Protein 3T6Q (pdb70)

GO terms:
  GO: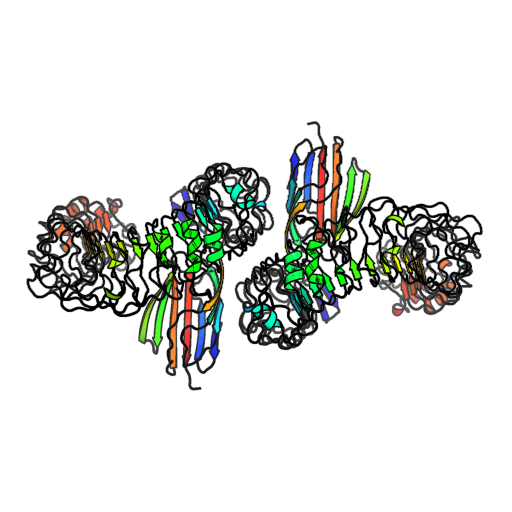0042100 B cell proliferation (P, IDA)
  GO:0031666 positive regulation of lipopolysaccharide-mediated signaling pathway (P, IGI)
  GO:0002322 B cell proliferation involved in immune response (P, IMP)
  GO:0071222 cellular response to lipopolysaccharide (P, IMP)
  GO:0005515 protein binding (F, IPI)

Organism: Mus musculus (NCBI:txid10090)

B-factor: mean 34.67, std 14.52, range [13.39, 120.34]

Foldseek 3Di:
DDWDCPDVLEETEQAPVQDQADDPPRDLSYAAYHHEHHAHQEAEQPRCQSNLRHQYEAHAHRQHAYQYANSVQRPCNHAEYEPAPHQYPAHDLRSCVRPLQHAEYHHENNQDADPVSDNQLSNQQYAEYAHEHYAHAAQQDDPRHHQQNHAYAHHAQYAHAEAELNRLVSNVNYPQHAYEQHNYAHPAYYVPSQAAAEYAEYEPEAHPQLLRVLQNNFNYAYAEYEHAYDPPHDADDQALNSNVSLLRYAYAEYEHEPHAQEPYDLANQQSQQRYQYYHHAHNQYQAHDANSHRQQQHAEYEQAQYAHQELLRPVLVRHLNYQYYHHENHPAQYELAFCSNLSNQNHAEYAHYNRQYEDQADDCRSLPNNQNYAEYHHAHYEEDEAFACRPVNHLNYAEYEHANYAYHYDALGARCANNANHAYYECAQNQDAFARQRPHHRHANHAEYAHHNYEYVVLEQDLRTNCLRHQNYAYYHHANHQHAYYPLNRCVSHANYAEYAHDHYAYEQCNLSVQQNYAAHAYEHHHYAYAAHDLVSLVSLVRYQAYEHFHYQYAQDPSRVNVLVSCLVPVRRYDPQVRQFHNPDPVGHNPRSNPDDDDDD/DADWDWQDDDQQKTKIKFWPPPVDGKDKHWPPDHLFAAFFTWMKIKDAFQFFQQWKKKWKWKDFPPDTDDIDMGTCHYPVDNPDPRHGHGHGDIDIDTGTDGHHTDGHPAHKMWMWMFMAGPVRDGGTIMTMMMGGDDD/DQWDCPDPLEETAQAQPQDQADDPPNDLSYAYYHYEHYAHQEAEQPRCQSNLRHQYEAHHHRQHAYQDANRVQSPQNHAEYHPHPHCYNAHDLRSCVRPLAHAEYAHENNQDADPVRDNCQSHQQYAYYHHEDYAYAAQADPPPRHALNHAEYAHAQYAHAEYELNRLVSNPNYAQHAYHQHNYAHNAYHAPSQAAAEYEHYANEQHAQLLRVLRRNFNYAYEEYEHAYDPPHDHDADELNSNPSLLRYHYAEYEHEPHEHDPADQESQQSQQRYQEYEHENRQDQAHDENRHNAQQHAYYEPALYAHQELLRPHLNRYQRYQYYEHEQHVAQYELAFCSNLSNQNHAYYAHENRQYDDAAADCRSLPNVANYAEYHHAHYEEYEAAACRPVRHLNYAEYHHANHAYHYDALGARQANNANHAYYECALNADAFQSANHHPRHANHAEYAHHNYEYVVLEQDLRTNCLNHQNHAAYHHANHQHAYYPLNNCVSNARHAHYEHEHYAYELNRLSVQQNYAAHAYEHHNYAYAANDPVSLVSLVRYQAYEHFNYQYAQDPSRVNVLVSCLVPVRRYDPQVRRAHNDDPVRHRPRSNPDDDDDD/DADWAWQDDDAQKTKIKFWPPPVDGWDKHWPPDHLWAAFFTKMKIKDAFQFFQQWKKKWKWKDAPPDTDDTDMDTCHYPVDNPDPRRGHGHGDIDIDTGTDGGHIDGHDAHKMWMWMFMAGPVRHGGTIMTMIMGGDDD

Nearest PDB structures (foldseek):
  3t6q-assembly1_B  TM=1.002E+00  e=1.230E-101  Mus musculus
  3b2d-assembly1_B  TM=9.928E-01  e=1.704E-72  Homo sapiens
  3rg1-assembly1_A  TM=9.883E-01  e=3.959E-69  Bos taurus
  3rg1-assembly3_I  TM=9.644E-01  e=1.692E-39  Bos taurus
  2z63-assembly1_A  TM=7.651E-01  e=7.109E-27  Homo sapiens

Solvent-accessible surface area: 61516 Å² total; per-residue (Å²): 134,146,18,99,90,120,84,109,83,83,14,17,22,0,48,61,67,45,25,108,122,19,12,70,96,4,34,89,46,0,46,30,0,34,0,0,27,2,43,4,71,57,0,56,64,98,23,0,42,93,0,97,47,0,31,66,0,7,0,2,45,0,79,0,49,26,1,21,66,45,1,0,64,20,0,125,117,0,50,16,0,18,0,3,5,1,46,0,6,13,0,16,66,53,0,2,23,7,0,122,58,0,70,46,0,25,0,8,40,1,40,4,58,34,9,53,2,3,10,6,80,32,0,128,54,1,41,8,0,31,0,4,8,2,54,2,60,41,0,78,8,31,183,68,14,29,8,111,113,0,81,41,0,19,0,26,55,17,26,1,32,94,0,21,110,121,11,16,54,29,9,130,106,11,86,87,5,25,2,25,0,12,37,3,61,1,45,16,16,54,115,30,10,1,88,93,20,96,14,60,34,0,32,1,0,5,6,68,59,0,77,35,0,0,139,9,0,105,78,1,61,3,84,35,1,46,2,1,4,7,46,38,62,116,99,46,133,28,48,29,64,12,1,93,11,6,81,96,26,58,8,79,22,2,18,0,0,25,7,91,4,89,130,18,48,51,71,2,0,65,10,1,75,54,5,50,62,1,27,2,3,12,0,77,0,30,95,6,37,80,53,5,78,17,3,64,69,2,71,74,2,38,0,6,23,1,64,0,104,39,1,70,49,1,21,5,71,10,0,58,26,0,35,49,1,31,0,63,28,10,101,96,95,1,73,4,19,69,10,10,1,78,62,0,108,57,1,94,77,4,31,0,5,92,1,76,1,82,22,87,50,1,0,38,81,12,2,101,75,1,52,83,0,55,29,0,38,0,8,99,10,80,20,0,30,2,103,51,38,2,2,120,43,0,58,69,0,57,65,0,29,0,6,88,0,100,7,92,36,158,140,60,51,8,0,1,60,71,0,98,84,0,80,44,0,38,0,7,64,0,95,8,60,0,24,30,101,63,4,0,46,21,2,64,26,0,71,58,0,24,0,51,11,5,82,7,63,199,8,46,0,99,122,76,4,0,0,47,64,0,35,136,0,62,50,0,18,0,2,102,2,91,0,47,47,10,52,94,77,0,0,48,46,0,136,80,4,66,58,0,22,0,6,77,12,87,0,72,18,78,4,0,54,0,0,44,62,5,166,43,0,50,0,22,0,8,22,6,90,0,45,53,1,105,60,90,14,19,77,10,0,46,67,1,173,28,0,6,1,62,114,9,48,0,20,1,41,65,76,2,32,124,0,10,91,15,1,90,129,16,70,134,43,20,59,56,26,111,56,2,60,3,65,64,42,96,164,39,123,43,47,96,2,44,101,6,115,56,109,54,159,125,86,64,147,15,58,5,9,103,58,15,15,5,62,16,35,5,52,4,47,10,123,93,18,8,7,5,26,11,36,76,114,11,23,36,123,33,80,68,70,26,77,26,29,29,0,4,17,4,30,54,57,4,135,60,5,46,33,27,41,32,40,61,15,199,77,69,69,97,74,107,116,71,70,37,26,0,48,114,70,21,25,15,8,41,26,7,26,29,76,38,0,3,31,6,39,14,40,9,29,50,88,33,99,42,95,84,11,92,104,32,96,28,66,33,62,48,32,27,28,12,97,118,112,30,60,2,7,17,6,77,5,54,14,48,4,48,131,195,149,114,18,109,94,122,88,107,82,80,19,16,29,0,52,62,30,48,29,107,123,19,20,74,104,4,35,84,47,0,51,31,0,33,1,0,26,1,52,4,68,56,0,57,65,98,23,2,40,91,0,102,42,0,32,66,0,9,0,2,35,0,64,0,51,26,0,18,56,47,1,0,66,21,0,127,114,1,46,16,0,18,0,2,5,0,46,1,4,10,0,14,72,52,0,2,29,8,0,118,58,0,84,49,0,29,0,8,40,1,38,4,62,37,15,61,4,3,12,5,88,31,0,123,58,1,52,8,0,30,0,3,6,3,53,3,62,44,0,62,3,43,138,81,17,30,6,84,112,0,79,44,0,21,2,23,55,19,27,1,20,93,0,21,96,99,11,15,60,25,10,131,96,13,86,90,4,24,2,26,0,13,34,2,54,0,49,14,18,56,117,29,8,1,84,90,15,90,11,56,39,0,35,0,0,4,4,71,68,10,72,32,0,0,128,11,0,106,71,1,65,2,73,36,0,43,1,1,0,6,46,37,64,142,36,154,75,9,46,52,64,16,3,94,13,10,72,100,22,63,11,81,23,1,18,0,0,32,3,109,21,118,98,45,54,58,83,12,2,68,12,2,70,56,4,60,65,2,30,3,4,13,2,95,11,55,100,5,51,72,52,11,68,13,4,60,65,2,69,76,2,37,0,7,23,1,80,0,106,37,2,69,52,0,18,4,66,4,1,53,34,0,29,48,2,31,0,62,27,9,100,78,110,1,88,9,21,67,8,10,1,77,65,1,114,53,1,75,77,4,31,3,5,89,0,62,1,91,30,94,56,4,0,48,85,14,5,99,79,1,53,85,0,61,28,0,37,3,6,100,11,66,18,0,26,4,120,47,36,1,1,129,51,0,56,75,0,63,60,0,29,0,8,91,0,126,10,123,39,167,134,62,57,4,0,1,62,68,0,96,75,0,89,42,0,40,0,6,62,0,104,5,62,1,34,23,77,74,1,2,43,21,4,65,26,1,60,56,0,22,0,45,9,8,99,11,38,192,7,41,0,82,116,87,16,3,0,45,88,1,32,134,0,62,49,0,16,0,3,107,2,92,0,39,49,10,47,107,93,0,0,58,52,0,152,86,5,62,58,0,21,0,7,76,11,94,0,66,18,80,3,0,57,1,0,49,66,6,162,45,0,48,0,23,0,6,22,6,96,0,49,43,2,105,63,91,16,20,79,10,0,47,62,2,173,37,0,5,1,66,110,9,43,0,16,0,40,63,83,2,31,132,0,10,82,18,2,92,128,17,73,138,44,18,63,55,24,112,55,2,65,4,65,49,46,120,166,41,156,42,50,96,3,45,103,8,117,52,116,39,165,117,89,65,141,17,63,5,8,106,57,14,18,3,57,19,33,4,44,5,49,10,119,98,17,8,8,5,27,11,36,75,118,9,24,46,126,28,95,64,73,24,73,28,29,30,0,4,16,4,30,53,56,3,139,55,5,43,32,28,41,39,42,55,10,176,77,67,76,94,80,110,115,68,72,36,26,0,53,116,73,20,25,16,9,42,25,7,28,29,76,38,0,2,31,6,38,15,40,10,30,40,96,34,105,37,101,106,18,96,102,29,94,31,63,33,60,53,32,28,28,9,91,120,109,33,58,3,6,15,6,78,4,50,16,42,3,47,122,201

InterPro domains:
  IPR000483 Cysteine-rich flanking region, C-terminal [SM00082] (577-626)
  IPR001611 Leucine-rich repeat [PF13855] (322-382)
  IPR001611 Leucine-rich repeat [PF13855] (438-481)
  IPR001611 Leucine-rich repeat [PF13855] (497-555)
  IPR003591 Leucine-rich repeat, typical subtype [SM00369] (76-99)
  IPR003591 Leucine-rich repeat, typical subtype [SM00369] (193-221)
  IPR003591 Leucine-rich repeat, typical subtype [SM00369] (297-320)
  IPR003591 Leucine-rich repeat, typical subtype [SM00369] (395-418)
  IPR003591 Leucine-rich repeat, typical subtype [SM00369] (444-467)
  IPR003591 Leucine-rich repeat, typical subtype [SM00369] (495-518)
  IPR003591 Leucine-rich repeat, typical subtype [SM00369] (519-542)
  IPR032675 Leucine-rich repeat domain superfamily [G3DSA:3.80.10.10] (22-617)
  IPR041281 CD180, leucine-rich repeat [PF18831] (221-249)

Radius of gyration: 41.91 Å; Cα contacts (8 Å, |Δi|>4): 4397; chains: 4; bounding box: 97×100×112 Å

Sequence (1480 aa):
QKCIEKEVNKTYNCENLGLNEIPGTLPNSTECCLEFSSFNVLPTIQNTTFSRLINLTFLDLTRCQIYWIHEDTFQSQHRLDTLVLTANPLIFMAETALSGPKALKHLFFIQTGISSIDFIPLHNQKTLESLYLGSNHISSIKLPKGFPTEKLKVLDFQNNAIHYLSKEDMSSLQQATNLSLNLNGNDIAGIEPGAFDSAVFQSLNFGGTQNLLVIFKGLKNSTIQSLWLGTFEDMDDEDISPAVFEGLCEMMSSVEESINLQKHYFFNISSNTFHCFSGLQELDLTATHLSSELPSGLVGLSTLKKLVLSANKFEENNLCQISASNFPSLTHLSIKGNTKRLELGTGCLENNLENNLRELDLSHDDIETSDCCNLQLRNLSHLQSLNLSYNEPLSLKTEAFKECCPQLELLDLAFTRRLKVKDAQQSPFQNLHLLKVLNLSHSLLDISSEQLFDGLPALQHLNLQGNHFPKGNIQKTNSLQQTLGRLEILVLSFCDLSSIDQHAFTSSLKMMMNHVDLSHNRLTSSSIEEALSHLKGIYLNLASNHISIILPSLLPILSQQRTINLRQNPLDCTCSNIYFLEWYKEENMQKLEDTEDDTLCENPPLLRGVRLSDVTLSCSGWPKHTACNSGGLEVVYQSCDPLQDFGLSIDQCSKQIQSNLNIRFGIILRQDIRKLFLDITLMAKGSSILNYSYPLCEEDQPKFSFCGRRKGEQIYYAGPVNNPGLDDVPQGEYQLLLELYNENRATVACANATVTSSEFQKCIEKEVNKTYNCENLGLNEIPGTLPNSTECCLEFSSFNVLPTIQNTTFSRLINLTFLDLTRCQIYWIHEDTFQSQHRLDTLVLTANPLIFMAETALSGPKALKHLFFIQTGISSIDFIPLHNQKTLESLYLGSNHISSIKLPKGFPTEKLKVLDFQNNAIHYLSKEDMSSLQQATNLSLNLNGNDIAGIEPGAFDSAVFQQSSLNFGGTQNLLVIFKGLKNSTTIQSLWLGTFEDMDDEDISPAVFEGLCEMSVESINLQKHYFFNISSNTFHCFSGLQELDLTATHLSELPSGLVGLSTLKKLVLSANKFENLCQISASNFPSLTHLSIKGNTKRLELGTGCLENLENLRELDLSHDDIETSDCCNLQLRNLSHLQSLNLSYNEPLSLKTEAFKECPQLELLDLAFTRLKVKDAQSPFQNLHLLKVLNLSHSLLDISSEQLFDGLPALQHLNLQGNHFPKGNIQKTNSLQTLGRLEILVLSFCDLSSIDQHAFTSLKMMMNHVDLSHNRLTSSSIEALSHLKGIYLNLASNHISIILPSLLPILSQQRTINLRQNPLDCTCSNIYFLEWYKENMQQKLEDTEDTLCENPPLLRGVRLSDVTLSCSGWPKHTACNSGGLEVVYQSCDPLQDFGLSIDQCSKQIQSNLNIRFGIILRQDIRKLFLDITLMAKGSSILNYSYPLCEEDQPKFSFCGRRKGEQIYYAGPVNNPGLDVPQGEYQLLLELYNENRATVACANATVTSSEF

Secondary structure (DSSP, 8-state):
---EEEETTTEEE-TTS--SS--TTS-TT--EEE-TT---SEE-TTTSTT-TT-SEEE-TT----EE-TTTTTT-TT--EEE-TT---SEE-TTTTSS-TT--EEE-TTS--S-GGGS--TT-TT--EEE--SS-----PPPTT---TT--EEE--SS---EE-HHHHHTTTT--SEEEE-TT----EE-TTTTTT-EEEEEE-TT-S-HHHHHHHTTT-EEEEEE----TTS------GGGGGGGGGSEEEEEE-TT---SS--TTTTTT-TT-SEEE-TTS--S---SS--S-TT--EEE-TT---SBGGGG-GGG-TT-SEEE--S-SSPPB--SSTTTT-TT--EEE--SS---EEEESTTTTTT-TT--EEE--S-S-EEE-TTTTTT-TT-SEEE-TT--EE--TT--TTTT-TT--EEE-TT---BTT-TTTTTT-TT--EEE-TT-B-GGGEE-SS-GGGG-TT--EEE-TTS---EE-TTTTTT-TT--EEE--SS---GGGGGGGTT--S-EEE--SS------GGGHHHHHTSSEEE-TT--EE-SGGGHHHHHHHHH-GGGEE-GGG-BEEESGGGTT-BGGG------/---EEEETTTEEE-TTS--SS--TTS-TT--EEE-TT---SEE-TTTSTT-TT-SEEE-TT----EE-TTTTTT-TT--EEE-TT---SEE-TTTTSS-TT--EEE-TTS--S-GGGS--TT-SS--EEE--SS-----PPPTT---SS--EEE--SS---EE-HHHHHTTTT-SS-EEE-TT----EE-TTTTTT-EEEEEE-TT-S-HHHHHHHTTT-EEEEEE----TT--PPPBPGGGGGGGGGSEEEEEE-TT--BSS--TTTTGGGTT-SEEE-TTS--S---SS--S-TT--EEE-TT---SBGGGG-GGG-TT-SEEE--S-SS--B--SSTTTT-TT--EEE-TTS---EEEESTTTTTT-TT--EEE--S-S-EEE-TTTTTT-TT--EEE-TT--EE--TT--TTTT-TT--EEE-TT---BTT-TTTTTT-TT--EEE-TT-B-GGGEE-SS-TTTT-TT--EEE-TTS--SEE-TTSSTT-TT--EEE--SS---GGGGGGGTT--S-EEE--SS------GGGHHHHHHSSEEE--SS-EE-SGGGHHHHHHHHH-GGGEE-GGG-BEEESGGGTT-BGGG------/-PPPEEEEEETTEEEEEEE--TT---EEEESS--SEE-SS-EEEEEEE-SS--SSEEEEEEEEETTEEEEEEEEEEEETTEE-STTTT--TT-EEEEEEE--PPPEE--SEEEEEEEEEE-TT--EEEEEEEEEEE---/-PPPEEEEEETTEEEEEEE--TT---EEEESS--SEE-SS-EEEEEEE-SS--SSEEEEEEEEETTEEEEEEEEEEEETTEE-STTTT--TT-EEEEEEE--PPPEE--SEEEEEEEEEE-TT--EEEEEEEEEEE---

CATH classification: 2.60.40.770

Structure (mmCIF, N/CA/C/O backbone):
data_3T6Q
#
_entry.id   3T6Q
#
_cell.length_a   143.753
_cell.length_b   192.790
_cell.length_c   75.799
_cell.angle_alpha   90.00
_cell.angle_beta   90.00
_cell.angle_gamma   90.00
#
_symmetry.space_group_name_H-M   'P 21 21 2'
#
loop_
_entity.id
_entity.type
_entity.pdbx_description
1 polymer 'CD180 antigen'
2 polymer 'Lymphocyte antigen 86'
3 branched alpha-D-mannopyranose-(1-2)-alpha-D-mannopyranose-(1-3)-[alpha-D-mannopyranose-(1-2)-alpha-D-mannopyranose-(1-6)]alpha-D-mannopyranose-(1-6)-[alpha-D-mannopyranose-(1-3)]beta-D-mannopyranose-(1-4)-2-acetamido-2-deoxy-beta-D-glucopyranose-(1-4)-2-acetamido-2-deoxy-beta-D-glucopyranose
4 branched 2-acetamido-2-deoxy-beta-D-glucopyranose-(1-4)-2-acetamido-2-deoxy-beta-D-glucopyranose
5 branched alpha-D-mannopyranose-(1-2)-alpha-D-mannopyranose-(1-6)-[alpha-D-mannopyranose-(1-3)]alpha-D-mannopyranose-(1-6)-[alpha-D-mannopyranose-(1-3)]beta-D-mannopyranose-(1-4)-2-acetamido-2-deoxy-beta-D-glucopyranose-(1-4)-2-acetamido-2-deoxy-beta-D-glucopyranose
6 non-polymer 'COPPER (II) ION'
7 non-polymer GLYCEROL
8 non-polymer 2-acetamido-2-deoxy-beta-D-glucopyranose
9 water water
#
loop_
_atom_site.group_PDB
_atom_site.id
_atom_site.type_symbol
_atom_site.label_atom_id
_atom_site.label_alt_id
_atom_site.label_comp_id
_atom_site.label_asym_id
_atom_site.label_entity_id
_atom_site.label_seq_id
_atom_site.pdbx_PDB_ins_code
_atom_site.Cartn_x
_atom_site.Cartn_y
_atom_site.Cartn_z
_atom_site.occupancy
_atom_site.B_iso_or_equiv
_atom_site.auth_seq_id
_atom_site.auth_comp_id
_atom_site.auth_asym_id
_atom_site.auth_atom_id
_atom_site.pdbx_PDB_model_num
ATOM 1 N N . GLN A 1 6 ? 54.766 -34.684 -12.675 1.00 70.00 26 GLN A N 1
ATOM 2 C CA . GLN A 1 6 ? 55.689 -33.708 -12.025 1.00 80.47 26 GLN A CA 1
ATOM 3 C C . GLN A 1 6 ? 55.890 -32.434 -12.869 1.00 76.72 26 GLN A C 1
ATOM 4 O O . GLN A 1 6 ? 55.797 -32.472 -14.101 1.00 68.34 26 GLN A O 1
ATOM 10 N N . LYS A 1 7 ? 56.152 -31.312 -12.192 1.00 74.61 27 LYS A N 1
ATOM 11 C CA . LYS A 1 7 ? 56.199 -31.298 -10.723 1.00 61.49 27 LYS A CA 1
ATOM 12 C C . LYS A 1 7 ? 55.019 -30.542 -10.102 1.00 52.16 27 LYS A C 1
ATOM 13 O O . LYS A 1 7 ? 54.953 -29.306 -10.156 1.00 47.43 27 LYS A O 1
ATOM 19 N N . CYS A 1 8 ? 54.092 -31.303 -9.515 1.00 46.55 28 CYS A N 1
ATOM 20 C CA . CYS A 1 8 ? 52.912 -30.742 -8.842 1.00 46.63 28 CYS A CA 1
ATOM 21 C C . CYS A 1 8 ? 53.289 -29.899 -7.631 1.00 44.29 28 CYS A C 1
ATOM 22 O O . CYS A 1 8 ? 54.203 -30.237 -6.894 1.00 48.30 28 CYS A O 1
ATOM 25 N N . ILE A 1 9 ? 52.560 -28.812 -7.435 1.00 41.32 29 ILE A N 1
ATOM 26 C CA . ILE A 1 9 ? 52.765 -27.931 -6.308 1.00 42.56 29 ILE A CA 1
ATOM 27 C C . ILE A 1 9 ? 52.010 -28.482 -5.106 1.00 48.52 29 ILE A C 1
ATOM 28 O O . ILE A 1 9 ? 50.788 -28.719 -5.152 1.00 34.92 29 ILE A O 1
ATOM 33 N N . GLU A 1 10 ? 52.762 -28.726 -4.034 1.00 51.91 30 GLU A N 1
ATOM 34 C CA . GLU A 1 10 ? 52.166 -29.154 -2.789 1.00 45.87 30 GLU A CA 1
ATOM 35 C C . GLU A 1 10 ? 51.662 -27.935 -2.027 1.00 48.29 30 GLU A C 1
ATOM 36 O O . GLU A 1 10 ? 52.439 -27.232 -1.388 1.00 51.44 30 GLU A O 1
ATOM 42 N N . LYS A 1 11 ? 50.364 -27.684 -2.103 1.00 41.91 31 LYS A N 1
ATOM 43 C CA . LYS A 1 11 ? 49.794 -26.552 -1.412 1.00 45.53 31 LYS A CA 1
ATOM 44 C C . LYS A 1 11 ? 49.589 -26.879 0.057 1.00 47.74 31 LYS A C 1
ATOM 45 O O . LYS A 1 11 ? 49.922 -26.071 0.901 1.00 52.81 31 LYS A O 1
ATOM 51 N N . GLU A 1 12 ? 49.036 -28.054 0.358 1.00 49.73 32 GLU A N 1
ATOM 52 C CA . GLU A 1 12 ? 48.931 -28.544 1.741 1.00 51.79 32 GLU A CA 1
ATOM 53 C C . GLU A 1 12 ? 49.470 -29.951 1.806 1.00 54.55 32 GLU A C 1
ATOM 54 O O . GLU A 1 12 ? 48.921 -30.843 1.163 1.00 48.16 32 GLU A O 1
ATOM 60 N N . VAL A 1 13 ? 50.532 -30.143 2.589 1.00 56.46 33 VAL A N 1
ATOM 61 C CA . VAL A 1 13 ? 51.172 -31.448 2.778 1.00 48.53 33 VAL A CA 1
ATOM 62 C C . VAL A 1 13 ? 50.127 -32.546 2.892 1.00 39.91 33 VAL A C 1
ATOM 63 O O . VAL A 1 13 ? 49.206 -32.458 3.723 1.00 37.38 33 VAL A O 1
ATOM 67 N N . ASN A 1 14 ? 50.256 -33.562 2.033 1.00 42.10 34 ASN A N 1
ATOM 68 C CA . ASN A 1 14 ? 49.372 -34.740 2.042 1.00 45.15 34 ASN A CA 1
ATOM 69 C C . ASN A 1 14 ? 47.901 -34.497 1.672 1.00 40.85 34 ASN A C 1
ATOM 70 O O . ASN A 1 14 ? 47.117 -35.447 1.625 1.00 40.59 34 ASN A O 1
ATOM 75 N N . LYS A 1 15 ? 47.532 -33.244 1.407 1.00 37.75 35 LYS A N 1
ATOM 76 C CA . LYS A 1 15 ? 46.124 -32.895 1.278 1.00 40.55 35 LYS A CA 1
ATOM 77 C C . LYS A 1 15 ? 45.731 -32.233 -0.051 1.00 35.15 35 LYS A C 1
ATOM 78 O O . LYS A 1 15 ? 44.717 -32.614 -0.652 1.00 35.31 35 LYS A O 1
ATOM 84 N N . THR A 1 16 ? 46.521 -31.254 -0.493 1.00 31.96 36 THR A N 1
ATOM 85 C CA . THR A 1 16 ? 46.121 -30.382 -1.627 1.00 31.88 36 THR A CA 1
ATOM 86 C C . THR A 1 16 ? 47.234 -30.185 -2.607 1.00 34.47 36 THR A C 1
ATOM 87 O O . THR A 1 16 ? 48.288 -29.685 -2.251 1.00 35.23 36 THR A O 1
ATOM 91 N N . TYR A 1 17 ? 46.988 -30.575 -3.857 1.00 34.87 37 TYR A N 1
ATOM 92 C CA . TYR A 1 17 ? 48.008 -30.525 -4.893 1.00 33.72 37 TYR A CA 1
ATOM 93 C C . TYR A 1 17 ? 47.477 -29.785 -6.114 1.00 31.54 37 TYR A C 1
ATOM 94 O O . TYR A 1 17 ? 46.327 -30.012 -6.541 1.00 26.01 37 TYR A O 1
ATOM 103 N N . ASN A 1 18 ? 48.300 -28.858 -6.603 1.00 31.18 38 ASN A N 1
ATOM 104 C CA . ASN A 1 18 ? 48.030 -28.167 -7.856 1.00 33.52 38 ASN A CA 1
ATOM 105 C C . ASN A 1 18 ? 48.946 -28.675 -8.966 1.00 32.15 38 ASN A C 1
ATOM 106 O O . ASN A 1 18 ? 50.141 -28.392 -8.976 1.00 35.92 38 ASN A O 1
ATOM 111 N N . CYS A 1 19 ? 48.374 -29.434 -9.894 1.00 30.23 39 CYS A N 1
ATOM 112 C CA . CYS A 1 19 ? 49.099 -29.965 -11.044 1.00 35.13 39 CYS A CA 1
ATOM 113 C C . CYS A 1 19 ? 48.682 -29.281 -12.350 1.00 32.05 39 CYS A C 1
ATOM 114 O O . CYS A 1 19 ? 48.834 -29.869 -13.430 1.00 35.31 39 CYS A O 1
ATOM 117 N N . GLU A 1 20 ? 48.156 -28.063 -12.260 1.00 31.46 40 GLU A N 1
ATOM 118 C CA . GLU A 1 20 ? 47.641 -27.367 -13.455 1.00 34.39 40 GLU A CA 1
ATOM 119 C C . GLU A 1 20 ? 48.744 -27.129 -14.469 1.00 31.79 40 GLU A C 1
ATOM 120 O O . GLU A 1 20 ? 49.869 -26.803 -14.087 1.00 32.73 40 GLU A O 1
ATOM 126 N N . ASN A 1 21 ? 48.415 -27.267 -15.750 1.00 32.09 41 ASN A N 1
ATOM 127 C CA . ASN A 1 21 ? 49.319 -26.870 -16.846 1.00 35.26 41 ASN A CA 1
ATOM 128 C C . ASN A 1 21 ? 50.593 -27.657 -17.010 1.00 33.21 41 ASN A C 1
ATOM 129 O O . ASN A 1 21 ? 51.547 -27.138 -17.583 1.00 37.02 41 ASN A O 1
ATOM 134 N N . LEU A 1 22 ? 50.627 -28.885 -16.506 1.00 32.87 42 LEU A N 1
ATOM 135 C CA . LEU A 1 22 ? 51.840 -29.711 -16.594 1.00 34.71 42 LEU A CA 1
ATOM 136 C C . LEU A 1 22 ? 51.866 -30.710 -17.756 1.00 35.72 42 LEU A C 1
ATOM 137 O O . LEU A 1 22 ? 52.780 -31.519 -17.845 1.00 38.61 42 LEU A O 1
ATOM 142 N N . GLY A 1 23 ? 50.875 -30.647 -18.644 1.00 35.73 43 GLY A N 1
ATOM 143 C CA . GLY A 1 23 ? 50.758 -31.584 -19.790 1.00 31.18 43 GLY A CA 1
ATOM 144 C C . GLY A 1 23 ? 50.597 -33.061 -19.421 1.00 35.16 43 GLY A C 1
ATOM 145 O O . GLY A 1 23 ? 51.025 -33.921 -20.180 1.00 37.66 43 GLY A O 1
ATOM 146 N N . LEU A 1 24 ? 49.950 -33.370 -18.293 1.00 28.31 44 LEU A N 1
ATOM 147 C CA . LEU A 1 24 ? 49.913 -34.744 -17.770 1.00 29.44 44 LEU A CA 1
ATOM 148 C C . LEU A 1 24 ? 48.841 -35.609 -18.415 1.00 32.60 44 LEU A C 1
ATOM 149 O O . LEU A 1 24 ? 47.746 -35.127 -18.683 1.00 31.10 44 LEU A O 1
ATOM 154 N N . ASN A 1 25 ? 49.190 -36.876 -18.670 1.00 30.85 45 ASN A N 1
ATOM 155 C CA . ASN A 1 25 ? 48.322 -37.883 -19.286 1.00 30.40 45 ASN A CA 1
ATOM 156 C C . ASN A 1 25 ? 47.803 -38.890 -18.280 1.00 29.37 45 ASN A C 1
ATOM 157 O O . ASN A 1 25 ? 47.004 -39.749 -18.623 1.00 29.28 45 ASN A O 1
ATOM 162 N N . GLU A 1 26 ? 48.199 -38.743 -17.024 1.00 28.64 46 GLU A N 1
ATOM 163 C CA . GLU A 1 26 ? 47.709 -39.630 -15.962 1.00 36.01 46 GLU A CA 1
ATOM 164 C C . GLU A 1 26 ? 47.988 -38.958 -14.636 1.00 30.68 46 GLU A C 1
ATOM 165 O O . GLU A 1 26 ? 48.785 -38.022 -14.563 1.00 30.82 46 GLU A O 1
ATOM 171 N N . ILE A 1 27 ? 47.377 -39.453 -13.571 1.00 33.11 47 ILE A N 1
ATOM 172 C CA . ILE A 1 27 ? 47.665 -38.908 -12.246 1.00 35.94 47 ILE A CA 1
ATOM 173 C C . ILE A 1 27 ? 49.077 -39.312 -11.824 1.00 35.64 47 ILE A C 1
ATOM 174 O O . ILE A 1 27 ? 49.414 -40.481 -11.904 1.00 38.38 47 ILE A O 1
ATOM 179 N N . PRO A 1 28 ? 49.912 -38.350 -11.396 1.00 38.48 48 PRO A N 1
ATOM 180 C CA . PRO A 1 28 ? 51.287 -38.721 -11.077 1.00 40.97 48 PRO A CA 1
ATOM 181 C C . PRO A 1 28 ? 51.379 -39.732 -9.934 1.00 47.28 48 PRO A C 1
ATOM 182 O O . PRO A 1 28 ? 50.613 -39.671 -8.959 1.00 44.72 48 PRO A O 1
ATOM 186 N N . GLY A 1 29 ? 52.301 -40.678 -10.072 1.00 42.49 49 GLY A N 1
ATOM 187 C CA . GLY A 1 29 ? 52.465 -41.718 -9.065 1.00 41.53 49 GLY A CA 1
ATOM 188 C C . GLY A 1 29 ? 52.925 -41.144 -7.741 1.00 42.17 49 GLY A C 1
ATOM 189 O O . GLY A 1 29 ? 52.681 -41.732 -6.703 1.00 43.78 49 GLY A O 1
ATOM 190 N N . THR A 1 30 ? 53.572 -39.983 -7.774 1.00 41.04 50 THR A N 1
ATOM 191 C CA . THR A 1 30 ? 54.031 -39.331 -6.548 1.00 46.62 50 THR A CA 1
ATOM 192 C C . THR A 1 30 ? 52.948 -38.642 -5.700 1.00 46.05 50 THR A C 1
ATOM 193 O O . THR A 1 30 ? 53.260 -38.152 -4.615 1.00 45.72 50 THR A O 1
ATOM 197 N N . LEU A 1 31 ? 51.699 -38.573 -6.171 1.00 46.10 51 LEU A N 1
ATOM 198 C CA . LEU A 1 31 ? 50.624 -37.937 -5.359 1.00 42.87 51 LEU A CA 1
ATOM 199 C C . LEU A 1 31 ? 50.138 -38.918 -4.328 1.00 36.95 51 LEU A C 1
ATOM 200 O O . LEU A 1 31 ? 49.766 -40.042 -4.690 1.00 40.89 51 LEU A O 1
ATOM 205 N N . PRO A 1 32 ? 50.105 -38.501 -3.050 1.00 38.74 52 PRO A N 1
ATOM 206 C CA . PRO A 1 32 ? 49.728 -39.418 -1.966 1.00 42.41 52 PRO A CA 1
ATOM 207 C C . PRO A 1 32 ? 48.280 -39.890 -2.043 1.00 43.81 52 PRO A C 1
ATOM 208 O O . PRO A 1 32 ? 47.408 -39.184 -2.568 1.00 45.08 52 PRO A O 1
ATOM 212 N N . ASN A 1 33 ? 48.038 -41.085 -1.518 1.00 42.24 53 ASN A N 1
ATOM 213 C CA . ASN A 1 33 ? 46.710 -41.695 -1.483 1.00 41.27 53 ASN A CA 1
ATOM 214 C C . ASN A 1 33 ? 45.724 -40.903 -0.637 1.00 36.82 53 ASN A C 1
ATOM 215 O O . ASN A 1 33 ? 44.503 -41.061 -0.757 1.00 38.72 53 ASN A O 1
ATOM 220 N N . SER A 1 34 ? 46.280 -40.060 0.221 1.00 34.26 54 SER A N 1
ATOM 221 C CA . SER A 1 34 ? 45.513 -39.223 1.118 1.00 37.01 54 SER A CA 1
ATOM 222 C C . SER A 1 34 ? 45.056 -37.888 0.491 1.00 37.27 54 SER A C 1
ATOM 223 O O . SER A 1 34 ? 44.331 -37.145 1.135 1.00 32.55 54 SER A O 1
ATOM 226 N N . THR A 1 35 ? 45.504 -37.575 -0.730 1.00 34.34 55 THR A N 1
ATOM 227 C CA . THR A 1 35 ? 45.084 -36.324 -1.416 1.00 31.37 55 THR A CA 1
ATOM 228 C C . THR A 1 35 ? 43.571 -36.137 -1.352 1.00 28.20 55 THR A C 1
ATOM 229 O O . THR A 1 35 ? 42.801 -37.045 -1.690 1.00 31.35 55 THR A O 1
ATOM 233 N N . GLU A 1 36 ? 43.147 -34.971 -0.880 1.00 29.36 56 GLU A N 1
ATOM 234 C CA . GLU A 1 36 ? 41.728 -34.622 -0.845 1.00 28.64 56 GLU A CA 1
ATOM 235 C C . GLU A 1 36 ? 41.310 -33.564 -1.875 1.00 26.45 56 GLU A C 1
ATOM 236 O O . GLU A 1 36 ? 40.184 -33.591 -2.359 1.00 24.92 56 GLU A O 1
ATOM 242 N N A CYS A 1 37 ? 42.218 -32.660 -2.221 0.50 26.20 57 CYS A N 1
ATOM 243 N N B CYS A 1 37 ? 42.213 -32.642 -2.180 0.50 26.53 57 CYS A N 1
ATOM 244 C CA A CYS A 1 37 ? 41.890 -31.568 -3.162 0.50 28.74 57 CYS A CA 1
ATOM 245 C CA B CYS A 1 37 ? 41.936 -31.590 -3.168 0.50 29.18 57 CYS A CA 1
ATOM 246 C C A CYS A 1 37 ? 42.904 -31.522 -4.297 0.50 29.32 57 CYS A C 1
ATOM 247 C C B CYS A 1 37 ? 42.955 -31.708 -4.277 0.50 29.39 57 CYS A C 1
ATOM 248 O O A CYS A 1 37 ? 44.052 -31.137 -4.091 0.50 30.08 57 CYS A O 1
ATOM 249 O O B CYS A 1 37 ? 44.157 -31.636 -4.035 0.50 29.42 57 CYS A O 1
ATOM 254 N N . LEU A 1 38 ? 42.458 -31.923 -5.492 1.00 29.04 58 LEU A N 1
ATOM 255 C CA . LEU A 1 38 ? 43.311 -32.048 -6.665 1.00 24.32 58 LEU A CA 1
ATOM 256 C C . LEU A 1 38 ? 42.875 -31.049 -7.768 1.00 25.08 58 LEU A C 1
ATOM 257 O O . LEU A 1 38 ? 41.763 -31.136 -8.301 1.00 23.77 58 LEU A O 1
ATOM 262 N N . GLU A 1 39 ? 43.766 -30.119 -8.081 1.00 24.33 59 GLU A N 1
ATOM 263 C CA . GLU A 1 39 ? 43.534 -29.102 -9.133 1.00 27.76 59 GLU A CA 1
ATOM 264 C C . GLU A 1 39 ? 44.312 -29.610 -10.309 1.00 25.72 59 GLU A C 1
ATOM 265 O O . GLU A 1 39 ? 45.549 -29.529 -10.346 1.00 30.26 59 GLU A O 1
ATOM 271 N N . PHE A 1 40 ? 43.602 -30.177 -11.268 1.00 25.23 60 PHE A N 1
ATOM 272 C CA . PHE A 1 40 ? 44.265 -30.848 -12.366 1.00 25.52 60 PHE A CA 1
ATOM 273 C C . PHE A 1 40 ? 43.967 -30.173 -13.724 1.00 24.62 60 PHE A C 1
ATOM 274 O O . PHE A 1 40 ? 44.104 -30.813 -14.770 1.00 25.45 60 PHE A O 1
ATOM 282 N N A SER A 1 41 ? 43.549 -28.906 -13.703 0.50 23.41 61 SER A N 1
ATOM 283 N N B SER A 1 41 ? 43.561 -28.903 -13.695 0.50 23.40 61 SER A N 1
ATOM 284 C CA A SER A 1 41 ? 43.139 -28.237 -14.944 0.50 24.07 61 SER A CA 1
ATOM 285 C CA B SER A 1 41 ? 43.147 -28.204 -14.918 0.50 24.05 61 SER A CA 1
ATOM 286 C C A SER A 1 41 ? 44.275 -28.118 -15.944 0.50 24.03 61 SER A C 1
ATOM 287 C C B SER A 1 41 ? 44.276 -28.106 -15.941 0.50 24.08 61 SER A C 1
ATOM 288 O O A SER A 1 41 ? 45.445 -28.047 -15.570 0.50 25.64 61 SER A O 1
ATOM 289 O O B SER A 1 41 ? 45.450 -28.051 -15.576 0.50 25.65 61 SER A O 1
ATOM 294 N N . PHE A 1 42 ? 43.896 -28.081 -17.214 1.00 24.75 62 PHE A N 1
ATOM 295 C CA . PHE A 1 42 ? 44.819 -27.820 -18.323 1.00 28.12 62 PHE A CA 1
ATOM 296 C C . PHE A 1 42 ? 45.859 -28.926 -18.496 1.00 28.37 62 PHE A C 1
ATOM 297 O O . PHE A 1 42 ? 47.007 -28.653 -18.851 1.00 28.90 62 PHE A O 1
ATOM 305 N N . ASN A 1 43 ? 45.453 -30.166 -18.250 1.00 24.08 63 ASN A N 1
ATOM 306 C CA . ASN A 1 43 ? 46.305 -31.295 -18.592 1.00 25.74 63 ASN A CA 1
ATOM 307 C C . ASN A 1 43 ? 45.719 -31.988 -19.805 1.00 25.49 63 ASN A C 1
ATOM 308 O O . ASN A 1 43 ? 44.975 -31.342 -20.588 1.00 23.78 63 ASN A O 1
ATOM 313 N N . VAL A 1 44 ? 46.062 -33.257 -20.014 1.00 25.37 64 VAL A N 1
ATOM 314 C CA . VAL A 1 44 ? 45.713 -33.928 -21.279 1.00 26.44 64 VAL A CA 1
ATOM 315 C C . VAL A 1 44 ? 45.239 -35.356 -21.040 1.00 28.89 64 VAL A C 1
ATOM 316 O O . VAL A 1 44 ? 46.071 -36.281 -20.973 1.00 25.75 64 VAL A O 1
ATOM 320 N N . LEU A 1 45 ? 43.914 -35.533 -20.985 1.00 23.78 65 LEU A N 1
ATOM 321 C CA . LEU A 1 45 ? 43.273 -36.806 -20.635 1.00 27.34 65 LEU A CA 1
ATOM 322 C C . LEU A 1 45 ? 42.195 -37.216 -21.640 1.00 26.84 65 LEU A C 1
ATOM 323 O O . LEU A 1 45 ? 41.005 -37.125 -21.356 1.00 26.72 65 LEU A O 1
ATOM 328 N N . PRO A 1 46 ? 42.605 -37.697 -22.838 1.00 25.70 66 PRO A N 1
ATOM 329 C CA . PRO A 1 46 ? 41.633 -37.857 -23.919 1.00 24.50 66 PRO A CA 1
ATOM 330 C C . PRO A 1 46 ? 40.493 -38.792 -23.521 1.00 27.05 66 PRO A C 1
ATOM 331 O O . PRO A 1 46 ? 39.338 -38.556 -23.897 1.00 23.53 66 PRO A O 1
ATOM 335 N N . THR A 1 47 ? 40.785 -39.821 -22.720 1.00 24.09 67 THR A N 1
ATOM 336 C CA . THR A 1 47 ? 39.691 -40.642 -22.163 1.00 26.93 67 THR A CA 1
ATOM 337 C C . THR A 1 47 ? 39.976 -40.792 -20.682 1.00 23.94 67 THR A C 1
ATOM 338 O O . THR A 1 47 ? 41.127 -40.839 -20.290 1.00 25.08 67 THR A O 1
ATOM 342 N N . ILE A 1 48 ? 38.930 -40.814 -19.867 1.00 23.03 68 ILE A N 1
ATOM 343 C CA . ILE A 1 48 ? 39.079 -41.159 -18.464 1.00 22.25 68 ILE A CA 1
ATOM 344 C C . ILE A 1 48 ? 38.154 -42.368 -18.271 1.00 19.22 68 ILE A C 1
ATOM 345 O O . ILE A 1 48 ? 37.119 -42.547 -18.989 1.00 24.42 68 ILE A O 1
ATOM 350 N N . GLN A 1 49 ? 38.532 -43.220 -17.329 1.00 20.76 69 GLN A N 1
ATOM 351 C CA . GLN A 1 49 ? 37.890 -44.531 -17.240 1.00 23.93 69 GLN A CA 1
ATOM 352 C C . GLN A 1 49 ? 38.173 -45.081 -15.813 1.00 24.02 69 GLN A C 1
ATOM 353 O O . GLN A 1 49 ? 38.788 -44.391 -15.003 1.00 27.39 69 GLN A O 1
ATOM 359 N N . ASN A 1 50 ? 37.746 -46.311 -15.536 1.00 25.22 70 ASN A N 1
ATOM 360 C CA . ASN A 1 50 ? 37.787 -46.884 -14.179 1.00 27.92 70 ASN A CA 1
ATOM 361 C C . ASN A 1 50 ? 39.145 -46.903 -13.536 1.00 26.99 70 ASN A C 1
ATOM 362 O O . ASN A 1 50 ? 39.244 -46.813 -12.318 1.00 29.31 70 ASN A O 1
ATOM 367 N N . THR A 1 51 ? 40.207 -46.925 -14.338 1.00 27.29 71 THR A N 1
ATOM 368 C CA . THR A 1 51 ? 41.568 -46.941 -13.809 1.00 28.58 71 THR A CA 1
ATOM 369 C C . THR A 1 51 ? 42.212 -45.559 -13.568 1.00 32.05 71 THR A C 1
ATOM 370 O O . THR A 1 51 ? 43.295 -45.452 -12.963 1.00 28.17 71 THR A O 1
ATOM 374 N N . THR A 1 52 ? 41.586 -44.498 -14.057 1.00 27.46 72 THR A N 1
ATOM 375 C CA . THR A 1 52 ? 42.248 -43.193 -14.043 1.00 25.72 72 THR A CA 1
ATOM 376 C C . THR A 1 52 ? 42.470 -42.647 -12.629 1.00 22.51 72 THR A C 1
ATOM 377 O O . THR A 1 52 ? 43.555 -42.128 -12.308 1.00 25.43 72 THR A O 1
ATOM 381 N N . PHE A 1 53 ? 41.448 -42.767 -11.779 1.00 23.57 73 PHE A N 1
ATOM 382 C CA . PHE A 1 53 ? 41.485 -42.100 -10.454 1.00 25.87 73 PHE A CA 1
ATOM 383 C C . PHE A 1 53 ? 41.410 -43.101 -9.273 1.00 31.01 73 PHE A C 1
ATOM 384 O O . PHE A 1 53 ? 41.329 -42.685 -8.108 1.00 26.01 73 PHE A O 1
ATOM 392 N N . SER A 1 54 ? 41.397 -44.404 -9.566 1.00 29.17 74 SER A N 1
ATOM 393 C CA . SER A 1 54 ? 40.953 -45.396 -8.562 1.00 34.29 74 SER A CA 1
ATOM 394 C C . SER A 1 54 ? 41.758 -45.434 -7.254 1.00 32.17 74 SER A C 1
ATOM 395 O O . SER A 1 54 ? 41.207 -45.812 -6.228 1.00 32.76 74 SER A O 1
ATOM 398 N N . ARG A 1 55 ? 43.020 -45.003 -7.249 1.00 28.46 75 ARG A N 1
ATOM 399 C CA . ARG A 1 55 ? 43.736 -45.007 -5.971 1.00 31.65 75 ARG A CA 1
ATOM 400 C C . ARG A 1 55 ? 43.487 -43.781 -5.062 1.00 34.70 75 ARG A C 1
ATOM 401 O O . ARG A 1 55 ? 43.775 -43.832 -3.864 1.00 28.84 75 ARG A O 1
ATOM 409 N N . LEU A 1 56 ? 42.922 -42.696 -5.621 1.00 30.66 76 LEU A N 1
ATOM 410 C CA . LEU A 1 56 ? 42.667 -41.451 -4.875 1.00 32.20 76 LEU A CA 1
ATOM 411 C C . LEU A 1 56 ? 41.291 -41.513 -4.178 1.00 33.57 76 LEU A C 1
ATOM 412 O O . LEU A 1 56 ? 40.304 -40.838 -4.557 1.00 29.43 76 LEU A O 1
ATOM 417 N N . ILE A 1 57 ? 41.229 -42.348 -3.140 1.00 27.96 77 ILE A N 1
ATOM 418 C CA . ILE A 1 57 ? 39.961 -42.692 -2.520 1.00 28.08 77 ILE A CA 1
ATOM 419 C C . ILE A 1 57 ? 39.398 -41.543 -1.656 1.00 27.84 77 ILE A C 1
ATOM 420 O O . ILE A 1 57 ? 38.203 -41.518 -1.355 1.00 27.76 77 ILE A O 1
ATOM 425 N N . ASN A 1 58 ? 40.276 -40.634 -1.243 1.00 29.41 78 ASN A N 1
ATOM 426 C CA . ASN A 1 58 ? 39.894 -39.571 -0.320 1.00 28.65 78 ASN A CA 1
ATOM 427 C C . ASN A 1 58 ? 39.599 -38.199 -0.981 1.00 27.03 78 ASN A C 1
ATOM 428 O O . ASN A 1 58 ? 39.478 -37.203 -0.266 1.00 27.54 78 ASN A O 1
ATOM 433 N N . LEU A 1 59 ? 39.501 -38.142 -2.317 1.00 26.60 79 LEU A N 1
ATOM 434 C CA . LEU A 1 59 ? 39.225 -36.865 -3.014 1.00 25.57 79 LEU A CA 1
ATOM 435 C C . LEU A 1 59 ? 37.896 -36.298 -2.553 1.00 23.45 79 LEU A C 1
ATOM 436 O O . LEU A 1 59 ? 36.873 -37.021 -2.534 1.00 22.89 79 LEU A O 1
ATOM 441 N N . THR A 1 60 ? 37.900 -35.025 -2.148 1.00 22.94 80 THR A N 1
ATOM 442 C CA . THR A 1 60 ? 36.625 -34.316 -1.942 1.00 22.91 80 THR A CA 1
ATOM 443 C C . THR A 1 60 ? 36.379 -33.230 -3.030 1.00 22.72 80 THR A C 1
ATOM 444 O O . THR A 1 60 ? 35.252 -32.805 -3.243 1.00 24.08 80 THR A O 1
ATOM 448 N N . PHE A 1 61 ? 37.445 -32.806 -3.691 1.00 23.74 81 PHE A N 1
ATOM 449 C CA . PHE A 1 61 ? 37.421 -31.742 -4.723 1.00 24.47 81 PHE A CA 1
ATOM 450 C C . PHE A 1 61 ? 38.303 -32.219 -5.883 1.00 22.54 81 PHE A C 1
ATOM 451 O O . PHE A 1 61 ? 39.481 -32.487 -5.692 1.00 25.60 81 PHE A O 1
ATOM 459 N N . LEU A 1 62 ? 37.759 -32.288 -7.091 1.00 21.77 82 LEU A N 1
ATOM 460 C CA . LEU A 1 62 ? 38.560 -32.669 -8.256 1.00 20.08 82 LEU A CA 1
ATOM 461 C C . LEU A 1 62 ? 38.231 -31.725 -9.432 1.00 21.74 82 LEU A C 1
ATOM 462 O O . LEU A 1 62 ? 37.113 -31.680 -9.890 1.00 19.94 82 LEU A O 1
ATOM 467 N N . ASP A 1 63 ? 39.221 -30.993 -9.908 1.00 21.06 83 ASP A N 1
ATOM 468 C CA . ASP A 1 63 ? 39.016 -30.063 -11.014 1.00 19.70 83 ASP A CA 1
ATOM 469 C C . ASP A 1 63 ? 39.764 -30.560 -12.280 1.00 19.41 83 ASP A C 1
ATOM 470 O O . ASP A 1 63 ? 41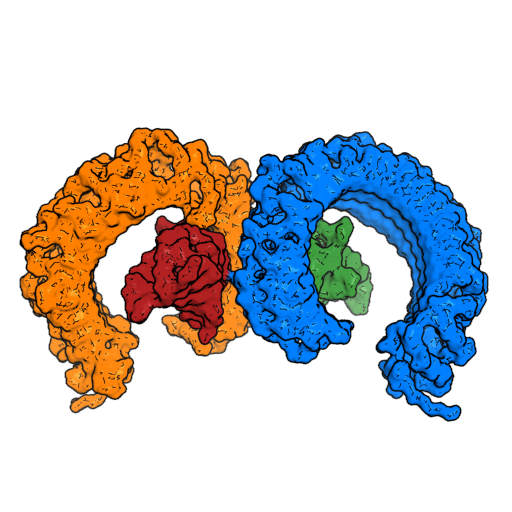.010 -30.556 -12.341 1.00 23.51 83 ASP A O 1
ATOM 475 N N . LEU A 1 64 ? 38.976 -30.949 -13.272 1.00 19.47 84 LEU A N 1
ATOM 476 C CA . LEU A 1 64 ? 39.446 -31.420 -14.576 1.00 20.50 84 LEU A CA 1
ATOM 477 C C . LEU A 1 64 ? 39.113 -30.381 -15.724 1.00 21.22 84 LEU A C 1
ATOM 478 O O . LEU A 1 64 ? 38.947 -30.746 -16.883 1.00 18.38 84 LEU A O 1
ATOM 483 N N . THR A 1 65 ? 39.030 -29.107 -15.363 1.00 19.20 85 THR A N 1
ATOM 484 C CA . THR A 1 65 ? 38.778 -28.013 -16.322 1.00 20.43 85 THR A CA 1
ATOM 485 C C . THR A 1 65 ? 39.723 -28.088 -17.515 1.00 18.64 85 THR A C 1
ATOM 486 O O . THR A 1 65 ? 40.939 -28.186 -17.339 1.00 22.16 85 THR A O 1
ATOM 490 N N . ARG A 1 66 ? 39.153 -28.087 -18.717 1.00 20.00 86 ARG A N 1
ATOM 491 C CA . ARG A 1 66 ? 39.921 -28.028 -19.951 1.00 22.13 86 ARG A CA 1
ATOM 492 C C . ARG A 1 66 ? 41.110 -29.041 -19.974 1.00 24.56 86 ARG A C 1
ATOM 493 O O . ARG A 1 66 ? 42.290 -28.654 -20.139 1.00 23.86 86 ARG A O 1
ATOM 501 N N . CYS A 1 67 ? 40.776 -30.318 -19.793 1.00 22.24 87 CYS A N 1
ATOM 502 C CA . CYS A 1 67 ? 41.772 -31.411 -19.831 1.00 23.23 87 CYS A CA 1
ATOM 503 C C . CYS A 1 67 ? 41.716 -32.209 -21.134 1.00 23.29 87 CYS A C 1
ATOM 504 O O . CYS A 1 67 ? 42.248 -33.316 -21.205 1.00 21.82 87 CYS A O 1
ATOM 507 N N . GLN A 1 68 ? 41.035 -31.669 -22.139 1.00 21.78 88 GLN A N 1
ATOM 508 C CA . GLN A 1 68 ? 40.903 -32.355 -23.438 1.00 26.18 88 GLN A CA 1
ATOM 509 C C . GLN A 1 68 ? 40.242 -33.743 -23.321 1.00 27.07 88 GLN A C 1
ATOM 510 O O . GLN A 1 68 ? 40.546 -34.674 -24.085 1.00 23.17 88 GLN A O 1
ATOM 516 N N . ILE A 1 69 ? 39.292 -33.885 -22.392 1.00 21.88 89 ILE A N 1
ATOM 517 C CA . ILE A 1 69 ? 38.605 -35.151 -22.193 1.00 20.53 89 ILE A CA 1
ATOM 518 C C . ILE A 1 69 ? 37.469 -35.296 -23.197 1.00 23.66 89 ILE A C 1
ATOM 519 O O . ILE A 1 69 ? 36.594 -34.439 -23.249 1.00 21.47 89 ILE A O 1
ATOM 524 N N . TYR A 1 70 ? 37.526 -36.346 -24.028 1.00 20.68 90 TYR A N 1
ATOM 525 C CA . TYR A 1 70 ? 36.467 -36.675 -24.982 1.00 21.61 90 TYR A CA 1
ATOM 526 C C . TYR A 1 70 ? 35.567 -37.787 -24.485 1.00 19.34 90 TYR A C 1
ATOM 527 O O . TYR A 1 70 ? 34.429 -37.868 -24.921 1.00 25.39 90 TYR A O 1
ATOM 536 N N . TRP A 1 71 ? 36.063 -38.663 -23.601 1.00 21.35 91 TRP A N 1
ATOM 537 C CA . TRP A 1 71 ? 35.293 -39.834 -23.186 1.00 21.13 91 TRP A CA 1
ATOM 538 C C . TRP A 1 71 ? 35.309 -39.995 -21.688 1.00 19.29 91 TRP A C 1
ATOM 539 O O . TRP A 1 71 ? 36.359 -39.969 -21.099 1.00 22.87 91 TRP A O 1
ATOM 550 N N . ILE A 1 72 ? 34.148 -40.260 -21.097 1.00 21.11 92 ILE A N 1
ATOM 551 C CA . ILE A 1 72 ? 34.084 -40.662 -19.656 1.00 22.92 92 ILE A CA 1
ATOM 552 C C . ILE A 1 72 ? 33.407 -42.036 -19.583 1.00 25.12 92 ILE A C 1
ATOM 553 O O . ILE A 1 72 ? 32.186 -42.125 -19.743 1.00 24.80 92 ILE A O 1
ATOM 558 N N . HIS A 1 73 ? 34.212 -43.082 -19.378 1.00 27.59 93 HIS A N 1
ATOM 559 C CA . HIS A 1 73 ? 33.745 -44.475 -19.474 1.00 28.09 93 HIS A CA 1
ATOM 560 C C . HIS A 1 73 ? 33.204 -45.005 -18.164 1.00 28.36 93 HIS A C 1
ATOM 561 O O . HIS A 1 73 ? 33.203 -44.291 -17.153 1.00 26.06 93 HIS A O 1
ATOM 568 N N . GLU A 1 74 ? 32.725 -46.253 -18.183 1.00 26.44 94 GLU A N 1
ATOM 569 C CA . GLU A 1 74 ? 32.053 -46.843 -17.004 1.00 30.08 94 GLU A CA 1
ATOM 570 C C . GLU A 1 74 ? 32.917 -46.710 -15.756 1.00 24.81 94 GLU A C 1
ATOM 571 O O . GLU A 1 74 ? 34.138 -46.788 -15.820 1.00 26.70 94 GLU A O 1
ATOM 577 N N . ASP A 1 75 ? 32.277 -46.440 -14.617 1.00 28.82 95 ASP A N 1
ATOM 578 C CA . ASP A 1 75 ? 32.985 -46.376 -13.338 1.00 27.86 95 ASP A CA 1
ATOM 579 C C . ASP A 1 75 ? 34.230 -45.493 -13.277 1.00 26.94 95 ASP A C 1
ATOM 580 O O . ASP A 1 75 ? 35.138 -45.753 -12.482 1.00 24.45 95 ASP A O 1
ATOM 585 N N . THR A 1 76 ? 34.283 -44.412 -14.076 1.00 23.47 96 THR A N 1
ATOM 586 C CA . THR A 1 76 ? 35.435 -43.509 -14.005 1.00 21.83 96 THR A CA 1
ATOM 587 C C . THR A 1 76 ? 35.736 -42.996 -12.553 1.00 23.99 96 THR A C 1
ATOM 588 O O . THR A 1 76 ? 36.919 -42.829 -12.138 1.00 26.41 96 THR A O 1
ATOM 592 N N . PHE A 1 77 ? 34.671 -42.720 -11.814 1.00 20.94 97 PHE A N 1
ATOM 593 C CA . PHE A 1 77 ? 34.789 -42.086 -10.468 1.00 22.22 97 PHE A CA 1
ATOM 594 C C . PHE A 1 77 ? 34.462 -43.083 -9.363 1.00 24.37 97 PHE A C 1
ATOM 595 O O . PHE A 1 77 ? 33.981 -42.711 -8.274 1.00 20.55 97 PHE A O 1
ATOM 603 N N . GLN A 1 78 ? 34.737 -44.362 -9.646 1.00 27.49 98 GLN A N 1
ATOM 604 C CA . GLN A 1 78 ? 34.295 -45.454 -8.746 1.00 27.97 98 GLN A CA 1
ATOM 605 C C . GLN A 1 78 ? 34.819 -45.316 -7.339 1.00 23.07 98 GLN A C 1
ATOM 606 O O . GLN A 1 78 ? 34.122 -45.702 -6.423 1.00 29.50 98 GLN A O 1
ATOM 612 N N . SER A 1 79 ? 36.037 -44.783 -7.150 1.00 27.37 99 SER A N 1
ATOM 613 C CA . SER A 1 79 ? 36.620 -44.732 -5.801 1.00 30.49 99 SER A CA 1
ATOM 614 C C . SER A 1 79 ? 36.411 -43.411 -5.070 1.00 30.85 99 SER A C 1
ATOM 615 O O . SER A 1 79 ? 36.938 -43.226 -3.952 1.00 27.70 99 SER A O 1
ATOM 618 N N . GLN A 1 80 ? 35.689 -42.478 -5.703 1.00 26.22 100 GLN A N 1
ATOM 619 C CA . GLN A 1 80 ? 35.533 -41.102 -5.175 1.00 21.49 100 GLN A CA 1
ATOM 620 C C . GLN A 1 80 ? 34.232 -41.008 -4.352 1.00 24.33 100 GLN A C 1
ATOM 621 O O . GLN A 1 80 ? 33.361 -40.177 -4.607 1.00 22.13 100 GLN A O 1
ATOM 627 N N . HIS A 1 81 ? 34.121 -41.878 -3.351 1.00 23.53 101 HIS A N 1
ATOM 628 C CA . HIS A 1 81 ? 32.970 -41.971 -2.472 1.00 26.14 101 HIS A CA 1
ATOM 629 C C . HIS A 1 81 ? 32.790 -40.682 -1.681 1.00 23.99 101 HIS A C 1
ATOM 630 O O . HIS A 1 81 ? 31.666 -40.329 -1.307 1.00 23.41 101 HIS A O 1
ATOM 637 N N . ARG A 1 82 ? 33.895 -39.968 -1.424 1.00 23.76 102 ARG A N 1
ATOM 638 C CA . ARG A 1 82 ? 33.837 -38.756 -0.599 1.00 26.48 102 ARG A CA 1
ATOM 639 C C . ARG A 1 82 ? 33.754 -37.460 -1.462 1.00 24.83 102 ARG A C 1
ATOM 640 O O . ARG A 1 82 ? 33.818 -36.358 -0.950 1.00 26.98 102 ARG A O 1
ATOM 648 N N . LEU A 1 83 ? 33.586 -37.599 -2.772 1.00 25.26 103 LEU A N 1
ATOM 649 C CA . LEU A 1 83 ? 33.681 -36.434 -3.676 1.00 22.60 103 LEU A CA 1
ATOM 650 C C . LEU A 1 83 ? 32.545 -35.438 -3.421 1.00 21.99 103 LEU A C 1
ATOM 651 O O . LEU A 1 83 ? 31.364 -35.809 -3.408 1.00 24.38 103 LEU A O 1
ATOM 656 N N . ASP A 1 84 ? 32.921 -34.186 -3.180 1.00 24.11 104 ASP A N 1
ATOM 657 C CA . ASP A 1 84 ? 31.953 -33.101 -2.931 1.00 24.58 104 ASP A CA 1
ATOM 658 C C . ASP A 1 84 ? 31.737 -32.217 -4.196 1.00 20.37 104 ASP A C 1
ATOM 659 O O . ASP A 1 84 ? 30.606 -31.890 -4.523 1.00 22.02 104 ASP A O 1
ATOM 664 N N . THR A 1 85 ? 32.828 -31.869 -4.890 1.00 19.97 105 THR A N 1
ATOM 665 C CA . THR A 1 85 ? 32.793 -30.961 -6.079 1.00 21.15 105 THR A CA 1
ATOM 666 C C . THR A 1 85 ? 33.543 -31.648 -7.198 1.00 18.03 105 THR A C 1
ATOM 667 O O . THR A 1 85 ? 34.647 -32.144 -6.986 1.00 20.69 105 THR A O 1
ATOM 671 N N . LEU A 1 86 ? 32.924 -31.723 -8.366 1.00 18.66 106 LEU A N 1
ATOM 672 C CA . LEU A 1 86 ? 33.645 -32.228 -9.538 1.00 17.30 106 LEU A CA 1
ATOM 673 C C . LEU A 1 86 ? 33.526 -31.167 -10.665 1.00 18.17 106 LEU A C 1
ATOM 674 O O . LEU A 1 86 ? 32.431 -30.709 -10.945 1.00 19.47 106 LEU A O 1
ATOM 679 N N . VAL A 1 87 ? 34.651 -30.748 -11.240 1.00 18.25 107 VAL A N 1
ATOM 680 C CA . VAL A 1 87 ? 34.606 -29.698 -12.285 1.00 17.77 107 VAL A CA 1
ATOM 681 C C . VAL A 1 87 ? 35.043 -30.314 -13.625 1.00 18.45 107 VAL A C 1
ATOM 682 O O . VAL A 1 87 ? 36.200 -30.699 -13.764 1.00 18.43 107 VAL A O 1
ATOM 686 N N . LEU A 1 88 ? 34.119 -30.433 -14.573 1.00 17.05 108 LEU A N 1
ATOM 687 C CA . LEU A 1 88 ? 34.435 -30.997 -15.917 1.00 18.99 108 LEU A CA 1
ATOM 688 C C . LEU A 1 88 ? 34.304 -29.937 -17.013 1.00 19.39 108 LEU A C 1
ATOM 689 O O . LEU A 1 88 ? 34.159 -30.244 -18.204 1.00 18.54 108 LEU A O 1
ATOM 694 N N . THR A 1 89 ? 34.286 -28.693 -16.578 1.00 18.99 109 THR A N 1
ATOM 695 C CA . THR A 1 89 ? 34.116 -27.545 -17.457 1.00 19.74 109 THR A CA 1
ATOM 696 C C . THR A 1 89 ? 35.121 -27.546 -18.625 1.00 18.35 109 THR A C 1
ATOM 697 O O . THR A 1 89 ? 36.294 -27.837 -18.421 1.00 16.81 109 THR A O 1
ATOM 701 N N . ALA A 1 90 ? 34.631 -27.193 -19.815 1.00 18.24 110 ALA A N 1
ATOM 702 C CA . ALA A 1 90 ? 35.457 -26.918 -21.001 1.00 19.37 110 ALA A CA 1
ATOM 703 C C . ALA A 1 90 ? 36.178 -28.168 -21.553 1.00 21.64 110 ALA A C 1
ATOM 704 O O . ALA A 1 90 ? 37.292 -28.067 -22.102 1.00 21.05 110 ALA A O 1
ATOM 706 N N . ASN A 1 91 ? 35.537 -29.329 -21.388 1.00 23.06 111 ASN A N 1
ATOM 707 C CA . ASN A 1 91 ? 36.015 -30.584 -22.006 1.00 22.05 111 ASN A CA 1
ATOM 708 C C . ASN A 1 91 ? 35.104 -30.950 -23.168 1.00 21.38 111 ASN A C 1
ATOM 709 O O . ASN A 1 91 ? 33.883 -30.862 -23.049 1.00 20.00 111 ASN A O 1
ATOM 714 N N . PRO A 1 92 ? 35.682 -31.362 -24.305 1.00 20.80 112 PRO A N 1
ATOM 715 C CA . PRO A 1 92 ? 34.815 -31.634 -25.468 1.00 24.02 112 PRO A CA 1
ATOM 716 C C . PRO A 1 92 ? 34.177 -33.045 -25.452 1.00 26.82 112 PRO A C 1
ATOM 717 O O . PRO A 1 92 ? 34.500 -33.926 -26.295 1.00 23.36 112 PRO A O 1
ATOM 721 N N . LEU A 1 93 ? 33.248 -33.252 -24.522 1.00 24.98 113 LEU A N 1
ATOM 722 C CA . LEU A 1 93 ? 32.814 -34.612 -24.201 1.00 20.29 113 LEU A CA 1
ATOM 723 C C . LEU A 1 93 ? 31.938 -35.171 -25.314 1.00 18.23 113 LEU A C 1
ATOM 724 O O . LEU A 1 93 ? 30.976 -34.558 -25.717 1.00 21.99 113 LEU A O 1
ATOM 729 N N . ILE A 1 94 ? 32.271 -36.368 -25.772 1.00 21.84 114 ILE A N 1
ATOM 730 C CA . ILE A 1 94 ? 31.457 -37.096 -26.754 1.00 18.82 114 ILE A CA 1
ATOM 731 C C . ILE A 1 94 ? 30.423 -37.982 -26.036 1.00 21.09 114 ILE A C 1
ATOM 732 O O . ILE A 1 94 ? 29.293 -38.103 -26.485 1.00 20.28 114 ILE A O 1
ATOM 737 N N . PHE A 1 95 ? 30.817 -38.612 -24.935 1.00 19.59 115 PHE A N 1
ATOM 738 C CA . PHE A 1 95 ? 29.866 -39.499 -24.246 1.00 21.54 115 PHE A CA 1
ATOM 739 C C . PHE A 1 95 ? 30.285 -39.731 -22.837 1.00 20.34 115 PHE A C 1
ATOM 740 O O . PHE A 1 95 ? 31.458 -39.815 -22.545 1.00 22.15 115 PHE A O 1
ATOM 748 N N . MET A 1 96 ? 29.293 -39.929 -21.981 1.00 26.20 116 MET A N 1
ATOM 749 C CA . MET A 1 96 ? 29.558 -40.172 -20.582 1.00 24.45 116 MET A CA 1
ATOM 750 C C . MET A 1 96 ? 28.711 -41.385 -20.186 1.00 24.10 116 MET A C 1
ATOM 751 O O . MET A 1 96 ? 27.478 -41.409 -20.385 1.00 24.70 116 MET A O 1
ATOM 756 N N . ALA A 1 97 ? 29.390 -42.402 -19.672 1.00 25.32 117 ALA A N 1
ATOM 757 C CA . ALA A 1 97 ? 28.753 -43.673 -19.330 1.00 28.30 117 ALA A CA 1
ATOM 758 C C . ALA A 1 97 ? 27.720 -43.575 -18.210 1.00 27.15 117 ALA A C 1
ATOM 759 O O . ALA A 1 97 ? 27.833 -42.747 -17.293 1.00 26.38 117 ALA A O 1
ATOM 761 N N . GLU A 1 98 ? 26.709 -44.427 -18.302 1.00 26.87 118 GLU A N 1
ATOM 762 C CA . GLU A 1 98 ? 25.662 -44.570 -17.274 1.00 30.08 118 GLU A CA 1
ATOM 763 C C . GLU A 1 98 ? 26.252 -44.631 -15.864 1.00 27.29 118 GLU A C 1
ATOM 764 O O . GLU A 1 98 ? 25.741 -43.968 -14.958 1.00 28.30 118 GLU A O 1
ATOM 770 N N . THR A 1 99 ? 27.319 -45.422 -15.683 1.00 28.47 119 THR A N 1
ATOM 771 C CA . THR A 1 99 ? 27.933 -45.663 -14.360 1.00 24.96 119 THR A CA 1
ATOM 772 C C . THR A 1 99 ? 29.138 -44.758 -14.029 1.00 25.45 119 THR A C 1
ATOM 773 O O . THR A 1 99 ? 29.856 -44.990 -13.046 1.00 22.76 119 THR A O 1
ATOM 777 N N . ALA A 1 100 ? 29.383 -43.733 -14.852 1.00 22.97 120 ALA A N 1
ATOM 778 C CA . ALA A 1 100 ? 30.565 -42.900 -14.660 1.00 24.17 120 ALA A CA 1
ATOM 779 C C . ALA A 1 100 ? 30.561 -42.277 -13.273 1.00 24.11 120 ALA A C 1
ATOM 780 O O . ALA A 1 100 ? 31.614 -42.208 -12.610 1.00 23.65 120 ALA A O 1
ATOM 782 N N . LEU A 1 101 ? 29.371 -41.877 -12.807 1.00 23.03 121 LEU A N 1
ATOM 783 C CA . LEU A 1 101 ? 29.243 -41.243 -11.481 1.00 26.32 121 LEU A CA 1
ATOM 784 C C . LEU A 1 101 ? 28.679 -42.177 -10.389 1.00 28.54 121 LEU A C 1
ATOM 785 O O . LEU A 1 101 ? 28.021 -41.709 -9.453 1.00 30.34 121 LEU A O 1
ATOM 790 N N . SER A 1 102 ? 28.961 -43.477 -10.487 1.00 29.63 122 SER A N 1
ATOM 791 C CA . SER A 1 102 ? 28.475 -44.459 -9.499 1.00 30.75 122 SER A CA 1
ATOM 792 C C . SER A 1 102 ? 29.148 -44.259 -8.141 1.00 30.35 122 SER A C 1
ATOM 793 O O . SER A 1 102 ? 28.527 -44.433 -7.110 1.00 34.99 122 SER A O 1
ATOM 796 N N . GLY A 1 103 ? 30.423 -43.889 -8.164 1.00 28.88 123 GLY A N 1
ATOM 797 C CA . GLY A 1 103 ? 31.230 -43.673 -6.978 1.00 25.77 123 GLY A CA 1
ATOM 798 C C . GLY A 1 103 ? 30.782 -42.521 -6.072 1.00 29.25 123 GLY A C 1
ATOM 799 O O . GLY A 1 103 ? 30.526 -42.729 -4.874 1.00 27.59 123 GLY A O 1
ATOM 800 N N . PRO A 1 104 ? 30.686 -41.298 -6.620 1.00 27.27 124 PRO A N 1
ATOM 801 C CA . PRO A 1 104 ? 30.387 -40.120 -5.769 1.00 28.11 124 PRO A CA 1
ATOM 802 C C . PRO A 1 104 ? 28.901 -39.883 -5.450 1.00 31.95 124 PRO A C 1
ATOM 803 O O . PRO A 1 104 ? 28.285 -38.896 -5.919 1.00 28.40 124 PRO A O 1
ATOM 807 N N . LYS A 1 105 ? 28.327 -40.765 -4.636 1.00 27.26 125 LYS A N 1
ATOM 808 C CA . LYS A 1 105 ? 26.913 -40.704 -4.385 1.00 29.91 125 LYS A CA 1
ATOM 809 C C . LYS A 1 105 ? 26.531 -39.480 -3.524 1.00 25.14 125 LYS A C 1
ATOM 810 O O . LYS A 1 105 ? 25.393 -39.027 -3.616 1.00 29.45 125 LYS A O 1
ATOM 816 N N . ALA A 1 106 ? 27.463 -38.947 -2.724 1.00 26.45 126 ALA A N 1
ATOM 817 C CA . ALA A 1 106 ? 27.221 -37.705 -1.944 1.00 29.03 126 ALA A CA 1
ATOM 818 C C . ALA A 1 106 ? 27.701 -36.426 -2.661 1.00 26.84 126 ALA A C 1
ATOM 819 O O . ALA A 1 106 ? 27.869 -35.382 -2.017 1.00 26.60 126 ALA A O 1
ATOM 821 N N . LEU A 1 107 ? 27.909 -36.501 -3.980 1.00 25.78 127 LEU A N 1
ATOM 822 C CA . LEU A 1 107 ? 28.345 -35.311 -4.729 1.00 23.98 127 LEU A CA 1
ATOM 823 C C . LEU A 1 107 ? 27.396 -34.130 -4.479 1.00 22.55 127 LEU A C 1
ATOM 824 O O . LEU A 1 107 ? 26.185 -34.305 -4.527 1.00 25.42 127 LEU A O 1
ATOM 829 N N . LYS A 1 108 ? 27.945 -32.941 -4.243 1.00 21.92 128 LYS A N 1
ATOM 830 C CA . LYS A 1 108 ? 27.087 -31.759 -4.028 1.00 24.05 128 LYS A CA 1
ATOM 831 C C . LYS A 1 108 ? 27.052 -30.725 -5.171 1.00 22.04 128 LYS A C 1
ATOM 832 O O . LYS A 1 108 ? 25.981 -30.176 -5.480 1.00 25.62 128 LYS A O 1
ATOM 838 N N . HIS A 1 109 ? 28.189 -30.534 -5.837 1.00 21.31 129 HIS A N 1
ATOM 839 C CA . HIS A 1 109 ? 28.309 -29.462 -6.868 1.00 20.12 129 HIS A CA 1
ATOM 840 C C . HIS A 1 109 ? 29.005 -30.034 -8.082 1.00 20.53 129 HIS A C 1
ATOM 841 O O . HIS A 1 109 ? 30.094 -30.615 -7.989 1.00 18.73 129 HIS A O 1
ATOM 848 N N . LEU A 1 110 ? 28.383 -29.863 -9.222 1.00 20.11 130 LEU A N 1
ATOM 849 C CA . LEU A 1 110 ? 28.941 -30.425 -10.451 1.00 18.87 130 LEU A CA 1
ATOM 850 C C . LEU A 1 110 ? 28.971 -29.298 -11.479 1.00 20.92 130 LEU A C 1
ATOM 851 O O . LEU A 1 110 ? 27.941 -28.636 -11.680 1.00 19.92 130 LEU A O 1
ATOM 856 N N . PHE A 1 111 ? 30.139 -29.083 -12.093 1.00 18.09 131 PHE A N 1
ATOM 857 C CA . PHE A 1 111 ? 30.309 -28.053 -13.157 1.00 19.39 131 PHE A CA 1
ATOM 858 C C . PHE A 1 111 ? 30.514 -28.763 -14.500 1.00 20.43 131 PHE A C 1
ATOM 859 O O . PHE A 1 111 ? 31.447 -29.580 -14.680 1.00 18.88 131 PHE A O 1
ATOM 867 N N . PHE A 1 112 ? 29.617 -28.484 -15.412 1.00 19.01 132 PHE A N 1
ATOM 868 C CA . PHE A 1 112 ? 29.624 -29.098 -16.746 1.00 19.32 132 PHE A CA 1
ATOM 869 C C . PHE A 1 112 ? 29.527 -27.972 -17.795 1.00 18.36 132 PHE A C 1
ATOM 870 O O . PHE A 1 112 ? 28.878 -28.113 -18.819 1.00 17.30 132 PHE A O 1
ATOM 878 N N . ILE A 1 113 ? 30.215 -26.866 -17.523 1.00 16.51 133 ILE A N 1
ATOM 879 C CA . ILE A 1 113 ? 30.131 -25.658 -18.362 1.00 16.64 133 ILE A CA 1
ATOM 880 C C . ILE A 1 113 ? 30.867 -25.874 -19.704 1.00 16.62 133 ILE A C 1
ATOM 881 O O . ILE A 1 113 ? 31.970 -26.419 -19.752 1.00 17.81 133 ILE A O 1
ATOM 886 N N . GLN A 1 114 ? 30.266 -25.395 -20.799 1.00 16.93 134 GLN A N 1
ATOM 887 C CA . GLN A 1 114 ? 30.940 -25.404 -22.091 1.00 17.62 134 GLN A CA 1
ATOM 888 C C . GLN A 1 114 ? 31.579 -26.783 -22.335 1.00 17.96 134 GLN A C 1
ATOM 889 O O . GLN A 1 114 ? 32.791 -26.918 -22.589 1.00 19.39 134 GLN A O 1
ATOM 895 N N . THR A 1 115 ? 30.720 -27.791 -22.279 1.00 17.99 135 THR A N 1
ATOM 896 C CA . THR A 1 115 ? 31.088 -29.171 -22.613 1.00 17.48 135 THR A CA 1
ATOM 897 C C . THR A 1 115 ? 30.457 -29.604 -23.939 1.00 19.67 135 THR A C 1
ATOM 898 O O . THR A 1 115 ? 30.484 -30.798 -24.290 1.00 22.25 135 THR A O 1
ATOM 902 N N . GLY A 1 116 ? 29.819 -28.680 -24.641 1.00 22.77 136 GLY A N 1
ATOM 903 C CA . GLY A 1 116 ? 29.225 -28.990 -25.937 1.00 19.06 136 GLY A CA 1
ATOM 904 C C . GLY A 1 116 ? 27.880 -29.687 -25.913 1.00 22.12 136 GLY A C 1
ATOM 905 O O . GLY A 1 116 ? 27.368 -30.087 -26.969 1.00 20.61 136 GLY A O 1
ATOM 906 N N . ILE A 1 117 ? 27.288 -29.860 -24.732 1.00 22.08 137 ILE A N 1
ATOM 907 C CA . ILE A 1 117 ? 26.110 -30.722 -24.616 1.00 21.27 137 ILE A CA 1
ATOM 908 C C . ILE A 1 117 ? 24.846 -29.988 -25.054 1.00 22.44 137 ILE A C 1
ATOM 909 O O . ILE A 1 117 ? 24.730 -28.771 -24.907 1.00 24.55 137 ILE A O 1
ATOM 914 N N . SER A 1 118 ? 23.874 -30.717 -25.576 1.00 23.09 138 SER A N 1
ATOM 915 C CA . SER A 1 118 ? 22.645 -30.051 -25.984 1.00 25.06 138 SER A CA 1
ATOM 916 C C . SER A 1 118 ? 21.465 -30.451 -25.105 1.00 23.82 138 SER A C 1
ATOM 917 O O . SER A 1 118 ? 20.353 -29.980 -25.301 1.00 22.15 138 SER A O 1
ATOM 920 N N . SER A 1 119 ? 21.724 -31.308 -24.128 1.00 20.98 139 SER A N 1
ATOM 921 C CA . SER A 1 119 ? 20.659 -31.889 -23.321 1.00 26.43 139 SER A CA 1
ATOM 922 C C . SER A 1 119 ? 21.193 -32.308 -21.973 1.00 23.81 139 SER A C 1
ATOM 923 O O . SER A 1 119 ? 22.305 -32.831 -21.899 1.00 24.29 139 SER A O 1
ATOM 926 N N . ILE A 1 120 ? 20.404 -32.088 -20.916 1.00 24.86 140 ILE A N 1
ATOM 927 C CA . ILE A 1 120 ? 20.773 -32.461 -19.557 1.00 28.55 140 ILE A CA 1
ATOM 928 C C . ILE A 1 120 ? 20.910 -33.994 -19.453 1.00 26.55 140 ILE A C 1
ATOM 929 O O . ILE A 1 120 ? 21.722 -34.505 -18.658 1.00 25.41 140 ILE A O 1
ATOM 934 N N . ASP A 1 121 ? 20.153 -34.728 -20.264 1.00 24.31 141 ASP A N 1
ATOM 935 C CA . ASP A 1 121 ? 20.272 -36.202 -20.233 1.00 31.35 141 ASP A CA 1
ATOM 936 C C . ASP A 1 121 ? 21.637 -36.732 -20.718 1.00 31.47 141 ASP A C 1
ATOM 937 O O . ASP A 1 121 ? 21.917 -37.933 -20.616 1.00 26.04 141 ASP A O 1
ATOM 942 N N . PHE A 1 122 ? 22.501 -35.848 -21.218 1.00 26.39 142 PHE A N 1
ATOM 943 C CA . PHE A 1 122 ? 23.902 -36.259 -21.497 1.00 24.06 142 PHE A CA 1
ATOM 944 C C . PHE A 1 122 ? 24.578 -36.727 -20.199 1.00 26.41 142 PHE A C 1
ATOM 945 O O . PHE A 1 122 ? 25.520 -37.494 -20.234 1.00 23.86 142 PHE A O 1
ATOM 953 N N . ILE A 1 123 ? 24.147 -36.181 -19.058 1.00 23.56 143 ILE A N 1
ATOM 954 C CA . ILE A 1 123 ? 24.821 -36.432 -17.794 1.00 24.06 143 ILE A CA 1
ATOM 955 C C . ILE A 1 123 ? 23.958 -37.426 -16.987 1.00 26.08 143 ILE A C 1
ATOM 956 O O . ILE A 1 123 ? 22.849 -37.067 -16.544 1.00 23.98 143 ILE A O 1
ATOM 961 N N . PRO A 1 124 ? 24.428 -38.679 -16.861 1.00 25.30 144 PRO A N 1
ATOM 962 C CA . PRO A 1 124 ? 23.596 -39.663 -16.124 1.00 27.44 144 PRO A CA 1
ATOM 963 C C . PRO A 1 124 ? 23.734 -39.408 -14.641 1.00 23.37 144 PRO A C 1
ATOM 964 O O . PRO A 1 124 ? 24.778 -39.684 -14.050 1.00 26.05 144 PRO A O 1
ATOM 968 N N . LEU A 1 125 ? 22.718 -38.774 -14.057 1.00 25.66 145 LEU A N 1
ATOM 969 C CA . LEU A 1 125 ? 22.823 -38.329 -12.653 1.00 25.03 145 LEU A CA 1
ATOM 970 C C . LEU A 1 125 ? 21.965 -39.137 -11.656 1.00 31.41 145 LEU A C 1
ATOM 971 O O . LEU A 1 125 ? 21.796 -38.701 -10.534 1.00 28.29 145 LEU A O 1
ATOM 976 N N . HIS A 1 126 ? 21.423 -40.274 -12.078 1.00 26.68 146 HIS A N 1
ATOM 977 C CA . HIS A 1 126 ? 20.548 -41.106 -11.224 1.00 31.94 146 HIS A CA 1
ATOM 978 C C . HIS A 1 126 ? 21.168 -41.559 -9.896 1.00 31.80 146 HIS A C 1
ATOM 979 O O . HIS A 1 126 ? 20.446 -41.863 -8.953 1.00 38.79 146 HIS A O 1
ATOM 986 N N . ASN A 1 127 ? 22.494 -41.585 -9.797 1.00 27.42 147 ASN A N 1
ATOM 987 C CA . ASN A 1 127 ? 23.188 -41.912 -8.540 1.00 30.56 147 ASN A CA 1
ATOM 988 C C . ASN A 1 127 ? 23.432 -40.715 -7.587 1.00 31.90 147 ASN A C 1
ATOM 989 O O . ASN A 1 127 ? 23.989 -40.897 -6.500 1.00 30.95 147 ASN A O 1
ATOM 994 N N . GLN A 1 128 ? 23.119 -39.490 -8.019 1.00 27.19 148 GLN A N 1
ATOM 995 C CA . GLN A 1 128 ? 23.469 -38.308 -7.225 1.00 32.33 148 GLN A CA 1
ATOM 996 C C . GLN A 1 128 ? 22.186 -37.836 -6.539 1.00 39.00 148 GLN A C 1
ATOM 997 O O . GLN A 1 128 ? 21.444 -36.986 -7.071 1.00 44.85 148 GLN A O 1
ATOM 1003 N N . LYS A 1 129 ? 21.916 -38.405 -5.364 1.00 33.85 149 LYS A N 1
ATOM 1004 C CA . LYS A 1 129 ? 20.657 -38.120 -4.677 1.00 40.58 149 LYS A CA 1
ATOM 1005 C C . LYS A 1 129 ? 20.681 -36.877 -3.778 1.00 34.53 149 LYS A C 1
ATOM 1006 O O . LYS A 1 129 ? 19.633 -36.436 -3.337 1.00 41.91 149 LYS A O 1
ATOM 1012 N N . THR A 1 130 ? 21.871 -36.343 -3.496 1.00 32.67 150 THR A N 1
ATOM 1013 C CA . THR A 1 130 ? 22.027 -35.148 -2.652 1.00 32.60 150 THR A CA 1
ATOM 1014 C C . THR A 1 130 ? 22.613 -33.929 -3.410 1.00 26.94 150 THR A C 1
ATOM 1015 O O . THR A 1 130 ? 23.195 -33.045 -2.804 1.00 24.23 150 THR A O 1
ATOM 1019 N N . LEU A 1 131 ? 22.443 -33.888 -4.729 1.00 24.25 151 LEU A N 1
ATOM 1020 C CA . LEU A 1 131 ? 23.058 -32.825 -5.553 1.00 26.71 151 LEU A CA 1
ATOM 1021 C C . LEU A 1 131 ? 22.502 -31.453 -5.119 1.00 21.35 151 LEU A C 1
ATOM 1022 O O . LEU A 1 131 ? 21.283 -31.287 -5.080 1.00 22.18 151 LEU A O 1
ATOM 1027 N N . GLU A 1 132 ? 23.393 -30.491 -4.883 1.00 24.66 152 GLU A N 1
ATOM 1028 C CA . GLU A 1 132 ? 23.036 -29.118 -4.497 1.00 26.14 152 GLU A CA 1
ATOM 1029 C C . GLU A 1 132 ? 23.187 -28.059 -5.607 1.00 24.58 152 GLU A C 1
ATOM 1030 O O . GLU A 1 132 ? 22.379 -27.152 -5.672 1.00 22.95 152 GLU A O 1
ATOM 1036 N N . SER A 1 133 ? 24.207 -28.189 -6.454 1.00 23.55 153 SER A N 1
ATOM 1037 C CA . SER A 1 133 ? 24.508 -27.194 -7.512 1.00 21.93 153 SER A CA 1
ATOM 1038 C C . SER A 1 133 ? 24.761 -27.916 -8.818 1.00 23.67 153 SER A C 1
ATOM 1039 O O . SER A 1 133 ? 25.548 -28.858 -8.849 1.00 22.28 153 SER A O 1
ATOM 1042 N N . LEU A 1 134 ? 24.153 -27.442 -9.906 1.00 21.37 154 LEU A N 1
ATOM 1043 C CA . LEU A 1 134 ? 24.460 -27.972 -11.211 1.00 23.98 154 LEU A CA 1
ATOM 1044 C C . LEU A 1 134 ? 24.718 -26.795 -12.168 1.00 23.00 154 LEU A C 1
ATOM 1045 O O . LEU A 1 134 ? 23.785 -26.018 -12.434 1.00 21.28 154 LEU A O 1
ATOM 1050 N N . TYR A 1 135 ? 25.931 -26.690 -12.718 1.00 20.52 155 TYR A N 1
ATOM 1051 C CA . TYR A 1 135 ? 26.282 -25.580 -13.624 1.00 17.49 155 TYR A CA 1
ATOM 1052 C C . TYR A 1 135 ? 26.376 -26.124 -15.055 1.00 17.67 155 TYR A C 1
ATOM 1053 O O . TYR A 1 135 ? 27.216 -26.949 -15.348 1.00 20.61 155 TYR A O 1
ATOM 1062 N N . LEU A 1 136 ? 25.497 -25.645 -15.910 1.00 17.61 156 LEU A N 1
ATOM 1063 C CA . LEU A 1 136 ? 25.346 -26.147 -17.269 1.00 17.27 156 LEU A CA 1
ATOM 1064 C C . LEU A 1 136 ? 25.556 -25.008 -18.284 1.00 18.00 156 LEU A C 1
ATOM 1065 O O . LEU A 1 136 ? 25.056 -25.075 -19.389 1.00 17.88 156 LEU A O 1
ATOM 1070 N N . GLY A 1 137 ? 26.254 -23.957 -17.874 1.00 20.22 157 GLY A N 1
ATOM 1071 C CA . GLY A 1 137 ? 26.409 -22.730 -18.749 1.00 20.51 157 GLY A CA 1
ATOM 1072 C C . GLY A 1 137 ? 27.161 -22.964 -20.060 1.00 20.24 157 GLY A C 1
ATOM 1073 O O . GLY A 1 137 ? 27.963 -23.908 -20.162 1.00 22.54 157 GLY A O 1
ATOM 1074 N N . SER A 1 138 ? 26.930 -22.094 -21.049 1.00 18.21 158 SER A N 1
ATOM 1075 C CA . SER A 1 138 ? 27.760 -22.044 -22.285 1.00 17.74 158 SER A CA 1
ATOM 1076 C C . SER A 1 138 ? 27.702 -23.344 -23.108 1.00 18.00 158 SER A C 1
ATOM 1077 O O . SER A 1 138 ? 28.674 -23.717 -23.775 1.00 18.58 158 SER A O 1
ATOM 1080 N N . ASN A 1 139 ? 26.518 -23.941 -23.132 1.00 17.36 159 ASN A N 1
ATOM 1081 C CA . ASN A 1 139 ? 26.233 -25.157 -23.879 1.00 18.17 159 ASN A CA 1
ATOM 1082 C C . ASN A 1 139 ? 25.234 -24.922 -25.001 1.00 19.48 159 ASN A C 1
ATOM 1083 O O . ASN A 1 139 ? 25.090 -23.768 -25.434 1.00 25.25 159 ASN A O 1
ATOM 1088 N N . HIS A 1 140 ? 24.544 -25.968 -25.485 1.00 19.57 160 HIS A N 1
ATOM 1089 C CA . HIS A 1 140 ? 23.545 -25.809 -26.553 1.00 20.90 160 HIS A CA 1
ATOM 1090 C C . HIS A 1 140 ? 22.167 -26.149 -26.008 1.00 21.67 160 HIS A C 1
ATOM 1091 O O . HIS A 1 140 ? 21.261 -26.565 -26.751 1.00 21.86 160 HIS A O 1
ATOM 1098 N N . ILE A 1 141 ? 22.002 -26.024 -24.710 1.00 21.43 161 ILE A N 1
ATOM 1099 C CA . ILE A 1 141 ? 20.779 -26.508 -24.033 1.00 22.83 161 ILE A CA 1
ATOM 1100 C C . ILE A 1 141 ? 19.633 -25.564 -24.392 1.00 25.01 161 ILE A C 1
ATOM 1101 O O . ILE A 1 141 ? 19.798 -24.318 -24.373 1.00 23.19 161 ILE A O 1
ATOM 1106 N N . SER A 1 142 ? 18.456 -26.107 -24.695 1.00 23.17 162 SER A N 1
ATOM 1107 C CA . SER A 1 142 ? 17.353 -25.206 -25.039 1.00 23.18 162 SER A CA 1
ATOM 1108 C C . SER A 1 142 ? 16.124 -25.410 -24.170 1.00 25.51 162 SER A C 1
ATOM 1109 O O . SER A 1 142 ? 15.101 -24.821 -24.412 1.00 24.92 162 SER A O 1
ATOM 1112 N N . SER A 1 143 ? 16.251 -26.207 -23.132 1.00 28.14 163 SER A N 1
ATOM 1113 C CA . SER A 1 143 ? 15.165 -26.368 -22.183 1.00 30.24 163 SER A CA 1
ATOM 1114 C C . SER A 1 143 ? 15.739 -26.512 -20.791 1.00 24.83 163 SER A C 1
ATOM 1115 O O . SER A 1 143 ? 16.779 -27.135 -20.619 1.00 27.52 163 SER A O 1
ATOM 1118 N N . ILE A 1 144 ? 15.037 -25.985 -19.790 1.00 22.54 164 ILE A N 1
ATOM 1119 C CA . ILE A 1 144 ? 15.444 -26.186 -18.384 1.00 23.19 164 ILE A CA 1
ATOM 1120 C C . ILE A 1 144 ? 14.928 -27.523 -17.764 1.00 23.80 164 ILE A C 1
ATOM 1121 O O . ILE A 1 144 ? 15.343 -27.904 -16.659 1.00 26.98 164 ILE A O 1
ATOM 1126 N N . LYS A 1 145 ? 14.053 -28.227 -18.476 1.00 27.71 165 LYS A N 1
ATOM 1127 C CA . LYS A 1 145 ? 13.366 -29.410 -17.916 1.00 28.66 165 LYS A CA 1
ATOM 1128 C C . LYS A 1 145 ? 14.365 -30.420 -17.385 1.00 29.85 165 LYS A C 1
ATOM 1129 O O . LYS A 1 145 ? 15.306 -30.807 -18.076 1.00 32.90 165 LYS A O 1
ATOM 1135 N N . LEU A 1 146 ? 14.200 -30.801 -16.130 1.00 26.91 166 LEU A N 1
ATOM 1136 C CA . LEU A 1 146 ? 15.057 -31.804 -15.523 1.00 30.84 166 LEU A CA 1
ATOM 1137 C C . LEU A 1 146 ? 14.547 -33.193 -15.947 1.00 37.91 166 LEU A C 1
ATOM 1138 O O . LEU A 1 146 ? 13.331 -33.366 -16.129 1.00 36.81 166 LEU A O 1
ATOM 1143 N N . PRO A 1 147 ? 15.473 -34.160 -16.157 1.00 44.45 167 PRO A N 1
ATOM 1144 C CA . PRO A 1 147 ? 15.071 -35.479 -16.651 1.00 51.90 167 PRO A CA 1
ATOM 1145 C C . PRO A 1 147 ? 14.327 -36.297 -15.579 1.00 41.55 167 PRO A C 1
ATOM 1146 O O . PRO A 1 147 ? 14.521 -36.067 -14.386 1.00 35.87 167 PRO A O 1
ATOM 1150 N N . LYS A 1 148 ? 13.481 -37.234 -16.014 1.00 48.71 168 LYS A N 1
ATOM 1151 C CA . LYS A 1 148 ? 12.722 -38.098 -15.104 1.00 54.12 168 LYS A CA 1
ATOM 1152 C C . LYS A 1 148 ? 13.666 -38.824 -14.141 1.00 46.13 168 LYS A C 1
ATOM 1153 O O . LYS A 1 148 ? 14.675 -39.407 -14.567 1.00 50.10 168 LYS A O 1
ATOM 1159 N N . GLY A 1 149 ? 13.350 -38.761 -12.850 1.00 55.63 169 GLY A N 1
ATOM 1160 C CA . GLY A 1 149 ? 14.133 -39.457 -11.838 1.00 61.25 169 GLY A CA 1
ATOM 1161 C C . GLY A 1 149 ? 15.499 -38.851 -11.564 1.00 72.56 169 GLY A C 1
ATOM 1162 O O . GLY A 1 149 ? 16.474 -39.568 -11.290 1.00 70.39 169 GLY A O 1
ATOM 1163 N N . PHE A 1 150 ? 15.577 -37.528 -11.652 1.00 69.78 170 PHE A N 1
ATOM 1164 C CA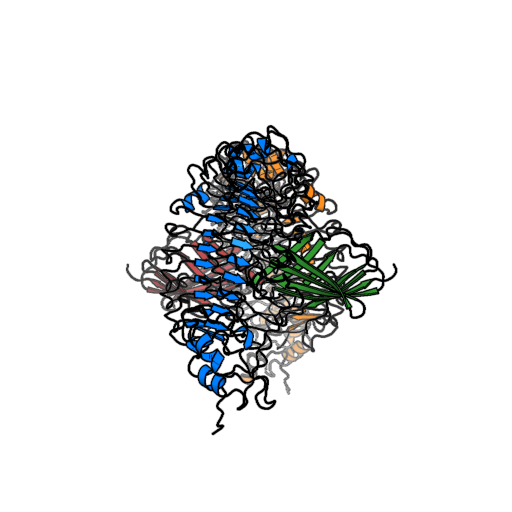 . PHE A 1 150 ? 16.705 -36.812 -11.081 1.00 65.79 170 PHE A CA 1
ATOM 1165 C C . PHE A 1 150 ? 16.227 -36.168 -9.774 1.00 55.13 170 PHE A C 1
ATOM 1166 O O . PHE A 1 150 ? 15.254 -35.418 -9.788 1.00 51.03 170 PHE A O 1
ATOM 1174 N N . PRO A 1 151 ? 16.868 -36.502 -8.625 1.00 62.52 171 PRO A N 1
ATOM 1175 C CA . PRO A 1 151 ? 16.328 -35.905 -7.393 1.00 71.12 171 PRO A CA 1
ATOM 1176 C C . PRO A 1 151 ? 16.662 -34.416 -7.299 1.00 48.20 171 PRO A C 1
ATOM 1177 O O . PRO A 1 151 ? 17.777 -33.978 -7.604 1.00 45.87 171 PRO A O 1
ATOM 1181 N N . THR A 1 152 ? 15.657 -33.658 -6.917 1.00 47.70 172 THR A N 1
ATOM 1182 C CA . THR A 1 152 ? 15.727 -32.221 -6.971 1.00 43.52 172 THR A CA 1
ATOM 1183 C C . THR A 1 152 ? 15.635 -31.710 -5.543 1.00 39.99 172 THR A C 1
ATOM 1184 O O . THR A 1 152 ? 15.754 -30.523 -5.301 1.00 37.82 172 THR A O 1
ATOM 1188 N N . GLU A 1 153 ? 15.477 -32.623 -4.584 1.00 41.54 173 GLU A N 1
ATOM 1189 C CA . GLU A 1 153 ? 15.154 -32.239 -3.208 1.00 37.29 173 GLU A CA 1
ATOM 1190 C C . GLU A 1 153 ? 16.197 -31.394 -2.511 1.00 32.35 173 GLU A C 1
ATOM 1191 O O . GLU A 1 153 ? 15.856 -30.517 -1.716 1.00 35.58 173 GLU A O 1
ATOM 1197 N N . LYS A 1 154 ? 17.482 -31.653 -2.764 1.00 30.53 174 LYS A N 1
ATOM 1198 C CA . LYS A 1 154 ? 18.541 -30.851 -2.156 1.00 28.02 174 LYS A CA 1
ATOM 1199 C C . LYS A 1 154 ? 19.098 -29.791 -3.154 1.00 24.21 174 LYS A C 1
ATOM 1200 O O . LYS A 1 154 ? 20.003 -29.049 -2.824 1.00 21.63 174 LYS A O 1
ATOM 1206 N N . LEU A 1 155 ? 18.517 -29.720 -4.343 1.00 25.63 175 LEU A N 1
ATOM 1207 C CA . LEU A 1 155 ? 19.002 -28.751 -5.388 1.00 25.32 175 LEU A CA 1
ATOM 1208 C C . LEU A 1 155 ? 18.750 -27.301 -4.961 1.00 25.81 175 LEU A C 1
ATOM 1209 O O . LEU A 1 155 ? 17.600 -26.930 -4.698 1.00 23.63 175 LEU A O 1
ATOM 1214 N N . LYS A 1 156 ? 19.821 -26.509 -4.855 1.00 25.06 176 LYS A N 1
ATOM 1215 C CA . LYS A 1 156 ? 19.721 -25.075 -4.515 1.00 26.58 176 LYS A CA 1
ATOM 1216 C C . LYS A 1 156 ? 20.196 -24.117 -5.642 1.00 30.24 176 LYS A C 1
ATOM 1217 O O . LYS A 1 156 ? 19.769 -22.943 -5.662 1.00 27.52 176 LYS A O 1
ATOM 1223 N N . VAL A 1 157 ? 21.076 -24.601 -6.543 1.00 22.13 177 VAL A N 1
ATOM 1224 C CA . VAL A 1 157 ? 21.583 -23.780 -7.712 1.00 20.02 177 VAL A CA 1
ATOM 1225 C C . VAL A 1 157 ? 21.440 -24.538 -9.020 1.00 21.55 177 VAL A C 1
ATOM 1226 O O . VAL A 1 157 ? 21.965 -25.653 -9.178 1.00 20.34 177 VAL A O 1
ATOM 1230 N N . LEU A 1 158 ? 20.697 -23.969 -9.958 1.00 19.84 178 LEU A N 1
ATOM 1231 C CA . LEU A 1 158 ? 20.610 -24.535 -11.266 1.00 21.79 178 LEU A CA 1
ATOM 1232 C C . LEU A 1 158 ? 21.012 -23.398 -12.214 1.00 21.04 178 LEU A C 1
ATOM 1233 O O . LEU A 1 158 ? 20.284 -22.425 -12.339 1.00 19.79 178 LEU A O 1
ATOM 1238 N N . ASP A 1 159 ? 22.140 -23.543 -12.895 1.00 20.78 179 ASP A N 1
ATOM 1239 C CA . ASP A 1 159 ? 22.712 -22.439 -13.648 1.00 17.31 179 ASP A CA 1
ATOM 1240 C C . ASP A 1 159 ? 22.811 -22.756 -15.140 1.00 18.88 179 ASP A C 1
ATOM 1241 O O . ASP A 1 159 ? 23.533 -23.681 -15.540 1.00 17.66 179 ASP A O 1
ATOM 1246 N N . PHE A 1 160 ? 22.095 -21.979 -15.952 1.00 16.97 180 PHE A N 1
ATOM 1247 C CA . PHE A 1 160 ? 22.071 -22.155 -17.391 1.00 18.36 180 PHE A CA 1
ATOM 1248 C C . PHE A 1 160 ? 22.626 -20.922 -18.124 1.00 18.76 180 PHE A C 1
ATOM 1249 O O . PHE A 1 160 ? 22.251 -20.672 -19.261 1.00 18.37 180 PHE A O 1
ATOM 1257 N N . GLN A 1 161 ? 23.511 -20.159 -17.483 1.00 18.22 181 GLN A N 1
ATOM 1258 C CA . GLN A 1 161 ? 24.019 -18.907 -18.086 1.00 20.52 181 GLN A CA 1
ATOM 1259 C C . GLN A 1 161 ? 24.521 -19.151 -19.527 1.00 18.98 181 GLN A C 1
ATOM 1260 O O . GLN A 1 161 ? 25.243 -20.100 -19.757 1.00 20.47 181 GLN A O 1
ATOM 1266 N N . ASN A 1 162 ? 24.142 -18.307 -20.493 1.00 16.88 182 ASN A N 1
ATOM 1267 C CA . ASN A 1 162 ? 24.702 -18.449 -21.850 1.00 18.01 182 ASN A CA 1
ATOM 1268 C C . ASN A 1 162 ? 24.300 -19.756 -22.581 1.00 18.44 182 ASN A C 1
ATOM 1269 O O . ASN A 1 162 ? 25.152 -20.521 -23.028 1.00 18.81 182 ASN A O 1
ATOM 1274 N N . ASN A 1 163 ? 22.988 -19.999 -22.728 1.00 18.95 183 ASN A N 1
ATOM 1275 C CA . ASN A 1 163 ? 22.499 -21.179 -23.450 1.00 20.17 183 ASN A CA 1
ATOM 1276 C C . ASN A 1 163 ? 21.488 -20.717 -24.488 1.00 20.71 183 ASN A C 1
ATOM 1277 O O . ASN A 1 163 ? 21.456 -19.547 -24.823 1.00 23.47 183 ASN A O 1
ATOM 1282 N N . ALA A 1 164 ? 20.700 -21.630 -25.029 1.00 22.87 184 ALA A N 1
ATOM 1283 C CA . ALA A 1 164 ? 19.812 -21.321 -26.113 1.00 21.67 184 ALA A CA 1
ATOM 1284 C C . ALA A 1 164 ? 18.380 -21.505 -25.649 1.00 23.63 184 ALA A C 1
ATOM 1285 O O . ALA A 1 164 ? 17.533 -22.006 -26.392 1.00 25.05 184 ALA A O 1
ATOM 1287 N N . ILE A 1 165 ? 18.099 -21.164 -24.404 1.00 23.05 185 ILE A N 1
ATOM 1288 C CA . ILE A 1 165 ? 16.706 -21.346 -23.913 1.00 22.24 185 ILE A CA 1
ATOM 1289 C C . ILE A 1 165 ? 15.855 -20.145 -24.340 1.00 23.22 185 ILE A C 1
ATOM 1290 O O . ILE A 1 165 ? 16.192 -18.993 -24.041 1.00 20.72 185 ILE A O 1
ATOM 1295 N N . HIS A 1 166 ? 14.730 -20.401 -25.008 1.00 21.59 186 HIS A N 1
ATOM 1296 C CA . HIS A 1 166 ? 13.899 -19.307 -25.449 1.00 22.22 186 HIS A CA 1
ATOM 1297 C C . HIS A 1 166 ? 12.483 -19.335 -24.922 1.00 22.80 186 HIS A C 1
ATOM 1298 O O . HIS A 1 166 ? 11.706 -18.406 -25.195 1.00 23.72 186 HIS A O 1
ATOM 1305 N N . TYR A 1 167 ? 12.148 -20.389 -24.193 1.00 21.73 187 TYR A N 1
ATOM 1306 C CA . TYR A 1 167 ? 10.784 -20.619 -23.740 1.00 26.61 187 TYR A CA 1
ATOM 1307 C C . TYR A 1 167 ? 10.766 -21.418 -22.450 1.00 24.30 187 TYR A C 1
ATOM 1308 O O . TYR A 1 167 ? 11.529 -22.360 -22.282 1.00 23.46 187 TYR A O 1
ATOM 1317 N N . LEU A 1 168 ? 9.872 -21.041 -21.543 1.00 24.29 188 LEU A N 1
ATOM 1318 C CA . LEU A 1 168 ? 9.698 -21.777 -20.300 1.00 22.04 188 LEU A CA 1
ATOM 1319 C C . LEU A 1 168 ? 8.234 -22.245 -20.239 1.00 25.96 188 LEU A C 1
ATOM 1320 O O . LEU A 1 168 ? 7.298 -21.425 -20.293 1.00 24.56 188 LEU A O 1
ATOM 1325 N N . SER A 1 169 ? 8.026 -23.558 -20.165 1.00 25.91 189 SER A N 1
ATOM 1326 C CA . SER A 1 169 ? 6.637 -24.065 -20.240 1.00 27.00 189 SER A CA 1
ATOM 1327 C C . SER A 1 169 ? 6.232 -24.507 -18.846 1.00 27.17 189 SER A C 1
ATOM 1328 O O . SER A 1 169 ? 7.085 -24.624 -17.967 1.00 27.00 189 SER A O 1
ATOM 1331 N N . LYS A 1 170 ? 4.939 -24.784 -18.652 1.00 32.12 190 LYS A N 1
ATOM 1332 C CA . LYS A 1 170 ? 4.458 -25.410 -17.413 1.00 31.19 190 LYS A CA 1
ATOM 1333 C C . LYS A 1 170 ? 5.194 -26.698 -17.068 1.00 27.82 190 LYS A C 1
ATOM 1334 O O . LYS A 1 170 ? 5.616 -26.919 -15.932 1.00 27.63 190 LYS A O 1
ATOM 1340 N N . GLU A 1 171 ? 5.351 -27.554 -18.070 1.00 29.84 191 GLU A N 1
ATOM 1341 C CA . GLU A 1 171 ? 6.054 -28.831 -17.909 1.00 35.10 191 GLU A CA 1
ATOM 1342 C C . GLU A 1 171 ? 7.482 -28.654 -17.443 1.00 29.81 191 GLU A C 1
ATOM 1343 O O . GLU A 1 171 ? 7.931 -29.342 -16.508 1.00 30.16 191 GLU A O 1
ATOM 1349 N N . ASP A 1 172 ? 8.195 -27.723 -18.083 1.00 28.94 192 ASP A N 1
ATOM 1350 C CA . ASP A 1 172 ? 9.561 -27.344 -17.645 1.00 27.95 192 ASP A CA 1
ATOM 1351 C C . ASP A 1 172 ? 9.580 -26.983 -16.177 1.00 26.85 192 ASP A C 1
ATOM 1352 O O . ASP A 1 172 ? 10.407 -27.481 -15.408 1.00 25.96 192 ASP A O 1
ATOM 1357 N N . MET A 1 173 ? 8.680 -26.070 -15.811 1.00 28.40 193 MET A N 1
ATOM 1358 C CA . MET A 1 173 ? 8.619 -25.577 -14.432 1.00 30.88 193 MET A CA 1
ATOM 1359 C C . MET A 1 173 ? 8.204 -26.666 -13.443 1.00 29.27 193 MET A C 1
ATOM 1360 O O . MET A 1 173 ? 8.732 -26.711 -12.337 1.00 29.57 193 MET A O 1
ATOM 1365 N N . SER A 1 174 ? 7.305 -27.578 -13.836 1.00 33.23 194 SER A N 1
ATOM 1366 C CA . SER A 1 174 ? 6.913 -28.639 -12.878 1.00 35.29 194 SER A CA 1
ATOM 1367 C C . SER A 1 174 ? 8.046 -29.631 -12.595 1.00 34.56 194 SER A C 1
ATOM 1368 O O . SER A 1 174 ? 8.088 -30.224 -11.539 1.00 33.41 194 SER A O 1
ATOM 1371 N N . SER A 1 175 ? 9.007 -29.763 -13.521 1.00 35.85 195 SER A N 1
ATOM 1372 C CA . SER A 1 175 ? 10.166 -30.633 -13.272 1.00 33.65 195 SER A CA 1
ATOM 1373 C C . SER A 1 175 ? 11.047 -30.159 -12.089 1.00 35.07 195 SER A C 1
ATOM 1374 O O . SER A 1 175 ? 11.852 -30.935 -11.568 1.00 39.44 195 SER A O 1
ATOM 1377 N N . LEU A 1 176 ? 10.869 -28.904 -11.660 1.00 32.73 196 LEU A N 1
ATOM 1378 C CA . LEU A 1 176 ? 11.578 -28.308 -10.503 1.00 33.18 196 LEU A CA 1
ATOM 1379 C C . LEU A 1 176 ? 10.781 -28.286 -9.199 1.00 44.67 196 LEU A C 1
ATOM 1380 O O . LEU A 1 176 ? 11.295 -27.796 -8.197 1.00 42.66 196 LEU A O 1
ATOM 1385 N N . GLN A 1 177 ? 9.523 -28.744 -9.206 1.00 44.05 197 GLN A N 1
ATOM 1386 C CA . GLN A 1 177 ? 8.636 -28.559 -8.018 1.00 49.18 197 GLN A CA 1
ATOM 1387 C C . GLN A 1 177 ? 9.189 -29.109 -6.675 1.00 45.82 197 GLN A C 1
ATOM 1388 O O . GLN A 1 177 ? 8.978 -28.502 -5.615 1.00 50.22 197 GLN A O 1
ATOM 1394 N N . GLN A 1 178 ? 9.906 -30.232 -6.711 1.00 48.60 198 GLN A N 1
ATOM 1395 C CA . GLN A 1 178 ? 10.474 -30.802 -5.476 1.00 43.43 198 GLN A CA 1
ATOM 1396 C C . GLN A 1 178 ? 11.634 -30.017 -4.856 1.00 44.08 198 GLN A C 1
ATOM 1397 O O . GLN A 1 178 ? 11.929 -30.154 -3.655 1.00 34.39 198 GLN A O 1
ATOM 1403 N N . ALA A 1 179 ? 12.306 -29.187 -5.657 1.00 35.07 199 ALA A N 1
ATOM 1404 C CA . ALA A 1 179 ? 13.368 -28.364 -5.115 1.00 35.03 199 ALA A CA 1
ATOM 1405 C C . ALA A 1 179 ? 12.696 -27.281 -4.282 1.00 30.87 199 ALA A C 1
ATOM 1406 O O . ALA A 1 179 ? 11.556 -26.909 -4.578 1.00 36.79 199 ALA A O 1
ATOM 1408 N N . THR A 1 180 ? 13.360 -26.795 -3.240 1.00 33.31 200 THR A N 1
ATOM 1409 C CA . THR A 1 180 ? 12.879 -25.600 -2.516 1.00 35.40 200 THR A CA 1
ATOM 1410 C C . THR A 1 180 ? 13.968 -24.524 -2.341 1.00 38.12 200 THR A C 1
ATOM 1411 O O . THR A 1 180 ? 15.155 -24.832 -2.172 1.00 36.14 200 THR A O 1
ATOM 1415 N N . ASN A 1 181 ? 13.552 -23.256 -2.331 1.00 40.19 201 ASN A N 1
ATOM 1416 C CA . ASN A 1 181 ? 14.490 -22.137 -2.210 1.00 37.25 201 ASN A CA 1
ATOM 1417 C C . ASN A 1 181 ? 15.522 -22.063 -3.373 1.00 25.61 201 ASN A C 1
ATOM 1418 O O . ASN A 1 181 ? 16.690 -21.803 -3.152 1.00 25.10 201 ASN A O 1
ATOM 1423 N N . LEU A 1 182 ? 15.081 -22.346 -4.576 1.00 24.45 202 LEU A N 1
ATOM 1424 C CA . LEU A 1 182 ? 16.009 -22.590 -5.655 1.00 26.80 202 LEU A CA 1
ATOM 1425 C C . LEU A 1 182 ? 16.465 -21.252 -6.293 1.00 24.82 202 LEU A C 1
ATOM 1426 O O . LEU A 1 182 ? 15.676 -20.294 -6.376 1.00 21.24 202 LEU A O 1
ATOM 1431 N N . SER A 1 183 ? 17.728 -21.217 -6.731 1.00 24.40 203 SER A N 1
ATOM 1432 C CA . SER A 1 183 ? 18.268 -20.082 -7.490 1.00 22.89 203 SER A CA 1
ATOM 1433 C C . SER A 1 183 ? 18.483 -20.595 -8.877 1.00 23.91 203 SER A C 1
ATOM 1434 O O . SER A 1 183 ? 19.189 -21.585 -9.075 1.00 25.34 203 SER A O 1
ATOM 1437 N N . LEU A 1 184 ? 17.852 -19.949 -9.838 1.00 20.18 204 LEU A N 1
ATOM 1438 C CA . LEU A 1 184 ? 17.851 -20.455 -11.191 1.00 20.72 204 LEU A CA 1
ATOM 1439 C C . LEU A 1 184 ? 18.471 -19.319 -12.035 1.00 20.75 204 LEU A C 1
ATOM 1440 O O . LEU A 1 184 ? 17.955 -18.211 -12.031 1.00 18.42 204 LEU A O 1
ATOM 1445 N N . ASN A 1 185 ? 19.621 -19.560 -12.666 1.00 18.52 205 ASN A N 1
ATOM 1446 C CA . ASN A 1 185 ? 20.279 -18.503 -13.452 1.00 18.73 205 ASN A CA 1
ATOM 1447 C C . ASN A 1 185 ? 20.032 -18.707 -14.943 1.00 16.88 205 ASN A C 1
ATOM 1448 O O . ASN A 1 185 ? 20.518 -19.697 -15.544 1.00 20.02 205 ASN A O 1
ATOM 1453 N N . LEU A 1 186 ? 19.263 -17.802 -15.548 1.00 17.32 206 LEU A N 1
ATOM 1454 C CA . LEU A 1 186 ? 19.058 -17.792 -16.996 1.00 16.75 206 LEU A CA 1
ATOM 1455 C C . LEU A 1 186 ? 19.715 -16.591 -17.716 1.00 17.31 206 LEU A C 1
ATOM 1456 O O . LEU A 1 186 ? 19.345 -16.260 -18.851 1.00 16.29 206 LEU A O 1
ATOM 1461 N N . ASN A 1 187 ? 20.693 -15.971 -17.059 1.00 15.90 207 ASN A N 1
ATOM 1462 C CA . ASN A 1 187 ? 21.502 -14.893 -17.671 1.00 16.36 207 ASN A CA 1
ATOM 1463 C C . ASN A 1 187 ? 21.973 -15.308 -19.058 1.00 17.52 207 ASN A C 1
ATOM 1464 O O . ASN A 1 187 ? 22.504 -16.385 -19.210 1.00 16.44 207 ASN A O 1
ATOM 1469 N N . GLY A 1 188 ? 21.771 -14.465 -20.071 1.00 19.11 208 GLY A N 1
ATOM 1470 C CA . GLY A 1 188 ? 22.308 -14.755 -21.401 1.00 20.83 208 GLY A CA 1
ATOM 1471 C C . GLY A 1 188 ? 21.480 -15.801 -22.137 1.00 22.66 208 GLY A C 1
ATOM 1472 O O . GLY A 1 188 ? 21.995 -16.495 -23.001 1.00 24.00 208 GLY A O 1
ATOM 1473 N N . ASN A 1 189 ? 20.200 -15.949 -21.768 1.00 20.69 209 ASN A N 1
ATOM 1474 C CA . ASN A 1 189 ? 19.261 -16.718 -22.577 1.00 23.19 209 ASN A CA 1
ATOM 1475 C C . ASN A 1 189 ? 18.137 -15.774 -23.008 1.00 28.06 209 ASN A C 1
ATOM 1476 O O . ASN A 1 189 ? 17.484 -15.142 -22.174 1.00 29.17 209 ASN A O 1
ATOM 1481 N N . ASP A 1 190 ? 17.855 -15.729 -24.289 1.00 25.12 210 ASP A N 1
ATOM 1482 C CA . ASP A 1 190 ? 16.856 -14.792 -24.753 1.00 29.46 210 ASP A CA 1
ATOM 1483 C C . ASP A 1 190 ? 15.456 -15.416 -24.662 1.00 26.47 210 ASP A C 1
ATOM 1484 O O . ASP A 1 190 ? 15.003 -16.112 -25.569 1.00 26.77 210 ASP A O 1
ATOM 1489 N N . ILE A 1 191 ? 14.785 -15.154 -23.542 1.00 26.18 211 ILE A N 1
ATOM 1490 C CA . ILE A 1 191 ? 13.467 -15.711 -23.302 1.00 26.09 211 ILE A CA 1
ATOM 1491 C C . ILE A 1 191 ? 12.449 -14.905 -24.093 1.00 27.73 211 ILE A C 1
ATOM 1492 O O . ILE A 1 191 ? 12.295 -13.722 -23.874 1.00 29.05 211 ILE A O 1
ATOM 1497 N N . ALA A 1 192 ? 11.802 -15.564 -25.052 1.00 27.33 212 ALA A N 1
ATOM 1498 C CA . ALA A 1 192 ? 10.764 -14.936 -25.870 1.00 30.21 212 ALA A CA 1
ATOM 1499 C C . ALA A 1 192 ? 9.344 -15.272 -25.430 1.00 28.27 212 ALA A C 1
ATOM 1500 O O . ALA A 1 192 ? 8.431 -14.564 -25.799 1.00 27.20 212 ALA A O 1
ATOM 1502 N N . GLY A 1 193 ? 9.152 -16.296 -24.600 1.00 26.19 213 GLY A N 1
ATOM 1503 C CA . GLY A 1 193 ? 7.796 -16.590 -24.099 1.00 24.26 213 GLY A CA 1
ATOM 1504 C C . GLY A 1 193 ? 7.846 -17.419 -22.845 1.00 24.29 213 GLY A C 1
ATOM 1505 O O . GLY A 1 193 ? 8.786 -18.172 -22.626 1.00 24.20 213 GLY A O 1
ATOM 1506 N N . ILE A 1 194 ? 6.818 -17.283 -22.016 1.00 23.23 214 ILE A N 1
ATOM 1507 C CA . ILE A 1 194 ? 6.633 -18.089 -20.815 1.00 23.40 214 ILE A CA 1
ATOM 1508 C C . ILE A 1 194 ? 5.151 -18.532 -20.838 1.00 27.27 214 ILE A C 1
ATOM 1509 O O . ILE A 1 194 ? 4.244 -17.720 -21.073 1.00 27.41 214 ILE A O 1
ATOM 1514 N N . GLU A 1 195 ? 4.921 -19.818 -20.662 1.00 26.14 215 GLU A N 1
ATOM 1515 C CA . GLU A 1 195 ? 3.556 -20.368 -20.756 1.00 29.02 215 GLU A CA 1
ATOM 1516 C C . GLU A 1 195 ? 2.730 -19.811 -19.607 1.00 25.51 215 GLU A C 1
ATOM 1517 O O . GLU A 1 195 ? 3.173 -19.897 -18.474 1.00 27.22 215 GLU A O 1
ATOM 1523 N N . PRO A 1 196 ? 1.561 -19.193 -19.892 1.00 30.94 216 PRO A N 1
ATOM 1524 C CA . PRO A 1 196 ? 0.709 -18.710 -18.806 1.00 30.51 216 PRO A CA 1
ATOM 1525 C C . PRO A 1 196 ? 0.465 -19.817 -17.797 1.00 29.76 216 PRO A C 1
ATOM 1526 O O . PRO A 1 196 ? 0.179 -20.949 -18.175 1.00 29.95 216 PRO A O 1
ATOM 1530 N N . GLY A 1 197 ? 0.642 -19.516 -16.521 1.00 26.07 217 GLY A N 1
ATOM 1531 C CA . GLY A 1 197 ? 0.437 -20.503 -15.485 1.00 25.04 217 GLY A CA 1
ATOM 1532 C C . GLY A 1 197 ? 1.682 -21.222 -15.051 1.00 25.90 217 GLY A C 1
ATOM 1533 O O . GLY A 1 197 ? 1.672 -21.887 -14.001 1.00 25.16 217 GLY A O 1
ATOM 1534 N N . ALA A 1 198 ? 2.768 -21.080 -15.823 1.00 25.24 218 ALA A N 1
ATOM 1535 C CA . ALA A 1 198 ? 4.023 -21.792 -15.513 1.00 25.50 218 ALA A CA 1
ATOM 1536 C C . ALA A 1 198 ? 4.604 -21.409 -14.169 1.00 24.16 218 ALA A C 1
ATOM 1537 O O . ALA A 1 198 ? 5.269 -22.227 -13.532 1.00 25.35 218 ALA A O 1
ATOM 1539 N N . PHE A 1 199 ? 4.354 -20.177 -13.715 1.00 23.94 219 PHE A N 1
ATOM 1540 C CA . PHE A 1 199 ? 4.891 -19.738 -12.436 1.00 22.20 219 PHE A CA 1
ATOM 1541 C C . PHE A 1 199 ? 3.906 -19.671 -11.260 1.00 23.27 219 PHE A C 1
ATOM 1542 O O . PHE A 1 199 ? 4.248 -19.157 -10.192 1.00 22.21 219 PHE A O 1
ATOM 1550 N N . ASP A 1 200 ? 2.714 -20.236 -11.451 1.00 28.26 220 ASP A N 1
ATOM 1551 C CA . ASP A 1 200 ? 1.701 -20.279 -10.392 1.00 28.76 220 ASP A CA 1
ATOM 1552 C C . ASP A 1 200 ? 2.299 -20.853 -9.140 1.00 26.97 220 ASP A C 1
ATOM 1553 O O . ASP A 1 200 ? 2.905 -21.931 -9.170 1.00 26.17 220 ASP A O 1
ATOM 1558 N N . SER A 1 201 ? 2.163 -20.125 -8.035 1.00 25.12 221 SER A N 1
ATOM 1559 C CA . SER A 1 201 ? 2.674 -20.564 -6.741 1.00 27.65 221 SER A CA 1
ATOM 1560 C C . SER A 1 201 ? 4.188 -20.833 -6.632 1.00 30.48 221 SER A C 1
ATOM 1561 O O . SER A 1 201 ? 4.640 -21.418 -5.633 1.00 29.44 221 SER A O 1
ATOM 1564 N N . ALA A 1 202 ? 4.963 -20.415 -7.628 1.00 30.13 222 ALA A N 1
ATOM 1565 C CA . ALA A 1 202 ? 6.420 -20.664 -7.629 1.00 30.93 222 ALA A CA 1
ATOM 1566 C C . ALA A 1 202 ? 7.114 -19.818 -6.577 1.00 29.46 222 ALA A C 1
ATOM 1567 O O . ALA A 1 202 ? 6.727 -18.662 -6.370 1.00 25.22 222 ALA A O 1
ATOM 1569 N N . VAL A 1 203 ? 8.108 -20.404 -5.897 1.00 28.32 223 VAL A N 1
ATOM 1570 C CA . VAL A 1 203 ? 8.862 -19.696 -4.859 1.00 30.02 223 VAL A CA 1
ATOM 1571 C C . VAL A 1 203 ? 10.376 -19.892 -5.119 1.00 31.82 223 VAL A C 1
ATOM 1572 O O . VAL A 1 203 ? 10.901 -21.009 -5.005 1.00 32.63 223 VAL A O 1
ATOM 1576 N N . PHE A 1 204 ? 11.064 -18.809 -5.484 1.00 25.95 224 PHE A N 1
ATOM 1577 C CA . PHE A 1 204 ? 12.518 -18.834 -5.798 1.00 23.07 224 PHE A CA 1
ATOM 1578 C C . PHE A 1 204 ? 13.304 -17.985 -4.849 1.00 24.60 224 PHE A C 1
ATOM 1579 O O . PHE A 1 204 ? 12.798 -16.973 -4.348 1.00 24.15 224 PHE A O 1
ATOM 1587 N N . GLN A 1 205 ? 14.540 -18.400 -4.591 1.00 24.78 225 GLN A N 1
ATOM 1588 C CA . GLN A 1 205 ? 15.509 -17.541 -3.942 1.00 25.56 225 GLN A CA 1
ATOM 1589 C C . GLN A 1 205 ? 15.984 -16.473 -4.948 1.00 26.16 225 GLN A C 1
ATOM 1590 O O . GLN A 1 205 ? 15.784 -15.286 -4.718 1.00 26.54 225 GLN A O 1
ATOM 1596 N N . SER A 1 206 ? 16.616 -16.880 -6.044 1.00 27.73 226 SER A N 1
ATOM 1597 C CA . SER A 1 206 ? 17.090 -15.916 -7.087 1.00 26.50 226 SER A CA 1
ATOM 1598 C C . SER A 1 206 ? 16.612 -16.371 -8.427 1.00 26.33 226 SER A C 1
ATOM 1599 O O . SER A 1 206 ? 16.540 -17.563 -8.675 1.00 27.82 226 SER A O 1
ATOM 1602 N N . LEU A 1 207 ? 16.252 -15.428 -9.289 1.00 20.19 227 LEU A N 1
ATOM 1603 C CA . LEU A 1 207 ? 15.970 -15.744 -10.674 1.00 22.29 227 LEU A CA 1
ATOM 1604 C C . LEU A 1 207 ? 16.754 -14.678 -11.416 1.00 20.69 227 LEU A C 1
ATOM 1605 O O . LEU A 1 207 ? 16.580 -13.481 -11.132 1.00 18.77 227 LEU A O 1
ATOM 1610 N N . ASN A 1 208 ? 17.602 -15.105 -12.337 1.00 17.43 228 ASN A N 1
ATOM 1611 C CA . ASN A 1 208 ? 18.425 -14.145 -13.126 1.00 16.77 228 ASN A CA 1
ATOM 1612 C C . ASN A 1 208 ? 18.037 -14.293 -14.601 1.00 17.22 228 ASN A C 1
ATOM 1613 O O . ASN A 1 208 ? 18.152 -15.397 -15.151 1.00 18.35 228 ASN A O 1
ATOM 1618 N N . PHE A 1 209 ? 17.553 -13.206 -15.233 1.00 18.20 229 PHE A N 1
ATOM 1619 C CA . PHE A 1 209 ? 17.320 -13.199 -16.674 1.00 17.42 229 PHE A CA 1
ATOM 1620 C C . PHE A 1 209 ? 18.198 -12.115 -17.325 1.00 18.15 229 PHE A C 1
ATOM 1621 O O . PHE A 1 209 ? 17.737 -11.397 -18.236 1.00 17.67 229 PHE A O 1
ATOM 1629 N N . GLY A 1 210 ? 19.425 -11.964 -16.828 1.00 18.97 230 GLY A N 1
ATOM 1630 C CA . GLY A 1 210 ? 20.355 -10.955 -17.331 1.00 18.02 230 GLY A CA 1
ATOM 1631 C C . GLY A 1 210 ? 20.447 -10.837 -18.849 1.00 20.67 230 GLY A C 1
ATOM 1632 O O . GLY A 1 210 ? 20.567 -11.852 -19.575 1.00 18.76 230 GLY A O 1
ATOM 1633 N N . GLY A 1 211 ? 20.378 -9.596 -19.341 1.00 20.03 231 GLY A N 1
ATOM 1634 C CA . GLY A 1 211 ? 20.496 -9.351 -20.769 1.00 21.12 231 GLY A CA 1
ATOM 1635 C C . GLY A 1 211 ? 19.246 -9.572 -21.591 1.00 24.70 231 GLY A C 1
ATOM 1636 O O . GLY A 1 211 ? 19.289 -9.392 -22.822 1.00 23.82 231 GLY A O 1
ATOM 1637 N N . THR A 1 212 ? 18.137 -9.994 -20.971 1.00 27.11 232 THR A N 1
ATOM 1638 C CA . THR A 1 212 ? 16.959 -10.416 -21.794 1.00 31.67 232 THR A CA 1
ATOM 1639 C C . THR A 1 212 ? 16.420 -9.163 -22.559 1.00 26.98 232 THR A C 1
ATOM 1640 O O . THR A 1 212 ? 16.484 -8.006 -22.078 1.00 28.80 232 THR A O 1
ATOM 1644 N N . GLN A 1 213 ? 15.922 -9.414 -23.751 1.00 28.69 233 GLN A N 1
ATOM 1645 C CA . GLN A 1 213 ? 15.526 -8.362 -24.679 1.00 36.47 233 GLN A CA 1
ATOM 1646 C C . GLN A 1 213 ? 14.040 -8.010 -24.539 1.00 36.32 233 GLN A C 1
ATOM 1647 O O . GLN A 1 213 ? 13.563 -7.067 -25.194 1.00 38.86 233 GLN A O 1
ATOM 1653 N N . ASN A 1 214 ? 13.312 -8.738 -23.681 1.00 31.85 234 ASN A N 1
ATOM 1654 C CA . ASN A 1 214 ? 11.867 -8.499 -23.558 1.00 31.82 234 ASN A CA 1
ATOM 1655 C C . ASN A 1 214 ? 11.346 -8.542 -22.123 1.00 27.79 234 ASN A C 1
ATOM 1656 O O . ASN A 1 214 ? 10.767 -9.541 -21.687 1.00 27.81 234 ASN A O 1
ATOM 1661 N N . LEU A 1 215 ? 11.567 -7.427 -21.406 1.00 25.00 235 LEU A N 1
ATOM 1662 C CA . LEU A 1 215 ? 11.196 -7.324 -20.017 1.00 24.03 235 LEU A CA 1
ATOM 1663 C C . LEU A 1 215 ? 9.678 -7.564 -19.816 1.00 25.57 235 LEU A C 1
ATOM 1664 O O . LEU A 1 215 ? 9.284 -8.202 -18.861 1.00 22.86 235 LEU A O 1
ATOM 1669 N N . LEU A 1 216 ? 8.861 -7.076 -20.744 1.00 24.90 236 LEU A N 1
ATOM 1670 C CA . LEU A 1 216 ? 7.388 -7.169 -20.642 1.00 28.87 236 LEU A CA 1
ATOM 1671 C C . LEU A 1 216 ? 7.000 -8.643 -20.513 1.00 28.23 236 LEU A C 1
ATOM 1672 O O . LEU A 1 216 ? 6.211 -9.002 -19.625 1.00 34.38 236 LEU A O 1
ATOM 1677 N N . VAL A 1 217 ? 7.594 -9.492 -21.364 1.00 26.37 237 VAL A N 1
ATOM 1678 C CA . VAL A 1 217 ? 7.367 -10.935 -21.392 1.00 29.74 237 VAL A CA 1
ATOM 1679 C C . VAL A 1 217 ? 7.716 -11.594 -20.071 1.00 27.88 237 VAL A C 1
ATOM 1680 O O . VAL A 1 217 ? 6.964 -12.457 -19.608 1.00 26.79 237 VAL A O 1
ATOM 1684 N N . ILE A 1 218 ? 8.842 -11.181 -19.472 1.00 22.53 238 ILE A N 1
ATOM 1685 C CA . ILE A 1 218 ? 9.301 -11.755 -18.215 1.00 21.32 238 ILE A CA 1
ATOM 1686 C C . ILE A 1 218 ? 8.318 -11.428 -17.070 1.00 23.65 238 ILE A C 1
ATOM 1687 O O . ILE A 1 218 ? 7.907 -12.319 -16.316 1.00 23.89 238 ILE A O 1
ATOM 1692 N N . PHE A 1 219 ? 8.015 -10.144 -16.884 1.00 22.80 239 PHE A N 1
ATOM 1693 C CA . PHE A 1 219 ? 7.098 -9.746 -15.806 1.00 24.68 239 PHE A CA 1
ATOM 1694 C C . PHE A 1 219 ? 5.733 -10.430 -15.956 1.00 23.34 239 PHE A C 1
ATOM 1695 O O . PHE A 1 219 ? 5.197 -10.967 -14.994 1.00 24.25 239 PHE A O 1
ATOM 1703 N N . LYS A 1 220 ? 5.180 -10.420 -17.161 1.00 24.27 240 LYS A N 1
ATOM 1704 C CA . LYS A 1 220 ? 3.924 -11.122 -17.382 1.00 28.32 240 LYS A CA 1
ATOM 1705 C C . LYS A 1 220 ? 4.014 -12.641 -17.085 1.00 28.09 240 LYS A C 1
ATOM 1706 O O . LYS A 1 220 ? 3.155 -13.211 -16.393 1.00 25.01 240 LYS A O 1
ATOM 1712 N N . GLY A 1 221 ? 5.082 -13.279 -17.557 1.00 25.31 241 GLY A N 1
ATOM 1713 C CA . GLY A 1 221 ? 5.289 -14.710 -17.372 1.00 23.79 241 GLY A CA 1
ATOM 1714 C C . GLY A 1 221 ? 5.500 -15.108 -15.928 1.00 23.57 241 GLY A C 1
ATOM 1715 O O . GLY A 1 221 ? 5.143 -16.200 -15.535 1.00 22.32 241 GLY A O 1
ATOM 1716 N N . LEU A 1 222 ? 6.053 -14.208 -15.122 1.00 21.01 242 LEU A N 1
ATOM 1717 C CA . LEU A 1 222 ? 6.314 -14.497 -13.699 1.00 20.51 242 LEU A CA 1
ATOM 1718 C C . LEU A 1 222 ? 5.132 -14.265 -12.755 1.00 20.89 242 LEU A C 1
ATOM 1719 O O . LEU A 1 222 ? 5.270 -14.358 -11.517 1.00 21.03 242 LEU A O 1
ATOM 1724 N N . LYS A 1 223 ? 3.986 -13.941 -13.315 1.00 21.87 243 LYS A N 1
ATOM 1725 C CA . LYS A 1 223 ? 2.751 -13.829 -12.531 1.00 21.29 243 LYS A CA 1
ATOM 1726 C C . LYS A 1 223 ? 2.600 -14.883 -11.421 1.00 23.82 243 LYS A C 1
ATOM 1727 O O . LYS A 1 223 ? 2.821 -16.078 -11.641 1.00 21.36 243 LYS A O 1
ATOM 1733 N N . ASN A 1 224 ? 2.284 -14.408 -10.219 1.00 22.18 244 ASN A N 1
ATOM 1734 C CA . ASN A 1 224 ? 2.023 -15.253 -9.063 1.00 23.27 244 ASN A CA 1
ATOM 1735 C C . ASN A 1 224 ? 3.250 -15.828 -8.342 1.00 23.35 244 ASN A C 1
ATOM 1736 O O . ASN A 1 224 ? 3.107 -16.553 -7.362 1.00 24.19 244 ASN A O 1
ATOM 1741 N N . SER A 1 225 ? 4.472 -15.528 -8.839 1.00 21.93 245 SER A N 1
ATOM 1742 C CA . SER A 1 225 ? 5.689 -16.056 -8.220 1.00 19.97 245 SER A CA 1
ATOM 1743 C C . SER A 1 225 ? 6.085 -15.243 -6.982 1.00 20.62 245 SER A C 1
ATOM 1744 O O . SER A 1 225 ? 5.636 -14.111 -6.811 1.00 21.95 245 SER A O 1
ATOM 1747 N N . THR A 1 226 ? 6.885 -15.847 -6.113 1.00 19.12 246 THR A N 1
ATOM 1748 C CA . THR A 1 226 ? 7.510 -15.165 -4.982 1.00 21.85 246 THR A CA 1
ATOM 1749 C C . THR A 1 226 ? 9.021 -15.338 -5.122 1.00 22.67 246 THR A C 1
ATOM 1750 O O . THR A 1 226 ? 9.514 -16.482 -5.168 1.00 25.13 246 THR A O 1
ATOM 1754 N N . ILE A 1 227 ? 9.748 -14.220 -5.223 1.00 22.30 247 ILE A N 1
ATOM 1755 C CA . ILE A 1 227 ? 11.178 -14.244 -5.605 1.00 19.34 247 ILE A CA 1
ATOM 1756 C C . ILE A 1 227 ? 11.909 -13.338 -4.608 1.00 22.28 247 ILE A C 1
ATOM 1757 O O . ILE A 1 227 ? 11.455 -12.209 -4.338 1.00 21.46 247 ILE A O 1
ATOM 1762 N N . GLN A 1 228 ? 13.010 -13.820 -4.037 1.00 21.03 248 GLN A N 1
ATOM 1763 C CA . GLN A 1 228 ? 13.764 -12.965 -3.153 1.00 23.51 248 GLN A CA 1
ATOM 1764 C C . GLN A 1 228 ? 14.599 -11.967 -3.980 1.00 24.27 248 GLN A C 1
ATOM 1765 O O . GLN A 1 228 ? 14.550 -10.779 -3.732 1.00 23.57 248 GLN A O 1
ATOM 1771 N N . SER A 1 229 ? 15.334 -12.446 -4.975 1.00 20.94 249 SER A N 1
ATOM 1772 C CA . SER A 1 229 ? 16.138 -11.541 -5.784 1.00 21.35 249 SER A CA 1
ATOM 1773 C C . SER A 1 229 ? 15.882 -11.801 -7.272 1.00 18.26 249 SER A C 1
ATOM 1774 O O . SER A 1 229 ? 15.992 -12.920 -7.739 1.00 19.29 249 SER A O 1
ATOM 1777 N N . LEU A 1 230 ? 15.433 -10.789 -8.004 1.00 17.08 250 LEU A N 1
ATOM 1778 C CA . LEU A 1 230 ? 15.142 -10.920 -9.404 1.00 16.55 250 LEU A CA 1
ATOM 1779 C C . LEU A 1 230 ? 16.110 -10.029 -10.188 1.00 16.64 250 LEU A C 1
ATOM 1780 O O . LEU A 1 230 ? 16.097 -8.799 -10.040 1.00 16.49 250 LEU A O 1
ATOM 1785 N N . TRP A 1 231 ? 16.950 -10.635 -11.026 1.00 15.45 251 TRP A N 1
ATOM 1786 C CA . TRP A 1 231 ? 18.066 -9.862 -11.579 1.00 15.91 251 TRP A CA 1
ATOM 1787 C C . TRP A 1 231 ? 17.728 -9.699 -13.012 1.00 14.11 251 TRP A C 1
ATOM 1788 O O . TRP A 1 231 ? 17.747 -10.687 -13.770 1.00 16.29 251 TRP A O 1
ATOM 1799 N N . LEU A 1 232 ? 17.379 -8.481 -13.403 1.00 15.21 252 LEU A N 1
ATOM 1800 C CA . LEU A 1 232 ? 16.942 -8.163 -14.763 1.00 17.99 252 LEU A CA 1
ATOM 1801 C C . LEU A 1 232 ? 17.791 -7.083 -15.413 1.00 19.32 252 LEU A C 1
ATOM 1802 O O . LEU A 1 232 ? 17.316 -6.349 -16.273 1.00 20.40 252 LEU A O 1
ATOM 1807 N N . GLY A 1 233 ? 19.054 -7.005 -15.021 1.00 18.97 253 GLY A N 1
ATOM 1808 C CA . GLY A 1 233 ? 19.971 -6.028 -15.612 1.00 17.48 253 GLY A CA 1
ATOM 1809 C C . GLY A 1 233 ? 20.278 -6.402 -17.060 1.00 17.60 253 GLY A C 1
ATOM 1810 O O . GLY A 1 233 ? 20.082 -7.570 -17.501 1.00 19.14 253 GLY A O 1
ATOM 1811 N N . THR A 1 234 ? 20.800 -5.435 -17.796 1.00 18.56 254 THR A N 1
ATOM 1812 C CA . THR A 1 234 ? 21.331 -5.743 -19.114 1.00 16.22 254 THR A CA 1
ATOM 1813 C C . THR A 1 234 ? 22.795 -5.318 -19.134 1.00 16.10 254 THR A C 1
ATOM 1814 O O . THR A 1 234 ? 23.340 -4.999 -18.080 1.00 16.35 254 THR A O 1
ATOM 1818 N N . PHE A 1 235 ? 23.429 -5.296 -20.306 1.00 15.69 255 PHE A N 1
ATOM 1819 C CA . PHE A 1 235 ? 24.894 -5.116 -20.389 1.00 14.89 255 PHE A CA 1
ATOM 1820 C C . PHE A 1 235 ? 25.223 -4.101 -21.483 1.00 18.51 255 PHE A C 1
ATOM 1821 O O . PHE A 1 235 ? 24.357 -3.790 -22.319 1.00 16.58 255 PHE A O 1
ATOM 1829 N N . GLU A 1 236 ? 26.485 -3.665 -21.527 1.00 15.99 256 GLU A N 1
ATOM 1830 C CA . GLU A 1 236 ? 26.914 -2.617 -22.456 1.00 19.58 256 GLU A CA 1
ATOM 1831 C C . GLU A 1 236 ? 26.857 -3.123 -23.874 1.00 21.95 256 GLU A C 1
ATOM 1832 O O . GLU A 1 236 ? 26.638 -2.352 -24.817 1.00 25.44 256 GLU A O 1
ATOM 1838 N N . ASP A 1 237 ? 26.989 -4.421 -24.036 1.00 20.53 257 ASP A N 1
ATOM 1839 C CA . ASP A 1 237 ? 26.987 -5.009 -25.380 1.00 23.18 257 ASP A CA 1
ATOM 1840 C C . ASP A 1 237 ? 25.618 -5.511 -25.861 1.00 29.18 257 ASP A C 1
ATOM 1841 O O . ASP A 1 237 ? 25.544 -6.202 -26.884 1.00 33.19 257 ASP A O 1
ATOM 1846 N N . MET A 1 238 ? 24.548 -5.162 -25.144 1.00 27.01 258 MET A N 1
ATOM 1847 C CA . MET A 1 238 ? 23.173 -5.500 -25.569 1.00 34.61 258 MET A CA 1
ATOM 1848 C C . MET A 1 238 ? 22.440 -4.287 -26.137 1.00 41.35 258 MET A C 1
ATOM 1849 O O . MET A 1 238 ? 22.725 -3.147 -25.765 1.00 37.29 258 MET A O 1
ATOM 1854 N N . ASP A 1 239 ? 21.488 -4.543 -27.030 1.00 45.91 259 ASP A N 1
ATOM 1855 C CA . ASP A 1 239 ? 20.584 -3.504 -27.518 1.00 52.95 259 ASP A CA 1
ATOM 1856 C C . ASP A 1 239 ? 19.680 -2.967 -26.417 1.00 58.28 259 ASP A C 1
ATOM 1857 O O . ASP A 1 239 ? 19.278 -3.701 -25.511 1.00 58.54 259 ASP A O 1
ATOM 1862 N N . ASP A 1 240 ? 19.388 -1.673 -26.512 1.00 66.42 260 ASP A N 1
ATOM 1863 C CA . ASP A 1 240 ? 18.444 -1.000 -25.633 1.00 73.68 260 ASP A CA 1
ATOM 1864 C C . ASP A 1 240 ? 17.010 -1.292 -26.040 1.00 63.40 260 ASP A C 1
ATOM 1865 O O . ASP A 1 240 ? 16.693 -1.341 -27.229 1.00 71.77 260 ASP A O 1
ATOM 1870 N N . GLU A 1 241 ? 16.148 -1.487 -25.052 1.00 53.69 261 GLU A N 1
ATOM 1871 C CA . GLU A 1 241 ? 14.716 -1.361 -25.293 1.00 52.89 261 GLU A CA 1
ATOM 1872 C C . GLU A 1 241 ? 14.149 -0.110 -24.584 1.00 53.40 261 GLU A C 1
ATOM 1873 O O . GLU A 1 241 ? 14.655 0.329 -23.542 1.00 43.84 261 GLU A O 1
ATOM 1879 N N . ASP A 1 242 ? 13.102 0.465 -25.167 1.00 58.54 262 ASP A N 1
ATOM 1880 C CA . ASP A 1 242 ? 12.444 1.645 -24.607 1.00 57.33 262 ASP A CA 1
ATOM 1881 C C . ASP A 1 242 ? 11.849 1.316 -23.244 1.00 42.03 262 ASP A C 1
ATOM 1882 O O . ASP A 1 242 ? 11.097 0.346 -23.115 1.00 47.77 262 ASP A O 1
ATOM 1887 N N . ILE A 1 243 ? 12.226 2.087 -22.222 1.00 36.70 263 ILE A N 1
ATOM 1888 C CA . ILE A 1 243 ? 11.687 1.880 -20.863 1.00 32.61 263 ILE A CA 1
ATOM 1889 C C . ILE A 1 243 ? 10.565 2.877 -20.605 1.00 28.84 263 ILE A C 1
ATOM 1890 O O . ILE A 1 243 ? 10.754 4.084 -20.755 1.00 26.75 263 ILE A O 1
ATOM 1895 N N . SER A 1 244 ? 9.389 2.375 -20.235 1.00 27.36 264 SER A N 1
ATOM 1896 C CA . SER A 1 244 ? 8.264 3.248 -19.841 1.00 28.08 264 SER A CA 1
ATOM 1897 C C . SER A 1 244 ? 7.485 2.480 -18.775 1.00 27.03 264 SER A C 1
ATOM 1898 O O . SER A 1 244 ? 7.808 1.313 -18.546 1.00 24.15 264 SER A O 1
ATOM 1901 N N . PRO A 1 245 ? 6.492 3.126 -18.107 1.00 28.00 265 PRO A N 1
ATOM 1902 C CA . PRO A 1 245 ? 5.715 2.422 -17.060 1.00 25.06 265 PRO A CA 1
ATOM 1903 C C . PRO A 1 245 ? 5.086 1.122 -17.568 1.00 25.78 265 PRO A C 1
ATOM 1904 O O . PRO A 1 245 ? 4.956 0.170 -16.786 1.00 24.97 265 PRO A O 1
ATOM 1908 N N . ALA A 1 246 ? 4.714 1.080 -18.861 1.00 24.59 266 ALA A N 1
ATOM 1909 C CA . ALA A 1 246 ? 4.074 -0.122 -19.451 1.00 26.19 266 ALA A CA 1
ATOM 1910 C C . ALA A 1 246 ? 4.843 -1.434 -19.249 1.00 25.13 266 ALA A C 1
ATOM 1911 O O . ALA A 1 246 ? 4.235 -2.481 -19.087 1.00 20.31 266 ALA A O 1
ATOM 1913 N N . VAL A 1 247 ? 6.179 -1.374 -19.306 1.00 22.94 267 VAL A N 1
ATOM 1914 C CA . VAL A 1 247 ? 7.006 -2.558 -19.226 1.00 21.86 267 VAL A CA 1
ATOM 1915 C C . VAL A 1 247 ? 6.756 -3.365 -17.936 1.00 21.23 267 VAL A C 1
ATOM 1916 O O . VAL A 1 247 ? 6.844 -4.589 -17.929 1.00 25.10 267 VAL A O 1
ATOM 1920 N N . PHE A 1 248 ? 6.451 -2.673 -16.845 1.00 20.77 268 PHE A N 1
ATOM 1921 C CA . PHE A 1 248 ? 6.470 -3.273 -15.493 1.00 17.97 268 PHE A CA 1
ATOM 1922 C C . PHE A 1 248 ? 5.119 -3.745 -14.944 1.00 18.68 268 PHE A C 1
ATOM 1923 O O . PHE A 1 248 ? 5.029 -4.150 -13.777 1.00 19.35 268 PHE A O 1
ATOM 1931 N N . GLU A 1 249 ? 4.088 -3.677 -15.781 1.00 20.34 269 GLU A N 1
ATOM 1932 C CA . GLU A 1 249 ? 2.696 -4.007 -15.370 1.00 20.83 269 GLU A CA 1
ATOM 1933 C C . GLU A 1 249 ? 2.585 -5.330 -14.601 1.00 21.89 269 GLU A C 1
ATOM 1934 O O . GLU A 1 249 ? 1.896 -5.396 -13.572 1.00 21.79 269 GLU A O 1
ATOM 1940 N N . GLY A 1 250 ? 3.286 -6.373 -15.077 1.00 21.45 270 GLY A N 1
ATOM 1941 C CA . GLY A 1 250 ? 3.245 -7.705 -14.431 1.00 19.84 270 GLY A CA 1
ATOM 1942 C C . GLY A 1 250 ? 3.756 -7.724 -13.000 1.00 19.98 270 GLY A C 1
ATOM 1943 O O . GLY A 1 250 ? 3.406 -8.594 -12.194 1.00 19.66 270 GLY A O 1
ATOM 1944 N N . LEU A 1 251 ? 4.607 -6.779 -12.651 1.00 20.38 271 LEU A N 1
ATOM 1945 C CA . LEU A 1 251 ? 5.143 -6.776 -11.272 1.00 19.45 271 LEU A CA 1
ATOM 1946 C C . LEU A 1 251 ? 4.068 -6.596 -10.182 1.00 22.54 271 LEU A C 1
ATOM 1947 O O . LEU A 1 251 ? 4.298 -6.959 -9.030 1.00 18.30 271 LEU A O 1
ATOM 1952 N N . CYS A 1 252 ? 2.927 -6.007 -10.554 1.00 19.85 272 CYS A N 1
ATOM 1953 C CA . CYS A 1 252 ? 1.805 -5.795 -9.650 1.00 24.29 272 CYS A CA 1
ATOM 1954 C C . CYS A 1 252 ? 1.153 -7.131 -9.228 1.00 23.15 272 CYS A C 1
ATOM 1955 O O . CYS A 1 252 ? 0.333 -7.156 -8.281 1.00 24.28 272 CYS A O 1
ATOM 1958 N N . GLU A 1 253 ? 1.471 -8.224 -9.946 1.00 20.57 273 GLU A N 1
ATOM 1959 C CA . GLU A 1 253 ? 0.893 -9.542 -9.648 1.00 22.22 273 GLU A CA 1
ATOM 1960 C C . GLU A 1 253 ? 1.920 -10.580 -9.190 1.00 21.76 273 GLU A C 1
ATOM 1961 O O . GLU A 1 253 ? 1.726 -11.767 -9.423 1.00 22.60 273 GLU A O 1
ATOM 1967 N N A MET A 1 254 ? 2.987 -10.082 -8.548 0.50 19.83 274 MET A N 1
ATOM 1968 N N B MET A 1 254 ? 3.002 -10.172 -8.532 0.50 21.00 274 MET A N 1
ATOM 1969 C CA A MET A 1 254 ? 4.176 -10.848 -8.184 0.50 20.84 274 MET A CA 1
ATOM 1970 C CA B MET A 1 254 ? 3.993 -11.145 -8.055 0.50 22.47 274 MET A CA 1
ATOM 1971 C C A MET A 1 254 ? 4.634 -10.425 -6.808 0.50 19.82 274 MET A C 1
ATOM 1972 C C B MET A 1 254 ? 4.670 -10.502 -6.873 0.50 21.70 274 MET A C 1
ATOM 1973 O O A MET A 1 254 ? 4.367 -9.323 -6.357 0.50 20.67 274 MET A O 1
ATOM 1974 O O B MET A 1 254 ? 4.582 -9.298 -6.704 0.50 21.91 274 MET A O 1
ATOM 1983 N N A SER A 1 255 ? 5.332 -11.305 -6.129 0.50 17.97 275 SER A N 1
ATOM 1984 N N B SER A 1 255 ? 5.333 -11.295 -6.052 0.50 20.20 275 SER A N 1
ATOM 1985 C CA A SER A 1 255 ? 5.969 -10.883 -4.903 0.50 18.67 275 SER A CA 1
ATOM 1986 C CA B SER A 1 255 ? 5.969 -10.735 -4.866 0.50 20.64 275 SER A CA 1
ATOM 1987 C C A SER A 1 255 ? 7.474 -10.873 -5.167 0.50 19.57 275 SER A C 1
ATOM 1988 C C B SER A 1 255 ? 7.479 -10.869 -4.911 0.50 21.57 275 SER A C 1
ATOM 1989 O O A SER A 1 255 ? 8.004 -11.906 -5.575 0.50 19.51 275 SER A O 1
ATOM 1990 O O B SER A 1 255 ? 8.012 -11.973 -4.841 0.50 21.10 275 SER A O 1
ATOM 1995 N N . VAL A 1 256 ? 8.154 -9.723 -4.972 1.00 20.17 276 VAL A N 1
ATOM 1996 C CA . VAL A 1 256 ? 9.620 -9.650 -5.148 1.00 17.64 276 VAL A CA 1
ATOM 1997 C C . VAL A 1 256 ? 10.228 -8.817 -4.024 1.00 19.23 276 VAL A C 1
ATOM 1998 O O . VAL A 1 256 ? 9.734 -7.711 -3.729 1.00 17.47 276 VAL A O 1
ATOM 2002 N N A GLU A 1 257 ? 11.312 -9.299 -3.424 0.50 17.39 277 GLU A N 1
ATOM 2003 N N B GLU A 1 257 ? 11.310 -9.291 -3.413 0.50 16.56 277 GLU A N 1
ATOM 2004 C CA A GLU A 1 257 ? 11.981 -8.510 -2.391 0.50 19.15 277 GLU A CA 1
ATOM 2005 C CA B GLU A 1 257 ? 11.966 -8.479 -2.380 0.50 17.56 277 GLU A CA 1
ATOM 2006 C C A GLU A 1 257 ? 12.954 -7.490 -2.999 0.50 18.39 277 GLU A C 1
ATOM 2007 C C B GLU A 1 257 ? 13.005 -7.504 -2.959 0.50 17.52 277 GLU A C 1
ATOM 2008 O O A GLU A 1 257 ? 12.979 -6.342 -2.578 0.50 17.51 277 GLU A O 1
ATOM 2009 O O B GLU A 1 257 ? 13.136 -6.394 -2.472 0.50 17.18 277 GLU A O 1
ATOM 2020 N N . SER A 1 258 ? 13.732 -7.916 -3.998 1.00 15.64 278 SER A N 1
ATOM 2021 C CA . SER A 1 258 ? 14.847 -7.111 -4.497 1.00 15.67 278 SER A CA 1
ATOM 2022 C C . SER A 1 258 ? 14.914 -7.265 -5.986 1.00 15.61 278 SER A C 1
ATOM 2023 O O . SER A 1 258 ? 14.825 -8.393 -6.496 1.00 19.28 278 SER A O 1
ATOM 2026 N N . ILE A 1 259 ? 15.079 -6.146 -6.692 1.00 15.90 279 ILE A N 1
ATOM 2027 C CA . ILE A 1 259 ? 15.135 -6.202 -8.153 1.00 15.35 279 ILE A CA 1
ATOM 2028 C C . ILE A 1 259 ? 16.302 -5.371 -8.652 1.00 17.39 279 ILE A C 1
ATOM 2029 O O . ILE A 1 259 ? 16.588 -4.268 -8.110 1.00 16.74 279 ILE A O 1
ATOM 2034 N N . ASN A 1 260 ? 16.966 -5.883 -9.701 1.00 14.04 280 ASN A N 1
ATOM 2035 C CA . ASN A 1 260 ? 18.086 -5.144 -10.303 1.00 14.25 280 ASN A CA 1
ATOM 2036 C C . ASN A 1 260 ? 17.693 -4.867 -11.747 1.00 14.31 280 ASN A C 1
ATOM 2037 O O . ASN A 1 260 ? 17.251 -5.788 -12.475 1.00 16.87 280 ASN A O 1
ATOM 2042 N N . LEU A 1 261 ? 17.819 -3.612 -12.177 1.00 14.80 281 LEU A N 1
ATOM 2043 C CA . LEU A 1 261 ? 17.519 -3.220 -13.527 1.00 13.88 281 LEU A CA 1
ATOM 2044 C C . LEU A 1 261 ? 18.705 -2.470 -14.168 1.00 15.80 281 LEU A C 1
ATOM 2045 O O . LEU A 1 261 ? 18.513 -1.555 -14.974 1.00 14.15 281 LEU A O 1
ATOM 2050 N N . GLN A 1 262 ? 19.923 -2.838 -13.798 1.00 14.98 282 GLN A N 1
ATOM 2051 C CA . GLN A 1 262 ? 21.070 -2.051 -14.267 1.00 16.34 282 GLN A CA 1
ATOM 2052 C C . GLN A 1 262 ? 21.158 -1.927 -15.805 1.00 15.89 282 GLN A C 1
ATOM 2053 O O . GLN A 1 262 ? 20.777 -2.861 -16.542 1.00 15.50 282 GLN A O 1
ATOM 2059 N N . LYS A 1 263 ? 21.649 -0.770 -16.259 1.00 15.03 283 LYS A N 1
ATOM 2060 C CA . LYS A 1 263 ? 22.061 -0.520 -17.654 1.00 17.84 283 LYS A CA 1
ATOM 2061 C C . LYS A 1 263 ? 20.913 -0.430 -18.631 1.00 18.56 283 LYS A C 1
ATOM 2062 O O . LYS A 1 263 ? 21.144 -0.233 -19.809 1.00 17.15 283 LYS A O 1
ATOM 2068 N N . HIS A 1 264 ? 19.669 -0.587 -18.162 1.00 17.85 284 HIS A N 1
ATOM 2069 C CA . HIS A 1 264 ? 18.540 -0.208 -19.021 1.00 18.52 284 HIS A CA 1
ATOM 2070 C C . HIS A 1 264 ? 18.469 1.271 -19.165 1.00 21.43 284 HIS A C 1
ATOM 2071 O O . HIS A 1 264 ? 18.970 2.031 -18.298 1.00 19.28 284 HIS A O 1
ATOM 2078 N N . TYR A 1 265 ? 17.841 1.717 -20.246 1.00 19.69 285 TYR A N 1
ATOM 2079 C CA . TYR A 1 265 ? 17.823 3.146 -20.543 1.00 23.04 285 TYR A CA 1
ATOM 2080 C C . TYR A 1 265 ? 16.604 3.835 -19.921 1.00 24.09 285 TYR A C 1
ATOM 2081 O O . TYR A 1 265 ? 15.545 3.899 -20.543 1.00 25.09 285 TYR A O 1
ATOM 2090 N N . PHE A 1 266 ? 16.771 4.348 -18.694 1.00 21.58 286 PHE A N 1
ATOM 2091 C CA . PHE A 1 266 ? 15.710 5.054 -17.993 1.00 28.80 286 PHE A CA 1
ATOM 2092 C C . PHE A 1 266 ? 15.628 6.566 -18.287 1.00 32.96 286 PHE A C 1
ATOM 2093 O O . PHE A 1 266 ? 14.526 7.081 -18.349 1.00 47.98 286 PHE A O 1
ATOM 2101 N N . PHE A 1 267 ? 16.752 7.255 -18.482 1.00 33.99 287 PHE A N 1
ATOM 2102 C CA . PHE A 1 267 ? 16.755 8.722 -18.806 1.00 40.67 287 PHE A CA 1
ATOM 2103 C C . PHE A 1 267 ? 15.375 9.343 -19.152 1.00 37.44 287 PHE A C 1
ATOM 2104 O O . PHE A 1 267 ? 14.652 8.821 -20.010 1.00 34.01 287 PHE A O 1
ATOM 2112 N N . ASN A 1 268 ? 15.011 10.454 -18.501 1.00 35.32 288 ASN A N 1
ATOM 2113 C CA . ASN A 1 268 ? 13.706 11.139 -18.767 1.00 36.02 288 ASN A CA 1
ATOM 2114 C C . ASN A 1 268 ? 12.492 10.260 -18.431 1.00 34.62 288 ASN A C 1
ATOM 2115 O O . ASN A 1 268 ? 11.497 10.156 -19.148 1.00 29.53 288 ASN A O 1
ATOM 2120 N N . ILE A 1 269 ? 12.618 9.660 -17.278 1.00 28.47 289 ILE A N 1
ATOM 2121 C CA . ILE A 1 269 ? 11.664 8.776 -16.678 1.00 28.81 289 ILE A CA 1
ATOM 2122 C C . ILE A 1 269 ? 10.323 9.496 -16.323 1.00 28.04 289 ILE A C 1
ATOM 2123 O O . ILE A 1 269 ? 10.313 10.635 -15.852 1.00 24.25 289 ILE A O 1
ATOM 2128 N N . SER A 1 270 ? 9.203 8.816 -16.556 1.00 23.97 290 SER A N 1
ATOM 2129 C CA . SER A 1 270 ? 7.889 9.273 -16.116 1.00 22.01 290 SER A CA 1
ATOM 2130 C C . SER A 1 270 ? 7.811 9.182 -14.591 1.00 20.89 290 SER A C 1
ATOM 2131 O O . SER A 1 270 ? 8.381 8.243 -13.992 1.00 21.66 290 SER A O 1
ATOM 2134 N N . SER A 1 271 ? 7.084 10.093 -13.957 1.00 19.88 291 SER A N 1
ATOM 2135 C CA . SER A 1 271 ? 6.801 9.968 -12.528 1.00 18.80 291 SER A CA 1
ATOM 2136 C C . SER A 1 271 ? 5.942 8.734 -12.163 1.00 19.63 291 SER A C 1
ATOM 2137 O O . SER A 1 271 ? 5.806 8.371 -10.973 1.00 19.82 291 SER A O 1
ATOM 2140 N N . ASN A 1 272 ? 5.342 8.101 -13.175 1.00 20.71 292 ASN A N 1
ATOM 2141 C CA . ASN A 1 272 ? 4.539 6.884 -12.965 1.00 21.17 292 ASN A CA 1
ATOM 2142 C C . ASN A 1 272 ? 5.316 5.583 -13.194 1.00 18.80 292 ASN A C 1
ATOM 2143 O O . ASN A 1 272 ? 4.735 4.481 -13.134 1.00 18.03 292 ASN A O 1
ATOM 2148 N N . THR A 1 273 ? 6.630 5.690 -13.423 1.00 17.98 293 THR A N 1
ATOM 2149 C CA . THR A 1 273 ? 7.427 4.521 -13.848 1.00 16.58 293 THR A CA 1
ATOM 2150 C C . THR A 1 273 ? 7.383 3.360 -12.828 1.00 16.85 293 THR A C 1
ATOM 2151 O O . THR A 1 273 ? 7.323 2.203 -13.234 1.00 18.26 293 THR A O 1
ATOM 2155 N N . PHE A 1 274 ? 7.425 3.682 -11.527 1.00 14.81 294 PHE A N 1
ATOM 2156 C CA . PHE A 1 274 ? 7.550 2.649 -10.499 1.00 15.36 294 PHE A CA 1
ATOM 2157 C C . PHE A 1 274 ? 6.255 2.356 -9.727 1.00 17.30 294 PHE A C 1
ATOM 2158 O O . PHE A 1 274 ? 6.289 1.744 -8.649 1.00 16.37 294 PHE A O 1
ATOM 2166 N N . HIS A 1 275 ? 5.107 2.721 -10.294 1.00 17.68 295 HIS A N 1
ATOM 2167 C CA . HIS A 1 275 ? 3.851 2.500 -9.543 1.00 18.37 295 HIS A CA 1
ATOM 2168 C C . HIS A 1 275 ? 3.543 1.036 -9.237 1.00 18.72 295 HIS A C 1
ATOM 2169 O O . HIS A 1 275 ? 2.833 0.797 -8.274 1.00 21.06 295 HIS A O 1
ATOM 2176 N N . CYS A 1 276 ? 4.076 0.062 -10.017 1.00 17.42 296 CYS A N 1
ATOM 2177 C CA . CYS A 1 276 ? 3.966 -1.367 -9.651 1.00 20.21 296 CYS A CA 1
ATOM 2178 C C . CYS A 1 276 ? 4.991 -1.941 -8.651 1.00 21.73 296 CYS A C 1
ATOM 2179 O O . CYS A 1 276 ? 4.985 -3.169 -8.382 1.00 20.70 296 CYS A O 1
ATOM 2182 N N . PHE A 1 277 ? 5.823 -1.084 -8.068 1.00 21.82 297 PHE A N 1
ATOM 2183 C CA . PHE A 1 277 ? 6.984 -1.557 -7.301 1.00 19.78 297 PHE A CA 1
ATOM 2184 C C . PHE A 1 277 ? 6.704 -1.470 -5.815 1.00 19.88 297 PHE A C 1
ATOM 2185 O O . PHE A 1 277 ? 7.620 -1.626 -4.998 1.00 18.51 297 PHE A O 1
ATOM 2193 N N . SER A 1 278 ? 5.443 -1.277 -5.419 1.00 20.31 298 SER A N 1
ATOM 2194 C CA . SER A 1 278 ? 5.192 -0.998 -4.014 1.00 20.59 298 SER A CA 1
ATOM 2195 C C . SER A 1 278 ? 5.538 -2.128 -3.051 1.00 24.32 298 SER A C 1
ATOM 2196 O O . SER A 1 278 ? 5.807 -1.862 -1.885 1.00 24.63 298 SER A O 1
ATOM 2199 N N . GLY A 1 279 ? 5.583 -3.381 -3.496 1.00 22.73 299 GLY A N 1
ATOM 2200 C CA . GLY A 1 279 ? 6.117 -4.443 -2.586 1.00 25.41 299 GLY A CA 1
ATOM 2201 C C . GLY A 1 279 ? 7.654 -4.521 -2.419 1.00 24.65 299 GLY A C 1
ATOM 2202 O O . GLY A 1 279 ? 8.164 -5.199 -1.516 1.00 21.92 299 GLY A O 1
ATOM 2203 N N . LEU A 1 280 ? 8.405 -3.836 -3.277 1.00 19.89 300 LEU A N 1
ATOM 2204 C CA . LEU A 1 280 ? 9.883 -3.995 -3.262 1.00 19.90 300 LEU A CA 1
ATOM 2205 C C . LEU A 1 280 ? 10.561 -3.448 -2.017 1.00 16.59 300 LEU A C 1
ATOM 2206 O O . LEU A 1 280 ? 10.213 -2.379 -1.505 1.00 19.04 300 LEU A O 1
ATOM 2211 N N . GLN A 1 281 ? 11.548 -4.201 -1.543 1.00 15.33 301 GLN A N 1
ATOM 2212 C CA . GLN A 1 281 ? 12.401 -3.722 -0.479 1.00 16.60 301 GLN A CA 1
ATOM 2213 C C . GLN A 1 281 ? 13.681 -3.079 -1.012 1.00 16.15 301 GLN A C 1
ATOM 2214 O O . GLN A 1 281 ? 14.221 -2.170 -0.374 1.00 17.57 301 GLN A O 1
ATOM 2220 N N . GLU A 1 282 ? 14.190 -3.580 -2.144 1.00 16.87 302 GLU A N 1
ATOM 2221 C CA . GLU A 1 282 ? 15.471 -3.106 -2.660 1.00 17.45 302 GLU A CA 1
ATOM 2222 C C . GLU A 1 282 ? 15.343 -2.912 -4.151 1.00 17.38 302 GLU A C 1
ATOM 2223 O O . GLU A 1 282 ? 14.765 -3.782 -4.845 1.00 16.11 302 GLU A O 1
ATOM 2229 N N . LEU A 1 283 ? 15.854 -1.780 -4.634 1.00 14.57 303 LEU A N 1
ATOM 2230 C CA . LEU A 1 283 ? 15.787 -1.475 -6.070 1.00 15.85 303 LEU A CA 1
ATOM 2231 C C . LEU A 1 283 ? 17.172 -0.992 -6.532 1.00 15.48 303 LEU A C 1
ATOM 2232 O O . LEU A 1 283 ? 17.782 -0.078 -5.932 1.00 16.99 303 LEU A O 1
ATOM 2237 N N . ASP A 1 284 ? 17.666 -1.614 -7.585 1.00 16.37 304 ASP A N 1
ATOM 2238 C CA . ASP A 1 284 ? 19.012 -1.263 -8.102 1.00 16.95 304 ASP A CA 1
ATOM 2239 C C . ASP A 1 284 ? 18.905 -0.673 -9.507 1.00 15.53 304 ASP A C 1
ATOM 2240 O O . ASP A 1 284 ? 18.567 -1.385 -10.467 1.00 16.30 304 ASP A O 1
ATOM 2245 N N . LEU A 1 285 ? 19.250 0.606 -9.641 1.00 15.32 305 LEU A N 1
ATOM 2246 C CA . LEU A 1 285 ? 19.197 1.303 -10.950 1.00 15.93 305 LEU A CA 1
ATOM 2247 C C . LEU A 1 285 ? 20.592 1.756 -11.412 1.00 15.21 305 LEU A C 1
ATOM 2248 O O . LEU A 1 285 ? 20.745 2.839 -11.985 1.00 16.99 305 LEU A O 1
ATOM 2253 N N . THR A 1 286 ? 21.601 0.921 -11.131 1.00 17.12 306 THR A N 1
ATOM 2254 C CA . THR A 1 286 ? 22.992 1.196 -11.488 1.00 14.84 306 THR A CA 1
ATOM 2255 C C . THR A 1 286 ? 23.138 1.487 -12.988 1.00 15.30 306 THR A C 1
ATOM 2256 O O . THR A 1 286 ? 22.642 0.707 -13.837 1.00 15.03 306 THR A O 1
ATOM 2260 N N . ALA A 1 287 ? 23.754 2.615 -13.305 1.00 15.66 307 ALA A N 1
ATOM 2261 C CA . ALA A 1 287 ? 24.131 2.941 -14.707 1.00 14.47 307 ALA A CA 1
ATOM 2262 C C . ALA A 1 287 ? 22.936 2.939 -15.674 1.00 15.25 307 ALA A C 1
ATOM 2263 O O . ALA A 1 287 ? 23.037 2.374 -16.766 1.00 17.18 307 ALA A O 1
ATOM 2265 N N . THR A 1 288 ? 21.846 3.593 -15.296 1.00 14.42 308 THR A N 1
ATOM 2266 C CA . THR A 1 288 ? 20.631 3.593 -16.110 1.00 14.94 308 THR A CA 1
ATOM 2267 C C . THR A 1 288 ? 20.418 4.919 -16.833 1.00 15.07 308 THR A C 1
ATOM 2268 O O . THR A 1 288 ? 19.290 5.217 -17.299 1.00 16.40 308 THR A O 1
ATOM 2272 N N . HIS A 1 289 ? 21.494 5.701 -16.969 1.00 16.25 309 HIS A N 1
ATOM 2273 C CA . HIS A 1 289 ? 21.470 7.045 -17.647 1.00 18.92 309 HIS A CA 1
ATOM 2274 C C . HIS A 1 289 ? 20.560 8.061 -16.992 1.00 17.37 309 HIS A C 1
ATOM 2275 O O . HIS A 1 289 ? 20.047 8.961 -17.650 1.00 18.71 309 HIS A O 1
ATOM 2282 N N . LEU A 1 290 ? 20.316 7.919 -15.694 1.00 16.75 310 LEU A N 1
ATOM 2283 C CA . LEU A 1 290 ? 19.515 8.914 -14.951 1.00 16.39 310 LEU A CA 1
ATOM 2284 C C . LEU A 1 290 ? 20.255 10.230 -14.729 1.00 18.40 310 LEU A C 1
ATOM 2285 O O . LEU A 1 290 ? 21.409 10.226 -14.250 1.00 16.90 310 LEU A O 1
ATOM 2290 N N A SER A 1 291 ? 19.600 11.345 -15.051 0.50 17.27 311 SER A N 1
ATOM 2291 N N B SER A 1 291 ? 19.601 11.347 -15.065 0.50 18.32 311 SER A N 1
ATOM 2292 C CA A SER A 1 291 ? 20.166 12.681 -14.777 0.50 19.43 311 SER A CA 1
ATOM 2293 C CA B SER A 1 291 ? 20.147 12.696 -14.778 0.50 21.51 311 SER A CA 1
ATOM 2294 C C A SER A 1 291 ? 19.378 13.361 -13.655 0.50 21.27 311 SER A C 1
ATOM 2295 C C B SER A 1 291 ? 19.396 13.331 -13.618 0.50 22.70 311 SER A C 1
ATOM 2296 O O A SER A 1 291 ? 19.827 14.353 -13.071 0.50 18.73 311 SER A O 1
ATOM 2297 O O B SER A 1 291 ? 19.882 14.272 -12.981 0.50 20.27 311 SER A O 1
ATOM 2302 N N . GLU A 1 292 ? 18.183 12.834 -13.368 1.00 20.64 312 GLU A N 1
ATOM 2303 C CA . GLU A 1 292 ? 17.324 13.372 -12.294 1.00 23.06 312 GLU A CA 1
ATOM 2304 C C . GLU A 1 292 ? 16.123 12.428 -12.133 1.00 21.97 312 GLU A C 1
ATOM 2305 O O . GLU A 1 292 ? 15.822 11.650 -13.050 1.00 24.87 312 GLU A O 1
ATOM 2311 N N . LEU A 1 293 ? 15.443 12.551 -10.998 1.00 22.05 313 LEU A N 1
ATOM 2312 C CA . LEU A 1 293 ? 14.191 11.842 -10.745 1.00 22.36 313 LEU A CA 1
ATOM 2313 C C . LEU A 1 293 ? 13.132 12.887 -10.409 1.00 21.27 313 LEU A C 1
ATOM 2314 O O . LEU A 1 293 ? 13.402 13.838 -9.700 1.00 18.77 313 LEU A O 1
ATOM 2319 N N . PRO A 1 294 ? 11.918 12.718 -10.952 1.00 23.29 314 PRO A N 1
ATOM 2320 C CA . PRO A 1 294 ? 10.826 13.662 -10.691 1.00 22.89 314 PRO A CA 1
ATOM 2321 C C . PRO A 1 294 ? 10.361 13.503 -9.254 1.00 22.43 314 PRO A C 1
ATOM 2322 O O . PRO A 1 294 ? 10.551 12.427 -8.676 1.00 24.62 314 PRO A O 1
ATOM 2326 N N . SER A 1 295 ? 9.774 14.537 -8.666 1.00 24.28 315 SER A N 1
ATOM 2327 C CA . SER A 1 295 ? 9.061 14.368 -7.402 1.00 21.69 315 SER A CA 1
ATOM 2328 C C . SER A 1 295 ? 7.734 13.591 -7.680 1.00 23.16 315 SER A C 1
ATOM 2329 O O . SER A 1 295 ? 7.360 13.439 -8.820 1.00 22.26 315 SER A O 1
ATOM 2332 N N . GLY A 1 296 ? 7.039 13.124 -6.646 1.00 23.56 316 GLY A N 1
ATOM 2333 C CA . GLY A 1 296 ? 5.818 12.310 -6.819 1.00 21.85 316 GLY A CA 1
ATOM 2334 C C . GLY A 1 296 ? 6.098 11.065 -7.657 1.00 27.01 316 GLY A C 1
ATOM 2335 O O . GLY A 1 296 ? 5.246 10.655 -8.442 1.00 20.96 316 GLY A O 1
ATOM 2336 N N . LEU A 1 297 ? 7.303 10.482 -7.519 1.00 20.67 317 LEU A N 1
ATOM 2337 C CA . LEU A 1 297 ? 7.663 9.232 -8.180 1.00 22.07 317 LEU A CA 1
ATOM 2338 C C . LEU A 1 297 ? 7.017 8.108 -7.364 1.00 20.65 317 LEU A C 1
ATOM 2339 O O . LEU A 1 297 ? 7.664 7.536 -6.484 1.00 21.46 317 LEU A O 1
ATOM 2344 N N . VAL A 1 298 ? 5.752 7.785 -7.668 1.00 20.03 318 VAL A N 1
ATOM 2345 C CA . VAL A 1 298 ? 4.911 6.887 -6.834 1.00 20.08 318 VAL A CA 1
ATOM 2346 C C . VAL A 1 298 ? 5.426 5.422 -6.808 1.00 18.65 318 VAL A C 1
ATOM 2347 O O . VAL A 1 298 ? 6.064 4.964 -7.785 1.00 19.35 318 VAL A O 1
ATOM 2351 N N . GLY A 1 299 ? 5.145 4.719 -5.697 1.00 19.36 319 GLY A N 1
ATOM 2352 C CA . GLY A 1 299 ? 5.314 3.260 -5.629 1.00 19.95 319 GLY A CA 1
ATOM 2353 C C . GLY A 1 299 ? 6.578 2.800 -4.897 1.00 21.30 319 GLY A C 1
ATOM 2354 O O . GLY A 1 299 ? 6.883 1.604 -4.846 1.00 20.47 319 GLY A O 1
ATOM 2355 N N . LEU A 1 300 ? 7.307 3.743 -4.303 1.00 18.42 320 LEU A N 1
ATOM 2356 C CA . LEU A 1 300 ? 8.554 3.416 -3.631 1.00 19.00 320 LEU A CA 1
ATOM 2357 C C . LEU A 1 300 ? 8.540 3.997 -2.230 1.00 21.06 320 LEU A C 1
ATOM 2358 O O . LEU A 1 300 ? 9.572 4.134 -1.601 1.00 19.38 320 LEU A O 1
ATOM 2363 N N . SER A 1 301 ? 7.357 4.355 -1.717 1.00 21.54 321 SER A N 1
ATOM 2364 C CA . SER A 1 301 ? 7.320 5.007 -0.408 1.00 19.71 321 SER A CA 1
ATOM 2365 C C . SER A 1 301 ? 7.756 4.079 0.772 1.00 18.92 321 SER A C 1
ATOM 2366 O O . SER A 1 301 ? 8.099 4.576 1.867 1.00 21.39 321 SER A O 1
ATOM 2369 N N . THR A 1 302 ? 7.710 2.756 0.573 1.00 20.03 322 THR A N 1
ATOM 2370 C CA . THR A 1 302 ? 8.201 1.770 1.581 1.00 20.23 322 THR A CA 1
ATOM 2371 C C . THR A 1 302 ? 9.473 1.001 1.173 1.00 18.99 322 THR A C 1
ATOM 2372 O O . THR A 1 302 ? 9.905 0.083 1.881 1.00 18.68 322 THR A O 1
ATOM 2376 N N . LEU A 1 303 ? 10.120 1.426 0.073 1.00 16.48 323 LEU A N 1
ATOM 2377 C CA . LEU A 1 303 ? 11.413 0.882 -0.314 1.00 15.24 323 LEU A CA 1
ATOM 2378 C C . LEU A 1 303 ? 12.444 1.115 0.800 1.00 18.68 323 LEU A C 1
ATOM 2379 O O . LEU A 1 303 ? 12.478 2.212 1.372 1.00 17.93 323 LEU A O 1
ATOM 2384 N N . LYS A 1 304 ? 13.279 0.104 1.086 1.00 15.65 324 LYS A N 1
ATOM 2385 C CA . LYS A 1 304 ? 14.315 0.230 2.112 1.00 17.39 324 LYS A CA 1
ATOM 2386 C C . LYS A 1 304 ? 15.724 0.545 1.544 1.00 18.40 324 LYS A C 1
ATOM 2387 O O . LYS A 1 304 ? 16.512 1.279 2.166 1.00 16.32 324 LYS A O 1
ATOM 2393 N N . LYS A 1 305 ? 16.042 -0.022 0.389 1.00 14.65 325 LYS A N 1
ATOM 2394 C CA . LYS A 1 305 ? 17.414 0.119 -0.166 1.00 16.92 325 LYS A CA 1
ATOM 2395 C C . LYS A 1 305 ? 17.318 0.561 -1.610 1.00 15.54 325 LYS A C 1
ATOM 2396 O O . LYS A 1 305 ? 16.548 -0.019 -2.382 1.00 15.91 325 LYS A O 1
ATOM 2402 N N . LEU A 1 306 ? 18.113 1.566 -1.968 1.00 13.78 326 LEU A N 1
ATOM 2403 C CA . LEU A 1 306 ? 18.100 2.111 -3.307 1.00 15.64 326 LEU A CA 1
ATOM 2404 C C . LEU A 1 306 ? 19.544 2.306 -3.808 1.00 14.66 326 LEU A C 1
ATOM 2405 O O . LEU A 1 306 ? 20.391 2.865 -3.100 1.00 14.87 326 LEU A O 1
ATOM 2410 N N . VAL A 1 307 ? 19.811 1.842 -5.026 1.00 13.95 327 VAL A N 1
ATOM 2411 C CA . VAL A 1 307 ? 21.120 2.030 -5.587 1.00 14.46 327 VAL A CA 1
ATOM 2412 C C . VAL A 1 307 ? 20.972 2.903 -6.834 1.00 13.61 327 VAL A C 1
ATOM 2413 O O . VAL A 1 307 ? 20.278 2.509 -7.788 1.00 15.08 327 VAL A O 1
ATOM 2417 N N . LEU A 1 308 ? 21.611 4.066 -6.835 1.00 13.74 328 LEU A N 1
ATOM 2418 C CA . LEU A 1 308 ? 21.553 5.007 -8.015 1.00 13.70 328 LEU A CA 1
ATOM 2419 C C . LEU A 1 308 ? 22.967 5.301 -8.520 1.00 14.29 328 LEU A C 1
ATOM 2420 O O . LEU A 1 308 ? 23.241 6.343 -9.120 1.00 14.36 328 LEU A O 1
ATOM 2425 N N . SER A 1 309 ? 23.867 4.383 -8.220 1.00 15.39 329 SER A N 1
ATOM 2426 C CA . SER A 1 309 ? 25.279 4.510 -8.639 1.00 14.10 329 SER A CA 1
ATOM 2427 C C . SER A 1 309 ? 25.431 4.580 -10.150 1.00 14.73 329 SER A C 1
ATOM 2428 O O . SER A 1 309 ? 24.599 4.028 -10.904 1.00 14.97 329 SER A O 1
ATOM 2431 N N . ALA A 1 310 ? 26.513 5.241 -10.575 1.00 14.90 330 ALA A N 1
ATOM 2432 C CA . ALA A 1 310 ? 26.982 5.234 -11.953 1.00 13.95 330 ALA A CA 1
ATOM 2433 C C . ALA A 1 310 ? 26.001 5.918 -12.909 1.00 13.57 330 ALA A C 1
ATOM 2434 O O . ALA A 1 310 ? 25.960 5.606 -14.090 1.00 17.05 330 ALA A O 1
ATOM 2436 N N . ASN A 1 311 ? 25.216 6.843 -12.371 1.00 14.51 331 ASN A N 1
ATOM 2437 C CA . ASN A 1 311 ? 24.288 7.648 -13.153 1.00 15.65 331 ASN A CA 1
ATOM 2438 C C . ASN A 1 311 ? 24.905 9.023 -13.406 1.00 15.24 331 ASN A C 1
ATOM 2439 O O . ASN A 1 311 ? 26.126 9.168 -13.222 1.00 17.21 331 ASN A O 1
ATOM 2444 N N . LYS A 1 312 ? 24.101 10.031 -13.762 1.00 18.05 332 LYS A N 1
ATOM 2445 C CA . LYS A 1 312 ? 24.677 11.309 -14.155 1.00 17.97 332 LYS A CA 1
ATOM 2446 C C . LYS A 1 312 ? 23.946 12.502 -13.571 1.00 19.98 332 LYS A C 1
ATOM 2447 O O . LYS A 1 312 ? 23.653 13.451 -14.258 1.00 18.22 332 LYS A O 1
ATOM 2453 N N . PHE A 1 313 ? 23.692 12.454 -12.274 1.00 15.38 333 PHE A N 1
ATOM 2454 C CA . PHE A 1 313 ? 23.101 13.605 -11.569 1.00 19.96 333 PHE A CA 1
ATOM 2455 C C . PHE A 1 313 ? 24.103 14.728 -11.488 1.00 20.13 333 PHE A C 1
ATOM 2456 O O . PHE A 1 313 ? 25.324 14.465 -11.398 1.00 22.54 333 PHE A O 1
ATOM 2464 N N A GLU A 1 314 ? 23.609 15.963 -11.479 0.50 18.20 334 GLU A N 1
ATOM 2465 N N B GLU A 1 314 ? 23.610 15.960 -11.549 0.50 18.93 334 GLU A N 1
ATOM 2466 C CA A GLU A 1 314 ? 24.463 17.128 -11.212 0.50 20.44 334 GLU A CA 1
ATOM 2467 C CA B GLU A 1 314 ? 24.457 17.130 -11.307 0.50 22.35 334 GLU A CA 1
ATOM 2468 C C A GLU A 1 314 ? 24.434 17.484 -9.742 0.50 18.46 334 GLU A C 1
ATOM 2469 C C B GLU A 1 314 ? 24.474 17.404 -9.828 0.50 20.23 334 GLU A C 1
ATOM 2470 O O A GLU A 1 314 ? 25.407 17.988 -9.190 0.50 17.25 334 GLU A O 1
ATOM 2471 O O B GLU A 1 314 ? 25.470 17.865 -9.282 0.50 18.73 334 GLU A O 1
ATOM 2482 N N A ASN A 1 315 ? 23.296 17.238 -9.114 0.50 17.81 335 ASN A N 1
ATOM 2483 N N B ASN A 1 315 ? 23.353 17.141 -9.173 0.50 19.94 335 ASN A N 1
ATOM 2484 C CA A ASN A 1 315 ? 23.079 17.665 -7.735 0.50 18.17 335 ASN A CA 1
ATOM 2485 C CA B ASN A 1 315 ? 23.239 17.506 -7.765 0.50 20.72 335 ASN A CA 1
ATOM 2486 C C A ASN A 1 315 ? 22.380 16.508 -7.010 0.50 18.67 335 ASN A C 1
ATOM 2487 C C B ASN A 1 315 ? 22.270 16.631 -6.963 0.50 20.84 335 ASN A C 1
ATOM 2488 O O A ASN A 1 315 ? 21.644 15.740 -7.630 0.50 18.12 335 ASN A O 1
ATOM 2489 O O B ASN A 1 315 ? 21.220 16.211 -7.458 0.50 19.67 335 ASN A O 1
ATOM 2498 N N . LEU A 1 316 ? 22.625 16.383 -5.710 1.00 17.66 336 LEU A N 1
ATOM 2499 C CA . LEU A 1 316 ? 21.932 15.398 -4.878 1.00 21.25 336 LEU A CA 1
ATOM 2500 C C . LEU A 1 316 ? 20.434 15.695 -4.736 1.00 20.22 336 LEU A C 1
ATOM 2501 O O . LEU A 1 316 ? 19.637 14.773 -4.620 1.00 22.35 336 LEU A O 1
ATOM 2506 N N . CYS A 1 317 ? 20.052 16.960 -4.785 1.00 20.18 337 CYS A N 1
ATOM 2507 C CA . CYS A 1 317 ? 18.629 17.319 -4.746 1.00 21.16 337 CYS A CA 1
ATOM 2508 C C . CYS A 1 317 ? 17.806 16.762 -5.956 1.00 22.15 337 CYS A C 1
ATOM 2509 O O . CYS A 1 317 ? 16.617 16.577 -5.841 1.00 21.96 337 CYS A O 1
ATOM 2512 N N . GLN A 1 318 ? 18.473 16.377 -7.034 1.00 19.41 338 GLN A N 1
ATOM 2513 C CA . GLN A 1 318 ? 17.816 15.820 -8.218 1.00 17.77 338 GLN A CA 1
ATOM 2514 C C . GLN A 1 318 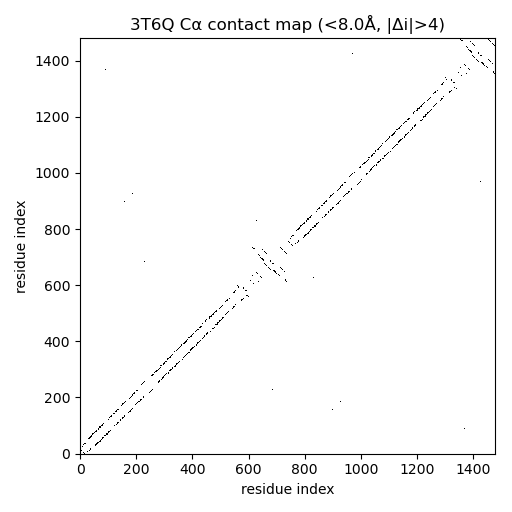? 17.362 14.349 -8.061 1.00 22.30 338 GLN A C 1
ATOM 2515 O O . GLN A 1 318 ? 16.698 13.823 -8.963 1.00 22.88 338 GLN A O 1
ATOM 2521 N N . ILE A 1 319 ? 17.724 13.684 -6.955 1.00 19.54 339 ILE A N 1
ATOM 2522 C CA . ILE A 1 319 ? 17.184 12.353 -6.705 1.00 22.37 339 ILE A CA 1
ATOM 2523 C C . ILE A 1 319 ? 15.772 12.453 -6.115 1.00 22.51 339 ILE A C 1
ATOM 2524 O O . ILE A 1 319 ? 15.064 11.441 -6.075 1.00 21.75 339 ILE A O 1
ATOM 2529 N N . SER A 1 320 ? 15.378 13.657 -5.674 1.00 20.16 340 SER A N 1
ATOM 2530 C CA . SER A 1 320 ? 14.063 13.895 -5.055 1.00 23.32 340 SER A CA 1
ATOM 2531 C C . SER A 1 320 ? 13.772 12.915 -3.921 1.00 23.65 340 SER A C 1
ATOM 2532 O O . SER A 1 320 ? 12.869 12.064 -4.033 1.00 22.26 340 SER A O 1
ATOM 2535 N N . ALA A 1 321 ? 14.527 13.042 -2.834 1.00 19.66 341 ALA A N 1
ATOM 2536 C CA . ALA A 1 321 ? 14.500 12.085 -1.746 1.00 20.60 341 ALA A CA 1
ATOM 2537 C C . ALA A 1 321 ? 13.143 12.015 -1.031 1.00 22.73 341 ALA A C 1
ATOM 2538 O O . ALA A 1 321 ? 12.906 11.078 -0.249 1.00 22.11 341 ALA A O 1
ATOM 2540 N N . SER A 1 322 ? 12.284 13.024 -1.254 1.00 21.43 342 SER A N 1
ATOM 2541 C CA . SER A 1 322 ? 10.886 12.999 -0.784 1.00 22.08 342 SER A CA 1
ATOM 2542 C C . SER A 1 322 ? 10.160 11.747 -1.328 1.00 20.54 342 SER A C 1
ATOM 2543 O O . SER A 1 322 ? 9.203 11.306 -0.744 1.00 21.54 342 SER A O 1
ATOM 2546 N N . ASN A 1 323 ? 10.629 11.176 -2.435 1.00 19.05 343 ASN A N 1
ATOM 2547 C CA . ASN A 1 323 ? 10.088 9.925 -2.974 1.00 22.14 343 ASN A CA 1
ATOM 2548 C C . ASN A 1 323 ? 10.306 8.692 -2.086 1.00 22.32 343 ASN A C 1
ATOM 2549 O O . ASN A 1 323 ? 9.623 7.695 -2.250 1.00 23.72 343 ASN A O 1
ATOM 2554 N N . PHE A 1 324 ? 11.300 8.727 -1.196 1.00 20.35 344 PHE A N 1
ATOM 2555 C CA . PHE A 1 324 ? 11.729 7.479 -0.529 1.00 20.38 344 PHE A CA 1
ATOM 2556 C C . PHE A 1 324 ? 11.780 7.619 0.993 1.00 20.33 344 PHE A C 1
ATOM 2557 O O . PHE A 1 324 ? 12.855 7.395 1.583 1.00 22.35 344 PHE A O 1
ATOM 2565 N N . PRO A 1 325 ? 10.646 7.954 1.638 1.00 21.01 345 PRO A N 1
ATOM 2566 C CA . PRO A 1 325 ? 10.739 8.227 3.083 1.00 24.84 345 PRO A CA 1
ATOM 2567 C C . PRO A 1 325 ? 11.141 7.025 3.968 1.00 24.62 345 PRO A C 1
ATOM 2568 O O . PRO A 1 325 ? 11.610 7.248 5.113 1.00 23.63 345 PRO A O 1
ATOM 2572 N N . SER A 1 326 ? 11.005 5.783 3.470 1.00 21.16 346 SER A N 1
ATOM 2573 C CA . SER A 1 326 ? 11.382 4.615 4.301 1.00 22.09 346 SER A CA 1
ATOM 2574 C C . SER A 1 326 ? 12.856 4.186 4.152 1.00 22.05 346 SER A C 1
ATOM 2575 O O . SER A 1 326 ? 13.308 3.267 4.852 1.00 20.64 346 SER A O 1
ATOM 2578 N N . LEU A 1 327 ? 13.616 4.822 3.256 1.00 20.11 347 LEU A N 1
ATOM 2579 C CA . LEU A 1 327 ? 14.984 4.314 2.970 1.00 20.06 347 LEU A CA 1
ATOM 2580 C C . LEU A 1 327 ? 15.887 4.148 4.178 1.00 20.00 347 LEU A C 1
ATOM 2581 O O . LEU A 1 327 ? 15.991 5.064 5.014 1.00 22.05 347 LEU A O 1
ATOM 2586 N N . THR A 1 328 ? 16.525 2.986 4.286 1.00 18.70 348 THR A N 1
ATOM 2587 C CA . THR A 1 328 ? 17.534 2.796 5.317 1.00 19.71 348 THR A CA 1
ATOM 2588 C C . THR A 1 328 ? 18.949 2.781 4.680 1.00 18.73 348 THR A C 1
ATOM 2589 O O . THR A 1 328 ? 19.933 3.044 5.372 1.00 18.52 348 THR A O 1
ATOM 2593 N N . HIS A 1 329 ? 19.027 2.409 3.398 1.00 16.17 349 HIS A N 1
ATOM 2594 C CA . HIS A 1 329 ? 20.303 2.326 2.672 1.00 18.63 349 HIS A CA 1
ATOM 2595 C C . HIS A 1 329 ? 20.201 3.042 1.340 1.00 19.06 349 HIS A C 1
ATOM 2596 O O . HIS A 1 329 ? 19.285 2.786 0.543 1.00 19.12 349 HIS A O 1
ATOM 2603 N N . LEU A 1 330 ? 21.184 3.897 1.063 1.00 17.67 350 LEU A N 1
ATOM 2604 C CA . LEU A 1 330 ? 21.237 4.665 -0.195 1.00 18.09 350 LEU A CA 1
ATOM 2605 C C . LEU A 1 330 ? 22.677 4.668 -0.711 1.00 18.07 350 LEU A C 1
ATOM 2606 O O . LEU A 1 330 ? 23.573 5.095 0.002 1.00 17.21 350 LEU A O 1
ATOM 2611 N N . SER A 1 331 ? 22.873 4.171 -1.942 1.00 18.14 351 SER A N 1
ATOM 2612 C CA . SER A 1 331 ? 24.168 4.154 -2.609 1.00 19.01 351 SER A CA 1
ATOM 2613 C C . SER A 1 331 ? 24.114 4.963 -3.861 1.00 18.03 351 SER A C 1
ATOM 2614 O O . SER A 1 331 ? 23.247 4.729 -4.716 1.00 17.19 351 SER A O 1
ATOM 2617 N N . ILE A 1 332 ? 24.982 5.960 -3.958 1.00 15.04 352 ILE A N 1
ATOM 2618 C CA . ILE A 1 332 ? 25.044 6.749 -5.179 1.00 19.71 352 ILE A CA 1
ATOM 2619 C C . ILE A 1 332 ? 26.525 6.970 -5.386 1.00 18.90 352 ILE A C 1
ATOM 2620 O O . ILE A 1 332 ? 27.040 8.038 -5.145 1.00 21.03 352 ILE A O 1
ATOM 2625 N N . LYS A 1 333 ? 27.210 5.939 -5.800 1.00 18.05 353 LYS A N 1
ATOM 2626 C CA . LYS A 1 333 ? 28.669 6.075 -5.962 1.00 20.93 353 LYS A CA 1
ATOM 2627 C C . LYS A 1 333 ? 29.047 6.004 -7.434 1.00 18.23 353 LYS A C 1
ATOM 2628 O O . LYS A 1 333 ? 28.256 5.512 -8.254 1.00 19.12 353 LYS A O 1
ATOM 2634 N N . GLY A 1 334 ? 30.229 6.514 -7.789 1.00 15.92 354 GLY A N 1
ATOM 2635 C CA . GLY A 1 334 ? 30.656 6.511 -9.205 1.00 15.53 354 GLY A CA 1
ATOM 2636 C C . GLY A 1 334 ? 29.789 7.321 -10.164 1.00 16.76 354 GLY A C 1
ATOM 2637 O O . GLY A 1 334 ? 29.702 6.961 -11.347 1.00 15.71 354 GLY A O 1
ATOM 2638 N N . ASN A 1 335 ? 29.079 8.336 -9.658 1.00 15.57 355 ASN A N 1
ATOM 2639 C CA . ASN A 1 335 ? 28.347 9.296 -10.529 1.00 16.04 355 ASN A CA 1
ATOM 2640 C C . ASN A 1 335 ? 29.287 9.846 -11.612 1.00 18.08 355 ASN A C 1
ATOM 2641 O O . ASN A 1 335 ? 30.452 10.145 -11.313 1.00 16.05 355 ASN A O 1
ATOM 2646 N N . THR A 1 336 ? 28.825 10.014 -12.852 1.00 17.06 356 THR A N 1
ATOM 2647 C CA . THR A 1 336 ? 29.799 10.267 -13.946 1.00 20.13 356 THR A CA 1
ATOM 2648 C C . THR A 1 336 ? 30.100 11.736 -14.123 1.00 23.06 356 THR A C 1
ATOM 2649 O O . THR A 1 336 ? 30.976 12.094 -14.884 1.00 27.20 356 THR A O 1
ATOM 2653 N N . LYS A 1 337 ? 29.372 12.590 -13.427 1.00 18.76 357 LYS A N 1
ATOM 2654 C CA . LYS A 1 337 ? 29.672 14.028 -13.385 1.00 24.01 357 LYS A CA 1
ATOM 2655 C C . LYS A 1 337 ? 30.112 14.328 -11.944 1.00 23.37 357 LYS A C 1
ATOM 2656 O O . LYS A 1 337 ? 29.762 13.586 -11.015 1.00 19.99 357 LYS A O 1
ATOM 2662 N N . ARG A 1 338 ? 30.818 15.425 -11.728 1.00 22.36 358 ARG A N 1
ATOM 2663 C CA . ARG A 1 338 ? 31.002 15.930 -10.350 1.00 23.99 358 ARG A CA 1
ATOM 2664 C C . ARG A 1 338 ? 29.636 16.096 -9.638 1.00 22.16 358 ARG A C 1
ATOM 2665 O O . ARG A 1 338 ? 28.752 16.773 -10.143 1.00 23.41 358 ARG A O 1
ATOM 2673 N N . LEU A 1 339 ? 29.457 15.517 -8.462 1.00 19.50 359 LEU A N 1
ATOM 2674 C CA . LEU A 1 339 ? 28.165 15.590 -7.810 1.00 18.34 359 LEU A CA 1
ATOM 2675 C C . LEU A 1 339 ? 28.185 16.713 -6.782 1.00 18.64 359 LEU A C 1
ATOM 2676 O O . LEU A 1 339 ? 29.011 16.688 -5.889 1.00 20.24 359 LEU A O 1
ATOM 2681 N N . GLU A 1 340 ? 27.269 17.669 -6.892 1.00 18.12 360 GLU A N 1
ATOM 2682 C CA . GLU A 1 340 ? 27.119 18.697 -5.854 1.00 18.58 360 GLU A CA 1
ATOM 2683 C C . GLU A 1 340 ? 26.141 18.148 -4.798 1.00 19.37 360 GLU A C 1
ATOM 2684 O O . GLU A 1 340 ? 25.024 17.764 -5.129 1.00 19.95 360 GLU A O 1
ATOM 2690 N N . LEU A 1 341 ? 26.526 18.148 -3.539 1.00 17.86 361 LEU A N 1
ATOM 2691 C CA . LEU A 1 341 ? 25.678 17.549 -2.495 1.00 22.78 361 LEU A CA 1
ATOM 2692 C C . LEU A 1 341 ? 24.565 18.493 -2.032 1.00 23.22 361 LEU A C 1
ATOM 2693 O O . LEU A 1 341 ? 23.561 18.061 -1.460 1.00 25.75 361 LEU A O 1
ATOM 2698 N N . GLY A 1 342 ? 24.763 19.778 -2.241 1.00 23.61 362 GLY A N 1
ATOM 2699 C CA . GLY A 1 342 ? 23.736 20.767 -1.907 1.00 26.44 362 GLY A CA 1
ATOM 2700 C C . GLY A 1 342 ? 23.604 20.890 -0.405 1.00 24.43 362 GLY A C 1
ATOM 2701 O O . GLY A 1 342 ? 24.540 20.542 0.340 1.00 25.18 362 GLY A O 1
ATOM 2702 N N . THR A 1 343 ? 22.447 21.367 0.047 1.00 21.63 363 THR A N 1
ATOM 2703 C CA . THR A 1 343 ? 22.195 21.541 1.486 1.00 21.20 363 THR A CA 1
ATOM 2704 C C . THR A 1 343 ? 20.824 20.943 1.793 1.00 22.29 363 THR A C 1
ATOM 2705 O O . THR A 1 343 ? 19.843 21.309 1.124 1.00 22.50 363 THR A O 1
ATOM 2709 N N . GLY A 1 344 ? 20.767 20.015 2.752 1.00 20.42 364 GLY A N 1
ATOM 2710 C CA . GLY A 1 344 ? 19.520 19.402 3.162 1.00 22.59 364 GLY A CA 1
ATOM 2711 C C . GLY A 1 344 ? 18.794 18.556 2.120 1.00 22.00 364 GLY A C 1
ATOM 2712 O O . GLY A 1 344 ? 17.599 18.350 2.246 1.00 24.09 364 GLY A O 1
ATOM 2713 N N . CYS A 1 345 ? 19.513 18.065 1.102 1.00 19.32 365 CYS A N 1
ATOM 2714 C CA . CYS A 1 345 ? 18.901 17.310 -0.009 1.00 21.90 365 CYS A CA 1
ATOM 2715 C C . CYS A 1 345 ? 18.422 15.952 0.421 1.00 22.40 365 CYS A C 1
ATOM 2716 O O . CYS A 1 345 ? 17.623 15.343 -0.281 1.00 23.75 365 CYS A O 1
ATOM 2719 N N . LEU A 1 346 ? 18.913 15.464 1.569 1.00 20.01 366 LEU A N 1
ATOM 2720 C CA . LEU A 1 346 ? 18.490 14.154 2.066 1.00 20.63 366 LEU A CA 1
ATOM 2721 C C . LEU A 1 346 ? 17.723 14.292 3.392 1.00 18.68 366 LEU A C 1
ATOM 2722 O O . LEU A 1 346 ? 17.458 13.311 4.088 1.00 20.00 366 LEU A O 1
ATOM 2727 N N . GLU A 1 347 ? 17.317 15.508 3.735 1.00 19.04 367 GLU A N 1
ATOM 2728 C CA . GLU A 1 347 ? 16.805 15.733 5.087 1.00 22.18 367 GLU A CA 1
ATOM 2729 C C . GLU A 1 347 ? 15.506 14.922 5.453 1.00 22.45 367 GLU A C 1
ATOM 2730 O O . GLU A 1 347 ? 15.215 14.737 6.638 1.00 25.20 367 GLU A O 1
ATOM 2736 N N A ASN A 1 348 ? 14.720 14.464 4.478 0.50 23.90 368 ASN A N 1
ATOM 2737 N N B ASN A 1 348 ? 14.796 14.481 4.410 0.50 24.56 368 ASN A N 1
ATOM 2738 C CA A ASN A 1 348 ? 13.531 13.669 4.854 0.50 26.64 368 ASN A CA 1
ATOM 2739 C CA B ASN A 1 348 ? 13.588 13.655 4.477 0.50 28.33 368 ASN A CA 1
ATOM 2740 C C A ASN A 1 348 ? 13.814 12.179 5.031 0.50 30.84 368 ASN A C 1
ATOM 2741 C C B ASN A 1 348 ? 13.863 12.270 5.079 0.50 31.40 368 ASN A C 1
ATOM 2742 O O A ASN A 1 348 ? 12.919 11.413 5.399 0.50 27.07 368 ASN A O 1
ATOM 2743 O O B ASN A 1 348 ? 13.035 11.691 5.799 0.50 25.18 368 ASN A O 1
ATOM 2752 N N . LEU A 1 349 ? 15.062 11.763 4.804 1.00 28.72 369 LEU A N 1
ATOM 2753 C CA . LEU A 1 349 ? 15.402 10.366 5.026 1.00 25.90 369 LEU A CA 1
ATOM 2754 C C . LEU A 1 349 ? 15.743 10.102 6.474 1.00 24.95 369 LEU A C 1
ATOM 2755 O O . LEU A 1 349 ? 16.884 9.757 6.836 1.00 22.79 369 LEU A O 1
ATOM 2760 N N . GLU A 1 350 ? 14.734 10.233 7.329 1.00 26.59 370 GLU A N 1
ATOM 2761 C CA . GLU A 1 350 ? 14.949 10.110 8.764 1.00 26.39 370 GLU A CA 1
ATOM 2762 C C . GLU A 1 350 ? 15.375 8.716 9.248 1.00 25.82 370 GLU A C 1
ATOM 2763 O O . GLU A 1 350 ? 15.968 8.576 10.338 1.00 29.52 370 GLU A O 1
ATOM 2769 N N A ASN A 1 351 ? 15.090 7.707 8.423 0.50 20.93 371 ASN A N 1
ATOM 2770 N N B ASN A 1 351 ? 15.101 7.663 8.482 0.50 22.30 371 ASN A N 1
ATOM 2771 C CA A ASN A 1 351 ? 15.404 6.331 8.730 0.50 20.11 371 ASN A CA 1
ATOM 2772 C CA B ASN A 1 351 ? 15.564 6.363 8.937 0.50 22.43 371 ASN A CA 1
ATOM 2773 C C A ASN A 1 351 ? 16.736 5.876 8.141 0.50 19.09 371 ASN A C 1
ATOM 2774 C C B ASN A 1 351 ? 16.878 5.927 8.302 0.50 20.35 371 ASN A C 1
ATOM 2775 O O A ASN A 1 351 ? 17.101 4.724 8.317 0.50 16.98 371 ASN A O 1
ATOM 2776 O O B ASN A 1 351 ? 17.368 4.846 8.589 0.50 18.03 371 ASN A O 1
ATOM 2785 N N . LEU A 1 352 ? 17.450 6.775 7.450 1.00 19.12 372 LEU A N 1
ATOM 2786 C CA . LEU A 1 352 ? 18.658 6.402 6.733 1.00 19.53 372 LEU A CA 1
ATOM 2787 C C . LEU A 1 352 ? 19.786 5.905 7.663 1.00 18.71 372 LEU A C 1
ATOM 2788 O O . LEU A 1 352 ? 20.126 6.564 8.644 1.00 19.25 372 LEU A O 1
ATOM 2793 N N . ARG A 1 353 ? 20.310 4.720 7.383 1.00 17.25 373 ARG A N 1
ATOM 2794 C CA . ARG A 1 353 ? 21.366 4.134 8.211 1.00 21.79 373 ARG A CA 1
ATOM 2795 C C . ARG A 1 353 ? 22.695 4.045 7.509 1.00 21.31 373 ARG A C 1
ATOM 2796 O O . ARG A 1 353 ? 23.724 4.133 8.153 1.00 18.42 373 ARG A O 1
ATOM 2804 N N . GLU A 1 354 ? 22.674 3.875 6.188 1.00 19.64 374 GLU A N 1
ATOM 2805 C CA . GLU A 1 354 ? 23.923 3.717 5.434 1.00 21.44 374 GLU A CA 1
ATOM 2806 C C . GLU A 1 354 ? 23.853 4.584 4.201 1.00 18.83 374 GLU A C 1
ATOM 2807 O O . GLU A 1 354 ? 22.828 4.590 3.518 1.00 19.02 374 GLU A O 1
ATOM 2813 N N . LEU A 1 355 ? 24.930 5.333 3.949 1.00 15.56 375 LEU A N 1
ATOM 2814 C CA . LEU A 1 355 ? 24.991 6.264 2.787 1.00 16.27 375 LEU A CA 1
ATOM 2815 C C . LEU A 1 355 ? 26.329 6.113 2.115 1.00 16.45 375 LEU A C 1
ATOM 2816 O O . LEU A 1 355 ? 27.390 6.283 2.755 1.00 17.37 375 LEU A O 1
ATOM 2821 N N . ASP A 1 356 ? 26.316 5.719 0.840 1.00 15.45 376 ASP A N 1
ATOM 2822 C CA . ASP A 1 356 ? 27.579 5.570 0.096 1.00 16.40 376 ASP A CA 1
ATOM 2823 C C . ASP A 1 356 ? 27.608 6.713 -0.953 1.00 18.36 376 ASP A C 1
ATOM 2824 O O . ASP A 1 356 ? 26.793 6.735 -1.861 1.00 17.34 376 ASP A O 1
ATOM 2829 N N . LEU A 1 357 ? 28.525 7.659 -0.792 1.00 17.29 377 LEU A N 1
ATOM 2830 C CA . LEU A 1 357 ? 28.715 8.777 -1.731 1.00 17.85 377 LEU A CA 1
ATOM 2831 C C . LEU A 1 357 ? 30.172 8.801 -2.216 1.00 17.64 377 LEU A C 1
ATOM 2832 O O . LEU A 1 357 ? 30.808 9.867 -2.328 1.00 17.18 377 LEU A O 1
ATOM 2837 N N . SER A 1 358 ? 30.674 7.615 -2.496 1.00 16.68 378 SER A N 1
ATOM 2838 C CA . SER A 1 358 ? 32.048 7.444 -2.941 1.00 14.40 378 SER A CA 1
ATOM 2839 C C . SER A 1 358 ? 32.235 7.703 -4.438 1.00 14.39 378 SER A C 1
ATOM 2840 O O . SER A 1 358 ? 31.290 7.581 -5.216 1.00 14.22 378 SER A O 1
ATOM 2843 N N . HIS A 1 359 ? 33.462 8.069 -4.819 1.00 13.39 379 HIS A N 1
ATOM 2844 C CA . HIS A 1 359 ? 33.818 8.171 -6.248 1.00 14.33 379 HIS A CA 1
ATOM 2845 C C . HIS A 1 359 ? 32.916 9.172 -6.954 1.00 15.32 379 HIS A C 1
ATOM 2846 O O . HIS A 1 359 ? 32.542 8.975 -8.117 1.00 16.09 379 HIS A O 1
ATOM 2853 N N . ASP A 1 360 ? 32.579 10.267 -6.288 1.00 13.52 380 ASP A N 1
ATOM 2854 C CA . ASP A 1 360 ? 31.632 11.220 -6.837 1.00 16.72 380 ASP A CA 1
ATOM 2855 C C . ASP A 1 360 ? 32.252 12.602 -7.211 1.00 16.90 380 ASP A C 1
ATOM 2856 O O . ASP A 1 360 ? 31.512 13.549 -7.541 1.00 16.78 380 ASP A O 1
ATOM 2861 N N . ASP A 1 361 ? 33.582 12.718 -7.063 1.00 17.11 381 ASP A N 1
ATOM 2862 C CA . ASP A 1 361 ? 34.324 13.974 -7.200 1.00 20.18 381 ASP A CA 1
ATOM 2863 C C . ASP A 1 361 ? 33.739 15.105 -6.377 1.00 20.53 381 ASP A C 1
ATOM 2864 O O . ASP A 1 361 ? 33.668 16.249 -6.848 1.00 21.93 381 ASP A O 1
ATOM 2869 N N . ILE A 1 362 ? 33.239 14.787 -5.180 1.00 17.16 382 ILE A N 1
ATOM 2870 C CA . ILE A 1 362 ? 32.570 15.782 -4.366 1.00 16.44 382 ILE A CA 1
ATOM 2871 C C . ILE A 1 362 ? 33.687 16.674 -3.820 1.00 19.88 382 ILE A C 1
ATOM 2872 O O . ILE A 1 362 ? 34.754 16.151 -3.363 1.00 16.83 382 ILE A O 1
ATOM 2877 N N . GLU A 1 363 ? 33.424 17.983 -3.852 1.00 18.56 383 GLU A N 1
ATOM 2878 C CA . GLU A 1 363 ? 34.356 19.004 -3.298 1.00 21.16 383 GLU A CA 1
ATOM 2879 C C . GLU A 1 363 ? 33.538 20.023 -2.483 1.00 20.27 383 GLU A C 1
ATOM 2880 O O . GLU A 1 363 ? 32.465 20.454 -2.917 1.00 21.50 383 GLU A O 1
ATOM 2886 N N . THR A 1 364 ? 34.036 20.449 -1.332 1.00 21.57 384 THR A N 1
ATOM 2887 C CA . THR A 1 364 ? 33.323 21.482 -0.596 1.00 23.74 384 THR A CA 1
ATOM 2888 C C . THR A 1 364 ? 34.229 22.247 0.383 1.00 23.14 384 THR A C 1
ATOM 2889 O O . THR A 1 364 ? 35.168 21.689 0.943 1.00 21.69 384 THR A O 1
ATOM 2893 N N . SER A 1 365 ? 33.909 23.522 0.589 1.00 21.31 385 SER A N 1
ATOM 2894 C CA . SER A 1 365 ? 34.574 24.356 1.628 1.00 22.88 385 SER A CA 1
ATOM 2895 C C . SER A 1 365 ? 34.080 24.098 3.071 1.00 24.52 385 SER A C 1
ATOM 2896 O O . SER A 1 365 ? 34.677 24.602 4.038 1.00 21.35 385 SER A O 1
ATOM 2899 N N . ASP A 1 366 ? 33.004 23.330 3.234 1.00 23.56 386 ASP A N 1
ATOM 2900 C CA . ASP A 1 366 ? 32.429 23.136 4.588 1.00 23.25 386 ASP A CA 1
ATOM 2901 C C . ASP A 1 366 ? 31.548 21.881 4.627 1.00 22.86 386 ASP A C 1
ATOM 2902 O O . ASP A 1 366 ? 30.380 21.922 4.247 1.00 26.26 386 ASP A O 1
ATOM 2907 N N . CYS A 1 367 ? 32.110 20.776 5.101 1.00 22.61 387 CYS A N 1
ATOM 2908 C CA . CYS A 1 367 ? 31.390 19.495 5.141 1.00 23.04 387 CYS A CA 1
ATOM 2909 C C . CYS A 1 367 ? 31.352 19.126 6.627 1.00 24.87 387 CYS A C 1
ATOM 2910 O O . CYS A 1 367 ? 32.248 19.559 7.361 1.00 22.59 387 CYS A O 1
ATOM 2913 N N . CYS A 1 368 ? 30.343 18.377 7.112 1.00 20.93 388 CYS A N 1
ATOM 2914 C CA . CYS A 1 368 ? 29.260 17.814 6.315 1.00 20.94 388 CYS A CA 1
ATOM 2915 C C . CYS A 1 368 ? 27.882 18.065 6.935 1.00 20.47 388 CYS A C 1
ATOM 2916 O O . CYS A 1 368 ? 26.940 17.376 6.575 1.00 18.04 388 CYS A O 1
ATOM 2919 N N . ASN A 1 369 ? 27.770 19.019 7.876 1.00 19.06 389 ASN A N 1
ATOM 2920 C CA . ASN A 1 369 ? 26.490 19.344 8.502 1.00 19.83 389 ASN A CA 1
ATOM 2921 C C . ASN A 1 369 ? 25.413 19.843 7.576 1.00 19.14 389 ASN A C 1
ATOM 2922 O O . ASN A 1 369 ? 24.261 19.436 7.708 1.00 21.24 389 ASN A O 1
ATOM 2927 N N . LEU A 1 370 ? 25.759 20.704 6.620 1.00 18.07 390 LEU A N 1
ATOM 2928 C CA . LEU A 1 370 ? 24.727 21.162 5.711 1.00 20.57 390 LEU A CA 1
ATOM 2929 C C . LEU A 1 370 ? 24.274 20.018 4.786 1.00 20.31 390 LEU A C 1
ATOM 2930 O O . LEU A 1 370 ? 23.080 19.863 4.481 1.00 19.84 390 LEU A O 1
ATOM 2935 N N . GLN A 1 371 ? 25.253 19.262 4.282 1.00 18.23 391 GLN A N 1
ATOM 2936 C CA . GLN A 1 371 ? 24.996 18.216 3.285 1.00 17.99 391 GLN A CA 1
ATOM 2937 C C . GLN A 1 371 ? 24.194 17.049 3.835 1.00 18.51 391 GLN A C 1
ATOM 2938 O O . GLN A 1 371 ? 23.324 16.500 3.146 1.00 19.05 391 GLN A O 1
ATOM 2944 N N . LEU A 1 372 ? 24.488 16.692 5.073 1.00 16.87 392 LEU A N 1
ATOM 2945 C CA . LEU A 1 372 ? 23.859 15.559 5.762 1.00 20.33 392 LEU A CA 1
ATOM 2946 C C . LEU A 1 372 ? 22.810 16.007 6.801 1.00 19.71 392 LEU A C 1
ATOM 2947 O O . LEU A 1 372 ? 22.522 15.265 7.754 1.00 19.74 392 LEU A O 1
ATOM 2952 N N . ARG A 1 373 ? 22.289 17.222 6.629 1.00 18.53 393 ARG A N 1
ATOM 2953 C CA . ARG A 1 373 ? 21.292 17.793 7.560 1.00 21.61 393 ARG A CA 1
ATOM 2954 C C . ARG A 1 373 ? 20.172 16.786 7.848 1.00 19.65 393 ARG A C 1
ATOM 2955 O O . ARG A 1 373 ? 19.599 16.204 6.922 1.00 18.47 393 ARG A O 1
ATOM 2963 N N . ASN A 1 374 ? 19.892 16.580 9.126 1.00 20.09 394 ASN A N 1
ATOM 2964 C CA . ASN A 1 374 ? 18.764 15.745 9.602 1.00 23.78 394 ASN A CA 1
ATOM 2965 C C . ASN A 1 374 ? 18.980 14.236 9.492 1.00 23.97 394 ASN A C 1
ATOM 2966 O O . ASN A 1 374 ? 18.044 13.477 9.716 1.00 21.98 394 ASN A O 1
ATOM 2971 N N . LEU A 1 375 ? 20.188 13.777 9.110 1.00 21.56 395 LEU A N 1
ATOM 2972 C CA . LEU A 1 375 ? 20.401 12.322 9.000 1.00 19.77 395 LEU A CA 1
ATOM 2973 C C . LEU A 1 375 ? 20.772 11.736 10.363 1.00 20.68 395 LEU A C 1
ATOM 2974 O O . LEU A 1 375 ? 21.833 11.132 10.537 1.00 18.50 395 LEU A O 1
ATOM 2979 N N . SER A 1 376 ? 19.885 11.903 11.351 1.00 22.52 396 SER A N 1
ATOM 2980 C CA . SER A 1 376 ? 20.263 11.696 12.746 1.00 18.85 396 SER A CA 1
ATOM 2981 C C . SER A 1 376 ? 20.456 10.211 13.100 1.00 19.80 396 SER A C 1
ATOM 2982 O O . SER A 1 376 ? 21.063 9.885 14.124 1.00 23.49 396 SER A O 1
ATOM 2985 N N . HIS A 1 377 ? 19.964 9.297 12.251 1.00 21.24 397 HIS A N 1
ATOM 2986 C CA . HIS A 1 377 ? 20.129 7.866 12.476 1.00 23.38 397 HIS A CA 1
ATOM 2987 C C . HIS A 1 377 ? 21.237 7.203 11.658 1.00 20.77 397 HIS A C 1
ATOM 2988 O O . HIS A 1 377 ? 21.403 5.979 11.713 1.00 17.73 397 HIS A O 1
ATOM 2995 N N . LEU A 1 378 ? 21.977 8.004 10.878 1.00 18.46 398 LEU A N 1
ATOM 2996 C CA . LEU A 1 378 ? 23.049 7.462 10.016 1.00 17.52 398 LEU A CA 1
ATOM 2997 C C . LEU A 1 378 ? 24.085 6.703 10.833 1.00 17.98 398 LEU A C 1
ATOM 2998 O O . LEU A 1 378 ? 24.490 7.167 11.890 1.00 16.82 398 LEU A O 1
ATOM 3003 N N . GLN A 1 379 ? 24.492 5.523 10.361 1.00 15.83 399 GLN A N 1
ATOM 3004 C CA . GLN A 1 379 ? 25.479 4.763 11.086 1.00 16.68 399 GLN A CA 1
ATOM 3005 C C . GLN A 1 379 ? 26.677 4.467 10.273 1.00 17.49 399 GLN A C 1
ATOM 3006 O O . GLN A 1 379 ? 27.718 4.151 10.841 1.00 17.33 399 GLN A O 1
ATOM 3012 N N . SER A 1 380 ? 26.532 4.480 8.941 1.00 18.71 400 SER A N 1
ATOM 3013 C CA . SER A 1 380 ? 27.704 4.182 8.122 1.00 17.42 400 SER A CA 1
ATOM 3014 C C . SER A 1 380 ? 27.742 5.208 6.971 1.00 20.14 400 SER A C 1
ATOM 3015 O O . SER A 1 380 ? 26.724 5.438 6.298 1.00 16.07 400 SER A O 1
ATOM 3018 N N . LEU A 1 381 ? 28.893 5.851 6.784 1.00 16.94 401 LEU A N 1
ATOM 3019 C CA . LEU A 1 381 ? 28.986 6.885 5.769 1.00 15.14 401 LEU A CA 1
ATOM 3020 C C . LEU A 1 381 ? 30.258 6.718 4.974 1.00 16.96 401 LEU A C 1
ATOM 3021 O O . LEU A 1 381 ? 31.358 6.669 5.538 1.00 16.38 401 LEU A O 1
ATOM 3026 N N . ASN A 1 382 ? 30.121 6.711 3.647 1.00 16.79 402 ASN A N 1
ATOM 3027 C CA . ASN A 1 382 ? 31.264 6.481 2.793 1.00 17.79 402 ASN A CA 1
ATOM 3028 C C . ASN A 1 382 ? 31.454 7.674 1.848 1.00 16.70 402 ASN A C 1
ATOM 3029 O O . ASN A 1 382 ? 30.607 7.911 1.014 1.00 15.07 402 ASN A O 1
ATOM 3034 N N . LEU A 1 383 ? 32.539 8.442 2.054 1.00 16.65 403 LEU A N 1
ATOM 3035 C CA . LEU A 1 383 ? 32.870 9.616 1.262 1.00 17.53 403 LEU A CA 1
ATOM 3036 C C . LEU A 1 383 ? 34.247 9.422 0.629 1.00 17.11 403 LEU A C 1
ATOM 3037 O O . LEU A 1 383 ? 34.969 10.393 0.345 1.00 17.25 403 LEU A O 1
ATOM 3042 N N . SER A 1 384 ? 34.619 8.155 0.422 1.00 16.26 404 SER A N 1
ATOM 3043 C CA . SER A 1 384 ? 35.951 7.806 -0.070 1.00 15.66 404 SER A CA 1
ATOM 3044 C C . SER A 1 384 ? 36.055 8.221 -1.526 1.00 15.35 404 SER A C 1
ATOM 3045 O O . SER A 1 384 ? 35.035 8.383 -2.209 1.00 16.09 404 SER A O 1
ATOM 3048 N N . TYR A 1 385 ? 37.299 8.360 -1.992 1.00 15.85 405 TYR A N 1
ATOM 3049 C CA . TYR A 1 385 ? 37.593 8.723 -3.396 1.00 17.37 405 TYR A CA 1
ATOM 3050 C C . TYR A 1 385 ? 36.837 9.969 -3.890 1.00 17.46 405 TYR A C 1
ATOM 3051 O O . TYR A 1 385 ? 36.213 9.946 -4.986 1.00 18.64 405 TYR A O 1
ATOM 3060 N N . ASN A 1 386 ? 36.888 11.046 -3.111 1.00 13.66 406 ASN A N 1
ATOM 3061 C CA . ASN A 1 386 ? 36.294 12.296 -3.532 1.00 15.43 406 ASN A CA 1
ATOM 3062 C C . ASN A 1 386 ? 37.374 13.375 -3.651 1.00 18.26 406 ASN A C 1
ATOM 3063 O O . ASN A 1 386 ? 38.568 13.083 -3.444 1.00 18.15 406 ASN A O 1
ATOM 3068 N N . GLU A 1 387 ? 36.959 14.574 -4.045 1.00 18.20 407 GLU A N 1
ATOM 3069 C CA . GLU A 1 387 ? 37.854 15.723 -4.118 1.00 17.45 407 GLU A CA 1
ATOM 3070 C C . GLU A 1 387 ? 37.928 16.346 -2.719 1.00 17.65 407 GLU A C 1
ATOM 3071 O O . GLU A 1 387 ? 37.297 15.843 -1.773 1.00 19.37 407 GLU A O 1
ATOM 3077 N N . PRO A 1 388 ? 38.719 17.405 -2.560 1.00 18.86 408 PRO A N 1
ATOM 3078 C CA . PRO A 1 388 ? 38.962 17.906 -1.199 1.00 18.01 408 PRO A CA 1
ATOM 3079 C C . PRO A 1 388 ? 37.733 18.373 -0.419 1.00 17.56 408 PRO A C 1
ATOM 3080 O O . PRO A 1 388 ? 36.901 19.136 -0.894 1.00 15.43 408 PRO A O 1
ATOM 3084 N N . LEU A 1 389 ? 37.611 17.848 0.802 1.00 18.04 409 LEU A N 1
ATOM 3085 C CA . LEU A 1 389 ? 36.595 18.278 1.723 1.00 17.73 409 LEU A CA 1
ATOM 3086 C C . LEU A 1 389 ? 37.278 19.069 2.847 1.00 20.40 409 LEU A C 1
ATOM 3087 O O . LEU A 1 389 ? 38.277 18.599 3.447 1.00 23.40 409 LEU A O 1
ATOM 3092 N N . SER A 1 390 ? 36.739 20.242 3.140 1.00 21.58 410 SER A N 1
ATOM 3093 C CA . SER A 1 390 ? 37.223 21.047 4.274 1.00 21.40 410 SER A CA 1
ATOM 3094 C C . SER A 1 390 ? 36.307 20.739 5.437 1.00 22.08 410 SER A C 1
ATOM 3095 O O . SER A 1 390 ? 35.082 20.842 5.300 1.00 21.64 410 SER A O 1
ATOM 3098 N N . LEU A 1 391 ? 36.890 20.348 6.560 1.00 20.10 411 LEU A N 1
ATOM 3099 C CA . LEU A 1 391 ? 36.103 20.003 7.753 1.00 23.84 411 LEU A CA 1
ATOM 3100 C C . LEU A 1 391 ? 36.445 20.968 8.895 1.00 23.96 411 LEU A C 1
ATOM 3101 O O . LEU A 1 391 ? 37.619 21.111 9.264 1.00 26.38 411 LEU A O 1
ATOM 3106 N N . LYS A 1 392 ? 35.424 21.623 9.439 1.00 22.03 412 LYS A N 1
ATOM 3107 C CA . LYS A 1 392 ? 35.592 22.406 10.670 1.00 23.42 412 LYS A CA 1
ATOM 3108 C C . LYS A 1 392 ? 35.312 21.523 11.918 1.00 22.84 412 LYS A C 1
ATOM 3109 O O . LYS A 1 392 ? 34.951 20.361 11.789 1.00 19.37 412 LYS A O 1
ATOM 3115 N N . THR A 1 393 ? 35.486 22.079 13.123 1.00 22.02 413 THR A N 1
ATOM 3116 C CA . THR A 1 393 ? 35.211 21.312 14.333 1.00 22.79 413 THR A CA 1
ATOM 3117 C C . THR A 1 393 ? 33.758 20.810 14.320 1.00 20.54 413 THR A C 1
ATOM 3118 O O . THR A 1 393 ? 32.862 21.508 13.870 1.00 23.86 413 THR A O 1
ATOM 3122 N N . GLU A 1 394 ? 33.546 19.582 14.779 1.00 22.43 414 GLU A N 1
ATOM 3123 C CA . GLU A 1 394 ? 32.208 18.967 14.796 1.00 23.72 414 GLU A CA 1
ATOM 3124 C C . GLU A 1 394 ? 31.530 18.962 13.417 1.00 22.64 414 GLU A C 1
ATOM 3125 O O . GLU A 1 394 ? 30.399 19.427 13.237 1.00 20.03 414 GLU A O 1
ATOM 3131 N N . ALA A 1 395 ? 32.274 18.416 12.463 1.00 22.01 415 ALA A N 1
ATOM 3132 C CA . ALA A 1 395 ? 31.869 18.327 11.082 1.00 21.00 415 ALA A CA 1
ATOM 3133 C C . ALA A 1 395 ? 30.723 17.325 10.853 1.00 22.58 415 ALA A C 1
ATOM 3134 O O . ALA A 1 395 ? 30.133 17.324 9.790 1.00 19.56 415 ALA A O 1
ATOM 3136 N N . PHE A 1 396 ? 30.402 16.493 11.859 1.00 18.94 416 PHE A N 1
ATOM 3137 C CA . PHE A 1 396 ? 29.437 15.425 11.719 1.00 18.59 416 PHE A CA 1
ATOM 3138 C C . PHE A 1 396 ? 28.373 15.524 12.831 1.00 20.15 416 PHE A C 1
ATOM 3139 O O . PHE A 1 396 ? 27.817 14.525 13.261 1.00 20.51 416 PHE A O 1
ATOM 3147 N N . LYS A 1 397 ? 28.068 16.757 13.236 1.00 23.48 417 LYS A N 1
ATOM 3148 C CA . LYS A 1 397 ? 27.079 17.013 14.290 1.00 25.93 417 LYS A CA 1
ATOM 3149 C C . LYS A 1 397 ? 25.716 16.475 13.870 1.00 25.99 417 LYS A C 1
ATOM 3150 O O . LYS A 1 397 ? 24.980 15.971 14.705 1.00 23.53 417 LYS A O 1
ATOM 3156 N N . GLU A 1 398 ? 25.395 16.558 12.576 1.00 21.88 418 GLU A N 1
ATOM 3157 C CA . GLU A 1 398 ? 24.139 15.993 12.047 1.00 24.50 418 GLU A CA 1
ATOM 3158 C C . GLU A 1 398 ? 23.996 14.464 12.100 1.00 25.79 418 GLU A C 1
ATOM 3159 O O . GLU A 1 398 ? 22.868 13.960 12.003 1.00 24.63 418 GLU A O 1
ATOM 3165 N N A CYS A 1 399 ? 25.108 13.739 12.310 0.50 23.13 419 CYS A N 1
ATOM 3166 N N B CYS A 1 399 ? 25.100 13.734 12.278 0.50 24.57 419 CYS A N 1
ATOM 3167 C CA A CYS A 1 399 ? 25.092 12.280 12.410 0.50 22.45 419 CYS A CA 1
ATOM 3168 C CA B CYS A 1 399 ? 25.029 12.289 12.388 0.50 24.55 419 CYS A CA 1
ATOM 3169 C C A CYS A 1 399 ? 25.831 11.755 13.605 0.50 24.67 419 CYS A C 1
ATOM 3170 C C B CYS A 1 399 ? 25.801 11.747 13.577 0.50 25.86 419 CYS A C 1
ATOM 3171 O O A CYS A 1 399 ? 26.831 11.032 13.446 0.50 23.54 419 CYS A O 1
ATOM 3172 O O B CYS A 1 399 ? 26.791 11.019 13.390 0.50 24.58 419 CYS A O 1
ATOM 3177 N N . PRO A 1 400 ? 25.328 12.062 14.798 1.00 25.59 420 PRO A N 1
ATOM 3178 C CA . PRO A 1 400 ? 26.033 11.672 16.030 1.00 28.37 420 PRO A CA 1
ATOM 3179 C C . PRO A 1 400 ? 26.158 10.172 16.273 1.00 27.47 420 PRO A C 1
ATOM 3180 O O . PRO A 1 400 ? 27.002 9.775 17.066 1.00 28.75 420 PRO A O 1
ATOM 3184 N N . GLN A 1 401 ? 25.357 9.345 15.589 1.00 24.97 421 GLN A N 1
ATOM 3185 C CA . GLN A 1 401 ? 25.343 7.889 15.816 1.00 26.67 421 GLN A CA 1
ATOM 3186 C C . GLN A 1 401 ? 26.275 7.134 14.892 1.00 21.16 421 GLN A C 1
ATOM 3187 O O . GLN A 1 401 ? 26.196 5.918 14.845 1.00 21.37 421 GLN A O 1
ATOM 3193 N N . LEU A 1 402 ? 27.148 7.826 14.164 1.00 17.72 422 LEU A N 1
ATOM 3194 C CA . LEU A 1 402 ? 27.949 7.128 13.124 1.00 21.96 422 LEU A CA 1
ATOM 3195 C C . LEU A 1 402 ? 28.799 6.063 13.792 1.00 19.92 422 LEU A C 1
ATOM 3196 O O . LEU A 1 402 ? 29.407 6.351 14.825 1.00 20.39 422 LEU A O 1
ATOM 3201 N N . GLU A 1 403 ? 28.899 4.867 13.177 1.00 18.47 423 GLU A N 1
ATOM 3202 C CA . GLU A 1 403 ? 29.805 3.825 13.681 1.00 18.76 423 GLU A CA 1
ATOM 3203 C C . GLU A 1 403 ? 30.961 3.549 12.728 1.00 19.14 423 GLU A C 1
ATOM 3204 O O . GLU A 1 403 ? 31.999 3.041 13.151 1.00 19.50 423 GLU A O 1
ATOM 3210 N N . LEU A 1 404 ? 30.760 3.852 11.451 1.00 16.76 424 LEU A N 1
ATOM 3211 C CA . LEU A 1 404 ? 31.833 3.685 10.484 1.00 17.57 424 LEU A CA 1
ATOM 3212 C C . LEU A 1 404 ? 31.860 4.932 9.604 1.00 17.38 424 LEU A C 1
ATOM 3213 O O . LEU A 1 404 ? 30.809 5.385 9.175 1.00 17.90 424 LEU A O 1
ATOM 3218 N N . LEU A 1 405 ? 33.061 5.469 9.362 1.00 16.13 425 LEU A N 1
ATOM 3219 C CA . LEU A 1 405 ? 33.244 6.646 8.491 1.00 16.92 425 LEU A CA 1
ATOM 3220 C C . LEU A 1 405 ? 34.442 6.364 7.552 1.00 16.71 425 LEU A C 1
ATOM 3221 O O . LEU A 1 405 ? 35.542 6.119 8.045 1.00 17.67 425 LEU A O 1
ATOM 3226 N N . ASP A 1 406 ? 34.215 6.338 6.228 1.00 17.01 426 ASP A N 1
ATOM 3227 C CA . ASP A 1 406 ? 35.284 5.992 5.305 1.00 14.59 426 ASP A CA 1
ATOM 3228 C C . ASP A 1 406 ? 35.547 7.241 4.479 1.00 16.11 426 ASP A C 1
ATOM 3229 O O . ASP A 1 406 ? 34.675 7.709 3.811 1.00 14.38 426 ASP A O 1
ATOM 3234 N N . LEU A 1 407 ? 36.760 7.780 4.578 1.00 17.59 427 LEU A N 1
ATOM 3235 C CA . LEU A 1 407 ? 37.186 8.960 3.850 1.00 16.50 427 LEU A CA 1
ATOM 3236 C C . LEU A 1 407 ? 38.459 8.639 3.065 1.00 15.91 427 LEU A C 1
ATOM 3237 O O . LEU A 1 407 ? 39.230 9.545 2.685 1.00 17.24 427 LEU A O 1
ATOM 3242 N N . ALA A 1 408 ? 38.705 7.354 2.841 1.00 15.32 428 ALA A N 1
ATOM 3243 C CA . ALA A 1 408 ? 39.964 6.936 2.156 1.00 16.77 428 ALA A CA 1
ATOM 3244 C C . ALA A 1 408 ? 40.081 7.645 0.798 1.00 18.18 428 ALA A C 1
ATOM 3245 O O . ALA A 1 408 ? 39.094 7.720 0.053 1.00 18.00 428 ALA A O 1
ATOM 3247 N N . PHE A 1 409 ? 41.300 8.121 0.489 1.00 19.55 429 PHE A N 1
ATOM 3248 C CA . PHE A 1 409 ? 41.660 8.738 -0.800 1.00 19.77 429 PHE A CA 1
ATOM 3249 C C . PHE A 1 409 ? 40.912 10.046 -1.035 1.00 21.67 429 PHE A C 1
ATOM 3250 O O . PHE A 1 409 ? 40.839 10.539 -2.151 1.00 24.94 429 PHE A O 1
ATOM 3258 N N . THR A 1 410 ? 40.368 10.627 0.016 1.00 15.96 430 THR A N 1
ATOM 3259 C CA . THR A 1 410 ? 39.731 11.903 -0.128 1.00 17.07 430 THR A CA 1
ATOM 3260 C C . THR A 1 410 ? 40.568 12.869 0.719 1.00 20.68 430 THR A C 1
ATOM 3261 O O . THR A 1 410 ? 40.640 12.695 1.950 1.00 17.23 430 THR A O 1
ATOM 3265 N N A ARG A 1 411 ? 41.141 13.892 0.077 0.50 20.02 431 ARG A N 1
ATOM 3266 N N B ARG A 1 411 ? 41.224 13.858 0.090 0.50 18.84 431 ARG A N 1
ATOM 3267 C CA A ARG A 1 411 ? 41.962 14.895 0.779 0.50 21.80 431 ARG A CA 1
ATOM 3268 C CA B ARG A 1 411 ? 42.059 14.791 0.887 0.50 19.09 431 ARG A CA 1
ATOM 3269 C C A ARG A 1 411 ? 41.114 15.698 1.785 0.50 21.08 431 ARG A C 1
ATOM 3270 C C B ARG A 1 411 ? 41.166 15.663 1.781 0.50 19.70 431 ARG A C 1
ATOM 3271 O O A ARG A 1 411 ? 40.027 16.190 1.442 0.50 19.37 431 ARG A O 1
ATOM 3272 O O B ARG A 1 411 ? 40.112 16.162 1.358 0.50 18.54 431 ARG A O 1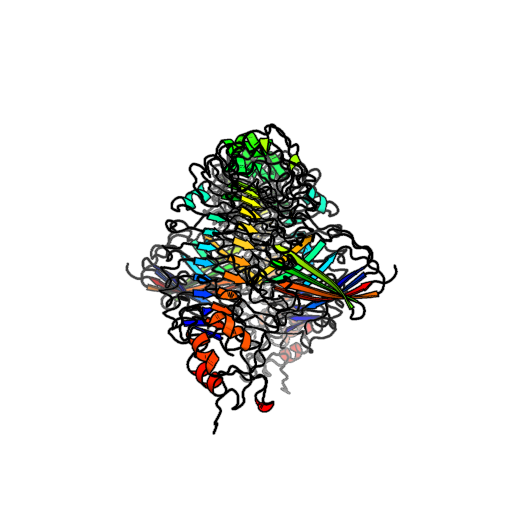
ATOM 3287 N N . LEU A 1 412 ? 41.585 15.833 3.022 1.00 18.10 432 LEU A N 1
ATOM 3288 C CA . LEU A 1 412 ? 40.820 16.583 3.993 1.00 19.14 432 LEU A CA 1
ATOM 3289 C C . LEU A 1 412 ? 41.604 17.846 4.393 1.00 21.40 432 LEU A C 1
ATOM 3290 O O . LEU A 1 412 ? 42.827 17.801 4.597 1.00 21.37 432 LEU A O 1
ATOM 3295 N N . LYS A 1 413 ? 40.913 18.968 4.460 1.00 20.01 433 LYS A N 1
ATOM 3296 C CA . LYS A 1 413 ? 41.558 20.230 4.839 1.00 23.56 433 LYS A CA 1
ATOM 3297 C C . LYS A 1 413 ? 40.987 20.598 6.160 1.00 24.05 433 LYS A C 1
ATOM 3298 O O . LYS A 1 413 ? 39.792 20.861 6.257 1.00 23.92 433 LYS A O 1
ATOM 3304 N N . VAL A 1 414 ? 41.832 20.642 7.181 1.00 23.68 434 VAL A N 1
ATOM 3305 C CA . VAL A 1 414 ? 41.362 20.893 8.538 1.00 21.70 434 VAL A CA 1
ATOM 3306 C C . VAL A 1 414 ? 42.284 21.964 9.100 1.00 25.56 434 VAL A C 1
ATOM 3307 O O . VAL A 1 414 ? 43.510 21.773 9.125 1.00 24.70 434 VAL A O 1
ATOM 3311 N N . LYS A 1 415 ? 41.720 23.088 9.513 1.00 26.71 435 LYS A N 1
ATOM 3312 C CA . LYS A 1 415 ? 42.497 24.172 10.115 1.00 28.42 435 LYS A CA 1
ATOM 3313 C C . LYS A 1 415 ? 43.212 23.715 11.384 1.00 27.89 435 LYS A C 1
ATOM 3314 O O . LYS A 1 415 ? 42.749 22.791 12.049 1.00 28.26 435 LYS A O 1
ATOM 3320 N N . ASP A 1 416 ? 44.338 24.352 11.721 1.00 29.52 436 ASP A N 1
ATOM 3321 C CA . ASP A 1 416 ? 45.065 24.061 12.976 1.00 30.71 436 ASP A CA 1
ATOM 3322 C C . ASP A 1 416 ? 44.173 24.018 14.210 1.00 26.82 436 ASP A C 1
ATOM 3323 O O . ASP A 1 416 ? 43.275 24.837 14.369 1.00 26.76 436 ASP A O 1
ATOM 3328 N N . ALA A 1 417 ? 44.432 23.014 15.047 1.00 28.07 437 ALA A N 1
ATOM 3329 C CA . ALA A 1 417 ? 43.775 22.816 16.344 1.00 31.37 437 ALA A CA 1
ATOM 3330 C C . ALA A 1 417 ? 42.261 22.569 16.311 1.00 30.93 437 ALA A C 1
ATOM 3331 O O . ALA A 1 417 ? 41.601 22.680 17.344 1.00 33.73 437 ALA A O 1
ATOM 3333 N N A GLN A 1 418 ? 41.717 22.246 15.128 0.50 28.90 438 GLN A N 1
ATOM 3334 N N B GLN A 1 418 ? 41.715 22.219 15.152 0.50 27.87 438 GLN A N 1
ATOM 3335 C CA A GLN A 1 418 ? 40.281 21.925 14.974 0.50 27.68 438 GLN A CA 1
ATOM 3336 C CA B GLN A 1 418 ? 40.281 21.959 15.078 0.50 25.85 438 GLN A CA 1
ATOM 3337 C C A GLN A 1 418 ? 40.028 20.457 15.287 0.50 24.72 438 GLN A C 1
ATOM 3338 C C B GLN A 1 418 ? 40.012 20.471 15.248 0.50 23.78 438 GLN A C 1
ATOM 3339 O O A GLN A 1 418 ? 40.931 19.627 15.141 0.50 24.33 438 GLN A O 1
ATOM 3340 O O B GLN A 1 418 ? 40.902 19.649 15.000 0.50 23.37 438 GLN A O 1
ATOM 3351 N N . SER A 1 419 ? 38.793 20.138 15.688 1.00 22.96 439 SER A N 1
ATOM 3352 C CA . SER A 1 419 ? 38.419 18.757 16.027 1.00 21.01 439 SER A CA 1
ATOM 3353 C C . SER A 1 419 ? 37.202 18.295 15.210 1.00 22.97 439 SER A C 1
ATOM 3354 O O . SER A 1 419 ? 36.088 18.309 15.701 1.00 21.14 439 SER A O 1
ATOM 3357 N N . PRO A 1 420 ? 37.444 17.847 13.959 1.00 22.42 440 PRO A N 1
ATOM 3358 C CA . PRO A 1 420 ? 36.337 17.622 13.057 1.00 21.35 440 PRO A CA 1
ATOM 3359 C C . PRO A 1 420 ? 35.451 16.462 13.462 1.00 22.22 440 PRO A C 1
ATOM 3360 O O . PRO A 1 420 ? 34.271 16.486 13.112 1.00 22.73 440 PRO A O 1
ATOM 3364 N N . PHE A 1 421 ? 35.999 15.489 14.212 1.00 20.86 441 PHE A N 1
ATOM 3365 C CA . PHE A 1 421 ? 35.249 14.272 14.610 1.00 18.97 441 PHE A CA 1
ATOM 3366 C C . PHE A 1 421 ? 34.696 14.358 16.042 1.00 20.50 441 PHE A C 1
ATOM 3367 O O . PHE A 1 421 ? 34.237 13.363 16.605 1.00 23.13 441 PHE A O 1
ATOM 3375 N N . GLN A 1 422 ? 34.684 15.558 16.594 1.00 22.38 442 GLN A N 1
ATOM 3376 C CA . GLN A 1 422 ? 34.207 15.798 17.957 1.00 26.50 442 GLN A CA 1
ATOM 3377 C C . GLN A 1 422 ? 32.773 15.251 18.125 1.00 28.14 442 GLN A C 1
ATOM 3378 O O . GLN A 1 422 ? 31.973 15.440 17.240 1.00 23.89 442 GLN A O 1
ATOM 3384 N N . ASN A 1 423 ? 32.451 14.611 19.256 1.00 24.93 443 ASN A N 1
ATOM 3385 C CA . ASN A 1 423 ? 31.070 14.129 19.484 1.00 28.89 443 ASN A CA 1
ATOM 3386 C C . ASN A 1 423 ? 30.614 13.043 18.459 1.00 26.20 443 ASN A C 1
ATOM 3387 O O . ASN A 1 423 ? 29.444 12.901 18.150 1.00 24.98 443 ASN A O 1
ATOM 3392 N N . LEU A 1 424 ? 31.562 12.253 17.966 1.00 22.09 444 LEU A N 1
ATOM 3393 C CA . LEU A 1 424 ? 31.216 11.004 17.307 1.00 20.27 444 LEU A CA 1
ATOM 3394 C C . LEU A 1 424 ? 31.556 9.869 18.288 1.00 20.30 444 LEU A C 1
ATOM 3395 O O . LEU A 1 424 ? 32.454 9.036 18.050 1.00 18.95 444 LEU A O 1
ATOM 3400 N N . HIS A 1 425 ? 30.815 9.867 19.394 1.00 21.21 445 HIS A N 1
ATOM 3401 C CA . HIS A 1 425 ? 31.071 8.974 20.518 1.00 24.33 445 HIS A CA 1
ATOM 3402 C C . HIS A 1 425 ? 30.766 7.535 20.272 1.00 22.70 445 HIS A C 1
ATOM 3403 O O . HIS A 1 425 ? 31.067 6.726 21.112 1.00 21.96 445 HIS A O 1
ATOM 3410 N N . LEU A 1 426 ? 30.117 7.168 19.160 1.00 19.23 446 LEU A N 1
ATOM 3411 C CA . LEU A 1 426 ? 29.922 5.741 18.857 1.00 20.02 446 LEU A CA 1
ATOM 3412 C C . LEU A 1 426 ? 30.812 5.254 17.688 1.00 18.01 446 LEU A C 1
ATOM 3413 O O . LEU A 1 426 ? 30.702 4.121 17.283 1.00 21.11 446 LEU A O 1
ATOM 3418 N N . LEU A 1 427 ? 31.640 6.122 17.121 1.00 17.85 447 LEU A N 1
ATOM 3419 C CA . LEU A 1 427 ? 32.395 5.723 15.912 1.00 17.05 447 LEU A CA 1
ATOM 3420 C C . LEU A 1 427 ? 33.442 4.683 16.312 1.00 17.27 447 LEU A C 1
ATOM 3421 O O . LEU A 1 427 ? 34.203 4.909 17.284 1.00 17.67 447 LEU A O 1
ATOM 3426 N N . LYS A 1 428 ? 33.464 3.564 15.584 1.00 17.25 448 LYS A N 1
ATOM 3427 C CA . LYS A 1 428 ? 34.354 2.456 15.890 1.00 19.35 448 LYS A CA 1
ATOM 3428 C C . LYS A 1 428 ? 35.420 2.322 14.805 1.00 20.35 448 LYS A C 1
ATOM 3429 O O . LYS A 1 428 ? 36.505 1.841 15.111 1.00 19.22 448 LYS A O 1
ATOM 3435 N N . VAL A 1 429 ? 35.083 2.706 13.556 1.00 18.34 449 VAL A N 1
ATOM 3436 C CA . VAL A 1 429 ? 35.979 2.463 12.416 1.00 16.81 449 VAL A CA 1
ATOM 3437 C C . VAL A 1 429 ? 36.115 3.765 11.608 1.00 17.84 449 VAL A C 1
ATOM 3438 O O . VAL A 1 429 ? 35.101 4.350 11.190 1.00 14.51 449 VAL A O 1
ATOM 3442 N N . LEU A 1 430 ? 37.357 4.208 11.395 1.00 15.33 450 LEU A N 1
ATOM 3443 C CA . LEU A 1 430 ? 37.607 5.461 10.672 1.00 17.45 450 LEU A CA 1
ATOM 3444 C C . LEU A 1 430 ? 38.742 5.202 9.670 1.00 17.53 450 LEU A C 1
ATOM 3445 O O . LEU A 1 430 ? 39.852 4.805 10.082 1.00 17.05 450 LEU A O 1
ATOM 3450 N N . ASN A 1 431 ? 38.460 5.382 8.371 1.00 14.92 451 ASN A N 1
ATOM 3451 C CA . ASN A 1 431 ? 39.477 5.113 7.363 1.00 14.17 451 ASN A CA 1
ATOM 3452 C C . ASN A 1 431 ? 39.857 6.461 6.744 1.00 15.05 451 ASN A C 1
ATOM 3453 O O . ASN A 1 431 ? 39.034 7.094 6.067 1.00 15.40 451 ASN A O 1
ATOM 3458 N N . LEU A 1 432 ? 41.112 6.856 6.964 1.00 16.86 452 LEU A N 1
ATOM 3459 C CA . LEU A 1 432 ? 41.671 8.122 6.457 1.00 15.45 452 LEU A CA 1
ATOM 3460 C C . LEU A 1 432 ? 42.888 7.884 5.568 1.00 15.55 452 LEU A C 1
ATOM 3461 O O . LEU A 1 432 ? 43.784 8.748 5.465 1.00 16.48 452 LEU A O 1
ATOM 3466 N N . SER A 1 433 ? 42.934 6.707 4.977 1.00 14.90 453 SER A N 1
ATOM 3467 C CA . SER A 1 433 ? 44.025 6.322 4.089 1.00 17.45 453 SER A CA 1
ATOM 3468 C C . SER A 1 433 ? 44.206 7.421 3.034 1.00 17.67 453 SER A C 1
ATOM 3469 O O . SER A 1 433 ? 43.246 7.806 2.376 1.00 20.24 453 SER A O 1
ATOM 3472 N N . HIS A 1 434 ? 45.436 7.915 2.857 1.00 17.65 454 HIS A N 1
ATOM 3473 C CA . HIS A 1 434 ? 45.715 8.998 1.855 1.00 20.59 454 HIS A CA 1
ATOM 3474 C C . HIS A 1 434 ? 44.897 10.264 1.945 1.00 22.27 454 HIS A C 1
ATOM 3475 O O . HIS A 1 434 ? 44.763 10.977 0.964 1.00 25.67 454 HIS A O 1
ATOM 3482 N N . SER A 1 435 ? 44.374 10.611 3.130 1.00 20.62 455 SER A N 1
ATOM 3483 C CA . SER A 1 435 ? 43.599 11.840 3.296 1.00 20.33 455 SER A CA 1
ATOM 3484 C C . SER A 1 435 ? 44.575 13.042 3.445 1.00 23.06 455 SER A C 1
ATOM 3485 O O . SER A 1 435 ? 44.178 14.197 3.401 1.00 21.87 455 SER A O 1
ATOM 3488 N N . LEU A 1 436 ? 45.851 12.723 3.673 1.00 28.20 456 LEU A N 1
ATOM 3489 C CA . LEU A 1 436 ? 46.956 13.696 3.766 1.00 30.55 456 LEU A CA 1
ATOM 3490 C C . LEU A 1 436 ? 46.784 14.652 4.928 1.00 33.02 456 LEU A C 1
ATOM 3491 O O . LEU A 1 436 ? 46.992 15.841 4.766 1.00 31.53 456 LEU A O 1
ATOM 3496 N N . LEU A 1 437 ? 46.380 14.130 6.090 1.00 30.04 457 LEU A N 1
ATOM 3497 C CA . LEU A 1 437 ? 46.226 14.935 7.304 1.00 30.46 457 LEU A CA 1
ATOM 3498 C C . LEU A 1 437 ? 47.564 14.998 8.018 1.00 28.81 457 LEU A C 1
ATOM 3499 O O . LEU A 1 437 ? 48.406 14.129 7.832 1.00 29.90 457 LEU A O 1
ATOM 3504 N N . ASP A 1 438 ? 47.730 16.018 8.854 1.00 36.37 458 ASP A N 1
ATOM 3505 C CA . ASP A 1 438 ? 48.920 16.126 9.695 1.00 34.08 458 ASP A CA 1
ATOM 3506 C C . ASP A 1 438 ? 48.563 15.446 11.021 1.00 25.91 458 ASP A C 1
ATOM 3507 O O . ASP A 1 438 ? 47.769 15.947 11.824 1.00 29.90 458 ASP A O 1
ATOM 3512 N N . ILE A 1 439 ? 49.161 14.297 11.237 1.00 26.51 459 ILE A N 1
ATOM 3513 C CA . ILE A 1 439 ? 48.739 13.449 12.348 1.00 30.83 459 ILE A CA 1
ATOM 3514 C C . ILE A 1 439 ? 49.428 13.874 13.638 1.00 34.29 459 ILE A C 1
ATOM 3515 O O . ILE A 1 439 ? 49.298 13.198 14.676 1.00 34.69 459 ILE A O 1
ATOM 3520 N N . SER A 1 440 ? 50.160 14.985 13.610 1.00 30.46 460 SER A N 1
ATOM 3521 C CA . SER A 1 440 ? 50.799 15.428 14.862 1.00 29.02 460 SER A CA 1
ATOM 3522 C C . SER A 1 440 ? 49.874 16.348 15.694 1.00 35.00 460 SER A C 1
ATOM 3523 O O . SER A 1 440 ? 50.138 16.560 16.894 1.00 30.43 460 SER A O 1
ATOM 3526 N N . SER A 1 441 ? 48.809 16.898 15.067 1.00 28.91 461 SER A N 1
ATOM 3527 C CA . SER A 1 441 ? 47.885 17.822 15.751 1.00 30.95 461 SER A CA 1
ATOM 3528 C C . SER A 1 441 ? 47.170 17.132 16.931 1.00 27.97 461 SER A C 1
ATOM 3529 O O . SER A 1 441 ? 46.502 16.124 16.738 1.00 29.79 461 SER A O 1
ATOM 3532 N N . GLU A 1 442 ? 47.314 17.676 18.146 1.00 27.25 462 GLU A N 1
ATOM 3533 C CA . GLU A 1 442 ? 46.850 16.989 19.370 1.00 29.87 462 GLU A CA 1
ATOM 3534 C C . GLU A 1 442 ? 45.330 16.881 19.430 1.00 25.50 462 GLU A C 1
ATOM 3535 O O . GLU A 1 442 ? 44.802 15.944 20.026 1.00 30.44 462 GLU A O 1
ATOM 3541 N N . GLN A 1 443 ? 44.648 17.842 18.805 1.00 23.76 463 GLN A N 1
ATOM 3542 C CA . GLN A 1 443 ? 43.167 17.946 18.844 1.00 26.84 463 GLN A CA 1
ATOM 3543 C C . GLN A 1 443 ? 42.471 17.205 17.684 1.00 23.81 463 GLN A C 1
ATOM 3544 O O . GLN A 1 443 ? 41.244 17.049 17.673 1.00 24.22 463 GLN A O 1
ATOM 3550 N N . LEU A 1 444 ? 43.247 16.731 16.727 1.00 20.78 464 LEU A N 1
ATOM 3551 C CA . LEU A 1 444 ? 42.631 16.194 15.479 1.00 22.05 464 LEU A CA 1
ATOM 3552 C C . LEU A 1 444 ? 41.578 15.124 15.733 1.00 22.57 464 LEU A C 1
ATOM 3553 O O . LEU A 1 444 ? 40.496 15.143 15.104 1.00 21.08 464 LEU A O 1
ATOM 3558 N N . PHE A 1 445 ? 41.869 14.230 16.689 1.00 20.07 465 PHE A N 1
ATOM 3559 C CA . PHE A 1 445 ? 41.004 13.089 16.983 1.00 22.24 465 PHE A CA 1
ATOM 3560 C C . PHE A 1 445 ? 40.216 13.168 18.267 1.00 20.79 465 PHE A C 1
ATOM 3561 O O . PHE A 1 445 ? 39.714 12.139 18.744 1.00 21.81 465 PHE A O 1
ATOM 3569 N N . ASP A 1 446 ? 40.075 14.364 18.802 1.00 22.84 466 ASP A N 1
ATOM 3570 C CA . ASP A 1 446 ? 39.214 14.551 19.969 1.00 27.50 466 ASP A CA 1
ATOM 3571 C C . ASP A 1 446 ? 37.783 14.135 19.664 1.00 25.97 466 ASP A C 1
ATOM 3572 O O . ASP A 1 446 ? 37.258 14.409 18.574 1.00 27.20 466 ASP A O 1
ATOM 3577 N N . GLY A 1 447 ? 37.141 13.498 20.636 1.00 25.65 467 GLY A N 1
ATOM 3578 C CA . GLY A 1 447 ? 35.738 13.170 20.517 1.00 23.06 467 GLY A CA 1
ATOM 3579 C C . GLY A 1 447 ? 35.485 11.795 19.928 1.00 24.88 467 GLY A C 1
ATOM 3580 O O . GLY A 1 447 ? 34.366 11.492 19.542 1.00 24.85 467 GLY A O 1
ATOM 3581 N N . LEU A 1 448 ? 36.516 10.938 19.914 1.00 21.81 468 LEU A N 1
ATOM 3582 C CA . LEU A 1 448 ? 36.390 9.558 19.434 1.00 21.21 468 LEU A CA 1
ATOM 3583 C C . LEU A 1 448 ? 36.690 8.525 20.541 1.00 24.40 468 LEU A C 1
ATOM 3584 O O . LEU A 1 448 ? 37.574 7.687 20.379 1.00 21.42 468 LEU A O 1
ATOM 3589 N N . PRO A 1 449 ? 35.937 8.574 21.661 1.00 25.72 469 PRO A N 1
ATOM 3590 C CA . PRO A 1 449 ? 36.230 7.633 22.765 1.00 26.94 469 PRO A CA 1
ATOM 3591 C C . PRO A 1 449 ? 36.005 6.153 22.458 1.00 24.65 469 PRO A C 1
ATOM 3592 O O . PRO A 1 449 ? 36.610 5.302 23.115 1.00 29.22 469 PRO A O 1
ATOM 3596 N N . ALA A 1 450 ? 35.147 5.831 21.497 1.00 22.36 470 ALA A N 1
ATOM 3597 C CA . ALA A 1 450 ? 34.855 4.412 21.148 1.00 21.43 470 ALA A CA 1
ATOM 3598 C C . ALA A 1 450 ? 35.681 3.881 19.996 1.00 18.62 470 ALA A C 1
ATOM 3599 O O . ALA A 1 450 ? 35.562 2.710 19.652 1.00 18.49 470 ALA A O 1
ATOM 3601 N N . LEU A 1 451 ? 36.509 4.732 19.380 1.00 19.63 471 LEU A N 1
ATOM 3602 C CA . LEU A 1 451 ? 37.246 4.322 18.173 1.00 19.06 471 LEU A CA 1
ATOM 3603 C C . LEU A 1 451 ? 38.133 3.094 18.399 1.00 22.18 471 LEU A C 1
ATOM 3604 O O . LEU A 1 451 ? 39.016 3.119 19.273 1.00 21.58 471 LEU A O 1
ATOM 3609 N N . GLN A 1 452 ? 37.908 2.055 17.589 1.00 17.01 472 GLN A N 1
ATOM 3610 C CA . GLN A 1 452 ? 38.644 0.785 17.660 1.00 20.32 472 GLN A CA 1
ATOM 3611 C C . GLN A 1 452 ? 39.641 0.571 16.527 1.00 19.83 472 GLN A C 1
ATOM 3612 O O . GLN A 1 452 ? 40.610 -0.173 16.690 1.00 20.01 472 GLN A O 1
ATOM 3618 N N . HIS A 1 453 ? 39.404 1.228 15.392 1.00 18.94 473 HIS A N 1
ATOM 3619 C CA . HIS A 1 453 ? 40.090 0.865 14.141 1.00 16.31 473 HIS A CA 1
ATOM 3620 C C . HIS A 1 453 ? 40.350 2.151 13.380 1.00 18.62 473 HIS A C 1
ATOM 3621 O O . HIS A 1 453 ? 39.412 2.886 13.017 1.00 17.84 473 HIS A O 1
ATOM 3628 N N . LEU A 1 454 ? 41.635 2.470 13.166 1.00 16.46 474 LEU A N 1
ATOM 3629 C CA . LEU A 1 454 ? 41.983 3.724 12.480 1.00 16.58 474 LEU A CA 1
ATOM 3630 C C . LEU A 1 454 ? 42.978 3.426 11.391 1.00 18.79 474 LEU A C 1
ATOM 3631 O O . LEU A 1 454 ? 44.075 2.883 11.679 1.00 17.70 474 LEU A O 1
ATOM 3636 N N . ASN A 1 455 ? 42.613 3.734 10.137 1.00 18.04 475 ASN A N 1
ATOM 3637 C CA . ASN A 1 455 ? 43.548 3.458 9.056 1.00 17.66 475 ASN A CA 1
ATOM 3638 C C . ASN A 1 455 ? 44.109 4.794 8.629 1.00 20.42 475 ASN A C 1
ATOM 3639 O O . ASN A 1 455 ? 43.366 5.669 8.148 1.00 16.44 475 ASN A O 1
ATOM 3644 N N . LEU A 1 456 ? 45.427 4.953 8.793 1.00 17.15 476 LEU A N 1
ATOM 3645 C CA . LEU A 1 456 ? 46.105 6.163 8.347 1.00 15.75 476 LEU A CA 1
ATOM 3646 C C . LEU A 1 456 ? 47.213 5.892 7.363 1.00 19.15 476 LEU A C 1
ATOM 3647 O O . LEU A 1 456 ? 48.216 6.638 7.316 1.00 20.66 476 LEU A O 1
ATOM 3652 N N . GLN A 1 457 ? 47.063 4.853 6.547 1.00 19.67 477 GLN A N 1
ATOM 3653 C CA . GLN A 1 457 ? 48.043 4.591 5.529 1.00 20.68 477 GLN A CA 1
ATOM 3654 C C . GLN A 1 457 ? 48.216 5.828 4.648 1.00 23.39 477 GLN A C 1
ATOM 3655 O O . GLN A 1 457 ? 47.227 6.477 4.275 1.00 19.74 477 GLN A O 1
ATOM 3661 N N . GLY A 1 458 ? 49.465 6.157 4.279 1.00 25.34 478 GLY A N 1
ATOM 3662 C CA . GLY A 1 458 ? 49.698 7.314 3.389 1.00 22.10 478 GLY A CA 1
ATOM 3663 C C . GLY A 1 458 ? 49.454 8.727 3.935 1.00 26.64 478 GLY A C 1
ATOM 3664 O O . GLY A 1 458 ? 49.274 9.675 3.158 1.00 32.23 478 GLY A O 1
ATOM 3665 N N . ASN A 1 459 ? 49.438 8.907 5.253 1.00 23.22 479 ASN A N 1
ATOM 3666 C CA . ASN A 1 459 ? 49.402 10.252 5.816 1.00 22.75 479 ASN A CA 1
ATOM 3667 C C . ASN A 1 459 ? 50.836 10.627 6.246 1.00 30.58 479 ASN A C 1
ATOM 3668 O O . ASN A 1 459 ? 51.775 9.910 5.877 1.00 30.11 479 ASN A O 1
ATOM 3673 N N . HIS A 1 460 ? 50.999 11.697 7.037 1.00 33.88 480 HIS A N 1
ATOM 3674 C CA . HIS A 1 460 ? 52.363 12.194 7.379 1.00 37.46 480 HIS A CA 1
ATOM 3675 C C . HIS A 1 460 ? 52.520 12.840 8.721 1.00 36.64 480 HIS A C 1
ATOM 3676 O O . HIS A 1 460 ? 51.556 13.363 9.321 1.00 33.47 480 HIS A O 1
ATOM 3683 N N . PHE A 1 461 ? 53.766 12.820 9.198 1.00 32.65 481 PHE A N 1
ATOM 3684 C CA . PHE A 1 461 ? 54.132 13.519 10.405 1.00 33.03 481 PHE A CA 1
ATOM 3685 C C . PHE A 1 461 ? 55.231 14.508 10.028 1.00 34.77 481 PHE A C 1
ATOM 3686 O O . PHE A 1 461 ? 56.031 14.220 9.124 1.00 28.18 481 PHE A O 1
ATOM 3694 N N . PRO A 1 462 ? 55.288 15.654 10.728 1.00 38.54 482 PRO A N 1
ATOM 3695 C CA . PRO A 1 462 ? 56.358 16.614 10.433 1.00 39.30 482 PRO A CA 1
ATOM 3696 C C . PRO A 1 462 ? 57.730 15.919 10.529 1.00 34.83 482 PRO A C 1
ATOM 3697 O O . PRO A 1 462 ? 58.018 15.278 11.541 1.00 33.97 482 PRO A O 1
ATOM 3701 N N . LYS A 1 463 ? 58.519 15.994 9.453 1.00 29.60 483 LYS A N 1
ATOM 3702 C CA . LYS A 1 463 ? 59.891 15.416 9.407 1.00 36.88 483 LYS A CA 1
ATOM 3703 C C . LYS A 1 463 ? 59.978 13.892 9.593 1.00 31.57 483 LYS A C 1
ATOM 3704 O O . LYS A 1 463 ? 61.014 13.381 10.041 1.00 29.43 483 LYS A O 1
ATOM 3710 N N . GLY A 1 464 ? 58.885 13.179 9.282 1.00 30.53 484 GLY A N 1
ATOM 3711 C CA . GLY A 1 464 ? 58.822 11.705 9.393 1.00 26.07 484 GLY A CA 1
ATOM 3712 C C . GLY A 1 464 ? 58.989 11.192 10.811 1.00 24.67 484 GLY A C 1
ATOM 3713 O O . GLY A 1 464 ? 59.409 10.051 11.012 1.00 24.69 484 GLY A O 1
ATOM 3714 N N . ASN A 1 465 ? 58.713 12.031 11.796 1.00 24.08 485 ASN A N 1
ATOM 3715 C CA . ASN A 1 465 ? 58.837 11.616 13.184 1.00 26.49 485 ASN A CA 1
ATOM 3716 C C . ASN A 1 465 ? 57.512 11.679 13.965 1.00 31.50 485 ASN A C 1
ATOM 3717 O O . ASN A 1 465 ? 56.856 12.723 13.987 1.00 28.20 485 ASN A O 1
ATOM 3722 N N . ILE A 1 466 ? 57.163 10.598 14.667 1.00 27.71 486 ILE A N 1
ATOM 3723 C CA . ILE A 1 466 ? 56.028 10.655 15.583 1.00 26.87 486 ILE A CA 1
ATOM 3724 C C . ILE A 1 466 ? 56.557 11.054 16.925 1.00 28.29 486 ILE A C 1
ATOM 3725 O O . ILE A 1 466 ? 57.300 10.295 17.552 1.00 27.09 486 ILE A O 1
ATOM 3730 N N . GLN A 1 467 ? 56.157 12.242 17.368 1.00 29.81 487 GLN A N 1
ATOM 3731 C CA . GLN A 1 467 ? 56.571 12.793 18.680 1.00 31.24 487 GLN A CA 1
ATOM 3732 C C . GLN A 1 467 ? 55.770 12.204 19.804 1.00 33.08 487 GLN A C 1
ATOM 3733 O O . GLN A 1 467 ? 54.765 11.544 19.563 1.00 33.15 487 GLN A O 1
ATOM 3739 N N . LYS A 1 468 ? 56.237 12.423 21.029 1.00 29.04 488 LYS A N 1
ATOM 3740 C CA . LYS A 1 468 ? 55.512 12.019 22.221 1.00 33.12 488 LYS A CA 1
ATOM 3741 C C . LYS A 1 468 ? 54.092 12.597 22.179 1.00 32.80 488 LYS A C 1
ATOM 3742 O O . LYS A 1 468 ? 53.146 11.918 22.531 1.00 32.17 488 LYS A O 1
ATOM 3748 N N . THR A 1 469 ? 53.953 13.851 21.745 1.00 32.07 489 THR A N 1
ATOM 3749 C CA . THR A 1 469 ? 52.614 14.418 21.557 1.00 33.81 489 THR A CA 1
ATOM 3750 C C . THR A 1 469 ? 52.215 14.293 20.106 1.00 31.78 489 THR A C 1
ATOM 3751 O O . THR A 1 469 ? 52.944 14.719 19.188 1.00 32.42 489 THR A O 1
ATOM 3755 N N . ASN A 1 470 ? 51.060 13.678 19.897 1.00 26.78 490 ASN A N 1
ATOM 3756 C CA . ASN A 1 470 ? 50.571 13.451 18.543 1.00 29.49 490 ASN A CA 1
ATOM 3757 C C . ASN A 1 470 ? 49.029 13.326 18.596 1.00 29.52 490 ASN A C 1
ATOM 3758 O O . ASN A 1 470 ? 48.445 13.282 19.693 1.00 27.14 490 ASN A O 1
ATOM 3763 N N . SER A 1 471 ? 48.364 13.292 17.443 1.00 26.85 491 SER A N 1
ATOM 3764 C CA . SER A 1 471 ? 46.882 13.163 17.450 1.00 27.86 491 SER A CA 1
ATOM 3765 C C . SER A 1 471 ? 46.331 11.863 18.057 1.00 29.40 491 SER A C 1
ATOM 3766 O O . SER A 1 471 ? 45.172 11.827 18.465 1.00 26.32 491 SER A O 1
ATOM 3769 N N . LEU A 1 472 ? 47.152 10.802 18.101 1.00 24.76 492 LEU A N 1
ATOM 3770 C CA . LEU A 1 472 ? 46.675 9.459 18.472 1.00 26.35 492 LEU A CA 1
ATOM 3771 C C . LEU A 1 472 ? 46.458 9.253 19.950 1.00 27.79 492 LEU A C 1
ATOM 3772 O O . LEU A 1 472 ? 45.715 8.360 20.347 1.00 28.72 492 LEU A O 1
ATOM 3777 N N A GLN A 1 473 ? 47.108 10.060 20.781 0.50 29.65 493 GLN A N 1
ATOM 3778 N N B GLN A 1 473 ? 47.111 10.105 20.742 0.50 29.26 493 GLN A N 1
ATOM 3779 C CA A GLN A 1 473 ? 47.120 9.803 22.225 0.50 31.03 493 GLN A CA 1
ATOM 3780 C CA B GLN A 1 473 ? 47.116 10.061 22.209 0.50 31.17 493 GLN A CA 1
ATOM 3781 C C A GLN A 1 473 ? 45.724 9.968 22.899 0.50 31.21 493 GLN A C 1
ATOM 3782 C C B GLN A 1 473 ? 45.720 9.873 22.806 0.50 30.75 493 GLN A C 1
ATOM 3783 O O A GLN A 1 473 ? 45.546 9.557 24.043 0.50 29.68 493 GLN A O 1
ATOM 3784 O O B GLN A 1 473 ? 45.547 9.151 23.794 0.50 27.18 493 GLN A O 1
ATOM 3795 N N . THR A 1 474 ? 44.741 10.527 22.182 1.00 30.58 494 THR A N 1
ATOM 3796 C CA . THR A 1 474 ? 43.347 10.577 22.676 1.00 33.22 494 THR A CA 1
ATOM 3797 C C . THR A 1 474 ? 42.505 9.324 22.392 1.00 34.35 494 THR A C 1
ATOM 3798 O O . THR A 1 474 ? 41.343 9.271 22.798 1.00 32.06 494 THR A O 1
ATOM 3802 N N . LEU A 1 475 ? 43.066 8.333 21.693 1.00 27.15 495 LEU A N 1
ATOM 3803 C CA . LEU A 1 475 ? 42.265 7.186 21.224 1.00 26.91 495 LEU A CA 1
ATOM 3804 C C . LEU A 1 475 ? 42.407 5.972 22.173 1.00 24.37 495 LEU A C 1
ATOM 3805 O O . LEU A 1 475 ? 42.947 4.928 21.816 1.00 23.98 495 LEU A O 1
ATOM 3810 N N . GLY A 1 476 ? 41.922 6.119 23.402 1.00 28.72 496 GLY A N 1
ATOM 3811 C CA . GLY A 1 476 ? 42.097 5.079 24.434 1.00 23.81 496 GLY A CA 1
ATOM 3812 C C . GLY A 1 476 ? 41.538 3.704 24.102 1.00 29.98 496 GLY A C 1
ATOM 3813 O O . GLY A 1 476 ? 42.054 2.714 24.623 1.00 30.06 496 GLY A O 1
ATOM 3814 N N . ARG A 1 477 ? 40.494 3.600 23.256 1.00 24.12 497 ARG A N 1
ATOM 3815 C CA . ARG A 1 477 ? 39.978 2.252 22.906 1.00 22.94 497 ARG A CA 1
ATOM 3816 C C . ARG A 1 477 ? 40.567 1.643 21.632 1.00 22.80 497 ARG A C 1
ATOM 3817 O O . ARG A 1 477 ? 40.138 0.571 21.149 1.00 22.37 497 ARG A O 1
ATOM 3825 N N . LEU A 1 478 ? 41.543 2.326 21.053 1.00 21.40 498 LEU A N 1
ATOM 3826 C CA . LEU A 1 478 ? 42.073 1.879 19.766 1.00 20.59 498 LEU A CA 1
ATOM 3827 C C . LEU A 1 478 ? 42.685 0.490 19.815 1.00 20.14 498 LEU A C 1
ATOM 3828 O O . LEU A 1 478 ? 43.538 0.205 20.665 1.00 22.31 498 LEU A O 1
ATOM 3833 N N . GLU A 1 479 ? 42.268 -0.363 18.892 1.00 18.82 499 GLU A N 1
ATOM 3834 C CA . GLU A 1 479 ? 42.808 -1.707 18.766 1.00 21.00 499 GLU A CA 1
ATOM 3835 C C . GLU A 1 479 ? 43.650 -1.901 17.538 1.00 21.74 499 GLU A C 1
ATOM 3836 O O . GLU A 1 479 ? 44.664 -2.607 17.595 1.00 20.07 499 GLU A O 1
ATOM 3842 N N . ILE A 1 480 ? 43.220 -1.297 16.430 1.00 20.20 500 ILE A N 1
ATOM 3843 C CA . ILE A 1 480 ? 43.868 -1.521 15.131 1.00 18.85 500 ILE A CA 1
ATOM 3844 C C . ILE A 1 480 ? 44.336 -0.152 14.621 1.00 18.57 500 ILE A C 1
ATOM 3845 O O . ILE A 1 480 ? 43.546 0.800 14.551 1.00 19.93 500 ILE A O 1
ATOM 3850 N N . LEU A 1 481 ? 45.629 -0.063 14.324 1.00 18.87 501 LEU A N 1
ATOM 3851 C CA . LEU A 1 481 ? 46.277 1.150 13.861 1.00 19.02 501 LEU A CA 1
ATOM 3852 C C . LEU A 1 481 ? 47.118 0.791 12.642 1.00 19.19 501 LEU A C 1
ATOM 3853 O O . LEU A 1 481 ? 48.014 -0.089 12.712 1.00 16.50 501 LEU A O 1
ATOM 3858 N N . VAL A 1 482 ? 46.821 1.450 11.519 1.00 18.10 502 VAL A N 1
ATOM 3859 C CA . VAL A 1 482 ? 47.550 1.188 10.247 1.00 18.81 502 VAL A CA 1
ATOM 3860 C C . VAL A 1 482 ? 48.295 2.489 9.942 1.00 19.33 502 VAL A C 1
ATOM 3861 O O . VAL A 1 482 ? 47.680 3.549 9.724 1.00 18.89 502 VAL A O 1
ATOM 3865 N N . LEU A 1 483 ? 49.627 2.399 9.973 1.00 18.62 503 LEU A N 1
ATOM 3866 C CA . LEU A 1 483 ? 50.503 3.516 9.692 1.00 19.99 503 LEU A CA 1
ATOM 3867 C C . LEU A 1 483 ? 51.495 3.163 8.618 1.00 20.33 503 LEU A C 1
ATOM 3868 O O . LEU A 1 483 ? 52.616 3.675 8.608 1.00 20.76 503 LEU A O 1
ATOM 3873 N N . SER A 1 484 ? 51.082 2.310 7.697 1.00 17.74 504 SER A N 1
ATOM 3874 C CA . SER A 1 484 ? 51.986 1.879 6.652 1.00 21.62 504 SER A CA 1
ATOM 3875 C C . SER A 1 484 ? 52.116 2.982 5.575 1.00 21.13 504 SER A C 1
ATOM 3876 O O . SER A 1 484 ? 51.230 3.821 5.478 1.00 20.81 504 SER A O 1
ATOM 3879 N N . PHE A 1 485 ? 53.217 3.006 4.801 1.00 21.38 505 PHE A N 1
ATOM 3880 C CA . PHE A 1 485 ? 53.407 4.093 3.788 1.00 21.47 505 PHE A CA 1
ATOM 3881 C C . PHE A 1 485 ? 53.236 5.504 4.292 1.00 22.88 505 PHE A C 1
ATOM 3882 O O . PHE A 1 485 ? 52.618 6.366 3.618 1.00 23.93 505 PHE A O 1
ATOM 3890 N N . CYS A 1 486 ? 53.714 5.773 5.493 1.00 19.03 506 CYS A N 1
ATOM 3891 C CA . CYS A 1 486 ? 53.591 7.098 6.070 1.00 19.58 506 CYS A CA 1
ATOM 3892 C C . CYS A 1 486 ? 54.925 7.893 6.030 1.00 19.03 506 CYS A C 1
ATOM 3893 O O . CYS A 1 486 ? 55.067 8.870 6.771 1.00 22.18 506 CYS A O 1
ATOM 3896 N N . ASP A 1 487 ? 55.885 7.387 5.260 1.00 23.10 507 ASP A N 1
ATOM 3897 C CA . ASP A 1 487 ? 57.228 8.027 5.099 1.00 26.15 507 ASP A CA 1
ATOM 3898 C C . ASP A 1 487 ? 57.932 8.197 6.452 1.00 26.71 507 ASP A C 1
ATOM 3899 O O . ASP A 1 487 ? 58.554 9.239 6.697 1.00 24.29 507 ASP A O 1
ATOM 3904 N N . LEU A 1 488 ? 57.743 7.227 7.366 1.00 19.80 508 LEU A N 1
ATOM 3905 C CA . LEU A 1 488 ? 58.199 7.397 8.739 1.00 21.45 508 LEU A CA 1
ATOM 3906 C C . LEU A 1 488 ? 59.672 7.049 8.865 1.00 19.48 508 LEU A C 1
ATOM 3907 O O . LEU A 1 488 ? 60.112 5.987 8.409 1.00 20.53 508 LEU A O 1
ATOM 3912 N N . SER A 1 489 ? 60.415 7.933 9.518 1.00 21.84 509 SER A N 1
ATOM 3913 C CA . SER A 1 489 ? 61.806 7.642 9.905 1.00 23.92 509 SER A CA 1
ATOM 3914 C C . SER A 1 489 ? 61.928 7.149 11.324 1.00 22.94 509 SER A C 1
ATOM 3915 O O . SER A 1 489 ? 62.803 6.337 11.632 1.00 24.02 509 SER A O 1
ATOM 3918 N N . SER A 1 490 ? 61.060 7.643 12.203 1.00 20.98 510 SER A N 1
ATOM 3919 C CA . SER A 1 490 ? 61.209 7.356 13.642 1.00 22.53 510 SER A CA 1
ATOM 3920 C C . SER A 1 490 ? 59.903 7.532 14.361 1.00 22.89 510 SER A C 1
ATOM 3921 O O . SER A 1 490 ? 59.037 8.286 13.919 1.00 24.96 510 SER A O 1
ATOM 3924 N N . ILE A 1 491 ? 59.817 6.894 15.518 1.00 23.94 511 ILE A N 1
ATOM 3925 C CA . ILE A 1 491 ? 58.657 6.959 16.393 1.00 23.55 511 ILE A CA 1
ATOM 3926 C C . ILE A 1 491 ? 59.230 7.103 17.788 1.00 24.14 511 ILE A C 1
ATOM 3927 O O . ILE A 1 491 ? 60.013 6.260 18.237 1.00 27.14 511 ILE A O 1
ATOM 3932 N N . ASP A 1 492 ? 58.895 8.197 18.458 1.00 24.42 512 ASP A N 1
ATOM 3933 C CA . ASP A 1 492 ? 59.289 8.383 19.836 1.00 26.60 512 ASP A CA 1
ATOM 3934 C C . ASP A 1 492 ? 58.863 7.190 20.699 1.00 27.73 512 ASP A C 1
ATOM 3935 O O . ASP A 1 492 ? 57.772 6.650 20.506 1.00 27.52 512 ASP A O 1
ATOM 3940 N N . GLN A 1 493 ? 59.694 6.784 21.665 1.00 24.17 513 GLN A N 1
ATOM 3941 C CA . GLN A 1 493 ? 59.366 5.655 22.536 1.00 25.21 513 GLN A CA 1
ATOM 3942 C C . GLN A 1 493 ? 58.069 5.794 23.334 1.00 28.71 513 GLN A C 1
ATOM 3943 O O . GLN A 1 493 ? 57.516 4.778 23.797 1.00 29.78 513 GLN A O 1
ATOM 3949 N N . HIS A 1 494 ? 57.626 7.036 23.535 1.00 26.82 514 HIS A N 1
ATOM 3950 C CA . HIS A 1 494 ? 56.413 7.320 24.294 1.00 30.73 514 HIS A CA 1
ATOM 3951 C C . HIS A 1 494 ? 55.270 7.726 23.412 1.00 29.73 514 HIS A C 1
ATOM 3952 O O . HIS A 1 494 ? 54.245 8.155 23.923 1.00 29.35 514 HIS A O 1
ATOM 3959 N N . ALA A 1 495 ? 55.413 7.570 22.088 1.00 26.58 515 ALA A N 1
ATOM 3960 C CA . ALA A 1 495 ? 54.374 8.001 21.133 1.00 28.48 515 ALA A CA 1
ATOM 3961 C C . ALA A 1 495 ? 52.993 7.336 21.278 1.00 25.96 515 ALA A C 1
ATOM 3962 O O . ALA A 1 495 ? 51.967 7.933 20.907 1.00 25.95 515 ALA A O 1
ATOM 3964 N N . PHE A 1 496 ? 52.981 6.103 21.753 1.00 22.30 516 PHE A N 1
ATOM 3965 C CA . PHE A 1 496 ? 51.771 5.279 21.761 1.00 25.46 516 PHE A CA 1
ATOM 3966 C C . PHE A 1 496 ? 51.414 4.871 23.189 1.00 28.87 516 PHE A C 1
ATOM 3967 O O . PHE A 1 496 ? 50.569 3.989 23.373 1.00 26.49 516 PHE A O 1
ATOM 3975 N N . THR A 1 497 ? 52.075 5.483 24.185 1.00 29.14 517 THR A N 1
ATOM 3976 C CA . THR A 1 497 ? 51.919 5.068 25.594 1.00 29.80 517 THR A CA 1
ATOM 3977 C C . THR A 1 497 ? 50.463 5.115 26.142 1.00 31.34 517 THR A C 1
ATOM 3978 O O . THR A 1 497 ? 50.077 4.267 26.948 1.00 30.56 517 THR A O 1
ATOM 3982 N N A SER A 1 498 ? 49.679 6.099 25.704 0.50 33.67 518 SER A N 1
ATOM 3983 N N B SER A 1 498 ? 49.683 6.083 25.673 0.50 32.07 518 SER A N 1
ATOM 3984 C CA A SER A 1 498 ? 48.278 6.200 26.122 0.50 35.62 518 SER A CA 1
ATOM 3985 C CA B SER A 1 498 ? 48.291 6.222 26.081 0.50 33.10 518 SER A CA 1
ATOM 3986 C C A SER A 1 498 ? 47.416 5.126 25.468 0.50 33.15 518 SER A C 1
ATOM 3987 C C B SER A 1 498 ? 47.387 5.207 25.400 0.50 31.82 518 SER A C 1
ATOM 3988 O O A SER A 1 498 ? 46.325 4.828 25.943 0.50 32.09 518 SER A O 1
ATOM 3989 O O B SER A 1 498 ? 46.241 5.026 25.792 0.50 31.59 518 SER A O 1
ATOM 3994 N N . LEU A 1 499 ? 47.918 4.523 24.390 1.00 29.09 519 LEU A N 1
ATOM 3995 C CA . LEU A 1 499 ? 47.142 3.509 23.638 1.00 28.53 519 LEU A CA 1
ATOM 3996 C C . LEU A 1 499 ? 47.339 2.109 24.199 1.00 30.29 519 LEU A C 1
ATOM 3997 O O . LEU A 1 499 ? 48.163 1.324 23.702 1.00 29.23 519 LEU A O 1
ATOM 4002 N N . LYS A 1 500 ? 46.559 1.767 25.218 1.00 29.69 520 LYS A N 1
ATOM 4003 C CA . LYS A 1 500 ? 46.823 0.534 25.937 1.00 30.42 520 LYS A CA 1
ATOM 4004 C C . LYS A 1 500 ? 46.056 -0.677 25.421 1.00 29.84 520 LYS A C 1
ATOM 4005 O O . LYS A 1 500 ? 46.361 -1.810 25.823 1.00 30.42 520 LYS A O 1
ATOM 4011 N N A MET A 1 501 ? 45.085 -0.469 24.529 0.50 24.49 521 MET A N 1
ATOM 4012 N N B MET A 1 501 ? 45.074 -0.455 24.537 0.50 25.17 521 MET A N 1
ATOM 4013 C CA A MET A 1 501 ? 44.304 -1.604 24.018 0.50 22.75 521 MET A CA 1
ATOM 4014 C CA B MET A 1 501 ? 44.262 -1.563 23.995 0.50 24.09 521 MET A CA 1
ATOM 4015 C C A MET A 1 501 ? 44.723 -2.039 22.616 0.50 21.21 521 MET A C 1
ATOM 4016 C C B MET A 1 501 ? 44.756 -2.075 22.640 0.50 22.02 521 MET A C 1
ATOM 4017 O O A MET A 1 501 ? 44.066 -2.879 22.017 0.50 21.13 521 MET A O 1
ATOM 4018 O O B MET A 1 501 ? 44.184 -3.006 22.096 0.50 21.87 521 MET A O 1
ATOM 4027 N N . MET A 1 502 ? 45.810 -1.473 22.091 1.00 22.31 522 MET A N 1
ATOM 4028 C CA . MET A 1 502 ? 46.248 -1.845 20.727 1.00 22.83 522 MET A CA 1
ATOM 4029 C C . MET A 1 502 ? 46.643 -3.289 20.663 1.00 22.45 522 MET A C 1
ATOM 4030 O O . MET A 1 502 ? 47.363 -3.789 21.523 1.00 25.20 522 MET A O 1
ATOM 4035 N N . ASN A 1 503 ? 46.137 -3.984 19.658 1.00 20.29 523 ASN A N 1
ATOM 4036 C CA . ASN A 1 503 ? 46.543 -5.370 19.433 1.00 20.92 523 ASN A CA 1
ATOM 4037 C C . ASN A 1 503 ? 46.926 -5.671 17.971 1.00 18.55 523 ASN A C 1
ATOM 4038 O O . ASN A 1 503 ? 47.280 -6.787 17.661 1.00 21.25 523 ASN A O 1
ATOM 4043 N N . HIS A 1 504 ? 46.850 -4.672 17.082 1.00 22.14 524 HIS A N 1
ATOM 4044 C CA . HIS A 1 504 ? 47.263 -4.874 15.689 1.00 21.82 524 HIS A CA 1
ATOM 4045 C C . HIS A 1 504 ? 47.866 -3.573 15.195 1.00 23.39 524 HIS A C 1
ATOM 4046 O O . HIS A 1 504 ? 47.162 -2.553 15.043 1.00 20.86 524 HIS A O 1
ATOM 4053 N N . VAL A 1 505 ? 49.186 -3.589 14.971 1.00 20.18 525 VAL A N 1
ATOM 4054 C CA . VAL A 1 505 ? 49.912 -2.360 14.629 1.00 18.19 525 VAL A CA 1
ATOM 4055 C C . VAL A 1 505 ? 50.663 -2.631 13.365 1.00 18.26 525 VAL A C 1
ATOM 4056 O O . VAL A 1 505 ? 51.557 -3.488 13.345 1.00 20.49 525 VAL A O 1
ATOM 4060 N N . ASP A 1 506 ? 50.231 -1.973 12.281 1.00 16.27 526 ASP A N 1
ATOM 4061 C CA . ASP A 1 506 ? 50.895 -2.142 10.999 1.00 20.03 526 ASP A CA 1
ATOM 4062 C C . ASP A 1 506 ? 51.792 -0.901 10.756 1.00 19.64 526 ASP A C 1
ATOM 4063 O O . ASP A 1 506 ? 51.293 0.233 10.579 1.00 17.17 526 ASP A O 1
ATOM 4068 N N . LEU A 1 507 ? 53.118 -1.122 10.807 1.00 18.78 527 LEU A N 1
ATOM 4069 C CA . LEU A 1 507 ? 54.068 -0.074 10.557 1.00 17.76 527 LEU A CA 1
ATOM 4070 C C . LEU A 1 507 ? 54.867 -0.402 9.306 1.00 18.58 527 LEU A C 1
ATOM 4071 O O . LEU A 1 507 ? 55.966 0.099 9.166 1.00 21.06 527 LEU A O 1
ATOM 4076 N N . SER A 1 508 ? 54.307 -1.214 8.405 1.00 19.48 528 SER A N 1
ATOM 4077 C CA . SER A 1 508 ? 55.080 -1.698 7.279 1.00 19.73 528 SER A CA 1
ATOM 4078 C C . SER A 1 508 ? 55.315 -0.584 6.231 1.00 21.60 528 SER A C 1
ATOM 4079 O O . SER A 1 508 ? 54.626 0.433 6.248 1.00 20.06 528 SER A O 1
ATOM 4082 N N . HIS A 1 509 ? 56.307 -0.780 5.351 1.00 20.60 529 HIS A N 1
ATOM 4083 C CA . HIS A 1 509 ? 56.611 0.187 4.276 1.00 23.45 529 HIS A CA 1
ATOM 4084 C C . HIS A 1 509 ? 56.875 1.557 4.771 1.00 22.15 529 HIS A C 1
ATOM 4085 O O . HIS A 1 509 ? 56.239 2.522 4.327 1.00 21.93 529 HIS A O 1
ATOM 4092 N N . ASN A 1 510 ? 57.802 1.642 5.730 1.00 21.42 530 ASN A N 1
ATOM 4093 C CA . ASN A 1 510 ? 58.363 2.891 6.177 1.00 20.11 530 ASN A CA 1
ATOM 4094 C C . ASN A 1 510 ? 59.916 2.831 6.116 1.00 18.34 530 ASN A C 1
ATOM 4095 O O . ASN A 1 510 ? 60.475 1.997 5.392 1.00 20.48 530 ASN A O 1
ATOM 4100 N N . ARG A 1 511 ? 60.584 3.652 6.911 1.00 19.55 531 ARG A N 1
ATOM 4101 C CA . ARG A 1 511 ? 62.056 3.545 6.993 1.00 23.52 531 ARG A CA 1
ATOM 4102 C C . ARG A 1 511 ? 62.512 3.357 8.415 1.00 25.84 531 ARG A C 1
ATOM 4103 O O . ARG A 1 511 ? 63.580 3.822 8.813 1.00 24.40 531 ARG A O 1
ATOM 4111 N N . LEU A 1 512 ? 61.690 2.681 9.199 1.00 23.96 532 LEU A N 1
ATOM 4112 C CA . LEU A 1 512 ? 61.983 2.554 10.623 1.00 23.86 532 LEU A CA 1
ATOM 4113 C C . LEU A 1 512 ? 63.200 1.668 10.879 1.00 20.76 532 LEU A C 1
ATOM 4114 O O . LEU A 1 512 ? 63.458 0.694 10.127 1.00 17.88 532 LEU A O 1
ATOM 4119 N N . THR A 1 513 ? 63.954 2.050 11.914 1.00 19.77 533 THR A N 1
ATOM 4120 C CA . THR A 1 513 ? 65.088 1.267 12.410 1.00 20.45 533 THR A CA 1
ATOM 4121 C C . THR A 1 513 ? 64.660 0.637 13.734 1.00 21.80 533 THR A C 1
ATOM 4122 O O . THR A 1 513 ? 63.570 0.891 14.209 1.00 19.46 533 THR A O 1
ATOM 4126 N N . SER A 1 514 ? 65.498 -0.203 14.326 1.00 22.86 534 SER A N 1
ATOM 4127 C CA . SER A 1 514 ? 65.007 -1.088 15.388 1.00 20.98 534 SER A CA 1
ATOM 4128 C C . SER A 1 514 ? 64.488 -0.353 16.629 1.00 23.89 534 SER A C 1
ATOM 4129 O O . SER A 1 514 ? 63.621 -0.884 17.340 1.00 20.75 534 SER A O 1
ATOM 4132 N N . SER A 1 515 ? 64.992 0.852 16.921 1.00 22.66 535 SER A N 1
ATOM 4133 C CA . SER A 1 515 ? 64.522 1.542 18.150 1.00 27.26 535 SER A CA 1
ATOM 4134 C C . SER A 1 515 ? 63.008 1.909 18.118 1.00 27.68 535 SER A C 1
ATOM 4135 O O . SER A 1 515 ? 62.417 2.128 19.167 1.00 27.21 535 SER A O 1
ATOM 4138 N N . SER A 1 516 ? 62.391 1.938 16.930 1.00 25.04 536 SER A N 1
ATOM 4139 C CA . SER A 1 516 ? 60.924 2.044 16.820 1.00 26.70 536 SER A CA 1
ATOM 4140 C C . SER A 1 516 ? 60.152 1.015 17.673 1.00 25.43 536 SER A C 1
ATOM 4141 O O . SER A 1 516 ? 59.045 1.296 18.132 1.00 26.62 536 SER A O 1
ATOM 4144 N N . ILE A 1 517 ? 60.745 -0.163 17.887 1.00 21.27 537 ILE A N 1
ATOM 4145 C CA . ILE A 1 517 ? 60.163 -1.247 18.696 1.00 22.85 537 ILE A CA 1
ATOM 4146 C C . ILE A 1 517 ? 59.867 -0.778 20.144 1.00 23.77 537 ILE A C 1
ATOM 4147 O O . ILE A 1 517 ? 58.893 -1.238 20.765 1.00 23.21 537 ILE A O 1
ATOM 4152 N N A GLU A 1 518 ? 60.660 0.167 20.643 0.50 23.39 538 GLU A N 1
ATOM 4153 N N B GLU A 1 518 ? 60.677 0.152 20.643 0.50 22.78 538 GLU A N 1
ATOM 4154 C CA A GLU A 1 518 ? 60.452 0.766 21.990 0.50 25.85 538 GLU A CA 1
ATOM 4155 C CA B GLU A 1 518 ? 60.454 0.771 21.972 0.50 24.91 538 GLU A CA 1
ATOM 4156 C C A GLU A 1 518 ? 59.097 1.465 22.206 0.50 26.83 538 GLU A C 1
ATOM 4157 C C B GLU A 1 518 ? 59.044 1.340 22.183 0.50 26.76 538 GLU A C 1
ATOM 4158 O O A GLU A 1 518 ? 58.662 1.656 23.343 0.50 24.82 538 GLU A O 1
ATOM 4159 O O B GLU A 1 518 ? 58.504 1.281 23.284 0.50 26.12 538 GLU A O 1
ATOM 4170 N N . ALA A 1 519 ? 58.449 1.858 21.115 1.00 25.43 539 ALA A N 1
ATOM 4171 C CA . ALA A 1 519 ? 57.125 2.475 21.158 1.00 26.35 539 ALA A CA 1
ATOM 4172 C C . ALA A 1 519 ? 56.010 1.462 21.491 1.00 25.88 539 ALA A C 1
ATOM 4173 O O . ALA A 1 519 ? 54.909 1.877 21.844 1.00 28.61 539 ALA A O 1
ATOM 4175 N N . LEU A 1 520 ? 56.303 0.158 21.365 1.00 24.02 540 LEU A N 1
ATOM 4176 C CA . LEU A 1 520 ? 55.366 -0.931 21.676 1.00 24.15 540 LEU A CA 1
ATOM 4177 C C . LEU A 1 520 ? 55.665 -1.587 23.025 1.00 24.55 540 LEU A C 1
ATOM 4178 O O . LEU A 1 520 ? 55.125 -2.652 23.312 1.00 22.70 540 LEU A O 1
ATOM 4183 N N . SER A 1 521 ? 56.534 -0.967 23.834 1.00 24.13 541 SER A N 1
ATOM 4184 C CA . SER A 1 521 ? 57.039 -1.617 25.043 1.00 28.65 541 SER A CA 1
ATOM 4185 C C . SER A 1 521 ? 55.958 -1.975 26.071 1.00 30.85 541 SER A C 1
ATOM 4186 O O . SER A 1 521 ? 56.089 -2.972 26.755 1.00 29.85 541 SER A O 1
ATOM 4189 N N . HIS A 1 522 ? 54.915 -1.158 26.173 1.00 31.26 542 HIS A N 1
ATOM 4190 C CA . HIS A 1 522 ? 53.817 -1.362 27.127 1.00 27.18 542 HIS A CA 1
ATOM 4191 C C . HIS A 1 522 ? 52.775 -2.351 26.667 1.00 28.32 542 HIS A C 1
ATOM 4192 O O . HIS A 1 522 ? 51.761 -2.561 27.359 1.00 29.87 542 HIS A O 1
ATOM 4199 N N . LEU A 1 523 ? 52.953 -2.951 25.488 1.00 29.57 543 LEU A N 1
ATOM 4200 C CA . LEU A 1 523 ? 51.893 -3.807 24.933 1.00 26.73 543 LEU A CA 1
ATOM 4201 C C . LEU A 1 523 ? 52.262 -5.265 24.942 1.00 27.57 543 LEU A C 1
ATOM 4202 O O . LEU A 1 523 ? 53.439 -5.600 24.815 1.00 30.06 543 LEU A O 1
ATOM 4207 N N . LYS A 1 524 ? 51.251 -6.139 25.038 1.00 28.42 544 LYS A N 1
ATOM 4208 C CA . LYS A 1 524 ? 51.449 -7.585 24.968 1.00 28.87 544 LYS A CA 1
ATOM 4209 C C . LYS A 1 524 ? 50.510 -8.280 23.986 1.00 24.88 544 LYS A C 1
ATOM 4210 O O . LYS A 1 524 ? 49.393 -7.854 23.811 1.00 26.32 544 LYS A O 1
ATOM 4216 N N . GLY A 1 525 ? 50.982 -9.346 23.351 1.00 24.28 545 GLY A N 1
ATOM 4217 C CA . GLY A 1 525 ? 50.128 -10.237 22.519 1.00 23.24 545 GLY A CA 1
ATOM 4218 C C . GLY A 1 525 ? 49.650 -9.610 21.230 1.00 25.50 545 GLY A C 1
ATOM 4219 O O . GLY A 1 525 ? 48.695 -10.108 20.610 1.00 23.77 545 GLY A O 1
ATOM 4220 N N . ILE A 1 526 ? 50.320 -8.538 20.796 1.00 24.80 546 ILE A N 1
ATOM 4221 C CA . ILE A 1 526 ? 49.887 -7.830 19.573 1.00 20.42 546 ILE A CA 1
ATOM 4222 C C . ILE A 1 526 ? 50.315 -8.528 18.268 1.00 23.51 546 ILE A C 1
ATOM 4223 O O . ILE A 1 526 ? 51.185 -9.416 18.239 1.00 20.45 546 ILE A O 1
ATOM 4228 N N . TYR A 1 527 ? 49.679 -8.114 17.175 1.00 22.34 547 TYR A N 1
ATOM 4229 C CA . TYR A 1 527 ? 50.218 -8.384 15.839 1.00 23.14 547 TYR A CA 1
ATOM 4230 C C . TYR A 1 527 ? 50.983 -7.118 15.418 1.00 22.11 547 TYR A C 1
ATOM 4231 O O . TYR A 1 527 ? 50.443 -6.008 15.495 1.00 21.94 547 TYR A O 1
ATOM 4240 N N . LEU A 1 528 ? 52.245 -7.295 15.017 1.00 21.00 548 LEU A N 1
ATOM 4241 C CA . LEU A 1 528 ? 53.147 -6.162 14.761 1.00 19.72 548 LEU A CA 1
ATOM 4242 C C . LEU A 1 528 ? 53.766 -6.383 13.394 1.00 18.16 548 LEU A C 1
ATOM 4243 O O . LEU A 1 528 ? 54.573 -7.290 13.222 1.00 18.59 548 LEU A O 1
ATOM 4248 N N . ASN A 1 529 ? 53.345 -5.591 12.419 1.00 20.08 549 ASN A N 1
ATOM 4249 C CA . ASN A 1 529 ? 53.895 -5.726 11.074 1.00 19.58 549 ASN A CA 1
ATOM 4250 C C . ASN A 1 529 ? 54.980 -4.685 10.869 1.00 20.85 549 ASN A C 1
ATOM 4251 O O . ASN A 1 529 ? 54.687 -3.494 10.824 1.00 18.78 549 ASN A O 1
ATOM 4256 N N . LEU A 1 530 ? 56.236 -5.147 10.791 1.00 22.18 550 LEU A N 1
ATOM 4257 C CA . LEU A 1 530 ? 57.381 -4.287 10.509 1.00 21.20 550 LEU A CA 1
ATOM 4258 C C . LEU A 1 530 ? 57.950 -4.547 9.100 1.00 21.33 550 LEU A C 1
ATOM 4259 O O . LEU A 1 530 ? 59.108 -4.216 8.840 1.00 20.37 550 LEU A O 1
ATOM 4264 N N . ALA A 1 531 ? 57.166 -5.146 8.197 1.00 21.86 551 ALA A N 1
ATOM 4265 C CA . ALA A 1 531 ? 57.690 -5.513 6.882 1.00 22.30 551 ALA A CA 1
ATOM 4266 C C . ALA A 1 531 ? 58.177 -4.276 6.148 1.00 20.72 551 ALA A C 1
ATOM 4267 O O . ALA A 1 531 ? 57.607 -3.183 6.326 1.00 23.78 551 ALA A O 1
ATOM 4269 N N . SER A 1 532 ? 59.225 -4.434 5.318 1.00 19.98 552 SER A N 1
ATOM 4270 C CA . SER A 1 532 ? 59.723 -3.347 4.469 1.00 18.83 552 SER A CA 1
ATOM 4271 C C . SER A 1 532 ? 60.047 -2.090 5.249 1.00 20.52 552 SER A C 1
ATOM 4272 O O . SER A 1 532 ? 59.464 -1.041 5.022 1.00 20.20 552 SER A O 1
ATOM 4275 N N . ASN A 1 533 ? 60.955 -2.219 6.192 1.00 17.55 553 ASN A N 1
ATOM 4276 C CA . ASN A 1 533 ? 61.496 -1.063 6.881 1.00 18.26 553 ASN A CA 1
ATOM 4277 C C . ASN A 1 533 ? 63.015 -1.106 6.748 1.00 18.46 553 ASN A C 1
ATOM 4278 O O . ASN A 1 533 ? 63.509 -1.760 5.845 1.00 20.62 553 ASN A O 1
ATOM 4283 N N . HIS A 1 534 ? 63.733 -0.470 7.667 1.00 17.21 554 HIS A N 1
ATOM 4284 C CA . HIS A 1 534 ? 65.208 -0.445 7.607 1.00 21.20 554 HIS A CA 1
ATOM 4285 C C . HIS A 1 534 ? 65.767 -1.098 8.836 1.00 20.72 554 HIS A C 1
ATOM 4286 O O . HIS A 1 534 ? 66.830 -0.682 9.346 1.00 21.39 554 HIS A O 1
ATOM 4293 N N . ILE A 1 535 ? 65.093 -2.117 9.348 1.00 18.29 555 ILE A N 1
ATOM 4294 C CA . ILE A 1 535 ? 65.603 -2.789 10.539 1.00 22.12 555 ILE A CA 1
ATOM 4295 C C . ILE A 1 535 ? 66.804 -3.695 10.188 1.00 23.06 555 ILE A C 1
ATOM 4296 O O . ILE A 1 535 ? 66.700 -4.546 9.311 1.00 21.15 555 ILE A O 1
ATOM 4301 N N . SER A 1 536 ? 67.949 -3.477 10.842 1.00 19.87 556 SER A N 1
ATOM 4302 C CA . SER A 1 536 ? 69.141 -4.308 10.570 1.00 24.10 556 SER A CA 1
ATOM 4303 C C . SER A 1 536 ? 69.571 -5.072 11.799 1.00 21.08 556 SER A C 1
ATOM 4304 O O . SER A 1 536 ? 69.537 -6.301 11.835 1.00 22.71 556 SER A O 1
ATOM 4307 N N . ILE A 1 537 ? 69.977 -4.314 12.813 1.00 23.30 557 ILE A N 1
ATOM 4308 C CA . ILE A 1 537 ? 70.382 -4.854 14.098 1.00 23.79 557 ILE A CA 1
ATOM 4309 C C . ILE A 1 537 ? 69.290 -4.568 15.130 1.00 24.42 557 ILE A C 1
ATOM 4310 O O . ILE A 1 537 ? 68.814 -3.447 15.183 1.00 24.00 557 ILE A O 1
ATOM 4315 N N . ILE A 1 538 ? 68.929 -5.588 15.940 1.00 22.07 558 ILE A N 1
ATOM 4316 C CA . ILE A 1 538 ? 67.967 -5.454 17.039 1.00 23.89 558 ILE A CA 1
ATOM 4317 C C . ILE A 1 538 ? 68.693 -5.835 18.326 1.00 25.65 558 ILE A C 1
ATOM 4318 O O . ILE A 1 538 ? 68.917 -7.005 18.596 1.00 25.12 558 ILE A O 1
ATOM 4323 N N . LEU A 1 539 ? 69.022 -4.837 19.127 1.00 30.19 559 LEU A N 1
ATOM 4324 C CA . LEU A 1 539 ? 69.863 -5.083 20.303 1.00 35.52 559 LEU A CA 1
ATOM 4325 C C . LEU A 1 539 ? 69.075 -5.817 21.358 1.00 35.87 559 LEU A C 1
ATOM 4326 O O . LEU A 1 539 ? 67.826 -5.771 21.332 1.00 33.43 559 LEU A O 1
ATOM 4331 N N . PRO A 1 540 ? 69.792 -6.508 22.284 1.00 33.65 560 PRO A N 1
ATOM 4332 C CA . PRO A 1 540 ? 69.148 -7.363 23.282 1.00 32.21 560 PRO A CA 1
ATOM 4333 C C . PRO A 1 540 ? 68.057 -6.675 24.068 1.00 28.59 560 PRO A C 1
ATOM 4334 O O . PRO A 1 540 ? 67.060 -7.322 24.353 1.00 37.45 560 PRO A O 1
ATOM 4338 N N . SER A 1 541 ? 68.217 -5.393 24.419 1.00 28.67 561 SER A N 1
ATOM 4339 C CA . SER A 1 541 ? 67.216 -4.727 25.284 1.00 30.87 561 SER A CA 1
ATOM 4340 C C . SER A 1 541 ? 65.820 -4.588 24.606 1.00 33.19 561 SER A C 1
ATOM 4341 O O . SER A 1 541 ? 64.825 -4.281 25.266 1.00 32.07 561 SER A O 1
ATOM 4344 N N . LEU A 1 542 ? 65.762 -4.779 23.293 1.00 31.59 562 LEU A N 1
ATOM 4345 C CA . LEU A 1 542 ? 64.482 -4.783 22.571 1.00 31.69 562 LEU A CA 1
ATOM 4346 C C . LEU A 1 542 ? 63.822 -6.177 22.484 1.00 32.13 562 LEU A C 1
ATOM 4347 O O . LEU A 1 542 ? 62.638 -6.297 22.159 1.00 26.83 562 LEU A O 1
ATOM 4352 N N . LEU A 1 543 ? 64.584 -7.226 22.767 1.00 26.41 563 LEU A N 1
ATOM 4353 C CA . LEU A 1 543 ? 64.079 -8.588 22.587 1.00 28.70 563 LEU A CA 1
ATOM 4354 C C . LEU A 1 543 ? 62.934 -8.929 23.554 1.00 28.94 563 LEU A C 1
ATOM 4355 O O . LEU A 1 543 ? 62.002 -9.642 23.162 1.00 26.34 563 LEU A O 1
ATOM 4360 N N . PRO A 1 544 ? 62.985 -8.411 24.799 1.00 29.86 564 PRO A N 1
ATOM 4361 C CA . PRO A 1 544 ? 61.827 -8.718 25.644 1.00 30.36 564 PRO A CA 1
ATOM 4362 C C . PRO A 1 544 ? 60.538 -8.113 25.082 1.00 28.95 564 PRO A C 1
ATOM 4363 O O . PRO A 1 544 ? 59.446 -8.670 25.302 1.00 28.37 564 PRO A O 1
ATOM 4367 N N . ILE A 1 545 ? 60.656 -6.995 24.366 1.00 28.95 565 ILE A N 1
ATOM 4368 C CA . ILE A 1 545 ? 59.466 -6.357 23.795 1.00 23.68 565 ILE A CA 1
ATOM 4369 C C . ILE A 1 545 ? 58.879 -7.271 22.721 1.00 23.27 565 ILE A C 1
ATOM 4370 O O . ILE A 1 545 ? 57.674 -7.505 22.705 1.00 24.90 565 ILE A O 1
ATOM 4375 N N . LEU A 1 546 ? 59.730 -7.765 21.819 1.00 19.82 566 LEU A N 1
ATOM 4376 C CA . LEU A 1 546 ? 59.344 -8.784 20.836 1.00 21.39 566 LEU A CA 1
ATOM 4377 C C . LEU A 1 546 ? 58.725 -10.062 21.445 1.00 24.36 566 LEU A C 1
ATOM 4378 O O . LEU A 1 546 ? 57.730 -10.568 20.919 1.00 23.56 566 LEU A O 1
ATOM 4383 N N . SER A 1 547 ? 59.317 -10.560 22.542 1.00 22.80 567 SER A N 1
ATOM 4384 C CA . SER A 1 547 ? 58.824 -11.771 23.218 1.00 25.65 567 SER A CA 1
ATOM 4385 C C . SER A 1 547 ? 57.395 -11.640 23.729 1.00 25.34 567 SER A C 1
ATOM 4386 O O . SER A 1 547 ? 56.659 -12.619 23.720 1.00 30.24 567 SER A O 1
ATOM 4389 N N . GLN A 1 548 ? 57.038 -10.442 24.189 1.00 29.79 568 GLN A N 1
ATOM 4390 C CA . GLN A 1 548 ? 55.687 -10.108 24.672 1.00 29.18 568 GLN A CA 1
ATOM 4391 C C . GLN A 1 548 ? 54.584 -10.236 23.624 1.00 28.93 568 GLN A C 1
ATOM 4392 O O . GLN A 1 548 ? 53.420 -10.373 23.993 1.00 25.56 568 GLN A O 1
ATOM 4398 N N . GLN A 1 549 ? 54.930 -10.149 22.335 1.00 23.44 569 GLN A N 1
ATOM 4399 C CA . GLN A 1 549 ? 53.918 -10.100 21.268 1.00 25.59 569 GLN A CA 1
ATOM 4400 C C . GLN A 1 549 ? 53.527 -11.463 20.731 1.00 27.21 569 GLN A C 1
ATOM 4401 O O . GLN A 1 549 ? 54.241 -12.454 20.951 1.00 28.61 569 GLN A O 1
ATOM 4407 N N . ARG A 1 550 ? 52.420 -11.517 19.987 1.00 24.30 570 ARG A N 1
ATOM 4408 C CA . ARG A 1 550 ? 51.967 -12.778 19.424 1.00 24.83 570 ARG A CA 1
ATOM 4409 C C . ARG A 1 550 ? 52.553 -13.067 18.031 1.00 28.56 570 ARG A C 1
ATOM 4410 O O . ARG A 1 550 ? 52.915 -14.206 17.721 1.00 25.99 570 ARG A O 1
ATOM 4418 N N . THR A 1 551 ? 52.657 -12.046 17.187 1.00 23.83 571 THR A N 1
ATOM 4419 C CA . THR A 1 551 ? 53.109 -12.265 15.820 1.00 25.05 571 THR A CA 1
ATOM 4420 C C . THR A 1 551 ? 53.834 -10.999 15.359 1.00 25.42 571 THR A C 1
ATOM 4421 O O . THR A 1 551 ? 53.302 -9.886 15.522 1.00 21.97 571 THR A O 1
ATOM 4425 N N . ILE A 1 552 ? 55.035 -11.179 14.792 1.00 22.20 572 ILE A N 1
ATOM 4426 C CA . ILE A 1 552 ? 55.831 -10.082 14.260 1.00 22.45 572 ILE A CA 1
ATOM 4427 C C . ILE A 1 552 ? 56.221 -10.456 12.835 1.00 22.82 572 ILE A C 1
ATOM 4428 O O . ILE A 1 552 ? 56.632 -11.610 12.582 1.00 22.91 572 ILE A O 1
ATOM 4433 N N . ASN A 1 553 ? 56.094 -9.496 11.924 1.00 21.10 573 ASN A N 1
ATOM 4434 C CA . ASN A 1 553 ? 56.524 -9.654 10.531 1.00 23.77 573 ASN A CA 1
ATOM 4435 C C . ASN A 1 553 ? 57.711 -8.725 10.259 1.00 23.30 573 ASN A C 1
ATOM 4436 O O . ASN A 1 553 ? 57.569 -7.499 10.280 1.00 20.36 573 ASN A O 1
ATOM 4441 N N . LEU A 1 554 ? 58.878 -9.331 10.020 1.00 22.02 574 LEU A N 1
ATOM 4442 C CA . LEU A 1 554 ? 60.108 -8.613 9.720 1.00 20.93 574 LEU A CA 1
ATOM 4443 C C . LEU A 1 554 ? 60.609 -8.890 8.307 1.00 25.55 574 LEU A C 1
ATOM 4444 O O . LEU A 1 554 ? 61.776 -8.625 7.990 1.00 23.39 574 LEU A O 1
ATOM 4449 N N . ARG A 1 555 ? 59.746 -9.424 7.439 1.00 20.80 575 ARG A N 1
ATOM 4450 C CA . ARG A 1 555 ? 60.159 -9.661 6.055 1.00 24.35 575 ARG A CA 1
ATOM 4451 C C . ARG A 1 555 ? 60.646 -8.353 5.360 1.00 23.15 575 ARG A C 1
ATOM 4452 O O . ARG A 1 555 ? 60.244 -7.231 5.741 1.00 21.48 575 ARG A O 1
ATOM 4460 N N . GLN A 1 556 ? 61.552 -8.512 4.379 1.00 19.88 576 GLN A N 1
ATOM 4461 C CA . GLN A 1 556 ? 62.025 -7.410 3.553 1.00 22.67 576 GLN A CA 1
ATOM 4462 C C . GLN A 1 556 ? 62.643 -6.285 4.398 1.00 22.39 576 GLN A C 1
ATOM 4463 O O . GLN A 1 556 ? 62.425 -5.101 4.143 1.00 22.10 576 GLN A O 1
ATOM 4469 N N . ASN A 1 557 ? 63.364 -6.685 5.445 1.00 21.04 577 ASN A N 1
ATOM 4470 C CA . ASN A 1 557 ? 64.270 -5.745 6.130 1.00 23.18 577 ASN A CA 1
ATOM 4471 C C . ASN A 1 557 ? 65.745 -6.062 5.855 1.00 25.64 577 ASN A C 1
ATOM 4472 O O . ASN A 1 557 ? 66.086 -7.228 5.625 1.00 24.75 577 ASN A O 1
ATOM 4477 N N . PRO A 1 558 ? 66.627 -5.043 5.894 1.00 26.08 578 PRO A N 1
ATOM 4478 C CA . PRO A 1 558 ? 68.087 -5.264 5.642 1.00 22.91 578 PRO A CA 1
ATOM 4479 C C . PRO A 1 558 ? 68.781 -5.910 6.848 1.00 22.24 578 PRO A C 1
ATOM 4480 O O . PRO A 1 558 ? 69.688 -5.338 7.464 1.00 22.10 578 PRO A O 1
ATOM 4484 N N . LEU A 1 559 ? 68.348 -7.103 7.187 1.00 24.01 579 LEU A N 1
ATOM 4485 C CA . LEU A 1 559 ? 68.707 -7.709 8.454 1.00 26.39 579 LEU A CA 1
ATOM 4486 C C . LEU A 1 559 ? 70.174 -8.095 8.524 1.00 25.45 579 LEU A C 1
ATOM 4487 O O . LEU A 1 559 ? 70.749 -8.597 7.552 1.00 22.13 579 LEU A O 1
ATOM 4492 N N . ASP A 1 560 ? 70.742 -7.880 9.713 1.00 22.11 580 ASP A N 1
ATOM 4493 C CA . ASP A 1 560 ? 72.149 -8.128 9.984 1.00 23.70 580 ASP A CA 1
ATOM 4494 C C . ASP A 1 560 ? 72.360 -9.559 10.503 1.00 25.08 580 ASP A C 1
ATOM 4495 O O . ASP A 1 560 ? 71.788 -9.952 11.532 1.00 25.57 580 ASP A O 1
ATOM 4500 N N . CYS A 1 561 ? 73.163 -10.333 9.765 1.00 26.18 581 CYS A N 1
ATOM 4501 C CA . CYS A 1 561 ? 73.535 -11.694 10.179 1.00 27.88 581 CYS A CA 1
ATOM 4502 C C . CYS A 1 561 ? 75.040 -11.823 10.511 1.00 29.38 581 CYS A C 1
ATOM 4503 O O . CYS A 1 561 ? 75.720 -12.749 10.054 1.00 27.32 581 CYS A O 1
ATOM 4506 N N . THR A 1 562 ? 75.516 -10.906 11.353 1.00 30.93 582 THR A N 1
ATOM 4507 C CA . THR A 1 562 ? 76.868 -10.901 11.873 1.00 24.52 582 THR A CA 1
ATOM 4508 C C . THR A 1 562 ? 76.788 -11.107 13.376 1.00 26.01 582 THR A C 1
ATOM 4509 O O . THR A 1 562 ? 75.693 -11.120 13.929 1.00 24.92 582 THR A O 1
ATOM 4513 N N . CYS A 1 563 ? 77.945 -11.221 14.042 1.00 26.09 583 CYS A N 1
ATOM 4514 C CA . CYS A 1 563 ? 78.039 -11.290 15.509 1.00 26.04 583 CYS A CA 1
ATOM 4515 C C . CYS A 1 563 ? 77.517 -10.052 16.215 1.00 25.36 583 CYS A C 1
ATOM 4516 O O . CYS A 1 563 ? 77.146 -10.124 17.392 1.00 27.12 583 CYS A O 1
ATOM 4519 N N . SER A 1 564 ? 77.473 -8.917 15.501 1.00 23.35 584 SER A N 1
ATOM 4520 C CA . SER A 1 564 ? 76.915 -7.694 16.061 1.00 22.50 584 SER A CA 1
ATOM 4521 C C . SER A 1 564 ? 75.403 -7.901 16.336 1.00 22.68 584 SER A C 1
ATOM 4522 O O . SER A 1 564 ? 74.800 -7.162 17.117 1.00 23.90 584 SER A O 1
ATOM 4525 N N . ASN A 1 565 ? 74.811 -8.886 15.667 1.00 22.54 585 ASN A N 1
ATOM 4526 C CA . ASN A 1 565 ? 73.384 -9.182 15.872 1.00 24.50 585 ASN A CA 1
ATOM 4527 C C . ASN A 1 565 ? 73.070 -10.542 16.557 1.00 26.99 585 ASN A C 1
ATOM 4528 O O . ASN A 1 565 ? 71.913 -11.005 16.464 1.00 27.61 585 ASN A O 1
ATOM 4533 N N . ILE A 1 566 ? 74.047 -11.175 17.243 1.00 26.30 586 ILE A N 1
ATOM 4534 C CA . ILE A 1 566 ? 73.835 -12.591 17.698 1.00 28.35 586 ILE A CA 1
ATOM 4535 C C . ILE A 1 566 ? 72.655 -12.773 18.611 1.00 23.61 586 ILE A C 1
ATOM 4536 O O . ILE A 1 566 ? 71.997 -13.783 18.487 1.00 28.01 586 ILE A O 1
ATOM 4541 N N . TYR A 1 567 ? 72.414 -11.832 19.526 1.00 24.86 587 TYR A N 1
ATOM 4542 C CA . TYR A 1 567 ? 71.290 -11.937 20.481 1.00 27.05 587 TYR A CA 1
ATOM 4543 C C . TYR A 1 567 ? 69.932 -12.021 19.778 1.00 29.40 587 TYR A C 1
ATOM 4544 O O . TYR A 1 567 ? 69.088 -12.869 20.122 1.00 23.56 587 TYR A O 1
ATOM 4553 N N . PHE A 1 568 ? 69.739 -11.192 18.760 1.00 26.17 588 PHE A N 1
ATOM 4554 C CA . PHE A 1 568 ? 68.547 -11.329 17.948 1.00 23.98 588 PHE A CA 1
ATOM 4555 C C . PHE A 1 568 ? 68.506 -12.654 17.174 1.00 28.73 588 PHE A C 1
ATOM 4556 O O . PHE A 1 568 ? 67.458 -13.295 17.114 1.00 27.11 588 PHE A O 1
ATOM 4564 N N . LEU A 1 569 ? 69.620 -13.033 16.536 1.00 27.43 589 LEU A N 1
ATOM 4565 C CA . LEU A 1 569 ? 69.698 -14.274 15.764 1.00 28.27 589 LEU A CA 1
ATOM 4566 C C . LEU A 1 569 ? 69.331 -15.527 16.583 1.00 30.79 589 LEU A C 1
ATOM 4567 O O . LEU A 1 569 ? 68.585 -16.384 16.110 1.00 30.00 589 LEU A O 1
ATOM 4572 N N . GLU A 1 570 ? 69.848 -15.605 17.799 1.00 29.35 590 GLU A N 1
ATOM 4573 C CA . GLU A 1 570 ? 69.509 -16.681 18.752 1.00 34.19 590 GLU A CA 1
ATOM 4574 C C . GLU A 1 570 ? 68.001 -16.648 19.127 1.00 35.05 590 GLU A C 1
ATOM 4575 O O . GLU A 1 570 ? 67.311 -17.679 19.096 1.00 35.01 590 GLU A O 1
ATOM 4581 N N . TRP A 1 571 ? 67.509 -15.449 19.435 1.00 31.12 591 TRP A N 1
ATOM 4582 C CA . TRP A 1 571 ? 66.097 -15.216 19.738 1.00 30.68 591 TRP A CA 1
ATOM 4583 C C . TRP A 1 571 ? 65.237 -15.687 18.604 1.00 30.13 591 TRP A C 1
ATOM 4584 O O . TRP A 1 571 ? 64.195 -16.334 18.841 1.00 31.45 591 TRP A O 1
ATOM 4595 N N . TYR A 1 572 ? 65.643 -15.362 17.370 1.00 26.50 592 TYR A N 1
ATOM 4596 C CA . TYR A 1 572 ? 64.898 -15.700 16.157 1.00 29.21 592 TYR A CA 1
ATOM 4597 C C . TYR A 1 572 ? 64.639 -17.199 16.062 1.00 33.54 592 TYR A C 1
ATOM 4598 O O . TYR A 1 572 ? 63.512 -17.618 15.742 1.00 32.29 592 TYR A O 1
ATOM 4607 N N . LYS A 1 573 ? 65.673 -17.987 16.361 1.00 33.56 593 LYS A N 1
ATOM 4608 C CA . LYS A 1 573 ? 65.617 -19.448 16.325 1.00 34.49 593 LYS A CA 1
ATOM 4609 C C . LYS A 1 573 ? 64.735 -20.016 17.426 1.00 33.15 593 LYS A C 1
ATOM 4610 O O . LYS A 1 573 ? 64.124 -21.057 17.246 1.00 35.71 593 LYS A O 1
ATOM 4616 N N A GLU A 1 574 ? 64.709 -19.331 18.567 0.50 32.40 594 GLU A N 1
ATOM 4617 N N B GLU A 1 574 ? 64.693 -19.355 18.575 0.50 32.69 594 GLU A N 1
ATOM 4618 C CA A GLU A 1 574 ? 63.902 -19.717 19.718 0.50 32.24 594 GLU A CA 1
ATOM 4619 C CA B GLU A 1 574 ? 63.858 -19.819 19.671 0.50 32.95 594 GLU A CA 1
ATOM 4620 C C A GLU A 1 574 ? 62.411 -19.358 19.565 0.50 36.13 594 GLU A C 1
ATOM 4621 C C B GLU A 1 574 ? 62.393 -19.362 19.568 0.50 36.45 594 GLU A C 1
ATOM 4622 O O A GLU A 1 574 ? 61.572 -19.881 20.298 0.50 33.87 594 GLU A O 1
ATOM 4623 O O B GLU A 1 574 ? 61.551 -19.825 20.338 0.50 34.02 594 GLU A O 1
ATOM 4634 N N . ASN A 1 575 ? 62.086 -18.474 18.618 1.00 31.65 595 ASN A N 1
ATOM 4635 C CA . ASN A 1 575 ? 60.753 -17.899 18.551 1.00 31.46 595 ASN A CA 1
ATOM 4636 C C . ASN A 1 575 ? 60.081 -17.894 17.213 1.00 27.95 595 ASN A C 1
ATOM 4637 O O . ASN A 1 575 ? 59.331 -16.960 16.905 1.00 26.63 595 ASN A O 1
ATOM 4642 N N . MET A 1 576 ? 60.311 -18.934 16.424 1.00 27.32 596 MET A N 1
ATOM 4643 C CA . MET A 1 576 ? 59.727 -19.017 15.092 1.00 29.37 596 MET A CA 1
ATOM 4644 C C . MET A 1 576 ? 58.188 -18.953 15.112 1.00 32.51 596 MET A C 1
ATOM 4645 O O . MET A 1 576 ? 57.538 -18.530 14.142 1.00 29.72 596 MET A O 1
ATOM 4650 N N . GLN A 1 577 ? 57.607 -19.383 16.223 1.00 31.18 597 GLN A N 1
ATOM 4651 C CA . GLN A 1 577 ? 56.146 -19.403 16.351 1.00 34.84 597 GLN A CA 1
ATOM 4652 C C . GLN A 1 577 ? 55.576 -17.962 16.509 1.00 35.38 597 GLN A C 1
ATOM 4653 O O . GLN A 1 577 ? 54.366 -17.755 16.352 1.00 34.20 597 GLN A O 1
ATOM 4659 N N . LYS A 1 578 ? 56.433 -16.991 16.859 1.00 29.82 598 LYS A N 1
ATOM 4660 C CA . LYS A 1 578 ? 56.017 -15.575 16.904 1.00 28.45 598 LYS A CA 1
ATOM 4661 C C . LYS A 1 578 ? 56.290 -14.849 15.572 1.00 28.86 598 LYS A C 1
ATOM 4662 O O . LYS A 1 578 ? 56.057 -13.658 15.465 1.00 30.94 598 LYS A O 1
ATOM 4668 N N . LEU A 1 579 ? 56.761 -15.553 14.552 1.00 26.79 599 LEU A N 1
ATOM 4669 C CA . LEU A 1 579 ? 57.214 -14.866 13.341 1.00 27.59 599 LEU A CA 1
ATOM 4670 C C . LEU A 1 579 ? 56.393 -15.221 12.130 1.00 28.02 599 LEU A C 1
ATOM 4671 O O . LEU A 1 579 ? 56.127 -16.392 11.893 1.00 28.93 599 LEU A O 1
ATOM 4676 N N . GLU A 1 580 ? 56.023 -14.202 11.357 1.00 26.91 600 GLU A N 1
ATOM 4677 C CA . GLU A 1 580 ? 55.235 -14.346 10.139 1.00 28.07 600 GLU A CA 1
ATOM 4678 C C . GLU A 1 580 ? 56.105 -14.083 8.893 1.00 29.93 600 GLU A C 1
ATOM 4679 O O . GLU A 1 580 ? 56.947 -13.187 8.915 1.00 31.63 600 GLU A O 1
ATOM 4685 N N . ASP A 1 581 ? 55.878 -14.831 7.806 1.00 24.81 601 ASP A N 1
ATOM 4686 C CA . ASP A 1 581 ? 56.662 -14.682 6.567 1.00 26.66 601 ASP A CA 1
ATOM 4687 C C . ASP A 1 581 ? 58.191 -14.874 6.812 1.00 26.81 601 ASP A C 1
ATOM 4688 O O . ASP A 1 581 ? 59.010 -14.129 6.237 1.00 26.81 601 ASP A O 1
ATOM 4693 N N . THR A 1 582 ? 58.559 -15.844 7.659 1.00 26.97 602 THR A N 1
ATOM 4694 C CA . THR A 1 582 ? 59.984 -16.211 7.839 1.00 29.87 602 THR A CA 1
ATOM 4695 C C . THR A 1 582 ? 60.720 -16.606 6.545 1.00 33.51 602 THR A C 1
ATOM 4696 O O . THR A 1 582 ? 61.908 -16.372 6.450 1.00 31.57 602 THR A O 1
ATOM 4700 N N . GLU A 1 583 ? 60.028 -17.187 5.553 1.00 31.46 603 GLU A N 1
ATOM 4701 C CA . GLU A 1 583 ? 60.652 -17.479 4.251 1.00 33.07 603 GLU A CA 1
ATOM 4702 C C . GLU A 1 583 ? 61.069 -16.241 3.409 1.00 34.34 603 GLU A C 1
ATOM 4703 O O . GLU A 1 583 ? 61.855 -16.376 2.457 1.00 33.30 603 GLU A O 1
ATOM 4709 N N A ASP A 1 584 ? 60.539 -15.068 3.749 0.50 30.62 604 ASP A N 1
ATOM 4710 N N B ASP A 1 584 ? 60.524 -15.058 3.712 0.50 30.49 604 ASP A N 1
ATOM 4711 C CA A ASP A 1 584 ? 60.987 -13.825 3.120 0.50 30.04 604 ASP A CA 1
ATOM 4712 C CA B ASP A 1 584 ? 61.023 -13.809 3.093 0.50 30.21 604 ASP A CA 1
ATOM 4713 C C A ASP A 1 584 ? 61.719 -12.899 4.099 0.50 28.41 604 ASP A C 1
ATOM 4714 C C B ASP A 1 584 ? 61.764 -12.902 4.079 0.50 28.43 604 ASP A C 1
ATOM 4715 O O A ASP A 1 584 ? 61.796 -11.693 3.878 0.50 29.09 604 ASP A O 1
ATOM 4716 O O B ASP A 1 584 ? 61.876 -11.700 3.850 0.50 29.81 604 ASP A O 1
ATOM 4725 N N . THR A 1 585 ? 62.250 -13.486 5.173 1.00 27.65 605 THR A N 1
ATOM 4726 C CA . THR A 1 585 ? 63.015 -12.753 6.192 1.00 29.66 605 THR A CA 1
ATOM 4727 C C . THR A 1 585 ? 64.485 -13.187 6.050 1.00 24.34 605 THR A C 1
ATOM 4728 O O . THR A 1 585 ? 64.889 -14.219 6.562 1.00 27.15 605 THR A O 1
ATOM 4732 N N . LEU A 1 586 ? 65.245 -12.367 5.325 1.00 25.11 606 LEU A N 1
ATOM 4733 C CA . LEU A 1 586 ? 66.542 -12.747 4.774 1.00 26.07 606 LEU A CA 1
ATOM 4734 C C . LEU A 1 586 ? 67.613 -11.781 5.260 1.00 28.76 606 LEU A C 1
ATOM 4735 O O . LEU A 1 586 ? 67.316 -10.610 5.562 1.00 28.79 606 LEU A O 1
ATOM 4740 N N . CYS A 1 587 ? 68.842 -12.289 5.334 1.00 24.99 607 CYS A N 1
ATOM 4741 C CA . CYS A 1 587 ? 70.020 -11.519 5.672 1.00 30.20 607 CYS A CA 1
ATOM 4742 C C . CYS A 1 587 ? 70.337 -10.544 4.532 1.00 29.28 607 CYS A C 1
ATOM 4743 O O . CYS A 1 587 ? 70.155 -10.857 3.352 1.00 30.85 607 CYS A O 1
ATOM 4746 N N . GLU A 1 588 ? 70.823 -9.367 4.893 1.00 29.34 608 GLU A N 1
ATOM 4747 C CA . GLU A 1 588 ? 71.334 -8.421 3.922 1.00 27.38 608 GLU A CA 1
ATOM 4748 C C . GLU A 1 588 ? 72.872 -8.334 4.044 1.00 27.93 608 GLU A C 1
ATOM 4749 O O . GLU A 1 588 ? 73.563 -8.044 3.073 1.00 27.85 608 GLU A O 1
ATOM 4755 N N . ASN A 1 589 ? 73.397 -8.560 5.238 1.00 27.60 609 ASN A N 1
ATOM 4756 C CA . ASN A 1 589 ? 74.844 -8.623 5.441 1.00 26.59 609 ASN A CA 1
ATOM 4757 C C . ASN A 1 589 ? 75.161 -9.786 6.364 1.00 24.27 609 ASN A C 1
ATOM 4758 O O . ASN A 1 589 ? 74.337 -10.114 7.226 1.00 25.48 609 ASN A O 1
ATOM 4763 N N . PRO A 1 590 ? 76.356 -10.405 6.211 1.00 24.35 610 PRO A N 1
ATOM 4764 C CA . PRO A 1 590 ? 77.438 -10.116 5.237 1.00 24.91 610 PRO A CA 1
ATOM 4765 C C . PRO A 1 590 ? 77.069 -10.504 3.802 1.00 31.47 610 PRO A C 1
ATOM 4766 O O . PRO A 1 590 ? 76.139 -11.281 3.604 1.00 29.39 610 PRO A O 1
ATOM 4770 N N . PRO A 1 591 ? 77.808 -9.989 2.793 1.00 32.18 611 PRO A N 1
ATOM 4771 C CA . PRO A 1 591 ? 77.533 -10.359 1.405 1.00 34.01 611 PRO A CA 1
ATOM 4772 C C . PRO A 1 591 ? 77.434 -11.866 1.195 1.00 32.95 611 PRO A C 1
ATOM 4773 O O . PRO A 1 591 ? 76.580 -12.297 0.438 1.00 35.72 611 PRO A O 1
ATOM 4777 N N . LEU A 1 592 ? 78.232 -12.657 1.914 1.00 33.82 612 LEU A N 1
ATOM 4778 C CA . LEU A 1 592 ? 78.188 -14.121 1.785 1.00 37.77 612 LEU A CA 1
ATOM 4779 C C . LEU A 1 592 ? 76.800 -14.683 2.105 1.00 38.84 612 LEU A C 1
ATOM 4780 O O . LEU A 1 592 ? 76.363 -15.661 1.494 1.00 29.78 612 LEU A O 1
ATOM 4785 N N . LEU A 1 593 ? 76.125 -14.079 3.080 1.00 32.54 613 LEU A N 1
ATOM 4786 C CA . LEU A 1 593 ? 74.798 -14.556 3.516 1.00 28.25 613 LEU A CA 1
ATOM 4787 C C . LEU A 1 593 ? 73.612 -13.762 2.951 1.00 28.39 613 LEU A C 1
ATOM 4788 O O . LEU A 1 593 ? 72.469 -13.994 3.355 1.00 33.13 613 LEU A O 1
ATOM 4793 N N . ARG A 1 594 ? 73.856 -12.877 1.980 1.00 29.48 614 ARG A N 1
ATOM 4794 C CA . ARG A 1 594 ? 72.803 -12.029 1.448 1.00 31.44 614 ARG A CA 1
ATOM 4795 C C . ARG A 1 594 ? 71.732 -12.879 0.763 1.00 37.59 614 ARG A C 1
ATOM 4796 O O . ARG A 1 594 ? 72.052 -13.689 -0.102 1.00 34.27 614 ARG A O 1
ATOM 4804 N N . GLY A 1 595 ? 70.464 -12.694 1.134 1.00 34.82 615 GLY A N 1
ATOM 4805 C CA . GLY A 1 595 ? 69.388 -13.476 0.519 1.00 32.09 615 GLY A CA 1
ATOM 4806 C C . GLY A 1 595 ? 69.176 -14.807 1.207 1.00 29.88 615 GLY A C 1
ATOM 4807 O O . GLY A 1 595 ? 68.248 -15.501 0.876 1.00 35.34 615 GLY A O 1
ATOM 4808 N N . VAL A 1 596 ? 70.007 -15.164 2.181 1.00 28.02 616 VAL A N 1
ATOM 4809 C CA . VAL A 1 596 ? 69.803 -16.378 2.997 1.00 30.44 616 VAL A CA 1
ATOM 4810 C C . VAL A 1 596 ? 68.763 -16.082 4.094 1.00 34.65 616 VAL A C 1
ATOM 4811 O O . VAL A 1 596 ? 68.832 -15.048 4.757 1.00 32.41 616 VAL A O 1
ATOM 4815 N N . ARG A 1 597 ? 67.817 -17.000 4.283 1.00 33.39 617 ARG A N 1
ATOM 4816 C CA . ARG A 1 597 ? 66.817 -16.938 5.359 1.00 30.10 617 ARG A CA 1
ATOM 4817 C C . ARG A 1 597 ? 67.509 -16.988 6.693 1.00 33.97 617 ARG A C 1
ATOM 4818 O O . ARG A 1 597 ? 68.448 -17.782 6.863 1.00 33.83 617 ARG A O 1
ATOM 4826 N N . LEU A 1 598 ? 67.039 -16.181 7.649 1.00 28.55 618 LEU A N 1
ATOM 4827 C CA . LEU A 1 598 ? 67.635 -16.204 8.976 1.00 32.13 618 LEU A CA 1
ATOM 4828 C C . LEU A 1 598 ? 67.444 -17.546 9.647 1.00 40.14 618 LEU A C 1
ATOM 4829 O O . LEU A 1 598 ? 68.248 -17.916 10.501 1.00 39.39 618 LEU A O 1
ATOM 4834 N N . SER A 1 599 ? 66.366 -18.251 9.290 1.00 37.01 619 SER A N 1
ATOM 4835 C CA . SER A 1 599 ? 66.135 -19.611 9.797 1.00 45.31 619 SER A CA 1
ATOM 4836 C C . SER A 1 599 ? 67.290 -20.570 9.417 1.00 45.50 619 SER A C 1
ATOM 4837 O O . SER A 1 599 ? 67.561 -21.528 10.137 1.00 46.69 619 SER A O 1
ATOM 4840 N N . ASP A 1 600 ? 67.996 -20.274 8.324 1.00 41.57 620 ASP A N 1
ATOM 4841 C CA . ASP A 1 600 ? 69.146 -21.086 7.902 1.00 44.58 620 ASP A CA 1
ATOM 4842 C C . ASP A 1 600 ? 70.520 -20.616 8.415 1.00 44.64 620 ASP A C 1
ATOM 4843 O O . ASP A 1 600 ? 71.543 -21.135 7.968 1.00 41.39 620 ASP A O 1
ATOM 4848 N N . VAL A 1 601 ? 70.546 -19.670 9.359 1.00 38.78 621 VAL A N 1
ATOM 4849 C CA . VAL A 1 601 ? 71.806 -19.112 9.858 1.00 35.45 621 VAL A CA 1
ATOM 4850 C C . VAL A 1 601 ? 72.168 -19.621 11.254 1.00 42.23 621 VAL A C 1
ATOM 4851 O O . VAL A 1 601 ? 71.349 -19.529 12.180 1.00 40.70 621 VAL A O 1
ATOM 4855 N N . THR A 1 602 ? 73.403 -20.118 11.402 1.00 44.72 622 THR A N 1
ATOM 4856 C CA . THR A 1 602 ? 73.980 -20.366 12.738 1.00 48.56 622 THR A CA 1
ATOM 4857 C C . THR A 1 602 ? 75.403 -19.839 12.811 1.00 47.42 622 THR A C 1
ATOM 4858 O O . THR A 1 602 ? 76.272 -20.257 12.039 1.00 45.24 622 THR A O 1
ATOM 4862 N N . LEU A 1 603 ? 75.628 -18.905 13.725 1.00 42.33 623 LEU A N 1
ATOM 4863 C CA . LEU A 1 603 ? 76.944 -18.311 13.897 1.00 43.70 623 LEU A CA 1
ATOM 4864 C C . LEU A 1 603 ? 77.526 -18.833 15.170 1.00 46.70 623 LEU A C 1
ATOM 4865 O O . LEU A 1 603 ? 76.795 -19.231 16.072 1.00 43.10 623 LEU A O 1
ATOM 4870 N N . SER A 1 604 ? 78.850 -18.801 15.242 1.00 52.33 624 SER A N 1
ATOM 4871 C CA . SER A 1 604 ? 79.571 -19.058 16.472 1.00 48.17 624 SER A CA 1
ATOM 4872 C C . SER A 1 604 ? 80.461 -17.843 16.712 1.00 48.64 624 SER A C 1
ATOM 4873 O O . SER A 1 604 ? 81.328 -17.534 15.891 1.00 57.58 624 SER A O 1
ATOM 4876 N N . CYS A 1 605 ? 80.254 -17.151 17.825 1.00 47.15 625 CYS A N 1
ATOM 4877 C CA . CYS A 1 605 ? 80.931 -15.876 18.048 1.00 46.56 625 CYS A CA 1
ATOM 4878 C C . CYS A 1 605 ? 81.906 -15.945 19.229 1.00 52.09 625 CYS A C 1
ATOM 4879 O O . CYS A 1 605 ? 82.953 -15.276 19.226 1.00 59.00 625 CYS A O 1
ATOM 4882 N N . SER A 1 606 ? 81.564 -16.791 20.203 1.00 55.69 626 SER A N 1
ATOM 4883 C CA . SER A 1 606 ? 82.306 -16.976 21.480 1.00 63.96 626 SER A CA 1
ATOM 4884 C C . SER A 1 606 ? 82.560 -15.698 22.258 1.00 62.72 626 SER A C 1
ATOM 4885 O O . SER A 1 606 ? 81.633 -15.123 22.822 1.00 73.08 626 SER A O 1
ATOM 4888 N N . GLY B 2 7 ? 58.767 -16.129 -27.998 1.00 41.93 26 GLY C N 1
ATOM 4889 C CA . GLY B 2 7 ? 57.479 -15.470 -27.592 1.00 37.14 26 GLY C CA 1
ATOM 4890 C C . GLY B 2 7 ? 56.345 -15.734 -28.584 1.00 44.21 26 GLY C C 1
ATOM 4891 O O . GLY B 2 7 ? 56.501 -16.522 -29.527 1.00 35.96 26 GLY C O 1
ATOM 4892 N N . TRP B 2 8 ? 55.199 -15.079 -28.377 1.00 31.43 27 TRP C N 1
ATOM 4893 C CA . TRP B 2 8 ? 54.052 -15.246 -29.243 1.00 30.54 27 TRP C CA 1
ATOM 4894 C C . TRP B 2 8 ? 54.172 -14.422 -30.489 1.00 28.99 27 TRP C C 1
ATOM 4895 O O . TRP B 2 8 ? 54.914 -13.445 -30.501 1.00 30.34 27 TRP C O 1
ATOM 4906 N N . PRO B 2 9 ? 53.417 -14.766 -31.551 1.00 33.81 28 PRO C N 1
ATOM 4907 C CA . PRO B 2 9 ? 53.559 -13.902 -32.726 1.00 32.77 28 PRO C CA 1
ATOM 4908 C C . PRO B 2 9 ? 53.122 -12.465 -32.458 1.00 34.19 28 PRO C C 1
ATOM 4909 O O . PRO B 2 9 ? 52.319 -12.196 -31.552 1.00 29.59 28 PRO C O 1
ATOM 4913 N N . LYS B 2 10 ? 53.640 -11.538 -33.258 1.00 31.72 29 LYS C N 1
ATOM 4914 C CA . LYS B 2 10 ? 53.161 -10.182 -33.235 1.00 31.30 29 LYS C CA 1
ATOM 4915 C C . LYS B 2 10 ? 51.927 -10.143 -34.117 1.00 34.83 29 LYS C C 1
ATOM 4916 O O . LYS B 2 10 ? 51.941 -10.657 -35.230 1.00 37.01 29 LYS C O 1
ATOM 4922 N N . HIS B 2 11 ? 50.842 -9.596 -33.587 1.00 28.04 30 HIS C N 1
ATOM 4923 C CA . HIS B 2 11 ? 49.605 -9.476 -34.340 1.00 28.81 30 HIS C CA 1
ATOM 4924 C C . HIS B 2 11 ? 49.304 -8.040 -34.633 1.00 26.21 30 HIS C C 1
ATOM 4925 O O . HIS B 2 11 ? 49.569 -7.175 -33.809 1.00 33.00 30 HIS C O 1
ATOM 4932 N N . THR B 2 12 ? 48.664 -7.772 -35.764 1.00 27.88 31 THR C N 1
ATOM 4933 C CA . THR B 2 12 ? 48.071 -6.455 -35.990 1.00 30.16 31 THR C CA 1
ATOM 4934 C C . THR B 2 12 ? 46.592 -6.330 -35.597 1.00 30.53 31 THR C C 1
ATOM 4935 O O . THR B 2 12 ? 45.713 -6.922 -36.210 1.00 32.24 31 THR C O 1
ATOM 4939 N N . ALA B 2 13 ? 46.313 -5.517 -34.587 1.00 27.92 32 ALA C N 1
ATOM 4940 C CA . ALA B 2 13 ? 44.927 -5.296 -34.166 1.00 27.21 32 ALA C CA 1
ATOM 4941 C C . ALA B 2 13 ? 44.173 -4.351 -35.121 1.00 33.64 32 ALA C C 1
ATOM 4942 O O . ALA B 2 13 ? 42.927 -4.419 -35.251 1.00 27.39 32 ALA C O 1
ATOM 4944 N N . CYS B 2 14 ? 44.942 -3.530 -35.854 1.00 35.50 33 CYS C N 1
ATOM 4945 C CA . CYS B 2 14 ? 44.475 -2.221 -36.302 1.00 37.47 33 CYS C CA 1
ATOM 4946 C C . CYS B 2 14 ? 45.546 -1.630 -37.206 1.00 32.88 33 CYS C C 1
ATOM 4947 O O . CYS B 2 14 ? 46.704 -1.524 -36.775 1.00 35.12 33 CYS C O 1
ATOM 4950 N N . ASN B 2 15 ? 45.179 -1.229 -38.422 1.00 35.51 34 ASN C N 1
ATOM 4951 C CA . ASN B 2 15 ? 46.075 -0.397 -39.275 1.00 41.62 34 ASN C CA 1
ATOM 4952 C C . ASN B 2 15 ? 45.261 0.406 -40.288 1.00 40.41 34 ASN C C 1
ATOM 4953 O O . ASN B 2 15 ? 45.008 -0.077 -41.383 1.00 38.52 34 ASN C O 1
ATOM 4958 N N . SER B 2 16 ? 44.818 1.608 -39.909 1.00 41.43 35 SER C N 1
ATOM 4959 C CA . SER B 2 16 ? 44.132 2.508 -40.855 1.00 44.84 35 SER C CA 1
ATOM 4960 C C . SER B 2 16 ? 43.940 3.916 -40.299 1.00 46.80 35 SER C C 1
ATOM 4961 O O . SER B 2 16 ? 44.044 4.128 -39.087 1.00 39.92 35 SER C O 1
ATOM 4964 N N . GLY B 2 17 ? 43.678 4.877 -41.197 1.00 41.07 36 GLY C N 1
ATOM 4965 C CA . GLY B 2 17 ? 43.522 6.288 -40.832 1.00 37.21 36 GLY C CA 1
ATOM 4966 C C . GLY B 2 17 ? 44.749 6.851 -40.133 1.00 37.81 36 GLY C C 1
ATOM 4967 O O . GLY B 2 17 ? 44.633 7.760 -39.290 1.00 42.83 36 GLY C O 1
ATOM 4968 N N . GLY B 2 18 ? 45.925 6.302 -40.453 1.00 38.50 37 GLY C N 1
ATOM 4969 C CA . GLY B 2 18 ? 47.181 6.788 -39.867 1.00 38.50 37 GLY C CA 1
ATOM 4970 C C . GLY B 2 18 ? 47.635 6.114 -38.584 1.00 48.05 37 GLY C C 1
ATOM 4971 O O . GLY B 2 18 ? 48.757 6.334 -38.132 1.00 41.76 37 GLY C O 1
ATOM 4972 N N . LEU B 2 19 ? 46.771 5.269 -38.018 1.00 42.36 38 LEU C N 1
ATOM 4973 C CA . LEU B 2 19 ? 47.040 4.611 -36.743 1.00 37.69 38 LEU C CA 1
ATOM 4974 C C . LEU B 2 19 ? 47.261 3.125 -36.954 1.00 36.68 38 LEU C C 1
ATOM 4975 O O . LEU B 2 19 ? 46.449 2.457 -37.601 1.00 37.32 38 LEU C O 1
ATOM 4980 N N . GLU B 2 20 ? 48.370 2.618 -36.423 1.00 35.72 39 GLU C N 1
ATOM 4981 C CA . GLU B 2 20 ? 48.671 1.185 -36.461 1.00 32.84 39 GLU C CA 1
ATOM 4982 C C . GLU B 2 20 ? 48.904 0.652 -35.036 1.00 32.72 39 GLU C C 1
ATOM 4983 O O . GLU B 2 20 ? 49.657 1.236 -34.267 1.00 38.74 39 GLU C O 1
ATOM 4989 N N . VAL B 2 21 ? 48.252 -0.455 -34.691 1.00 30.71 40 VAL C N 1
ATOM 4990 C CA . VAL B 2 21 ? 48.391 -1.044 -33.369 1.00 26.88 40 VAL C CA 1
ATOM 4991 C C . VAL B 2 21 ? 48.875 -2.461 -33.552 1.00 29.33 40 VAL C C 1
ATOM 4992 O O . VAL B 2 21 ? 48.185 -3.294 -34.157 1.00 29.45 40 VAL C O 1
ATOM 4996 N N . VAL B 2 22 ? 50.058 -2.739 -33.042 1.00 28.09 41 VAL C N 1
ATOM 4997 C CA . VAL B 2 22 ? 50.615 -4.086 -33.099 1.00 31.89 41 VAL C CA 1
ATOM 4998 C C . VAL B 2 22 ? 50.809 -4.550 -31.667 1.00 33.05 41 VAL C C 1
ATOM 4999 O O . VAL B 2 22 ? 51.279 -3.773 -30.822 1.00 32.97 41 VAL C O 1
ATOM 5003 N N . TYR B 2 23 ? 50.463 -5.807 -31.395 1.00 29.04 42 TYR C N 1
ATOM 5004 C CA . TYR B 2 23 ? 50.630 -6.365 -30.040 1.00 27.39 42 TYR C CA 1
ATOM 5005 C C . TYR B 2 23 ? 51.210 -7.768 -30.016 1.00 25.06 42 TYR C C 1
ATOM 5006 O O . TYR B 2 23 ? 51.165 -8.543 -31.009 1.00 27.85 42 TYR C O 1
ATOM 5015 N N . GLN B 2 24 ? 51.754 -8.089 -28.853 1.00 28.15 43 GLN C N 1
ATOM 5016 C CA . GLN B 2 24 ? 52.132 -9.432 -28.535 1.00 28.70 43 GLN C CA 1
ATOM 5017 C C . GLN B 2 24 ? 51.585 -9.797 -27.153 1.00 27.96 43 GLN C C 1
ATOM 5018 O O . GLN B 2 24 ? 51.694 -9.002 -26.211 1.00 27.25 43 GLN C O 1
ATOM 5024 N N . SER B 2 25 ? 50.998 -10.993 -27.037 1.00 26.87 44 SER C N 1
ATOM 5025 C CA . SER B 2 25 ? 50.625 -11.513 -25.710 1.00 26.15 44 SER C CA 1
ATOM 5026 C C . SER B 2 25 ? 51.876 -11.654 -24.838 1.00 28.68 44 SER C C 1
ATOM 5027 O O . SER B 2 25 ? 52.893 -12.239 -25.264 1.00 28.28 44 SER C O 1
ATOM 5030 N N . CYS B 2 26 ? 51.829 -11.070 -23.649 1.00 25.84 45 CYS C N 1
ATOM 5031 C CA . CYS B 2 26 ? 52.913 -11.232 -22.681 1.00 25.98 45 CYS C CA 1
ATOM 5032 C C . CYS B 2 26 ? 52.602 -12.261 -21.595 1.00 27.55 45 CYS C C 1
ATOM 5033 O O . CYS B 2 26 ? 53.309 -12.344 -20.594 1.00 32.00 45 CYS C O 1
ATOM 5036 N N . ASP B 2 27 ? 51.562 -13.067 -21.793 1.00 26.11 46 ASP C N 1
ATOM 5037 C CA . ASP B 2 27 ? 51.341 -14.256 -20.964 1.00 26.96 46 ASP C CA 1
ATOM 5038 C C . ASP B 2 27 ? 52.101 -15.468 -21.551 1.00 29.89 46 ASP C C 1
ATOM 5039 O O . ASP B 2 27 ? 51.756 -15.929 -22.649 1.00 27.61 46 ASP C O 1
ATOM 5044 N N . PRO B 2 28 ? 53.134 -15.994 -20.835 1.00 32.02 47 PRO C N 1
ATOM 5045 C CA . PRO B 2 28 ? 53.871 -17.163 -21.371 1.00 32.08 47 PRO C CA 1
ATOM 5046 C C . PRO B 2 28 ? 52.955 -18.337 -21.702 1.00 29.30 47 PRO C C 1
ATOM 5047 O O . PRO B 2 28 ? 53.262 -19.140 -22.572 1.00 28.65 47 PRO C O 1
ATOM 5051 N N . LEU B 2 29 ? 51.811 -18.414 -21.023 1.00 29.76 48 LEU C N 1
ATOM 5052 C CA . LEU B 2 29 ? 50.882 -19.544 -21.180 1.00 27.99 48 LEU C CA 1
ATOM 5053 C C . LEU B 2 29 ? 50.093 -19.563 -22.491 1.00 28.25 48 LEU C C 1
ATOM 5054 O O . LEU B 2 29 ? 49.710 -20.649 -22.957 1.00 29.02 48 LEU C O 1
ATOM 5059 N N . GLN B 2 30 ? 49.779 -18.391 -23.054 1.00 23.61 49 GLN C N 1
ATOM 5060 C CA . GLN B 2 30 ? 48.909 -18.384 -24.225 1.00 25.65 49 GLN C CA 1
ATOM 5061 C C . GLN B 2 30 ? 48.828 -17.061 -24.949 1.00 24.47 49 GLN C C 1
ATOM 5062 O O . GLN B 2 30 ? 49.160 -15.995 -24.390 1.00 23.56 49 GLN C O 1
ATOM 5068 N N . ASP B 2 31 ? 48.316 -17.153 -26.185 1.00 24.81 50 ASP C N 1
ATOM 5069 C CA . ASP B 2 31 ? 48.060 -16.022 -27.042 1.00 23.23 50 ASP C CA 1
ATOM 5070 C C . ASP B 2 31 ? 46.610 -15.581 -26.910 1.00 23.00 50 ASP C C 1
ATOM 5071 O O . ASP B 2 31 ? 45.785 -16.244 -26.252 1.00 21.93 50 ASP C O 1
ATOM 5076 N N . PHE B 2 32 ? 46.269 -14.464 -27.550 1.00 20.42 51 PHE C N 1
ATOM 5077 C CA . PHE B 2 32 ? 44.863 -14.113 -27.696 1.00 21.05 51 PHE C CA 1
ATOM 5078 C C . PHE B 2 32 ? 44.720 -13.343 -28.964 1.00 21.99 51 PHE C C 1
ATOM 5079 O O . PHE B 2 32 ? 45.728 -12.817 -29.490 1.00 23.50 51 PHE C O 1
ATOM 5087 N N . GLY B 2 33 ? 43.486 -13.301 -29.463 1.00 23.38 52 GLY C N 1
ATOM 5088 C CA . GLY B 2 33 ? 43.151 -12.589 -30.697 1.00 21.27 52 GLY C CA 1
ATOM 5089 C C . GLY B 2 33 ? 42.417 -11.280 -30.449 1.00 26.07 52 GLY C C 1
ATOM 5090 O O . GLY B 2 33 ? 41.526 -11.199 -29.608 1.00 22.80 52 GLY C O 1
ATOM 5091 N N . LEU B 2 34 ? 42.786 -10.238 -31.197 1.00 22.49 53 LEU C N 1
ATOM 5092 C CA . LEU B 2 34 ? 42.154 -8.945 -31.033 1.00 21.52 53 LEU C CA 1
ATOM 5093 C C . LEU B 2 34 ? 42.153 -8.224 -32.368 1.00 22.47 53 LEU C C 1
ATOM 5094 O O . LEU B 2 34 ? 43.189 -8.140 -33.028 1.00 25.30 53 LEU C O 1
ATOM 5099 N N . SER B 2 35 ? 41.004 -7.696 -32.751 1.00 24.75 54 SER C N 1
ATOM 5100 C CA . SER B 2 35 ? 40.916 -6.839 -33.937 1.00 24.11 54 SER C CA 1
ATOM 5101 C C . SER B 2 35 ? 40.115 -5.619 -33.502 1.00 26.73 54 SER C C 1
ATOM 5102 O O . SER B 2 35 ? 39.128 -5.771 -32.766 1.00 25.37 54 SER C O 1
ATOM 5105 N N . ILE B 2 36 ? 40.527 -4.419 -33.951 1.00 27.70 55 ILE C N 1
ATOM 5106 C CA . ILE B 2 36 ? 39.831 -3.158 -33.631 1.00 27.62 55 ILE C CA 1
ATOM 5107 C C . ILE B 2 36 ? 39.254 -2.550 -34.910 1.00 33.54 55 ILE C C 1
ATOM 5108 O O . ILE B 2 36 ? 39.961 -2.402 -35.917 1.00 30.30 55 ILE C O 1
ATOM 5113 N N . ASP B 2 37 ? 37.979 -2.187 -34.863 1.00 30.42 56 ASP C N 1
ATOM 5114 C CA . ASP B 2 37 ? 37.332 -1.582 -36.017 1.00 39.18 56 ASP C CA 1
ATOM 5115 C C . ASP B 2 37 ? 37.472 -0.053 -36.005 1.00 38.07 56 ASP C C 1
ATOM 5116 O O . ASP B 2 37 ? 37.463 0.586 -34.936 1.00 39.47 56 ASP C O 1
ATOM 5121 N N . GLN B 2 38 ? 37.614 0.529 -37.196 1.00 44.54 57 GLN C N 1
ATOM 5122 C CA . GLN B 2 38 ? 37.623 1.991 -37.344 1.00 39.20 57 GLN C CA 1
ATOM 5123 C C . GLN B 2 38 ? 38.789 2.626 -36.576 1.00 39.72 57 GLN C C 1
ATOM 5124 O O . GLN B 2 38 ? 38.622 3.628 -35.893 1.00 43.80 57 GLN C O 1
ATOM 5130 N N . CYS B 2 39 ? 39.949 1.992 -36.663 1.00 36.75 58 CYS C N 1
ATOM 5131 C CA . CYS B 2 39 ? 41.239 2.590 -36.360 1.00 42.79 58 CYS C CA 1
ATOM 5132 C C . CYS B 2 39 ? 41.378 3.963 -37.049 1.00 41.68 58 CYS C C 1
ATOM 5133 O O . CYS B 2 39 ? 41.014 4.094 -38.216 1.00 40.66 58 CYS C O 1
ATOM 5136 N N . SER B 2 40 ? 41.931 4.951 -36.345 1.00 40.45 59 SER C N 1
ATOM 5137 C CA . SER B 2 40 ? 42.344 6.241 -36.946 1.00 42.50 59 SER C CA 1
ATOM 5138 C C . SER B 2 40 ? 43.122 7.058 -35.914 1.00 47.24 59 SER C C 1
ATOM 5139 O O . SER B 2 40 ? 43.173 6.682 -34.733 1.00 42.02 59 SER C O 1
ATOM 5142 N N . LYS B 2 41 ? 43.724 8.164 -36.351 1.00 39.24 60 LYS C N 1
ATOM 5143 C CA . LYS B 2 41 ? 44.494 9.041 -35.455 1.00 44.44 60 LYS C CA 1
ATOM 5144 C C . LYS B 2 41 ? 43.523 9.820 -34.597 1.00 38.71 60 LYS C C 1
ATOM 5145 O O . LYS B 2 41 ? 43.864 10.264 -33.503 1.00 44.27 60 LYS C O 1
ATOM 5151 N N . GLN B 2 42 ? 42.326 10.019 -35.130 1.00 42.38 61 GLN C N 1
ATOM 5152 C CA . GLN B 2 42 ? 41.225 10.570 -34.356 1.00 43.44 61 GLN C CA 1
ATOM 5153 C C . GLN B 2 42 ? 40.330 9.411 -33.906 1.00 44.27 61 GLN C C 1
ATOM 5154 O O . GLN B 2 42 ? 39.326 9.092 -34.552 1.00 43.09 61 GLN C O 1
ATOM 5160 N N . ILE B 2 43 ? 40.724 8.772 -32.805 1.00 41.64 62 ILE C N 1
ATOM 5161 C CA . ILE B 2 43 ? 39.951 7.655 -32.218 1.00 39.83 62 ILE C CA 1
ATOM 5162 C C . ILE B 2 43 ? 38.568 8.109 -31.750 1.00 33.96 62 ILE C C 1
ATOM 5163 O O . ILE B 2 43 ? 38.446 8.928 -30.822 1.00 39.88 62 ILE C O 1
ATOM 5168 N N . GLN B 2 44 ? 37.537 7.583 -32.392 1.00 36.04 63 GLN C N 1
ATOM 5169 C CA . GLN B 2 44 ? 36.141 7.826 -31.991 1.00 41.09 63 GLN C CA 1
ATOM 5170 C C . GLN B 2 44 ? 35.846 7.142 -30.646 1.00 38.42 63 GLN C C 1
ATOM 5171 O O . GLN B 2 44 ? 36.508 6.157 -30.292 1.00 33.13 63 GLN C O 1
ATOM 5177 N N . SER B 2 45 ? 34.858 7.657 -29.908 1.00 36.67 64 SER C N 1
ATOM 5178 C CA . SER B 2 45 ? 34.509 7.083 -28.630 1.00 36.62 64 SER C CA 1
ATOM 5179 C C . SER B 2 45 ? 33.766 5.772 -28.851 1.00 37.55 64 SER C C 1
ATOM 5180 O O . SER B 2 45 ? 33.111 5.577 -29.888 1.00 33.03 64 SER C O 1
ATOM 5183 N N . ASN B 2 46 ? 33.886 4.867 -27.882 1.00 34.04 65 ASN C N 1
ATOM 5184 C CA . ASN B 2 46 ? 33.104 3.653 -27.906 1.00 32.29 65 ASN C CA 1
ATOM 5185 C C . ASN B 2 46 ? 33.415 2.802 -29.177 1.00 29.62 65 ASN C C 1
ATOM 5186 O O . ASN B 2 46 ? 32.524 2.475 -29.963 1.00 30.20 65 ASN C O 1
ATOM 5191 N N . LEU B 2 47 ? 34.685 2.440 -29.348 1.00 27.47 66 LEU C N 1
ATOM 5192 C CA . LEU B 2 47 ? 35.121 1.587 -30.463 1.00 28.11 66 LEU C CA 1
ATOM 5193 C C . LEU B 2 47 ? 34.494 0.187 -30.393 1.00 30.95 66 LEU C C 1
ATOM 5194 O O . LEU B 2 47 ? 34.208 -0.303 -29.293 1.00 27.77 66 LEU C O 1
ATOM 5199 N N . ASN B 2 48 ? 34.314 -0.450 -31.559 1.00 29.46 67 ASN C N 1
ATOM 5200 C CA . ASN B 2 48 ? 33.985 -1.886 -31.636 1.00 30.26 67 ASN C CA 1
ATOM 5201 C C . ASN B 2 48 ? 35.231 -2.738 -31.817 1.00 30.29 67 ASN C C 1
ATOM 5202 O O . ASN B 2 48 ? 36.112 -2.376 -32.595 1.00 27.42 67 ASN C O 1
ATOM 5207 N N . ILE B 2 49 ? 35.314 -3.855 -31.072 1.00 25.21 68 ILE C N 1
ATOM 5208 C CA . ILE B 2 49 ? 36.419 -4.813 -31.201 1.00 23.75 68 ILE C CA 1
ATOM 5209 C C . ILE B 2 49 ? 35.909 -6.238 -31.425 1.00 23.03 68 ILE C C 1
ATOM 5210 O O . ILE B 2 49 ? 34.717 -6.525 -31.263 1.00 22.56 68 ILE C O 1
ATOM 5215 N N . ARG B 2 50 ? 36.810 -7.106 -31.856 1.00 22.64 69 ARG C N 1
ATOM 5216 C CA . ARG B 2 50 ? 36.590 -8.537 -31.786 1.00 22.84 69 ARG C CA 1
ATOM 5217 C C . ARG B 2 50 ? 37.712 -9.084 -30.947 1.00 21.32 69 ARG C C 1
ATOM 5218 O O . ARG B 2 50 ? 38.872 -8.720 -31.128 1.00 21.49 69 ARG C O 1
ATOM 5226 N N . PHE B 2 51 ? 37.377 -10.004 -30.034 1.00 20.64 70 PHE C N 1
ATOM 5227 C CA . PHE B 2 51 ? 38.366 -10.518 -29.114 1.00 20.18 70 PHE C CA 1
ATOM 5228 C C . PHE B 2 51 ? 38.123 -12.019 -28.830 1.00 20.41 70 PHE C C 1
ATOM 5229 O O . PHE B 2 51 ? 36.981 -12.416 -28.595 1.00 20.47 70 PHE C O 1
ATOM 5237 N N . GLY B 2 52 ? 39.185 -12.842 -28.890 1.00 21.19 71 GLY C N 1
ATOM 5238 C CA . GLY B 2 52 ? 39.075 -14.288 -28.614 1.00 19.21 71 GLY C CA 1
ATOM 5239 C C . GLY B 2 52 ? 40.155 -14.757 -27.642 1.00 19.64 71 GLY C C 1
ATOM 5240 O O . GLY B 2 52 ? 41.327 -14.405 -27.794 1.00 20.65 71 GLY C O 1
ATOM 5241 N N . ILE B 2 53 ? 39.775 -15.545 -26.627 1.00 18.51 72 ILE C N 1
ATOM 5242 C CA . ILE B 2 53 ? 40.753 -16.023 -25.680 1.00 15.95 72 ILE C CA 1
ATOM 5243 C C . ILE B 2 53 ? 40.185 -17.219 -24.911 1.00 18.43 72 ILE C C 1
ATOM 5244 O O . ILE B 2 53 ? 38.957 -17.351 -24.791 1.00 17.08 72 ILE C O 1
ATOM 5249 N N . ILE B 2 54 ? 41.085 -18.024 -24.330 1.00 19.28 73 ILE C N 1
ATOM 5250 C CA . ILE B 2 54 ? 40.731 -19.051 -23.302 1.00 18.73 73 ILE C CA 1
ATOM 5251 C C . ILE B 2 54 ? 40.872 -18.400 -21.932 1.00 19.20 73 ILE C C 1
ATOM 5252 O O . ILE B 2 54 ? 41.915 -17.822 -21.651 1.00 18.99 73 ILE C O 1
ATOM 5257 N N . LEU B 2 55 ? 39.868 -18.542 -21.053 1.00 17.27 74 LEU C N 1
ATOM 5258 C CA . LEU B 2 55 ? 39.994 -17.970 -19.716 1.00 18.13 74 LEU C CA 1
ATOM 5259 C C . LEU B 2 55 ? 40.885 -18.842 -18.825 1.00 18.13 74 LEU C C 1
ATOM 5260 O O . LEU B 2 55 ? 40.697 -20.061 -18.766 1.00 21.93 74 LEU C O 1
ATOM 5265 N N . ARG B 2 56 ? 41.801 -18.196 -18.100 1.00 20.81 75 ARG C N 1
ATOM 5266 C CA . ARG B 2 56 ? 42.687 -18.866 -17.161 1.00 21.91 75 ARG C CA 1
ATOM 5267 C C . ARG B 2 56 ? 42.210 -18.589 -15.734 1.00 21.62 75 ARG C C 1
ATOM 5268 O O . ARG B 2 56 ? 42.731 -19.182 -14.797 1.00 22.49 75 ARG C O 1
ATOM 5276 N N . GLN B 2 57 ? 41.252 -17.688 -15.571 1.00 19.69 76 GLN C N 1
ATOM 5277 C CA . GLN B 2 57 ? 40.546 -17.488 -14.259 1.00 20.54 76 GLN C CA 1
ATOM 5278 C C . GLN B 2 57 ? 39.076 -17.238 -14.534 1.00 21.42 76 GLN C C 1
ATOM 5279 O O . GLN B 2 57 ? 38.721 -16.798 -15.645 1.00 20.60 76 GLN C O 1
ATOM 5285 N N . ASP B 2 58 ? 38.219 -17.453 -13.542 1.00 19.19 77 ASP C N 1
ATOM 5286 C CA . ASP B 2 58 ? 36.840 -16.964 -13.623 1.00 20.25 77 ASP C CA 1
ATOM 5287 C C . ASP B 2 58 ? 36.857 -15.438 -13.776 1.00 20.64 77 ASP C C 1
ATOM 5288 O O . ASP B 2 58 ? 37.757 -14.740 -13.257 1.00 18.38 77 ASP C O 1
ATOM 5293 N N . ILE B 2 59 ? 35.856 -14.923 -14.472 1.00 18.96 78 ILE C N 1
ATOM 5294 C CA . ILE B 2 59 ? 35.747 -13.460 -14.673 1.00 17.65 78 ILE C CA 1
ATOM 5295 C C . ILE B 2 59 ? 34.476 -12.826 -14.050 1.00 19.36 78 ILE C C 1
ATOM 5296 O O . ILE B 2 59 ? 33.810 -11.961 -14.643 1.00 19.59 78 ILE C O 1
ATOM 5301 N N . ARG B 2 60 ? 34.144 -13.270 -12.852 1.00 18.68 79 ARG C N 1
ATOM 5302 C CA . ARG B 2 60 ? 33.188 -12.548 -12.005 1.00 20.55 79 ARG C CA 1
ATOM 5303 C C . ARG B 2 60 ? 33.738 -11.153 -11.594 1.00 20.61 79 ARG C C 1
ATOM 5304 O O . ARG B 2 60 ? 32.991 -10.163 -11.533 1.00 17.67 79 ARG C O 1
ATOM 5312 N N . LYS B 2 61 ? 35.042 -11.093 -11.321 1.00 18.14 80 LYS C N 1
ATOM 5313 C CA . LYS B 2 61 ? 35.752 -9.853 -10.945 1.00 17.34 80 LYS C CA 1
ATOM 5314 C C . LYS B 2 61 ? 36.930 -9.713 -11.920 1.00 20.34 80 LYS C C 1
ATOM 5315 O O . LYS B 2 61 ? 37.877 -10.532 -11.903 1.00 19.77 80 LYS C O 1
ATOM 5321 N N . LEU B 2 62 ? 36.841 -8.704 -12.787 1.00 16.55 81 LEU C N 1
ATOM 5322 C CA . LEU B 2 62 ? 37.828 -8.568 -13.855 1.00 16.97 81 LEU C CA 1
ATOM 5323 C C . LEU B 2 62 ? 38.139 -7.067 -14.032 1.00 16.95 81 LEU C C 1
ATOM 5324 O O . LEU B 2 62 ? 37.225 -6.212 -14.147 1.00 18.06 81 LEU C O 1
ATOM 5329 N N . PHE B 2 63 ? 39.434 -6.765 -14.018 1.00 17.68 82 PHE C N 1
ATOM 5330 C CA . PHE B 2 63 ? 39.932 -5.401 -14.035 1.00 16.43 82 PHE C CA 1
ATOM 5331 C C . PHE B 2 63 ? 40.961 -5.265 -15.126 1.00 17.37 82 PHE C C 1
ATOM 5332 O O . PHE B 2 63 ? 41.656 -6.214 -15.440 1.00 17.21 82 PHE C O 1
ATOM 5340 N N . LEU B 2 64 ? 41.064 -4.054 -15.648 1.00 18.37 83 LEU C N 1
ATOM 5341 C CA . LEU B 2 64 ? 42.031 -3.749 -16.683 1.00 19.84 83 LEU C CA 1
ATOM 5342 C C . LEU B 2 64 ? 43.014 -2.682 -16.189 1.00 21.14 83 LEU C C 1
ATOM 5343 O O . LEU B 2 64 ? 42.587 -1.657 -15.662 1.00 24.64 83 LEU C O 1
ATOM 5348 N N . ASP B 2 65 ? 44.321 -2.938 -16.332 1.00 22.46 84 ASP C N 1
ATOM 5349 C CA . ASP B 2 65 ? 45.317 -1.871 -16.164 1.00 23.73 84 ASP C CA 1
ATOM 5350 C C . ASP B 2 65 ? 45.808 -1.434 -17.536 1.00 22.14 84 ASP C C 1
ATOM 5351 O O . ASP B 2 65 ? 45.969 -2.284 -18.461 1.00 24.45 84 ASP C O 1
ATOM 5356 N N . ILE B 2 66 ? 46.002 -0.121 -17.688 1.00 23.35 85 ILE C N 1
ATOM 5357 C CA . ILE B 2 66 ? 46.663 0.469 -18.884 1.00 25.99 85 ILE C CA 1
ATOM 5358 C C . ILE B 2 66 ? 47.893 1.268 -18.452 1.00 28.53 85 ILE C C 1
ATOM 5359 O O . ILE B 2 66 ? 47.820 2.127 -17.576 1.00 28.52 85 ILE C O 1
ATOM 5364 N N . THR B 2 67 ? 49.033 0.958 -19.059 1.00 25.90 86 THR C N 1
ATOM 5365 C CA . THR B 2 67 ? 50.251 1.689 -18.763 1.00 32.21 86 THR C CA 1
ATOM 5366 C C . THR B 2 67 ? 50.778 2.177 -20.095 1.00 35.40 86 THR C C 1
ATOM 5367 O O . THR B 2 67 ? 51.113 1.364 -20.951 1.00 33.37 86 THR C O 1
ATOM 5371 N N . LEU B 2 68 ? 50.799 3.494 -20.259 1.00 33.90 87 LEU C N 1
ATOM 5372 C CA . LEU B 2 68 ? 51.140 4.139 -21.514 1.00 38.12 87 LEU C CA 1
ATOM 5373 C C . LEU B 2 68 ? 52.462 4.902 -21.400 1.00 40.96 87 LEU C C 1
ATOM 5374 O O . LEU B 2 68 ? 52.709 5.602 -20.407 1.00 32.41 87 LEU C O 1
ATOM 5379 N N . MET B 2 69 ? 53.315 4.734 -22.406 1.00 49.27 88 MET C N 1
ATOM 5380 C CA . MET B 2 69 ? 54.597 5.446 -22.456 1.00 46.30 88 MET C CA 1
ATOM 5381 C C . MET B 2 69 ? 54.968 5.871 -23.854 1.00 49.63 88 MET C C 1
ATOM 5382 O O . MET B 2 69 ? 54.477 5.326 -24.852 1.00 41.38 88 MET C O 1
ATOM 5387 N N . ALA B 2 70 ? 55.848 6.866 -23.912 1.00 49.13 89 ALA C N 1
ATOM 5388 C CA . ALA B 2 70 ? 56.413 7.320 -25.163 1.00 49.78 89 ALA C CA 1
ATOM 5389 C C . ALA B 2 70 ? 57.795 7.843 -24.850 1.00 55.13 89 ALA C C 1
ATOM 5390 O O . ALA B 2 70 ? 57.987 8.551 -23.843 1.00 52.13 89 ALA C O 1
ATOM 5392 N N . LYS B 2 71 ? 58.755 7.458 -25.691 1.00 60.06 90 LYS C N 1
ATOM 5393 C CA . LYS B 2 71 ? 60.142 7.948 -25.620 1.00 62.89 90 LYS C CA 1
ATOM 5394 C C . LYS B 2 71 ? 60.767 7.640 -24.259 1.00 61.47 90 LYS C C 1
ATOM 5395 O O . LYS B 2 71 ? 61.466 8.475 -23.688 1.00 65.05 90 LYS C O 1
ATOM 5401 N N . GLY B 2 72 ? 60.488 6.442 -23.742 1.00 59.03 91 GLY C N 1
ATOM 5402 C CA . GLY B 2 72 ? 61.091 5.959 -22.491 1.00 59.54 91 GLY C CA 1
ATOM 5403 C C . GLY B 2 72 ? 60.572 6.547 -21.182 1.00 60.10 91 GLY C C 1
ATOM 5404 O O . GLY B 2 72 ? 61.230 6.414 -20.150 1.00 63.37 91 GLY C O 1
ATOM 5405 N N . SER B 2 73 ? 59.409 7.200 -21.208 1.00 58.03 92 SER C N 1
ATOM 5406 C CA . SER B 2 73 ? 58.806 7.719 -19.968 1.00 65.42 92 SER C CA 1
ATOM 5407 C C . SER B 2 73 ? 57.269 7.660 -19.916 1.00 60.14 92 SER C C 1
ATOM 5408 O O . SER B 2 73 ? 56.589 7.788 -20.947 1.00 61.50 92 SER C O 1
ATOM 5411 N N . SER B 2 74 ? 56.741 7.495 -18.701 1.00 57.75 93 SER C N 1
ATOM 5412 C CA . SER B 2 74 ? 55.299 7.311 -18.461 1.00 56.17 93 SER C CA 1
ATOM 5413 C C . SER B 2 74 ? 54.489 8.503 -18.904 1.00 46.12 93 SER C C 1
ATOM 5414 O O . SER B 2 74 ? 54.738 9.615 -18.449 1.00 50.49 93 SER C O 1
ATOM 5417 N N . ILE B 2 75 ? 53.526 8.267 -19.790 1.00 41.81 94 ILE C N 1
ATOM 5418 C CA . ILE B 2 75 ? 52.414 9.200 -19.999 1.00 46.38 94 ILE C CA 1
ATOM 5419 C C . ILE B 2 75 ? 51.272 9.004 -18.945 1.00 57.11 94 ILE C C 1
ATOM 5420 O O . ILE B 2 75 ? 50.814 9.972 -18.320 1.00 48.03 94 ILE C O 1
ATOM 5425 N N . LEU B 2 76 ? 50.842 7.761 -18.721 1.00 49.06 95 LEU C N 1
ATOM 5426 C CA . LEU B 2 76 ? 49.578 7.508 -18.021 1.00 46.74 95 LEU C CA 1
ATOM 5427 C C . LEU B 2 76 ? 49.531 6.085 -17.455 1.00 44.66 95 LEU C C 1
ATOM 5428 O O . LEU B 2 76 ? 49.932 5.122 -18.136 1.00 37.85 95 LEU C O 1
ATOM 5433 N N . ASN B 2 77 ? 49.095 5.962 -16.199 1.00 37.39 96 ASN C N 1
ATOM 5434 C CA . ASN B 2 77 ? 48.657 4.676 -15.642 1.00 36.14 96 ASN C CA 1
ATOM 5435 C C . ASN B 2 77 ? 47.174 4.785 -15.345 1.00 37.53 96 ASN C C 1
ATOM 5436 O O . ASN B 2 77 ? 46.725 5.812 -14.851 1.00 33.58 96 ASN C O 1
ATOM 5441 N N . TYR B 2 78 ? 46.402 3.754 -15.673 1.00 30.24 97 TYR C N 1
ATOM 5442 C CA . TYR B 2 78 ? 44.971 3.816 -15.436 1.00 31.22 97 TYR C CA 1
ATOM 5443 C C . TYR B 2 78 ? 44.500 2.390 -15.099 1.00 28.52 97 TYR C C 1
ATOM 5444 O O . TYR B 2 78 ? 45.077 1.421 -15.610 1.00 23.10 97 TYR C O 1
ATOM 5453 N N . SER B 2 79 ? 43.507 2.271 -14.210 1.00 22.12 98 SER C N 1
ATOM 5454 C CA . SER B 2 79 ? 42.866 0.991 -13.890 1.00 20.28 98 SER C CA 1
ATOM 5455 C C . SER B 2 79 ? 41.362 1.171 -14.127 1.00 20.52 98 SER C C 1
ATOM 5456 O O . SER B 2 79 ? 40.845 2.243 -13.880 1.00 20.02 98 SER C O 1
ATOM 5459 N N . TYR B 2 80 ? 40.682 0.133 -14.626 1.00 20.23 99 TYR C N 1
ATOM 5460 C CA . TYR B 2 80 ? 39.238 0.195 -14.877 1.00 20.73 99 TYR C CA 1
ATOM 5461 C C . TYR B 2 80 ? 38.561 -1.169 -14.671 1.00 19.10 99 TYR C C 1
ATOM 5462 O O . TYR B 2 80 ? 39.045 -2.176 -15.182 1.00 18.57 99 TYR C O 1
ATOM 5471 N N . PRO B 2 81 ? 37.442 -1.212 -13.929 1.00 17.39 100 PRO C N 1
ATOM 5472 C CA . PRO B 2 81 ? 36.803 -2.533 -13.804 1.00 18.20 100 PRO C CA 1
ATOM 5473 C C . PRO B 2 81 ? 35.896 -2.872 -15.011 1.00 16.63 100 PRO C C 1
ATOM 5474 O O . PRO B 2 81 ? 35.197 -1.981 -15.516 1.00 18.50 100 PRO C O 1
ATOM 5478 N N . LEU B 2 82 ? 35.959 -4.119 -15.469 1.00 16.23 101 LEU C N 1
ATOM 5479 C CA . LEU B 2 82 ? 35.043 -4.605 -16.513 1.00 18.23 101 LEU C CA 1
ATOM 5480 C C . LEU B 2 82 ? 33.880 -5.396 -15.863 1.00 18.16 101 LEU C C 1
ATOM 5481 O O . LEU B 2 82 ? 32.710 -5.274 -16.279 1.00 18.59 101 LEU C O 1
ATOM 5486 N N . CYS B 2 83 ? 34.215 -6.187 -14.842 1.00 16.70 102 CYS C N 1
ATOM 5487 C CA . CYS B 2 83 ? 33.237 -7.037 -14.154 1.00 17.91 102 CYS C CA 1
ATOM 5488 C C . CYS B 2 83 ? 33.445 -6.896 -12.688 1.00 18.99 102 CYS C C 1
ATOM 5489 O O . CYS B 2 83 ? 34.566 -7.083 -12.185 1.00 16.11 102 CYS C O 1
ATOM 5492 N N . GLU B 2 84 ? 32.367 -6.561 -12.001 1.00 18.32 103 GLU C N 1
ATOM 5493 C CA . GLU B 2 84 ? 32.390 -6.494 -10.536 1.00 19.96 103 GLU C CA 1
ATOM 5494 C C . GLU B 2 84 ? 31.110 -7.069 -10.005 1.00 19.74 103 GLU C C 1
ATOM 5495 O O . GLU B 2 84 ? 30.102 -7.089 -10.718 1.00 18.09 103 GLU C O 1
ATOM 5501 N N . GLU B 2 85 ? 31.109 -7.499 -8.749 1.00 21.72 104 GLU C N 1
ATOM 5502 C CA . GLU B 2 85 ? 29.887 -8.103 -8.187 1.00 25.69 104 GLU C CA 1
ATOM 5503 C C . GLU B 2 85 ? 28.704 -7.110 -8.225 1.00 27.48 104 GLU C C 1
ATOM 5504 O O . GLU B 2 85 ? 27.585 -7.494 -8.509 1.00 24.79 104 GLU C O 1
ATOM 5510 N N . ASP B 2 86 ? 28.965 -5.826 -7.956 1.00 24.03 105 ASP C N 1
ATOM 5511 C CA . ASP B 2 86 ? 27.899 -4.815 -7.946 1.00 23.58 105 ASP C CA 1
ATOM 5512 C C . ASP B 2 86 ? 27.560 -4.231 -9.333 1.00 21.12 105 ASP C C 1
ATOM 5513 O O . ASP B 2 86 ? 26.650 -3.408 -9.460 1.00 19.03 105 ASP C O 1
ATOM 5518 N N . GLN B 2 87 ? 28.324 -4.631 -10.358 1.00 19.01 106 GLN C N 1
ATOM 5519 C CA . GLN B 2 87 ? 28.111 -4.108 -11.706 1.00 17.36 106 GLN C CA 1
ATOM 5520 C C . GLN B 2 87 ? 28.867 -4.943 -12.721 1.00 17.81 106 GLN C C 1
ATOM 5521 O O . GLN B 2 87 ? 30.006 -4.612 -13.083 1.00 19.68 106 GLN C O 1
ATOM 5527 N N . PRO B 2 88 ? 28.222 -6.000 -13.233 1.00 16.75 107 PRO C N 1
ATOM 5528 C CA . PRO B 2 88 ? 28.794 -6.694 -14.412 1.00 16.40 107 PRO C CA 1
ATOM 5529 C C . PRO B 2 88 ? 28.511 -5.844 -15.665 1.00 17.53 107 PRO C C 1
ATOM 5530 O O . PRO B 2 88 ? 27.338 -5.693 -16.072 1.00 17.94 107 PRO C O 1
ATOM 5534 N N . LYS B 2 89 ? 29.548 -5.264 -16.273 1.00 16.26 108 LYS C N 1
ATOM 5535 C CA . LYS B 2 89 ? 29.292 -4.369 -17.424 1.00 17.88 108 LYS C CA 1
ATOM 5536 C C . LYS B 2 89 ? 28.949 -5.081 -18.716 1.00 19.98 108 LYS C C 1
ATOM 5537 O O . LYS B 2 89 ? 28.237 -4.535 -19.569 1.00 20.67 108 LYS C O 1
ATOM 5543 N N . PHE B 2 90 ? 29.466 -6.290 -18.880 1.00 18.46 109 PHE C N 1
ATOM 5544 C CA . PHE B 2 90 ? 29.404 -7.007 -20.167 1.00 17.62 109 PHE C CA 1
ATOM 5545 C C . PHE B 2 90 ? 28.689 -8.351 -20.049 1.00 17.42 109 PHE C C 1
ATOM 5546 O O . PHE B 2 90 ? 28.735 -8.988 -18.984 1.00 17.02 109 PHE C O 1
ATOM 5554 N N . SER B 2 91 ? 28.110 -8.826 -21.153 1.00 16.69 110 SER C N 1
ATOM 5555 C CA . SER B 2 91 ? 27.386 -10.103 -21.103 1.00 17.85 110 SER C CA 1
ATOM 5556 C C . SER B 2 91 ? 28.301 -11.288 -20.709 1.00 20.50 110 SER C C 1
ATOM 5557 O O . SER B 2 91 ? 27.808 -12.290 -20.153 1.00 20.79 110 SER C O 1
ATOM 5560 N N . PHE B 2 92 ? 29.616 -11.153 -20.964 1.00 18.23 111 PHE C N 1
ATOM 5561 C CA . PHE B 2 92 ? 30.571 -12.207 -20.634 1.00 17.89 111 PHE C CA 1
ATOM 5562 C C . PHE B 2 92 ? 30.980 -12.312 -19.172 1.00 18.28 111 PHE C C 1
ATOM 5563 O O . PHE B 2 92 ? 31.595 -13.304 -18.783 1.00 16.16 111 PHE C O 1
ATOM 5571 N N . CYS B 2 93 ? 30.644 -11.306 -18.375 1.00 16.63 112 CYS C N 1
ATOM 5572 C CA . CYS B 2 93 ? 30.958 -11.365 -16.935 1.00 18.28 112 CYS C CA 1
ATOM 5573 C C . CYS B 2 93 ? 30.357 -12.623 -16.284 1.00 16.55 112 CYS C C 1
ATOM 5574 O O . CYS B 2 93 ? 29.244 -13.073 -16.641 1.00 15.57 112 CYS C O 1
ATOM 5577 N N . GLY B 2 94 ? 31.101 -13.172 -15.323 1.00 16.70 113 GLY C N 1
ATOM 5578 C CA . GLY B 2 94 ? 30.739 -14.386 -14.626 1.00 16.81 113 GLY C CA 1
ATOM 5579 C C . GLY B 2 94 ? 31.103 -15.688 -15.321 1.00 18.17 113 GLY C C 1
ATOM 5580 O O . GLY B 2 94 ? 30.924 -16.735 -14.749 1.00 18.95 113 GLY C O 1
ATOM 5581 N N . ARG B 2 95 ? 31.620 -15.645 -16.558 1.00 19.13 114 ARG C N 1
ATOM 5582 C CA . ARG B 2 95 ? 32.085 -16.889 -17.190 1.00 18.77 114 ARG C CA 1
ATOM 5583 C C . ARG B 2 95 ? 33.315 -17.473 -16.455 1.00 20.26 114 ARG C C 1
ATOM 5584 O O . ARG B 2 95 ? 33.918 -16.805 -15.638 1.00 17.50 114 ARG C O 1
ATOM 5592 N N . ARG B 2 96 ? 33.662 -18.722 -16.733 1.00 19.43 115 ARG C N 1
ATOM 5593 C CA . ARG B 2 96 ? 34.591 -19.414 -15.823 1.00 19.91 115 ARG C CA 1
ATOM 5594 C C . ARG B 2 96 ? 35.869 -19.859 -16.512 1.00 20.95 115 ARG C C 1
ATOM 5595 O O . ARG B 2 96 ? 35.902 -20.009 -17.738 1.00 18.02 115 ARG C O 1
ATOM 5603 N N . LYS B 2 97 ? 36.893 -20.059 -15.681 1.00 20.01 116 LYS C N 1
ATOM 5604 C CA . LYS B 2 97 ? 38.191 -20.620 -16.046 1.00 21.81 116 LYS C CA 1
ATOM 5605 C C . LYS B 2 97 ? 38.008 -21.796 -17.037 1.00 20.47 116 LYS C C 1
ATOM 5606 O O . LYS B 2 97 ? 37.166 -22.675 -16.809 1.00 17.23 116 LYS C O 1
ATOM 5612 N N . GLY B 2 98 ? 38.795 -21.796 -18.118 1.00 16.59 117 GLY C N 1
ATOM 5613 C CA . GLY B 2 98 ? 38.712 -22.857 -19.130 1.00 18.89 117 GLY C CA 1
ATOM 5614 C C . GLY B 2 98 ? 37.816 -22.529 -20.326 1.00 17.25 117 GLY C C 1
ATOM 5615 O O . GLY B 2 98 ? 38.056 -23.034 -21.445 1.00 17.55 117 GLY C O 1
ATOM 5616 N N . GLU B 2 99 ? 36.763 -21.726 -20.109 1.00 17.39 118 GLU C N 1
ATOM 5617 C CA . GLU B 2 99 ? 35.879 -21.325 -21.220 1.00 19.86 118 GLU C CA 1
ATOM 5618 C C . GLU B 2 99 ? 36.650 -20.551 -22.321 1.00 19.62 118 GLU C C 1
ATOM 5619 O O . GLU B 2 99 ? 37.499 -19.722 -22.034 1.00 20.30 118 GLU C O 1
ATOM 5625 N N . GLN B 2 100 ? 36.361 -20.898 -23.565 1.00 18.87 119 GLN C N 1
ATOM 5626 C CA . GLN B 2 100 ? 36.721 -20.115 -24.740 1.00 21.72 119 GLN C CA 1
ATOM 5627 C C . GLN B 2 100 ? 35.681 -19.003 -24.838 1.00 23.40 119 GLN C C 1
ATOM 5628 O O . GLN B 2 100 ? 34.468 -19.297 -24.776 1.00 21.19 119 GLN C O 1
ATOM 5634 N N . ILE B 2 101 ? 36.154 -17.739 -24.929 1.00 20.03 120 ILE C N 1
ATOM 5635 C CA . ILE B 2 101 ? 35.332 -16.530 -24.999 1.00 21.16 120 ILE C CA 1
ATOM 5636 C C . ILE B 2 101 ? 35.579 -15.873 -26.341 1.00 19.06 120 ILE C C 1
ATOM 5637 O O . ILE B 2 101 ? 36.734 -15.713 -26.772 1.00 21.27 120 ILE C O 1
ATOM 5642 N N . TYR B 2 102 ? 34.497 -15.477 -26.967 1.00 17.53 121 TYR C N 1
ATOM 5643 C CA . TYR B 2 102 ? 34.580 -14.581 -28.135 1.00 18.10 121 TYR C CA 1
ATOM 5644 C C . TYR B 2 102 ? 33.683 -13.400 -27.828 1.00 19.31 121 TYR C C 1
ATOM 5645 O O . TYR B 2 102 ? 32.502 -13.579 -27.514 1.00 20.13 121 TYR C O 1
ATOM 5654 N N . TYR B 2 103 ? 34.240 -12.200 -27.949 1.00 18.38 122 TYR C N 1
ATOM 5655 C CA . TYR B 2 103 ? 33.484 -10.963 -27.776 1.00 19.96 122 TYR C CA 1
ATOM 5656 C C . TYR B 2 103 ? 33.636 -10.100 -29.016 1.00 20.19 122 TYR C C 1
ATOM 5657 O O . TYR B 2 103 ? 34.772 -9.822 -29.436 1.00 19.41 122 TYR C O 1
ATOM 5666 N N . ALA B 2 104 ? 32.514 -9.704 -29.606 1.00 24.31 123 ALA C N 1
ATOM 5667 C CA . ALA B 2 104 ? 32.479 -8.710 -30.716 1.00 26.09 123 ALA C CA 1
ATOM 5668 C C . ALA B 2 104 ? 31.476 -7.656 -30.286 1.00 25.38 123 ALA C C 1
ATOM 5669 O O . ALA B 2 104 ? 30.262 -7.909 -30.217 1.00 29.72 123 ALA C O 1
ATOM 5671 N N . GLY B 2 105 ? 31.982 -6.479 -29.954 1.00 27.30 124 GLY C N 1
ATOM 5672 C CA . GLY B 2 105 ? 31.143 -5.459 -29.349 1.00 26.47 124 GLY C CA 1
ATOM 5673 C C . GLY B 2 105 ? 31.897 -4.219 -28.933 1.00 24.67 124 GLY C C 1
ATOM 5674 O O . GLY B 2 105 ? 33.123 -4.118 -29.139 1.00 22.76 124 GLY C O 1
ATOM 5675 N N . PRO B 2 106 ? 31.165 -3.265 -28.326 1.00 27.31 125 PRO C N 1
ATOM 5676 C CA . PRO B 2 106 ? 31.746 -1.977 -28.018 1.00 27.30 125 PRO C CA 1
ATOM 5677 C C . PRO B 2 106 ? 32.605 -2.016 -26.764 1.00 27.90 125 PRO C C 1
ATOM 5678 O O . PRO B 2 106 ? 32.450 -2.928 -25.926 1.00 27.46 125 PRO C O 1
ATOM 5682 N N . VAL B 2 107 ? 33.514 -1.063 -26.627 1.00 30.70 126 VAL C N 1
ATOM 5683 C CA . VAL B 2 107 ? 34.282 -0.945 -25.366 1.00 27.89 126 VAL C CA 1
ATOM 5684 C C . VAL B 2 107 ? 34.086 0.369 -24.577 1.00 33.42 126 VAL C C 1
ATOM 5685 O O . VAL B 2 107 ? 34.542 0.482 -23.457 1.00 32.13 126 VAL C O 1
ATOM 5689 N N . ASN B 2 108 ? 33.407 1.355 -25.135 1.00 37.56 127 ASN C N 1
ATOM 5690 C CA . ASN B 2 108 ? 33.095 2.578 -24.355 1.00 45.32 127 ASN C CA 1
ATOM 5691 C C . ASN B 2 108 ? 34.334 3.350 -23.879 1.00 42.15 127 ASN C C 1
ATOM 5692 O O . ASN B 2 108 ? 34.330 3.932 -22.800 1.00 44.71 127 ASN C O 1
ATOM 5697 N N . ASN B 2 109 ? 35.404 3.335 -24.680 1.00 38.64 128 ASN C N 1
ATOM 5698 C CA . ASN B 2 109 ? 36.540 4.223 -24.451 1.00 36.24 128 ASN C CA 1
ATOM 5699 C C . ASN B 2 109 ? 36.142 5.646 -24.791 1.00 35.84 128 ASN C C 1
ATOM 5700 O O . ASN B 2 109 ? 35.207 5.847 -25.582 1.00 34.46 128 ASN C O 1
ATOM 5705 N N . PRO B 2 110 ? 36.881 6.640 -24.259 1.00 41.60 129 PRO C N 1
ATOM 5706 C CA . PRO B 2 110 ? 36.593 8.010 -24.695 1.00 45.54 129 PRO C CA 1
ATOM 5707 C C . PRO B 2 110 ? 37.233 8.310 -26.069 1.00 39.59 129 PRO C C 1
ATOM 5708 O O . PRO B 2 110 ? 38.161 7.614 -26.491 1.00 38.62 129 PRO C O 1
ATOM 5712 N N . GLY B 2 111 ? 36.701 9.301 -26.777 1.00 43.98 130 GLY C N 1
ATOM 5713 C CA . GLY B 2 111 ? 37.344 9.789 -27.995 1.00 42.36 130 GLY C CA 1
ATOM 5714 C C . GLY B 2 111 ? 38.728 10.341 -27.666 1.00 47.83 130 GLY C C 1
ATOM 5715 O O . GLY B 2 111 ? 38.968 10.803 -26.554 1.00 44.69 130 GLY C O 1
ATOM 5716 N N . LEU B 2 112 ? 39.663 10.249 -28.600 1.00 45.20 131 LEU C N 1
ATOM 5717 C CA . LEU B 2 112 ? 40.951 10.917 -28.425 1.00 51.39 131 LEU C CA 1
ATOM 5718 C C . LEU B 2 112 ? 41.752 10.991 -29.716 1.00 49.99 131 LEU C C 1
ATOM 5719 O O . LEU B 2 112 ? 41.717 10.065 -30.531 1.00 48.96 131 LEU C O 1
ATOM 5724 N N A ASP B 2 113 ? 42.460 12.107 -29.901 0.50 52.53 132 ASP C N 1
ATOM 5725 N N B ASP B 2 113 ? 42.470 12.099 -29.878 0.50 50.09 132 ASP C N 1
ATOM 5726 C CA A ASP B 2 113 ? 43.334 12.307 -31.063 0.50 54.06 132 ASP C CA 1
ATOM 5727 C CA B ASP B 2 113 ? 43.344 12.308 -31.023 0.50 50.46 132 ASP C CA 1
ATOM 5728 C C A ASP B 2 113 ? 44.745 11.880 -30.698 0.50 49.15 132 ASP C C 1
ATOM 5729 C C B ASP B 2 113 ? 44.740 11.833 -30.665 0.50 46.97 132 ASP C C 1
ATOM 5730 O O A ASP B 2 113 ? 45.234 12.199 -29.618 0.50 53.01 132 ASP C O 1
ATOM 5731 O O B ASP B 2 113 ? 45.211 12.065 -29.555 0.50 50.56 132 ASP C O 1
ATOM 5740 N N . VAL B 2 114 ? 45.387 11.142 -31.593 1.00 46.44 133 VAL C N 1
ATOM 5741 C CA . VAL B 2 114 ? 46.706 10.604 -31.322 1.00 48.29 133 VAL C CA 1
ATOM 5742 C C . VAL B 2 114 ? 47.753 11.386 -32.121 1.00 45.30 133 VAL C C 1
ATOM 5743 O O . VAL B 2 114 ? 47.827 11.233 -33.338 1.00 47.74 133 VAL C O 1
ATOM 5747 N N . PRO B 2 115 ? 48.548 12.229 -31.424 1.00 49.98 134 PRO C N 1
ATOM 5748 C CA . PRO B 2 115 ? 49.660 12.954 -32.036 1.00 49.48 134 PRO C CA 1
ATOM 5749 C C . PRO B 2 115 ? 50.604 11.977 -32.718 1.00 52.38 134 PRO C C 1
ATOM 5750 O O . PRO B 2 115 ? 50.893 10.900 -32.172 1.00 43.48 134 PRO C O 1
ATOM 5754 N N . GLN B 2 116 ? 51.064 12.341 -33.910 1.00 49.51 135 GLN C N 1
ATOM 5755 C CA . GLN B 2 116 ? 52.041 11.531 -34.633 1.00 51.39 135 GLN C CA 1
ATOM 5756 C C . GLN B 2 116 ? 53.199 11.137 -33.726 1.00 44.83 135 GLN C C 1
ATOM 5757 O O . GLN B 2 116 ? 53.585 11.903 -32.866 1.00 41.67 135 GLN C O 1
ATOM 5763 N N . GLY B 2 117 ? 53.704 9.918 -33.889 1.00 41.35 136 GLY C N 1
ATOM 5764 C CA . GLY B 2 117 ? 54.743 9.391 -32.999 1.00 43.18 136 GLY C CA 1
ATOM 5765 C C . GLY B 2 117 ? 54.504 7.936 -32.615 1.00 43.35 136 GLY C C 1
ATOM 5766 O O . GLY B 2 117 ? 53.536 7.316 -33.060 1.00 42.32 136 GLY C O 1
ATOM 5767 N N . GLU B 2 118 ? 55.398 7.381 -31.806 1.00 39.26 137 GLU C N 1
ATOM 5768 C CA . GLU B 2 118 ? 55.271 5.994 -31.410 1.00 42.10 137 GLU C CA 1
ATOM 5769 C C . GLU B 2 118 ? 55.108 5.854 -29.894 1.00 44.81 137 GLU C C 1
ATOM 5770 O O . GLU B 2 118 ? 55.811 6.513 -29.143 1.00 40.37 137 GLU C O 1
ATOM 5776 N N . TYR B 2 119 ? 54.195 4.974 -29.464 1.00 39.05 138 TYR C N 1
ATOM 5777 C CA . TYR B 2 119 ? 53.872 4.779 -28.040 1.00 38.90 138 TYR C CA 1
ATOM 5778 C C . TYR B 2 119 ? 53.914 3.299 -27.646 1.00 33.00 138 TYR C C 1
ATOM 5779 O O . TYR B 2 119 ? 53.543 2.441 -28.442 1.00 35.52 138 TYR C O 1
ATOM 5788 N N . GLN B 2 120 ? 54.365 3.013 -26.427 1.00 35.25 139 GLN C N 1
ATOM 5789 C CA . GLN B 2 120 ? 54.376 1.649 -25.901 1.00 37.79 139 GLN C CA 1
ATOM 5790 C C . GLN B 2 120 ? 53.239 1.545 -24.875 1.00 42.07 139 GLN C C 1
ATOM 5791 O O . GLN B 2 120 ? 53.166 2.342 -23.923 1.00 31.80 139 GLN C O 1
ATOM 5797 N N . LEU B 2 121 ? 52.348 0.578 -25.109 1.00 36.58 140 LEU C N 1
ATOM 5798 C CA . LEU B 2 121 ? 51.158 0.357 -24.284 1.00 38.00 140 LEU C CA 1
ATOM 5799 C C . LEU B 2 121 ? 51.253 -1.014 -23.616 1.00 36.43 140 LEU C C 1
ATOM 5800 O O . LEU B 2 121 ? 51.518 -2.018 -24.282 1.00 42.83 140 LEU C O 1
ATOM 5805 N N . LEU B 2 122 ? 51.050 -1.071 -22.309 1.00 30.72 141 LEU C N 1
ATOM 5806 C CA . LEU B 2 122 ? 50.927 -2.369 -21.637 1.00 31.27 141 LEU C CA 1
ATOM 5807 C C . LEU B 2 122 ? 49.490 -2.459 -21.124 1.00 31.54 141 LEU C C 1
ATOM 5808 O O . LEU B 2 122 ? 49.062 -1.610 -20.337 1.00 31.39 141 LEU C O 1
ATOM 5813 N N . LEU B 2 123 ? 48.760 -3.458 -21.618 1.00 26.54 142 LEU C N 1
ATOM 5814 C CA . LEU B 2 123 ? 47.340 -3.707 -21.201 1.00 28.36 142 LEU C CA 1
ATOM 5815 C C . LEU B 2 123 ? 47.300 -5.033 -20.435 1.00 27.21 142 LEU C C 1
ATOM 5816 O O . LEU B 2 123 ? 47.852 -6.052 -20.896 1.00 25.34 142 LEU C O 1
ATOM 5821 N N . GLU B 2 124 ? 46.700 -5.037 -19.248 1.00 23.13 143 GLU C N 1
ATOM 5822 C CA . GLU B 2 124 ? 46.640 -6.265 -18.472 1.00 22.78 143 GLU C CA 1
ATOM 5823 C C . GLU B 2 124 ? 45.207 -6.430 -17.940 1.00 25.08 143 GLU C C 1
ATOM 5824 O O . GLU B 2 124 ? 44.657 -5.492 -17.358 1.00 23.88 143 GLU C O 1
ATOM 5830 N N . LEU B 2 125 ? 44.637 -7.602 -18.180 1.00 20.58 144 LEU C N 1
ATOM 5831 C CA . LEU B 2 125 ? 43.348 -8.024 -17.571 1.00 19.88 144 LEU C CA 1
ATOM 5832 C C . LEU B 2 125 ? 43.697 -8.941 -16.405 1.00 19.00 144 LEU C C 1
ATOM 5833 O O . LEU B 2 125 ? 44.497 -9.865 -16.582 1.00 19.31 144 LEU C O 1
ATOM 5838 N N . TYR B 2 126 ? 43.104 -8.707 -15.227 1.00 17.07 145 TYR C N 1
ATOM 5839 C CA . TYR B 2 126 ? 43.418 -9.537 -14.070 1.00 18.84 145 TYR C CA 1
ATOM 5840 C C . TYR B 2 126 ? 42.212 -9.669 -13.131 1.00 18.24 145 TYR C C 1
ATOM 5841 O O . TYR B 2 126 ? 41.296 -8.871 -13.204 1.00 16.60 145 TYR C O 1
ATOM 5850 N N . ASN B 2 127 ? 42.249 -10.642 -12.225 1.00 18.53 146 ASN C N 1
ATOM 5851 C CA . ASN B 2 127 ? 41.145 -10.860 -11.305 1.00 18.70 146 ASN C CA 1
ATOM 5852 C C . ASN B 2 127 ? 41.413 -10.204 -9.939 1.00 20.02 146 ASN C C 1
ATOM 5853 O O . ASN B 2 127 ? 42.380 -9.457 -9.785 1.00 18.23 146 ASN C O 1
ATOM 5858 N N . GLU B 2 128 ? 40.597 -10.514 -8.923 1.00 20.65 147 GLU C N 1
ATOM 5859 C CA . GLU B 2 128 ? 40.761 -9.831 -7.658 1.00 21.42 147 GLU C CA 1
ATOM 5860 C C . GLU B 2 128 ? 42.060 -10.204 -6.924 1.00 24.37 147 GLU C C 1
ATOM 5861 O O . GLU B 2 128 ? 42.473 -9.508 -5.974 1.00 27.21 147 GLU C O 1
ATOM 5867 N N . ASN B 2 129 ? 42.708 -11.283 -7.347 1.00 26.41 148 ASN C N 1
ATOM 5868 C CA . ASN B 2 129 ? 43.990 -11.699 -6.734 1.00 24.27 148 ASN C CA 1
ATOM 5869 C C . ASN B 2 129 ? 45.181 -11.275 -7.558 1.00 25.74 148 ASN C C 1
ATOM 5870 O O . ASN B 2 129 ? 46.330 -11.681 -7.300 1.00 25.10 148 ASN C O 1
ATOM 5875 N N . ARG B 2 130 ? 44.908 -10.445 -8.558 1.00 22.92 149 ARG C N 1
ATOM 5876 C CA . ARG B 2 130 ? 45.912 -10.014 -9.554 1.00 27.23 149 ARG C CA 1
ATOM 5877 C C . ARG B 2 130 ? 46.449 -11.176 -10.406 1.00 23.25 149 ARG C C 1
ATOM 5878 O O . ARG B 2 130 ? 47.513 -11.072 -11.016 1.00 26.85 149 ARG C O 1
ATOM 5886 N N . ALA B 2 131 ? 45.691 -12.266 -10.511 1.00 23.03 150 ALA C N 1
ATOM 5887 C CA . ALA B 2 131 ? 46.091 -13.351 -11.434 1.00 21.84 150 ALA C CA 1
ATOM 5888 C C . ALA B 2 131 ? 45.821 -12.929 -12.870 1.00 24.62 150 ALA C C 1
ATOM 5889 O O . ALA B 2 131 ? 44.803 -12.312 -13.149 1.00 20.07 150 ALA C O 1
ATOM 5891 N N . THR B 2 132 ? 46.735 -13.284 -13.776 1.00 23.90 151 THR C N 1
ATOM 5892 C CA . THR B 2 132 ? 46.622 -12.925 -15.167 1.00 21.16 151 THR C CA 1
ATOM 5893 C C . THR B 2 132 ? 45.500 -13.602 -15.896 1.00 21.24 151 THR C C 1
ATOM 5894 O O . THR B 2 132 ? 45.448 -14.830 -15.992 1.00 23.79 151 THR C O 1
ATOM 5898 N N . VAL B 2 133 ? 44.637 -12.781 -16.494 1.00 18.70 152 VAL C N 1
ATOM 5899 C CA . VAL B 2 133 ? 43.691 -13.235 -17.474 1.00 17.14 152 VAL C CA 1
ATOM 5900 C C . VAL B 2 133 ? 44.209 -12.968 -18.889 1.00 21.93 152 VAL C C 1
ATOM 5901 O O . VAL B 2 133 ? 44.192 -13.870 -19.744 1.00 21.01 152 VAL C O 1
ATOM 5905 N N . ALA B 2 134 ? 44.722 -11.764 -19.131 1.00 22.23 153 ALA C N 1
ATOM 5906 C CA . ALA B 2 134 ? 45.398 -11.449 -20.437 1.00 20.08 153 ALA C CA 1
ATOM 5907 C C . ALA B 2 134 ? 46.464 -10.398 -20.209 1.00 23.68 153 ALA C C 1
ATOM 5908 O O . ALA B 2 134 ? 46.356 -9.568 -19.282 1.00 20.65 153 ALA C O 1
ATOM 5910 N N . CYS B 2 135 ? 47.495 -10.398 -21.050 1.00 23.64 154 CYS C N 1
ATOM 5911 C CA . CYS B 2 135 ? 48.557 -9.375 -20.940 1.00 25.09 154 CYS C CA 1
ATOM 5912 C C . CYS B 2 135 ? 48.971 -9.075 -22.370 1.00 26.79 154 CYS C C 1
ATOM 5913 O O . CYS B 2 135 ? 49.358 -10.005 -23.096 1.00 25.83 154 CYS C O 1
ATOM 5916 N N . ALA B 2 136 ? 48.890 -7.805 -22.768 1.00 27.72 155 ALA C N 1
ATOM 5917 C CA . ALA B 2 136 ? 49.237 -7.397 -24.130 1.00 29.12 155 ALA C CA 1
ATOM 5918 C C . ALA B 2 136 ? 50.308 -6.306 -24.078 1.00 32.61 155 ALA C C 1
ATOM 5919 O O . ALA B 2 136 ? 50.158 -5.306 -23.389 1.00 29.48 155 ALA C O 1
ATOM 5921 N N . ASN B 2 137 ? 51.395 -6.541 -24.798 1.00 32.96 156 ASN C N 1
ATOM 5922 C CA . ASN B 2 137 ? 52.456 -5.564 -24.983 1.00 32.66 156 ASN C CA 1
ATOM 5923 C C . ASN B 2 137 ? 52.238 -4.978 -26.375 1.00 28.79 156 ASN C C 1
ATOM 5924 O O . ASN B 2 137 ? 52.428 -5.684 -27.371 1.00 31.19 156 ASN C O 1
ATOM 5929 N N . ALA B 2 138 ? 51.835 -3.718 -26.465 1.00 29.91 157 ALA C N 1
ATOM 5930 C CA . ALA B 2 138 ? 51.502 -3.138 -27.772 1.00 30.15 157 ALA C CA 1
ATOM 5931 C C . ALA B 2 138 ? 52.380 -1.967 -28.185 1.00 34.66 157 ALA C C 1
ATOM 5932 O O . ALA B 2 138 ? 52.855 -1.216 -27.339 1.00 32.75 157 ALA C O 1
ATOM 5934 N N . THR B 2 139 ? 52.557 -1.800 -29.491 1.00 36.22 158 THR C N 1
ATOM 5935 C CA . THR B 2 139 ? 53.191 -0.601 -30.048 1.00 36.26 158 THR C CA 1
ATOM 5936 C C . THR B 2 139 ? 52.153 0.079 -30.903 1.00 32.21 158 THR C C 1
ATOM 5937 O O . THR B 2 139 ? 51.558 -0.556 -31.780 1.00 30.17 158 THR C O 1
ATOM 5941 N N . VAL B 2 140 ? 51.917 1.353 -30.626 1.00 29.24 159 VAL C N 1
ATOM 5942 C CA . VAL B 2 140 ? 50.954 2.175 -31.358 1.00 30.69 159 VAL C CA 1
ATOM 5943 C C . VAL B 2 140 ? 51.689 3.249 -32.145 1.00 35.83 159 VAL C C 1
ATOM 5944 O O . VAL B 2 140 ? 52.384 4.084 -31.560 1.00 36.85 159 VAL C O 1
ATOM 5948 N N . THR B 2 141 ? 51.533 3.211 -33.465 1.00 32.36 160 THR C N 1
ATOM 5949 C CA . THR B 2 141 ? 52.197 4.180 -34.347 1.00 37.73 160 THR C CA 1
ATOM 5950 C C . THR B 2 141 ? 51.200 5.081 -35.063 1.00 41.73 160 THR C C 1
ATOM 5951 O O . THR B 2 141 ? 50.335 4.602 -35.820 1.00 40.96 160 THR C O 1
ATOM 5955 N N . SER B 2 142 ? 51.332 6.385 -34.782 1.00 38.64 161 SER C N 1
ATOM 5956 C CA . SER B 2 142 ? 50.565 7.428 -35.423 1.00 41.71 161 SER C CA 1
ATOM 5957 C C . SER B 2 142 ? 51.430 8.216 -36.423 1.00 54.33 161 SER C C 1
ATOM 5958 O O . SER B 2 142 ? 52.507 8.716 -36.068 1.00 46.21 161 SER C O 1
ATOM 5961 N N . SER B 2 143 ? 50.938 8.327 -37.657 1.00 50.17 162 SER C N 1
ATOM 5962 C CA . SER B 2 143 ? 51.671 8.994 -38.749 1.00 63.01 162 SER C CA 1
ATOM 5963 C C . SER B 2 143 ? 50.723 9.850 -39.596 1.00 57.39 162 SER C C 1
ATOM 5964 O O . SER B 2 143 ? 49.512 9.751 -39.440 1.00 60.32 162 SER C O 1
ATOM 5967 N N . GLU B 2 144 ? 51.261 10.695 -40.481 1.00 69.47 163 GLU C N 1
ATOM 5968 C CA . GLU B 2 144 ? 50.410 11.604 -41.280 1.00 63.54 163 GLU C CA 1
ATOM 5969 C C . GLU B 2 144 ? 49.523 10.832 -42.261 1.00 64.42 163 GLU C C 1
ATOM 5970 O O . GLU B 2 144 ? 49.884 9.755 -42.734 1.00 64.44 163 GLU C O 1
ATOM 5976 N N . PHE B 2 145 ? 48.342 11.368 -42.528 1.00 63.96 164 PHE C N 1
ATOM 5977 C CA . PHE B 2 145 ? 47.360 10.644 -43.305 1.00 62.13 164 PHE C CA 1
ATOM 5978 C C . PHE B 2 145 ? 46.426 11.615 -44.018 1.00 58.37 164 PHE C C 1
ATOM 5979 O O . PHE B 2 145 ? 46.537 11.796 -45.228 1.00 61.11 164 PHE C O 1
ATOM 5987 N N . GLN C 1 6 ? 52.361 -40.133 -44.245 1.00 66.58 26 GLN B N 1
ATOM 5988 C CA . GLN C 1 6 ? 52.897 -41.525 -44.079 1.00 71.57 26 GLN B CA 1
ATOM 5989 C C . GLN C 1 6 ? 52.032 -42.611 -44.762 1.00 70.82 26 GLN B C 1
ATOM 5990 O O . GLN C 1 6 ? 51.783 -43.676 -44.169 1.00 72.78 26 GLN B O 1
ATOM 5996 N N . LYS C 1 7 ? 51.582 -42.387 -46.000 1.00 69.74 27 LYS B N 1
ATOM 5997 C CA . LYS C 1 7 ? 51.868 -41.216 -46.829 1.00 58.71 27 LYS B CA 1
ATOM 5998 C C . LYS C 1 7 ? 50.548 -40.741 -47.443 1.00 50.09 27 LYS B C 1
ATOM 5999 O O . LYS C 1 7 ? 49.580 -41.516 -47.471 1.00 42.21 27 LYS B O 1
ATOM 6005 N N . CYS C 1 8 ? 50.491 -39.494 -47.946 1.00 48.41 28 CYS B N 1
ATOM 6006 C CA . CYS C 1 8 ? 49.251 -39.011 -48.605 1.00 42.42 28 CYS B CA 1
ATOM 6007 C C . CYS C 1 8 ? 48.946 -39.908 -49.785 1.00 39.68 28 CYS B C 1
ATOM 6008 O O . CYS C 1 8 ? 49.862 -40.440 -50.407 1.00 49.39 28 CYS B O 1
ATOM 6011 N N . ILE C 1 9 ? 47.670 -40.108 -50.078 1.00 33.43 29 ILE B N 1
ATOM 6012 C CA . ILE C 1 9 ? 47.272 -40.899 -51.240 1.00 34.78 29 ILE B CA 1
ATOM 6013 C C . ILE C 1 9 ? 47.215 -39.965 -52.451 1.00 36.56 29 ILE B C 1
ATOM 6014 O O . ILE C 1 9 ? 46.552 -38.923 -52.421 1.00 36.83 29 ILE B O 1
ATOM 6019 N N . GLU C 1 10 ? 47.940 -40.331 -53.507 1.00 37.89 30 GLU B N 1
ATOM 6020 C CA . GLU C 1 10 ? 47.920 -39.588 -54.767 1.00 41.90 30 GLU B CA 1
ATOM 6021 C C . GLU C 1 10 ? 46.719 -40.091 -55.532 1.00 40.02 30 GLU B C 1
ATOM 6022 O O . GLU C 1 10 ? 46.718 -41.215 -56.039 1.00 42.68 30 GLU B O 1
ATOM 6028 N N . LYS C 1 11 ? 45.680 -39.276 -55.582 1.00 36.75 31 LYS B N 1
ATOM 6029 C CA . LYS C 1 11 ? 44.453 -39.662 -56.254 1.00 39.22 31 LYS B CA 1
ATOM 6030 C C . LYS C 1 11 ? 44.540 -39.296 -57.725 1.00 42.27 31 LYS B C 1
ATOM 6031 O O . LYS C 1 11 ? 44.111 -40.062 -58.583 1.00 46.53 31 LYS B O 1
ATOM 6037 N N . GLU C 1 12 ? 45.095 -38.121 -58.005 1.00 42.74 32 GLU B N 1
ATOM 6038 C CA . GLU C 1 12 ? 45.435 -37.717 -59.358 1.00 40.13 32 GLU B CA 1
ATOM 6039 C C . GLU C 1 12 ? 46.825 -37.084 -59.367 1.00 46.41 32 GLU B C 1
ATOM 6040 O O . GLU C 1 12 ? 47.094 -36.123 -58.626 1.00 37.28 32 GLU B O 1
ATOM 6046 N N . VAL C 1 13 ? 47.709 -37.611 -60.212 1.00 39.37 33 VAL B N 1
ATOM 6047 C CA . VAL C 1 13 ? 49.113 -37.175 -60.219 1.00 36.69 33 VAL B CA 1
ATOM 6048 C C . VAL C 1 13 ? 49.205 -35.670 -60.292 1.00 28.50 33 VAL B C 1
ATOM 6049 O O . VAL C 1 13 ? 48.554 -35.038 -61.119 1.00 33.66 33 VAL B O 1
ATOM 6053 N N . ASN C 1 14 ? 50.005 -35.116 -59.389 1.00 31.40 34 ASN B N 1
ATOM 6054 C CA . ASN C 1 14 ? 50.270 -33.684 -59.245 1.00 38.57 34 ASN B CA 1
ATOM 6055 C C . ASN C 1 14 ? 49.067 -32.769 -59.039 1.00 33.45 34 ASN B C 1
ATOM 6056 O O . ASN C 1 14 ? 49.213 -31.570 -59.145 1.00 34.90 34 ASN B O 1
ATOM 6061 N N . LYS C 1 15 ? 47.895 -33.328 -58.736 1.00 32.38 35 LYS B N 1
ATOM 6062 C CA . LYS C 1 15 ? 46.685 -32.515 -58.690 1.00 33.80 35 LYS B CA 1
ATOM 6063 C C . LYS C 1 15 ? 45.852 -32.730 -57.408 1.00 33.57 35 LYS B C 1
ATOM 6064 O O . LYS C 1 15 ? 45.437 -31.763 -56.793 1.00 33.08 35 LYS B O 1
ATOM 6070 N N . THR C 1 16 ? 45.636 -33.988 -57.015 1.00 31.13 36 THR B N 1
ATOM 6071 C CA . THR C 1 16 ? 44.648 -34.296 -55.965 1.00 32.53 36 THR B CA 1
ATOM 6072 C C . THR C 1 16 ? 45.263 -35.271 -54.978 1.00 36.73 36 THR B C 1
ATOM 6073 O O . THR C 1 16 ? 45.742 -36.345 -55.364 1.00 31.31 36 THR B O 1
ATOM 6077 N N . TYR C 1 17 ? 45.277 -34.880 -53.702 1.00 28.92 37 TYR B N 1
ATOM 6078 C CA . TYR C 1 17 ? 45.910 -35.688 -52.678 1.00 28.80 37 TYR B CA 1
ATOM 6079 C C . TYR C 1 17 ? 44.983 -35.860 -51.479 1.00 30.45 37 TYR B C 1
ATOM 6080 O O . TYR C 1 17 ? 44.321 -34.909 -51.053 1.00 31.51 37 TYR B O 1
ATOM 6089 N N . ASN C 1 18 ? 44.923 -37.081 -50.981 1.00 31.40 38 ASN B N 1
ATOM 6090 C CA . ASN C 1 18 ? 44.142 -37.373 -49.796 1.00 30.09 38 ASN B CA 1
ATOM 6091 C C . ASN C 1 18 ? 45.089 -37.605 -48.622 1.00 28.72 38 ASN B C 1
ATOM 6092 O O . ASN C 1 18 ? 45.801 -38.624 -48.581 1.00 31.65 38 ASN B O 1
ATOM 6097 N N . CYS C 1 19 ? 45.119 -36.661 -47.670 1.00 28.43 39 CYS B N 1
ATOM 6098 C CA . CYS C 1 19 ? 46.050 -36.751 -46.547 1.00 28.53 39 CYS B CA 1
ATOM 6099 C C . CYS C 1 19 ? 45.321 -37.036 -45.221 1.00 30.41 39 CYS B C 1
ATOM 6100 O O . CYS C 1 19 ? 45.878 -36.819 -44.147 1.00 29.49 39 CYS B O 1
ATOM 6103 N N . GLU C 1 20 ? 44.094 -37.541 -45.301 1.00 31.95 40 GLU B N 1
ATOM 6104 C CA . GLU C 1 20 ? 43.261 -37.720 -44.105 1.00 34.86 40 GLU B CA 1
ATOM 6105 C C . GLU C 1 20 ? 43.843 -38.676 -43.103 1.00 37.81 40 GLU B C 1
ATOM 6106 O O . GLU C 1 20 ? 44.404 -39.699 -43.479 1.00 34.71 40 GLU B O 1
ATOM 6112 N N . ASN C 1 21 ? 43.709 -38.334 -41.819 1.00 34.31 41 ASN B N 1
ATOM 6113 C CA . ASN C 1 21 ? 44.012 -39.264 -40.723 1.00 32.26 41 ASN B CA 1
ATOM 6114 C C . ASN C 1 21 ? 45.440 -39.644 -40.559 1.00 32.13 41 ASN B C 1
ATOM 6115 O O . ASN C 1 21 ? 45.717 -40.719 -40.045 1.00 37.12 41 ASN B O 1
ATOM 6120 N N . LEU C 1 22 ? 46.354 -38.781 -40.957 1.00 25.07 42 LEU B N 1
ATOM 6121 C CA . LEU C 1 22 ? 47.761 -39.122 -40.869 1.00 26.14 42 LEU B CA 1
ATOM 6122 C C . LEU C 1 22 ? 48.465 -38.438 -39.716 1.00 29.99 42 LEU B C 1
ATOM 6123 O O . LEU C 1 22 ? 49.698 -38.446 -39.659 1.00 37.75 42 LEU B O 1
ATOM 6128 N N . GLY C 1 23 ? 47.711 -37.862 -38.781 1.00 33.42 43 GLY B N 1
ATOM 6129 C CA . GLY C 1 23 ? 48.314 -37.139 -37.655 1.00 28.79 43 GLY B CA 1
ATOM 6130 C C . GLY C 1 23 ? 49.316 -36.065 -38.068 1.00 34.17 43 GLY B C 1
ATOM 6131 O O . GLY C 1 23 ? 50.277 -35.813 -37.342 1.00 33.45 43 GLY B O 1
ATOM 6132 N N . LEU C 1 24 ? 49.110 -35.420 -39.225 1.00 29.27 44 LEU B N 1
ATOM 6133 C CA . LEU C 1 24 ? 50.076 -34.414 -39.689 1.00 30.15 44 LEU B CA 1
ATOM 6134 C C . LEU C 1 24 ? 49.934 -33.046 -38.994 1.00 29.88 44 LEU B C 1
ATOM 6135 O O . LEU C 1 24 ? 48.805 -32.557 -38.773 1.00 28.23 44 LEU B O 1
ATOM 6140 N N . ASN C 1 25 ? 51.086 -32.427 -38.702 1.00 31.61 45 ASN B N 1
ATOM 6141 C CA . ASN C 1 25 ? 51.197 -31.097 -38.079 1.00 28.85 45 ASN B CA 1
ATOM 6142 C C . ASN C 1 25 ? 51.598 -29.974 -39.061 1.00 30.08 45 ASN B C 1
ATOM 6143 O O . ASN C 1 25 ? 51.701 -28.797 -38.691 1.00 26.91 45 ASN B O 1
ATOM 6148 N N . GLU C 1 26 ? 51.812 -30.353 -40.315 1.00 26.14 46 GLU B N 1
ATOM 6149 C CA . GLU C 1 26 ? 52.122 -29.411 -41.386 1.00 29.73 46 GLU B CA 1
ATOM 6150 C C . GLU C 1 26 ? 51.871 -30.112 -42.718 1.00 29.22 46 GLU B C 1
ATOM 6151 O O . GLU C 1 26 ? 51.808 -31.327 -42.767 1.00 29.16 46 GLU B O 1
ATOM 6157 N N . ILE C 1 27 ? 51.771 -29.335 -43.793 1.00 30.60 47 ILE B N 1
ATOM 6158 C CA . ILE C 1 27 ? 51.762 -29.862 -45.154 1.00 32.06 47 ILE B CA 1
ATOM 6159 C C . ILE C 1 27 ? 53.064 -30.627 -45.440 1.00 29.63 47 ILE B C 1
ATOM 6160 O O . ILE C 1 27 ? 54.145 -30.086 -45.225 1.00 32.12 47 ILE B O 1
ATOM 6165 N N . PRO C 1 28 ? 52.958 -31.892 -45.890 1.00 30.20 48 PRO B N 1
ATOM 6166 C CA . PRO C 1 28 ? 54.152 -32.694 -46.203 1.00 35.09 48 PRO B CA 1
ATOM 6167 C C . PRO C 1 28 ? 55.008 -31.998 -47.275 1.00 34.88 48 PRO B C 1
ATOM 6168 O O . PRO C 1 28 ? 54.456 -31.411 -48.230 1.00 36.11 48 PRO B O 1
ATOM 6172 N N . GLY C 1 29 ? 56.329 -32.045 -47.104 1.00 40.35 49 GLY B N 1
ATOM 6173 C CA . GLY C 1 29 ? 57.293 -31.465 -48.077 1.00 35.73 49 GLY B CA 1
ATOM 6174 C C . GLY C 1 29 ? 57.131 -32.032 -49.477 1.00 36.06 49 GLY B C 1
ATOM 6175 O O . GLY C 1 29 ? 57.376 -31.346 -50.487 1.00 43.66 49 GLY B O 1
ATOM 6176 N N . THR C 1 30 ? 56.683 -33.275 -49.532 1.00 37.71 50 THR B N 1
ATOM 6177 C CA . THR C 1 30 ? 56.490 -33.980 -50.791 1.00 44.36 50 THR B CA 1
ATOM 6178 C C . THR C 1 30 ? 55.227 -33.603 -51.574 1.00 44.36 50 THR B C 1
ATOM 6179 O O . THR C 1 30 ? 55.134 -33.909 -52.762 1.00 45.75 50 THR B O 1
ATOM 6183 N N . LEU C 1 31 ? 54.247 -32.955 -50.952 1.00 37.80 51 LEU B N 1
ATOM 6184 C CA . LEU C 1 31 ? 53.110 -32.478 -51.750 1.00 36.80 51 LEU B CA 1
ATOM 6185 C C . LEU C 1 31 ? 53.639 -31.507 -52.780 1.00 34.78 51 LEU B C 1
ATOM 6186 O O . LEU C 1 31 ? 54.405 -30.613 -52.424 1.00 38.27 51 LEU B O 1
ATOM 6191 N N . PRO C 1 32 ? 53.251 -31.682 -54.058 1.00 33.22 52 PRO B N 1
ATOM 6192 C CA . PRO C 1 32 ? 53.812 -30.751 -55.049 1.00 36.53 52 PRO B CA 1
ATOM 6193 C C . PRO C 1 32 ? 53.099 -29.384 -55.078 1.00 31.38 52 PRO B C 1
ATOM 6194 O O . PRO C 1 32 ? 51.913 -29.279 -54.720 1.00 32.65 52 PRO B O 1
ATOM 6198 N N . ASN C 1 33 ? 53.832 -28.362 -55.510 1.00 28.94 53 ASN B N 1
ATOM 6199 C CA . ASN C 1 33 ? 53.308 -27.006 -55.658 1.00 36.19 53 ASN B CA 1
ATOM 6200 C C . ASN C 1 33 ? 52.107 -26.908 -56.577 1.00 35.40 53 ASN B C 1
ATOM 6201 O O . ASN C 1 33 ? 51.345 -25.933 -56.529 1.00 34.54 53 ASN B O 1
ATOM 6206 N N . SER C 1 34 ? 51.929 -27.931 -57.402 1.00 29.03 54 SER B N 1
ATOM 6207 C CA . SER C 1 34 ? 50.866 -27.952 -58.364 1.00 29.29 54 SER B CA 1
ATOM 6208 C C . SER C 1 34 ? 49.513 -28.412 -57.777 1.00 28.50 54 SER B C 1
ATOM 6209 O O . SER C 1 34 ? 48.472 -28.281 -58.433 1.00 28.13 54 SER B O 1
ATOM 6212 N N . THR C 1 35 ? 49.531 -28.975 -56.569 1.00 29.47 55 THR B N 1
ATOM 6213 C CA . THR C 1 35 ? 48.291 -29.515 -55.936 1.00 29.10 55 THR B CA 1
ATOM 6214 C C . THR C 1 35 ? 47.095 -28.554 -56.102 1.00 24.80 55 THR B C 1
ATOM 6215 O O . THR C 1 35 ? 47.238 -27.372 -55.866 1.00 24.02 55 THR B O 1
ATOM 6219 N N . GLU C 1 36 ? 45.947 -29.058 -56.575 1.00 27.44 56 GLU B N 1
ATOM 6220 C CA . GLU C 1 36 ? 44.749 -28.217 -56.689 1.00 26.79 56 GLU B CA 1
ATOM 6221 C C . GLU C 1 36 ? 43.656 -28.610 -55.686 1.00 28.65 56 GLU B C 1
ATOM 6222 O O . GLU C 1 36 ? 42.841 -27.761 -55.276 1.00 28.09 56 GLU B O 1
ATOM 6228 N N A CYS C 1 37 ? 43.668 -29.878 -55.290 0.50 25.76 57 CYS B N 1
ATOM 6229 N N B CYS C 1 37 ? 43.643 -29.894 -55.338 0.50 26.55 57 CYS B N 1
ATOM 6230 C CA A CYS C 1 37 ? 42.616 -30.464 -54.449 0.50 27.50 57 CYS B CA 1
ATOM 6231 C CA B CYS C 1 37 ? 42.645 -30.482 -54.440 0.50 28.50 57 CYS B CA 1
ATOM 6232 C C A CYS C 1 37 ? 43.233 -31.199 -53.263 0.50 28.24 57 CYS B C 1
ATOM 6233 C C B CYS C 1 37 ? 43.363 -31.132 -53.267 0.50 28.50 57 CYS B C 1
ATOM 6234 O O A CYS C 1 37 ? 43.797 -32.288 -53.419 0.50 27.18 57 CYS B O 1
ATOM 6235 O O B CYS C 1 37 ? 44.132 -32.090 -53.431 0.50 26.47 57 CYS B O 1
ATOM 6240 N N . LEU C 1 38 ? 43.130 -30.600 -52.073 1.00 25.98 58 LEU B N 1
ATOM 6241 C CA . LEU C 1 38 ? 43.808 -31.146 -50.911 1.00 25.28 58 LEU B CA 1
ATOM 6242 C C . LEU C 1 38 ? 42.791 -31.611 -49.854 1.00 26.36 58 LEU B C 1
ATOM 6243 O O . LEU C 1 38 ? 42.036 -30.783 -49.335 1.00 25.72 58 LEU B O 1
ATOM 6248 N N . GLU C 1 39 ? 42.794 -32.904 -49.542 1.00 25.68 59 GLU B N 1
ATOM 6249 C CA . GLU C 1 39 ? 41.854 -33.483 -48.539 1.00 26.15 59 GLU B CA 1
ATOM 6250 C C . GLU C 1 39 ? 42.633 -33.691 -47.278 1.00 24.40 59 GLU B C 1
ATOM 6251 O O . GLU C 1 39 ? 43.376 -34.656 -47.188 1.00 30.25 59 GLU B O 1
ATOM 6257 N N . PHE C 1 40 ? 42.518 -32.757 -46.324 1.00 22.13 60 PHE B N 1
ATOM 6258 C CA . PHE C 1 40 ? 43.407 -32.779 -45.153 1.00 22.72 60 PHE B CA 1
ATOM 6259 C C . PHE C 1 40 ? 42.711 -33.050 -43.801 1.00 23.67 60 PHE B C 1
ATOM 6260 O O . PHE C 1 40 ? 43.285 -32.756 -42.749 1.00 24.73 60 PHE B O 1
ATOM 6268 N N A SER C 1 41 ? 41.505 -33.606 -43.840 0.50 22.98 61 SER B N 1
ATOM 6269 N N B SER C 1 41 ? 41.512 -33.619 -43.849 0.50 23.03 61 SER B N 1
ATOM 6270 C CA A SER C 1 41 ? 40.686 -33.787 -42.627 0.50 23.39 61 SER B CA 1
ATOM 6271 C CA B SER C 1 41 ? 40.685 -33.854 -42.651 0.50 23.65 61 SER B CA 1
ATOM 6272 C C A SER C 1 41 ? 41.308 -34.762 -41.632 0.50 24.86 61 SER B C 1
ATOM 6273 C C B SER C 1 41 ? 41.382 -34.733 -41.617 0.50 24.97 61 SER B C 1
ATOM 6274 O O A SER C 1 41 ? 42.062 -35.670 -42.016 0.50 23.14 61 SER B O 1
ATOM 6275 O O B SER C 1 41 ? 42.254 -35.550 -41.959 0.50 23.04 61 SER B O 1
ATOM 6280 N N . PHE C 1 42 ? 41.010 -34.550 -40.351 1.00 22.25 62 PHE B N 1
ATOM 6281 C CA . PHE C 1 42 ? 41.472 -35.435 -39.276 1.00 23.99 62 PHE B CA 1
ATOM 6282 C C . PHE C 1 42 ? 42.995 -35.410 -39.112 1.00 26.17 62 PHE B C 1
ATOM 6283 O O . PHE C 1 42 ? 43.606 -36.414 -38.752 1.00 30.97 62 PHE B O 1
ATOM 6291 N N . ASN C 1 43 ? 43.604 -34.247 -39.354 1.00 24.49 63 ASN B N 1
ATOM 6292 C CA . ASN C 1 43 ? 44.984 -34.038 -38.955 1.00 24.88 63 ASN B CA 1
ATOM 6293 C C . ASN C 1 43 ? 45.065 -33.097 -37.718 1.00 27.75 63 ASN B C 1
ATOM 6294 O O . ASN C 1 43 ? 44.056 -32.894 -37.033 1.00 26.33 63 ASN B O 1
ATOM 6299 N N . VAL C 1 44 ? 46.254 -32.592 -37.401 1.00 24.86 64 VAL B N 1
ATOM 6300 C CA . VAL C 1 44 ? 46.473 -31.838 -36.170 1.00 25.70 64 VAL B CA 1
ATOM 6301 C C . VAL C 1 44 ? 47.192 -30.492 -36.389 1.00 25.13 64 VAL B C 1
ATOM 6302 O O . VAL C 1 44 ? 48.427 -30.427 -36.400 1.00 30.19 64 VAL B O 1
ATOM 6306 N N . LEU C 1 45 ? 46.408 -29.417 -36.517 1.00 27.14 65 LEU B N 1
ATOM 6307 C CA . LEU C 1 45 ? 46.908 -28.081 -36.820 1.00 28.39 65 LEU B CA 1
ATOM 6308 C C . LEU C 1 45 ? 46.428 -27.022 -35.800 1.00 25.35 65 LEU B C 1
ATOM 6309 O O . LEU C 1 45 ? 45.639 -26.155 -36.138 1.00 24.97 65 LEU B O 1
ATOM 6314 N N . PRO C 1 46 ? 46.952 -27.060 -34.555 1.00 28.43 66 PRO B N 1
ATOM 6315 C CA . PRO C 1 46 ? 46.439 -26.150 -33.509 1.00 26.22 66 PRO B CA 1
ATOM 6316 C C . PRO C 1 46 ? 46.416 -24.685 -33.963 1.00 25.27 66 PRO B C 1
ATOM 6317 O O . PRO C 1 46 ? 45.440 -23.976 -33.706 1.00 23.33 66 PRO B O 1
ATOM 6321 N N . THR C 1 47 ? 47.483 -24.240 -34.638 1.00 25.72 67 THR B N 1
ATOM 6322 C CA . THR C 1 47 ? 47.479 -22.907 -35.254 1.00 23.95 67 THR B CA 1
ATOM 6323 C C . THR C 1 47 ? 47.756 -23.010 -36.744 1.00 25.46 67 THR B C 1
ATOM 6324 O O . THR C 1 47 ? 48.579 -23.837 -37.182 1.00 24.48 67 THR B O 1
ATOM 6328 N N . ILE C 1 48 ? 47.006 -22.239 -37.528 1.00 24.30 68 ILE B N 1
ATOM 6329 C CA . ILE C 1 48 ? 47.350 -22.037 -38.933 1.00 21.77 68 ILE B CA 1
ATOM 6330 C C . ILE C 1 48 ? 47.615 -20.547 -39.134 1.00 22.56 68 ILE B C 1
ATOM 6331 O O . ILE C 1 48 ? 47.010 -19.673 -38.465 1.00 24.33 68 ILE B O 1
ATOM 6336 N N . GLN C 1 49 ? 48.541 -20.259 -40.037 1.00 24.15 69 GLN B N 1
ATOM 6337 C CA . GLN C 1 49 ? 49.092 -18.910 -40.170 1.00 25.31 69 GLN B CA 1
ATOM 6338 C C . GLN C 1 49 ? 49.663 -18.706 -41.581 1.00 23.56 69 GLN B C 1
ATOM 6339 O O . GLN C 1 49 ? 49.603 -19.614 -42.400 1.00 21.89 69 GLN B O 1
ATOM 6345 N N . ASN C 1 50 ? 50.289 -17.552 -41.820 1.00 23.69 70 ASN B N 1
ATOM 6346 C CA . ASN C 1 50 ? 50.706 -17.202 -43.188 1.00 28.39 70 ASN B CA 1
ATOM 6347 C C . ASN C 1 50 ? 51.672 -18.193 -43.805 1.00 28.06 70 ASN B C 1
ATOM 6348 O O . ASN C 1 50 ? 51.725 -18.301 -45.021 1.00 30.88 70 ASN B O 1
ATOM 6353 N N . THR C 1 51 ? 52.405 -18.942 -42.981 1.00 25.95 71 THR B N 1
ATOM 6354 C CA . THR C 1 51 ? 53.403 -19.886 -43.498 1.00 27.13 71 THR B CA 1
ATOM 6355 C C . THR C 1 51 ? 52.808 -21.224 -43.815 1.00 29.40 71 THR B C 1
ATOM 6356 O O . THR C 1 51 ? 53.438 -22.042 -44.504 1.00 30.22 71 THR B O 1
ATOM 6360 N N . THR C 1 52 ? 51.595 -21.485 -43.320 1.00 25.41 72 THR B N 1
ATOM 6361 C CA . THR C 1 52 ? 51.068 -22.855 -43.373 1.00 25.76 72 THR B CA 1
ATOM 6362 C C . THR C 1 52 ? 50.853 -23.392 -44.788 1.00 26.55 72 THR B C 1
ATOM 6363 O O . THR C 1 52 ? 51.238 -24.530 -45.067 1.00 24.33 72 THR B O 1
ATOM 6367 N N . PHE C 1 53 ? 50.191 -22.607 -45.645 1.00 26.13 73 PHE B N 1
ATOM 6368 C CA . PHE C 1 53 ? 49.794 -23.069 -46.991 1.00 24.91 73 PHE B CA 1
ATOM 6369 C C . PHE C 1 53 ? 50.444 -22.239 -48.117 1.00 27.93 73 PHE B C 1
ATOM 6370 O O . PHE C 1 53 ? 50.019 -22.329 -49.274 1.00 22.64 73 PHE B O 1
ATOM 6378 N N . SER C 1 54 ? 51.438 -21.425 -47.785 1.00 26.87 74 SER B N 1
ATOM 6379 C CA . SER C 1 54 ? 51.836 -20.354 -48.721 1.00 29.86 74 SER B CA 1
ATOM 6380 C C . SER C 1 54 ? 52.424 -20.840 -50.036 1.00 27.65 74 SER B C 1
ATOM 6381 O O . SER C 1 54 ? 52.288 -20.143 -51.049 1.00 27.89 74 SER B O 1
ATOM 6384 N N . ARG C 1 55 ? 52.997 -22.041 -50.063 1.00 26.65 75 ARG B N 1
ATOM 6385 C CA . ARG C 1 55 ? 53.523 -22.561 -51.344 1.00 28.91 75 ARG B CA 1
ATOM 6386 C C . ARG C 1 55 ? 52.494 -23.221 -52.244 1.00 28.38 75 ARG B C 1
ATOM 6387 O O . ARG C 1 55 ? 52.772 -23.503 -53.436 1.00 25.97 75 ARG B O 1
ATOM 6395 N N . LEU C 1 56 ? 51.301 -23.489 -51.702 1.00 26.81 76 LEU B N 1
ATOM 6396 C CA . LEU C 1 56 ? 50.258 -24.181 -52.466 1.00 25.99 76 LEU B CA 1
ATOM 6397 C C . LEU C 1 56 ? 49.377 -23.161 -53.180 1.00 28.96 76 LEU B C 1
ATOM 6398 O O . LEU C 1 56 ? 48.166 -22.951 -52.864 1.00 26.94 76 LEU B O 1
ATOM 6403 N N . ILE C 1 57 ? 50.002 -22.521 -54.174 1.00 25.45 77 ILE B N 1
ATOM 6404 C CA . ILE C 1 57 ? 49.382 -21.387 -54.855 1.00 23.86 77 ILE B CA 1
ATOM 6405 C C . ILE C 1 57 ? 48.213 -21.793 -55.788 1.00 23.49 77 ILE B C 1
ATOM 6406 O O . ILE C 1 57 ? 47.425 -20.944 -56.191 1.00 27.31 77 ILE B O 1
ATOM 6411 N N . ASN C 1 58 ? 48.118 -23.069 -56.142 1.00 23.91 78 ASN B N 1
ATOM 6412 C CA . ASN C 1 58 ? 47.092 -23.526 -57.088 1.00 25.70 78 ASN B CA 1
ATOM 6413 C C . ASN C 1 58 ? 45.863 -24.205 -56.471 1.00 25.09 78 ASN B C 1
ATOM 6414 O O . ASN C 1 58 ? 45.071 -24.803 -57.191 1.00 26.04 78 ASN B O 1
ATOM 6419 N N . LEU C 1 59 ? 45.746 -24.197 -55.142 1.00 24.62 79 LEU B N 1
ATOM 6420 C CA . LEU C 1 59 ? 44.605 -24.908 -54.517 1.00 24.38 79 LEU B CA 1
ATOM 6421 C C . LEU C 1 59 ? 43.292 -24.347 -55.027 1.00 23.13 79 LEU B C 1
ATOM 6422 O O . LEU C 1 59 ? 43.119 -23.136 -55.088 1.00 25.75 79 LEU B O 1
ATOM 6427 N N . THR C 1 60 ? 42.372 -25.223 -55.406 1.00 24.71 80 THR B N 1
ATOM 6428 C CA . THR C 1 60 ? 40.998 -24.786 -55.661 1.00 22.11 80 THR B CA 1
ATOM 6429 C C . THR C 1 60 ? 40.054 -25.380 -54.581 1.00 25.45 80 THR B C 1
ATOM 6430 O O . THR C 1 60 ? 38.974 -24.840 -54.345 1.00 26.54 80 THR B O 1
ATOM 6434 N N . PHE C 1 61 ? 40.470 -26.483 -53.962 1.00 22.47 81 PHE B N 1
ATOM 6435 C CA . PHE C 1 61 ? 39.661 -27.148 -52.907 1.00 23.62 81 PHE B CA 1
ATOM 6436 C C . PHE C 1 61 ? 40.549 -27.493 -51.727 1.00 23.93 81 PHE B C 1
ATOM 6437 O O . PHE C 1 61 ? 41.586 -28.129 -51.902 1.00 25.48 81 PHE B O 1
ATOM 6445 N N . LEU C 1 62 ? 40.134 -27.116 -50.513 1.00 21.01 82 LEU B N 1
ATOM 6446 C CA . LEU C 1 62 ? 40.940 -27.396 -49.322 1.00 19.34 82 LEU B CA 1
ATOM 6447 C C . LEU C 1 62 ? 39.985 -27.801 -48.204 1.00 22.62 82 LEU B C 1
ATOM 6448 O O . LEU C 1 62 ? 39.121 -27.000 -47.800 1.00 21.77 82 LEU B O 1
ATOM 6453 N N . ASP C 1 63 ? 40.168 -29.009 -47.695 1.00 22.30 83 ASP B N 1
ATOM 6454 C CA . ASP C 1 63 ? 39.308 -29.546 -46.642 1.00 22.69 83 ASP B CA 1
ATOM 6455 C C . ASP C 1 63 ? 40.118 -29.700 -45.366 1.00 21.19 83 ASP B C 1
ATOM 6456 O O . ASP C 1 63 ? 41.003 -30.545 -45.280 1.00 19.23 83 ASP B O 1
ATOM 6461 N N . LEU C 1 64 ? 39.792 -28.871 -44.368 1.00 19.64 84 LEU B N 1
ATOM 6462 C CA . LEU C 1 64 ? 40.464 -28.939 -43.077 1.00 22.17 84 LEU B CA 1
ATOM 6463 C C . LEU C 1 64 ? 39.498 -29.436 -41.969 1.00 22.66 84 LEU B C 1
ATOM 6464 O O . LEU C 1 64 ? 39.624 -29.043 -40.817 1.00 18.71 84 LEU B O 1
ATOM 6469 N N . THR C 1 65 ? 38.536 -30.281 -42.337 1.00 21.03 85 THR B N 1
ATOM 6470 C CA . THR C 1 65 ? 37.573 -30.854 -41.371 1.00 22.56 85 THR B CA 1
ATOM 6471 C C . THR C 1 65 ? 38.259 -31.489 -40.184 1.00 23.31 85 THR B C 1
ATOM 6472 O O . THR C 1 65 ? 39.151 -32.294 -40.357 1.00 22.90 85 THR B O 1
ATOM 6476 N N . ARG C 1 66 ? 37.890 -31.047 -38.973 1.00 21.99 86 ARG B N 1
ATOM 6477 C CA . ARG C 1 66 ? 38.351 -31.666 -37.721 1.00 25.53 86 ARG B CA 1
ATOM 6478 C C . ARG C 1 66 ? 39.863 -31.824 -37.656 1.00 22.11 86 ARG B C 1
ATOM 6479 O O . ARG C 1 66 ? 40.392 -32.923 -37.464 1.00 25.73 86 ARG B O 1
ATOM 6487 N N . CYS C 1 67 ? 40.557 -30.710 -37.801 1.00 24.06 87 CYS B N 1
ATOM 6488 C CA . CYS C 1 67 ? 42.008 -30.658 -37.754 1.00 23.18 87 CYS B CA 1
ATOM 6489 C C . CYS C 1 67 ? 42.550 -30.062 -36.459 1.00 24.25 87 CYS B C 1
ATOM 6490 O O . CYS C 1 67 ? 43.712 -29.647 -36.389 1.00 26.56 87 CYS B O 1
ATOM 6493 N N . GLN C 1 68 ? 41.713 -30.038 -35.428 1.00 22.32 88 GLN B N 1
ATOM 6494 C CA . GLN C 1 68 ? 42.066 -29.407 -34.146 1.00 25.77 88 GLN B CA 1
ATOM 6495 C C . GLN C 1 68 ? 42.610 -27.978 -34.249 1.00 24.43 88 GLN B C 1
ATOM 6496 O O . GLN C 1 68 ? 43.519 -27.587 -33.518 1.00 21.42 88 GLN B O 1
ATOM 6502 N N . ILE C 1 69 ? 42.026 -27.182 -35.154 1.00 20.36 89 ILE B N 1
ATOM 6503 C CA . ILE C 1 69 ? 42.461 -25.812 -35.363 1.00 20.41 89 ILE B CA 1
ATOM 6504 C C . ILE C 1 69 ? 41.800 -24.868 -34.351 1.00 20.19 89 ILE B C 1
ATOM 6505 O O . ILE C 1 69 ? 40.579 -24.822 -34.278 1.00 19.58 89 ILE B O 1
ATOM 6510 N N . TYR C 1 70 ? 42.625 -24.200 -33.530 1.00 21.04 90 TYR B N 1
ATOM 6511 C CA . TYR C 1 70 ? 42.148 -23.177 -32.576 1.00 22.13 90 TYR B CA 1
ATOM 6512 C C . TYR C 1 70 ? 42.357 -21.749 -33.069 1.00 25.73 90 TYR B C 1
ATOM 6513 O O . TYR C 1 70 ? 41.597 -20.839 -32.674 1.00 28.54 90 TYR B O 1
ATOM 6522 N N . TRP C 1 71 ? 43.367 -21.550 -33.930 1.00 24.19 91 TRP B N 1
ATOM 6523 C CA . TRP C 1 71 ? 43.755 -20.197 -34.373 1.00 23.77 91 TRP B CA 1
ATOM 6524 C C . TRP C 1 71 ? 43.898 -20.098 -35.837 1.00 21.99 91 TRP B C 1
ATOM 6525 O O . TRP C 1 71 ? 44.591 -20.916 -36.402 1.00 23.03 91 TRP B O 1
ATOM 6536 N N . ILE C 1 72 ? 43.273 -19.092 -36.452 1.00 21.95 92 ILE B N 1
ATOM 6537 C CA . ILE C 1 72 ? 43.551 -18.746 -37.860 1.00 21.21 92 ILE B CA 1
ATOM 6538 C C . ILE C 1 72 ? 44.142 -17.331 -37.880 1.00 23.78 92 ILE B C 1
ATOM 6539 O O . ILE C 1 72 ? 43.406 -16.349 -37.716 1.00 24.00 92 ILE B O 1
ATOM 6544 N N . HIS C 1 73 ? 45.460 -17.224 -38.022 1.00 22.26 93 HIS B N 1
ATOM 6545 C CA . HIS C 1 73 ? 46.134 -15.936 -37.847 1.00 23.69 93 HIS B CA 1
ATOM 6546 C C . HIS C 1 73 ? 46.138 -15.135 -39.149 1.00 24.29 93 HIS B C 1
ATOM 6547 O O . HIS C 1 73 ? 45.555 -15.547 -40.152 1.00 25.28 93 HIS B O 1
ATOM 6554 N N . GLU C 1 74 ? 46.734 -13.957 -39.116 1.00 22.26 94 GLU B N 1
ATOM 6555 C CA . GLU C 1 74 ? 46.647 -13.049 -40.236 1.00 28.55 94 GLU B CA 1
ATOM 6556 C C . GLU C 1 74 ? 47.234 -13.701 -41.493 1.00 24.96 94 GLU B C 1
ATOM 6557 O O . GLU C 1 74 ? 48.140 -14.552 -41.425 1.00 21.57 94 GLU B O 1
ATOM 6563 N N . ASP C 1 75 ? 46.640 -13.349 -42.627 1.00 25.70 95 ASP B N 1
ATOM 6564 C CA . ASP C 1 75 ? 47.079 -13.859 -43.921 1.00 27.46 95 ASP B CA 1
ATOM 6565 C C . ASP C 1 75 ? 47.231 -15.390 -44.063 1.00 27.71 95 ASP B C 1
ATOM 6566 O O . ASP C 1 75 ? 48.059 -15.860 -44.879 1.00 26.30 95 ASP B O 1
ATOM 6571 N N . THR C 1 76 ? 46.431 -16.186 -43.322 1.00 25.55 96 THR B N 1
ATOM 6572 C CA . THR C 1 76 ? 46.589 -17.651 -43.398 1.00 22.88 96 THR B CA 1
ATOM 6573 C C . THR C 1 76 ? 46.355 -18.183 -44.828 1.00 22.86 96 THR B C 1
ATOM 6574 O O . THR C 1 76 ? 47.037 -19.105 -45.260 1.00 23.63 96 THR B O 1
ATOM 6578 N N . PHE C 1 77 ? 45.391 -17.622 -45.541 1.00 21.14 97 PHE B N 1
ATOM 6579 C CA . PHE C 1 77 ? 45.125 -18.130 -46.902 1.00 21.79 97 PHE B CA 1
ATOM 6580 C C . PHE C 1 77 ? 45.675 -17.196 -47.994 1.00 25.16 97 PHE B C 1
ATOM 6581 O O . PHE C 1 77 ? 45.109 -17.087 -49.103 1.00 25.67 97 PHE B O 1
ATOM 6589 N N . GLN C 1 78 ? 46.811 -16.575 -47.688 1.00 22.07 98 GLN B N 1
ATOM 6590 C CA . GLN C 1 78 ? 47.385 -15.526 -48.577 1.00 25.40 98 GLN B CA 1
ATOM 6591 C C . GLN C 1 78 ? 47.603 -16.001 -50.019 1.00 23.79 98 GLN B C 1
ATOM 6592 O O . GLN C 1 78 ? 47.303 -15.266 -50.970 1.00 27.46 98 GLN B O 1
ATOM 6598 N N . SER C 1 79 ? 48.090 -17.232 -50.168 1.00 26.22 99 SER B N 1
ATOM 6599 C CA . SER C 1 79 ? 48.448 -17.793 -51.492 1.00 28.54 99 SER B CA 1
ATOM 6600 C C . SER C 1 79 ? 47.307 -18.476 -52.226 1.00 27.22 99 SER B C 1
ATOM 6601 O O . SER C 1 79 ? 47.430 -18.795 -53.407 1.00 25.90 99 SER B O 1
ATOM 6604 N N . GLN C 1 80 ? 46.170 -18.660 -51.560 1.00 26.72 100 GLN B N 1
ATOM 6605 C CA . GLN C 1 80 ? 45.021 -19.360 -52.170 1.00 23.18 100 GLN B CA 1
ATOM 6606 C C . GLN C 1 80 ? 44.092 -18.427 -52.991 1.00 26.56 100 GLN B C 1
ATOM 6607 O O . GLN C 1 80 ? 42.857 -18.426 -52.822 1.00 21.81 100 GLN B O 1
ATOM 6613 N N . HIS C 1 81 ? 44.695 -17.692 -53.941 1.00 25.22 101 HIS B N 1
ATOM 6614 C CA . HIS C 1 81 ? 43.948 -16.820 -54.881 1.00 26.69 101 HIS B CA 1
ATOM 6615 C C . HIS C 1 81 ? 42.926 -17.552 -55.727 1.00 25.22 101 HIS B C 1
ATOM 6616 O O . HIS C 1 81 ? 41.901 -16.978 -56.129 1.00 26.92 101 HIS B O 1
ATOM 6623 N N . ARG C 1 82 ? 43.191 -18.823 -56.027 1.00 26.56 102 ARG B N 1
ATOM 6624 C CA . ARG C 1 82 ? 42.257 -19.613 -56.838 1.00 25.97 102 ARG B CA 1
ATOM 6625 C C . ARG C 1 82 ? 41.270 -20.447 -56.020 1.00 24.01 102 ARG B C 1
ATOM 6626 O O . ARG C 1 82 ? 40.538 -21.284 -56.571 1.00 25.18 102 ARG B O 1
ATOM 6634 N N . LEU C 1 83 ? 41.239 -20.252 -54.701 1.00 23.24 103 LEU B N 1
ATOM 6635 C CA . LEU C 1 83 ? 40.428 -21.178 -53.887 1.00 21.90 103 LEU B CA 1
ATOM 6636 C C . LEU C 1 83 ? 38.936 -21.052 -54.212 1.00 22.35 103 LEU B C 1
ATOM 6637 O O . LEU C 1 83 ? 38.377 -19.956 -54.192 1.00 25.55 103 LEU B O 1
ATOM 6642 N N . ASP C 1 84 ? 38.312 -22.185 -54.510 1.00 24.00 104 ASP B N 1
ATOM 6643 C CA . ASP C 1 84 ? 36.858 -22.271 -54.776 1.00 24.88 104 ASP B CA 1
ATOM 6644 C C . ASP C 1 84 ? 36.035 -22.725 -53.525 1.00 24.98 104 ASP B C 1
ATOM 6645 O O . ASP C 1 84 ? 34.946 -22.206 -53.258 1.00 20.69 104 ASP B O 1
ATOM 6650 N N . THR C 1 85 ? 36.562 -23.716 -52.811 1.00 22.60 105 THR B N 1
ATO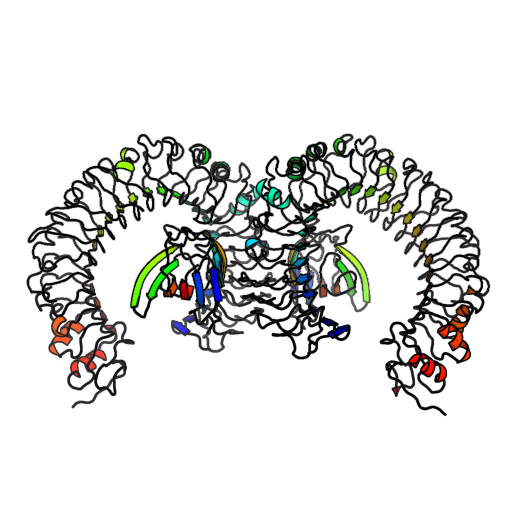M 6651 C CA . THR C 1 85 ? 35.878 -24.336 -51.624 1.00 24.84 105 THR B CA 1
ATOM 6652 C C . THR C 1 85 ? 36.849 -24.402 -50.433 1.00 22.57 105 THR B C 1
ATOM 6653 O O . THR C 1 85 ? 38.019 -24.810 -50.588 1.00 23.54 105 THR B O 1
ATOM 6657 N N . LEU C 1 86 ? 36.391 -23.959 -49.261 1.00 21.13 106 LEU B N 1
ATOM 6658 C CA . LEU C 1 86 ? 37.203 -24.058 -48.058 1.00 20.38 106 LEU B CA 1
ATOM 6659 C C . LEU C 1 86 ? 36.316 -24.778 -47.026 1.00 23.36 106 LEU B C 1
ATOM 6660 O O . LEU C 1 86 ? 35.185 -24.374 -46.811 1.00 23.58 106 LEU B O 1
ATOM 6665 N N . VAL C 1 87 ? 36.834 -25.831 -46.404 1.00 24.23 107 VAL B N 1
ATOM 6666 C CA . VAL C 1 87 ? 36.032 -26.585 -45.407 1.00 20.33 107 VAL B CA 1
ATOM 6667 C C . VAL C 1 87 ? 36.711 -26.473 -44.047 1.00 20.29 107 VAL B C 1
ATOM 6668 O O . VAL C 1 87 ? 37.780 -27.040 -43.849 1.00 19.28 107 VAL B O 1
ATOM 6672 N N . LEU C 1 88 ? 36.102 -25.722 -43.118 1.00 20.73 108 LEU B N 1
ATOM 6673 C CA . LEU C 1 88 ? 36.706 -25.540 -41.784 1.00 19.78 108 LEU B CA 1
ATOM 6674 C C . LEU C 1 88 ? 35.832 -26.194 -40.666 1.00 21.35 108 LEU B C 1
ATOM 6675 O O . LEU C 1 88 ? 36.012 -25.935 -39.458 1.00 19.63 108 LEU B O 1
ATOM 6680 N N . THR C 1 89 ? 34.893 -27.006 -41.112 1.00 18.58 109 THR B N 1
ATOM 6681 C CA . THR C 1 89 ? 33.972 -27.762 -40.246 1.00 20.64 109 THR B CA 1
ATOM 6682 C C . THR C 1 89 ? 34.679 -28.473 -39.099 1.00 19.90 109 THR B C 1
ATOM 6683 O O . THR C 1 89 ? 35.738 -29.116 -39.270 1.00 17.89 109 THR B O 1
ATOM 6687 N N . ALA C 1 90 ? 34.101 -28.330 -37.897 1.00 20.32 110 ALA B N 1
ATOM 6688 C CA . ALA C 1 90 ? 34.450 -29.175 -36.757 1.00 19.04 110 ALA B CA 1
ATOM 6689 C C . ALA C 1 90 ? 35.823 -28.839 -36.222 1.00 22.48 110 ALA B C 1
ATOM 6690 O O . ALA C 1 90 ? 36.525 -29.725 -35.726 1.00 25.53 110 ALA B O 1
ATOM 6692 N N . ASN C 1 91 ? 36.189 -27.549 -36.297 1.00 20.58 111 ASN B N 1
ATOM 6693 C CA . ASN C 1 91 ? 37.370 -27.047 -35.609 1.00 20.85 111 ASN B CA 1
ATOM 6694 C C . ASN C 1 91 ? 36.952 -26.115 -34.482 1.00 19.52 111 ASN B C 1
ATOM 6695 O O . ASN C 1 91 ? 36.028 -25.324 -34.673 1.00 19.91 111 ASN B O 1
ATOM 6700 N N . PRO C 1 92 ? 37.603 -26.258 -33.324 1.00 19.72 112 PRO B N 1
ATOM 6701 C CA . PRO C 1 92 ? 37.299 -25.480 -32.099 1.00 21.38 112 PRO B CA 1
ATOM 6702 C C . PRO C 1 92 ? 37.902 -24.066 -32.101 1.00 22.02 112 PRO B C 1
ATOM 6703 O O . PRO C 1 92 ? 38.753 -23.719 -31.252 1.00 26.55 112 PRO B O 1
ATOM 6707 N N . LEU C 1 93 ? 37.446 -23.251 -33.055 1.00 23.89 113 LEU B N 1
ATOM 6708 C CA . LEU C 1 93 ? 38.094 -22.001 -33.400 1.00 19.57 113 LEU B CA 1
ATOM 6709 C C . LEU C 1 93 ? 37.932 -20.926 -32.291 1.00 20.54 113 LEU B C 1
ATOM 6710 O O . LEU C 1 93 ? 36.803 -20.624 -31.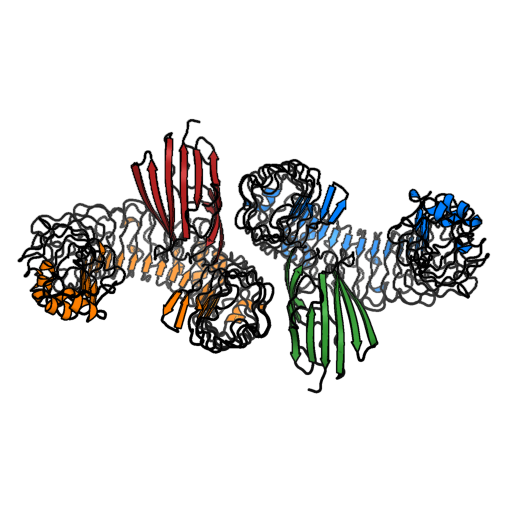872 1.00 23.05 113 LEU B O 1
ATOM 6715 N N . ILE C 1 94 ? 39.051 -20.378 -31.828 1.00 19.82 114 ILE B N 1
ATOM 6716 C CA . ILE C 1 94 ? 39.061 -19.282 -30.819 1.00 20.82 114 ILE B CA 1
ATOM 6717 C C . ILE C 1 94 ? 38.997 -17.916 -31.513 1.00 23.50 114 ILE B C 1
ATOM 6718 O O . ILE C 1 94 ? 38.294 -16.997 -31.081 1.00 22.55 114 ILE B O 1
ATOM 6723 N N . PHE C 1 95 ? 39.693 -17.781 -32.631 1.00 22.28 115 PHE B N 1
ATOM 6724 C CA . PHE C 1 95 ? 39.731 -16.470 -33.287 1.00 21.07 115 PHE B CA 1
ATOM 6725 C C . PHE C 1 95 ? 40.152 -16.614 -34.729 1.00 24.64 115 PHE B C 1
ATOM 6726 O O . PHE C 1 95 ? 41.016 -17.420 -35.043 1.00 24.82 115 PHE B O 1
ATOM 6734 N N . MET C 1 96 ? 39.559 -15.771 -35.577 1.00 27.57 116 MET B N 1
ATOM 6735 C CA . MET C 1 96 ? 39.952 -15.672 -36.969 1.00 27.33 116 MET B CA 1
ATOM 6736 C C . MET C 1 96 ? 40.355 -14.220 -37.329 1.00 24.37 116 MET B C 1
ATOM 6737 O O . MET C 1 96 ? 39.564 -13.276 -37.147 1.00 23.84 116 MET B O 1
ATOM 6742 N N . ALA C 1 97 ? 41.581 -14.048 -37.825 1.00 23.34 117 ALA B N 1
ATOM 6743 C CA . ALA C 1 97 ? 42.116 -12.737 -38.141 1.00 26.64 117 ALA B CA 1
ATOM 6744 C C . ALA C 1 97 ? 41.353 -12.079 -39.279 1.00 24.42 117 ALA B C 1
ATOM 6745 O O . ALA C 1 97 ? 40.853 -12.747 -40.190 1.00 23.11 117 ALA B O 1
ATOM 6747 N N . GLU C 1 98 ? 41.256 -10.761 -39.188 1.00 26.22 118 GLU B N 1
ATOM 6748 C CA . GLU C 1 98 ? 40.697 -9.882 -40.234 1.00 31.18 118 GLU B CA 1
ATOM 6749 C C . GLU C 1 98 ? 41.172 -10.254 -41.653 1.00 29.46 118 GLU B C 1
ATOM 6750 O O . GLU C 1 98 ? 40.350 -10.394 -42.573 1.00 29.16 118 GLU B O 1
ATOM 6756 N N . THR C 1 99 ? 42.479 -10.465 -41.801 1.00 26.64 119 THR B N 1
ATOM 6757 C CA . THR C 1 99 ? 43.072 -10.758 -43.138 1.00 26.74 119 THR B CA 1
ATOM 6758 C C . THR C 1 99 ? 43.270 -12.233 -43.491 1.00 26.50 119 THR B C 1
ATOM 6759 O O . THR C 1 99 ? 43.908 -12.550 -44.539 1.00 27.75 119 THR B O 1
ATOM 6763 N N . ALA C 1 100 ? 42.759 -13.136 -42.639 1.00 22.87 120 ALA B N 1
ATOM 6764 C CA . ALA C 1 100 ? 42.830 -14.590 -42.884 1.00 26.64 120 ALA B CA 1
ATOM 6765 C C . ALA C 1 100 ? 42.348 -14.975 -44.297 1.00 23.01 120 ALA B C 1
ATOM 6766 O O . ALA C 1 100 ? 43.017 -15.762 -44.947 1.00 23.25 120 ALA B O 1
ATOM 6768 N N . LEU C 1 101 ? 41.198 -14.440 -44.726 1.00 21.79 121 LEU B N 1
ATOM 6769 C CA . LEU C 1 101 ? 40.606 -14.743 -46.054 1.00 23.03 121 LEU B CA 1
ATOM 6770 C C . LEU C 1 101 ? 40.918 -13.693 -47.157 1.00 25.70 121 LEU B C 1
ATOM 6771 O O . LEU C 1 101 ? 40.212 -13.596 -48.170 1.00 28.21 121 LEU B O 1
ATOM 6776 N N . SER C 1 102 ? 41.986 -12.944 -46.966 1.00 26.51 122 SER B N 1
ATOM 6777 C CA . SER C 1 102 ? 42.423 -11.918 -47.929 1.00 30.36 122 SER B CA 1
ATOM 6778 C C . SER C 1 102 ? 42.810 -12.511 -49.288 1.00 31.23 122 SER B C 1
ATOM 6779 O O . SER C 1 102 ? 42.562 -11.907 -50.330 1.00 33.53 122 SER B O 1
ATOM 6782 N N . GLY C 1 103 ? 43.464 -13.666 -49.260 1.00 28.45 123 GLY B N 1
ATOM 6783 C CA . GLY C 1 103 ? 43.869 -14.364 -50.468 1.00 28.92 123 GLY B CA 1
ATOM 6784 C C . GLY C 1 103 ? 42.728 -14.845 -51.372 1.00 30.40 123 GLY B C 1
ATOM 6785 O O . GLY C 1 103 ? 42.671 -14.439 -52.528 1.00 26.88 123 GLY B O 1
ATOM 6786 N N . PRO C 1 104 ? 41.821 -15.725 -50.866 1.00 27.11 124 PRO B N 1
ATOM 6787 C CA . PRO C 1 104 ? 40.733 -16.321 -51.696 1.00 28.40 124 PRO B CA 1
ATOM 6788 C C . PRO C 1 104 ? 39.577 -15.350 -51.978 1.00 31.12 124 PRO B C 1
ATOM 6789 O O . PRO C 1 104 ? 38.437 -15.576 -51.553 1.00 28.90 124 PRO B O 1
ATOM 6793 N N . LYS C 1 105 ? 39.859 -14.275 -52.710 1.00 29.15 125 LYS B N 1
ATOM 6794 C CA . LYS C 1 105 ? 38.840 -13.260 -52.964 1.00 32.59 125 LYS B CA 1
ATOM 6795 C C . LYS C 1 105 ? 37.667 -13.804 -53.763 1.00 30.08 125 LYS B C 1
ATOM 6796 O O . LYS C 1 105 ? 36.531 -13.382 -53.528 1.00 33.32 125 LYS B O 1
ATOM 6802 N N . ALA C 1 106 ? 37.948 -14.746 -54.677 1.00 28.58 126 ALA B N 1
ATOM 6803 C CA . ALA C 1 106 ? 36.938 -15.437 -55.500 1.00 29.21 126 ALA B CA 1
ATOM 6804 C C . ALA C 1 106 ? 36.361 -16.724 -54.870 1.00 28.00 126 ALA B C 1
ATOM 6805 O O . ALA C 1 106 ? 35.873 -17.599 -55.584 1.00 27.37 126 ALA B O 1
ATOM 6807 N N . LEU C 1 107 ? 36.451 -16.863 -53.548 1.00 26.63 127 LEU B N 1
ATOM 6808 C CA . LEU C 1 107 ? 35.912 -18.074 -52.914 1.00 27.17 127 LEU B CA 1
ATOM 6809 C C . LEU C 1 107 ? 34.423 -18.192 -53.240 1.00 26.14 127 LEU B C 1
ATOM 6810 O O . LEU C 1 107 ? 33.691 -17.172 -53.240 1.00 26.70 127 LEU B O 1
ATOM 6815 N N . LYS C 1 108 ? 33.984 -19.404 -53.548 1.00 24.12 128 LYS B N 1
ATOM 6816 C CA . LYS C 1 108 ? 32.565 -19.661 -53.820 1.00 26.44 128 LYS B CA 1
ATOM 6817 C C . LYS C 1 108 ? 31.796 -20.320 -52.667 1.00 26.79 128 LYS B C 1
ATOM 6818 O O . LYS C 1 108 ? 30.612 -20.043 -52.460 1.00 28.50 128 LYS B O 1
ATOM 6824 N N . HIS C 1 109 ? 32.454 -21.240 -51.981 1.00 21.68 129 HIS B N 1
ATOM 6825 C CA . HIS C 1 109 ? 31.774 -22.121 -50.998 1.00 23.91 129 HIS B CA 1
ATOM 6826 C C . HIS C 1 109 ? 32.587 -22.230 -49.730 1.00 23.02 129 HIS B C 1
ATOM 6827 O O . HIS C 1 109 ? 33.745 -22.647 -49.755 1.00 24.12 129 HIS B O 1
ATOM 6834 N N . LEU C 1 110 ? 31.967 -21.889 -48.594 1.00 23.44 130 LEU B N 1
ATOM 6835 C CA . LEU C 1 110 ? 32.656 -21.849 -47.329 1.00 22.84 130 LEU B CA 1
ATOM 6836 C C . LEU C 1 110 ? 31.860 -22.699 -46.319 1.00 22.98 130 LEU B C 1
ATOM 6837 O O . LEU C 1 110 ? 30.666 -22.483 -46.172 1.00 21.73 130 LEU B O 1
ATOM 6842 N N . PHE C 1 111 ? 32.525 -23.629 -45.638 1.00 22.40 131 PHE B N 1
ATOM 6843 C CA . PHE C 1 111 ? 31.827 -24.527 -44.682 1.00 24.51 131 PHE B CA 1
ATOM 6844 C C . PHE C 1 111 ? 32.407 -24.212 -43.318 1.00 23.38 131 PHE B C 1
ATOM 6845 O O . PHE C 1 111 ? 33.606 -24.370 -43.096 1.00 23.15 131 PHE B O 1
ATOM 6853 N N . PHE C 1 112 ? 31.548 -23.721 -42.432 1.00 23.03 132 PHE B N 1
ATOM 6854 C CA . PHE C 1 112 ? 31.967 -23.345 -41.102 1.00 21.89 132 PHE B CA 1
ATOM 6855 C C . PHE C 1 112 ? 31.091 -24.072 -40.073 1.00 24.81 132 PHE B C 1
ATOM 6856 O O . PHE C 1 112 ? 30.716 -23.526 -39.030 1.00 25.33 132 PHE B O 1
ATOM 6864 N N . ILE C 1 113 ? 30.791 -25.322 -40.375 1.00 20.65 133 ILE B N 1
ATOM 6865 C CA . ILE C 1 113 ? 29.859 -26.123 -39.555 1.00 23.82 133 ILE B CA 1
ATOM 6866 C C . ILE C 1 113 ? 30.494 -26.532 -38.212 1.00 20.72 133 ILE B C 1
ATOM 6867 O O . ILE C 1 113 ? 31.644 -26.965 -38.136 1.00 19.80 133 ILE B O 1
ATOM 6872 N N . GLN C 1 114 ? 29.729 -26.415 -37.133 1.00 23.28 134 GLN B N 1
ATOM 6873 C CA . GLN C 1 114 ? 30.250 -26.867 -35.832 1.00 19.90 134 GLN B CA 1
ATOM 6874 C C . GLN C 1 114 ? 31.651 -26.339 -35.497 1.00 21.85 134 GLN B C 1
ATOM 6875 O O . GLN C 1 114 ? 32.567 -27.081 -35.122 1.00 21.27 134 GLN B O 1
ATOM 6881 N N . THR C 1 115 ? 31.785 -25.014 -35.557 1.00 21.61 135 THR B N 1
ATOM 6882 C CA . THR C 1 115 ? 33.037 -24.372 -35.168 1.00 20.98 135 THR B CA 1
ATOM 6883 C C . THR C 1 115 ? 32.860 -23.616 -33.851 1.00 21.29 135 THR B C 1
ATOM 6884 O O . THR C 1 115 ? 33.740 -22.850 -33.437 1.00 22.00 135 THR B O 1
ATOM 6888 N N . GLY C 1 116 ? 31.743 -23.841 -33.170 1.00 23.30 136 GLY B N 1
ATOM 6889 C CA . GLY C 1 116 ? 31.579 -23.211 -31.845 1.00 22.97 136 GLY B CA 1
ATOM 6890 C C . GLY C 1 116 ? 31.208 -21.719 -31.857 1.00 22.20 136 GLY B C 1
ATOM 6891 O O . GLY C 1 116 ? 31.191 -21.078 -30.807 1.00 25.55 136 GLY B O 1
ATOM 6892 N N . ILE C 1 117 ? 30.880 -21.163 -33.025 1.00 26.54 137 ILE B N 1
ATOM 6893 C CA . ILE C 1 117 ? 30.614 -19.730 -33.152 1.00 27.41 137 ILE B CA 1
ATOM 6894 C C . ILE C 1 117 ? 29.181 -19.345 -32.749 1.00 28.60 137 ILE B C 1
ATOM 6895 O O . ILE C 1 117 ? 28.230 -20.113 -32.952 1.00 26.10 137 ILE B O 1
ATOM 6900 N N . SER C 1 118 ? 29.036 -18.156 -32.157 1.00 28.36 138 SER B N 1
ATOM 6901 C CA . SER C 1 118 ? 27.693 -17.667 -31.801 1.00 27.32 138 SER B CA 1
ATOM 6902 C C . SER C 1 118 ? 27.180 -16.591 -32.771 1.00 27.71 138 SER B C 1
ATOM 6903 O O . SER C 1 118 ? 26.012 -16.229 -32.725 1.00 26.62 138 SER B O 1
ATOM 6906 N N . SER C 1 119 ? 28.042 -16.122 -33.675 1.00 25.74 139 SER B N 1
ATOM 6907 C CA . SER C 1 119 ? 27.657 -15.058 -34.605 1.00 27.43 139 SER B CA 1
ATOM 6908 C C . SER C 1 119 ? 28.443 -15.123 -35.900 1.00 30.44 139 SER B C 1
ATOM 6909 O O . SER C 1 119 ? 29.632 -15.446 -35.912 1.00 27.92 139 SER B O 1
ATOM 6912 N N . ILE C 1 120 ? 27.789 -14.756 -36.997 1.00 29.79 140 ILE B N 1
ATOM 6913 C CA . ILE C 1 120 ? 28.500 -14.694 -38.273 1.00 34.01 140 ILE B CA 1
ATOM 6914 C C . ILE C 1 120 ? 29.639 -13.663 -38.229 1.00 33.40 140 ILE B C 1
ATOM 6915 O O . ILE C 1 120 ? 30.598 -13.764 -38.991 1.00 35.69 140 ILE B O 1
ATOM 6920 N N . ASP C 1 121 ? 29.584 -12.706 -37.306 1.00 32.94 141 ASP B N 1
ATOM 6921 C CA . ASP C 1 121 ? 30.686 -11.747 -37.238 1.00 41.12 141 ASP B CA 1
ATOM 6922 C C . ASP C 1 121 ? 31.973 -12.336 -36.628 1.00 45.41 141 ASP B C 1
ATOM 6923 O O . ASP C 1 121 ? 32.992 -11.630 -36.528 1.00 45.61 141 ASP B O 1
ATOM 6928 N N . PHE C 1 122 ? 31.947 -13.629 -36.256 1.00 30.16 142 PHE B N 1
ATOM 6929 C CA . PHE C 1 122 ? 33.202 -14.356 -36.019 1.00 25.71 142 PHE B CA 1
ATOM 6930 C C . PHE C 1 122 ? 34.043 -14.388 -37.293 1.00 25.11 142 PHE B C 1
ATOM 6931 O O . PHE C 1 122 ? 35.267 -14.459 -37.230 1.00 26.76 142 PHE B O 1
ATOM 6939 N N . ILE C 1 123 ? 33.392 -14.392 -38.456 1.00 26.23 143 ILE B N 1
ATOM 6940 C CA . ILE C 1 123 ? 34.107 -14.707 -39.682 1.00 27.14 143 ILE B CA 1
ATOM 6941 C C . ILE C 1 123 ? 34.281 -13.415 -40.499 1.00 28.69 143 ILE B C 1
ATOM 6942 O O . ILE C 1 123 ? 33.299 -12.912 -41.041 1.00 23.30 143 ILE B O 1
ATOM 6947 N N . PRO C 1 124 ? 35.522 -12.901 -40.624 1.00 24.54 144 PRO B N 1
ATOM 6948 C CA . PRO C 1 124 ? 35.646 -11.660 -41.406 1.00 25.64 144 PRO B CA 1
ATOM 6949 C C . PRO C 1 124 ? 35.586 -11.987 -42.878 1.00 25.36 144 PRO B C 1
ATOM 6950 O O . PRO C 1 124 ? 36.530 -12.550 -43.415 1.00 26.89 144 PRO B O 1
ATOM 6954 N N . LEU C 1 125 ? 34.461 -11.637 -43.500 1.00 25.96 145 LEU B N 1
ATOM 6955 C CA . LEU C 1 125 ? 34.141 -12.025 -44.883 1.00 31.00 145 LEU B CA 1
ATOM 6956 C C . LEU C 1 125 ? 34.170 -10.845 -45.896 1.00 32.86 145 LEU B C 1
ATOM 6957 O O . LEU C 1 125 ? 33.770 -11.002 -47.039 1.00 30.52 145 LEU B O 1
ATOM 6962 N N . HIS C 1 126 ? 34.675 -9.695 -45.472 1.00 32.17 146 HIS B N 1
ATOM 6963 C CA . HIS C 1 126 ? 34.703 -8.498 -46.325 1.00 34.06 146 HIS B CA 1
ATOM 6964 C C . HIS C 1 126 ? 35.484 -8.679 -47.602 1.00 35.62 146 HIS B C 1
ATOM 6965 O O . HIS C 1 126 ? 35.182 -8.014 -48.599 1.00 42.00 146 HIS B O 1
ATOM 6972 N N . ASN C 1 127 ? 36.460 -9.591 -47.620 1.00 29.49 147 ASN B N 1
ATOM 6973 C CA . ASN C 1 127 ? 37.162 -9.893 -48.871 1.00 28.50 147 ASN B CA 1
ATOM 6974 C C . ASN C 1 127 ? 36.453 -10.854 -49.836 1.00 30.11 147 ASN B C 1
ATOM 6975 O O . ASN C 1 127 ? 36.954 -11.068 -50.947 1.00 32.42 147 ASN B O 1
ATOM 6980 N N . GLN C 1 128 ? 35.291 -11.414 -49.446 1.00 26.59 148 GLN B N 1
ATOM 6981 C CA . GLN C 1 128 ? 34.557 -12.384 -50.283 1.00 31.31 148 GLN B CA 1
ATOM 6982 C C . GLN C 1 128 ? 33.327 -11.682 -50.877 1.00 37.41 148 GLN B C 1
ATOM 6983 O O . GLN C 1 128 ? 32.291 -11.478 -50.201 1.00 38.47 148 GLN B O 1
ATOM 6989 N N . LYS C 1 129 ? 33.482 -11.282 -52.132 1.00 42.31 149 LYS B N 1
ATOM 6990 C CA . LYS C 1 129 ? 32.497 -10.464 -52.810 1.00 49.28 149 LYS B CA 1
ATOM 6991 C C . LYS C 1 129 ? 31.611 -11.307 -53.706 1.00 44.44 149 LYS B C 1
ATOM 6992 O O . LYS C 1 129 ? 30.508 -10.876 -54.051 1.00 43.55 149 LYS B O 1
ATOM 6998 N N . THR C 1 130 ? 32.087 -12.503 -54.047 1.00 39.13 150 THR B N 1
ATOM 6999 C CA . THR C 1 130 ? 31.362 -13.437 -54.931 1.00 40.50 150 THR B CA 1
ATOM 7000 C C . THR C 1 130 ? 30.936 -14.793 -54.281 1.00 35.92 150 THR B C 1
ATOM 7001 O O . THR C 1 130 ? 30.857 -15.828 -54.961 1.00 29.74 150 THR B O 1
ATOM 7005 N N . LEU C 1 131 ? 30.670 -14.816 -52.971 1.00 31.96 151 LEU B N 1
ATOM 7006 C CA . LEU C 1 131 ? 30.376 -16.103 -52.326 1.00 31.85 151 LEU B CA 1
ATOM 7007 C C . LEU C 1 131 ? 29.016 -16.664 -52.771 1.00 27.98 151 LEU B C 1
ATOM 7008 O O . LEU C 1 131 ? 28.037 -15.922 -52.860 1.00 33.81 151 LEU B O 1
ATOM 7013 N N . GLU C 1 132 ? 28.979 -17.960 -53.068 1.00 26.26 152 GLU B N 1
ATOM 7014 C CA . GLU C 1 132 ? 27.769 -18.677 -53.481 1.00 28.51 152 GLU B CA 1
ATOM 7015 C C . GLU C 1 132 ? 27.091 -19.553 -52.397 1.00 28.74 152 GLU B C 1
ATOM 7016 O O . GLU C 1 132 ? 25.864 -19.705 -52.417 1.00 29.09 152 GLU B O 1
ATOM 7022 N N . SER C 1 133 ? 27.890 -20.129 -51.493 1.00 30.00 153 SER B N 1
ATOM 7023 C CA . SER C 1 133 ? 27.405 -21.054 -50.440 1.00 27.50 153 SER B CA 1
ATOM 7024 C C . SER C 1 133 ? 28.073 -20.690 -49.121 1.00 27.46 153 SER B C 1
ATOM 7025 O O . SER C 1 133 ? 29.307 -20.555 -49.069 1.00 28.12 153 SER B O 1
ATOM 7028 N N . LEU C 1 134 ? 27.271 -20.535 -48.060 1.00 25.89 154 LEU B N 1
ATOM 7029 C CA . LEU C 1 134 ? 27.793 -20.374 -46.700 1.00 26.37 154 LEU B CA 1
ATOM 7030 C C . LEU C 1 134 ? 27.084 -21.411 -45.807 1.00 26.10 154 LEU B C 1
ATOM 7031 O O . LEU C 1 134 ? 25.841 -21.380 -45.691 1.00 24.05 154 LEU B O 1
ATOM 7036 N N . TYR C 1 135 ? 27.866 -22.297 -45.176 1.00 23.25 155 TYR B N 1
ATOM 7037 C CA . TYR C 1 135 ? 27.305 -23.363 -44.346 1.00 22.10 155 TYR B CA 1
ATOM 7038 C C . TYR C 1 135 ? 27.708 -23.087 -42.921 1.00 21.81 155 TYR B C 1
ATOM 7039 O O . TYR C 1 135 ? 28.896 -23.094 -42.585 1.00 21.79 155 TYR B O 1
ATOM 7048 N N . LEU C 1 136 ? 26.708 -22.814 -42.098 1.00 23.17 156 LEU B N 1
ATOM 7049 C CA . LEU C 1 136 ? 26.960 -22.340 -40.742 1.00 24.44 156 LEU B CA 1
ATOM 7050 C C . LEU C 1 136 ? 26.259 -23.209 -39.706 1.00 25.90 156 LEU B C 1
ATOM 7051 O O . LEU C 1 136 ? 26.012 -22.764 -38.568 1.00 23.11 156 LEU B O 1
ATOM 7056 N N . GLY C 1 137 ? 25.867 -24.404 -40.135 1.00 23.54 157 GLY B N 1
ATOM 7057 C CA . GLY C 1 137 ? 25.167 -25.364 -39.277 1.00 23.82 157 GLY B CA 1
ATOM 7058 C C . GLY C 1 137 ? 25.860 -25.790 -37.978 1.00 22.94 157 GLY B C 1
ATOM 7059 O O . GLY C 1 137 ? 27.087 -25.746 -37.853 1.00 25.17 157 GLY B O 1
ATOM 7060 N N . SER C 1 138 ? 25.048 -26.195 -36.986 1.00 22.19 158 SER B N 1
ATOM 7061 C CA . SER C 1 138 ? 25.555 -26.834 -35.756 1.00 22.93 158 SER B CA 1
ATOM 7062 C C . SER C 1 138 ? 26.423 -25.941 -34.858 1.00 21.22 158 SER B C 1
ATOM 7063 O O . SER C 1 138 ? 27.338 -26.424 -34.163 1.00 23.57 158 SER B O 1
ATOM 7066 N N . ASN C 1 139 ? 26.119 -24.642 -34.869 1.00 21.79 159 ASN B N 1
ATOM 7067 C CA . ASN C 1 139 ? 26.832 -23.663 -34.015 1.00 22.30 159 ASN B CA 1
ATOM 7068 C C . ASN C 1 139 ? 25.926 -23.097 -32.901 1.00 23.38 159 ASN B C 1
ATOM 7069 O O . ASN C 1 139 ? 24.948 -23.757 -32.482 1.00 27.21 159 ASN B O 1
ATOM 7074 N N . HIS C 1 140 ? 26.259 -21.908 -32.395 1.00 24.94 160 HIS B N 1
ATOM 7075 C CA . HIS C 1 140 ? 25.406 -21.242 -31.409 1.00 26.59 160 HIS B CA 1
ATOM 7076 C C . HIS C 1 140 ? 24.661 -20.065 -32.002 1.00 27.63 160 HIS B C 1
ATOM 7077 O O . HIS C 1 140 ? 24.218 -19.170 -31.277 1.00 28.24 160 HIS B O 1
ATOM 7084 N N . ILE C 1 141 ? 24.494 -20.035 -33.313 1.00 27.58 161 ILE B N 1
ATOM 7085 C CA . ILE C 1 141 ? 23.937 -18.851 -33.979 1.00 26.21 161 ILE B CA 1
ATOM 7086 C C . ILE C 1 141 ? 22.441 -18.636 -33.677 1.00 27.70 161 ILE B C 1
ATOM 7087 O O . ILE C 1 141 ? 21.683 -19.589 -33.707 1.00 26.21 161 ILE B O 1
ATOM 7092 N N . SER C 1 142 ? 22.019 -17.381 -33.422 1.00 25.30 162 SER B N 1
ATOM 7093 C CA . SER C 1 142 ? 20.598 -17.103 -33.127 1.00 28.73 162 SER B CA 1
ATOM 7094 C C . SER C 1 142 ? 19.946 -16.107 -34.095 1.00 28.98 162 SER B C 1
ATOM 7095 O O . SER C 1 142 ? 18.784 -15.770 -33.953 1.00 34.29 162 SER B O 1
ATOM 7098 N N . SER C 1 143 ? 20.667 -15.674 -35.117 1.00 28.84 163 SER B N 1
ATOM 7099 C CA . SER C 1 143 ? 20.085 -14.758 -36.101 1.00 29.79 163 SER B CA 1
ATOM 7100 C C . SER C 1 143 ? 20.568 -15.116 -37.508 1.00 29.44 163 SER B C 1
ATOM 7101 O O . SER C 1 143 ? 21.704 -15.494 -37.675 1.00 31.53 163 SER B O 1
ATOM 7104 N N . ILE C 1 144 ? 19.693 -15.032 -38.493 1.00 30.06 164 ILE B N 1
ATOM 7105 C CA . ILE C 1 144 ? 20.088 -15.227 -39.884 1.00 34.03 164 ILE B CA 1
ATOM 7106 C C . ILE C 1 144 ? 20.761 -13.998 -40.542 1.00 37.36 164 ILE B C 1
ATOM 7107 O O . ILE C 1 144 ? 21.257 -14.087 -41.673 1.00 35.03 164 ILE B O 1
ATOM 7112 N N . LYS C 1 145 ? 20.765 -12.860 -39.850 1.00 41.11 165 LYS B N 1
ATOM 7113 C CA . LYS C 1 145 ? 21.258 -11.586 -40.406 1.00 42.01 165 LYS B CA 1
ATOM 7114 C C . LYS C 1 145 ? 22.722 -11.639 -40.856 1.00 43.25 165 LYS B C 1
ATOM 7115 O O . LYS C 1 145 ? 23.609 -12.067 -40.107 1.00 41.33 165 LYS B O 1
ATOM 7121 N N . LEU C 1 146 ? 22.968 -11.193 -42.082 1.00 42.02 166 LEU B N 1
ATOM 7122 C CA . LEU C 1 146 ? 24.320 -11.183 -42.619 1.00 47.15 166 LEU B CA 1
ATOM 7123 C C . LEU C 1 146 ? 25.010 -9.864 -42.255 1.00 51.08 166 LEU B C 1
ATOM 7124 O O . LEU C 1 146 ? 24.328 -8.850 -42.069 1.00 57.60 166 LEU B O 1
ATOM 7129 N N . PRO C 1 147 ? 26.359 -9.883 -42.138 1.00 50.25 167 PRO B N 1
ATOM 7130 C CA . PRO C 1 147 ? 27.128 -8.673 -41.820 1.00 55.11 167 PRO B CA 1
ATOM 7131 C C . PRO C 1 147 ? 26.786 -7.535 -42.780 1.00 50.73 167 PRO B C 1
ATOM 7132 O O . PRO C 1 147 ? 26.621 -7.764 -43.991 1.00 45.58 167 PRO B O 1
ATOM 7136 N N . LYS C 1 148 ? 26.654 -6.326 -42.245 1.00 48.77 168 LYS B N 1
ATOM 7137 C CA . LYS C 1 148 ? 26.255 -5.186 -43.069 1.00 57.08 168 LYS B CA 1
ATOM 7138 C C . LYS C 1 148 ? 27.286 -4.965 -44.180 1.00 50.82 168 LYS B C 1
ATOM 7139 O O . LYS C 1 148 ? 28.489 -5.021 -43.939 1.00 50.18 168 LYS B O 1
ATOM 7145 N N . GLY C 1 149 ? 26.803 -4.793 -45.400 1.00 49.63 169 GLY B N 1
ATOM 7146 C CA . GLY C 1 149 ? 27.689 -4.646 -46.547 1.00 55.61 169 GLY B CA 1
ATOM 7147 C C . GLY C 1 149 ? 28.325 -5.901 -47.136 1.00 62.80 169 GLY B C 1
ATOM 7148 O O . GLY C 1 149 ? 29.129 -5.794 -48.073 1.00 63.89 169 GLY B O 1
ATOM 7149 N N . PHE C 1 150 ? 27.998 -7.084 -46.610 1.00 55.67 170 PHE B N 1
ATOM 7150 C CA . PHE C 1 150 ? 28.448 -8.343 -47.247 1.00 53.56 170 PHE B CA 1
ATOM 7151 C C . PHE C 1 150 ? 27.649 -8.637 -48.542 1.00 51.82 170 PHE B C 1
ATOM 7152 O O . PHE C 1 150 ? 26.421 -8.744 -48.494 1.00 46.48 170 PHE B O 1
ATOM 7160 N N . PRO C 1 151 ? 28.333 -8.751 -49.708 1.00 54.13 171 PRO B N 1
ATOM 7161 C CA . PRO C 1 151 ? 27.588 -8.912 -50.981 1.00 54.83 171 PRO B CA 1
ATOM 7162 C C . PRO C 1 151 ? 26.850 -10.257 -51.116 1.00 50.24 171 PRO B C 1
ATOM 7163 O O . PRO C 1 151 ? 27.401 -11.329 -50.833 1.00 43.73 171 PRO B O 1
ATOM 7167 N N . THR C 1 152 ? 25.606 -10.196 -51.563 1.00 49.22 172 THR B N 1
ATOM 7168 C CA . THR C 1 152 ? 24.785 -11.388 -51.598 1.00 43.13 172 THR B CA 1
ATOM 7169 C C . THR C 1 152 ? 24.251 -11.696 -52.988 1.00 48.28 172 THR B C 1
ATOM 7170 O O . THR C 1 152 ? 23.444 -12.616 -53.144 1.00 40.50 172 THR B O 1
ATOM 7174 N N . GLU C 1 153 ? 24.693 -10.935 -53.995 1.00 48.11 173 GLU B N 1
ATOM 7175 C CA . GLU C 1 153 ? 24.205 -11.109 -55.373 1.00 44.57 173 GLU B CA 1
ATOM 7176 C C . GLU C 1 153 ? 24.428 -12.526 -55.831 1.00 40.52 173 GLU B C 1
ATOM 7177 O O . GLU C 1 153 ? 23.572 -13.093 -56.507 1.00 38.53 173 GLU B O 1
ATOM 7183 N N . LYS C 1 154 ? 25.586 -13.092 -55.471 1.00 35.70 174 LYS B N 1
ATOM 7184 C CA . LYS C 1 154 ? 25.970 -14.433 -55.923 1.00 34.37 174 LYS B CA 1
ATOM 7185 C C . LYS C 1 154 ? 25.544 -15.552 -54.945 1.00 33.54 174 LYS B C 1
ATOM 7186 O O . LYS C 1 154 ? 25.602 -16.726 -55.290 1.00 29.01 174 LYS B O 1
ATOM 7192 N N . LEU C 1 155 ? 25.106 -15.184 -53.752 1.00 31.31 175 LEU B N 1
ATOM 7193 C CA . LEU C 1 155 ? 24.666 -16.184 -52.748 1.00 35.97 175 LEU B CA 1
ATOM 7194 C C . LEU C 1 155 ? 23.448 -16.998 -53.187 1.00 34.27 175 LEU B C 1
ATOM 7195 O O . LEU C 1 155 ? 22.368 -16.449 -53.446 1.00 36.47 175 LEU B O 1
ATOM 7200 N N . LYS C 1 156 ? 23.632 -18.311 -53.230 1.00 28.26 176 LYS B N 1
ATOM 7201 C CA . LYS C 1 156 ? 22.585 -19.253 -53.621 1.00 30.05 176 LYS B CA 1
ATOM 7202 C C . LYS C 1 156 ? 22.118 -20.198 -52.494 1.00 30.10 176 LYS B C 1
ATOM 7203 O O . LYS C 1 156 ? 20.993 -20.683 -52.516 1.00 29.29 176 LYS B O 1
ATOM 7209 N N . VAL C 1 157 ? 23.004 -20.459 -51.537 1.00 28.60 177 VAL B N 1
ATOM 7210 C CA . VAL C 1 157 ? 22.725 -21.413 -50.467 1.00 28.47 177 VAL B CA 1
ATOM 7211 C C . VAL C 1 157 ? 23.194 -20.762 -49.196 1.00 26.54 177 VAL B C 1
ATOM 7212 O O . VAL C 1 157 ? 24.366 -20.414 -49.071 1.00 26.76 177 VAL B O 1
ATOM 7216 N N . LEU C 1 158 ? 22.278 -20.620 -48.245 1.00 24.85 178 LEU B N 1
ATOM 7217 C CA . LEU C 1 158 ? 22.611 -20.147 -46.918 1.00 25.10 178 LEU B CA 1
ATOM 7218 C C . LEU C 1 158 ? 22.060 -21.200 -45.928 1.00 24.17 178 LEU B C 1
ATOM 7219 O O . LEU C 1 158 ? 20.857 -21.442 -45.890 1.00 25.35 178 LEU B O 1
ATOM 7224 N N . ASP C 1 159 ? 22.934 -21.841 -45.155 1.00 21.78 179 ASP B N 1
ATOM 7225 C CA . ASP C 1 159 ? 22.499 -23.035 -44.419 1.00 23.60 179 ASP B CA 1
ATOM 7226 C C . ASP C 1 159 ? 22.765 -22.877 -42.933 1.00 22.17 179 ASP B C 1
ATOM 7227 O O . ASP C 1 159 ? 23.920 -22.750 -42.505 1.00 25.46 179 ASP B O 1
ATOM 7232 N N . PHE C 1 160 ? 21.693 -22.901 -42.140 1.00 24.83 180 PHE B N 1
ATOM 7233 C CA . PHE C 1 160 ? 21.804 -22.693 -40.679 1.00 26.16 180 PHE B CA 1
ATOM 7234 C C . PHE C 1 160 ? 21.294 -23.930 -39.883 1.00 24.93 180 PHE B C 1
ATOM 7235 O O . PHE C 1 160 ? 20.902 -23.810 -38.731 1.00 29.08 180 PHE B O 1
ATOM 7243 N N . GLN C 1 161 ? 21.295 -25.102 -40.513 1.00 25.31 181 GLN B N 1
ATOM 7244 C CA . GLN C 1 161 ? 20.800 -26.333 -39.891 1.00 26.79 181 GLN B CA 1
ATOM 7245 C C . GLN C 1 161 ? 21.322 -26.498 -38.478 1.00 22.86 181 GLN B C 1
ATOM 7246 O O . GLN C 1 161 ? 22.532 -26.364 -38.232 1.00 23.35 181 GLN B O 1
ATOM 7252 N N . ASN C 1 162 ? 20.420 -26.826 -37.554 1.00 22.57 182 ASN B N 1
ATOM 7253 C CA . ASN C 1 162 ? 20.857 -27.161 -36.184 1.00 24.58 182 ASN B CA 1
ATOM 7254 C C . ASN C 1 162 ? 21.516 -25.966 -35.484 1.00 24.14 182 ASN B C 1
ATOM 7255 O O . ASN C 1 162 ? 22.683 -26.005 -35.049 1.00 22.66 182 ASN B O 1
ATOM 7260 N N . ASN C 1 163 ? 20.771 -24.866 -35.386 1.00 26.38 183 ASN B N 1
ATOM 7261 C CA . ASN C 1 163 ? 21.285 -23.717 -34.651 1.00 24.84 183 ASN B CA 1
ATOM 7262 C C . ASN C 1 163 ? 20.264 -23.290 -33.577 1.00 28.15 183 ASN B C 1
ATOM 7263 O O . ASN C 1 163 ? 19.376 -24.059 -33.212 1.00 24.90 183 ASN B O 1
ATOM 7268 N N . ALA C 1 164 ? 20.415 -22.079 -33.067 1.00 30.33 184 ALA B N 1
ATOM 7269 C CA . ALA C 1 164 ? 19.549 -21.578 -32.005 1.00 29.79 184 ALA B CA 1
ATOM 7270 C C . ALA C 1 164 ? 18.718 -20.381 -32.503 1.00 32.40 184 ALA B C 1
ATOM 7271 O O . ALA C 1 164 ? 18.523 -19.410 -31.774 1.00 34.05 184 ALA B O 1
ATOM 7273 N N . ILE C 1 165 ? 18.239 -20.459 -33.742 1.00 29.70 185 ILE B N 1
ATOM 7274 C CA . ILE C 1 165 ? 17.387 -19.398 -34.331 1.00 28.28 185 ILE B CA 1
ATOM 7275 C C . ILE C 1 165 ? 15.904 -19.596 -33.988 1.00 28.13 185 ILE B C 1
ATOM 7276 O O . ILE C 1 165 ? 15.291 -20.580 -34.361 1.00 29.25 185 ILE B O 1
ATOM 7281 N N . HIS C 1 166 ? 15.320 -18.640 -33.263 1.00 30.17 186 HIS B N 1
ATOM 7282 C CA . HIS C 1 166 ? 13.914 -18.780 -32.900 1.00 35.78 186 HIS B CA 1
ATOM 7283 C C . HIS C 1 166 ? 13.064 -17.647 -33.407 1.00 32.16 186 HIS B C 1
ATOM 7284 O O . HIS C 1 166 ? 11.846 -17.711 -33.315 1.00 31.37 186 HIS B O 1
ATOM 7291 N N . TYR C 1 167 ? 13.697 -16.641 -33.992 1.00 32.29 187 TYR B N 1
ATOM 7292 C CA . TYR C 1 167 ? 12.969 -15.464 -34.467 1.00 38.10 187 TYR B CA 1
ATOM 7293 C C . TYR C 1 167 ? 13.529 -14.918 -35.775 1.00 34.56 187 TYR B C 1
ATOM 7294 O O . TYR C 1 167 ? 14.741 -14.829 -35.952 1.00 36.33 187 TYR B O 1
ATOM 7303 N N . LEU C 1 168 ? 12.644 -14.570 -36.701 1.00 37.47 188 LEU B N 1
ATOM 7304 C CA . LEU C 1 168 ? 13.054 -13.920 -37.944 1.00 35.84 188 LEU B CA 1
ATOM 7305 C C . LEU C 1 168 ? 12.450 -12.507 -38.017 1.00 36.74 188 LEU B C 1
ATOM 7306 O O . LEU C 1 168 ? 11.234 -12.361 -38.050 1.00 37.61 188 LEU B O 1
ATOM 7311 N N . SER C 1 169 ? 13.310 -11.492 -38.048 1.00 39.78 189 SER B N 1
ATOM 7312 C CA . SER C 1 169 ? 12.890 -10.090 -38.033 1.00 39.25 189 SER B CA 1
ATOM 7313 C C . SER C 1 169 ? 12.896 -9.527 -39.447 1.00 43.27 189 SER B C 1
ATOM 7314 O O . SER C 1 169 ? 13.491 -10.119 -40.350 1.00 36.30 189 SER B O 1
ATOM 7317 N N . LYS C 1 170 ? 12.245 -8.379 -39.640 1.00 41.72 190 LYS B N 1
ATOM 7318 C CA . LYS C 1 170 ? 12.308 -7.666 -40.924 1.00 43.89 190 LYS B CA 1
ATOM 7319 C C . LYS C 1 170 ? 13.750 -7.316 -41.295 1.00 39.56 190 LYS B C 1
ATOM 7320 O O . LYS C 1 170 ? 14.158 -7.475 -42.439 1.00 46.00 190 LYS B O 1
ATOM 7326 N N . GLU C 1 171 ? 14.506 -6.835 -40.313 1.00 39.33 191 GLU B N 1
ATOM 7327 C CA . GLU C 1 171 ? 15.892 -6.462 -40.502 1.00 45.62 191 GLU B CA 1
ATOM 7328 C C . GLU C 1 171 ? 16.771 -7.660 -40.872 1.00 47.49 191 GLU B C 1
ATOM 7329 O O . GLU C 1 171 ? 17.663 -7.529 -41.705 1.00 43.28 191 GLU B O 1
ATOM 7335 N N . ASP C 1 172 ? 16.510 -8.818 -40.254 1.00 47.69 192 ASP B N 1
ATOM 7336 C CA . ASP C 1 172 ? 17.157 -10.088 -40.636 1.00 42.90 192 ASP B CA 1
ATOM 7337 C C . ASP C 1 172 ? 16.986 -10.380 -42.115 1.00 41.61 192 ASP B C 1
ATOM 7338 O O . ASP C 1 172 ? 17.949 -10.688 -42.812 1.00 40.89 192 ASP B O 1
ATOM 7343 N N . MET C 1 173 ? 15.743 -10.282 -42.574 1.00 38.14 193 MET B N 1
ATOM 7344 C CA . MET C 1 173 ? 15.383 -10.614 -43.936 1.00 43.93 193 MET B CA 1
ATOM 7345 C C . MET C 1 173 ? 15.908 -9.599 -44.928 1.00 44.67 193 MET B C 1
ATOM 7346 O O . MET C 1 173 ? 16.359 -9.974 -45.997 1.00 48.17 193 MET B O 1
ATOM 7351 N N . SER C 1 174 ? 15.872 -8.318 -44.570 1.00 48.25 194 SER B N 1
ATOM 7352 C CA . SER C 1 174 ? 16.372 -7.282 -45.473 1.00 54.19 194 SER B CA 1
ATOM 7353 C C . SER C 1 174 ? 17.832 -7.543 -45.837 1.00 52.87 194 SER B C 1
ATOM 7354 O O . SER C 1 174 ? 18.250 -7.261 -46.968 1.00 47.61 194 SER B O 1
ATOM 7357 N N . SER C 1 175 ? 18.588 -8.140 -44.907 1.00 48.55 195 SER B N 1
ATOM 7358 C CA . SER C 1 175 ? 20.001 -8.478 -45.150 1.00 40.85 195 SER B CA 1
ATOM 7359 C C . SER C 1 175 ? 20.207 -9.471 -46.316 1.00 41.27 195 SER B C 1
ATOM 7360 O O . SER C 1 175 ? 21.335 -9.660 -46.765 1.00 44.78 195 SER B O 1
ATOM 7363 N N . LEU C 1 176 ? 19.108 -10.072 -46.795 1.00 37.20 196 LEU B N 1
ATOM 7364 C CA . LEU C 1 176 ? 19.085 -11.065 -47.887 1.00 41.85 196 LEU B CA 1
ATOM 7365 C C . LEU C 1 176 ? 18.527 -10.562 -49.230 1.00 46.78 196 LEU B C 1
ATOM 7366 O O . LEU C 1 176 ? 18.476 -11.324 -50.198 1.00 49.38 196 LEU B O 1
ATOM 7371 N N . GLN C 1 177 ? 18.079 -9.310 -49.303 1.00 55.57 197 GLN B N 1
ATOM 7372 C CA . GLN C 1 177 ? 17.296 -8.863 -50.479 1.00 60.00 197 GLN B CA 1
ATOM 7373 C C . GLN C 1 177 ? 18.018 -8.945 -51.845 1.00 50.66 197 GLN B C 1
ATOM 7374 O O . GLN C 1 177 ? 17.373 -9.209 -52.865 1.00 52.27 197 GLN B O 1
ATOM 7380 N N . GLN C 1 178 ? 19.338 -8.734 -51.856 1.00 48.05 198 GLN B N 1
ATOM 7381 C CA . GLN C 1 178 ? 20.121 -8.768 -53.099 1.00 51.26 198 GLN B CA 1
ATOM 7382 C C . GLN C 1 178 ? 20.346 -10.147 -53.748 1.00 53.22 198 GLN B C 1
ATOM 7383 O O . GLN C 1 178 ? 20.743 -10.213 -54.915 1.00 48.86 198 GLN B O 1
ATOM 7389 N N . ALA C 1 179 ? 20.118 -11.236 -53.008 1.00 50.11 199 ALA B N 1
ATOM 7390 C CA . ALA C 1 179 ? 20.270 -12.582 -53.560 1.00 44.81 199 ALA B CA 1
ATOM 7391 C C . ALA C 1 179 ? 19.059 -12.949 -54.413 1.00 43.03 199 ALA B C 1
ATOM 7392 O O . ALA C 1 179 ? 17.975 -12.454 -54.193 1.00 49.85 199 ALA B O 1
ATOM 7394 N N . THR C 1 180 ? 19.234 -13.826 -55.384 1.00 47.84 200 THR B N 1
ATOM 7395 C CA . THR C 1 180 ? 18.097 -14.293 -56.170 1.00 50.41 200 THR B CA 1
ATOM 7396 C C . THR C 1 180 ? 18.135 -15.810 -56.214 1.00 45.02 200 THR B C 1
ATOM 7397 O O . THR C 1 180 ? 19.217 -16.406 -56.329 1.00 47.44 200 THR B O 1
ATOM 7401 N N . ASN C 1 181 ? 16.956 -16.427 -56.157 1.00 44.50 201 ASN B N 1
ATOM 7402 C CA . ASN C 1 181 ? 16.804 -17.887 -56.120 1.00 48.27 201 ASN B CA 1
ATOM 7403 C C . ASN C 1 181 ? 17.509 -18.517 -54.903 1.00 40.52 201 ASN B C 1
ATOM 7404 O O . ASN C 1 181 ? 18.007 -19.634 -54.997 1.00 38.36 201 ASN B O 1
ATOM 7409 N N . LEU C 1 182 ? 17.552 -17.786 -53.786 1.00 36.74 202 LEU B N 1
ATOM 7410 C CA . LEU C 1 182 ? 18.250 -18.242 -52.572 1.00 36.10 202 LEU B CA 1
ATOM 7411 C C . LEU C 1 182 ? 17.549 -19.428 -51.930 1.00 35.11 202 LEU B C 1
ATOM 7412 O O . LEU C 1 182 ? 16.314 -19.502 -51.861 1.00 36.91 202 LEU B O 1
ATOM 7417 N N . SER C 1 183 ? 18.356 -20.376 -51.489 1.00 30.91 203 SER B N 1
ATOM 7418 C CA . SER C 1 183 ? 17.853 -21.476 -50.662 1.00 30.35 203 SER B CA 1
ATOM 7419 C C . SER C 1 183 ? 18.286 -21.229 -49.242 1.00 30.39 203 SER B C 1
ATOM 7420 O O . SER C 1 183 ? 19.480 -21.008 -48.985 1.00 29.88 203 SER B O 1
ATOM 7423 N N . LEU C 1 184 ? 17.329 -21.271 -48.314 1.00 27.03 204 LEU B N 1
ATOM 7424 C CA . LEU C 1 184 ? 17.645 -20.996 -46.930 1.00 26.71 204 LEU B CA 1
ATOM 7425 C C . LEU C 1 184 ? 17.306 -22.214 -46.084 1.00 26.28 204 LEU B C 1
ATOM 7426 O O . LEU C 1 184 ? 16.147 -22.621 -45.976 1.00 27.05 204 LEU B O 1
ATOM 7431 N N . ASN C 1 185 ? 18.319 -22.792 -45.470 1.00 25.41 205 ASN B N 1
ATOM 7432 C CA . ASN C 1 185 ? 18.089 -23.974 -44.624 1.00 27.38 205 ASN B CA 1
ATOM 7433 C C . ASN C 1 185 ? 18.034 -23.612 -43.152 1.00 26.09 205 ASN B C 1
ATOM 7434 O O . ASN C 1 185 ? 19.038 -23.288 -42.534 1.00 24.28 205 ASN B O 1
ATOM 7439 N N . LEU C 1 186 ? 16.831 -23.707 -42.610 1.00 28.04 206 LEU B N 1
ATOM 7440 C CA . LEU C 1 186 ? 16.603 -23.495 -41.200 1.00 29.14 206 LEU B CA 1
ATOM 7441 C C . LEU C 1 186 ? 16.181 -24.787 -40.471 1.00 29.01 206 LEU B C 1
ATOM 7442 O O . LEU C 1 186 ? 15.721 -24.743 -39.319 1.00 29.28 206 LEU B O 1
ATOM 7447 N N . ASN C 1 187 ? 16.369 -25.934 -41.128 1.00 28.65 207 ASN B N 1
ATOM 7448 C CA . ASN C 1 187 ? 16.191 -27.251 -40.482 1.00 28.90 207 ASN B CA 1
ATOM 7449 C C . ASN C 1 187 ? 16.764 -27.292 -39.064 1.00 24.56 207 ASN B C 1
ATOM 7450 O O . ASN C 1 187 ? 17.899 -26.872 -38.822 1.00 23.94 207 ASN B O 1
ATOM 7455 N N . GLY C 1 188 ? 15.986 -27.785 -38.104 1.00 25.06 208 GLY B N 1
ATOM 7456 C CA . GLY C 1 188 ? 16.538 -27.935 -36.751 1.00 25.77 208 GLY B CA 1
ATOM 7457 C C . GLY C 1 188 ? 16.656 -26.611 -36.005 1.00 32.01 208 GLY B C 1
ATOM 7458 O O . GLY C 1 188 ? 17.475 -26.484 -35.088 1.00 32.10 208 GLY B O 1
ATOM 7459 N N . ASN C 1 189 ? 15.897 -25.603 -36.437 1.00 29.23 209 ASN B N 1
ATOM 7460 C CA . ASN C 1 189 ? 15.760 -24.342 -35.675 1.00 29.68 209 ASN B CA 1
ATOM 7461 C C . ASN C 1 189 ? 14.276 -24.173 -35.343 1.00 37.13 209 ASN B C 1
ATOM 7462 O O . ASN C 1 189 ? 13.447 -24.015 -36.242 1.00 43.20 209 ASN B O 1
ATOM 7467 N N . ASP C 1 190 ? 13.915 -24.230 -34.072 1.00 33.26 210 ASP B N 1
ATOM 7468 C CA . ASP C 1 190 ? 12.495 -24.082 -33.714 1.00 33.89 210 ASP B CA 1
ATOM 7469 C C . ASP C 1 190 ? 11.998 -22.610 -33.721 1.00 30.80 210 ASP B C 1
ATOM 7470 O O . ASP C 1 190 ? 12.334 -21.823 -32.818 1.00 32.38 210 ASP B O 1
ATOM 7475 N N . ILE C 1 191 ? 11.249 -22.239 -34.758 1.00 33.44 211 ILE B N 1
ATOM 7476 C CA . ILE C 1 191 ? 10.831 -20.829 -34.986 1.00 32.22 211 ILE B CA 1
ATOM 7477 C C . ILE C 1 191 ? 9.638 -20.471 -34.091 1.00 35.26 211 ILE B C 1
ATOM 7478 O O . ILE C 1 191 ? 8.556 -21.015 -34.255 1.00 35.33 211 ILE B O 1
ATOM 7483 N N . ALA C 1 192 ? 9.876 -19.572 -33.140 1.00 34.59 212 ALA B N 1
ATOM 7484 C CA . ALA C 1 192 ? 8.851 -19.130 -32.186 1.00 40.09 212 ALA B CA 1
ATOM 7485 C C . ALA C 1 192 ? 8.116 -17.915 -32.745 1.00 41.24 212 ALA B C 1
ATOM 7486 O O . ALA C 1 192 ? 6.937 -17.702 -32.458 1.00 44.36 212 ALA B O 1
ATOM 7488 N N . GLY C 1 193 ? 8.797 -17.124 -33.559 1.00 40.33 213 GLY B N 1
ATOM 7489 C CA . GLY C 1 193 ? 8.151 -15.969 -34.140 1.00 37.47 213 GLY B CA 1
ATOM 7490 C C . GLY C 1 193 ? 8.769 -15.456 -35.411 1.00 38.51 213 GLY B C 1
ATOM 7491 O O . GLY C 1 193 ? 9.975 -15.578 -35.633 1.00 31.46 213 GLY B O 1
ATOM 7492 N N . ILE C 1 194 ? 7.915 -14.852 -36.226 1.00 37.42 214 ILE B N 1
ATOM 7493 C CA . ILE C 1 194 ? 8.322 -14.112 -37.414 1.00 38.38 214 ILE B CA 1
ATOM 7494 C C . ILE C 1 194 ? 7.690 -12.694 -37.393 1.00 40.61 214 ILE B C 1
ATOM 7495 O O . ILE C 1 194 ? 6.465 -12.563 -37.257 1.00 37.61 214 ILE B O 1
ATOM 7500 N N . GLU C 1 195 ? 8.510 -11.647 -37.529 1.00 40.80 215 GLU B N 1
ATOM 7501 C CA . GLU C 1 195 ? 8.005 -10.259 -37.517 1.00 44.20 215 GLU B CA 1
ATOM 7502 C C . GLU C 1 195 ? 7.034 -10.019 -38.683 1.00 45.95 215 GLU B C 1
ATOM 7503 O O . GLU C 1 195 ? 7.400 -10.234 -39.834 1.00 40.44 215 GLU B O 1
ATOM 7509 N N . PRO C 1 196 ? 5.785 -9.587 -38.391 1.00 52.07 216 PRO B N 1
ATOM 7510 C CA . PRO C 1 196 ? 4.854 -9.341 -39.506 1.00 44.88 216 PRO B CA 1
ATOM 7511 C C . PRO C 1 196 ? 5.463 -8.383 -40.531 1.00 41.92 216 PRO B C 1
ATOM 7512 O O . PRO C 1 196 ? 6.095 -7.377 -40.165 1.00 48.73 216 PRO B O 1
ATOM 7516 N N . GLY C 1 197 ? 5.326 -8.726 -41.806 1.00 40.61 217 GLY B N 1
ATOM 7517 C CA . GLY C 1 197 ? 6.001 -7.990 -42.881 1.00 46.24 217 GLY B CA 1
ATOM 7518 C C . GLY C 1 197 ? 7.436 -8.408 -43.232 1.00 48.60 217 GLY B C 1
ATOM 7519 O O . GLY C 1 197 ? 7.990 -7.914 -44.211 1.00 41.98 217 GLY B O 1
ATOM 7520 N N . ALA C 1 198 ? 8.048 -9.300 -42.438 1.00 49.26 218 ALA B N 1
ATOM 7521 C CA . ALA C 1 198 ? 9.425 -9.795 -42.706 1.00 42.83 218 ALA B CA 1
ATOM 7522 C C . ALA C 1 198 ? 9.530 -10.518 -44.043 1.00 41.94 218 ALA B C 1
ATOM 7523 O O . ALA C 1 198 ? 10.572 -10.474 -44.700 1.00 40.95 218 ALA B O 1
ATOM 7525 N N . PHE C 1 199 ? 8.439 -11.152 -44.461 1.00 39.21 219 PHE B N 1
ATOM 7526 C CA . PHE C 1 199 ? 8.441 -11.872 -45.726 1.00 41.30 219 PHE B CA 1
ATOM 7527 C C . PHE C 1 199 ? 7.763 -11.146 -46.914 1.00 49.60 219 PHE B C 1
ATOM 7528 O O . PHE C 1 199 ? 7.470 -11.777 -47.943 1.00 43.88 219 PHE B O 1
ATOM 7536 N N . ASP C 1 200 ? 7.541 -9.832 -46.788 1.00 45.22 220 ASP B N 1
ATOM 7537 C CA . ASP C 1 200 ? 6.950 -9.050 -47.887 1.00 50.36 220 ASP B CA 1
ATOM 7538 C C . ASP C 1 200 ? 7.810 -9.171 -49.148 1.00 46.94 220 ASP B C 1
ATOM 7539 O O . ASP C 1 200 ? 9.007 -8.880 -49.118 1.00 49.56 220 ASP B O 1
ATOM 7544 N N . SER C 1 201 ? 7.207 -9.636 -50.238 1.00 52.21 221 SER B N 1
ATOM 7545 C CA . SER C 1 201 ? 7.897 -9.752 -51.540 1.00 55.33 221 SER B CA 1
ATOM 7546 C C . SER C 1 201 ? 9.132 -10.674 -51.526 1.00 55.14 221 SER B C 1
ATOM 7547 O O . SER C 1 201 ? 9.991 -10.582 -52.417 1.00 49.35 221 SER B O 1
ATOM 7550 N N . ALA C 1 202 ? 9.231 -11.536 -50.515 1.00 47.73 222 ALA B N 1
ATOM 7551 C CA . ALA C 1 202 ? 10.346 -12.469 -50.411 1.00 44.46 222 ALA B CA 1
ATOM 7552 C C . ALA C 1 202 ? 10.251 -13.498 -51.533 1.00 41.99 222 ALA B C 1
ATOM 7553 O O . ALA C 1 202 ? 9.162 -13.959 -51.868 1.00 44.51 222 ALA B O 1
ATOM 7555 N N . VAL C 1 203 ? 11.395 -13.843 -52.116 1.00 44.43 223 VAL B N 1
ATOM 7556 C CA . VAL C 1 203 ? 11.481 -14.884 -53.150 1.00 47.00 223 VAL B CA 1
ATOM 7557 C C . VAL C 1 203 ? 12.544 -15.917 -52.740 1.00 45.11 223 VAL B C 1
ATOM 7558 O O . VAL C 1 203 ? 13.702 -15.567 -52.536 1.00 51.16 223 VAL B O 1
ATOM 7562 N N . PHE C 1 204 ? 12.152 -17.179 -52.622 1.00 42.07 224 PHE B N 1
ATOM 7563 C CA . PHE C 1 204 ? 13.113 -18.260 -52.327 1.00 38.19 224 PHE B CA 1
ATOM 7564 C C . PHE C 1 204 ? 12.987 -19.437 -53.282 1.00 38.39 224 PHE B C 1
ATOM 7565 O O . PHE C 1 204 ? 11.894 -19.728 -53.777 1.00 37.91 224 PHE B O 1
ATOM 7573 N N A GLN C 1 205 ? 14.116 -20.086 -53.548 0.50 35.14 225 GLN B N 1
ATOM 7574 N N B GLN C 1 205 ? 14.099 -20.146 -53.503 0.50 37.15 225 GLN B N 1
ATOM 7575 C CA A GLN C 1 205 ? 14.119 -21.343 -54.268 0.50 34.52 225 GLN B CA 1
ATOM 7576 C CA B GLN C 1 205 ? 14.052 -21.491 -54.092 0.50 37.03 225 GLN B CA 1
ATOM 7577 C C A GLN C 1 205 ? 13.668 -22.432 -53.300 0.50 35.95 225 GLN B C 1
ATOM 7578 C C B GLN C 1 205 ? 13.583 -22.493 -53.025 0.50 36.25 225 GLN B C 1
ATOM 7579 O O A GLN C 1 205 ? 12.657 -23.096 -53.510 0.50 36.73 225 GLN B O 1
ATOM 7580 O O B GLN C 1 205 ? 12.404 -22.843 -52.954 0.50 34.38 225 GLN B O 1
ATOM 7591 N N A SER C 1 206 ? 14.427 -22.610 -52.228 0.50 34.51 226 SER B N 1
ATOM 7592 N N B SER C 1 206 ? 14.518 -22.960 -52.203 0.50 35.23 226 SER B N 1
ATOM 7593 C CA A SER C 1 206 ? 14.077 -23.587 -51.205 0.50 33.65 226 SER B CA 1
ATOM 7594 C CA B SER C 1 206 ? 14.202 -23.884 -51.113 0.50 32.37 226 SER B CA 1
ATOM 7595 C C A SER C 1 206 ? 14.034 -22.885 -49.864 0.50 34.60 226 SER B C 1
ATOM 7596 C C B SER C 1 206 ? 14.209 -23.170 -49.766 0.50 35.51 226 SER B C 1
ATOM 7597 O O A SER C 1 206 ? 14.804 -21.953 -49.617 0.50 31.81 226 SER B O 1
ATOM 7598 O O B SER C 1 206 ? 15.173 -22.489 -49.429 0.50 35.66 226 SER B O 1
ATOM 7603 N N . LEU C 1 207 ? 13.132 -23.339 -49.003 1.00 32.13 227 LEU B N 1
ATOM 7604 C CA . LEU C 1 207 ? 13.039 -22.822 -47.663 1.00 30.68 227 LEU B CA 1
ATOM 7605 C C . LEU C 1 207 ? 12.742 -24.038 -46.776 1.00 26.86 227 LEU B C 1
ATOM 7606 O O . LEU C 1 207 ? 11.728 -24.735 -46.944 1.00 32.32 227 LEU B O 1
ATOM 7611 N N . ASN C 1 208 ? 13.651 -24.319 -45.862 1.00 28.14 228 ASN B N 1
ATOM 7612 C CA . ASN C 1 208 ? 13.535 -25.527 -45.053 1.00 23.96 228 ASN B CA 1
ATOM 7613 C C . ASN C 1 208 ? 13.366 -25.155 -43.599 1.00 25.91 228 ASN B C 1
ATOM 7614 O O . ASN C 1 208 ? 14.236 -24.491 -43.046 1.00 24.69 228 ASN B O 1
ATOM 7619 N N . PHE C 1 209 ? 12.268 -25.612 -42.983 1.00 26.71 229 PHE B N 1
ATOM 7620 C CA . PHE C 1 209 ? 12.005 -25.344 -41.570 1.00 30.14 229 PHE B CA 1
ATOM 7621 C C . PHE C 1 209 ? 11.768 -26.688 -40.916 1.00 32.66 229 PHE B C 1
ATOM 7622 O O . PHE C 1 209 ? 10.826 -26.868 -40.129 1.00 30.83 229 PHE B O 1
ATOM 7630 N N . GLY C 1 210 ? 12.595 -27.649 -41.267 1.00 26.76 230 GLY B N 1
ATOM 7631 C CA . GLY C 1 210 ? 12.379 -29.011 -40.797 1.00 26.84 230 GLY B CA 1
ATOM 7632 C C . GLY C 1 210 ? 12.407 -29.113 -39.277 1.00 27.01 230 GLY B C 1
ATOM 7633 O O . GLY C 1 210 ? 13.274 -28.533 -38.606 1.00 25.28 230 GLY B O 1
ATOM 7634 N N . GLY C 1 211 ? 11.447 -29.856 -38.733 1.00 24.91 231 GLY B N 1
ATOM 7635 C CA . GLY C 1 211 ? 11.449 -30.100 -37.313 1.00 26.15 231 GLY B CA 1
ATOM 7636 C C . GLY C 1 211 ? 10.843 -28.956 -36.495 1.00 30.00 231 GLY B C 1
ATOM 7637 O O . GLY C 1 211 ? 10.756 -29.079 -35.280 1.00 30.00 231 GLY B O 1
ATOM 7638 N N . THR C 1 212 ? 10.451 -27.856 -37.141 1.00 29.02 232 THR B N 1
ATOM 7639 C CA . THR C 1 212 ? 9.965 -26.666 -36.400 1.00 35.06 232 THR B CA 1
ATOM 7640 C C . THR C 1 212 ? 8.641 -27.004 -35.722 1.00 36.86 232 THR B C 1
ATOM 7641 O O . THR C 1 212 ? 7.804 -27.727 -36.284 1.00 34.12 232 THR B O 1
ATOM 7645 N N . GLN C 1 213 ? 8.471 -26.515 -34.503 1.00 38.26 233 GLN B N 1
ATOM 7646 C CA . GLN C 1 213 ? 7.357 -26.951 -33.668 1.00 36.72 233 GLN B CA 1
ATOM 7647 C C . GLN C 1 213 ? 6.010 -26.208 -33.819 1.00 42.47 233 GLN B C 1
ATOM 7648 O O . GLN C 1 213 ? 4.982 -26.733 -33.380 1.00 39.02 233 GLN B O 1
ATOM 7654 N N . ASN C 1 214 ? 5.986 -25.036 -34.463 1.00 40.91 234 ASN B N 1
ATOM 7655 C CA . ASN C 1 214 ? 4.713 -24.294 -34.637 1.00 40.30 234 ASN B CA 1
ATOM 7656 C C . ASN C 1 214 ? 4.415 -23.876 -36.064 1.00 37.58 234 ASN B C 1
ATOM 7657 O O . ASN C 1 214 ? 4.869 -22.812 -36.502 1.00 39.48 234 ASN B O 1
ATOM 7662 N N . LEU C 1 215 ? 3.633 -24.690 -36.777 1.00 39.11 235 LEU B N 1
ATOM 7663 C CA . LEU C 1 215 ? 3.350 -24.443 -38.193 1.00 39.88 235 LEU B CA 1
ATOM 7664 C C . LEU C 1 215 ? 2.464 -23.208 -38.446 1.00 40.61 235 LEU B C 1
ATOM 7665 O O . LEU C 1 215 ? 2.559 -22.577 -39.511 1.00 35.15 235 LEU B O 1
ATOM 7670 N N . LEU C 1 216 ? 1.611 -22.860 -37.480 1.00 41.75 236 LEU B N 1
ATOM 7671 C CA . LEU C 1 216 ? 0.780 -21.640 -37.581 1.00 38.95 236 LEU B CA 1
ATOM 7672 C C . LEU C 1 216 ? 1.673 -20.408 -37.751 1.00 38.09 236 LEU B C 1
ATOM 7673 O O . LEU C 1 216 ? 1.411 -19.552 -38.607 1.00 41.43 236 LEU B O 1
ATOM 7678 N N . VAL C 1 217 ? 2.726 -20.338 -36.930 1.00 36.88 237 VAL B N 1
ATOM 7679 C CA . VAL C 1 217 ? 3.758 -19.280 -36.995 1.00 38.66 237 VAL B CA 1
ATOM 7680 C C . VAL C 1 217 ? 4.399 -19.172 -38.376 1.00 40.67 237 VAL B C 1
ATOM 7681 O O . VAL C 1 217 ? 4.615 -18.067 -38.890 1.00 36.23 237 VAL B O 1
ATOM 7685 N N . ILE C 1 218 ? 4.697 -20.334 -38.969 1.00 38.18 238 ILE B N 1
ATOM 7686 C CA . ILE C 1 218 ? 5.206 -20.410 -40.335 1.00 34.55 238 ILE B CA 1
ATOM 7687 C C . ILE C 1 218 ? 4.223 -19.876 -41.366 1.00 33.76 238 ILE B C 1
ATOM 7688 O O . ILE C 1 218 ? 4.568 -18.959 -42.104 1.00 38.27 238 ILE B O 1
ATOM 7693 N N . PHE C 1 219 ? 3.023 -20.449 -41.452 1.00 35.47 239 PHE B N 1
ATOM 7694 C CA . PHE C 1 219 ? 2.078 -20.025 -42.499 1.00 42.41 239 PHE B CA 1
ATOM 7695 C C . PHE C 1 219 ? 1.624 -18.572 -42.370 1.00 40.58 239 PHE B C 1
ATOM 7696 O O . PHE C 1 219 ? 1.461 -17.891 -43.371 1.00 43.00 239 PHE B O 1
ATOM 7704 N N . LYS C 1 220 ? 1.470 -18.097 -41.141 1.00 40.80 240 LYS B N 1
ATOM 7705 C CA . LYS C 1 220 ? 1.179 -16.693 -40.929 1.00 47.74 240 LYS B CA 1
ATOM 7706 C C . LYS C 1 220 ? 2.373 -15.820 -41.348 1.00 44.18 240 LYS B C 1
ATOM 7707 O O . LYS C 1 220 ? 2.238 -14.904 -42.180 1.00 44.25 240 LYS B O 1
ATOM 7713 N N . GLY C 1 221 ? 3.543 -16.143 -40.798 1.00 40.51 241 GLY B N 1
ATOM 7714 C CA . GLY C 1 221 ? 4.782 -15.412 -41.045 1.00 39.84 241 GLY B CA 1
ATOM 7715 C C . GLY C 1 221 ? 5.257 -15.275 -42.482 1.00 41.75 241 GLY B C 1
ATOM 7716 O O . GLY C 1 221 ? 5.925 -14.280 -42.822 1.00 41.32 241 GLY B O 1
ATOM 7717 N N . LEU C 1 222 ? 4.936 -16.268 -43.320 1.00 42.16 242 LEU B N 1
ATOM 7718 C CA . LEU C 1 222 ? 5.415 -16.312 -44.717 1.00 38.27 242 LEU B CA 1
ATOM 7719 C C . LEU C 1 222 ? 4.493 -15.579 -45.696 1.00 46.43 242 LEU B C 1
ATOM 7720 O O . LEU C 1 222 ? 4.616 -15.745 -46.927 1.00 42.97 242 LEU B O 1
ATOM 7725 N N . LYS C 1 223 ? 3.560 -14.791 -45.150 1.00 43.25 243 LYS B N 1
ATOM 7726 C CA . LYS C 1 223 ? 2.609 -14.012 -45.947 1.00 42.86 243 LYS B CA 1
ATOM 7727 C C . LYS C 1 223 ? 3.342 -13.226 -47.012 1.00 39.99 243 LYS B C 1
ATOM 7728 O O . LYS C 1 223 ? 4.347 -12.581 -46.713 1.00 41.03 243 LYS B O 1
ATOM 7734 N N . ASN C 1 224 ? 2.855 -13.323 -48.251 1.00 37.38 244 ASN B N 1
ATOM 7735 C CA . ASN C 1 224 ? 3.340 -12.528 -49.390 1.00 43.43 244 ASN B CA 1
ATOM 7736 C C . ASN C 1 224 ? 4.588 -13.051 -50.113 1.00 44.37 244 ASN B C 1
ATOM 7737 O O . ASN C 1 224 ? 4.966 -12.525 -51.166 1.00 44.70 244 ASN B O 1
ATOM 7742 N N . SER C 1 225 ? 5.223 -14.083 -49.562 1.00 41.09 245 SER B N 1
ATOM 7743 C CA . SER C 1 225 ? 6.425 -14.638 -50.184 1.00 40.05 245 SER B CA 1
ATOM 7744 C C . SER C 1 225 ? 6.106 -15.562 -51.366 1.00 40.53 245 SER B C 1
ATOM 7745 O O . SER C 1 225 ? 4.980 -16.084 -51.492 1.00 38.59 245 SER B O 1
ATOM 7748 N N A THR C 1 226 ? 7.116 -15.772 -52.211 0.50 40.32 246 THR B N 1
ATOM 7749 N N B THR C 1 226 ? 7.083 -15.718 -52.259 0.50 41.69 246 THR B N 1
ATOM 7750 C CA A THR C 1 226 ? 7.033 -16.690 -53.340 0.50 37.74 246 THR B CA 1
ATOM 7751 C CA B THR C 1 226 ? 7.008 -16.717 -53.318 0.50 39.36 246 THR B CA 1
ATOM 7752 C C A THR C 1 226 ? 8.112 -17.761 -53.157 0.50 40.96 246 THR B C 1
ATOM 7753 C C B THR C 1 226 ? 8.082 -17.751 -53.028 0.50 41.12 246 THR B C 1
ATOM 7754 O O A THR C 1 226 ? 9.305 -17.441 -53.106 0.50 40.03 246 THR B O 1
ATOM 7755 O O B THR C 1 226 ? 9.242 -17.396 -52.786 0.50 37.92 246 THR B O 1
ATOM 7762 N N . ILE C 1 227 ? 7.693 -19.023 -53.037 1.00 38.24 247 ILE B N 1
ATOM 7763 C CA . ILE C 1 227 ? 8.625 -20.123 -52.683 1.00 40.96 247 ILE B CA 1
ATOM 7764 C C . ILE C 1 227 ? 8.460 -21.321 -53.621 1.00 38.49 247 ILE B C 1
ATOM 7765 O O . ILE C 1 227 ? 7.353 -21.836 -53.805 1.00 36.19 247 ILE B O 1
ATOM 7770 N N . GLN C 1 228 ? 9.564 -21.788 -54.199 1.00 39.83 248 GLN B N 1
ATOM 7771 C CA . GLN C 1 228 ? 9.491 -22.999 -54.998 1.00 36.55 248 GLN B CA 1
ATOM 7772 C C . GLN C 1 228 ? 9.231 -24.249 -54.141 1.00 36.93 248 GLN B C 1
ATOM 7773 O O . GLN C 1 228 ? 8.232 -24.933 -54.339 1.00 39.28 248 GLN B O 1
ATOM 7779 N N . SER C 1 229 ? 10.123 -24.549 -53.201 1.00 31.05 249 SER B N 1
ATOM 7780 C CA . SER C 1 229 ? 9.998 -25.752 -52.367 1.00 31.93 249 SER B CA 1
ATOM 7781 C C . SER C 1 229 ? 10.038 -25.337 -50.907 1.00 31.59 249 SER B C 1
ATOM 7782 O O . SER C 1 229 ? 11.016 -24.722 -50.465 1.00 30.34 249 SER B O 1
ATOM 7785 N N . LEU C 1 230 ? 8.973 -25.661 -50.175 1.00 27.68 250 LEU B N 1
ATOM 7786 C CA . LEU C 1 230 ? 8.842 -25.274 -48.760 1.00 30.15 250 LEU B CA 1
ATOM 7787 C C . LEU C 1 230 ? 8.844 -26.570 -47.946 1.00 31.15 250 LEU B C 1
ATOM 7788 O O . LEU C 1 230 ? 7.917 -27.381 -48.030 1.00 31.50 250 LEU B O 1
ATOM 7793 N N . TRP C 1 231 ? 9.891 -26.762 -47.154 1.00 28.65 251 TRP B N 1
ATOM 7794 C CA . TRP C 1 231 ? 10.082 -28.041 -46.535 1.00 29.63 251 TRP B CA 1
ATOM 7795 C C . TRP C 1 231 ? 9.712 -27.924 -45.091 1.00 27.76 251 TRP B C 1
ATOM 7796 O O . TRP C 1 231 ? 10.452 -27.310 -44.312 1.00 27.66 251 TRP B O 1
ATOM 7807 N N . LEU C 1 232 ? 8.573 -28.521 -44.749 1.00 27.82 252 LEU B N 1
ATOM 7808 C CA . LEU C 1 232 ? 7.973 -28.395 -43.418 1.00 34.17 252 LEU B CA 1
ATOM 7809 C C . LEU C 1 232 ? 7.830 -29.728 -42.722 1.00 34.83 252 LEU B C 1
ATOM 7810 O O . LEU C 1 232 ? 7.017 -29.876 -41.811 1.00 34.54 252 LEU B O 1
ATOM 7815 N N . GLY C 1 233 ? 8.620 -30.711 -43.136 1.00 31.04 253 GLY B N 1
ATOM 7816 C CA . GLY C 1 233 ? 8.549 -32.023 -42.500 1.00 26.59 253 GLY B CA 1
ATOM 7817 C C . GLY C 1 233 ? 9.059 -32.002 -41.067 1.00 25.57 253 GLY B C 1
ATOM 7818 O O . GLY C 1 233 ? 9.760 -31.080 -40.638 1.00 29.85 253 GLY B O 1
ATOM 7819 N N . THR C 1 234 ? 8.700 -33.037 -40.334 1.00 27.79 254 THR B N 1
ATOM 7820 C CA . THR C 1 234 ? 9.278 -33.282 -39.035 1.00 27.25 254 THR B CA 1
ATOM 7821 C C . THR C 1 234 ? 9.913 -34.674 -38.979 1.00 31.42 254 THR B C 1
ATOM 7822 O O . THR C 1 234 ? 10.090 -35.338 -40.031 1.00 29.70 254 THR B O 1
ATOM 7826 N N . PHE C 1 235 ? 10.269 -35.109 -37.778 1.00 28.99 255 PHE B N 1
ATOM 7827 C CA . PHE C 1 235 ? 11.118 -36.276 -37.570 1.00 29.62 255 PHE B CA 1
ATOM 7828 C C . PHE C 1 235 ? 10.607 -37.200 -36.468 1.00 36.26 255 PHE B C 1
ATOM 7829 O O . PHE C 1 235 ? 9.812 -36.806 -35.607 1.00 30.42 255 PHE B O 1
ATOM 7837 N N . GLU C 1 236 ? 11.086 -38.434 -36.497 1.00 29.72 256 GLU B N 1
ATOM 7838 C CA . GLU C 1 236 ? 10.708 -39.451 -35.507 1.00 31.15 256 GLU B CA 1
ATOM 7839 C C . GLU C 1 236 ? 11.093 -39.101 -34.095 1.00 30.47 256 GLU B C 1
ATOM 7840 O O . GLU C 1 236 ? 10.417 -39.522 -33.173 1.00 31.70 256 GLU B O 1
ATOM 7846 N N . ASP C 1 237 ? 12.205 -38.379 -33.920 1.00 27.54 257 ASP B N 1
ATOM 7847 C CA . ASP C 1 237 ? 12.629 -37.995 -32.596 1.00 27.96 257 ASP B CA 1
ATOM 7848 C C . ASP C 1 237 ? 11.986 -36.698 -32.059 1.00 31.78 257 ASP B C 1
ATOM 7849 O O . ASP C 1 237 ? 12.276 -36.302 -30.936 1.00 38.14 257 ASP B O 1
ATOM 7854 N N . MET C 1 238 ? 11.129 -36.054 -32.856 1.00 32.06 258 MET B N 1
ATOM 7855 C CA . MET C 1 238 ? 10.392 -34.870 -32.406 1.00 35.53 258 MET B CA 1
ATOM 7856 C C . MET C 1 238 ? 9.036 -35.302 -31.883 1.00 39.71 258 MET B C 1
ATOM 7857 O O . MET C 1 238 ? 8.382 -36.202 -32.441 1.00 40.76 258 MET B O 1
ATOM 7862 N N . ASP C 1 239 ? 8.586 -34.649 -30.823 1.00 45.26 259 ASP B N 1
ATOM 7863 C CA . ASP C 1 239 ? 7.254 -34.943 -30.323 1.00 45.11 259 ASP B CA 1
ATOM 7864 C C . ASP C 1 239 ? 6.303 -33.793 -30.702 1.00 45.71 259 ASP B C 1
ATOM 7865 O O . ASP C 1 239 ? 6.039 -32.876 -29.929 1.00 40.51 259 ASP B O 1
ATOM 7870 N N . ASP C 1 240 ? 5.818 -33.848 -31.933 1.00 40.25 260 ASP B N 1
ATOM 7871 C CA . ASP C 1 240 ? 5.076 -32.755 -32.538 1.00 45.64 260 ASP B CA 1
ATOM 7872 C C . ASP C 1 240 ? 3.590 -32.821 -32.204 1.00 51.03 260 ASP B C 1
ATOM 7873 O O . ASP C 1 240 ? 3.019 -33.908 -32.053 1.00 43.40 260 ASP B O 1
ATOM 7878 N N . GLU C 1 241 ? 2.962 -31.654 -32.119 1.00 46.28 261 GLU B N 1
ATOM 7879 C CA . GLU C 1 241 ? 1.530 -31.623 -31.932 1.00 47.57 261 GLU B CA 1
ATOM 7880 C C . GLU C 1 241 ? 0.860 -31.853 -33.259 1.00 48.88 261 GLU B C 1
ATOM 7881 O O . GLU C 1 241 ? 1.454 -31.605 -34.305 1.00 45.55 261 GLU B O 1
ATOM 7887 N N . ASP C 1 242 ? -0.364 -32.367 -33.202 1.00 46.80 262 ASP B N 1
ATOM 7888 C CA . ASP C 1 242 ? -1.203 -32.574 -34.366 1.00 47.76 262 ASP B CA 1
ATOM 7889 C C . ASP C 1 242 ? -1.381 -31.307 -35.174 1.00 51.14 262 ASP B C 1
ATOM 7890 O O . ASP C 1 242 ? -1.342 -30.215 -34.623 1.00 51.83 262 ASP B O 1
ATOM 7895 N N . ILE C 1 243 ? -1.592 -31.459 -36.480 1.00 52.20 263 ILE B N 1
ATOM 7896 C CA . ILE C 1 243 ? -1.909 -30.320 -37.350 1.00 53.55 263 ILE B CA 1
ATOM 7897 C C . ILE C 1 243 ? -3.436 -30.130 -37.445 1.00 57.53 263 ILE B C 1
ATOM 7898 O O . ILE C 1 243 ? -4.156 -31.024 -37.911 1.00 58.97 263 ILE B O 1
ATOM 7903 N N . SER C 1 244 ? -3.912 -28.965 -36.997 1.00 63.08 264 SER B N 1
ATOM 7904 C CA . SER C 1 244 ? -5.333 -28.598 -37.090 1.00 66.13 264 SER B CA 1
ATOM 7905 C C . SER C 1 244 ? -5.600 -27.837 -38.388 1.00 68.26 264 SER B C 1
ATOM 7906 O O . SER C 1 244 ? -4.760 -27.040 -38.815 1.00 54.82 264 SER B O 1
ATOM 7909 N N . PRO C 1 245 ? -6.786 -28.046 -39.000 1.00 77.95 265 PRO B N 1
ATOM 7910 C CA . PRO C 1 245 ? -7.114 -27.410 -40.286 1.00 74.79 265 PRO B CA 1
ATOM 7911 C C . PRO C 1 245 ? -6.739 -25.923 -40.336 1.00 68.10 265 PRO B C 1
ATOM 7912 O O . PRO C 1 245 ? -6.171 -25.464 -41.344 1.00 63.94 265 PRO B O 1
ATOM 7916 N N . ALA C 1 246 ? -7.023 -25.202 -39.246 1.00 55.64 266 ALA B N 1
ATOM 7917 C CA . ALA C 1 246 ? -6.733 -23.759 -39.133 1.00 59.57 266 ALA B CA 1
ATOM 7918 C C . ALA C 1 246 ? -5.288 -23.365 -39.480 1.00 55.01 266 ALA B C 1
ATOM 7919 O O . ALA C 1 246 ? -5.052 -22.296 -40.046 1.00 51.87 266 ALA B O 1
ATOM 7921 N N . VAL C 1 247 ? -4.338 -24.239 -39.145 1.00 51.67 267 VAL B N 1
ATOM 7922 C CA . VAL C 1 247 ? -2.912 -24.023 -39.429 1.00 49.86 267 VAL B CA 1
ATOM 7923 C C . VAL C 1 247 ? -2.605 -23.561 -40.867 1.00 44.33 267 VAL B C 1
ATOM 7924 O O . VAL C 1 247 ? -1.727 -22.710 -41.066 1.00 46.39 267 VAL B O 1
ATOM 7928 N N . PHE C 1 248 ? -3.352 -24.079 -41.848 1.00 41.57 268 PHE B N 1
ATOM 7929 C CA . PHE C 1 248 ? -3.067 -23.834 -43.273 1.00 45.67 268 PHE B CA 1
ATOM 7930 C C . PHE C 1 248 ? -3.645 -22.555 -43.911 1.00 49.21 268 PHE B C 1
ATOM 7931 O O . PHE C 1 248 ? -3.504 -22.345 -45.132 1.00 40.74 268 PHE B O 1
ATOM 7939 N N . GLU C 1 249 ? -4.276 -21.701 -43.104 1.00 51.72 269 GLU B N 1
ATOM 7940 C CA . GLU C 1 249 ? -4.960 -20.502 -43.622 1.00 51.08 269 GLU B CA 1
ATOM 7941 C C . GLU C 1 249 ? -4.030 -19.519 -44.350 1.00 43.00 269 GLU B C 1
ATOM 7942 O O . GLU C 1 249 ? -4.363 -19.031 -45.422 1.00 39.55 269 GLU B O 1
ATOM 7948 N N . GLY C 1 250 ? -2.876 -19.228 -43.757 1.00 43.79 270 GLY B N 1
ATOM 7949 C CA . GLY C 1 250 ? -1.923 -18.285 -44.332 1.00 40.77 270 GLY B CA 1
ATOM 7950 C C . GLY C 1 250 ? -1.409 -18.689 -45.707 1.00 39.51 270 GLY B C 1
ATOM 7951 O O . GLY C 1 250 ? -0.899 -17.851 -46.448 1.00 40.48 270 GLY B O 1
ATOM 7952 N N . LEU C 1 251 ? -1.564 -19.962 -46.064 1.00 39.18 271 LEU B N 1
ATOM 7953 C CA . LEU C 1 251 ? -1.090 -20.454 -47.375 1.00 43.96 271 LEU B CA 1
ATOM 7954 C C . LEU C 1 251 ? -1.870 -19.786 -48.507 1.00 46.86 271 LEU B C 1
ATOM 7955 O O . LEU C 1 251 ? -1.380 -19.697 -49.632 1.00 42.92 271 LEU B O 1
ATOM 7960 N N . CYS C 1 252 ? -3.073 -19.292 -48.183 1.00 52.82 272 CYS B N 1
ATOM 7961 C CA . CYS C 1 252 ? -3.854 -18.440 -49.088 1.00 49.83 272 CYS B CA 1
ATOM 7962 C C . CYS C 1 252 ? -3.171 -17.147 -49.483 1.00 49.26 272 CYS B C 1
ATOM 7963 O O . CYS C 1 252 ? -3.486 -16.588 -50.538 1.00 51.71 272 CYS B O 1
ATOM 7966 N N . GLU C 1 253 ? -2.258 -16.662 -48.642 1.00 43.60 273 GLU B N 1
ATOM 7967 C CA . GLU C 1 253 ? -1.625 -15.367 -48.896 1.00 47.27 273 GLU B CA 1
ATOM 7968 C C . GLU C 1 253 ? -0.140 -15.425 -49.296 1.00 46.83 273 GLU B C 1
ATOM 7969 O O . GLU C 1 253 ? 0.582 -14.435 -49.174 1.00 43.59 273 GLU B O 1
ATOM 7975 N N . MET C 1 254 ? 0.276 -16.582 -49.819 1.00 43.91 274 MET B N 1
ATOM 7976 C CA . MET C 1 254 ? 1.633 -16.800 -50.359 1.00 44.59 274 MET B CA 1
ATOM 7977 C C . MET C 1 254 ? 1.558 -17.612 -51.654 1.00 41.94 274 MET B C 1
ATOM 7978 O O . MET C 1 254 ? 0.527 -18.191 -51.981 1.00 40.62 274 MET B O 1
ATOM 7983 N N . SER C 1 255 ? 2.673 -17.707 -52.367 1.00 43.44 275 SER B N 1
ATOM 7984 C CA . SER C 1 255 ? 2.725 -18.523 -53.575 1.00 43.74 275 SER B CA 1
ATOM 7985 C C . SER C 1 255 ? 3.787 -19.621 -53.402 1.00 42.52 275 SER B C 1
ATOM 7986 O O . SER C 1 255 ? 4.963 -19.315 -53.264 1.00 39.01 275 SER B O 1
ATOM 7989 N N . VAL C 1 256 ? 3.355 -20.880 -53.390 1.00 39.67 276 VAL B N 1
ATOM 7990 C CA . VAL C 1 256 ? 4.237 -22.029 -53.140 1.00 40.61 276 VAL B CA 1
ATOM 7991 C C . VAL C 1 256 ? 4.020 -23.143 -54.187 1.00 44.58 276 VAL B C 1
ATOM 7992 O O . VAL C 1 256 ? 2.882 -23.538 -54.468 1.00 40.07 276 VAL B O 1
ATOM 7996 N N . GLU C 1 257 ? 5.112 -23.662 -54.754 1.00 41.61 277 GLU B N 1
ATOM 7997 C CA . GLU C 1 257 ? 5.005 -24.679 -55.801 1.00 42.66 277 GLU B CA 1
ATOM 7998 C C . GLU C 1 257 ? 4.962 -26.093 -55.218 1.00 38.88 277 GLU B C 1
ATOM 7999 O O . GLU C 1 257 ? 4.176 -26.961 -55.644 1.00 39.29 277 GLU B O 1
ATOM 8005 N N . SER C 1 258 ? 5.787 -26.320 -54.201 1.00 35.23 278 SER B N 1
ATOM 8006 C CA . SER C 1 258 ? 5.941 -27.644 -53.635 1.00 31.20 278 SER B CA 1
ATOM 8007 C C . SER C 1 258 ? 6.046 -27.547 -52.113 1.00 30.73 278 SER B C 1
ATOM 8008 O O . SER C 1 258 ? 6.756 -26.685 -51.595 1.00 32.43 278 SER B O 1
ATOM 8011 N N . ILE C 1 259 ? 5.330 -28.425 -51.418 1.00 31.26 279 ILE B N 1
ATOM 8012 C CA . ILE C 1 259 ? 5.354 -28.485 -49.956 1.00 32.45 279 ILE B CA 1
ATOM 8013 C C . ILE C 1 259 ? 5.607 -29.917 -49.500 1.00 29.67 279 ILE B C 1
ATOM 8014 O O . ILE C 1 259 ? 5.027 -30.860 -50.034 1.00 33.21 279 ILE B O 1
ATOM 8019 N N . ASN C 1 260 ? 6.455 -30.051 -48.482 1.00 28.46 280 ASN B N 1
ATOM 8020 C CA . ASN C 1 260 ? 6.705 -31.318 -47.827 1.00 32.36 280 ASN B CA 1
ATOM 8021 C C . ASN C 1 260 ? 6.207 -31.226 -46.393 1.00 28.68 280 ASN B C 1
ATOM 8022 O O . ASN C 1 260 ? 6.569 -30.296 -45.692 1.00 28.77 280 ASN B O 1
ATOM 8027 N N . LEU C 1 261 ? 5.440 -32.223 -45.972 1.00 32.30 281 LEU B N 1
ATOM 8028 C CA . LEU C 1 261 ? 4.892 -32.299 -44.613 1.00 32.67 281 LEU B CA 1
ATOM 8029 C C . LEU C 1 261 ? 5.120 -33.661 -43.973 1.00 36.75 281 LEU B C 1
ATOM 8030 O O . LEU C 1 261 ? 4.283 -34.158 -43.198 1.00 33.81 281 LEU B O 1
ATOM 8035 N N . GLN C 1 262 ? 6.263 -34.277 -44.271 1.00 32.62 282 GLN B N 1
ATOM 8036 C CA . GLN C 1 262 ? 6.482 -35.650 -43.848 1.00 30.35 282 GLN B CA 1
ATOM 8037 C C . GLN C 1 262 ? 6.402 -35.804 -42.335 1.00 27.66 282 GLN B C 1
ATOM 8038 O O . GLN C 1 262 ? 6.810 -34.900 -41.600 1.00 35.48 282 GLN B O 1
ATOM 8044 N N . LYS C 1 263 ? 5.873 -36.953 -41.882 1.00 27.19 283 LYS B N 1
ATOM 8045 C CA . LYS C 1 263 ? 5.896 -37.364 -40.469 1.00 29.12 283 LYS B CA 1
ATOM 8046 C C . LYS C 1 263 ? 5.000 -36.532 -39.522 1.00 30.25 283 LYS B C 1
ATOM 8047 O O . LYS C 1 263 ? 5.088 -36.662 -38.295 1.00 32.09 283 LYS B O 1
ATOM 8053 N N . HIS C 1 264 ? 4.181 -35.674 -40.094 1.00 28.78 284 HIS B N 1
ATOM 8054 C CA . HIS C 1 264 ? 3.179 -34.937 -39.307 1.00 37.46 284 HIS B CA 1
ATOM 8055 C C . HIS C 1 264 ? 1.942 -35.769 -39.108 1.00 39.81 284 HIS B C 1
ATOM 8056 O O . HIS C 1 264 ? 1.770 -36.817 -39.751 1.00 33.33 284 HIS B O 1
ATOM 8063 N N . TYR C 1 265 ? 1.075 -35.331 -38.193 1.00 40.51 285 TYR B N 1
ATOM 8064 C CA . TYR C 1 265 ? -0.200 -36.002 -37.991 1.00 44.65 285 TYR B CA 1
ATOM 8065 C C . TYR C 1 265 ? -1.319 -34.992 -38.191 1.00 47.28 285 TYR B C 1
ATOM 8066 O O . TYR C 1 265 ? -1.369 -33.979 -37.495 1.00 42.58 285 TYR B O 1
ATOM 8075 N N . PHE C 1 266 ? -2.191 -35.259 -39.158 1.00 49.22 286 PHE B N 1
ATOM 8076 C CA . PHE C 1 266 ? -3.331 -34.384 -39.416 1.00 52.89 286 PHE B CA 1
ATOM 8077 C C . PHE C 1 266 ? -4.504 -34.737 -38.505 1.00 52.67 286 PHE B C 1
ATOM 8078 O O . PHE C 1 266 ? -5.007 -35.872 -38.529 1.00 57.08 286 PHE B O 1
ATOM 8086 N N . PHE C 1 267 ? -4.932 -33.765 -37.702 1.00 52.16 287 PHE B N 1
ATOM 8087 C CA . PHE C 1 267 ? -6.174 -33.919 -36.941 1.00 58.81 287 PHE B CA 1
ATOM 8088 C C . PHE C 1 267 ? -7.384 -33.551 -37.802 1.00 55.50 287 PHE B C 1
ATOM 8089 O O . PHE C 1 267 ? -7.369 -32.519 -38.496 1.00 56.60 287 PHE B O 1
ATOM 8097 N N . ASN C 1 268 ? -8.410 -34.406 -37.769 1.00 64.62 288 ASN B N 1
ATOM 8098 C CA . ASN C 1 268 ? -9.729 -34.105 -38.364 1.00 72.60 288 ASN B CA 1
ATOM 8099 C C . ASN C 1 268 ? -9.635 -33.705 -39.850 1.00 72.53 288 ASN B C 1
ATOM 8100 O O . ASN C 1 268 ? -9.874 -32.552 -40.224 1.00 68.03 288 ASN B O 1
ATOM 8105 N N . ILE C 1 269 ? -9.264 -34.666 -40.688 1.00 63.63 289 ILE B N 1
ATOM 8106 C CA . ILE C 1 269 ? -9.113 -34.426 -42.111 1.00 62.18 289 ILE B CA 1
ATOM 8107 C C . ILE C 1 269 ? -10.487 -34.310 -42.803 1.00 59.74 289 ILE B C 1
ATOM 8108 O O . ILE C 1 269 ? -11.246 -35.275 -42.837 1.00 56.20 289 ILE B O 1
ATOM 8113 N N . SER C 1 270 ? -10.808 -33.137 -43.353 1.00 56.80 290 SER B N 1
ATOM 8114 C CA . SER C 1 270 ? -12.113 -32.961 -44.015 1.00 57.65 290 SER B CA 1
ATOM 8115 C C . SER C 1 270 ? -12.113 -32.087 -45.278 1.00 58.91 290 SER B C 1
ATOM 8116 O O . SER C 1 270 ? -11.118 -31.436 -45.604 1.00 53.72 290 SER B O 1
ATOM 8119 N N . SER C 1 271 ? -13.259 -32.053 -45.955 1.00 60.74 291 SER B N 1
ATOM 8120 C CA . SER C 1 271 ? -13.385 -31.540 -47.329 1.00 64.73 291 SER B CA 1
ATOM 8121 C C . SER C 1 271 ? -12.718 -30.204 -47.617 1.00 65.42 291 SER B C 1
ATOM 8122 O O . SER C 1 271 ? -12.436 -29.892 -48.776 1.00 72.61 291 SER B O 1
ATOM 8125 N N . ASN C 1 272 ? -12.488 -29.406 -46.580 1.00 63.30 292 ASN B N 1
ATOM 8126 C CA . ASN C 1 272 ? -11.900 -28.083 -46.782 1.00 66.13 292 ASN B CA 1
ATOM 8127 C C . ASN C 1 272 ? -10.479 -27.891 -46.268 1.00 56.48 292 ASN B C 1
ATOM 8128 O O . ASN C 1 272 ? -9.873 -26.852 -46.525 1.00 60.82 292 ASN B O 1
ATOM 8133 N N . THR C 1 273 ? -9.955 -28.889 -45.565 1.00 50.79 293 THR B N 1
ATOM 8134 C CA . THR C 1 273 ? -8.640 -28.782 -44.934 1.00 57.96 293 THR B CA 1
ATOM 8135 C C . THR C 1 273 ? -7.576 -28.265 -45.923 1.00 53.01 293 THR B C 1
ATOM 8136 O O . THR C 1 273 ? -6.774 -27.406 -45.559 1.00 47.26 293 THR B O 1
ATOM 8140 N N . PHE C 1 274 ? -7.638 -28.717 -47.181 1.00 50.45 294 PHE B N 1
ATOM 8141 C CA . PHE C 1 274 ? -6.693 -28.277 -48.222 1.00 47.48 294 PHE B CA 1
ATOM 8142 C C . PHE C 1 274 ? -7.171 -27.151 -49.144 1.00 49.99 294 PHE B C 1
ATOM 8143 O O . PHE C 1 274 ? -6.570 -26.954 -50.201 1.00 42.15 294 PHE B O 1
ATOM 8151 N N . HIS C 1 275 ? -8.208 -26.391 -48.761 1.00 47.88 295 HIS B N 1
ATOM 8152 C CA . HIS C 1 275 ? -8.790 -25.432 -49.724 1.00 45.37 295 HIS B CA 1
ATOM 8153 C C . HIS C 1 275 ? -7.762 -24.451 -50.209 1.00 37.30 295 HIS B C 1
ATOM 8154 O O . HIS C 1 275 ? -7.773 -24.076 -51.380 1.00 42.00 295 HIS B O 1
ATOM 8161 N N . CYS C 1 276 ? -6.828 -24.087 -49.327 1.00 41.05 296 CYS B N 1
ATOM 8162 C CA . CYS C 1 276 ? -5.747 -23.122 -49.631 1.00 46.74 296 CYS B CA 1
ATOM 8163 C C . CYS C 1 276 ? -4.601 -23.674 -50.495 1.00 48.64 296 CYS B C 1
ATOM 8164 O O . CYS C 1 276 ? -3.641 -22.953 -50.788 1.00 46.41 296 CYS B O 1
ATOM 8167 N N . PHE C 1 277 ? -4.704 -24.937 -50.901 1.00 47.44 297 PHE B N 1
ATOM 8168 C CA . PHE C 1 277 ? -3.607 -25.608 -51.621 1.00 54.32 297 PHE B CA 1
ATOM 8169 C C . PHE C 1 277 ? -3.731 -25.486 -53.140 1.00 55.74 297 PHE B C 1
ATOM 8170 O O . PHE C 1 277 ? -2.866 -25.979 -53.877 1.00 53.95 297 PHE B O 1
ATOM 8178 N N . SER C 1 278 ? -4.790 -24.821 -53.610 1.00 45.72 298 SER B N 1
ATOM 8179 C CA . SER C 1 278 ? -5.096 -24.763 -55.054 1.00 50.73 298 SER B CA 1
ATOM 8180 C C . SER C 1 278 ? -3.945 -24.400 -56.018 1.00 46.43 298 SER B C 1
ATOM 8181 O O . SER C 1 278 ? -3.979 -24.773 -57.181 1.00 46.90 298 SER B O 1
ATOM 8184 N N . GLY C 1 279 ? -2.940 -23.665 -55.558 1.00 51.18 299 GLY B N 1
ATOM 8185 C CA . GLY C 1 279 ? -1.845 -23.258 -56.453 1.00 49.47 299 GLY B CA 1
ATOM 8186 C C . GLY C 1 279 ? -0.667 -24.227 -56.437 1.00 49.08 299 GLY B C 1
ATOM 8187 O O . GLY C 1 279 ? 0.283 -24.072 -57.194 1.00 47.59 299 GLY B O 1
ATOM 8188 N N . LEU C 1 280 ? -0.740 -25.235 -55.581 1.00 48.50 300 LEU B N 1
ATOM 8189 C CA . LEU C 1 280 ? 0.373 -26.151 -55.366 1.00 48.38 300 LEU B CA 1
ATOM 8190 C C . LEU C 1 280 ? 0.566 -27.111 -56.545 1.00 44.72 300 LEU B C 1
ATOM 8191 O O . LEU C 1 280 ? -0.395 -27.650 -57.097 1.00 40.74 300 LEU B O 1
ATOM 8196 N N . GLN C 1 281 ? 1.820 -27.301 -56.939 1.00 43.98 301 GLN B N 1
ATOM 8197 C CA . GLN C 1 281 ? 2.146 -28.279 -57.977 1.00 41.12 301 GLN B CA 1
ATOM 8198 C C . GLN C 1 281 ? 2.483 -29.667 -57.392 1.00 38.05 301 GLN B C 1
ATOM 8199 O O . GLN C 1 281 ? 2.185 -30.690 -58.021 1.00 39.15 301 GLN B O 1
ATOM 8205 N N . GLU C 1 282 ? 3.071 -29.702 -56.191 1.00 35.12 302 GLU B N 1
ATOM 8206 C CA . GLU C 1 282 ? 3.493 -30.962 -55.565 1.00 39.32 302 GLU B CA 1
ATOM 8207 C C . GLU C 1 282 ? 3.276 -30.980 -54.070 1.00 31.37 302 GLU B C 1
ATOM 8208 O O . GLU C 1 282 ? 3.593 -30.021 -53.377 1.00 37.55 302 GLU B O 1
ATOM 8214 N N . LEU C 1 283 ? 2.820 -32.120 -53.575 1.00 35.59 303 LEU B N 1
ATOM 8215 C CA . LEU C 1 283 ? 2.574 -32.287 -52.167 1.00 34.62 303 LEU B CA 1
ATOM 8216 C C . LEU C 1 283 ? 3.130 -33.622 -51.713 1.00 35.76 303 LEU B C 1
ATOM 8217 O O . LEU C 1 283 ? 2.840 -34.656 -52.306 1.00 35.70 303 LEU B O 1
ATOM 8222 N N . ASP C 1 284 ? 3.907 -33.593 -50.634 1.00 31.70 304 ASP B N 1
ATOM 8223 C CA . ASP C 1 284 ? 4.523 -34.796 -50.141 1.00 34.73 304 ASP B CA 1
ATOM 8224 C C . ASP C 1 284 ? 4.015 -35.052 -48.739 1.00 32.76 304 ASP B C 1
ATOM 8225 O O . ASP C 1 284 ? 4.253 -34.254 -47.822 1.00 34.63 304 ASP B O 1
ATOM 8230 N N . LEU C 1 285 ? 3.317 -36.168 -48.582 1.00 33.56 305 LEU B N 1
ATOM 8231 C CA . LEU C 1 285 ? 2.707 -36.546 -47.295 1.00 32.92 305 LEU B CA 1
ATOM 8232 C C . LEU C 1 285 ? 3.262 -37.871 -46.790 1.00 33.14 305 LEU B C 1
ATOM 8233 O O . LEU C 1 285 ? 2.528 -38.715 -46.250 1.00 32.65 305 LEU B O 1
ATOM 8238 N N . THR C 1 286 ? 4.577 -38.054 -46.977 1.00 32.32 306 THR B N 1
ATOM 8239 C CA . THR C 1 286 ? 5.267 -39.267 -46.554 1.00 28.38 306 THR B CA 1
ATOM 8240 C C . THR C 1 286 ? 5.128 -39.544 -45.072 1.00 28.54 306 THR B C 1
ATOM 8241 O O . THR C 1 286 ? 5.481 -38.704 -44.255 1.00 28.09 306 THR B O 1
ATOM 8245 N N . ALA C 1 287 ? 4.710 -40.758 -44.734 1.00 25.86 307 ALA B N 1
ATOM 8246 C CA . ALA C 1 287 ? 4.759 -41.228 -43.349 1.00 29.62 307 ALA B CA 1
ATOM 8247 C C . ALA C 1 287 ? 3.951 -40.321 -42.404 1.00 29.65 307 ALA B C 1
ATOM 8248 O O . ALA C 1 287 ? 4.391 -40.046 -41.281 1.00 31.54 307 ALA B O 1
ATOM 8250 N N . THR C 1 288 ? 2.799 -39.853 -42.900 1.00 32.12 308 THR B N 1
ATOM 8251 C CA . THR C 1 288 ? 1.866 -39.003 -42.142 1.00 33.12 308 THR B CA 1
ATOM 8252 C C . THR C 1 288 ? 0.678 -39.771 -41.566 1.00 42.19 308 THR B C 1
ATOM 8253 O O . THR C 1 288 ? -0.364 -39.163 -41.251 1.00 46.03 308 THR B O 1
ATOM 8257 N N . HIS C 1 289 ? 0.839 -41.089 -41.400 1.00 39.05 309 HIS B N 1
ATOM 8258 C CA . HIS C 1 289 ? -0.148 -41.959 -40.711 1.00 42.30 309 HIS B CA 1
ATOM 8259 C C . HIS C 1 289 ? -1.483 -42.018 -41.403 1.00 44.85 309 HIS B C 1
ATOM 8260 O O . HIS C 1 289 ? -2.511 -42.167 -40.746 1.00 46.46 309 HIS B O 1
ATOM 8267 N N . LEU C 1 290 ? -1.484 -41.875 -42.723 1.00 43.65 310 LEU B N 1
ATOM 8268 C CA . LEU C 1 290 ? -2.708 -41.945 -43.506 1.00 43.16 310 LEU B CA 1
ATOM 8269 C C . LEU C 1 290 ? -3.182 -43.382 -43.681 1.00 47.54 310 LEU B C 1
ATOM 8270 O O . LEU C 1 290 ? -2.448 -44.225 -44.207 1.00 42.40 310 LEU B O 1
ATOM 8275 N N . SER C 1 291 ? -4.399 -43.667 -43.217 1.00 46.86 311 SER B N 1
ATOM 8276 C CA . SER C 1 291 ? -5.011 -44.988 -43.439 1.00 47.46 311 SER B CA 1
ATOM 8277 C C . SER C 1 291 ? -6.146 -44.877 -44.450 1.00 43.79 311 SER B C 1
ATOM 8278 O O . SER C 1 291 ? -6.670 -45.889 -44.924 1.00 46.35 311 SER B O 1
ATOM 8281 N N . GLU C 1 292 ? -6.506 -43.637 -44.773 1.00 42.40 312 GLU B N 1
ATOM 8282 C CA . GLU C 1 292 ? -7.399 -43.323 -45.873 1.00 41.81 312 GLU B CA 1
ATOM 8283 C C . GLU C 1 292 ? -7.548 -41.825 -45.976 1.00 44.40 312 GLU B C 1
ATOM 8284 O O . GLU C 1 292 ? -7.174 -41.107 -45.060 1.00 52.13 312 GLU B O 1
ATOM 8290 N N . LEU C 1 293 ? -8.042 -41.370 -47.121 1.00 43.08 313 LEU B N 1
ATOM 8291 C CA . LEU C 1 293 ? -8.426 -39.998 -47.345 1.00 45.30 313 LEU B CA 1
ATOM 8292 C C . LEU C 1 293 ? -9.883 -39.985 -47.768 1.00 54.49 313 LEU B C 1
ATOM 8293 O O . LEU C 1 293 ? -10.318 -40.880 -48.488 1.00 56.37 313 LEU B O 1
ATOM 8298 N N . PRO C 1 294 ? -10.648 -38.969 -47.330 1.00 58.47 314 PRO B N 1
ATOM 8299 C CA . PRO C 1 294 ? -12.024 -38.889 -47.808 1.00 59.47 314 PRO B CA 1
ATOM 8300 C C . PRO C 1 294 ? -12.089 -38.250 -49.196 1.00 61.23 314 PRO B C 1
ATOM 8301 O O . PRO C 1 294 ? -11.202 -37.454 -49.559 1.00 57.00 314 PRO B O 1
ATOM 8305 N N . SER C 1 295 ? -13.117 -38.599 -49.971 1.00 49.74 315 SER B N 1
ATOM 8306 C CA . SER C 1 295 ? -13.334 -37.942 -51.264 1.00 55.90 315 SER B CA 1
ATOM 8307 C C . SER C 1 295 ? -13.975 -36.567 -51.037 1.00 55.48 315 SER B C 1
ATOM 8308 O O . SER C 1 295 ? -14.186 -36.160 -49.896 1.00 48.45 315 SER B O 1
ATOM 8311 N N . GLY C 1 296 ? -14.247 -35.838 -52.114 1.00 53.37 316 GLY B N 1
ATOM 8312 C CA . GLY C 1 296 ? -14.820 -34.500 -51.997 1.00 52.24 316 GLY B CA 1
ATOM 8313 C C . GLY C 1 296 ? -13.855 -33.471 -51.434 1.00 58.72 316 GLY B C 1
ATOM 8314 O O . GLY C 1 296 ? -14.232 -32.322 -51.238 1.00 55.21 316 GLY B O 1
ATOM 8315 N N . LEU C 1 297 ? -12.607 -33.879 -51.178 1.00 56.34 317 LEU B N 1
ATOM 8316 C CA . LEU C 1 297 ? -11.555 -32.975 -50.717 1.00 51.28 317 LEU B CA 1
ATOM 8317 C C . LEU C 1 297 ? -11.352 -31.887 -51.778 1.00 49.83 317 LEU B C 1
ATOM 8318 O O . LEU C 1 297 ? -11.321 -32.195 -52.965 1.00 51.06 317 LEU B O 1
ATOM 8323 N N . VAL C 1 298 ? -11.235 -30.624 -51.368 1.00 44.84 318 VAL B N 1
ATOM 8324 C CA . VAL C 1 298 ? -11.090 -29.517 -52.335 1.00 45.91 318 VAL B CA 1
ATOM 8325 C C . VAL C 1 298 ? -9.714 -28.855 -52.171 1.00 50.59 318 VAL B C 1
ATOM 8326 O O . VAL C 1 298 ? -9.086 -29.004 -51.114 1.00 52.46 318 VAL B O 1
ATOM 8330 N N . GLY C 1 299 ? -9.264 -28.120 -53.192 1.00 47.41 319 GLY B N 1
ATOM 8331 C CA . GLY C 1 299 ? -7.956 -27.451 -53.168 1.00 50.45 319 GLY B CA 1
ATOM 8332 C C . GLY C 1 299 ? -6.779 -28.210 -53.801 1.00 54.17 319 GLY B C 1
ATOM 8333 O O . GLY C 1 299 ? -5.706 -27.644 -53.974 1.00 45.43 319 GLY B O 1
ATOM 8334 N N . LEU C 1 300 ? -6.980 -29.473 -54.170 1.00 49.74 320 LEU B N 1
ATOM 8335 C CA . LEU C 1 300 ? -5.901 -30.302 -54.742 1.00 51.10 320 LEU B CA 1
ATOM 8336 C C . LEU C 1 300 ? -6.126 -30.731 -56.187 1.00 53.53 320 LEU B C 1
ATOM 8337 O O . LEU C 1 300 ? -5.419 -31.610 -56.688 1.00 61.30 320 LEU B O 1
ATOM 8342 N N . SER C 1 301 ? -7.088 -30.115 -56.870 1.00 55.07 321 SER B N 1
ATOM 8343 C CA . SER C 1 301 ? -7.499 -30.607 -58.199 1.00 57.81 321 SER B CA 1
ATOM 8344 C C . SER C 1 301 ? -6.593 -30.180 -59.378 1.00 54.11 321 SER B C 1
ATOM 8345 O O . SER C 1 301 ? -6.765 -30.666 -60.499 1.00 52.03 321 SER B O 1
ATOM 8348 N N . THR C 1 302 ? -5.643 -29.275 -59.124 1.00 5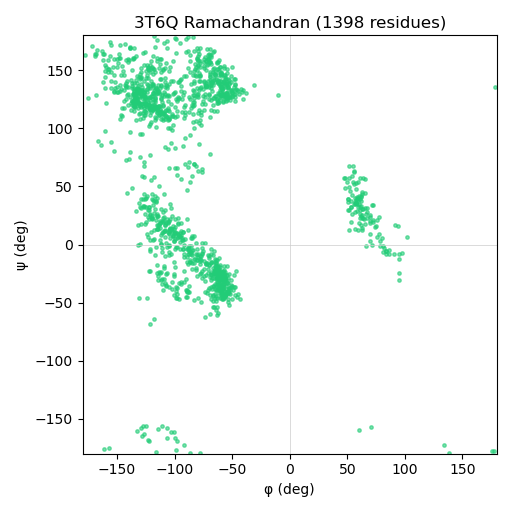0.42 322 THR B N 1
ATOM 8349 C CA . THR C 1 302 ? -4.583 -28.964 -60.098 1.00 52.59 322 THR B CA 1
ATOM 8350 C C . THR C 1 302 ? -3.176 -29.431 -59.639 1.00 41.83 322 THR B C 1
ATOM 8351 O O . THR C 1 302 ? -2.182 -29.101 -60.264 1.00 43.86 322 THR B O 1
ATOM 8355 N N . LEU C 1 303 ? -3.111 -30.181 -58.542 1.00 42.18 323 LEU B N 1
ATOM 8356 C CA . LEU C 1 303 ? -1.874 -30.836 -58.120 1.00 41.08 323 LEU B CA 1
ATOM 8357 C C . LEU C 1 303 ? -1.355 -31.786 -59.228 1.00 42.26 323 LEU B C 1
ATOM 8358 O O . LEU C 1 303 ? -2.110 -32.627 -59.740 1.00 40.43 323 LEU B O 1
ATOM 8363 N N . LYS C 1 304 ? -0.075 -31.639 -59.585 1.00 39.69 324 LYS B N 1
ATOM 8364 C CA . LYS C 1 304 ? 0.589 -32.536 -60.553 1.00 36.11 324 LYS B CA 1
ATOM 8365 C C . LYS C 1 304 ? 1.236 -33.765 -59.908 1.00 37.40 324 LYS B C 1
ATOM 8366 O O . LYS C 1 304 ? 1.137 -34.877 -60.440 1.00 39.62 324 LYS B O 1
ATOM 8372 N N . LYS C 1 305 ? 1.875 -33.565 -58.758 1.00 32.38 325 LYS B N 1
ATOM 8373 C CA . LYS C 1 305 ? 2.669 -34.606 -58.110 1.00 37.85 325 LYS B CA 1
ATOM 8374 C C . LYS C 1 305 ? 2.240 -34.817 -56.677 1.00 33.88 325 LYS B C 1
ATOM 8375 O O . LYS C 1 305 ? 2.133 -33.857 -55.912 1.00 37.40 325 LYS B O 1
ATOM 8381 N N . LEU C 1 306 ? 1.977 -36.070 -56.320 1.00 31.98 326 LEU B N 1
ATOM 8382 C CA . LEU C 1 306 ? 1.579 -36.420 -54.967 1.00 32.35 326 LEU B CA 1
ATOM 8383 C C . LEU C 1 306 ? 2.402 -37.597 -54.423 1.00 33.99 326 LEU B C 1
ATOM 8384 O O . LEU C 1 306 ? 2.583 -38.620 -55.095 1.00 35.07 326 LEU B O 1
ATOM 8389 N N . VAL C 1 307 ? 2.891 -37.457 -53.203 1.00 30.24 327 VAL B N 1
ATOM 8390 C CA . VAL C 1 307 ? 3.562 -38.567 -52.529 1.00 33.12 327 VAL B CA 1
ATOM 8391 C C . VAL C 1 307 ? 2.796 -39.001 -51.282 1.00 31.78 327 VAL B C 1
ATOM 8392 O O . VAL C 1 307 ? 2.655 -38.215 -50.335 1.00 31.87 327 VAL B O 1
ATOM 8396 N N . LEU C 1 308 ? 2.343 -40.256 -51.284 1.00 30.96 328 LEU B N 1
ATOM 8397 C CA . LEU C 1 308 ? 1.650 -40.870 -50.144 1.00 33.27 328 LEU B CA 1
ATOM 8398 C C . LEU C 1 308 ? 2.387 -42.098 -49.610 1.00 36.23 328 LEU B C 1
ATOM 8399 O O . LEU C 1 308 ? 1.785 -42.988 -48.963 1.00 33.17 328 LEU B O 1
ATOM 8404 N N . SER C 1 309 ? 3.702 -42.143 -49.855 1.00 31.06 329 SER B N 1
ATOM 8405 C CA . SER C 1 309 ? 4.541 -43.244 -49.378 1.00 28.28 329 SER B CA 1
ATOM 8406 C C . SER C 1 309 ? 4.626 -43.389 -47.863 1.00 30.33 329 SER B C 1
ATOM 8407 O O . SER C 1 309 ? 4.419 -42.414 -47.115 1.00 32.29 329 SER B O 1
ATOM 8410 N N . ALA C 1 310 ? 4.947 -44.608 -47.428 1.00 29.77 330 ALA B N 1
ATOM 8411 C CA . ALA C 1 310 ? 5.199 -44.952 -46.010 1.00 29.24 330 ALA B CA 1
ATOM 8412 C C . ALA C 1 310 ? 3.968 -44.690 -45.128 1.00 31.07 330 ALA B C 1
ATOM 8413 O O . ALA C 1 310 ? 4.080 -44.404 -43.931 1.00 32.07 330 ALA B O 1
ATOM 8415 N N . ASN C 1 311 ? 2.797 -44.812 -45.742 1.00 34.14 331 ASN B N 1
ATOM 8416 C CA . ASN C 1 311 ? 1.542 -44.687 -45.012 1.00 39.10 331 ASN B CA 1
ATOM 8417 C C . ASN C 1 311 ? 0.945 -46.064 -44.772 1.00 39.57 331 ASN B C 1
ATOM 8418 O O . ASN C 1 311 ? 1.674 -47.064 -44.806 1.00 35.37 331 ASN B O 1
ATOM 8423 N N . LYS C 1 312 ? -0.346 -46.143 -44.473 1.00 41.04 332 LYS B N 1
ATOM 8424 C CA . LYS C 1 312 ? -0.903 -47.431 -44.067 1.00 43.18 332 LYS B CA 1
ATOM 8425 C C . LYS C 1 312 ? -2.307 -47.689 -44.634 1.00 48.52 332 LYS B C 1
ATOM 8426 O O . LYS C 1 312 ? -3.207 -48.150 -43.944 1.00 51.39 332 LYS B O 1
ATOM 8432 N N . PHE C 1 313 ? -2.475 -47.385 -45.914 1.00 42.64 333 PHE B N 1
ATOM 8433 C CA . PHE C 1 313 ? -3.675 -47.770 -46.616 1.00 45.42 333 PHE B CA 1
ATOM 8434 C C . PHE C 1 313 ? -3.791 -49.301 -46.651 1.00 48.05 333 PHE B C 1
ATOM 8435 O O . PHE C 1 313 ? -2.785 -50.022 -46.678 1.00 42.93 333 PHE B O 1
ATOM 8443 N N . GLU C 1 314 ? -5.025 -49.796 -46.590 1.00 47.60 334 GLU B N 1
ATOM 8444 C CA . GLU C 1 314 ? -5.294 -51.214 -46.817 1.00 46.47 334 GLU B CA 1
ATOM 8445 C C . GLU C 1 314 ? -5.604 -51.444 -48.294 1.00 41.60 334 GLU B C 1
ATOM 8446 O O . GLU C 1 314 ? -5.421 -52.534 -48.831 1.00 43.01 334 GLU B O 1
ATOM 8452 N N . ASN C 1 315 ? -6.035 -50.377 -48.950 1.00 41.66 335 ASN B N 1
ATOM 8453 C CA . ASN C 1 315 ? -6.581 -50.458 -50.282 1.00 46.07 335 ASN B CA 1
ATOM 8454 C C . ASN C 1 315 ? -6.280 -49.215 -51.081 1.00 43.49 335 ASN B C 1
ATOM 8455 O O . ASN C 1 315 ? -6.416 -48.100 -50.584 1.00 50.50 335 ASN B O 1
ATOM 8460 N N . LEU C 1 316 ? -5.902 -49.401 -52.340 1.00 48.68 336 LEU B N 1
ATOM 8461 C CA . LEU C 1 316 ? -5.598 -48.273 -53.219 1.00 50.23 336 LEU B CA 1
ATOM 8462 C C . LEU C 1 316 ? -6.803 -47.336 -53.366 1.00 54.71 336 LEU B C 1
ATOM 8463 O O . LEU C 1 316 ? -6.664 -46.154 -53.691 1.00 50.07 336 LEU B O 1
ATOM 8468 N N . CYS C 1 317 ? -7.991 -47.877 -53.125 1.00 60.59 337 CYS B N 1
ATOM 8469 C CA . CYS C 1 317 ? -9.221 -47.107 -53.246 1.00 61.18 337 CYS B CA 1
ATOM 8470 C C . CYS C 1 317 ? -9.381 -46.100 -52.084 1.00 56.57 337 CYS B C 1
ATOM 8471 O O . CYS C 1 317 ? -9.999 -45.042 -52.229 1.00 52.75 337 CYS B O 1
ATOM 8474 N N . GLN C 1 318 ? -8.763 -46.415 -50.953 1.00 49.10 338 GLN B N 1
ATOM 8475 C CA . GLN C 1 318 ? -8.755 -45.528 -49.800 1.00 51.35 338 GLN B CA 1
ATOM 8476 C C . GLN C 1 318 ? -7.960 -44.225 -49.969 1.00 53.02 338 GLN B C 1
ATOM 8477 O O . GLN C 1 318 ? -7.968 -43.389 -49.055 1.00 50.29 338 GLN B O 1
ATOM 8483 N N . ILE C 1 319 ? -7.284 -44.037 -51.110 1.00 49.21 339 ILE B N 1
ATOM 8484 C CA . ILE C 1 319 ? -6.587 -42.761 -51.372 1.00 49.78 339 ILE B CA 1
ATOM 8485 C C . ILE C 1 319 ? -7.530 -41.722 -51.973 1.00 49.47 339 ILE B C 1
ATOM 8486 O O . ILE C 1 319 ? -7.214 -40.530 -51.987 1.00 43.72 339 ILE B O 1
ATOM 8491 N N . SER C 1 320 ? -8.682 -42.196 -52.460 1.00 51.96 340 SER B N 1
ATOM 8492 C CA . SER C 1 320 ? -9.728 -41.356 -53.056 1.00 47.60 340 SER B CA 1
ATOM 8493 C C . SER C 1 320 ? -9.204 -40.510 -54.217 1.00 45.64 340 SER B C 1
ATOM 8494 O O . SER C 1 320 ? -9.221 -39.274 -54.155 1.00 48.97 340 SER B O 1
ATOM 8497 N N . ALA C 1 321 ? -8.757 -41.185 -55.278 1.00 44.12 341 ALA B N 1
ATOM 8498 C CA . ALA C 1 321 ? -8.132 -40.542 -56.445 1.00 42.40 341 ALA B CA 1
ATOM 8499 C C . ALA C 1 321 ? -8.964 -39.433 -57.128 1.00 49.96 341 ALA B C 1
ATOM 8500 O O . ALA C 1 321 ? -8.419 -38.607 -57.874 1.00 43.71 341 ALA B O 1
ATOM 8502 N N . SER C 1 322 ? -10.273 -39.414 -56.872 1.00 50.36 342 SER B N 1
ATOM 8503 C CA . SER C 1 322 ? -11.147 -38.349 -57.396 1.00 51.66 342 SER B CA 1
ATOM 8504 C C . SER C 1 322 ? -10.730 -36.955 -56.908 1.00 49.17 342 SER B C 1
ATOM 8505 O O . SER C 1 322 ? -10.997 -35.951 -57.569 1.00 56.11 342 SER B O 1
ATOM 8508 N N . ASN C 1 323 ? -10.058 -36.897 -55.761 1.00 49.63 343 ASN B N 1
ATOM 8509 C CA . ASN C 1 323 ? -9.489 -35.643 -55.258 1.00 44.85 343 ASN B CA 1
ATOM 8510 C C . ASN C 1 323 ? -8.445 -35.001 -56.178 1.00 49.02 343 ASN B C 1
ATOM 8511 O O . ASN C 1 323 ? -8.252 -33.773 -56.142 1.00 43.33 343 ASN B O 1
ATOM 8516 N N . PHE C 1 324 ? -7.785 -35.818 -57.012 1.00 51.63 344 PHE B N 1
ATOM 8517 C CA . PHE C 1 324 ? -6.592 -35.362 -57.755 1.00 50.15 344 PHE B CA 1
ATOM 8518 C C . PHE C 1 324 ? -6.661 -35.574 -59.265 1.00 55.91 344 PHE B C 1
ATOM 8519 O O . PHE C 1 324 ? -5.775 -36.227 -59.835 1.00 50.05 344 PHE B O 1
ATOM 8527 N N . PRO C 1 325 ? -7.683 -34.998 -59.929 1.00 58.45 345 PRO B N 1
ATOM 8528 C CA . PRO C 1 325 ? -7.831 -35.245 -61.363 1.00 55.72 345 PRO B CA 1
ATOM 8529 C C . PRO C 1 325 ? -6.585 -34.948 -62.201 1.00 52.34 345 PRO B C 1
ATOM 8530 O O . PRO C 1 325 ? -6.365 -35.623 -63.197 1.00 50.70 345 PRO B O 1
ATOM 8534 N N . SER C 1 326 ? -5.798 -33.952 -61.807 1.00 42.48 346 SER B N 1
ATOM 8535 C CA . SER C 1 326 ? -4.684 -33.480 -62.621 1.00 46.13 346 SER B CA 1
ATOM 8536 C C . SER C 1 326 ? -3.334 -34.192 -62.447 1.00 44.33 346 SER B C 1
ATOM 8537 O O . SER C 1 326 ? -2.379 -33.809 -63.131 1.00 40.08 346 SER B O 1
ATOM 8540 N N . LEU C 1 327 ? -3.236 -35.177 -61.548 1.00 39.49 347 LEU B N 1
ATOM 8541 C CA . LEU C 1 327 ? -1.926 -35.778 -61.223 1.00 41.97 347 LEU B CA 1
ATOM 8542 C C . LEU C 1 327 ? -1.202 -36.310 -62.455 1.00 43.72 347 LEU B C 1
ATOM 8543 O O . LEU C 1 327 ? -1.795 -36.973 -63.301 1.00 39.96 347 LEU B O 1
ATOM 8548 N N . THR C 1 328 ? 0.084 -36.024 -62.548 1.00 46.44 348 THR B N 1
ATOM 8549 C CA . THR C 1 328 ? 0.924 -36.704 -63.527 1.00 37.88 348 THR B CA 1
ATOM 8550 C C . THR C 1 328 ? 1.882 -37.672 -62.809 1.00 43.74 348 THR B C 1
ATOM 8551 O O . THR C 1 328 ? 2.401 -38.588 -63.437 1.00 33.69 348 THR B O 1
ATOM 8555 N N . HIS C 1 329 ? 2.098 -37.496 -61.500 1.00 35.94 349 HIS B N 1
ATOM 8556 C CA . HIS C 1 329 ? 2.962 -38.433 -60.748 1.00 37.19 349 HIS B CA 1
ATOM 8557 C C . HIS C 1 329 ? 2.370 -38.850 -59.438 1.00 34.91 349 HIS B C 1
ATOM 8558 O O . HIS C 1 329 ? 2.056 -37.996 -58.598 1.00 41.13 349 HIS B O 1
ATOM 8565 N N . LEU C 1 330 ? 2.256 -40.156 -59.206 1.00 33.62 350 LEU B N 1
ATOM 8566 C CA . LEU C 1 330 ? 1.820 -40.671 -57.904 1.00 35.28 350 LEU B CA 1
ATOM 8567 C C . LEU C 1 330 ? 2.865 -41.625 -57.328 1.00 36.79 350 LEU B C 1
ATOM 8568 O O . LEU C 1 330 ? 3.195 -42.633 -57.967 1.00 35.78 350 LEU B O 1
ATOM 8573 N N . SER C 1 331 ? 3.385 -41.325 -56.137 1.00 31.00 351 SER B N 1
ATOM 8574 C CA . SER C 1 331 ? 4.179 -42.314 -55.406 1.00 33.01 351 SER B CA 1
ATOM 8575 C C . SER C 1 331 ? 3.447 -42.839 -54.191 1.00 35.11 351 SER B C 1
ATOM 8576 O O . SER C 1 331 ? 2.989 -42.063 -53.346 1.00 41.72 351 SER B O 1
ATOM 8579 N N . ILE C 1 332 ? 3.352 -44.153 -54.082 1.00 37.83 352 ILE B N 1
ATOM 8580 C CA . ILE C 1 332 ? 2.781 -44.774 -52.897 1.00 43.45 352 ILE B CA 1
ATOM 8581 C C . ILE C 1 332 ? 3.591 -46.014 -52.634 1.00 44.28 352 ILE B C 1
ATOM 8582 O O . ILE C 1 332 ? 3.120 -47.129 -52.872 1.00 43.26 352 ILE B O 1
ATOM 8587 N N . LYS C 1 333 ? 4.816 -45.813 -52.155 1.00 33.61 353 LYS B N 1
ATOM 8588 C CA . LYS C 1 333 ? 5.733 -46.902 -51.974 1.00 31.73 353 LYS B CA 1
ATOM 8589 C C . LYS C 1 333 ? 5.966 -47.093 -50.480 1.00 28.26 353 LYS B C 1
ATOM 8590 O O . LYS C 1 333 ? 5.785 -46.149 -49.723 1.00 30.55 353 LYS B O 1
ATOM 8596 N N . GLY C 1 334 ? 6.347 -48.298 -50.052 1.00 26.99 354 GLY B N 1
ATOM 8597 C CA . GLY C 1 334 ? 6.691 -48.538 -48.655 1.00 26.85 354 GLY B CA 1
ATOM 8598 C C . GLY C 1 334 ? 5.483 -48.470 -47.714 1.00 34.41 354 GLY B C 1
ATOM 8599 O O . GLY C 1 334 ? 5.635 -48.207 -46.513 1.00 33.62 354 GLY B O 1
ATOM 8600 N N . ASN C 1 335 ? 4.287 -48.728 -48.250 1.00 33.66 355 ASN B N 1
ATOM 8601 C CA . ASN C 1 335 ? 3.068 -48.834 -47.436 1.00 36.26 355 ASN B CA 1
ATOM 8602 C C . ASN C 1 335 ? 3.295 -49.848 -46.313 1.00 31.13 355 ASN B C 1
ATOM 8603 O O . ASN C 1 335 ? 3.846 -50.892 -46.540 1.00 30.34 355 ASN B O 1
ATOM 8608 N N . THR C 1 336 ? 2.894 -49.541 -45.087 1.00 35.75 356 THR B N 1
ATOM 8609 C CA . THR C 1 336 ? 3.299 -50.378 -43.952 1.00 34.97 356 THR B CA 1
ATOM 8610 C C . THR C 1 336 ? 2.458 -51.660 -43.807 1.00 33.63 356 THR B C 1
ATOM 8611 O O . THR C 1 336 ? 2.807 -52.556 -43.042 1.00 38.13 356 THR B O 1
ATOM 8615 N N . LYS C 1 337 ? 1.368 -51.748 -44.552 1.00 39.95 357 LYS B N 1
ATOM 8616 C CA . LYS C 1 337 ? 0.588 -52.985 -44.642 1.00 42.36 357 LYS B CA 1
ATOM 8617 C C . LYS C 1 337 ? 0.624 -53.473 -46.093 1.00 47.03 357 LYS B C 1
ATOM 8618 O O . LYS C 1 337 ? 1.038 -52.732 -46.983 1.00 49.64 357 LYS B O 1
ATOM 8624 N N . ARG C 1 338 ? 0.142 -54.691 -46.341 1.00 42.93 358 ARG B N 1
ATOM 8625 C CA . ARG C 1 338 ? -0.174 -55.116 -47.711 1.00 44.39 358 ARG B CA 1
ATOM 8626 C C . ARG C 1 338 ? -1.154 -54.141 -48.364 1.00 49.24 358 ARG B C 1
ATOM 8627 O O . ARG C 1 338 ? -2.238 -53.900 -47.827 1.00 52.94 358 ARG B O 1
ATOM 8635 N N . LEU C 1 339 ? -0.774 -53.570 -49.509 1.00 40.79 359 LEU B N 1
ATOM 8636 C CA . LEU C 1 339 ? -1.684 -52.706 -50.254 1.00 40.57 359 LEU B CA 1
ATOM 8637 C C . LEU C 1 339 ? -2.463 -53.554 -51.247 1.00 48.63 359 LEU B C 1
ATOM 8638 O O . LEU C 1 339 ? -1.879 -54.090 -52.197 1.00 42.73 359 LEU B O 1
ATOM 8643 N N . GLU C 1 340 ? -3.769 -53.709 -51.006 1.00 46.52 360 GLU B N 1
ATOM 8644 C CA . GLU C 1 340 ? -4.655 -54.355 -51.983 1.00 50.32 360 GLU B CA 1
ATOM 8645 C C . GLU C 1 340 ? -4.898 -53.361 -53.113 1.00 47.35 360 GLU B C 1
ATOM 8646 O O . GLU C 1 340 ? -5.271 -52.207 -52.874 1.00 52.28 360 GLU B O 1
ATOM 8652 N N . LEU C 1 341 ? -4.661 -53.795 -54.344 1.00 45.06 361 LEU B N 1
ATOM 8653 C CA . LEU C 1 341 ? -4.697 -52.869 -55.471 1.00 42.46 361 LEU B CA 1
ATOM 8654 C C . LEU C 1 341 ? -6.113 -52.552 -55.972 1.00 46.64 361 LEU B C 1
ATOM 8655 O O . LEU C 1 341 ? -6.356 -51.473 -56.533 1.00 51.33 361 LEU B O 1
ATOM 8660 N N . GLY C 1 342 ? -7.037 -53.489 -55.764 1.00 50.17 362 GLY B N 1
ATOM 8661 C CA . GLY C 1 342 ? -8.416 -53.374 -56.266 1.00 53.59 362 GLY B CA 1
ATOM 8662 C C . GLY C 1 342 ? -8.518 -53.262 -57.783 1.00 56.20 362 GLY B C 1
ATOM 8663 O O . GLY C 1 342 ? -7.587 -53.632 -58.514 1.00 52.92 362 GLY B O 1
ATOM 8664 N N . THR C 1 343 ? -9.647 -52.737 -58.251 1.00 50.55 363 THR B N 1
ATOM 8665 C CA . THR C 1 343 ? -9.928 -52.608 -59.678 1.00 47.83 363 THR B CA 1
ATOM 8666 C C . THR C 1 343 ? -10.305 -51.182 -60.008 1.00 46.31 363 THR B C 1
ATOM 8667 O O . THR C 1 343 ? -11.153 -50.605 -59.345 1.00 48.30 363 THR B O 1
ATOM 8671 N N . GLY C 1 344 ? -9.685 -50.622 -61.042 1.00 46.77 364 GLY B N 1
ATOM 8672 C CA . GLY C 1 344 ? -9.963 -49.248 -61.472 1.00 44.97 364 GLY B CA 1
ATOM 8673 C C . GLY C 1 344 ? -9.852 -48.177 -60.389 1.00 53.75 364 GLY B C 1
ATOM 8674 O O . GLY C 1 344 ? -10.393 -47.075 -60.567 1.00 55.73 364 GLY B O 1
ATOM 8675 N N . CYS C 1 345 ? -9.146 -48.475 -59.285 1.00 49.57 365 CYS B N 1
ATOM 8676 C CA . CYS C 1 345 ? -9.015 -47.523 -58.162 1.00 52.56 365 CYS B CA 1
ATOM 8677 C C . CYS C 1 345 ? -8.282 -46.247 -58.556 1.00 46.77 365 CYS B C 1
ATOM 8678 O O . CYS C 1 345 ? -8.319 -45.268 -57.818 1.00 50.48 365 CYS B O 1
ATOM 8681 N N . LEU C 1 346 ? -7.628 -46.257 -59.717 1.00 41.76 366 LEU B N 1
ATOM 8682 C CA . LEU C 1 346 ? -6.919 -45.081 -60.191 1.00 43.62 366 LEU B CA 1
ATOM 8683 C C . LEU C 1 346 ? -7.467 -44.552 -61.505 1.00 42.78 366 LEU B C 1
ATOM 8684 O O . LEU C 1 346 ? -6.912 -43.588 -62.046 1.00 44.70 366 LEU B O 1
ATOM 8689 N N . GLU C 1 347 ? -8.562 -45.152 -61.998 1.00 46.74 367 GLU B N 1
ATOM 8690 C CA . GLU C 1 347 ? -9.140 -44.805 -63.320 1.00 48.97 367 GLU B CA 1
ATOM 8691 C C . GLU C 1 347 ? -9.438 -43.318 -63.549 1.00 46.17 367 GLU B C 1
ATOM 8692 O O . GLU C 1 347 ? -9.465 -42.858 -64.698 1.00 45.66 367 GLU B O 1
ATOM 8698 N N . ASN C 1 348 ? -9.655 -42.583 -62.455 1.00 51.53 368 ASN B N 1
ATOM 8699 C CA . ASN C 1 348 ? -9.834 -41.124 -62.476 1.00 59.56 368 ASN B CA 1
ATOM 8700 C C . ASN C 1 348 ? -8.630 -40.388 -63.056 1.00 63.14 368 ASN B C 1
ATOM 8701 O O . ASN C 1 348 ? -8.800 -39.429 -63.804 1.00 64.63 368 ASN B O 1
ATOM 8706 N N . LEU C 1 349 ? -7.423 -40.843 -62.705 1.00 55.83 369 LEU B N 1
ATOM 8707 C CA . LEU C 1 349 ? -6.169 -40.145 -63.047 1.00 59.11 369 LEU B CA 1
ATOM 8708 C C . LEU C 1 349 ? -5.837 -40.184 -64.539 1.00 59.44 369 LEU B C 1
ATOM 8709 O O . LEU C 1 349 ? -4.967 -40.947 -64.980 1.00 63.71 369 LEU B O 1
ATOM 8714 N N . GLU C 1 350 ? -6.528 -39.335 -65.297 1.00 69.74 370 GLU B N 1
ATOM 8715 C CA . GLU C 1 350 ? -6.492 -39.351 -66.765 1.00 66.94 370 GLU B CA 1
ATOM 8716 C C . GLU C 1 350 ? -5.105 -39.093 -67.333 1.00 59.09 370 GLU B C 1
ATOM 8717 O O . GLU C 1 350 ? -4.722 -39.706 -68.329 1.00 58.29 370 GLU B O 1
ATOM 8723 N N . ASN C 1 351 ? -4.368 -38.177 -66.713 1.00 52.03 371 ASN B N 1
ATOM 8724 C CA . ASN C 1 351 ? -3.057 -37.782 -67.226 1.00 58.29 371 ASN B CA 1
ATOM 8725 C C . ASN C 1 351 ? -1.852 -38.370 -66.475 1.00 45.75 371 ASN B C 1
ATOM 8726 O O . ASN C 1 351 ? -0.735 -37.895 -66.680 1.00 42.38 371 ASN B O 1
ATOM 8731 N N . LEU C 1 352 ? -2.085 -39.380 -65.627 1.00 38.09 372 LEU B N 1
ATOM 8732 C CA . LEU C 1 352 ? -1.003 -40.002 -64.854 1.00 37.52 372 LEU B CA 1
ATOM 8733 C C . LEU C 1 352 ? 0.101 -40.520 -65.806 1.00 41.08 372 LEU B C 1
ATOM 8734 O O . LEU C 1 352 ? -0.182 -41.227 -66.787 1.00 34.33 372 LEU B O 1
ATOM 8739 N N . ARG C 1 353 ? 1.334 -40.089 -65.544 1.00 38.71 373 ARG B N 1
ATOM 8740 C CA . ARG C 1 353 ? 2.495 -40.422 -66.366 1.00 37.20 373 ARG B CA 1
ATOM 8741 C C . ARG C 1 353 ? 3.434 -41.351 -65.592 1.00 34.91 373 ARG B C 1
ATOM 8742 O O . ARG C 1 353 ? 4.078 -42.217 -66.191 1.00 35.68 373 ARG B O 1
ATOM 8750 N N . GLU C 1 354 ? 3.512 -41.178 -64.271 1.00 33.88 374 GLU B N 1
ATOM 8751 C CA . GLU C 1 354 ? 4.398 -42.034 -63.441 1.00 33.49 374 GLU B CA 1
ATOM 8752 C C . GLU C 1 354 ? 3.718 -42.580 -62.230 1.00 31.97 374 GLU B C 1
ATOM 8753 O O . GLU C 1 354 ? 3.069 -41.836 -61.481 1.00 37.24 374 GLU B O 1
ATOM 8759 N N . LEU C 1 355 ? 3.865 -43.882 -62.020 1.00 31.43 375 LEU B N 1
ATOM 8760 C CA . LEU C 1 355 ? 3.288 -44.548 -60.851 1.00 34.18 375 LEU B CA 1
ATOM 8761 C C . LEU C 1 355 ? 4.326 -45.420 -60.147 1.00 34.14 375 LEU B C 1
ATOM 8762 O O . LEU C 1 355 ? 4.896 -46.317 -60.758 1.00 36.91 375 LEU B O 1
ATOM 8767 N N . ASP C 1 356 ? 4.568 -45.151 -58.863 1.00 35.42 376 ASP B N 1
ATOM 8768 C CA . ASP C 1 356 ? 5.467 -45.950 -58.061 1.00 30.83 376 ASP B CA 1
ATOM 8769 C C . ASP C 1 356 ? 4.696 -46.682 -56.990 1.00 34.49 376 ASP B C 1
ATOM 8770 O O . ASP C 1 356 ? 4.142 -46.058 -56.077 1.00 30.98 376 ASP B O 1
ATOM 8775 N N . LEU C 1 357 ? 4.671 -48.006 -57.110 1.00 29.70 377 LEU B N 1
ATOM 8776 C CA . LEU C 1 357 ? 4.025 -48.895 -56.161 1.00 31.09 377 LEU B CA 1
ATOM 8777 C C . LEU C 1 357 ? 5.002 -49.909 -55.582 1.00 34.56 377 LEU B C 1
ATOM 8778 O O . LEU C 1 357 ? 4.615 -51.039 -55.280 1.00 40.12 377 LEU B O 1
ATOM 8783 N N . SER C 1 358 ? 6.268 -49.517 -55.431 1.00 32.82 378 SER B N 1
ATOM 8784 C CA . SER C 1 358 ? 7.294 -50.442 -54.946 1.00 29.50 378 SER B CA 1
ATOM 8785 C C . SER C 1 358 ? 7.153 -50.691 -53.447 1.00 31.37 378 SER B C 1
ATOM 8786 O O . SER C 1 358 ? 6.530 -49.888 -52.744 1.00 33.96 378 SER B O 1
ATOM 8789 N N . HIS C 1 359 ? 7.722 -51.796 -52.963 1.00 26.15 379 HIS B N 1
ATOM 8790 C CA . HIS C 1 359 ? 7.816 -52.088 -51.527 1.00 29.42 379 HIS B CA 1
ATOM 8791 C C . HIS C 1 359 ? 6.481 -52.013 -50.828 1.00 31.79 379 HIS B C 1
ATOM 8792 O O . HIS C 1 359 ? 6.390 -51.567 -49.677 1.00 32.21 379 HIS B O 1
ATOM 8799 N N . ASP C 1 360 ? 5.430 -52.463 -51.505 1.00 36.95 380 ASP B N 1
ATOM 8800 C CA . ASP C 1 360 ? 4.087 -52.369 -50.929 1.00 38.05 380 ASP B CA 1
ATOM 8801 C C . ASP C 1 360 ? 3.517 -53.734 -50.504 1.00 41.78 380 ASP B C 1
ATOM 8802 O O . ASP C 1 360 ? 2.317 -53.849 -50.240 1.00 43.38 380 ASP B O 1
ATOM 8807 N N . ASP C 1 361 ? 4.372 -54.759 -50.458 1.00 40.67 381 ASP B N 1
ATOM 8808 C CA . ASP C 1 361 ? 3.964 -56.104 -50.084 1.00 38.19 381 ASP B CA 1
ATOM 8809 C C . ASP C 1 361 ? 2.773 -56.572 -50.956 1.00 39.76 381 ASP B C 1
ATOM 8810 O O . ASP C 1 361 ? 1.902 -57.315 -50.490 1.00 45.06 381 ASP B O 1
ATOM 8815 N N . ILE C 1 362 ? 2.727 -56.110 -52.209 1.00 37.60 382 ILE B N 1
ATOM 8816 C CA . ILE C 1 362 ? 1.571 -56.335 -53.111 1.00 39.79 382 ILE B CA 1
ATOM 8817 C C . ILE C 1 362 ? 1.534 -57.788 -53.580 1.00 49.11 382 ILE B C 1
ATOM 8818 O O . ILE C 1 362 ? 2.572 -58.368 -53.930 1.00 47.35 382 ILE B O 1
ATOM 8823 N N . GLU C 1 363 ? 0.337 -58.373 -53.571 1.00 53.61 383 GLU B N 1
ATOM 8824 C CA . GLU C 1 363 ? 0.169 -59.799 -53.866 1.00 62.61 383 GLU B CA 1
ATOM 8825 C C . GLU C 1 363 ? -1.044 -59.989 -54.775 1.00 54.42 383 GLU B C 1
ATOM 8826 O O . GLU C 1 363 ? -2.134 -59.519 -54.456 1.00 47.42 383 GLU B O 1
ATOM 8832 N N . THR C 1 364 ? -0.835 -60.622 -55.928 1.00 57.67 384 THR B N 1
ATOM 8833 C CA . THR C 1 364 ? -1.938 -60.926 -56.856 1.00 61.38 384 THR B CA 1
ATOM 8834 C C . THR C 1 364 ? -1.593 -62.014 -57.901 1.00 65.78 384 THR B C 1
ATOM 8835 O O . THR C 1 364 ? -0.475 -62.060 -58.444 1.00 61.88 384 THR B O 1
ATOM 8839 N N . SER C 1 365 ? -2.555 -62.899 -58.167 1.00 64.26 385 SER B N 1
ATOM 8840 C CA . SER C 1 365 ? -2.364 -63.945 -59.185 1.00 64.69 385 SER B CA 1
ATOM 8841 C C . SER C 1 365 ? -3.087 -63.624 -60.509 1.00 69.65 385 SER B C 1
ATOM 8842 O O . SER C 1 365 ? -3.418 -64.525 -61.286 1.00 66.85 385 SER B O 1
ATOM 8845 N N . ASP C 1 366 ? -3.320 -62.330 -60.742 1.00 71.37 386 ASP B N 1
ATOM 8846 C CA . ASP C 1 366 ? -3.767 -61.797 -62.034 1.00 71.09 386 ASP B CA 1
ATOM 8847 C C . ASP C 1 366 ? -3.444 -60.298 -62.109 1.00 71.80 386 ASP B C 1
ATOM 8848 O O . ASP C 1 366 ? -3.897 -59.526 -61.267 1.00 78.13 386 ASP B O 1
ATOM 8853 N N . CYS C 1 367 ? -2.668 -59.894 -63.115 1.00 63.65 387 CYS B N 1
ATOM 8854 C CA . CYS C 1 367 ? -2.150 -58.528 -63.200 1.00 60.21 387 CYS B CA 1
ATOM 8855 C C . CYS C 1 367 ? -1.843 -58.193 -64.664 1.00 59.81 387 CYS B C 1
ATOM 8856 O O . CYS C 1 367 ? -1.479 -59.088 -65.417 1.00 67.82 387 CYS B O 1
ATOM 8859 N N . CYS C 1 368 ? -1.967 -56.934 -65.094 1.00 57.08 388 CYS B N 1
ATOM 8860 C CA . CYS C 1 368 ? -2.305 -55.779 -64.254 1.00 59.81 388 CYS B CA 1
ATOM 8861 C C . CYS C 1 368 ? -3.390 -54.899 -64.879 1.00 60.13 388 CYS B C 1
ATOM 8862 O O . CYS C 1 368 ? -3.437 -53.688 -64.637 1.00 58.28 388 CYS B O 1
ATOM 8865 N N . ASN C 1 369 ? -4.260 -55.498 -65.685 1.00 55.32 389 ASN B N 1
ATOM 8866 C CA . ASN C 1 369 ? -5.241 -54.721 -66.429 1.00 57.70 389 ASN B CA 1
ATOM 8867 C C . ASN C 1 369 ? -6.380 -54.169 -65.556 1.00 56.00 389 ASN B C 1
ATOM 8868 O O . ASN C 1 369 ? -6.798 -53.013 -65.725 1.00 54.85 389 ASN B O 1
ATOM 8873 N N . LEU C 1 370 ? -6.854 -54.991 -64.617 1.00 53.04 390 LEU B N 1
ATOM 8874 C CA . LEU C 1 370 ? -7.861 -54.570 -63.644 1.00 49.73 390 LEU B CA 1
ATOM 8875 C C . LEU C 1 370 ? -7.308 -53.451 -62.744 1.00 53.05 390 LEU B C 1
ATOM 8876 O O . LEU C 1 370 ? -7.908 -52.383 -62.620 1.00 53.75 390 LEU B O 1
ATOM 8881 N N . GLN C 1 371 ? -6.152 -53.711 -62.134 1.00 56.70 391 GLN B N 1
ATOM 8882 C CA . GLN C 1 371 ? -5.492 -52.768 -61.211 1.00 47.84 391 GLN B CA 1
ATOM 8883 C C . GLN C 1 371 ? -5.164 -51.418 -61.865 1.00 46.83 391 GLN B C 1
ATOM 8884 O O . GLN C 1 371 ? -5.399 -50.348 -61.273 1.00 41.00 391 GLN B O 1
ATOM 8890 N N . LEU C 1 372 ? -4.680 -51.478 -63.104 1.00 44.02 392 LEU B N 1
ATOM 8891 C CA . LEU C 1 372 ? -4.242 -50.287 -63.830 1.00 48.10 392 LEU B CA 1
ATOM 8892 C C . LEU C 1 372 ? -5.293 -49.727 -64.787 1.00 45.17 392 LEU B C 1
ATOM 8893 O O . LEU C 1 372 ? -4.953 -48.955 -65.706 1.00 40.27 392 LEU B O 1
ATOM 8898 N N . ARG C 1 373 ? -6.558 -50.113 -64.576 1.00 52.61 393 ARG B N 1
ATOM 8899 C CA . ARG C 1 373 ? -7.644 -49.735 -65.495 1.00 54.77 393 ARG B CA 1
ATOM 8900 C C . ARG C 1 373 ? -7.676 -48.235 -65.801 1.00 49.33 393 ARG B C 1
ATOM 8901 O O . ARG C 1 373 ? -7.645 -47.401 -64.893 1.00 46.65 393 ARG B O 1
ATOM 8909 N N . ASN C 1 374 ? -7.693 -47.922 -67.097 1.00 46.68 394 ASN B N 1
ATOM 8910 C CA . ASN C 1 374 ? -7.836 -46.555 -67.623 1.00 49.51 394 ASN B CA 1
ATOM 8911 C C . ASN C 1 374 ? -6.612 -45.633 -67.501 1.00 54.88 394 ASN B C 1
ATOM 8912 O O . ASN C 1 374 ? -6.722 -44.413 -67.691 1.00 48.15 394 ASN B O 1
ATOM 8917 N N . LEU C 1 375 ? -5.448 -46.217 -67.221 1.00 53.02 395 LEU B N 1
ATOM 8918 C CA . LEU C 1 375 ? -4.225 -45.453 -67.030 1.00 52.01 395 LEU B CA 1
ATOM 8919 C C . LEU C 1 375 ? -3.410 -45.468 -68.320 1.00 54.14 395 LEU B C 1
ATOM 8920 O O . LEU C 1 375 ? -2.259 -45.928 -68.355 1.00 46.49 395 LEU B O 1
ATOM 8925 N N . SER C 1 376 ? -4.016 -44.949 -69.381 1.00 46.07 396 SER B N 1
ATOM 8926 C CA . SER C 1 376 ? -3.497 -45.144 -70.724 1.00 47.66 396 SER B CA 1
ATOM 8927 C C . SER C 1 376 ? -2.479 -44.079 -71.144 1.00 48.00 396 SER B C 1
ATOM 8928 O O . SER C 1 376 ? -1.933 -44.146 -72.240 1.00 41.05 396 SER B O 1
ATOM 8931 N N . HIS C 1 377 ? -2.230 -43.092 -70.287 1.00 43.71 397 HIS B N 1
ATOM 8932 C CA . HIS C 1 377 ? -1.138 -42.164 -70.534 1.00 44.97 397 HIS B CA 1
ATOM 8933 C C . HIS C 1 377 ? 0.114 -42.535 -69.775 1.00 40.84 397 HIS B C 1
ATOM 8934 O O . HIS C 1 377 ? 1.143 -41.867 -69.942 1.00 36.35 397 HIS B O 1
ATOM 8941 N N . LEU C 1 378 ? 0.021 -43.605 -68.970 1.00 34.73 398 LEU B N 1
ATOM 8942 C CA . LEU C 1 378 ? 1.085 -44.056 -68.073 1.00 37.29 398 LEU B CA 1
ATOM 8943 C C . LEU C 1 378 ? 2.382 -44.361 -68.830 1.00 37.29 398 LEU B C 1
ATOM 8944 O O . LEU C 1 378 ? 2.368 -45.067 -69.839 1.00 36.41 398 LEU B O 1
ATOM 8949 N N . GLN C 1 379 ? 3.494 -43.808 -68.350 1.00 37.78 399 GLN B N 1
ATOM 8950 C CA . GLN C 1 379 ? 4.777 -43.921 -69.061 1.00 36.22 399 GLN B CA 1
ATOM 8951 C C . GLN C 1 379 ? 5.862 -44.593 -68.224 1.00 38.13 399 GLN B C 1
ATOM 8952 O O . GLN C 1 379 ? 6.822 -45.160 -68.770 1.00 31.64 399 GLN B O 1
ATOM 8958 N N . SER C 1 380 ? 5.707 -44.559 -66.903 1.00 33.27 400 SER B N 1
ATOM 8959 C CA . SER C 1 380 ? 6.667 -45.252 -66.037 1.00 29.81 400 SER B CA 1
ATOM 8960 C C . SER C 1 380 ? 5.922 -45.952 -64.905 1.00 34.88 400 SER B C 1
ATOM 8961 O O . SER C 1 380 ? 5.112 -45.338 -64.199 1.00 34.59 400 SER B O 1
ATOM 8964 N N . LEU C 1 381 ? 6.184 -47.243 -64.745 1.00 31.75 401 LEU B N 1
ATOM 8965 C CA . LEU C 1 381 ? 5.557 -48.037 -63.715 1.00 33.03 401 LEU B CA 1
ATOM 8966 C C . LEU C 1 381 ? 6.590 -48.758 -62.894 1.00 36.60 401 LEU B C 1
ATOM 8967 O O . LEU C 1 381 ? 7.447 -49.475 -63.444 1.00 34.01 401 LEU B O 1
ATOM 8972 N N . ASN C 1 382 ? 6.482 -48.616 -61.578 1.00 32.78 402 ASN B N 1
ATOM 8973 C CA . ASN C 1 382 ? 7.388 -49.286 -60.671 1.00 31.78 402 ASN B CA 1
ATOM 8974 C C . ASN C 1 382 ? 6.626 -50.221 -59.765 1.00 33.34 402 ASN B C 1
ATOM 8975 O O . ASN C 1 382 ? 5.820 -49.771 -58.962 1.00 35.98 402 ASN B O 1
ATOM 8980 N N . LEU C 1 383 ? 6.893 -51.523 -59.883 1.00 32.23 403 LEU B N 1
ATOM 8981 C CA . LEU C 1 383 ? 6.278 -52.553 -59.036 1.00 30.21 403 LEU B CA 1
ATOM 8982 C C . LEU C 1 383 ? 7.328 -53.415 -58.378 1.00 31.10 403 LEU B C 1
ATOM 8983 O O . LEU C 1 383 ? 7.065 -54.566 -57.996 1.00 30.40 403 LEU B O 1
ATOM 8988 N N . SER C 1 384 ? 8.516 -52.839 -58.190 1.00 32.06 404 SER B N 1
ATOM 8989 C CA . SER C 1 384 ? 9.625 -53.573 -57.584 1.00 30.78 404 SER B CA 1
ATOM 8990 C C . SER C 1 384 ? 9.392 -53.883 -56.121 1.00 29.93 404 SER B C 1
ATOM 8991 O O . SER C 1 384 ? 8.569 -53.257 -55.478 1.00 34.26 404 SER B O 1
ATOM 8994 N N . TYR C 1 385 ? 10.144 -54.854 -55.613 1.00 30.32 405 TYR B N 1
ATOM 8995 C CA . TYR C 1 385 ? 10.123 -55.260 -54.222 1.00 31.69 405 TYR B CA 1
ATOM 8996 C C . TYR C 1 385 ? 8.727 -55.572 -53.675 1.00 35.27 405 TYR B C 1
ATOM 8997 O O . TYR C 1 385 ? 8.368 -55.135 -52.583 1.00 38.39 405 TYR B O 1
ATOM 9006 N N . ASN C 1 386 ? 7.953 -56.333 -54.436 1.00 33.98 406 ASN B N 1
ATOM 9007 C CA . ASN C 1 386 ? 6.688 -56.850 -53.957 1.00 36.24 406 ASN B CA 1
ATOM 9008 C C . ASN C 1 386 ? 6.690 -58.382 -53.878 1.00 42.86 406 ASN B C 1
ATOM 9009 O O . ASN C 1 386 ? 7.699 -59.019 -54.171 1.00 41.66 406 ASN B O 1
ATOM 9014 N N . GLU C 1 387 ? 5.561 -58.958 -53.473 1.00 42.42 407 GLU B N 1
ATOM 9015 C CA . GLU C 1 387 ? 5.359 -60.404 -53.446 1.00 42.09 407 GLU B CA 1
ATOM 9016 C C . GLU C 1 387 ? 5.076 -60.946 -54.854 1.00 38.99 407 GLU B C 1
ATOM 9017 O O . GLU C 1 387 ? 4.886 -60.153 -55.764 1.00 40.59 407 GLU B O 1
ATOM 9023 N N . PRO C 1 388 ? 5.095 -62.294 -55.043 1.00 41.51 408 PRO B N 1
ATOM 9024 C CA . PRO C 1 388 ? 4.929 -62.877 -56.393 1.00 41.82 408 PRO B CA 1
ATOM 9025 C C . PRO C 1 388 ? 3.708 -62.367 -57.196 1.00 45.59 408 PRO B C 1
ATOM 9026 O O . PRO C 1 388 ? 2.612 -62.244 -56.644 1.00 48.63 408 PRO B O 1
ATOM 9030 N N . LEU C 1 389 ? 3.938 -62.010 -58.464 1.00 40.99 409 LEU B N 1
ATOM 9031 C CA . LEU C 1 389 ? 2.880 -61.594 -59.391 1.00 42.68 409 LEU B CA 1
ATOM 9032 C C . LEU C 1 389 ? 2.786 -62.600 -60.532 1.00 49.51 409 LEU B C 1
ATOM 9033 O O . LEU C 1 389 ? 3.818 -62.984 -61.097 1.00 49.79 409 LEU B O 1
ATOM 9038 N N . SER C 1 390 ? 1.564 -63.025 -60.868 1.00 47.48 410 SER B N 1
ATOM 9039 C CA . SER C 1 390 ? 1.320 -63.864 -62.044 1.00 44.49 410 SER B CA 1
ATOM 9040 C C . SER C 1 390 ? 0.986 -62.966 -63.227 1.00 48.73 410 SER B C 1
ATOM 9041 O O . SER C 1 390 ? 0.099 -62.104 -63.131 1.00 47.68 410 SER B O 1
ATOM 9044 N N . LEU C 1 391 ? 1.682 -63.166 -64.343 1.00 45.37 411 LEU B N 1
ATOM 9045 C CA . LEU C 1 391 ? 1.380 -62.402 -65.554 1.00 44.34 411 LEU B CA 1
ATOM 9046 C C . LEU C 1 391 ? 0.948 -63.301 -66.723 1.00 49.75 411 LEU B C 1
ATOM 9047 O O . LEU C 1 391 ? 1.721 -64.140 -67.188 1.00 50.60 411 LEU B O 1
ATOM 9052 N N . LYS C 1 392 ? -0.291 -63.118 -67.181 1.00 49.49 412 LYS B N 1
ATOM 9053 C CA . LYS C 1 392 ? -0.778 -63.736 -68.410 1.00 55.32 412 LYS B CA 1
ATOM 9054 C C . LYS C 1 392 ? -0.257 -62.886 -69.560 1.00 52.44 412 LYS B C 1
ATOM 9055 O O . LYS C 1 392 ? 0.276 -61.790 -69.334 1.00 49.26 412 LYS B O 1
ATOM 9061 N N . THR C 1 393 ? -0.397 -63.400 -70.785 1.00 44.99 413 THR B N 1
ATOM 9062 C CA . THR C 1 393 ? -0.150 -62.631 -72.005 1.00 48.53 413 THR B CA 1
ATOM 9063 C C . THR C 1 393 ? -0.854 -61.287 -71.920 1.00 49.63 413 THR B C 1
ATOM 9064 O O . THR C 1 393 ? -1.952 -61.200 -71.361 1.00 48.54 413 THR B O 1
ATOM 9068 N N . GLU C 1 394 ? -0.192 -60.252 -72.441 1.00 52.56 414 GLU B N 1
ATOM 9069 C CA . GLU C 1 394 ? -0.713 -58.881 -72.505 1.00 55.40 414 GLU B CA 1
ATOM 9070 C C . GLU C 1 394 ? -1.183 -58.284 -71.150 1.00 60.26 414 GLU B C 1
ATOM 9071 O O . GLU C 1 394 ? -2.224 -57.604 -71.079 1.00 52.62 414 GLU B O 1
ATOM 9077 N N . ALA C 1 395 ? -0.380 -58.520 -70.103 1.00 47.21 415 ALA B N 1
ATOM 9078 C CA . ALA C 1 395 ? -0.655 -58.083 -68.723 1.00 43.08 415 ALA B CA 1
ATOM 9079 C C . ALA C 1 395 ? -0.633 -56.568 -68.520 1.00 40.78 415 ALA B C 1
ATOM 9080 O O . ALA C 1 395 ? -1.013 -56.081 -67.460 1.00 44.95 415 ALA B O 1
ATOM 9082 N N . PHE C 1 396 ? -0.191 -55.825 -69.527 1.00 39.82 416 PHE B N 1
ATOM 9083 C CA . PHE C 1 396 ? -0.170 -54.372 -69.441 1.00 42.84 416 PHE B CA 1
ATOM 9084 C C . PHE C 1 396 ? -0.876 -53.728 -70.618 1.00 43.75 416 PHE B C 1
ATOM 9085 O O . PHE C 1 396 ? -0.433 -52.686 -71.145 1.00 42.69 416 PHE B O 1
ATOM 9093 N N . LYS C 1 397 ? -1.990 -54.353 -71.008 1.00 45.21 417 LYS B N 1
ATOM 9094 C CA . LYS C 1 397 ? -2.883 -53.826 -72.039 1.00 48.13 417 LYS B CA 1
ATOM 9095 C C . LYS C 1 397 ? -3.360 -52.418 -71.694 1.00 45.89 417 LYS B C 1
ATOM 9096 O O . LYS C 1 397 ? -3.382 -51.538 -72.556 1.00 44.48 417 LYS B O 1
ATOM 9102 N N . GLU C 1 398 ? -3.721 -52.203 -70.430 1.00 48.31 418 GLU B N 1
ATOM 9103 C CA . GLU C 1 398 ? -4.179 -50.881 -69.995 1.00 52.24 418 GLU B CA 1
ATOM 9104 C C . GLU C 1 398 ? -3.166 -49.726 -70.162 1.00 52.45 418 GLU B C 1
ATOM 9105 O O . GLU C 1 398 ? -3.576 -48.559 -70.203 1.00 45.29 418 GLU B O 1
ATOM 9111 N N . CYS C 1 399 ? -1.869 -50.047 -70.298 1.00 52.77 419 CYS B N 1
ATOM 9112 C CA . CYS C 1 399 ? -0.798 -49.023 -70.352 1.00 52.67 419 CYS B CA 1
ATOM 9113 C C . CYS C 1 399 ? 0.117 -49.137 -71.572 1.00 50.80 419 CYS B C 1
ATOM 9114 O O . CYS C 1 399 ? 1.315 -49.430 -71.423 1.00 43.21 419 CYS B O 1
ATOM 9117 N N . PRO C 1 400 ? -0.431 -48.871 -72.772 1.00 49.42 420 PRO B N 1
ATOM 9118 C CA . PRO C 1 400 ? 0.305 -49.059 -74.028 1.00 48.13 420 PRO B CA 1
ATOM 9119 C C . PRO C 1 400 ? 1.458 -48.076 -74.292 1.00 45.72 420 PRO B C 1
ATOM 9120 O O . PRO C 1 400 ? 2.318 -48.347 -75.125 1.00 45.24 420 PRO B O 1
ATOM 9124 N N . GLN C 1 401 ? 1.482 -46.956 -73.585 1.00 39.73 421 GLN B N 1
ATOM 9125 C CA . GLN C 1 401 ? 2.476 -45.910 -73.820 1.00 40.42 421 GLN B CA 1
ATOM 9126 C C . GLN C 1 401 ? 3.715 -46.057 -72.891 1.00 37.38 421 GLN B C 1
ATOM 9127 O O . GLN C 1 401 ? 4.606 -45.208 -72.883 1.00 35.17 421 GLN B O 1
ATOM 9133 N N . LEU C 1 402 ? 3.718 -47.124 -72.104 1.00 35.94 422 LEU B N 1
ATOM 9134 C CA . LEU C 1 402 ? 4.717 -47.391 -71.063 1.00 37.07 422 LEU B CA 1
ATOM 9135 C C . LEU C 1 402 ? 6.116 -47.360 -71.634 1.00 37.27 422 LEU B C 1
ATOM 9136 O O . LEU C 1 402 ? 6.369 -48.017 -72.633 1.00 32.47 422 LEU B O 1
ATOM 9141 N N . GLU C 1 403 ? 7.011 -46.600 -70.994 1.00 34.59 423 GLU B N 1
ATOM 9142 C CA . GLU C 1 403 ? 8.390 -46.474 -71.451 1.00 37.34 423 GLU B CA 1
ATOM 9143 C C . GLU C 1 403 ? 9.390 -47.080 -70.473 1.00 36.98 423 GLU B C 1
ATOM 9144 O O . GLU C 1 403 ? 10.490 -47.463 -70.868 1.00 35.85 423 GLU B O 1
ATOM 9150 N N . LEU C 1 404 ? 8.999 -47.189 -69.208 1.00 35.75 424 LEU B N 1
ATOM 9151 C CA . LEU C 1 404 ? 9.809 -47.870 -68.222 1.00 33.12 424 LEU B CA 1
ATOM 9152 C C . LEU C 1 404 ? 8.948 -48.732 -67.352 1.00 35.75 424 LEU B C 1
ATOM 9153 O O . LEU C 1 404 ? 7.909 -48.279 -66.891 1.00 35.71 424 LEU B O 1
ATOM 9158 N N . LEU C 1 405 ? 9.408 -49.956 -67.092 1.00 30.73 425 LEU B N 1
ATOM 9159 C CA . LEU C 1 405 ? 8.695 -50.913 -66.252 1.00 29.39 425 LEU B CA 1
ATOM 9160 C C . LEU C 1 405 ? 9.698 -51.548 -65.326 1.00 31.20 425 LEU B C 1
ATOM 9161 O O . LEU C 1 405 ? 10.588 -52.269 -65.771 1.00 30.63 425 LEU B O 1
ATOM 9166 N N . ASP C 1 406 ? 9.549 -51.309 -64.027 1.00 28.30 426 ASP B N 1
ATOM 9167 C CA . ASP C 1 406 ? 10.459 -51.849 -63.042 1.00 28.73 426 ASP B CA 1
ATOM 9168 C C . ASP C 1 406 ? 9.785 -52.943 -62.187 1.00 31.03 426 ASP B C 1
ATOM 9169 O O . ASP C 1 406 ? 8.867 -52.667 -61.408 1.00 30.30 426 ASP B O 1
ATOM 9174 N N . LEU C 1 407 ? 10.251 -54.183 -62.346 1.00 30.20 427 LEU B N 1
ATOM 9175 C CA . LEU C 1 407 ? 9.750 -55.326 -61.564 1.00 27.24 427 LEU B CA 1
ATOM 9176 C C . LEU C 1 407 ? 10.847 -55.979 -60.759 1.00 28.29 427 LEU B C 1
ATOM 9177 O O . LEU C 1 407 ? 10.717 -57.129 -60.344 1.00 32.29 427 LEU B O 1
ATOM 9182 N N . ALA C 1 408 ? 11.919 -55.233 -60.481 1.00 31.01 428 ALA B N 1
ATOM 9183 C CA . ALA C 1 408 ? 13.101 -55.818 -59.805 1.00 27.83 428 ALA B CA 1
ATOM 9184 C C . ALA C 1 408 ? 12.722 -56.354 -58.434 1.00 31.12 428 ALA B C 1
ATOM 9185 O O . ALA C 1 408 ? 11.916 -55.742 -57.719 1.00 35.76 428 ALA B O 1
ATOM 9187 N N . PHE C 1 409 ? 13.290 -57.501 -58.080 1.00 27.20 429 PHE B N 1
ATOM 9188 C CA . PHE C 1 409 ? 13.049 -58.148 -56.787 1.00 31.54 429 PHE B CA 1
ATOM 9189 C C . PHE C 1 409 ? 11.581 -58.578 -56.534 1.00 34.70 429 PHE B C 1
ATOM 9190 O O . PHE C 1 409 ? 11.192 -58.913 -55.399 1.00 39.41 429 PHE B O 1
ATOM 9198 N N . THR C 1 410 ? 10.772 -58.558 -57.595 1.00 31.85 430 THR B N 1
ATOM 9199 C CA . THR C 1 410 ? 9.416 -59.082 -57.539 1.00 32.85 430 THR B CA 1
ATOM 9200 C C . THR C 1 410 ? 9.395 -60.376 -58.338 1.00 34.04 430 THR B C 1
ATOM 9201 O O . THR C 1 410 ? 9.573 -60.364 -59.558 1.00 30.94 430 THR B O 1
ATOM 9205 N N . ARG C 1 411 ? 9.212 -61.493 -57.637 1.00 35.25 431 ARG B N 1
ATOM 9206 C CA . ARG C 1 411 ? 9.100 -62.796 -58.289 1.00 43.68 431 ARG B CA 1
ATOM 9207 C C . ARG C 1 411 ? 7.922 -62.794 -59.268 1.00 39.81 431 ARG B C 1
ATOM 9208 O O . ARG C 1 411 ? 6.836 -62.289 -58.965 1.00 44.17 431 ARG B O 1
ATOM 9216 N N . LEU C 1 412 ? 8.172 -63.306 -60.468 1.00 41.71 432 LEU B N 1
ATOM 9217 C CA . LEU C 1 412 ? 7.163 -63.310 -61.508 1.00 39.45 432 LEU B CA 1
ATOM 9218 C C . LEU C 1 412 ? 6.818 -64.740 -61.918 1.00 43.16 432 LEU B C 1
ATOM 9219 O O . LEU C 1 412 ? 7.700 -65.571 -62.150 1.00 42.17 432 LEU B O 1
ATOM 9224 N N . LYS C 1 413 ? 5.518 -65.006 -62.005 1.00 43.17 433 LYS B N 1
ATOM 9225 C CA . LYS C 1 413 ? 5.016 -66.325 -62.338 1.00 44.54 433 LYS B CA 1
ATOM 9226 C C . LYS C 1 413 ? 4.387 -66.213 -63.722 1.00 43.32 433 LYS B C 1
ATOM 9227 O O . LYS C 1 413 ? 3.350 -65.563 -63.892 1.00 44.31 433 LYS B O 1
ATOM 9233 N N . VAL C 1 414 ? 5.062 -66.791 -64.719 1.00 43.72 434 VAL B N 1
ATOM 9234 C CA . VAL C 1 414 ? 4.611 -66.717 -66.125 1.00 46.30 434 VAL B CA 1
ATOM 9235 C C . VAL C 1 414 ? 4.525 -68.149 -66.675 1.00 47.91 434 VAL B C 1
ATOM 9236 O O . VAL C 1 414 ? 5.463 -68.943 -66.518 1.00 48.30 434 VAL B O 1
ATOM 9240 N N . LYS C 1 415 ? 3.404 -68.478 -67.312 1.00 52.35 435 LYS B N 1
ATOM 9241 C CA . LYS C 1 415 ? 3.212 -69.810 -67.890 1.00 47.89 435 LYS B CA 1
ATOM 9242 C C . LYS C 1 415 ? 3.921 -69.966 -69.220 1.00 50.74 435 LYS B C 1
ATOM 9243 O O . LYS C 1 415 ? 4.022 -69.017 -70.005 1.00 50.43 435 LYS B O 1
ATOM 9249 N N . ASP C 1 416 ? 4.414 -71.179 -69.455 1.00 56.75 436 ASP B N 1
ATOM 9250 C CA . ASP C 1 416 ? 5.013 -71.579 -70.719 1.00 53.20 436 ASP B CA 1
ATOM 9251 C C . ASP C 1 416 ? 4.421 -70.876 -71.922 1.00 50.71 436 ASP B C 1
ATOM 9252 O O . ASP C 1 416 ? 3.210 -70.723 -72.009 1.00 46.83 436 ASP B O 1
ATOM 9257 N N . ALA C 1 417 ? 5.294 -70.454 -72.837 1.00 48.82 437 ALA B N 1
ATOM 9258 C CA . ALA C 1 417 ? 4.944 -69.753 -74.096 1.00 52.38 437 ALA B CA 1
ATOM 9259 C C . ALA C 1 417 ? 4.025 -68.509 -74.007 1.00 51.09 437 ALA B C 1
ATOM 9260 O O . ALA C 1 417 ? 3.551 -68.023 -75.039 1.00 56.31 437 ALA B O 1
ATOM 9262 N N . GLN C 1 418 ? 3.811 -67.977 -72.795 1.00 46.92 438 GLN B N 1
ATOM 9263 C CA . GLN C 1 418 ? 3.023 -66.741 -72.593 1.00 44.75 438 GLN B CA 1
ATOM 9264 C C . GLN C 1 418 ? 3.869 -65.483 -72.828 1.00 44.58 438 GLN B C 1
ATOM 9265 O O . GLN C 1 418 ? 5.068 -65.487 -72.592 1.00 46.55 438 GLN B O 1
ATOM 9271 N N . SER C 1 419 ? 3.228 -64.403 -73.263 1.00 43.08 439 SER B N 1
ATOM 9272 C CA . SER C 1 419 ? 3.919 -63.166 -73.612 1.00 39.26 439 SER B CA 1
ATOM 9273 C C . SER C 1 419 ? 3.424 -61.950 -72.788 1.00 41.99 439 SER B C 1
ATOM 9274 O O . SER C 1 419 ? 2.672 -61.117 -73.290 1.00 40.35 439 SER B O 1
ATOM 9277 N N . PRO C 1 420 ? 3.846 -61.837 -71.516 1.00 40.72 440 PRO B N 1
ATOM 9278 C CA . PRO C 1 420 ? 3.227 -60.801 -70.670 1.00 38.89 440 PRO B CA 1
ATOM 9279 C C . PRO C 1 420 ? 3.435 -59.360 -71.129 1.00 42.59 440 PRO B C 1
ATOM 9280 O O . PRO C 1 420 ? 2.622 -58.495 -70.798 1.00 40.94 440 PRO B O 1
ATOM 9284 N N . PHE C 1 421 ? 4.494 -59.108 -71.902 1.00 37.44 441 PHE B N 1
ATOM 9285 C CA . PHE C 1 421 ? 4.816 -57.755 -72.341 1.00 37.06 441 PHE B CA 1
ATOM 9286 C C . PHE C 1 421 ? 4.308 -57.429 -73.711 1.00 36.52 441 PHE B C 1
ATOM 9287 O O . PHE C 1 421 ? 4.637 -56.390 -74.270 1.00 39.37 441 PHE B O 1
ATOM 9295 N N . GLN C 1 422 ? 3.494 -58.328 -74.248 1.00 43.28 442 GLN B N 1
ATOM 9296 C CA . GLN C 1 422 ? 2.850 -58.115 -75.535 1.00 50.14 442 GLN B CA 1
ATOM 9297 C C . GLN C 1 422 ? 2.223 -56.713 -75.613 1.00 49.06 442 GLN B C 1
ATOM 9298 O O . GLN C 1 422 ? 1.574 -56.262 -74.672 1.00 47.27 442 GLN B O 1
ATOM 9304 N N . ASN C 1 423 ? 2.472 -56.021 -76.725 1.00 49.13 443 ASN B N 1
ATOM 9305 C CA . ASN C 1 423 ? 1.882 -54.706 -77.018 1.00 56.80 443 ASN B CA 1
ATOM 9306 C C . ASN C 1 423 ? 2.405 -53.517 -76.220 1.00 54.32 443 ASN B C 1
ATOM 9307 O O . ASN C 1 423 ? 1.751 -52.475 -76.133 1.00 47.30 443 ASN B O 1
ATOM 9312 N N . LEU C 1 424 ? 3.602 -53.670 -75.663 1.00 47.10 444 LEU B N 1
ATOM 9313 C CA . LEU C 1 424 ? 4.300 -52.551 -75.053 1.00 42.87 444 LEU B CA 1
ATOM 9314 C C . LEU C 1 424 ? 5.345 -52.033 -76.045 1.00 43.12 444 LEU B C 1
ATOM 9315 O O . LEU C 1 424 ? 6.538 -52.107 -75.791 1.00 37.75 444 LEU B O 1
ATOM 9320 N N . HIS C 1 425 ? 4.868 -51.495 -77.165 1.00 37.83 445 HIS B N 1
ATOM 9321 C CA . HIS C 1 425 ? 5.698 -51.094 -78.313 1.00 40.46 445 HIS B CA 1
ATOM 9322 C C . HIS C 1 425 ? 6.558 -49.888 -78.113 1.00 37.41 445 HIS B C 1
ATOM 9323 O O . HIS C 1 425 ? 7.405 -49.579 -78.968 1.00 37.25 445 HIS B O 1
ATOM 9330 N N . LEU C 1 426 ? 6.366 -49.187 -76.992 1.00 40.58 446 LEU B N 1
ATOM 9331 C CA . LEU C 1 426 ? 7.179 -48.017 -76.682 1.00 35.00 446 LEU B CA 1
ATOM 9332 C C . LEU C 1 426 ? 8.124 -48.258 -75.497 1.00 31.67 446 LEU B C 1
ATOM 9333 O O . LEU C 1 426 ? 8.927 -47.396 -75.160 1.00 31.70 446 LEU B O 1
ATOM 9338 N N . LEU C 1 427 ? 8.042 -49.434 -74.889 1.00 32.08 447 LEU B N 1
ATOM 9339 C CA . LEU C 1 427 ? 8.890 -49.736 -73.734 1.00 34.68 447 LEU B CA 1
ATOM 9340 C C . LEU C 1 427 ? 10.375 -49.740 -74.096 1.00 31.16 447 LEU B C 1
ATOM 9341 O O . LEU C 1 427 ? 10.800 -50.452 -75.019 1.00 28.82 447 LEU B O 1
ATOM 9346 N N . LYS C 1 428 ? 11.141 -48.942 -73.359 1.00 30.59 448 LYS B N 1
ATOM 9347 C CA . LYS C 1 428 ? 12.582 -48.777 -73.576 1.00 33.65 448 LYS B CA 1
ATOM 9348 C C . LYS C 1 428 ? 13.397 -49.440 -72.473 1.00 34.56 448 LYS B C 1
ATOM 9349 O O . LYS C 1 428 ? 14.487 -49.955 -72.726 1.00 33.23 448 LYS B O 1
ATOM 9355 N N . VAL C 1 429 ? 12.850 -49.441 -71.260 1.00 30.55 449 VAL B N 1
ATOM 9356 C CA . VAL C 1 429 ? 13.556 -49.965 -70.103 1.00 29.25 449 VAL B CA 1
ATOM 9357 C C . VAL C 1 429 ? 12.722 -51.007 -69.382 1.00 30.12 449 VAL B C 1
ATOM 9358 O O . VAL C 1 429 ? 11.587 -50.747 -68.949 1.00 30.02 449 VAL B O 1
ATOM 9362 N N . LEU C 1 430 ? 13.301 -52.189 -69.238 1.00 25.69 450 LEU B N 1
ATOM 9363 C CA . LEU C 1 430 ? 12.661 -53.266 -68.485 1.00 26.43 450 LEU B CA 1
ATOM 9364 C C . LEU C 1 430 ? 13.601 -53.884 -67.451 1.00 27.12 450 LEU B C 1
ATOM 9365 O O . LEU C 1 430 ? 14.598 -54.517 -67.813 1.00 27.15 450 LEU B O 1
ATOM 9370 N N . ASN C 1 431 ? 13.299 -53.705 -66.161 1.00 28.77 451 ASN B N 1
ATOM 9371 C CA . ASN C 1 431 ? 14.131 -54.293 -65.110 1.00 29.09 451 ASN B CA 1
ATOM 9372 C C . ASN C 1 431 ? 13.459 -55.511 -64.477 1.00 29.77 451 ASN B C 1
ATOM 9373 O O . ASN C 1 431 ? 12.383 -55.392 -63.861 1.00 29.28 451 ASN B O 1
ATOM 9378 N N . LEU C 1 432 ? 14.074 -56.689 -64.664 1.00 28.40 452 LEU B N 1
ATOM 9379 C CA . LEU C 1 432 ? 13.556 -57.953 -64.126 1.00 27.32 452 LEU B CA 1
ATOM 9380 C C . LEU C 1 432 ? 14.560 -58.651 -63.211 1.00 28.13 452 LEU B C 1
ATOM 9381 O O . LEU C 1 432 ? 14.594 -59.886 -63.112 1.00 27.65 452 LEU B O 1
ATOM 9386 N N . SER C 1 433 ? 15.390 -57.852 -62.565 1.00 25.15 453 SER B N 1
ATOM 9387 C CA . SER C 1 433 ? 16.402 -58.360 -61.660 1.00 29.24 453 SER B CA 1
ATOM 9388 C C . SER C 1 433 ? 15.736 -59.213 -60.578 1.00 31.89 453 SER B C 1
ATOM 9389 O O . SER C 1 433 ? 14.772 -58.781 -59.952 1.00 30.15 453 SER B O 1
ATOM 9392 N N . HIS C 1 434 ? 16.239 -60.440 -60.422 1.00 31.72 454 HIS B N 1
ATOM 9393 C CA . HIS C 1 434 ? 15.775 -61.409 -59.427 1.00 34.89 454 HIS B CA 1
ATOM 9394 C C . HIS C 1 434 ? 14.290 -61.727 -59.517 1.00 36.46 454 HIS B C 1
ATOM 9395 O O . HIS C 1 434 ? 13.645 -62.106 -58.526 1.00 39.02 454 HIS B O 1
ATOM 9402 N N . SER C 1 435 ? 13.738 -61.595 -60.724 1.00 33.53 455 SER B N 1
ATOM 9403 C CA . SER C 1 435 ? 12.340 -61.929 -60.958 1.00 36.40 455 SER B CA 1
ATOM 9404 C C . SER C 1 435 ? 12.144 -63.447 -61.076 1.00 43.44 455 SER B C 1
ATOM 9405 O O . SER C 1 435 ? 11.014 -63.932 -61.011 1.00 43.53 455 SER B O 1
ATOM 9408 N N . LEU C 1 436 ? 13.254 -64.177 -61.251 1.00 46.08 456 LEU B N 1
ATOM 9409 C CA . LEU C 1 436 ? 13.284 -65.650 -61.336 1.00 42.28 456 LEU B CA 1
ATOM 9410 C C . LEU C 1 436 ? 12.435 -66.234 -62.496 1.00 40.75 456 LEU B C 1
ATOM 9411 O O . LEU C 1 436 ? 11.770 -67.248 -62.354 1.00 45.67 456 LEU B O 1
ATOM 9416 N N . LEU C 1 437 ? 12.479 -65.578 -63.647 1.00 39.13 457 LEU B N 1
ATOM 9417 C CA . LEU C 1 437 ? 11.876 -66.097 -64.860 1.00 37.61 457 LEU B CA 1
ATOM 9418 C C . LEU C 1 437 ? 12.766 -67.151 -65.493 1.00 44.77 457 LEU B C 1
ATOM 9419 O O . LEU C 1 437 ? 14.009 -67.084 -65.416 1.00 42.46 457 LEU B O 1
ATOM 9424 N N . ASP C 1 438 ? 12.113 -68.122 -66.129 1.00 44.34 458 ASP B N 1
ATOM 9425 C CA . ASP C 1 438 ? 12.782 -69.052 -67.017 1.00 46.76 458 ASP B CA 1
ATOM 9426 C C . ASP C 1 438 ? 12.923 -68.341 -68.364 1.00 44.26 458 ASP B C 1
ATOM 9427 O O . ASP C 1 438 ? 11.948 -68.175 -69.110 1.00 46.45 458 ASP B O 1
ATOM 9432 N N . ILE C 1 439 ? 14.145 -67.920 -68.670 1.00 39.88 459 ILE B N 1
ATOM 9433 C CA . ILE C 1 439 ? 14.406 -67.138 -69.877 1.00 40.19 459 ILE B CA 1
ATOM 9434 C C . ILE C 1 439 ? 14.414 -68.013 -71.157 1.00 45.53 459 ILE B C 1
ATOM 9435 O O . ILE C 1 439 ? 14.548 -67.481 -72.261 1.00 50.98 459 ILE B O 1
ATOM 9440 N N . SER C 1 440 ? 14.260 -69.334 -71.011 1.00 50.64 460 SER B N 1
ATOM 9441 C CA . SER C 1 440 ? 14.112 -70.236 -72.193 1.00 62.62 460 SER B CA 1
ATOM 9442 C C . SER C 1 440 ? 12.666 -70.405 -72.690 1.00 58.66 460 SER B C 1
ATOM 9443 O O . SER C 1 440 ? 12.422 -71.071 -73.696 1.00 56.11 460 SER B O 1
ATOM 9446 N N . SER C 1 441 ? 11.713 -69.836 -71.959 1.00 60.22 461 SER B N 1
ATOM 9447 C CA . SER C 1 441 ? 10.332 -69.726 -72.419 1.00 61.38 461 SER B CA 1
ATOM 9448 C C . SER C 1 441 ? 10.338 -68.718 -73.575 1.00 62.28 461 SER B C 1
ATOM 9449 O O . SER C 1 441 ? 10.563 -67.537 -73.359 1.00 64.66 461 SER B O 1
ATOM 9452 N N . GLU C 1 442 ? 10.127 -69.174 -74.805 1.00 67.60 462 GLU B N 1
ATOM 9453 C CA . GLU C 1 442 ? 10.590 -68.371 -75.952 1.00 71.13 462 GLU B CA 1
ATOM 9454 C C . GLU C 1 442 ? 9.701 -67.246 -76.524 1.00 62.97 462 GLU B C 1
ATOM 9455 O O . GLU C 1 442 ? 10.144 -66.468 -77.370 1.00 66.63 462 GLU B O 1
ATOM 9461 N N . GLN C 1 443 ? 8.467 -67.160 -76.051 1.00 50.37 463 GLN B N 1
ATOM 9462 C CA . GLN C 1 443 ? 7.601 -66.034 -76.364 1.00 50.09 463 GLN B CA 1
ATOM 9463 C C . GLN C 1 443 ? 7.749 -64.939 -75.312 1.00 43.30 463 GLN B C 1
ATOM 9464 O O . GLN C 1 443 ? 7.019 -63.933 -75.331 1.00 48.06 463 GLN B O 1
ATOM 9470 N N . LEU C 1 444 ? 8.679 -65.143 -74.386 1.00 39.39 464 LEU B N 1
ATOM 9471 C CA . LEU C 1 444 ? 8.723 -64.329 -73.160 1.00 38.48 464 LEU B CA 1
ATOM 9472 C C . LEU C 1 444 ? 8.750 -62.834 -73.414 1.00 34.55 464 LEU B C 1
ATOM 9473 O O . LEU C 1 444 ? 8.063 -62.073 -72.721 1.00 36.73 464 LEU B O 1
ATOM 9478 N N . PHE C 1 445 ? 9.505 -62.416 -74.422 1.00 35.85 465 PHE B N 1
ATOM 9479 C CA . PHE C 1 445 ? 9.726 -60.992 -74.696 1.00 34.14 465 PHE B CA 1
ATOM 9480 C C . PHE C 1 445 ? 9.163 -60.508 -76.017 1.00 33.86 465 PHE B C 1
ATOM 9481 O O . PHE C 1 445 ? 9.668 -59.531 -76.579 1.00 34.63 465 PHE B O 1
ATOM 9489 N N . ASP C 1 446 ? 8.128 -61.183 -76.523 1.00 39.80 466 ASP B N 1
ATOM 9490 C CA . ASP C 1 446 ? 7.411 -60.699 -77.706 1.00 46.11 466 ASP B CA 1
ATOM 9491 C C . ASP C 1 446 ? 6.704 -59.383 -77.396 1.00 39.51 466 ASP B C 1
ATOM 9492 O O . ASP C 1 446 ? 6.211 -59.189 -76.293 1.00 40.93 466 ASP B O 1
ATOM 9497 N N . GLY C 1 447 ? 6.683 -58.483 -78.372 1.00 44.71 467 GLY B N 1
ATOM 9498 C CA . GLY C 1 447 ? 5.918 -57.239 -78.260 1.00 45.69 467 GLY B CA 1
ATOM 9499 C C . GLY C 1 447 ? 6.723 -56.062 -77.754 1.00 42.63 467 GLY B C 1
ATOM 9500 O O . GLY C 1 447 ? 6.155 -55.036 -77.355 1.00 42.52 467 GLY B O 1
ATOM 9501 N N . LEU C 1 448 ? 8.048 -56.216 -77.795 1.00 38.32 468 LEU B N 1
ATOM 9502 C CA . LEU C 1 448 ? 8.996 -55.219 -77.297 1.00 39.40 468 LEU B CA 1
ATOM 9503 C C . LEU C 1 448 ? 9.962 -54.696 -78.370 1.00 40.35 468 LEU B C 1
ATOM 9504 O O . LEU C 1 448 ? 11.180 -54.742 -78.169 1.00 37.05 468 LEU B O 1
ATOM 9509 N N . PRO C 1 449 ? 9.425 -54.160 -79.498 1.00 41.39 469 PRO B N 1
ATOM 9510 C CA . PRO C 1 449 ? 10.264 -53.680 -80.614 1.00 35.67 469 PRO B CA 1
ATOM 9511 C C . PRO C 1 449 ? 11.208 -52.517 -80.305 1.00 38.88 469 PRO B C 1
ATOM 9512 O O . PRO C 1 449 ? 12.235 -52.338 -80.985 1.00 37.37 469 PRO B O 1
ATOM 9516 N N . ALA C 1 450 ? 10.843 -51.690 -79.328 1.00 34.65 470 ALA B N 1
ATOM 9517 C CA . ALA C 1 450 ? 11.629 -50.504 -79.012 1.00 37.01 470 ALA B CA 1
ATOM 9518 C C . ALA C 1 450 ? 12.554 -50.697 -77.791 1.00 31.89 470 ALA B C 1
ATOM 9519 O O . ALA C 1 450 ? 13.324 -49.798 -77.477 1.00 35.40 470 ALA B O 1
ATOM 9521 N N . LEU C 1 451 ? 12.483 -51.856 -77.127 1.00 28.81 471 LEU B N 1
ATOM 9522 C CA . LEU C 1 451 ? 13.291 -52.103 -75.917 1.00 30.29 471 LEU B CA 1
ATOM 9523 C C . LEU C 1 451 ? 14.791 -51.881 -76.113 1.00 31.13 471 LEU B C 1
ATOM 9524 O O . LEU C 1 451 ? 15.390 -52.448 -77.030 1.00 28.64 471 LEU B O 1
ATOM 9529 N N . GLN C 1 452 ? 15.389 -51.059 -75.240 1.00 27.10 472 GLN B N 1
ATOM 9530 C CA . GLN C 1 452 ? 16.799 -50.730 -75.351 1.00 27.39 472 GLN B CA 1
ATOM 9531 C C . GLN C 1 452 ? 17.627 -51.245 -74.175 1.00 28.66 472 GLN B C 1
ATOM 9532 O O . GLN C 1 452 ? 18.848 -51.301 -74.272 1.00 26.77 472 GLN B O 1
ATOM 9538 N N . HIS C 1 453 ? 16.966 -51.579 -73.073 1.00 26.75 473 HIS B N 1
ATOM 9539 C CA . HIS C 1 453 ? 17.646 -51.791 -71.819 1.00 28.20 473 HIS B CA 1
ATOM 9540 C C . HIS C 1 453 ? 16.908 -52.881 -71.071 1.00 24.86 473 HIS B C 1
ATOM 9541 O O . HIS C 1 453 ? 15.755 -52.716 -70.653 1.00 30.05 473 HIS B O 1
ATOM 9548 N N . LEU C 1 454 ? 17.571 -54.035 -70.935 1.00 23.06 474 LEU B N 1
ATOM 9549 C CA . LEU C 1 454 ? 16.971 -55.189 -70.279 1.00 23.95 474 LEU B CA 1
ATOM 9550 C C . LEU C 1 454 ? 17.847 -55.671 -69.157 1.00 24.94 474 LEU B C 1
ATOM 9551 O O . LEU C 1 454 ? 18.990 -56.077 -69.386 1.00 29.49 474 LEU B O 1
ATOM 9556 N N . ASN C 1 455 ? 17.311 -55.688 -67.945 1.00 27.49 475 ASN B N 1
ATOM 9557 C CA . ASN C 1 455 ? 18.123 -56.173 -66.809 1.00 26.69 475 ASN B CA 1
ATOM 9558 C C . ASN C 1 455 ? 17.549 -57.511 -66.377 1.00 28.19 475 ASN B C 1
ATOM 9559 O O . ASN C 1 455 ? 16.412 -57.573 -65.901 1.00 24.70 475 ASN B O 1
ATOM 9564 N N . LEU C 1 456 ? 18.345 -58.579 -66.587 1.00 27.00 476 LEU B N 1
ATOM 9565 C CA . LEU C 1 456 ? 17.946 -59.953 -66.268 1.00 29.26 476 LEU B CA 1
ATOM 9566 C C . LEU C 1 456 ? 18.804 -60.592 -65.183 1.00 29.77 476 LEU B C 1
ATOM 9567 O O . LEU C 1 456 ? 18.874 -61.830 -65.086 1.00 28.12 476 LEU B O 1
ATOM 9572 N N . GLN C 1 457 ? 19.461 -59.762 -64.378 1.00 25.80 477 GLN B N 1
ATOM 9573 C CA . GLN C 1 457 ? 20.241 -60.270 -63.261 1.00 25.94 477 GLN B CA 1
ATOM 9574 C C . GLN C 1 457 ? 19.430 -61.301 -62.417 1.00 29.09 477 GLN B C 1
ATOM 9575 O O . GLN C 1 457 ? 18.249 -61.080 -62.108 1.00 29.96 477 GLN B O 1
ATOM 9581 N N . GLY C 1 458 ? 20.063 -62.412 -62.052 1.00 26.42 478 GLY B N 1
ATOM 9582 C CA . GLY C 1 458 ? 19.458 -63.355 -61.088 1.00 30.40 478 GLY B CA 1
ATOM 9583 C C . GLY C 1 458 ? 18.249 -64.121 -61.606 1.00 37.54 478 GLY B C 1
ATOM 9584 O O . GLY C 1 458 ? 17.394 -64.567 -60.821 1.00 36.04 478 GLY B O 1
ATOM 9585 N N . ASN C 1 459 ? 18.158 -64.249 -62.926 1.00 31.86 479 ASN B N 1
ATOM 9586 C CA . ASN C 1 459 ? 17.166 -65.162 -63.552 1.00 36.04 479 ASN B CA 1
ATOM 9587 C C . ASN C 1 459 ? 17.751 -66.538 -63.974 1.00 37.17 479 ASN B C 1
ATOM 9588 O O . ASN C 1 459 ? 18.917 -66.829 -63.727 1.00 36.12 479 ASN B O 1
ATOM 9593 N N . HIS C 1 460 ? 16.921 -67.371 -64.598 1.00 38.05 480 HIS B N 1
ATOM 9594 C CA . HIS C 1 460 ? 17.186 -68.791 -64.725 1.00 41.33 480 HIS B CA 1
ATOM 9595 C C . HIS C 1 460 ? 17.299 -69.194 -66.170 1.00 38.39 480 HIS B C 1
ATOM 9596 O O . HIS C 1 460 ? 16.389 -68.933 -66.958 1.00 34.65 480 HIS B O 1
ATOM 9603 N N . PHE C 1 461 ? 18.414 -69.832 -66.519 1.00 32.41 481 PHE B N 1
ATOM 9604 C CA . PHE C 1 461 ? 18.553 -70.488 -67.838 1.00 39.86 481 PHE B CA 1
ATOM 9605 C C . PHE C 1 461 ? 18.738 -71.992 -67.661 1.00 34.44 481 PHE B C 1
ATOM 9606 O O . PHE C 1 461 ? 19.635 -72.412 -66.925 1.00 34.00 481 PHE B O 1
ATOM 9614 N N . PRO C 1 462 ? 17.889 -72.809 -68.324 1.00 42.43 482 PRO B N 1
ATOM 9615 C CA . PRO C 1 462 ? 18.060 -74.268 -68.337 1.00 45.37 482 PRO B CA 1
ATOM 9616 C C . PRO C 1 462 ? 19.500 -74.691 -68.641 1.00 36.82 482 PRO B C 1
ATOM 9617 O O . PRO C 1 462 ? 20.049 -74.278 -69.656 1.00 39.06 482 PRO B O 1
ATOM 9621 N N . LYS C 1 463 ? 20.078 -75.472 -67.727 1.00 34.55 483 LYS B N 1
ATOM 9622 C CA . LYS C 1 463 ? 21.451 -76.015 -67.784 1.00 42.02 483 LYS B CA 1
ATOM 9623 C C . LYS C 1 463 ? 22.517 -74.931 -67.807 1.00 41.08 483 LYS B C 1
ATOM 9624 O O . LYS C 1 463 ? 23.672 -75.184 -68.171 1.00 39.65 483 LYS B O 1
ATOM 9630 N N . GLY C 1 464 ? 22.125 -73.722 -67.433 1.00 38.84 484 GLY B N 1
ATOM 9631 C CA . GLY C 1 464 ? 23.039 -72.594 -67.410 1.00 39.06 484 GLY B CA 1
ATOM 9632 C C . GLY C 1 464 ? 23.631 -72.301 -68.766 1.00 30.63 484 GLY B C 1
ATOM 9633 O O . GLY C 1 464 ? 24.791 -71.929 -68.849 1.00 33.95 484 GLY B O 1
ATOM 9634 N N . ASN C 1 465 ? 22.846 -72.497 -69.826 1.00 30.55 485 ASN B N 1
ATOM 9635 C CA . ASN C 1 465 ? 23.294 -72.240 -71.193 1.00 29.89 485 ASN B CA 1
ATOM 9636 C C . ASN C 1 465 ? 22.311 -71.308 -71.889 1.00 31.85 485 ASN B C 1
ATOM 9637 O O . ASN C 1 465 ? 21.100 -71.440 -71.718 1.00 34.94 485 ASN B O 1
ATOM 9642 N N . ILE C 1 466 ? 22.828 -70.376 -72.679 1.00 25.72 486 ILE B N 1
ATOM 9643 C CA . ILE C 1 466 ? 21.990 -69.569 -73.541 1.00 27.11 486 ILE B CA 1
ATOM 9644 C C . ILE C 1 466 ? 22.132 -70.220 -74.912 1.00 31.22 486 ILE B C 1
ATOM 9645 O O . ILE C 1 466 ? 23.249 -70.315 -75.469 1.00 27.25 486 ILE B O 1
ATOM 9650 N N . GLN C 1 467 ? 20.994 -70.690 -75.412 1.00 30.59 487 GLN B N 1
ATOM 9651 C CA . GLN C 1 467 ? 20.922 -71.479 -76.631 1.00 36.62 487 GLN B CA 1
ATOM 9652 C C . GLN C 1 467 ? 20.992 -70.590 -77.835 1.00 35.18 487 GLN B C 1
ATOM 9653 O O . GLN C 1 467 ? 20.757 -69.400 -77.745 1.00 32.95 487 GLN B O 1
ATOM 9659 N N . LYS C 1 468 ? 21.299 -71.200 -78.972 1.00 37.83 488 LYS B N 1
ATOM 9660 C CA . LYS C 1 468 ? 21.390 -70.552 -80.263 1.00 41.33 488 LYS B CA 1
ATOM 9661 C C . LYS C 1 468 ? 20.092 -69.845 -80.655 1.00 41.52 488 LYS B C 1
ATOM 9662 O O . LYS C 1 468 ? 20.109 -68.815 -81.297 1.00 43.78 488 LYS B O 1
ATOM 9668 N N . THR C 1 469 ? 18.958 -70.423 -80.305 1.00 34.42 489 THR B N 1
ATOM 9669 C CA . THR C 1 469 ? 17.722 -69.720 -80.521 1.00 34.27 489 THR B CA 1
ATOM 9670 C C . THR C 1 469 ? 17.199 -69.529 -79.128 1.00 35.21 489 THR B C 1
ATOM 9671 O O . THR C 1 469 ? 17.207 -70.470 -78.332 1.00 37.84 489 THR B O 1
ATOM 9675 N N . ASN C 1 470 ? 16.774 -68.308 -78.826 1.00 35.44 490 ASN B N 1
ATOM 9676 C CA . ASN C 1 470 ? 16.400 -67.946 -77.460 1.00 35.88 490 ASN B CA 1
ATOM 9677 C C . ASN C 1 470 ? 15.425 -66.768 -77.439 1.00 36.88 490 ASN B C 1
ATOM 9678 O O . ASN C 1 470 ? 15.142 -66.143 -78.471 1.00 36.50 490 ASN B O 1
ATOM 9683 N N . SER C 1 471 ? 14.938 -66.459 -76.248 1.00 35.51 491 SER B N 1
ATOM 9684 C CA . SER C 1 471 ? 13.892 -65.469 -76.090 1.00 40.55 491 SER B CA 1
ATOM 9685 C C . SER C 1 471 ? 14.391 -64.024 -76.271 1.00 38.04 491 SER B C 1
ATOM 9686 O O . SER C 1 471 ? 13.579 -63.118 -76.427 1.00 38.26 491 SER B O 1
ATOM 9689 N N . LEU C 1 472 ? 15.710 -63.807 -76.254 1.00 34.23 492 LEU B N 1
ATOM 9690 C CA . LEU C 1 472 ? 16.278 -62.450 -76.419 1.00 34.56 492 LEU B CA 1
ATOM 9691 C C . LEU C 1 472 ? 16.374 -62.011 -77.884 1.00 34.19 492 LEU B C 1
ATOM 9692 O O . LEU C 1 472 ? 16.461 -60.822 -78.176 1.00 31.32 492 LEU B O 1
ATOM 9697 N N . GLN C 1 473 ? 16.343 -62.983 -78.793 1.00 33.67 493 GLN B N 1
ATOM 9698 C CA . GLN C 1 473 ? 16.576 -62.772 -80.231 1.00 38.12 493 GLN B CA 1
ATOM 9699 C C . GLN C 1 473 ? 15.698 -61.725 -80.891 1.00 38.68 493 GLN B C 1
ATOM 9700 O O . GLN C 1 473 ? 16.125 -61.059 -81.832 1.00 35.54 493 GLN B O 1
ATOM 9706 N N . THR C 1 474 ? 14.467 -61.595 -80.415 1.00 40.57 494 THR B N 1
ATOM 9707 C CA . THR C 1 474 ? 13.521 -60.652 -81.017 1.00 47.40 494 THR B CA 1
ATOM 9708 C C . THR C 1 474 ? 13.784 -59.197 -80.634 1.00 48.09 494 THR B C 1
ATOM 9709 O O . THR C 1 474 ? 13.169 -58.307 -81.219 1.00 40.38 494 THR B O 1
ATOM 9713 N N . LEU C 1 475 ? 14.708 -58.954 -79.685 1.00 40.22 495 LEU B N 1
ATOM 9714 C CA . LEU C 1 475 ? 14.930 -57.599 -79.150 1.00 33.57 495 LEU B CA 1
ATOM 9715 C C . LEU C 1 475 ? 15.952 -56.801 -79.952 1.00 35.66 495 LEU B C 1
ATOM 9716 O O . LEU C 1 475 ? 17.040 -56.448 -79.442 1.00 30.90 495 LEU B O 1
ATOM 9721 N N . GLY C 1 476 ? 15.576 -56.487 -81.198 1.00 32.76 496 GLY B N 1
ATOM 9722 C CA . GLY C 1 476 ? 16.464 -55.853 -82.191 1.00 28.54 496 GLY B CA 1
ATOM 9723 C C . GLY C 1 476 ? 17.130 -54.534 -81.821 1.00 34.60 496 GLY B C 1
ATOM 9724 O O . GLY C 1 476 ? 18.225 -54.213 -82.292 1.00 33.98 496 GLY B O 1
ATOM 9725 N N . ARG C 1 477 ? 16.482 -53.754 -80.968 1.00 30.60 497 ARG B N 1
ATOM 9726 C CA . ARG C 1 477 ? 17.039 -52.466 -80.629 1.00 32.10 497 ARG B CA 1
ATOM 9727 C C . ARG C 1 477 ? 17.743 -52.476 -79.284 1.00 27.67 497 ARG B C 1
ATOM 9728 O O . ARG C 1 477 ? 18.155 -51.434 -78.801 1.00 26.54 497 ARG B O 1
ATOM 9736 N N . LEU C 1 478 ? 17.878 -53.653 -78.689 1.00 30.51 498 LEU B N 1
ATOM 9737 C CA . LEU C 1 478 ? 18.495 -53.771 -77.366 1.00 29.42 498 LEU B CA 1
ATOM 9738 C C . LEU C 1 478 ? 19.901 -53.164 -77.335 1.00 29.44 498 LEU B C 1
ATOM 9739 O O . LEU C 1 478 ? 20.746 -53.531 -78.151 1.00 27.01 498 LEU B O 1
ATOM 9744 N N . GLU C 1 479 ? 20.163 -52.263 -76.376 1.00 26.74 499 GLU B N 1
ATOM 9745 C CA . GLU C 1 479 ? 21.510 -51.709 -76.201 1.00 24.79 499 GLU B CA 1
ATOM 9746 C C . GLU C 1 479 ? 22.249 -52.214 -74.966 1.00 24.75 499 GLU B C 1
ATOM 9747 O O . GLU C 1 479 ? 23.460 -52.370 -74.986 1.00 25.15 499 GLU B O 1
ATOM 9753 N N . ILE C 1 480 ? 21.502 -52.447 -73.901 1.00 24.23 500 ILE B N 1
ATOM 9754 C CA . ILE C 1 480 ? 22.063 -52.749 -72.593 1.00 23.80 500 ILE B CA 1
ATOM 9755 C C . ILE C 1 480 ? 21.460 -54.053 -72.119 1.00 23.80 500 ILE B C 1
ATOM 9756 O O . ILE C 1 480 ? 20.224 -54.182 -71.955 1.00 24.88 500 ILE B O 1
ATOM 9761 N N . LEU C 1 481 ? 22.330 -55.014 -71.846 1.00 23.60 501 LEU B N 1
ATOM 9762 C CA . LEU C 1 481 ? 21.868 -56.320 -71.433 1.00 24.09 501 LEU B CA 1
ATOM 9763 C C . LEU C 1 481 ? 22.644 -56.742 -70.214 1.00 23.41 501 LEU B C 1
ATOM 9764 O O . LEU C 1 481 ? 23.866 -56.843 -70.255 1.00 25.07 501 LEU B O 1
ATOM 9769 N N . VAL C 1 482 ? 21.914 -57.031 -69.144 1.00 23.68 502 VAL B N 1
ATOM 9770 C CA . VAL C 1 482 ? 22.529 -57.455 -67.901 1.00 26.41 502 VAL B CA 1
ATOM 9771 C C . VAL C 1 482 ? 22.123 -58.876 -67.631 1.00 25.61 502 VAL B C 1
ATOM 9772 O O . VAL C 1 482 ? 20.936 -59.156 -67.475 1.00 24.71 502 VAL B O 1
ATOM 9776 N N . LEU C 1 483 ? 23.124 -59.766 -67.555 1.00 24.12 503 LEU B N 1
ATOM 9777 C CA . LEU C 1 483 ? 22.893 -61.198 -67.329 1.00 26.30 503 LEU B CA 1
ATOM 9778 C C . LEU C 1 483 ? 23.778 -61.712 -66.188 1.00 25.71 503 LEU B C 1
ATOM 9779 O O . LEU C 1 483 ? 24.225 -62.868 -66.193 1.00 25.20 503 LEU B O 1
ATOM 9784 N N . SER C 1 484 ? 24.052 -60.852 -65.210 1.00 24.21 504 SER B N 1
ATOM 9785 C CA . SER C 1 484 ? 24.960 -61.224 -64.147 1.00 23.28 504 SER B CA 1
ATOM 9786 C C . SER C 1 484 ? 24.216 -62.132 -63.146 1.00 22.24 504 SER B C 1
ATOM 9787 O O . SER C 1 484 ? 22.972 -62.107 -63.080 1.00 24.15 504 SER B O 1
ATOM 9790 N N . PHE C 1 485 ? 24.951 -62.926 -62.372 1.00 22.63 505 PHE B N 1
ATOM 9791 C CA . PHE C 1 485 ? 24.332 -63.789 -61.348 1.00 26.28 505 PHE B CA 1
ATOM 9792 C C . PHE C 1 485 ? 23.279 -64.715 -61.961 1.00 28.09 505 PHE B C 1
ATOM 9793 O O . PHE C 1 485 ? 22.256 -64.992 -61.337 1.00 30.36 505 PHE B O 1
ATOM 9801 N N . CYS C 1 486 ? 23.512 -65.176 -63.195 1.00 24.43 506 CYS B N 1
ATOM 9802 C CA . CYS C 1 486 ? 22.521 -66.045 -63.866 1.00 26.02 506 CYS B CA 1
ATOM 9803 C C . CYS C 1 486 ? 22.933 -67.517 -63.908 1.00 25.58 506 CYS B C 1
ATOM 9804 O O . CYS C 1 486 ? 22.310 -68.328 -64.621 1.00 26.51 506 CYS B O 1
ATOM 9807 N N . ASP C 1 487 ? 23.999 -67.848 -63.182 1.00 25.19 507 ASP B N 1
ATOM 9808 C CA . ASP C 1 487 ? 24.525 -69.209 -63.093 1.00 31.57 507 ASP B CA 1
ATOM 9809 C C . ASP C 1 487 ? 24.860 -69.766 -64.475 1.00 31.55 507 ASP B C 1
ATOM 9810 O O . ASP C 1 487 ? 24.670 -70.945 -64.728 1.00 32.22 507 ASP B O 1
ATOM 9815 N N . LEU C 1 488 ? 25.364 -68.908 -65.367 1.00 28.97 508 LEU B N 1
ATOM 9816 C CA . LEU C 1 488 ? 25.664 -69.311 -66.742 1.00 28.63 508 LEU B CA 1
ATOM 9817 C C . LEU C 1 488 ? 26.986 -70.057 -66.851 1.00 30.92 508 LEU B C 1
ATOM 9818 O O . LEU C 1 488 ? 28.016 -69.578 -66.359 1.00 26.53 508 LEU B O 1
ATOM 9823 N N . SER C 1 489 ? 26.929 -71.221 -67.516 1.00 26.77 509 SER B N 1
ATOM 9824 C CA . SER C 1 489 ? 28.084 -72.067 -67.855 1.00 33.03 509 SER B CA 1
ATOM 9825 C C . SER C 1 489 ? 28.606 -71.769 -69.240 1.00 28.56 509 SER B C 1
ATOM 9826 O O . SER C 1 489 ? 29.821 -71.848 -69.493 1.00 27.88 509 SER B O 1
ATOM 9829 N N . SER C 1 490 ? 27.681 -71.430 -70.143 1.00 25.13 510 SER B N 1
ATOM 9830 C CA . SER C 1 490 ? 28.029 -71.229 -71.525 1.00 27.04 510 SER B CA 1
ATOM 9831 C C . SER C 1 490 ? 26.971 -70.402 -72.261 1.00 25.30 510 SER B C 1
ATOM 9832 O O . SER C 1 490 ? 25.807 -70.342 -71.878 1.00 27.85 510 SER B O 1
ATOM 9835 N N . ILE C 1 491 ? 27.418 -69.736 -73.302 1.00 24.68 511 ILE B N 1
ATOM 9836 C CA . ILE C 1 491 ? 26.574 -68.975 -74.177 1.00 25.04 511 ILE B CA 1
ATOM 9837 C C . ILE C 1 491 ? 26.931 -69.432 -75.584 1.00 28.66 511 ILE B C 1
ATOM 9838 O O . ILE C 1 491 ? 28.112 -69.296 -76.011 1.00 25.93 511 ILE B O 1
ATOM 9843 N N . ASP C 1 492 ? 25.940 -69.995 -76.298 1.00 28.09 512 ASP B N 1
ATOM 9844 C CA . ASP C 1 492 ? 26.152 -70.448 -77.704 1.00 33.91 512 ASP B CA 1
ATOM 9845 C C . ASP C 1 492 ? 26.678 -69.270 -78.523 1.00 28.03 512 ASP B C 1
ATOM 9846 O O . ASP C 1 492 ? 26.222 -68.147 -78.341 1.00 31.22 512 ASP B O 1
ATOM 9851 N N . GLN C 1 493 ? 27.591 -69.537 -79.454 1.00 27.15 513 GLN B N 1
ATOM 9852 C CA . GLN C 1 493 ? 28.194 -68.472 -80.224 1.00 29.84 513 GLN B CA 1
ATOM 9853 C C . GLN C 1 493 ? 27.233 -67.691 -81.121 1.00 32.18 513 GLN B C 1
ATOM 9854 O O . GLN C 1 493 ? 27.572 -66.596 -81.545 1.00 33.33 513 GLN B O 1
ATOM 9860 N N . HIS C 1 494 ? 26.059 -68.263 -81.421 1.00 27.00 514 HIS B N 1
ATOM 9861 C CA . HIS C 1 494 ? 25.037 -67.522 -82.159 1.00 29.28 514 HIS B CA 1
ATOM 9862 C C . HIS C 1 494 ? 23.931 -66.979 -81.277 1.00 26.53 514 HIS B C 1
ATOM 9863 O O . HIS C 1 494 ? 22.923 -66.505 -81.800 1.00 27.05 514 HIS B O 1
ATOM 9870 N N . ALA C 1 495 ? 24.056 -67.073 -79.950 1.00 27.26 515 ALA B N 1
ATOM 9871 C CA . ALA C 1 495 ? 23.010 -66.518 -79.026 1.00 29.11 515 ALA B CA 1
ATOM 9872 C C . ALA C 1 495 ? 22.612 -65.050 -79.276 1.00 26.21 515 ALA B C 1
ATOM 9873 O O . ALA C 1 495 ? 21.438 -64.684 -79.181 1.00 27.20 515 ALA B O 1
ATOM 9875 N N . PHE C 1 496 ? 23.594 -64.218 -79.603 1.00 24.86 516 PHE B N 1
ATOM 9876 C CA . PHE C 1 496 ? 23.405 -62.791 -79.648 1.00 26.36 516 PHE B CA 1
ATOM 9877 C C . PHE C 1 496 ? 23.482 -62.239 -81.060 1.00 25.01 516 PHE B C 1
ATOM 9878 O O . PHE C 1 496 ? 23.356 -61.036 -81.255 1.00 23.91 516 PHE B O 1
ATOM 9886 N N . THR C 1 497 ? 23.703 -63.097 -82.052 1.00 28.43 517 THR B N 1
ATOM 9887 C CA . THR C 1 497 ? 23.973 -62.607 -83.432 1.00 30.41 517 THR B CA 1
ATOM 9888 C C . THR C 1 497 ? 22.973 -61.577 -84.003 1.00 29.21 517 THR B C 1
ATOM 9889 O O . THR C 1 497 ? 23.365 -60.637 -84.689 1.00 31.96 517 THR B O 1
ATOM 9893 N N . SER C 1 498 ? 21.699 -61.725 -83.681 1.00 30.93 518 SER B N 1
ATOM 9894 C CA . SER C 1 498 ? 20.677 -60.821 -84.193 1.00 36.35 518 SER B CA 1
ATOM 9895 C C . SER C 1 498 ? 20.534 -59.550 -83.352 1.00 41.23 518 SER B C 1
ATOM 9896 O O . SER C 1 498 ? 19.774 -58.654 -83.715 1.00 34.74 518 SER B O 1
ATOM 9899 N N . LEU C 1 499 ? 21.268 -59.464 -82.239 1.00 34.87 519 LEU B N 1
ATOM 9900 C CA . LEU C 1 499 ? 21.272 -58.240 -81.428 1.00 29.42 519 LEU B CA 1
ATOM 9901 C C . LEU C 1 499 ? 22.419 -57.336 -81.864 1.00 33.26 519 LEU B C 1
ATOM 9902 O O . LEU C 1 499 ? 23.519 -57.388 -81.282 1.00 35.96 519 LEU B O 1
ATOM 9907 N N . LYS C 1 500 ? 22.187 -56.523 -82.906 1.00 29.32 520 LYS B N 1
ATOM 9908 C CA . LYS C 1 500 ? 23.278 -55.753 -83.517 1.00 28.88 520 LYS B CA 1
ATOM 9909 C C . LYS C 1 500 ? 23.590 -54.391 -82.881 1.00 30.28 520 LYS B C 1
ATOM 9910 O O . LYS C 1 500 ? 24.587 -53.765 -83.225 1.00 33.36 520 LYS B O 1
ATOM 9916 N N A MET C 1 501 ? 22.730 -53.923 -81.983 0.50 31.11 521 MET B N 1
ATOM 9917 N N B MET C 1 501 ? 22.733 -53.956 -81.964 0.50 31.68 521 MET B N 1
ATOM 9918 C CA A MET C 1 501 ? 22.892 -52.596 -81.385 0.50 29.75 521 MET B CA 1
ATOM 9919 C CA B MET C 1 501 ? 22.815 -52.625 -81.365 0.50 30.83 521 MET B CA 1
ATOM 9920 C C A MET C 1 501 ? 23.317 -52.659 -79.922 0.50 28.38 521 MET B C 1
ATOM 9921 C C B MET C 1 501 ? 23.386 -52.651 -79.956 0.50 28.82 521 MET B C 1
ATOM 9922 O O A MET C 1 501 ? 23.274 -51.645 -79.222 0.50 27.86 521 MET B O 1
ATOM 9923 O O B MET C 1 501 ? 23.515 -51.599 -79.326 0.50 28.14 521 MET B O 1
ATOM 9932 N N . MET C 1 502 ? 23.703 -53.842 -79.446 1.00 28.65 522 MET B N 1
ATOM 9933 C CA . MET C 1 502 ? 24.219 -53.971 -78.059 1.00 27.51 522 MET B CA 1
ATOM 9934 C C . MET C 1 502 ? 25.517 -53.206 -77.909 1.00 28.62 522 MET B C 1
ATOM 9935 O O . MET C 1 502 ? 26.406 -53.344 -78.733 1.00 29.19 522 MET B O 1
ATOM 9940 N N . ASN C 1 503 ? 25.599 -52.377 -76.869 1.00 26.58 523 ASN B N 1
ATOM 9941 C CA . ASN C 1 503 ? 26.845 -51.655 -76.547 1.00 24.41 523 ASN B CA 1
ATOM 9942 C C . ASN C 1 503 ? 27.262 -51.791 -75.085 1.00 22.18 523 ASN B C 1
ATOM 9943 O O . ASN C 1 503 ? 28.295 -51.273 -74.693 1.00 24.46 523 ASN B O 1
ATOM 9948 N N . HIS C 1 504 ? 26.482 -52.538 -74.298 1.00 21.64 524 HIS B N 1
ATOM 9949 C CA . HIS C 1 504 ? 26.749 -52.739 -72.864 1.00 23.96 524 HIS B CA 1
ATOM 9950 C C . HIS C 1 504 ? 26.277 -54.110 -72.465 1.00 23.92 524 HIS B C 1
ATOM 9951 O O . HIS C 1 504 ? 25.081 -54.375 -72.387 1.00 25.77 524 HIS B O 1
ATOM 9958 N N . VAL C 1 505 ? 27.223 -55.013 -72.209 1.00 22.75 525 VAL B N 1
ATOM 9959 C CA . VAL C 1 505 ? 26.877 -56.396 -71.978 1.00 22.83 525 VAL B CA 1
ATOM 9960 C C . VAL C 1 505 ? 27.524 -56.810 -70.658 1.00 23.17 525 VAL B C 1
ATOM 9961 O O . VAL C 1 505 ? 28.734 -56.905 -70.560 1.00 22.96 525 VAL B O 1
ATOM 9965 N N . ASP C 1 506 ? 26.705 -57.084 -69.659 1.00 22.32 526 ASP B N 1
ATOM 9966 C CA . ASP C 1 506 ? 27.236 -57.453 -68.374 1.00 23.38 526 ASP B CA 1
ATOM 9967 C C . ASP C 1 506 ? 27.001 -58.947 -68.094 1.00 21.90 526 ASP B C 1
ATOM 9968 O O . ASP C 1 506 ? 25.852 -59.387 -67.866 1.00 25.08 526 ASP B O 1
ATOM 9973 N N . LEU C 1 507 ? 28.089 -59.714 -68.144 1.00 21.34 527 LEU B N 1
ATOM 9974 C CA . LEU C 1 507 ? 28.057 -61.178 -68.003 1.00 21.09 527 LEU B CA 1
ATOM 9975 C C . LEU C 1 507 ? 28.749 -61.598 -66.696 1.00 23.13 527 LEU B C 1
ATOM 9976 O O . LEU C 1 507 ? 29.130 -62.755 -66.524 1.00 25.14 527 LEU B O 1
ATOM 9981 N N . SER C 1 508 ? 28.856 -60.653 -65.764 1.00 24.33 528 SER B N 1
ATOM 9982 C CA . SER C 1 508 ? 29.681 -60.843 -64.575 1.00 19.70 528 SER B CA 1
ATOM 9983 C C . SER C 1 508 ? 28.992 -61.848 -63.608 1.00 19.63 528 SER B C 1
ATOM 9984 O O . SER C 1 508 ? 27.782 -62.046 -63.682 1.00 22.04 528 SER B O 1
ATOM 9987 N N . HIS C 1 509 ? 29.784 -62.469 -62.734 1.00 18.74 529 HIS B N 1
ATOM 9988 C CA . HIS C 1 509 ? 29.282 -63.383 -61.681 1.00 21.88 529 HIS B CA 1
ATOM 9989 C C . HIS C 1 509 ? 28.535 -64.548 -62.254 1.00 23.23 529 HIS B C 1
ATOM 9990 O O . HIS C 1 509 ? 27.380 -64.784 -61.941 1.00 23.38 529 HIS B O 1
ATOM 9997 N N . ASN C 1 510 ? 29.203 -65.237 -63.160 1.00 22.36 530 ASN B N 1
ATOM 9998 C CA . ASN C 1 510 ? 28.664 -66.460 -63.753 1.00 24.90 530 ASN B CA 1
ATOM 9999 C C . ASN C 1 510 ? 29.776 -67.492 -63.697 1.00 23.81 530 ASN B C 1
ATOM 10000 O O . ASN C 1 510 ? 30.724 -67.329 -62.899 1.00 25.28 530 ASN B O 1
ATOM 10005 N N . ARG C 1 511 ? 29.681 -68.544 -64.513 1.00 19.98 531 ARG B N 1
ATOM 10006 C CA . ARG C 1 511 ? 30.729 -69.579 -64.558 1.00 21.60 531 ARG B CA 1
ATOM 10007 C C . ARG C 1 511 ? 31.224 -69.748 -65.991 1.00 24.44 531 ARG B C 1
ATOM 10008 O O . ARG C 1 511 ? 31.442 -70.863 -66.468 1.00 24.58 531 ARG B O 1
ATOM 10016 N N . LEU C 1 512 ? 31.368 -68.620 -66.680 1.00 23.52 532 LEU B N 1
ATOM 10017 C CA . LEU C 1 512 ? 31.768 -68.630 -68.066 1.00 22.04 532 LEU B CA 1
ATOM 10018 C C . LEU C 1 512 ? 33.254 -68.864 -68.297 1.00 20.29 532 LEU B C 1
ATOM 10019 O O . LEU C 1 512 ? 34.086 -68.391 -67.533 1.00 22.05 532 LEU B O 1
ATOM 10024 N N . THR C 1 513 ? 33.571 -69.565 -69.396 1.00 19.67 533 THR B N 1
ATOM 10025 C CA . THR C 1 513 ? 34.947 -69.648 -69.867 1.00 18.75 533 THR B CA 1
ATOM 10026 C C . THR C 1 513 ? 35.141 -68.666 -71.006 1.00 19.57 533 THR B C 1
ATOM 10027 O O . THR C 1 513 ? 34.188 -67.983 -71.433 1.00 20.72 533 THR B O 1
ATOM 10031 N N . SER C 1 514 ? 36.371 -68.593 -71.504 1.00 20.46 534 SER B N 1
ATOM 10032 C CA . SER C 1 514 ? 36.679 -67.711 -72.623 1.00 22.84 534 SER B CA 1
ATOM 10033 C C . SER C 1 514 ? 35.828 -67.991 -73.860 1.00 25.11 534 SER B C 1
ATOM 10034 O O . SER C 1 514 ? 35.622 -67.063 -74.641 1.00 23.00 534 SER B O 1
ATOM 10037 N N . SER C 1 515 ? 35.331 -69.240 -74.036 1.00 22.97 535 SER B N 1
ATOM 10038 C CA . SER C 1 515 ? 34.471 -69.576 -75.220 1.00 24.38 535 SER B CA 1
ATOM 10039 C C . SER C 1 515 ? 33.286 -68.632 -75.362 1.00 23.33 535 SER B C 1
ATOM 10040 O O . SER C 1 515 ? 32.830 -68.370 -76.465 1.00 23.91 535 SER B O 1
ATOM 10043 N N . SER C 1 516 ? 32.813 -68.085 -74.243 1.00 23.01 536 SER B N 1
ATOM 10044 C CA . SER C 1 516 ? 31.721 -67.135 -74.268 1.00 20.93 536 SER B CA 1
ATOM 10045 C C . SER C 1 516 ? 32.010 -65.834 -75.067 1.00 24.63 536 SER B C 1
ATOM 10046 O O . SER C 1 516 ? 31.091 -65.184 -75.570 1.00 29.03 536 SER B O 1
ATOM 10049 N N . ILE C 1 517 ? 33.271 -65.441 -75.174 1.00 22.14 537 ILE B N 1
ATOM 10050 C CA . ILE C 1 517 ? 33.624 -64.202 -75.863 1.00 23.37 537 ILE B CA 1
ATOM 10051 C C . ILE C 1 517 ? 33.192 -64.271 -77.332 1.00 24.73 537 ILE B C 1
ATOM 10052 O O . ILE C 1 517 ? 32.907 -63.244 -77.956 1.00 23.29 537 ILE B O 1
ATOM 10057 N N . GLU C 1 518 ? 33.134 -65.502 -77.870 1.00 25.87 538 GLU B N 1
ATOM 10058 C CA . GLU C 1 518 ? 32.808 -65.739 -79.297 1.00 23.61 538 GLU B CA 1
ATOM 10059 C C . GLU C 1 518 ? 31.430 -65.182 -79.606 1.00 24.88 538 GLU B C 1
ATOM 10060 O O . GLU C 1 518 ? 31.187 -64.672 -80.708 1.00 27.68 538 GLU B O 1
ATOM 10066 N N . ALA C 1 519 ? 30.537 -65.212 -78.621 1.00 22.55 539 ALA B N 1
ATOM 10067 C CA . ALA C 1 519 ? 29.196 -64.664 -78.815 1.00 26.62 539 ALA B CA 1
ATOM 10068 C C . ALA C 1 519 ? 29.136 -63.139 -79.049 1.00 29.81 539 ALA B C 1
ATOM 10069 O O . ALA C 1 519 ? 28.106 -62.619 -79.503 1.00 29.79 539 ALA B O 1
ATOM 10071 N N . LEU C 1 520 ? 30.245 -62.436 -78.798 1.00 25.42 540 LEU B N 1
ATOM 10072 C CA . LEU C 1 520 ? 30.336 -60.984 -79.104 1.00 25.99 540 LEU B CA 1
ATOM 10073 C C . LEU C 1 520 ? 31.070 -60.604 -80.417 1.00 26.22 540 LEU B C 1
ATOM 10074 O O . LEU C 1 520 ? 31.259 -59.409 -80.718 1.00 23.55 540 LEU B O 1
ATOM 10079 N N . SER C 1 521 ? 31.473 -61.605 -81.211 1.00 25.50 541 SER B N 1
ATOM 10080 C CA . SER C 1 521 ? 32.313 -61.331 -82.391 1.00 26.03 541 SER B CA 1
ATOM 10081 C C . SER C 1 521 ? 31.715 -60.326 -83.370 1.00 24.21 541 SER B C 1
ATOM 10082 O O . SER C 1 521 ? 32.444 -59.687 -84.130 1.00 25.45 541 SER B O 1
ATOM 10085 N N . HIS C 1 522 ? 30.392 -60.241 -83.405 1.00 26.96 542 HIS B N 1
ATOM 10086 C CA . HIS C 1 522 ? 29.742 -59.324 -84.348 1.00 28.24 542 HIS B CA 1
ATOM 10087 C C . HIS C 1 522 ? 29.689 -57.884 -83.880 1.00 30.98 542 HIS B C 1
ATOM 10088 O O . HIS C 1 522 ? 29.331 -57.009 -84.649 1.00 29.53 542 HIS B O 1
ATOM 10095 N N . LEU C 1 523 ? 30.059 -57.621 -82.636 1.00 25.37 543 LEU B N 1
ATOM 10096 C CA . LEU C 1 523 ? 29.908 -56.277 -82.042 1.00 26.31 543 LEU B CA 1
ATOM 10097 C C . LEU C 1 523 ? 31.213 -55.521 -81.933 1.00 30.12 543 LEU B C 1
ATOM 10098 O O . LEU C 1 523 ? 32.289 -56.143 -81.770 1.00 26.46 543 LEU B O 1
ATOM 10103 N N . LYS C 1 524 ? 31.148 -54.184 -82.033 1.00 27.58 544 LYS B N 1
ATOM 10104 C CA . LYS C 1 524 ? 32.327 -53.318 -81.798 1.00 25.85 544 LYS B CA 1
ATOM 10105 C C . LYS C 1 524 ? 31.999 -52.254 -80.772 1.00 26.04 544 LYS B C 1
ATOM 10106 O O . LYS C 1 524 ? 30.841 -51.882 -80.615 1.00 25.24 544 LYS B O 1
ATOM 10112 N N . GLY C 1 525 ? 33.024 -51.759 -80.083 1.00 27.66 545 GLY B N 1
ATOM 10113 C CA . GLY C 1 525 ? 32.905 -50.574 -79.244 1.00 24.22 545 GLY B CA 1
ATOM 10114 C C . GLY C 1 525 ? 32.128 -50.734 -77.954 1.00 26.40 545 GLY B C 1
ATOM 10115 O O . GLY C 1 525 ? 31.734 -49.738 -77.354 1.00 24.46 545 GLY B O 1
ATOM 10116 N N . ILE C 1 526 ? 31.962 -51.977 -77.488 1.00 27.04 546 ILE B N 1
ATOM 10117 C CA . ILE C 1 526 ? 31.094 -52.231 -76.340 1.00 22.20 546 ILE B CA 1
ATOM 10118 C C . ILE C 1 526 ? 31.778 -52.078 -74.994 1.00 22.78 546 ILE B C 1
ATOM 10119 O O . ILE C 1 526 ? 33.005 -51.980 -74.884 1.00 21.31 546 ILE B O 1
ATOM 10124 N N . TYR C 1 527 ? 30.939 -51.964 -73.982 1.00 21.78 547 TYR B N 1
ATOM 10125 C CA . TYR C 1 527 ? 31.379 -52.236 -72.638 1.00 22.85 547 TYR B CA 1
ATOM 10126 C C . TYR C 1 527 ? 31.046 -53.701 -72.357 1.00 21.79 547 TYR B C 1
ATOM 10127 O O . TYR C 1 527 ? 29.895 -54.113 -72.483 1.00 23.52 547 TYR B O 1
ATOM 10136 N N . LEU C 1 528 ? 32.047 -54.472 -71.952 1.00 22.30 548 LEU B N 1
ATOM 10137 C CA . LEU C 1 528 ? 31.850 -55.894 -71.708 1.00 23.61 548 LEU B CA 1
ATOM 10138 C C . LEU C 1 528 ? 32.337 -56.246 -70.305 1.00 22.77 548 LEU B C 1
ATOM 10139 O O . LEU C 1 528 ? 33.532 -56.169 -70.056 1.00 24.59 548 LEU B O 1
ATOM 10144 N N . ASN C 1 529 ? 31.435 -56.663 -69.412 1.00 22.83 549 ASN B N 1
ATOM 10145 C CA . ASN C 1 529 ? 31.859 -56.980 -68.046 1.00 23.86 549 ASN B CA 1
ATOM 10146 C C . ASN C 1 529 ? 31.881 -58.532 -67.869 1.00 22.72 549 ASN B C 1
ATOM 10147 O O . ASN C 1 529 ? 30.835 -59.169 -67.919 1.00 20.81 549 ASN B O 1
ATOM 10152 N N . LEU C 1 530 ? 33.090 -59.098 -67.753 1.00 22.58 550 LEU B N 1
ATOM 10153 C CA . LEU C 1 530 ? 33.299 -60.557 -67.574 1.00 20.04 550 LEU B CA 1
ATOM 10154 C C . LEU C 1 530 ? 33.862 -60.892 -66.194 1.00 21.15 550 LEU B C 1
ATOM 10155 O O . LEU C 1 530 ? 34.420 -61.986 -65.999 1.00 21.60 550 LEU B O 1
ATOM 10160 N N . ALA C 1 531 ? 33.727 -59.951 -65.253 1.00 20.77 551 ALA B N 1
ATOM 10161 C CA . ALA C 1 531 ? 34.241 -60.111 -63.901 1.00 21.06 551 ALA B CA 1
ATOM 10162 C C . ALA C 1 531 ? 33.632 -61.376 -63.265 1.00 19.59 551 ALA B C 1
ATOM 10163 O O . ALA C 1 531 ? 32.458 -61.645 -63.479 1.00 22.11 551 ALA B O 1
ATOM 10165 N N . SER C 1 532 ? 34.419 -62.060 -62.424 1.00 21.97 552 SER B N 1
ATOM 10166 C CA . SER C 1 532 ? 33.938 -63.175 -61.600 1.00 20.51 552 SER B CA 1
ATOM 10167 C C . SER C 1 532 ? 33.308 -64.225 -62.460 1.00 21.90 552 SER B C 1
ATOM 10168 O O . SER C 1 532 ? 32.110 -64.452 -62.395 1.00 25.68 552 SER B O 1
ATOM 10171 N N . ASN C 1 533 ? 34.129 -64.786 -63.333 1.00 20.35 553 ASN B N 1
ATOM 10172 C CA . ASN C 1 533 ? 33.760 -65.939 -64.102 1.00 23.33 553 ASN B CA 1
ATOM 10173 C C . ASN C 1 533 ? 34.833 -67.000 -63.984 1.00 20.66 553 ASN B C 1
ATOM 10174 O O . ASN C 1 533 ? 35.657 -66.929 -63.087 1.00 24.68 553 ASN B O 1
ATOM 10179 N N . HIS C 1 534 ? 34.874 -67.914 -64.954 1.00 21.32 554 HIS B N 1
ATOM 10180 C CA . HIS C 1 534 ? 35.830 -68.992 -64.930 1.00 23.36 554 HIS B CA 1
ATOM 10181 C C . HIS C 1 534 ? 36.753 -68.923 -66.126 1.00 23.68 554 HIS B C 1
ATOM 10182 O O . HIS C 1 534 ? 37.085 -69.953 -66.688 1.00 24.99 554 HIS B O 1
ATOM 10189 N N . ILE C 1 535 ? 37.144 -67.717 -66.545 1.00 19.51 555 ILE B N 1
ATOM 10190 C CA . ILE C 1 535 ? 38.046 -67.571 -67.678 1.00 19.41 555 ILE B CA 1
ATOM 10191 C C . ILE C 1 535 ? 39.516 -67.806 -67.276 1.00 19.08 555 ILE B C 1
ATOM 10192 O O . ILE C 1 535 ? 40.011 -67.167 -66.360 1.00 18.82 555 ILE B O 1
ATOM 10197 N N . SER C 1 536 ? 40.225 -68.664 -68.005 1.00 18.14 556 SER B N 1
ATOM 10198 C CA . SER C 1 536 ? 41.605 -68.949 -67.667 1.00 22.29 556 SER B CA 1
ATOM 10199 C C . SER C 1 536 ? 42.529 -68.618 -68.823 1.00 22.70 556 SER B C 1
ATOM 10200 O O . SER C 1 536 ? 43.315 -67.667 -68.769 1.00 20.34 556 SER B O 1
ATOM 10203 N N . ILE C 1 537 ? 42.408 -69.394 -69.883 1.00 20.22 557 ILE B N 1
ATOM 10204 C CA . ILE C 1 537 ? 43.155 -69.119 -71.101 1.00 23.06 557 ILE B CA 1
ATOM 10205 C C . ILE C 1 537 ? 42.290 -68.321 -72.078 1.00 22.08 557 ILE B C 1
ATOM 10206 O O . ILE C 1 537 ? 41.102 -68.581 -72.210 1.00 24.03 557 ILE B O 1
ATOM 10211 N N . ILE C 1 538 ? 42.881 -67.339 -72.762 1.00 23.72 558 ILE B N 1
ATOM 10212 C CA . ILE C 1 538 ? 42.162 -66.639 -73.836 1.00 21.58 558 ILE B CA 1
ATOM 10213 C C . ILE C 1 538 ? 43.015 -66.810 -75.095 1.00 25.20 558 ILE B C 1
ATOM 10214 O O . ILE C 1 538 ? 44.023 -66.116 -75.247 1.00 25.57 558 ILE B O 1
ATOM 10219 N N . LEU C 1 539 ? 42.623 -67.736 -75.987 1.00 19.92 559 LEU B N 1
ATOM 10220 C CA . LEU C 1 539 ? 43.464 -68.067 -77.136 1.00 22.20 559 LEU B CA 1
ATOM 10221 C C . LEU C 1 539 ? 43.535 -66.914 -78.176 1.00 24.78 559 LEU B C 1
ATOM 10222 O O . LEU C 1 539 ? 42.637 -66.054 -78.213 1.00 22.53 559 LEU B O 1
ATOM 10227 N N . PRO C 1 540 ? 44.597 -66.899 -79.003 1.00 25.02 560 PRO B N 1
ATOM 10228 C CA . PRO C 1 540 ? 44.809 -65.837 -79.992 1.00 26.96 560 PRO B CA 1
ATOM 10229 C C . PRO C 1 540 ? 43.572 -65.526 -80.848 1.00 29.60 560 PRO B C 1
ATOM 10230 O O . PRO C 1 540 ? 43.344 -64.363 -81.141 1.00 28.86 560 PRO B O 1
ATOM 10234 N N . SER C 1 541 ? 42.773 -66.528 -81.223 1.00 23.89 561 SER B N 1
ATOM 10235 C CA . SER C 1 541 ? 41.622 -66.278 -82.115 1.00 25.77 561 SER B CA 1
ATOM 10236 C C . SER C 1 541 ? 40.498 -65.447 -81.441 1.00 27.17 561 SER B C 1
ATOM 10237 O O . SER C 1 541 ? 39.612 -64.943 -82.122 1.00 25.13 561 SER B O 1
ATOM 10240 N N . LEU C 1 542 ? 40.512 -65.328 -80.113 1.00 24.28 562 LEU B N 1
ATOM 10241 C CA . LEU C 1 542 ? 39.573 -64.425 -79.437 1.00 22.97 562 LEU B CA 1
ATOM 10242 C C . LEU C 1 542 ? 40.037 -62.968 -79.350 1.00 24.20 562 LEU B C 1
ATOM 10243 O O . LEU C 1 542 ? 39.216 -62.070 -79.091 1.00 24.13 562 LEU B O 1
ATOM 10248 N N . LEU C 1 543 ? 41.345 -62.738 -79.474 1.00 22.74 563 LEU B N 1
ATOM 10249 C CA . LEU C 1 543 ? 41.895 -61.410 -79.206 1.00 25.92 563 LEU B CA 1
ATOM 10250 C C . LEU C 1 543 ? 41.342 -60.320 -80.140 1.00 24.04 563 LEU B C 1
ATOM 10251 O O . LEU C 1 543 ? 41.113 -59.230 -79.665 1.00 24.29 563 LEU B O 1
ATOM 10256 N N . PRO C 1 544 ? 41.088 -60.628 -81.428 1.00 23.04 564 PRO B N 1
ATOM 10257 C CA . PRO C 1 544 ? 40.469 -59.611 -82.289 1.00 25.43 564 PRO B CA 1
ATOM 10258 C C . PRO C 1 544 ? 39.086 -59.216 -81.804 1.00 28.52 564 PRO B C 1
ATOM 10259 O O . PRO C 1 544 ? 38.692 -58.058 -82.004 1.00 28.43 564 PRO B O 1
ATOM 10263 N N . ILE C 1 545 ? 38.373 -60.115 -81.107 1.00 22.46 565 ILE B N 1
ATOM 10264 C CA . ILE C 1 545 ? 37.038 -59.783 -80.608 1.00 20.06 565 ILE B CA 1
ATOM 10265 C C . ILE C 1 545 ? 37.179 -58.783 -79.437 1.00 22.87 565 ILE B C 1
ATOM 10266 O O . ILE C 1 545 ? 36.435 -57.799 -79.316 1.00 23.83 565 ILE B O 1
ATOM 10271 N N . LEU C 1 546 ? 38.147 -59.016 -78.570 1.00 21.06 566 LEU B N 1
ATOM 10272 C CA . LEU C 1 546 ? 38.393 -58.068 -77.457 1.00 24.47 566 LEU B CA 1
ATOM 10273 C C . LEU C 1 546 ? 38.906 -56.716 -77.969 1.00 23.41 566 LEU B C 1
ATOM 10274 O O . LEU C 1 546 ? 38.467 -55.637 -77.513 1.00 25.42 566 LEU B O 1
ATOM 10279 N N . SER C 1 547 ? 39.843 -56.778 -78.915 1.00 20.08 567 SER B N 1
ATOM 10280 C CA . SER C 1 547 ? 40.385 -55.553 -79.523 1.00 25.40 567 SER B CA 1
ATOM 10281 C C . SER C 1 547 ? 39.255 -54.704 -80.126 1.00 23.35 567 SER B C 1
ATOM 10282 O O . SER C 1 547 ? 39.355 -53.482 -80.156 1.00 27.55 567 SER B O 1
ATOM 10285 N N . GLN C 1 548 ? 38.183 -55.341 -80.579 1.00 24.99 568 GLN B N 1
ATOM 10286 C CA . GLN C 1 548 ? 37.037 -54.622 -81.148 1.00 26.36 568 GLN B CA 1
ATOM 10287 C C . GLN C 1 548 ? 36.282 -53.765 -80.118 1.00 26.15 568 GLN B C 1
ATOM 10288 O O . GLN C 1 548 ? 35.630 -52.793 -80.485 1.00 25.61 568 GLN B O 1
ATOM 10294 N N . GLN C 1 549 ? 36.354 -54.130 -78.850 1.00 23.68 569 GLN B N 1
ATOM 10295 C CA . GLN C 1 549 ? 35.514 -53.488 -77.837 1.00 23.10 569 GLN B CA 1
ATOM 10296 C C . GLN C 1 549 ? 36.182 -52.265 -77.252 1.00 22.87 569 GLN B C 1
ATOM 10297 O O . GLN C 1 549 ? 37.379 -52.055 -77.446 1.00 22.62 569 GLN B O 1
ATOM 10303 N N . ARG C 1 550 ? 35.402 -51.463 -76.538 1.00 21.10 570 ARG B N 1
ATOM 10304 C CA . ARG C 1 550 ? 35.933 -50.249 -75.893 1.00 24.05 570 ARG B CA 1
ATOM 10305 C C . ARG C 1 550 ? 36.449 -50.462 -74.466 1.00 24.51 570 ARG B C 1
ATOM 10306 O O . ARG C 1 550 ? 37.513 -49.948 -74.089 1.00 23.41 570 ARG B O 1
ATOM 10314 N N . THR C 1 551 ? 35.676 -51.175 -73.656 1.00 25.00 571 THR B N 1
ATOM 10315 C CA . THR C 1 551 ? 36.149 -51.553 -72.341 1.00 26.21 571 THR B CA 1
ATOM 10316 C C . THR C 1 551 ? 35.719 -52.930 -71.866 1.00 26.98 571 THR B C 1
ATOM 10317 O O . THR C 1 551 ? 34.555 -53.333 -72.044 1.00 21.61 571 THR B O 1
ATOM 10321 N N . ILE C 1 552 ? 36.694 -53.630 -71.270 1.00 24.15 572 ILE B N 1
ATOM 10322 C CA . ILE C 1 552 ? 36.539 -55.019 -70.832 1.00 23.33 572 ILE B CA 1
ATOM 10323 C C . ILE C 1 552 ? 36.963 -55.114 -69.368 1.00 23.33 572 ILE B C 1
ATOM 10324 O O . ILE C 1 552 ? 38.016 -54.573 -68.980 1.00 22.12 572 ILE B O 1
ATOM 10329 N N . ASN C 1 553 ? 36.139 -55.785 -68.569 1.00 21.71 573 ASN B N 1
ATOM 10330 C CA . ASN C 1 553 ? 36.471 -56.069 -67.182 1.00 25.18 573 ASN B CA 1
ATOM 10331 C C . ASN C 1 553 ? 36.686 -57.578 -67.003 1.00 25.47 573 ASN B C 1
ATOM 10332 O O . ASN C 1 553 ? 35.755 -58.375 -67.215 1.00 22.30 573 ASN B O 1
ATOM 10337 N N . LEU C 1 554 ? 37.924 -57.959 -66.688 1.00 23.14 574 LEU B N 1
ATOM 10338 C CA . LEU C 1 554 ? 38.277 -59.372 -66.444 1.00 23.00 574 LEU B CA 1
ATOM 10339 C C . LEU C 1 554 ? 38.710 -59.691 -65.005 1.00 23.92 574 LEU B C 1
ATOM 10340 O O . LEU C 1 554 ? 39.291 -60.734 -64.762 1.00 20.59 574 LEU B O 1
ATOM 10345 N N . ARG C 1 555 ? 38.408 -58.809 -64.052 1.00 20.23 575 ARG B N 1
ATOM 10346 C CA . ARG C 1 555 ? 38.822 -59.024 -62.677 1.00 22.95 575 ARG B CA 1
ATOM 10347 C C . ARG C 1 555 ? 38.188 -60.315 -62.122 1.00 23.51 575 ARG B C 1
ATOM 10348 O O . ARG C 1 555 ? 37.140 -60.761 -62.606 1.00 22.05 575 ARG B O 1
ATOM 10356 N N . GLN C 1 556 ? 38.810 -60.861 -61.074 1.00 21.66 576 GLN B N 1
ATOM 10357 C CA . GLN C 1 556 ? 38.362 -62.081 -60.386 1.00 22.75 576 GLN B CA 1
ATOM 10358 C C . GLN C 1 556 ? 38.017 -63.250 -61.324 1.00 23.87 576 GLN B C 1
ATOM 10359 O O . GLN C 1 556 ? 36.954 -63.862 -61.237 1.00 26.60 576 GLN B O 1
ATOM 10365 N N . ASN C 1 557 ? 38.929 -63.519 -62.240 1.00 23.89 577 ASN B N 1
ATOM 10366 C CA . ASN C 1 557 ? 38.870 -64.728 -63.065 1.00 22.08 577 ASN B CA 1
ATOM 10367 C C . ASN C 1 557 ? 40.122 -65.494 -62.785 1.00 22.87 577 ASN B C 1
ATOM 10368 O O . ASN C 1 557 ? 41.160 -64.880 -62.475 1.00 24.89 577 ASN B O 1
ATOM 10373 N N . PRO C 1 558 ? 40.077 -66.832 -62.947 1.00 26.84 578 PRO B N 1
ATOM 10374 C CA . PRO C 1 558 ? 41.303 -67.619 -62.702 1.00 26.45 578 PRO B CA 1
ATOM 10375 C C . PRO C 1 558 ? 42.248 -67.601 -63.895 1.00 25.46 578 PRO B C 1
ATOM 10376 O O . PRO C 1 558 ? 42.489 -68.636 -64.540 1.00 24.33 578 PRO B O 1
ATOM 10380 N N . LEU C 1 559 ? 42.795 -66.427 -64.161 1.00 23.06 579 LEU B N 1
ATOM 10381 C CA . LEU C 1 559 ? 43.587 -66.209 -65.355 1.00 24.40 579 LEU B CA 1
ATOM 10382 C C . LEU C 1 559 ? 44.901 -67.013 -65.334 1.00 26.11 579 LEU B C 1
ATOM 10383 O O . LEU C 1 559 ? 45.562 -67.108 -64.305 1.00 27.52 579 LEU B O 1
ATOM 10388 N N . ASP C 1 560 ? 45.231 -67.613 -66.466 1.00 24.80 580 ASP B N 1
ATOM 10389 C CA . ASP C 1 560 ? 46.404 -68.441 -66.597 1.00 25.55 580 ASP B CA 1
ATOM 10390 C C . ASP C 1 560 ? 47.581 -67.503 -66.859 1.00 29.27 580 ASP B C 1
ATOM 10391 O O . ASP C 1 560 ? 47.542 -66.703 -67.809 1.00 28.44 580 ASP B O 1
ATOM 10396 N N . CYS C 1 561 ? 48.610 -67.564 -66.011 1.00 27.59 581 CYS B N 1
ATOM 10397 C CA . CYS C 1 561 ? 49.844 -66.803 -66.283 1.00 28.56 581 CYS B CA 1
ATOM 10398 C C . CYS C 1 561 ? 51.054 -67.647 -66.678 1.00 30.23 581 CYS B C 1
ATOM 10399 O O . CYS C 1 561 ? 52.158 -67.392 -66.209 1.00 31.88 581 CYS B O 1
ATOM 10402 N N . THR C 1 562 ? 50.828 -68.631 -67.547 1.00 33.15 582 THR B N 1
ATOM 10403 C CA . THR C 1 562 ? 51.880 -69.506 -68.062 1.00 28.26 582 THR B CA 1
ATOM 10404 C C . THR C 1 562 ? 52.085 -69.141 -69.513 1.00 28.00 582 THR B C 1
ATOM 10405 O O . THR C 1 562 ? 51.319 -68.317 -70.057 1.00 25.26 582 THR B O 1
ATOM 10409 N N . CYS C 1 563 ? 53.112 -69.743 -70.137 1.00 25.76 583 CYS B N 1
ATOM 10410 C CA . CYS C 1 563 ? 53.351 -69.551 -71.568 1.00 28.05 583 CYS B CA 1
ATOM 10411 C C . CYS C 1 563 ? 52.189 -69.947 -72.473 1.00 27.77 583 CYS B C 1
ATOM 10412 O O . CYS C 1 563 ? 52.076 -69.463 -73.610 1.00 23.67 583 CYS B O 1
ATOM 10415 N N . SER C 1 564 ? 51.334 -70.833 -71.973 1.00 25.32 584 SER B N 1
ATOM 10416 C CA . SER C 1 564 ? 50.165 -71.280 -72.740 1.00 30.73 584 SER B CA 1
ATOM 10417 C C . SER C 1 564 ? 49.220 -70.103 -73.019 1.00 25.39 584 SER B C 1
ATOM 10418 O O . SER C 1 564 ? 48.426 -70.173 -73.942 1.00 26.29 584 SER B O 1
ATOM 10421 N N . ASN C 1 565 ? 49.302 -69.054 -72.190 1.00 25.30 585 ASN B N 1
ATOM 10422 C CA . ASN C 1 565 ? 48.437 -67.864 -72.310 1.00 24.19 585 ASN B CA 1
ATOM 10423 C C . ASN C 1 565 ? 49.188 -66.619 -72.821 1.00 26.62 585 ASN B C 1
ATOM 10424 O O . ASN C 1 565 ? 48.686 -65.470 -72.687 1.00 26.64 585 ASN B O 1
ATOM 10429 N N . ILE C 1 566 ? 50.376 -66.844 -73.409 1.00 26.95 586 ILE B N 1
ATOM 10430 C CA . ILE C 1 566 ? 51.304 -65.759 -73.763 1.00 27.96 586 ILE B CA 1
ATOM 10431 C C . ILE C 1 566 ? 50.690 -64.687 -74.696 1.00 27.86 586 ILE B C 1
ATOM 10432 O O . ILE C 1 566 ? 50.908 -63.498 -74.469 1.00 23.74 586 ILE B O 1
ATOM 10437 N N . TYR C 1 567 ? 49.964 -65.097 -75.740 1.00 24.99 587 TYR B N 1
ATOM 10438 C CA . TYR C 1 567 ? 49.337 -64.119 -76.638 1.00 28.92 587 TYR B CA 1
ATOM 10439 C C . TYR C 1 567 ? 48.354 -63.183 -75.924 1.00 28.61 587 TYR B C 1
ATOM 10440 O O . TYR C 1 567 ? 48.367 -61.991 -76.206 1.00 27.43 587 TYR B O 1
ATOM 10449 N N . PHE C 1 568 ? 47.528 -63.717 -75.011 1.00 23.10 588 PHE B N 1
ATOM 10450 C CA . PHE C 1 568 ? 46.653 -62.883 -74.195 1.00 26.28 588 PHE B CA 1
ATOM 10451 C C . PHE C 1 568 ? 47.464 -61.966 -73.280 1.00 25.81 588 PHE B C 1
ATOM 10452 O O . PHE C 1 568 ? 47.136 -60.784 -73.148 1.00 24.21 588 PHE B O 1
ATOM 10460 N N . LEU C 1 569 ? 48.499 -62.506 -72.633 1.00 24.80 589 LEU B N 1
ATOM 10461 C CA . LEU C 1 569 ? 49.323 -61.712 -71.715 1.00 27.09 589 LEU B CA 1
ATOM 10462 C C . LEU C 1 569 ? 50.016 -60.530 -72.443 1.00 25.66 589 LEU B C 1
ATOM 10463 O O . LEU C 1 569 ? 50.076 -59.429 -71.909 1.00 27.28 589 LEU B O 1
ATOM 10468 N N . GLU C 1 570 ? 50.466 -60.748 -73.673 1.00 28.45 590 GLU B N 1
ATOM 10469 C CA . GLU C 1 570 ? 51.055 -59.665 -74.482 1.00 30.40 590 GLU B CA 1
ATOM 10470 C C . GLU C 1 570 ? 49.983 -58.651 -74.876 1.00 34.00 590 GLU B C 1
ATOM 10471 O O . GLU C 1 570 ? 50.171 -57.440 -74.708 1.00 33.69 590 GLU B O 1
ATOM 10477 N N . TRP C 1 571 ? 48.846 -59.159 -75.353 1.00 28.84 591 TRP B N 1
ATOM 10478 C CA . TRP C 1 571 ? 47.705 -58.330 -75.677 1.00 27.90 591 TRP B CA 1
ATOM 10479 C C . TRP C 1 571 ? 47.314 -57.442 -74.517 1.00 30.45 591 TRP B C 1
ATOM 10480 O O . TRP C 1 571 ? 46.939 -56.277 -74.723 1.00 26.95 591 TRP B O 1
ATOM 10491 N N . TYR C 1 572 ? 47.346 -58.002 -73.304 1.00 25.41 592 TYR B N 1
ATOM 10492 C CA . TYR C 1 572 ? 46.908 -57.321 -72.091 1.00 26.85 592 TYR B CA 1
ATOM 10493 C C . TYR C 1 572 ? 47.818 -56.114 -71.789 1.00 30.81 592 TYR B C 1
ATOM 10494 O O . TYR C 1 572 ? 47.333 -55.031 -71.428 1.00 27.56 592 TYR B O 1
ATOM 10503 N N . LYS C 1 573 ? 49.130 -56.300 -71.950 1.00 28.05 593 LYS B N 1
ATOM 10504 C CA . LYS C 1 573 ? 50.078 -55.205 -71.732 1.00 33.88 593 LYS B CA 1
ATOM 10505 C C . LYS C 1 573 ? 49.886 -54.083 -72.758 1.00 36.74 593 LYS B C 1
ATOM 10506 O O . LYS C 1 573 ? 50.109 -52.929 -72.440 1.00 41.70 593 LYS B O 1
ATOM 10512 N N . GLU C 1 574 ? 49.510 -54.431 -73.985 1.00 31.03 594 GLU B N 1
ATOM 10513 C CA . GLU C 1 574 ? 49.327 -53.432 -75.047 1.00 35.67 594 GLU B CA 1
ATOM 10514 C C . GLU C 1 574 ? 47.934 -52.815 -75.093 1.00 33.98 594 GLU B C 1
ATOM 10515 O O . GLU C 1 574 ? 47.689 -51.913 -75.897 1.00 33.25 594 GLU B O 1
ATOM 10521 N N . ASN C 1 575 ? 47.028 -53.284 -74.236 1.00 29.94 595 ASN B N 1
ATOM 10522 C CA . ASN C 1 575 ? 45.624 -52.813 -74.273 1.00 29.08 595 ASN B CA 1
ATOM 10523 C C . ASN C 1 575 ? 45.092 -52.351 -72.930 1.00 26.46 595 ASN B C 1
ATOM 10524 O O . ASN C 1 575 ? 43.880 -52.433 -72.658 1.00 24.28 595 ASN B O 1
ATOM 10529 N N . MET C 1 576 ? 45.991 -51.802 -72.107 1.00 26.75 596 MET B N 1
ATOM 10530 C CA . MET C 1 576 ? 45.592 -51.268 -70.823 1.00 28.94 596 MET B CA 1
ATOM 10531 C C . MET C 1 576 ? 44.494 -50.202 -70.895 1.00 30.47 596 MET B C 1
ATOM 10532 O O . MET C 1 576 ? 43.679 -50.141 -69.988 1.00 30.64 596 MET B O 1
ATOM 10537 N N A GLN C 1 577 ? 44.461 -49.408 -71.978 0.50 33.11 597 GLN B N 1
ATOM 10538 N N B GLN C 1 577 ? 44.449 -49.400 -71.952 0.50 33.20 597 GLN B N 1
ATOM 10539 C CA A GLN C 1 577 ? 43.373 -48.421 -72.212 0.50 34.10 597 GLN B CA 1
ATOM 10540 C CA B GLN C 1 577 ? 43.394 -48.375 -72.096 0.50 33.66 597 GLN B CA 1
ATOM 10541 C C A GLN C 1 577 ? 42.036 -49.100 -72.032 0.50 32.74 597 GLN B C 1
ATOM 10542 C C B GLN C 1 577 ? 42.014 -48.955 -72.465 0.50 33.36 597 GLN B C 1
ATOM 10543 O O A GLN C 1 577 ? 41.122 -48.562 -71.416 0.50 35.67 597 GLN B O 1
ATOM 10544 O O B GLN C 1 577 ? 41.040 -48.196 -72.624 0.50 28.71 597 GLN B O 1
ATOM 10555 N N . LYS C 1 578 ? 41.941 -50.286 -72.622 1.00 31.73 598 LYS B N 1
ATOM 10556 C CA . LYS C 1 578 ? 40.675 -50.994 -72.845 1.00 32.30 598 LYS B CA 1
ATOM 10557 C C . LYS C 1 578 ? 40.213 -51.759 -71.609 1.00 31.97 598 LYS B C 1
ATOM 10558 O O . LYS C 1 578 ? 39.188 -52.424 -71.656 1.00 37.10 598 LYS B O 1
ATOM 10564 N N . LEU C 1 579 ? 40.982 -51.712 -70.520 1.00 29.15 599 LEU B N 1
ATOM 10565 C CA . LEU C 1 579 ? 40.727 -52.612 -69.406 1.00 27.88 599 LEU B CA 1
ATOM 10566 C C . LEU C 1 579 ? 40.286 -51.940 -68.121 1.00 30.93 599 LEU B C 1
ATOM 10567 O O . LEU C 1 579 ? 40.901 -50.990 -67.632 1.00 29.89 599 LEU B O 1
ATOM 10572 N N . GLU C 1 580 ? 39.227 -52.479 -67.551 1.00 25.89 600 GLU B N 1
ATOM 10573 C CA . GLU C 1 580 ? 38.707 -51.936 -66.333 1.00 26.21 600 GLU B CA 1
ATOM 10574 C C . GLU C 1 580 ? 39.143 -52.786 -65.141 1.00 29.09 600 GLU B C 1
ATOM 10575 O O . GLU C 1 580 ? 39.165 -54.017 -65.233 1.00 26.88 600 GLU B O 1
ATOM 10581 N N . ASP C 1 581 ? 39.481 -52.138 -64.021 1.00 30.15 601 ASP B N 1
ATOM 10582 C CA . ASP C 1 581 ? 39.823 -52.871 -62.786 1.00 28.77 601 ASP B CA 1
ATOM 10583 C C . ASP C 1 581 ? 41.046 -53.788 -62.921 1.00 27.32 601 ASP B C 1
ATOM 10584 O O . ASP C 1 581 ? 41.041 -54.903 -62.374 1.00 28.35 601 ASP B O 1
ATOM 10589 N N . THR C 1 582 ? 42.088 -53.326 -63.614 1.00 25.34 602 THR B N 1
ATOM 10590 C CA . THR C 1 582 ? 43.283 -54.129 -63.796 1.00 32.31 602 THR B CA 1
ATOM 10591 C C . THR C 1 582 ? 43.954 -54.458 -62.450 1.00 35.16 602 THR B C 1
ATOM 10592 O O . THR C 1 582 ? 44.603 -55.493 -62.315 1.00 34.61 602 THR B O 1
ATOM 10596 N N . GLU C 1 583 ? 43.727 -53.616 -61.440 1.00 33.02 603 GLU B N 1
ATOM 10597 C CA . GLU C 1 583 ? 44.312 -53.818 -60.120 1.00 36.99 603 GLU B CA 1
ATOM 10598 C C . GLU C 1 583 ? 43.804 -55.075 -59.426 1.00 38.91 603 GLU B C 1
ATOM 10599 O O . GLU C 1 583 ? 44.483 -55.616 -58.554 1.00 32.72 603 GLU B O 1
ATOM 10605 N N . ASP C 1 584 ? 42.605 -55.522 -59.806 1.00 34.56 604 ASP B N 1
ATOM 10606 C CA . ASP C 1 584 ? 41.998 -56.739 -59.263 1.00 32.03 604 ASP B CA 1
ATOM 10607 C C . ASP C 1 584 ? 41.969 -57.891 -60.271 1.00 30.85 604 ASP B C 1
ATOM 10608 O O . ASP C 1 584 ? 41.214 -58.851 -60.109 1.00 28.37 604 ASP B O 1
ATOM 10613 N N . THR C 1 585 ? 42.784 -57.760 -61.317 1.00 27.24 605 THR B N 1
ATOM 10614 C CA . THR C 1 585 ? 42.902 -58.765 -62.375 1.00 25.88 605 THR B CA 1
ATOM 10615 C C . THR C 1 585 ? 44.223 -59.554 -62.184 1.00 29.11 605 THR B C 1
ATOM 10616 O O . THR C 1 585 ? 45.321 -59.082 -62.525 1.00 27.63 605 THR B O 1
ATOM 10620 N N . LEU C 1 586 ? 44.081 -60.743 -61.601 1.00 27.87 606 LEU B N 1
ATOM 10621 C CA . LEU C 1 586 ? 45.203 -61.474 -61.005 1.00 30.50 606 LEU B CA 1
ATOM 10622 C C . LEU C 1 586 ? 45.363 -62.861 -61.598 1.00 31.12 606 LEU B C 1
ATOM 10623 O O . LEU C 1 586 ? 44.366 -63.469 -62.033 1.00 29.74 606 LEU B O 1
ATOM 10628 N N . CYS C 1 587 ? 46.610 -63.346 -61.597 1.00 28.73 607 CYS B N 1
ATOM 10629 C CA . CYS C 1 587 ? 46.960 -64.733 -61.941 1.00 31.90 607 CYS B CA 1
ATOM 10630 C C . CYS C 1 587 ? 46.439 -65.777 -60.964 1.00 32.18 607 CYS B C 1
ATOM 10631 O O . CYS C 1 587 ? 46.425 -65.559 -59.757 1.00 29.60 607 CYS B O 1
ATOM 10634 N N . GLU C 1 588 ? 46.015 -66.910 -61.508 1.00 27.24 608 GLU B N 1
ATOM 10635 C CA . GLU C 1 588 ? 45.566 -68.028 -60.694 1.00 31.00 608 GLU B CA 1
ATOM 10636 C C . GLU C 1 588 ? 46.733 -69.013 -60.574 1.00 34.60 608 GLU B C 1
ATOM 10637 O O . GLU C 1 588 ? 46.915 -69.622 -59.535 1.00 31.20 608 GLU B O 1
ATOM 10643 N N . ASN C 1 589 ? 47.500 -69.163 -61.659 1.00 35.91 609 ASN B N 1
ATOM 10644 C CA . ASN C 1 589 ? 48.629 -70.084 -61.731 1.00 36.57 609 ASN B CA 1
ATOM 10645 C C . ASN C 1 589 ? 49.699 -69.512 -62.667 1.00 36.39 609 ASN B C 1
ATOM 10646 O O . ASN C 1 589 ? 49.384 -68.650 -63.486 1.00 40.05 609 ASN B O 1
ATOM 10651 N N . PRO C 1 590 ? 50.966 -69.988 -62.568 1.00 43.46 610 PRO B N 1
ATOM 10652 C CA . PRO C 1 590 ? 51.464 -71.046 -61.684 1.00 42.74 610 PRO B CA 1
ATOM 10653 C C . PRO C 1 590 ? 51.465 -70.589 -60.231 1.00 44.72 610 PRO B C 1
ATOM 10654 O O . PRO C 1 590 ? 51.270 -69.385 -59.961 1.00 40.54 610 PRO B O 1
ATOM 10658 N N . PRO C 1 591 ? 51.671 -71.528 -59.281 1.00 45.36 611 PRO B N 1
ATOM 10659 C CA . PRO C 1 591 ? 51.523 -71.124 -57.878 1.00 42.61 611 PRO B CA 1
ATOM 10660 C C . PRO C 1 591 ? 52.377 -69.935 -57.459 1.00 39.34 611 PRO B C 1
ATOM 10661 O O . PRO C 1 591 ? 51.958 -69.161 -56.602 1.00 43.02 611 PRO B O 1
ATOM 10665 N N . LEU C 1 592 ? 53.538 -69.762 -58.085 1.00 38.91 612 LEU B N 1
ATOM 10666 C CA . LEU C 1 592 ? 54.437 -68.668 -57.746 1.00 43.95 612 LEU B CA 1
ATOM 10667 C C . LEU C 1 592 ? 53.801 -67.317 -58.024 1.00 42.84 612 LEU B C 1
ATOM 10668 O O . LEU C 1 592 ? 54.094 -66.346 -57.342 1.00 49.64 612 LEU B O 1
ATOM 10673 N N . LEU C 1 593 ? 52.952 -67.252 -59.046 1.00 44.13 613 LEU B N 1
ATOM 10674 C CA . LEU C 1 593 ? 52.382 -65.971 -59.485 1.00 39.17 613 LEU B CA 1
ATOM 10675 C C . LEU C 1 593 ? 50.935 -65.807 -59.030 1.00 41.33 613 LEU B C 1
ATOM 10676 O O . LEU C 1 593 ? 50.267 -64.827 -59.382 1.00 42.09 613 LEU B O 1
ATOM 10681 N N . ARG C 1 594 ? 50.446 -66.752 -58.237 1.00 36.22 614 ARG B N 1
ATOM 10682 C CA . ARG C 1 594 ? 49.069 -66.684 -57.757 1.00 37.38 614 ARG B CA 1
ATOM 10683 C C . ARG C 1 594 ? 48.831 -65.399 -56.983 1.00 45.04 614 ARG B C 1
ATOM 10684 O O . ARG C 1 594 ? 49.626 -65.059 -56.101 1.00 41.16 614 ARG B O 1
ATOM 10692 N N . GLY C 1 595 ? 47.766 -64.669 -57.337 1.00 41.87 615 GLY B N 1
ATOM 10693 C CA . GLY C 1 595 ? 47.426 -63.389 -56.696 1.00 34.21 615 GLY B CA 1
ATOM 10694 C C . GLY C 1 595 ? 48.213 -62.184 -57.203 1.00 35.87 615 GLY B C 1
ATOM 10695 O O . GLY C 1 595 ? 47.928 -61.067 -56.820 1.00 37.93 615 GLY B O 1
ATOM 10696 N N . VAL C 1 596 ? 49.204 -62.399 -58.061 1.00 34.96 616 VAL B N 1
ATOM 10697 C CA . VAL C 1 596 ? 49.948 -61.302 -58.679 1.00 32.73 616 VAL B CA 1
ATOM 10698 C C . VAL C 1 596 ? 49.136 -60.650 -59.825 1.00 38.73 616 VAL B C 1
ATOM 10699 O O . VAL C 1 596 ? 48.567 -61.348 -60.666 1.00 36.14 616 VAL B O 1
ATOM 10703 N N . ARG C 1 597 ? 49.106 -59.319 -59.880 1.00 37.35 617 ARG B N 1
ATOM 10704 C CA . ARG C 1 597 ? 48.466 -58.595 -60.997 1.00 32.14 617 ARG B CA 1
ATOM 10705 C C . ARG C 1 597 ? 49.069 -58.987 -62.322 1.00 30.98 617 ARG B C 1
ATOM 10706 O O . ARG C 1 597 ? 50.282 -59.150 -62.415 1.00 35.73 617 ARG B O 1
ATOM 10714 N N . LEU C 1 598 ? 48.238 -59.163 -63.352 1.00 28.68 618 LEU B N 1
ATOM 10715 C CA . LEU C 1 598 ? 48.758 -59.434 -64.704 1.00 29.46 618 LEU B CA 1
ATOM 10716 C C . LEU C 1 598 ? 49.617 -58.285 -65.178 1.00 35.91 618 LEU B C 1
ATOM 10717 O O . LEU C 1 598 ? 50.523 -58.499 -65.984 1.00 33.51 618 LEU B O 1
ATOM 10722 N N . SER C 1 599 ? 49.311 -57.066 -64.705 1.00 33.57 619 SER B N 1
ATOM 10723 C CA . SER C 1 599 ? 50.080 -55.883 -65.111 1.00 32.42 619 SER B CA 1
ATOM 10724 C C . SER C 1 599 ? 51.525 -55.990 -64.596 1.00 36.19 619 SER B C 1
ATOM 10725 O O . SER C 1 599 ? 52.425 -55.392 -65.163 1.00 50.42 619 SER B O 1
ATOM 10728 N N . ASP C 1 600 ? 51.735 -56.808 -63.564 1.00 39.08 620 ASP B N 1
ATOM 10729 C CA . ASP C 1 600 ? 53.072 -57.051 -62.993 1.00 40.40 620 ASP B CA 1
ATOM 10730 C C . ASP C 1 600 ? 53.785 -58.330 -63.473 1.00 42.07 620 ASP B C 1
ATOM 10731 O O . ASP C 1 600 ? 54.831 -58.683 -62.923 1.00 47.86 620 ASP B O 1
ATOM 10736 N N . VAL C 1 601 ? 53.236 -59.000 -64.494 1.00 39.42 621 VAL B N 1
ATOM 10737 C CA . VAL C 1 601 ? 53.808 -60.240 -65.071 1.00 41.84 621 VAL B CA 1
ATOM 10738 C C . VAL C 1 601 ? 54.575 -59.987 -66.364 1.00 39.73 621 VAL B C 1
ATOM 10739 O O . VAL C 1 601 ? 54.067 -59.343 -67.279 1.00 44.84 621 VAL B O 1
ATOM 10743 N N . THR C 1 602 ? 55.789 -60.515 -66.450 1.00 43.59 622 THR B N 1
ATOM 10744 C CA . THR C 1 602 ? 56.512 -60.553 -67.722 1.00 47.74 622 THR B CA 1
ATOM 10745 C C . THR C 1 602 ? 57.189 -61.908 -67.865 1.00 51.67 622 THR B C 1
ATOM 10746 O O . THR C 1 602 ? 58.063 -62.274 -67.078 1.00 49.77 622 THR B O 1
ATOM 10750 N N . LEU C 1 603 ? 56.756 -62.660 -68.869 1.00 45.13 623 LEU B N 1
ATOM 10751 C CA . LEU C 1 603 ? 57.257 -63.997 -69.096 1.00 43.49 623 LEU B CA 1
ATOM 10752 C C . LEU C 1 603 ? 58.269 -63.955 -70.221 1.00 42.36 623 LEU B C 1
ATOM 10753 O O . LEU C 1 603 ? 58.251 -63.042 -71.052 1.00 46.29 623 LEU B O 1
ATOM 10758 N N . SER C 1 604 ? 59.134 -64.953 -70.262 1.00 46.33 624 SER B N 1
ATOM 10759 C CA . SER C 1 604 ? 59.905 -65.229 -71.468 1.00 49.35 624 SER B CA 1
ATOM 10760 C C . SER C 1 604 ? 59.502 -66.608 -71.964 1.00 46.13 624 SER B C 1
ATOM 10761 O O . SER C 1 604 ? 59.668 -67.593 -71.254 1.00 50.07 624 SER B O 1
ATOM 10764 N N . CYS C 1 605 ? 58.957 -66.675 -73.171 1.00 41.26 625 CYS B N 1
ATOM 10765 C CA . CYS C 1 605 ? 58.479 -67.939 -73.731 1.00 48.09 625 CYS B CA 1
ATOM 10766 C C . CYS C 1 605 ? 59.236 -68.287 -75.002 1.00 53.89 625 CYS B C 1
ATOM 10767 O O . CYS C 1 605 ? 59.880 -67.426 -75.586 1.00 69.78 625 CYS B O 1
ATOM 10770 N N . SER C 1 606 ? 59.163 -69.556 -75.399 1.00 61.02 626 SER B N 1
ATOM 10771 C CA . SER C 1 606 ? 59.907 -70.128 -76.533 1.00 65.31 626 SER B CA 1
ATOM 10772 C C . SER C 1 606 ? 60.406 -69.102 -77.553 1.00 74.00 626 SER B C 1
ATOM 10773 O O . SER C 1 606 ? 59.615 -68.384 -78.173 1.00 86.61 626 SER B O 1
ATOM 10776 N N . GLY D 2 7 ? 42.176 -53.733 -29.411 1.00 50.61 26 GLY D N 1
ATOM 10777 C CA . GLY D 2 7 ? 40.802 -53.229 -29.762 1.00 46.32 26 GLY D CA 1
ATOM 10778 C C . GLY D 2 7 ? 40.244 -52.167 -28.819 1.00 43.65 26 GLY D C 1
ATOM 10779 O O . GLY D 2 7 ? 40.859 -51.827 -27.820 1.00 42.20 26 GLY D O 1
ATOM 10780 N N . TRP D 2 8 ? 39.071 -51.627 -29.136 1.00 40.36 27 TRP D N 1
ATOM 10781 C CA . TRP D 2 8 ? 38.438 -50.630 -28.253 1.00 39.28 27 TRP D CA 1
ATOM 10782 C C . TRP D 2 8 ? 37.872 -51.320 -27.033 1.00 38.54 27 TRP D C 1
ATOM 10783 O O . TRP D 2 8 ? 37.526 -52.495 -27.101 1.00 32.67 27 TRP D O 1
ATOM 10794 N N . PRO D 2 9 ? 37.749 -50.603 -25.898 1.00 42.43 28 PRO D N 1
ATOM 10795 C CA . PRO D 2 9 ? 37.129 -51.218 -24.720 1.00 38.30 28 PRO D CA 1
ATOM 10796 C C . PRO D 2 9 ? 35.783 -51.884 -25.003 1.00 37.55 28 PRO D C 1
ATOM 10797 O O . PRO D 2 9 ? 35.055 -51.480 -25.911 1.00 35.86 28 PRO D O 1
ATOM 10801 N N . LYS D 2 10 ? 35.439 -52.889 -24.207 1.00 34.58 29 LYS D N 1
ATOM 10802 C CA . LYS D 2 10 ? 34.100 -53.436 -24.240 1.00 37.62 29 LYS D CA 1
ATOM 10803 C C . LYS D 2 10 ? 33.240 -52.565 -23.350 1.00 40.06 29 LYS D C 1
ATOM 10804 O O . LYS D 2 10 ? 33.614 -52.287 -22.202 1.00 47.77 29 LYS D O 1
ATOM 10810 N N . HIS D 2 11 ? 32.112 -52.112 -23.890 1.00 35.87 30 HIS D N 1
ATOM 10811 C CA . HIS D 2 11 ? 31.179 -51.264 -23.139 1.00 35.55 30 HIS D CA 1
ATOM 10812 C C . HIS D 2 11 ? 29.913 -52.022 -22.940 1.00 32.54 30 HIS D C 1
ATOM 10813 O O . HIS D 2 11 ? 29.542 -52.856 -23.766 1.00 32.86 30 HIS D O 1
ATOM 10820 N N . THR D 2 12 ? 29.210 -51.705 -21.859 1.00 33.13 31 THR D N 1
ATOM 10821 C CA . THR D 2 12 ? 27.909 -52.273 -21.588 1.00 33.27 31 THR D CA 1
ATOM 10822 C C . THR D 2 12 ? 26.842 -51.307 -22.023 1.00 34.64 31 THR D C 1
ATOM 10823 O O . THR D 2 12 ? 26.724 -50.209 -21.464 1.00 32.25 31 THR D O 1
ATOM 10827 N N . ALA D 2 13 ? 26.063 -51.697 -23.029 1.00 31.77 32 ALA D N 1
ATOM 10828 C CA . ALA D 2 13 ? 24.995 -50.829 -23.469 1.00 31.44 32 ALA D CA 1
ATOM 10829 C C . ALA D 2 13 ? 23.810 -50.908 -22.508 1.00 35.58 32 ALA D C 1
ATOM 10830 O O . ALA D 2 13 ? 23.040 -49.948 -22.371 1.00 32.79 32 ALA D O 1
ATOM 10832 N N . CYS D 2 14 ? 23.706 -52.036 -21.804 1.00 41.53 33 CYS D N 1
ATOM 10833 C CA . CYS D 2 14 ? 22.444 -52.519 -21.283 1.00 43.00 33 CYS D CA 1
ATOM 10834 C C . CYS D 2 14 ? 22.736 -53.641 -20.303 1.00 42.28 33 CYS D C 1
ATOM 10835 O O . CYS D 2 14 ? 23.447 -54.585 -20.670 1.00 35.35 33 CYS D O 1
ATOM 10838 N N . ASN D 2 15 ? 22.187 -53.584 -19.090 1.00 43.01 34 ASN D N 1
ATOM 10839 C CA . ASN D 2 15 ? 22.198 -54.782 -18.222 1.00 42.01 34 ASN D CA 1
ATOM 10840 C C . ASN D 2 15 ? 21.045 -54.843 -17.218 1.00 50.11 34 ASN D C 1
ATOM 10841 O O . ASN D 2 15 ? 21.232 -54.531 -16.052 1.00 51.29 34 ASN D O 1
ATOM 10846 N N . SER D 2 16 ? 19.867 -55.273 -17.681 1.00 48.33 35 SER D N 1
ATOM 10847 C CA . SER D 2 16 ? 18.651 -55.226 -16.881 1.00 47.91 35 SER D CA 1
ATOM 10848 C C . SER D 2 16 ? 17.570 -56.231 -17.351 1.00 46.10 35 SER D C 1
ATOM 10849 O O . SER D 2 16 ? 17.514 -56.609 -18.528 1.00 46.79 35 SER D O 1
ATOM 10852 N N . GLY D 2 17 ? 16.735 -56.685 -16.417 1.00 46.25 36 GLY D N 1
ATOM 10853 C CA . GLY D 2 17 ? 15.586 -57.558 -16.730 1.00 41.07 36 GLY D CA 1
ATOM 10854 C C . GLY D 2 17 ? 15.948 -58.852 -17.431 1.00 41.55 36 GLY D C 1
ATOM 10855 O O . GLY D 2 17 ? 15.203 -59.323 -18.296 1.00 48.21 36 GLY D O 1
ATOM 10856 N N . GLY D 2 18 ? 17.096 -59.417 -17.065 1.00 38.81 37 GLY D N 1
ATOM 10857 C CA . GLY D 2 18 ? 17.616 -60.635 -17.680 1.00 43.73 37 GLY D CA 1
ATOM 10858 C C . GLY D 2 18 ? 18.396 -60.476 -18.980 1.00 49.00 37 GLY D C 1
ATOM 10859 O O . GLY D 2 18 ? 18.957 -61.449 -19.506 1.00 52.62 37 GLY D O 1
ATOM 10860 N N . LEU D 2 19 ? 18.447 -59.257 -19.504 1.00 49.29 38 LEU D N 1
ATOM 10861 C CA . LEU D 2 19 ? 19.116 -59.011 -20.774 1.00 43.64 38 LEU D CA 1
ATOM 10862 C C . LEU D 2 19 ? 20.367 -58.169 -20.558 1.00 43.81 38 LEU D C 1
ATOM 10863 O O . LEU D 2 19 ? 20.308 -57.106 -19.932 1.00 42.73 38 LEU D O 1
ATOM 10868 N N . GLU D 2 20 ? 21.495 -58.667 -21.052 1.00 40.01 39 GLU D N 1
ATOM 10869 C CA . GLU D 2 20 ? 22.744 -57.924 -21.064 1.00 41.53 39 GLU D CA 1
ATOM 10870 C C . GLU D 2 20 ? 23.225 -57.710 -22.511 1.00 42.86 39 GLU D C 1
ATOM 10871 O O . GLU D 2 20 ? 23.169 -58.641 -23.314 1.00 42.36 39 GLU D O 1
ATOM 10877 N N . VAL D 2 21 ? 23.681 -56.489 -22.830 1.00 36.64 40 VAL D N 1
ATOM 10878 C CA . VAL D 2 21 ? 24.237 -56.156 -24.151 1.00 33.71 40 VAL D CA 1
ATOM 10879 C C . VAL D 2 21 ? 25.604 -55.521 -23.946 1.00 37.40 40 VAL D C 1
ATOM 10880 O O . VAL D 2 21 ? 25.734 -54.512 -23.257 1.00 34.60 40 VAL D O 1
ATOM 10884 N N . VAL D 2 22 ? 26.630 -56.160 -24.498 1.00 36.52 41 VAL D N 1
ATOM 10885 C CA . VAL D 2 22 ? 27.988 -55.683 -24.402 1.00 35.35 41 VAL D CA 1
ATOM 10886 C C . VAL D 2 22 ? 28.417 -55.473 -25.844 1.00 36.78 41 VAL D C 1
ATOM 10887 O O . VAL D 2 22 ? 28.045 -56.259 -26.715 1.00 37.97 41 VAL D O 1
ATOM 10891 N N . TYR D 2 23 ? 29.163 -54.404 -26.110 1.00 32.69 42 TYR D N 1
ATOM 10892 C CA . TYR D 2 23 ? 29.665 -54.195 -27.463 1.00 30.91 42 TYR D CA 1
ATOM 10893 C C . TYR D 2 23 ? 31.100 -53.711 -27.486 1.00 32.68 42 TYR D C 1
ATOM 10894 O O . TYR D 2 23 ? 31.689 -53.308 -26.471 1.00 32.63 42 TYR D O 1
ATOM 10903 N N . GLN D 2 24 ? 31.646 -53.725 -28.692 1.00 31.56 43 GLN D N 1
ATOM 10904 C CA . GLN D 2 24 ? 32.965 -53.234 -28.946 1.00 31.74 43 GLN D CA 1
ATOM 10905 C C . GLN D 2 24 ? 32.856 -52.560 -30.313 1.00 33.44 43 GLN D C 1
ATOM 10906 O O . GLN D 2 24 ? 32.204 -53.102 -31.225 1.00 28.73 43 GLN D O 1
ATOM 10912 N N . SER D 2 25 ? 33.436 -51.368 -30.455 1.00 30.70 44 SER D N 1
ATOM 10913 C CA . SER D 2 25 ? 33.505 -50.770 -31.792 1.00 29.77 44 SER D CA 1
ATOM 10914 C C . SER D 2 25 ? 34.459 -51.625 -32.621 1.00 31.76 44 SER D C 1
ATOM 10915 O O . SER D 2 25 ? 35.552 -51.959 -32.152 1.00 30.02 44 SER D O 1
ATOM 10918 N N . CYS D 2 26 ? 34.038 -51.988 -33.835 1.00 30.03 45 CYS D N 1
ATOM 10919 C CA . CYS D 2 26 ? 34.936 -52.643 -34.792 1.00 32.65 45 CYS D CA 1
ATOM 10920 C C . CYS D 2 26 ? 35.391 -51.696 -35.904 1.00 33.79 45 CYS D C 1
ATOM 10921 O O . CYS D 2 26 ? 35.922 -52.149 -36.903 1.00 35.72 45 CYS D O 1
ATOM 10924 N N . ASP D 2 27 ? 35.161 -50.395 -35.748 1.00 29.84 46 ASP D N 1
ATOM 10925 C CA . ASP D 2 27 ? 35.801 -49.398 -36.608 1.00 26.64 46 ASP D CA 1
ATOM 10926 C C . ASP D 2 27 ? 37.176 -49.137 -35.988 1.00 32.04 46 ASP D C 1
ATOM 10927 O O . ASP D 2 27 ? 37.256 -48.624 -34.866 1.00 30.80 46 ASP D O 1
ATOM 10932 N N . PRO D 2 28 ? 38.269 -49.547 -36.678 1.00 33.90 47 PRO D N 1
ATOM 10933 C CA . PRO D 2 28 ? 39.605 -49.311 -36.112 1.00 32.05 47 PRO D CA 1
ATOM 10934 C C . PRO D 2 28 ? 39.907 -47.831 -35.848 1.00 30.01 47 PRO D C 1
ATOM 10935 O O . PRO D 2 28 ? 40.708 -47.535 -34.969 1.00 36.25 47 PRO D O 1
ATOM 10939 N N . LEU D 2 29 ? 39.276 -46.916 -36.591 1.00 29.02 48 LEU D N 1
ATOM 10940 C CA . LEU D 2 29 ? 39.537 -45.481 -36.442 1.00 28.87 48 LEU D CA 1
ATOM 10941 C C . LEU D 2 29 ? 39.051 -44.900 -35.108 1.00 30.09 48 LEU D C 1
ATOM 10942 O O . LEU D 2 29 ? 39.631 -43.940 -34.604 1.00 31.66 48 LEU D O 1
ATOM 10947 N N . GLN D 2 30 ? 37.990 -45.456 -34.532 1.00 24.49 49 GLN D N 1
ATOM 10948 C CA . GLN D 2 30 ? 37.393 -44.793 -33.384 1.00 29.96 49 GLN D CA 1
ATOM 10949 C C . GLN D 2 30 ? 36.363 -45.620 -32.643 1.00 25.78 49 GLN D C 1
ATOM 10950 O O . GLN D 2 30 ? 35.794 -46.589 -33.169 1.00 27.48 49 GLN D O 1
ATOM 10956 N N . ASP D 2 31 ? 36.075 -45.157 -31.435 1.00 27.36 50 ASP D N 1
ATOM 10957 C CA . ASP D 2 31 ? 35.098 -45.782 -30.553 1.00 26.92 50 ASP D CA 1
ATOM 10958 C C . ASP D 2 31 ? 33.776 -45.027 -30.666 1.00 25.26 50 ASP D C 1
ATOM 10959 O O . ASP D 2 31 ? 33.683 -44.028 -31.368 1.00 22.82 50 ASP D O 1
ATOM 10964 N N . PHE D 2 32 ? 32.749 -45.505 -29.978 1.00 23.97 51 PHE D N 1
ATOM 10965 C CA . PHE D 2 32 ? 31.490 -44.775 -29.859 1.00 25.21 51 PHE D CA 1
ATOM 10966 C C . PHE D 2 32 ? 30.782 -45.148 -28.559 1.00 26.98 51 PHE D C 1
ATOM 10967 O O . PHE D 2 32 ? 31.047 -46.220 -27.958 1.00 27.25 51 PHE D O 1
ATOM 10975 N N . GLY D 2 33 ? 29.871 -44.276 -28.129 1.00 27.44 52 GLY D N 1
ATOM 10976 C CA . GLY D 2 33 ? 29.202 -44.468 -26.862 1.00 26.50 52 GLY D CA 1
ATOM 10977 C C . GLY D 2 33 ? 27.779 -44.857 -27.105 1.00 24.77 52 GLY D C 1
ATOM 10978 O O . GLY D 2 33 ? 27.126 -44.299 -27.965 1.00 24.07 52 GLY D O 1
ATOM 10979 N N . LEU D 2 34 ? 27.268 -45.802 -26.314 1.00 26.16 53 LEU D N 1
ATOM 10980 C CA . LEU D 2 34 ? 25.894 -46.244 -26.478 1.00 25.78 53 LEU D CA 1
ATOM 10981 C C . LEU D 2 34 ? 25.323 -46.744 -25.154 1.00 28.64 53 LEU D C 1
ATOM 10982 O O . LEU D 2 34 ? 25.967 -47.493 -24.432 1.00 28.27 53 LEU D O 1
ATOM 10987 N N . SER D 2 35 ? 24.109 -46.314 -24.868 1.00 29.44 54 SER D N 1
ATOM 10988 C CA . SER D 2 35 ? 23.408 -46.734 -23.670 1.00 34.49 54 SER D CA 1
ATOM 10989 C C . SER D 2 35 ? 21.986 -46.999 -24.118 1.00 33.14 54 SER D C 1
ATOM 10990 O O . SER D 2 35 ? 21.457 -46.274 -24.968 1.00 32.73 54 SER D O 1
ATOM 10993 N N . ILE D 2 36 ? 21.361 -48.039 -23.564 1.00 31.71 55 ILE D N 1
ATOM 10994 C CA . ILE D 2 36 ? 20.002 -48.393 -23.970 1.00 29.92 55 ILE D CA 1
ATOM 10995 C C . ILE D 2 36 ? 19.160 -48.386 -22.715 1.00 35.21 55 ILE D C 1
ATOM 10996 O O . ILE D 2 36 ? 19.582 -48.920 -21.701 1.00 34.30 55 ILE D O 1
ATOM 11001 N N . ASP D 2 37 ? 17.993 -47.762 -22.789 1.00 35.87 56 ASP D N 1
ATOM 11002 C CA . ASP D 2 37 ? 17.105 -47.630 -21.639 1.00 42.38 56 ASP D CA 1
ATOM 11003 C C . ASP D 2 37 ? 16.014 -48.724 -21.637 1.00 41.45 56 ASP D C 1
ATOM 11004 O O . ASP D 2 37 ? 15.431 -49.047 -22.681 1.00 39.47 56 ASP D O 1
ATOM 11009 N N . GLN D 2 38 ? 15.725 -49.259 -20.454 1.00 45.54 57 GLN D N 1
ATOM 11010 C CA . GLN D 2 38 ? 14.625 -50.232 -20.264 1.00 47.78 57 GLN D CA 1
ATOM 11011 C C . GLN D 2 38 ? 14.933 -51.522 -21.010 1.00 46.16 57 GLN D C 1
ATOM 11012 O O . GLN D 2 38 ? 14.105 -52.064 -21.736 1.00 51.60 57 GLN D O 1
ATOM 11018 N N . CYS D 2 39 ? 16.176 -51.952 -20.856 1.00 45.73 58 CYS D N 1
ATOM 11019 C CA . CYS D 2 39 ? 16.654 -53.285 -21.175 1.00 50.20 58 CYS D CA 1
ATOM 11020 C C . CYS D 2 39 ? 15.827 -54.369 -20.477 1.00 48.59 58 CYS D C 1
ATOM 11021 O O . CYS D 2 39 ? 15.629 -54.265 -19.269 1.00 44.43 58 CYS D O 1
ATOM 11024 N N . SER D 2 40 ? 15.371 -55.389 -21.219 1.00 47.20 59 SER D N 1
ATOM 11025 C CA . SER D 2 40 ? 14.858 -56.657 -20.633 1.00 50.95 59 SER D CA 1
ATOM 11026 C C . SER D 2 40 ? 14.678 -57.776 -21.669 1.00 51.81 59 SER D C 1
ATOM 11027 O O . SER D 2 40 ? 14.714 -57.528 -22.892 1.00 49.26 59 SER D O 1
ATOM 11030 N N . LYS D 2 41 ? 14.473 -59.000 -21.170 1.00 49.60 60 LYS D N 1
ATOM 11031 C CA . LYS D 2 41 ? 14.219 -60.180 -22.017 1.00 48.38 60 LYS D CA 1
ATOM 11032 C C . LYS D 2 41 ? 12.972 -60.000 -22.876 1.00 44.97 60 LYS D C 1
ATOM 11033 O O . LYS D 2 41 ? 12.838 -60.605 -23.939 1.00 56.54 60 LYS D O 1
ATOM 11039 N N . GLN D 2 42 ? 12.056 -59.167 -22.406 1.00 48.21 61 GLN D N 1
ATOM 11040 C CA . GLN D 2 42 ? 10.920 -58.772 -23.209 1.00 51.18 61 GLN D CA 1
ATOM 11041 C C . GLN D 2 42 ? 11.118 -57.319 -23.617 1.00 52.51 61 GLN D C 1
ATOM 11042 O O . GLN D 2 42 ? 10.622 -56.393 -22.970 1.00 59.76 61 GLN D O 1
ATOM 11048 N N . ILE D 2 43 ? 11.873 -57.144 -24.694 1.00 46.31 62 ILE D N 1
ATOM 11049 C CA . ILE D 2 43 ? 12.169 -55.837 -25.264 1.00 46.57 62 ILE D CA 1
ATOM 11050 C C . ILE D 2 43 ? 10.904 -55.202 -25.810 1.00 44.31 62 ILE D C 1
ATOM 11051 O O . ILE D 2 43 ? 10.307 -55.725 -26.753 1.00 48.36 62 ILE D O 1
ATOM 11056 N N . GLN D 2 44 ? 10.479 -54.090 -25.209 1.00 42.21 63 GLN D N 1
ATOM 11057 C CA . GLN D 2 44 ? 9.333 -53.351 -25.735 1.00 45.40 63 GLN D CA 1
ATOM 11058 C C . GLN D 2 44 ? 9.703 -52.666 -27.055 1.00 46.95 63 GLN D C 1
ATOM 11059 O O . GLN D 2 44 ? 10.880 -52.470 -27.359 1.00 47.20 63 GLN D O 1
ATOM 11065 N N . SER D 2 45 ? 8.697 -52.301 -27.838 1.00 45.07 64 SER D N 1
ATOM 11066 C CA . SER D 2 45 ? 8.947 -51.592 -29.069 1.00 47.77 64 SER D CA 1
ATOM 11067 C C . SER D 2 45 ? 9.463 -50.178 -28.755 1.00 45.50 64 SER D C 1
ATOM 11068 O O . SER D 2 45 ? 9.230 -49.647 -27.663 1.00 40.12 64 SER D O 1
ATOM 11071 N N . ASN D 2 46 ? 10.175 -49.584 -29.707 1.00 44.16 65 ASN D N 1
ATOM 11072 C CA . ASN D 2 46 ? 10.524 -48.168 -29.634 1.00 41.72 65 ASN D CA 1
ATOM 11073 C C . ASN D 2 46 ? 11.317 -47.834 -28.351 1.00 39.21 65 ASN D C 1
ATOM 11074 O O . ASN D 2 46 ? 10.929 -46.932 -27.592 1.00 36.28 65 ASN D O 1
ATOM 11079 N N . LEU D 2 47 ? 12.411 -48.566 -28.109 1.00 36.28 66 LEU D N 1
ATOM 11080 C CA . LEU D 2 47 ? 13.333 -48.257 -26.991 1.00 39.31 66 LEU D CA 1
ATOM 11081 C C . LEU D 2 47 ? 13.979 -46.874 -27.158 1.00 37.99 66 LEU D C 1
ATOM 11082 O O . LEU D 2 47 ? 14.184 -46.411 -28.281 1.00 35.91 66 LEU D O 1
ATOM 11087 N N . ASN D 2 48 ? 14.324 -46.241 -26.043 1.00 36.37 67 ASN D N 1
ATOM 11088 C CA . ASN D 2 48 ? 15.152 -45.050 -26.096 1.00 33.96 67 ASN D CA 1
ATOM 11089 C C . ASN D 2 48 ? 16.597 -45.389 -25.887 1.00 33.41 67 ASN D C 1
ATOM 11090 O O . ASN D 2 48 ? 16.933 -46.247 -25.057 1.00 32.57 67 ASN D O 1
ATOM 11095 N N . ILE D 2 49 ? 17.457 -44.701 -26.639 1.00 29.25 68 ILE D N 1
ATOM 11096 C CA . ILE D 2 49 ? 18.879 -44.882 -26.507 1.00 26.10 68 ILE D CA 1
ATOM 11097 C C . ILE D 2 49 ? 19.556 -43.521 -26.260 1.00 26.55 68 ILE D C 1
ATOM 11098 O O . ILE D 2 49 ? 18.948 -42.460 -26.458 1.00 27.32 68 ILE D O 1
ATOM 11103 N N . ARG D 2 50 ? 20.805 -43.589 -25.829 1.00 24.50 69 ARG D N 1
ATOM 11104 C CA . ARG D 2 50 ? 21.700 -42.427 -25.825 1.00 29.14 69 ARG D CA 1
ATOM 11105 C C . ARG D 2 50 ? 22.916 -42.841 -26.652 1.00 27.36 69 ARG D C 1
ATOM 11106 O O . ARG D 2 50 ? 23.418 -43.937 -26.493 1.00 27.08 69 ARG D O 1
ATOM 11114 N N . PHE D 2 51 ? 23.375 -41.960 -27.551 1.00 25.44 70 PHE D N 1
ATOM 11115 C CA . PHE D 2 51 ? 24.405 -42.365 -28.491 1.00 21.46 70 PHE D CA 1
ATOM 11116 C C . PHE D 2 51 ? 25.339 -41.185 -28.809 1.00 22.58 70 PHE D C 1
ATOM 11117 O O . PHE D 2 51 ? 24.851 -40.084 -29.060 1.00 23.22 70 PHE D O 1
ATOM 11125 N N . GLY D 2 52 ? 26.662 -41.398 -28.798 1.00 26.13 71 GLY D N 1
ATOM 11126 C CA . GLY D 2 52 ? 27.587 -40.323 -29.182 1.00 23.69 71 GLY D CA 1
ATOM 11127 C C . GLY D 2 52 ? 28.707 -40.828 -30.072 1.00 22.76 71 GLY D C 1
ATOM 11128 O O . GLY D 2 52 ? 29.288 -41.880 -29.794 1.00 22.96 71 GLY D O 1
ATOM 11129 N N . ILE D 2 53 ? 29.048 -40.040 -31.103 1.00 21.41 72 ILE D N 1
ATOM 11130 C CA . ILE D 2 53 ? 30.143 -40.399 -32.013 1.00 20.38 72 ILE D CA 1
ATOM 11131 C C . ILE D 2 53 ? 30.628 -39.184 -32.782 1.00 20.34 72 ILE D C 1
ATOM 11132 O O . ILE D 2 53 ? 29.915 -38.176 -32.848 1.00 20.55 72 ILE D O 1
ATOM 11137 N N . ILE D 2 54 ? 31.820 -39.297 -33.381 1.00 21.18 73 ILE D N 1
ATOM 11138 C CA . ILE D 2 54 ? 32.278 -38.340 -34.397 1.00 22.65 73 ILE D CA 1
ATOM 11139 C C . ILE D 2 54 ? 31.906 -38.919 -35.759 1.00 22.66 73 ILE D C 1
ATOM 11140 O O . ILE D 2 54 ? 32.202 -40.078 -36.020 1.00 23.85 73 ILE D O 1
ATOM 11145 N N . LEU D 2 55 ? 31.295 -38.127 -36.641 1.00 21.03 74 LEU D N 1
ATOM 11146 C CA . LEU D 2 55 ? 30.968 -38.629 -37.978 1.00 23.62 74 LEU D CA 1
ATOM 11147 C C . LEU D 2 55 ? 32.220 -38.693 -38.849 1.00 26.06 74 LEU D C 1
ATOM 11148 O O . LEU D 2 55 ? 33.019 -37.746 -38.853 1.00 23.81 74 LEU D O 1
ATOM 11153 N N . ARG D 2 56 ? 32.400 -39.821 -39.544 1.00 26.72 75 ARG D N 1
ATOM 11154 C CA . ARG D 2 56 ? 33.499 -39.953 -40.493 1.00 25.58 75 ARG D CA 1
ATOM 11155 C C . ARG D 2 56 ? 32.999 -39.847 -41.909 1.00 23.57 75 ARG D C 1
ATOM 11156 O O . ARG D 2 56 ? 33.811 -39.808 -42.837 1.00 24.93 75 ARG D O 1
ATOM 11164 N N . GLN D 2 57 ? 31.683 -39.787 -42.085 1.00 22.93 76 GLN D N 1
ATOM 11165 C CA . GLN D 2 57 ? 31.070 -39.431 -43.374 1.00 23.97 76 GLN D CA 1
ATOM 11166 C C . GLN D 2 57 ? 29.866 -38.538 -43.138 1.00 25.74 76 GLN D C 1
ATOM 11167 O O . GLN D 2 57 ? 29.264 -38.591 -42.063 1.00 25.14 76 GLN D O 1
ATOM 11173 N N . ASP D 2 58 ? 29.482 -37.765 -44.145 1.00 22.28 77 ASP D N 1
ATOM 11174 C CA . ASP D 2 58 ? 28.193 -37.096 -44.152 1.00 26.32 77 ASP D CA 1
ATOM 11175 C C . ASP D 2 58 ? 27.060 -38.131 -44.059 1.00 27.12 77 ASP D C 1
ATOM 11176 O O . ASP D 2 58 ? 27.136 -39.244 -44.630 1.00 26.32 77 ASP D O 1
ATOM 11181 N N . ILE D 2 59 ? 25.979 -37.734 -43.394 1.00 23.48 78 ILE D N 1
ATOM 11182 C CA . ILE D 2 59 ? 24.839 -38.639 -43.156 1.00 25.16 78 ILE D CA 1
ATOM 11183 C C . ILE D 2 59 ? 23.534 -38.141 -43.770 1.00 24.27 78 ILE D C 1
ATOM 11184 O O . ILE D 2 59 ? 22.458 -38.213 -43.155 1.00 23.85 78 ILE D O 1
ATOM 11189 N N . ARG D 2 60 ? 23.632 -37.654 -45.006 1.00 23.75 79 ARG D N 1
ATOM 11190 C CA . ARG D 2 60 ? 22.448 -37.365 -45.798 1.00 25.49 79 ARG D CA 1
ATOM 11191 C C . ARG D 2 60 ? 21.801 -38.720 -46.183 1.00 28.50 79 ARG D C 1
ATOM 11192 O O . ARG D 2 60 ? 20.580 -38.849 -46.229 1.00 23.39 79 ARG D O 1
ATOM 11200 N N . LYS D 2 61 ? 22.649 -39.722 -46.461 1.00 23.13 80 LYS D N 1
ATOM 11201 C CA . LYS D 2 61 ? 22.242 -41.094 -46.743 1.00 24.51 80 LYS D CA 1
ATOM 11202 C C . LYS D 2 61 ? 22.896 -42.040 -45.743 1.00 23.97 80 LYS D C 1
ATOM 11203 O O . LYS D 2 61 ? 24.124 -42.200 -45.697 1.00 29.28 80 LYS D O 1
ATOM 11209 N N . LEU D 2 62 ? 22.074 -42.697 -44.955 1.00 23.97 81 LEU D N 1
ATOM 11210 C CA . LEU D 2 62 ? 22.588 -43.470 -43.834 1.00 20.94 81 LEU D CA 1
ATOM 11211 C C . LEU D 2 62 ? 21.761 -44.737 -43.700 1.00 22.87 81 LEU D C 1
ATOM 11212 O O . LEU D 2 62 ? 20.524 -44.669 -43.586 1.00 23.89 81 LEU D O 1
ATOM 11217 N N . PHE D 2 63 ? 22.454 -45.876 -43.713 1.00 23.33 82 PHE D N 1
ATOM 11218 C CA . PHE D 2 63 ? 21.815 -47.201 -43.651 1.00 26.42 82 PHE D CA 1
ATOM 11219 C C . PHE D 2 63 ? 22.369 -48.022 -42.512 1.00 23.62 82 PHE D C 1
ATOM 11220 O O . PHE D 2 63 ? 23.535 -47.885 -42.125 1.00 26.83 82 PHE D O 1
ATOM 11228 N N . LEU D 2 64 ? 21.514 -48.876 -41.967 1.00 27.51 83 LEU D N 1
ATOM 11229 C CA . LEU D 2 64 ? 21.917 -49.834 -40.955 1.00 26.69 83 LEU D CA 1
ATOM 11230 C C . LEU D 2 64 ? 21.814 -51.297 -41.475 1.00 32.14 83 LEU D C 1
ATOM 11231 O O . LEU D 2 64 ? 20.800 -51.706 -42.061 1.00 30.48 83 LEU D O 1
ATOM 11236 N N . ASP D 2 65 ? 22.877 -52.058 -41.264 1.00 30.39 84 ASP D N 1
ATOM 11237 C CA . ASP D 2 65 ? 22.818 -53.505 -41.414 1.00 35.31 84 ASP D CA 1
ATOM 11238 C C . ASP D 2 65 ? 22.857 -54.141 -40.044 1.00 30.61 84 ASP D C 1
ATOM 11239 O O . ASP D 2 65 ? 23.638 -53.729 -39.178 1.00 30.03 84 ASP D O 1
ATOM 11244 N N . ILE D 2 66 ? 22.015 -55.147 -39.873 1.00 34.04 85 ILE D N 1
ATOM 11245 C CA . ILE D 2 66 ? 22.033 -56.007 -38.685 1.00 31.39 85 ILE D CA 1
ATOM 11246 C C . ILE D 2 66 ? 22.280 -57.451 -39.160 1.00 37.88 85 ILE D C 1
ATOM 11247 O O . ILE D 2 66 ? 21.600 -57.943 -40.077 1.00 37.50 85 ILE D O 1
ATOM 11252 N N . THR D 2 67 ? 23.280 -58.093 -38.560 1.00 35.53 86 THR D N 1
ATOM 11253 C CA . THR D 2 67 ? 23.588 -59.492 -38.786 1.00 39.66 86 THR D CA 1
ATOM 11254 C C . THR D 2 67 ? 23.495 -60.212 -37.435 1.00 43.48 86 THR D C 1
ATOM 11255 O O . THR D 2 67 ? 24.260 -59.918 -36.525 1.00 45.89 86 THR D O 1
ATOM 11259 N N . LEU D 2 68 ? 22.542 -61.134 -37.315 1.00 41.67 87 LEU D N 1
ATOM 11260 C CA . LEU D 2 68 ? 22.288 -61.846 -36.061 1.00 50.01 87 LEU D CA 1
ATOM 11261 C C . LEU D 2 68 ? 22.666 -63.313 -36.187 1.00 55.43 87 LEU D C 1
ATOM 11262 O O . LEU D 2 68 ? 22.460 -63.913 -37.245 1.00 52.16 87 LEU D O 1
ATOM 11267 N N . MET D 2 69 ? 23.226 -63.871 -35.111 1.00 60.73 88 MET D N 1
ATOM 11268 C CA . MET D 2 69 ? 23.518 -65.316 -35.006 1.00 67.69 88 MET D CA 1
ATOM 11269 C C . MET D 2 69 ? 23.610 -65.855 -33.575 1.00 68.42 88 MET D C 1
ATOM 11270 O O . MET D 2 69 ? 23.752 -65.094 -32.622 1.00 54.05 88 MET D O 1
ATOM 11275 N N . ALA D 2 70 ? 23.509 -67.179 -33.456 1.00 61.51 89 ALA D N 1
ATOM 11276 C CA . ALA D 2 70 ? 23.611 -67.892 -32.184 1.00 64.72 89 ALA D CA 1
ATOM 11277 C C . ALA D 2 70 ? 24.123 -69.309 -32.451 1.00 72.33 89 ALA D C 1
ATOM 11278 O O . ALA D 2 70 ? 23.627 -69.998 -33.352 1.00 76.68 89 ALA D O 1
ATOM 11280 N N . LYS D 2 71 ? 25.122 -69.728 -31.676 1.00 77.50 90 LYS D N 1
ATOM 11281 C CA . LYS D 2 71 ? 25.782 -71.030 -31.850 1.00 78.49 90 LYS D CA 1
ATOM 11282 C C . LYS D 2 71 ? 26.415 -71.152 -33.245 1.00 85.20 90 LYS D C 1
ATOM 11283 O O . LYS D 2 71 ? 26.311 -72.194 -33.899 1.00 83.14 90 LYS D O 1
ATOM 11289 N N . GLY D 2 72 ? 27.056 -70.072 -33.695 1.00 83.34 91 GLY D N 1
ATOM 11290 C CA . GLY D 2 72 ? 27.705 -70.027 -35.005 1.00 84.72 91 GLY D CA 1
ATOM 11291 C C . GLY D 2 72 ? 26.764 -70.199 -36.189 1.00 90.00 91 GLY D C 1
ATOM 11292 O O . GLY D 2 72 ? 27.224 -70.438 -37.306 1.00 90.86 91 GLY D O 1
ATOM 11293 N N . SER D 2 73 ? 25.454 -70.080 -35.944 1.00 87.04 92 SER D N 1
ATOM 11294 C CA . SER D 2 73 ? 24.416 -70.218 -36.982 1.00 81.20 92 SER D CA 1
ATOM 11295 C C . SER D 2 73 ? 23.694 -68.901 -37.275 1.00 74.66 92 SER D C 1
ATOM 11296 O O . SER D 2 73 ? 23.142 -68.275 -36.370 1.00 66.95 92 SER D O 1
ATOM 11299 N N . SER D 2 74 ? 23.679 -68.508 -38.546 1.00 68.94 93 SER D N 1
ATOM 11300 C CA . SER D 2 74 ? 23.078 -67.246 -38.963 1.00 64.48 93 SER D CA 1
ATOM 11301 C C . SER D 2 74 ? 21.558 -67.238 -38.807 1.00 67.81 93 SER D C 1
ATOM 11302 O O . SER D 2 74 ? 20.860 -67.996 -39.475 1.00 80.15 93 SER D O 1
ATOM 11305 N N . ILE D 2 75 ? 21.057 -66.371 -37.927 1.00 61.14 94 ILE D N 1
ATOM 11306 C CA . ILE D 2 75 ? 19.614 -66.224 -37.682 1.00 63.17 94 ILE D CA 1
ATOM 11307 C C . ILE D 2 75 ? 18.929 -65.196 -38.597 1.00 69.84 94 ILE D C 1
ATOM 11308 O O . ILE D 2 75 ? 17.847 -65.463 -39.117 1.00 66.13 94 ILE D O 1
ATOM 11313 N N . LEU D 2 76 ? 19.541 -64.024 -38.782 1.00 66.68 95 LEU D N 1
ATOM 11314 C CA . LEU D 2 76 ? 18.870 -62.912 -39.470 1.00 61.16 95 LEU D CA 1
ATOM 11315 C C . LEU D 2 76 ? 19.868 -61.938 -40.089 1.00 52.74 95 LEU D C 1
ATOM 11316 O O . LEU D 2 76 ? 20.863 -61.587 -39.467 1.00 51.50 95 LEU D O 1
ATOM 11321 N N . ASN D 2 77 ? 19.609 -61.555 -41.333 1.00 51.24 96 ASN D N 1
ATOM 11322 C CA . ASN D 2 77 ? 20.306 -60.459 -42.001 1.00 46.54 96 ASN D CA 1
ATOM 11323 C C . ASN D 2 77 ? 19.242 -59.437 -42.363 1.00 47.63 96 ASN D C 1
ATOM 11324 O O . ASN D 2 77 ? 18.293 -59.764 -43.074 1.00 46.27 96 ASN D O 1
ATOM 11329 N N . TYR D 2 78 ? 19.371 -58.223 -41.822 1.00 40.62 97 TYR D N 1
ATOM 11330 C CA . TYR D 2 78 ? 18.435 -57.129 -42.077 1.00 38.01 97 TYR D CA 1
ATOM 11331 C C . TYR D 2 78 ? 19.163 -55.831 -42.456 1.00 36.03 97 TYR D C 1
ATOM 11332 O O . TYR D 2 78 ? 20.248 -55.582 -41.935 1.00 30.74 97 TYR D O 1
ATOM 11341 N N . SER D 2 79 ? 18.571 -55.047 -43.371 1.00 31.91 98 SER D N 1
ATOM 11342 C CA . SER D 2 79 ? 19.029 -53.696 -43.723 1.00 30.56 98 SER D CA 1
ATOM 11343 C C . SER D 2 79 ? 17.895 -52.724 -43.525 1.00 29.65 98 SER D C 1
ATOM 11344 O O . SER D 2 79 ? 16.734 -53.056 -43.746 1.00 30.95 98 SER D O 1
ATOM 11347 N N . TYR D 2 80 ? 18.224 -51.511 -43.108 1.00 27.86 99 TYR D N 1
ATOM 11348 C CA . TYR D 2 80 ? 17.190 -50.505 -42.845 1.00 31.91 99 TYR D CA 1
ATOM 11349 C C . TYR D 2 80 ? 17.699 -49.068 -43.027 1.00 26.53 99 TYR D C 1
ATOM 11350 O O . TYR D 2 80 ? 18.732 -48.728 -42.472 1.00 24.22 99 TYR D O 1
ATOM 11359 N N . PRO D 2 81 ? 16.963 -48.210 -43.765 1.00 25.01 100 PRO D N 1
ATOM 11360 C CA . PRO D 2 81 ? 17.507 -46.853 -43.954 1.00 24.48 100 PRO D CA 1
ATOM 11361 C C . PRO D 2 81 ? 17.119 -45.939 -42.794 1.00 28.97 100 PRO D C 1
ATOM 11362 O O . PRO D 2 81 ? 15.991 -46.024 -42.288 1.00 30.06 100 PRO D O 1
ATOM 11366 N N . LEU D 2 82 ? 18.079 -45.133 -42.341 1.00 27.95 101 LEU D N 1
ATOM 11367 C CA . LEU D 2 82 ? 17.848 -44.140 -41.283 1.00 28.20 101 LEU D CA 1
ATOM 11368 C C . LEU D 2 82 ? 17.632 -42.775 -41.938 1.00 31.66 101 LEU D C 1
ATOM 11369 O O . LEU D 2 82 ? 16.697 -42.057 -41.597 1.00 33.58 101 LEU D O 1
ATOM 11374 N N . CYS D 2 83 ? 18.482 -42.422 -42.905 1.00 27.29 102 CYS D N 1
ATOM 11375 C CA . CYS D 2 83 ? 18.372 -41.165 -43.613 1.00 25.31 102 CYS D CA 1
ATOM 11376 C C . CYS D 2 83 ? 18.385 -41.458 -45.106 1.00 28.65 102 CYS D C 1
ATOM 11377 O O . CYS D 2 83 ? 19.298 -42.136 -45.583 1.00 22.37 102 CYS D O 1
ATOM 11380 N N . GLU D 2 84 ? 17.400 -40.946 -45.835 1.00 27.26 103 GLU D N 1
ATOM 11381 C CA . GLU D 2 84 ? 17.440 -40.958 -47.300 1.00 29.92 103 GLU D CA 1
ATOM 11382 C C . GLU D 2 84 ? 16.983 -39.608 -47.851 1.00 31.16 103 GLU D C 1
ATOM 11383 O O . GLU D 2 84 ? 16.315 -38.874 -47.146 1.00 32.82 103 GLU D O 1
ATOM 11389 N N . GLU D 2 85 ? 17.315 -39.298 -49.104 1.00 32.79 104 GLU D N 1
ATOM 11390 C CA . GLU D 2 85 ? 16.910 -38.025 -49.716 1.00 35.40 104 GLU D CA 1
ATOM 11391 C C . GLU D 2 85 ? 15.406 -37.853 -49.675 1.00 36.27 104 GLU D C 1
ATOM 11392 O O . GLU D 2 85 ? 14.925 -36.748 -49.461 1.00 33.05 104 GLU D O 1
ATOM 11398 N N . ASP D 2 86 ? 14.660 -38.934 -49.920 1.00 30.83 105 ASP D N 1
ATOM 11399 C CA . ASP D 2 86 ? 13.216 -38.816 -50.011 1.00 33.21 105 ASP D CA 1
ATOM 11400 C C . ASP D 2 86 ? 12.538 -38.972 -48.632 1.00 31.18 105 ASP D C 1
ATOM 11401 O O . ASP D 2 86 ? 11.316 -38.892 -48.521 1.00 32.69 105 ASP D O 1
ATOM 11406 N N . GLN D 2 87 ? 13.342 -39.264 -47.611 1.00 30.89 106 GLN D N 1
ATOM 11407 C CA . GLN D 2 87 ? 12.824 -39.462 -46.256 1.00 31.08 106 GLN D CA 1
ATOM 11408 C C . GLN D 2 87 ? 13.901 -39.409 -45.171 1.00 29.07 106 GLN D C 1
ATOM 11409 O O . GLN D 2 87 ? 14.456 -40.439 -44.761 1.00 30.24 106 GLN D O 1
ATOM 11415 N N . PRO D 2 88 ? 14.218 -38.197 -44.702 1.00 26.38 107 PRO D N 1
ATOM 11416 C CA . PRO D 2 88 ? 15.077 -38.162 -43.520 1.00 26.97 107 PRO D CA 1
ATOM 11417 C C . PRO D 2 88 ? 14.249 -38.484 -42.277 1.00 28.53 107 PRO D C 1
ATOM 11418 O O . PRO D 2 88 ? 13.351 -37.713 -41.916 1.00 31.75 107 PRO D O 1
ATOM 11422 N N . LYS D 2 89 ? 14.526 -39.608 -41.623 1.00 29.49 108 LYS D N 1
ATOM 11423 C CA . LYS D 2 89 ? 13.663 -40.050 -40.496 1.00 26.95 108 LYS D CA 1
ATOM 11424 C C . LYS D 2 89 ? 13.924 -39.303 -39.203 1.00 30.46 108 LYS D C 1
ATOM 11425 O O . LYS D 2 89 ? 13.025 -39.199 -38.336 1.00 30.01 108 LYS D O 1
ATOM 11431 N N . PHE D 2 90 ? 15.145 -38.789 -39.080 1.00 26.68 109 PHE D N 1
ATOM 11432 C CA . PHE D 2 90 ? 15.649 -38.258 -37.831 1.00 27.27 109 PHE D CA 1
ATOM 11433 C C . PHE D 2 90 ? 16.122 -36.815 -37.961 1.00 29.29 109 PHE D C 1
ATOM 11434 O O . PHE D 2 90 ? 16.550 -36.387 -39.037 1.00 28.00 109 PHE D O 1
ATOM 11442 N N . SER D 2 91 ? 16.106 -36.077 -36.851 1.00 26.16 110 SER D N 1
ATOM 11443 C CA . SER D 2 91 ? 16.630 -34.709 -36.843 1.00 27.45 110 SER D CA 1
ATOM 11444 C C . SER D 2 91 ? 18.131 -34.616 -37.227 1.00 28.49 110 SER D C 1
ATOM 11445 O O . SER D 2 91 ? 18.546 -33.615 -37.803 1.00 28.14 110 SER D O 1
ATOM 11448 N N . PHE D 2 92 ? 18.918 -35.656 -36.943 1.00 27.57 111 PHE D N 1
ATOM 11449 C CA . PHE D 2 92 ? 20.357 -35.653 -37.270 1.00 25.81 111 PHE D CA 1
ATOM 11450 C C . PHE D 2 92 ? 20.684 -35.904 -38.741 1.00 27.11 111 PHE D C 1
ATOM 11451 O O . PHE D 2 92 ? 21.825 -35.761 -39.118 1.00 25.16 111 PHE D O 1
ATOM 11459 N N . CYS D 2 93 ? 19.706 -36.296 -39.550 1.00 24.28 112 CYS D N 1
ATOM 11460 C CA . CYS D 2 93 ? 19.944 -36.582 -40.972 1.00 28.09 112 CYS D CA 1
ATOM 11461 C C . CYS D 2 93 ? 20.506 -35.325 -41.650 1.00 26.26 112 CYS D C 1
ATOM 11462 O O . CYS D 2 93 ? 20.042 -34.220 -41.395 1.00 23.71 112 CYS D O 1
ATOM 11465 N N . GLY D 2 94 ? 21.539 -35.491 -42.461 1.00 26.50 113 GLY D N 1
ATOM 11466 C CA . GLY D 2 94 ? 22.088 -34.369 -43.204 1.00 21.95 113 GLY D CA 1
ATOM 11467 C C . GLY D 2 94 ? 23.299 -33.761 -42.535 1.00 26.15 113 GLY D C 1
ATOM 11468 O O . GLY D 2 94 ? 23.930 -32.886 -43.105 1.00 23.12 113 GLY D O 1
ATOM 11469 N N . ARG D 2 95 ? 23.625 -34.188 -41.319 1.00 19.89 114 ARG D N 1
ATOM 11470 C CA . ARG D 2 95 ? 24.813 -33.650 -40.671 1.00 21.72 114 ARG D CA 1
ATOM 11471 C C . ARG D 2 95 ? 26.082 -34.162 -41.388 1.00 21.53 114 ARG D C 1
ATOM 11472 O O . ARG D 2 95 ? 26.011 -35.099 -42.207 1.00 22.43 114 ARG D O 1
ATOM 11480 N N . ARG D 2 96 ? 27.210 -33.510 -41.136 1.00 21.21 115 ARG D N 1
ATOM 11481 C CA . ARG D 2 96 ? 28.367 -33.696 -42.014 1.00 21.01 115 ARG D CA 1
ATOM 11482 C C . ARG D 2 96 ? 29.535 -34.335 -41.318 1.00 22.45 115 ARG D C 1
ATOM 11483 O O . ARG D 2 96 ? 29.666 -34.292 -40.090 1.00 21.87 115 ARG D O 1
ATOM 11491 N N . LYS D 2 97 ? 30.395 -34.927 -42.131 1.00 21.13 116 LYS D N 1
ATOM 11492 C CA . LYS D 2 97 ? 31.677 -35.454 -41.712 1.00 21.18 116 LYS D CA 1
ATOM 11493 C C . LYS D 2 97 ? 32.393 -34.511 -40.762 1.00 20.92 116 LYS D C 1
ATOM 11494 O O . LYS D 2 97 ? 32.485 -33.293 -41.005 1.00 21.33 116 LYS D O 1
ATOM 11500 N N . GLY D 2 98 ? 32.914 -35.097 -39.699 1.00 19.26 117 GLY D N 1
ATOM 11501 C CA . GLY D 2 98 ? 33.665 -34.368 -38.682 1.00 20.84 117 GLY D CA 1
ATOM 11502 C C . GLY D 2 98 ? 32.817 -33.929 -37.493 1.00 20.99 117 GLY D C 1
ATOM 11503 O O . GLY D 2 98 ? 33.343 -33.712 -36.403 1.00 21.81 117 GLY D O 1
ATOM 11504 N N . GLU D 2 99 ? 31.520 -33.787 -37.686 1.00 21.07 118 GLU D N 1
ATOM 11505 C CA . GLU D 2 99 ? 30.659 -33.322 -36.602 1.00 21.98 118 GLU D CA 1
ATOM 11506 C C . GLU D 2 99 ? 30.551 -34.351 -35.475 1.00 22.73 118 GLU D C 1
ATOM 11507 O O . GLU D 2 99 ? 30.482 -35.554 -35.706 1.00 20.83 118 GLU D O 1
ATOM 11513 N N . GLN D 2 100 ? 30.620 -33.858 -34.243 1.00 21.50 119 GLN D N 1
ATOM 11514 C CA . GLN D 2 100 ? 30.269 -34.667 -33.079 1.00 23.02 119 GLN D CA 1
ATOM 11515 C C . GLN D 2 100 ? 28.744 -34.698 -32.993 1.00 22.90 119 GLN D C 1
ATOM 11516 O O . GLN D 2 100 ? 28.094 -33.664 -33.121 1.00 24.36 119 GLN D O 1
ATOM 11522 N N . ILE D 2 101 ? 28.180 -35.894 -32.802 1.00 23.35 120 ILE D N 1
ATOM 11523 C CA . ILE D 2 101 ? 26.748 -36.132 -32.757 1.00 22.62 120 ILE D CA 1
ATOM 11524 C C . ILE D 2 101 ? 26.410 -36.725 -31.381 1.00 20.17 120 ILE D C 1
ATOM 11525 O O . ILE D 2 101 ? 27.117 -37.604 -30.875 1.00 21.71 120 ILE D O 1
ATOM 11530 N N . TYR D 2 102 ? 25.317 -36.258 -30.808 1.00 21.77 121 TYR D N 1
ATOM 11531 C CA . TYR D 2 102 ? 24.764 -36.917 -29.633 1.00 19.53 121 TYR D CA 1
ATOM 11532 C C . TYR D 2 102 ? 23.313 -37.095 -29.946 1.00 21.91 121 TYR D C 1
ATOM 11533 O O . TYR D 2 102 ? 22.624 -36.129 -30.360 1.00 25.01 121 TYR D O 1
ATOM 11542 N N . TYR D 2 103 ? 22.854 -38.330 -29.797 1.00 21.19 122 TYR D N 1
ATOM 11543 C CA . TYR D 2 103 ? 21.455 -38.682 -30.017 1.00 23.07 122 TYR D CA 1
ATOM 11544 C C . TYR D 2 103 ? 20.881 -39.300 -28.757 1.00 25.39 122 TYR D C 1
ATOM 11545 O O . TYR D 2 103 ? 21.423 -40.272 -28.262 1.00 26.09 122 TYR D O 1
ATOM 11554 N N . ALA D 2 104 ? 19.769 -38.753 -28.278 1.00 24.68 123 ALA D N 1
ATOM 11555 C CA . ALA D 2 104 ? 19.064 -39.324 -27.115 1.00 25.69 123 ALA D CA 1
ATOM 11556 C C . ALA D 2 104 ? 17.634 -39.337 -27.559 1.00 26.33 123 ALA D C 1
ATOM 11557 O O . ALA D 2 104 ? 17.003 -38.292 -27.700 1.00 34.68 123 ALA D O 1
ATOM 11559 N N . GLY D 2 105 ? 17.109 -40.504 -27.860 1.00 27.60 124 GLY D N 1
ATOM 11560 C CA . GLY D 2 105 ? 15.802 -40.537 -28.469 1.00 30.02 124 GLY D CA 1
ATOM 11561 C C . GLY D 2 105 ? 15.385 -41.946 -28.792 1.00 29.72 124 GLY D C 1
ATOM 11562 O O . GLY D 2 105 ? 16.110 -42.898 -28.475 1.00 28.48 124 GLY D O 1
ATOM 11563 N N . PRO D 2 106 ? 14.199 -42.093 -29.403 1.00 33.60 125 PRO D N 1
ATOM 11564 C CA . PRO D 2 106 ? 13.691 -43.437 -29.693 1.00 33.40 125 PRO D CA 1
ATOM 11565 C C . PRO D 2 106 ? 14.270 -44.010 -30.982 1.00 40.70 125 PRO D C 1
ATOM 11566 O O . PRO D 2 106 ? 14.625 -43.264 -31.913 1.00 40.80 125 PRO D O 1
ATOM 11570 N N . VAL D 2 107 ? 14.400 -45.327 -31.017 1.00 37.29 126 VAL D N 1
ATOM 11571 C CA . VAL D 2 107 ? 14.736 -46.016 -32.248 1.00 40.58 126 VAL D CA 1
ATOM 11572 C C . VAL D 2 107 ? 13.454 -46.781 -32.504 1.00 50.67 126 VAL D C 1
ATOM 11573 O O . VAL D 2 107 ? 12.795 -47.214 -31.569 1.00 68.61 126 VAL D O 1
ATOM 11577 N N . ASN D 2 108 ? 13.041 -46.911 -33.741 1.00 58.71 127 ASN D N 1
ATOM 11578 C CA . ASN D 2 108 ? 11.692 -47.399 -33.934 1.00 59.96 127 ASN D CA 1
ATOM 11579 C C . ASN D 2 108 ? 11.624 -48.931 -34.022 1.00 55.39 127 ASN D C 1
ATOM 11580 O O . ASN D 2 108 ? 10.966 -49.472 -34.906 1.00 58.87 127 ASN D O 1
ATOM 11585 N N . ASN D 2 109 ? 12.294 -49.617 -33.087 1.00 45.76 128 ASN D N 1
ATOM 11586 C CA . ASN D 2 109 ? 12.359 -51.094 -33.082 1.00 51.91 128 ASN D CA 1
ATOM 11587 C C . ASN D 2 109 ? 11.011 -51.765 -32.747 1.00 49.20 128 ASN D C 1
ATOM 11588 O O . ASN D 2 109 ? 10.196 -51.194 -32.010 1.00 43.35 128 ASN D O 1
ATOM 11593 N N . PRO D 2 110 ? 10.763 -52.963 -33.316 1.00 49.99 129 PRO D N 1
ATOM 11594 C CA . PRO D 2 110 ? 9.601 -53.752 -32.901 1.00 54.32 129 PRO D CA 1
ATOM 11595 C C . PRO D 2 110 ? 9.849 -54.386 -31.524 1.00 54.74 129 PRO D C 1
ATOM 11596 O O . PRO D 2 110 ? 11.004 -54.548 -31.118 1.00 47.68 129 PRO D O 1
ATOM 11600 N N . GLY D 2 111 ? 8.779 -54.730 -30.813 1.00 54.31 130 GLY D N 1
ATOM 11601 C CA . GLY D 2 111 ? 8.902 -55.495 -29.572 1.00 54.17 130 GLY D CA 1
ATOM 11602 C C . GLY D 2 111 ? 9.434 -56.876 -29.902 1.00 61.19 130 GLY D C 1
ATOM 11603 O O . GLY D 2 111 ? 9.478 -57.257 -31.072 1.00 60.47 130 GLY D O 1
ATOM 11604 N N . LEU D 2 112 ? 9.875 -57.614 -28.889 1.00 65.14 131 LEU D N 1
ATOM 11605 C CA . LEU D 2 112 ? 10.271 -59.021 -29.055 1.00 66.48 131 LEU D CA 1
ATOM 11606 C C . LEU D 2 112 ? 10.784 -59.613 -27.756 1.00 65.66 131 LEU D C 1
ATOM 11607 O O . LEU D 2 112 ? 11.552 -58.975 -27.035 1.00 70.62 131 LEU D O 1
ATOM 11612 N N . ASP D 2 113 ? 10.329 -60.825 -27.451 1.00 69.84 132 ASP D N 1
ATOM 11613 C CA . ASP D 2 113 ? 10.869 -61.603 -26.342 1.00 69.48 132 ASP D CA 1
ATOM 11614 C C . ASP D 2 113 ? 12.198 -62.210 -26.794 1.00 62.69 132 ASP D C 1
ATOM 11615 O O . ASP D 2 113 ? 12.360 -62.556 -27.962 1.00 61.92 132 ASP D O 1
ATOM 11620 N N . VAL D 2 114 ? 13.157 -62.318 -25.883 1.00 53.55 133 VAL D N 1
ATOM 11621 C CA . VAL D 2 114 ? 14.459 -62.860 -26.245 1.00 54.75 133 VAL D CA 1
ATOM 11622 C C . VAL D 2 114 ? 14.694 -64.145 -25.450 1.00 61.31 133 VAL D C 1
ATOM 11623 O O . VAL D 2 114 ? 14.911 -64.092 -24.233 1.00 56.15 133 VAL D O 1
ATOM 11627 N N . PRO D 2 115 ? 14.619 -65.306 -26.141 1.00 61.01 134 PRO D N 1
ATOM 11628 C CA . PRO D 2 115 ? 14.866 -66.615 -25.536 1.00 61.08 134 PRO D CA 1
ATOM 11629 C C . PRO D 2 115 ? 16.241 -66.676 -24.880 1.00 58.07 134 PRO D C 1
ATOM 11630 O O . PRO D 2 115 ? 17.209 -66.109 -25.396 1.00 51.08 134 PRO D O 1
ATOM 11634 N N . GLN D 2 116 ? 16.315 -67.359 -23.746 1.00 53.74 135 GLN D N 1
ATOM 11635 C CA . GLN D 2 116 ? 17.561 -67.486 -22.988 1.00 60.38 135 GLN D CA 1
ATOM 11636 C C . GLN D 2 116 ? 18.707 -68.031 -23.845 1.00 60.47 135 GLN D C 1
ATOM 11637 O O . GLN D 2 116 ? 18.475 -68.800 -24.783 1.00 60.66 135 GLN D O 1
ATOM 11643 N N . GLY D 2 117 ? 19.931 -67.596 -23.548 1.00 56.85 136 GLY D N 1
ATOM 11644 C CA . GLY D 2 117 ? 21.089 -67.915 -24.389 1.00 49.68 136 GLY D CA 1
ATOM 11645 C C . GLY D 2 117 ? 21.995 -66.730 -24.707 1.00 54.05 136 GLY D C 1
ATOM 11646 O O . GLY D 2 117 ? 21.822 -65.633 -24.159 1.00 52.12 136 GLY D O 1
ATOM 11647 N N . GLU D 2 118 ? 22.967 -66.968 -25.588 1.00 46.46 137 GLU D N 1
ATOM 11648 C CA . GLU D 2 118 ? 23.944 -65.969 -25.987 1.00 45.25 137 GLU D CA 1
ATOM 11649 C C . GLU D 2 118 ? 23.979 -65.792 -27.509 1.00 49.06 137 GLU D C 1
ATOM 11650 O O . GLU D 2 118 ? 24.156 -66.759 -28.262 1.00 49.37 137 GLU D O 1
ATOM 11656 N N . TYR D 2 119 ? 23.803 -64.546 -27.950 1.00 44.33 138 TYR D N 1
ATOM 11657 C CA . TYR D 2 119 ? 23.733 -64.218 -29.368 1.00 40.97 138 TYR D CA 1
ATOM 11658 C C . TYR D 2 119 ? 24.858 -63.270 -29.757 1.00 41.38 138 TYR D C 1
ATOM 11659 O O . TYR D 2 119 ? 25.339 -62.495 -28.928 1.00 37.15 138 TYR D O 1
ATOM 11668 N N . GLN D 2 120 ? 25.287 -63.340 -31.015 1.00 38.88 139 GLN D N 1
ATOM 11669 C CA . GLN D 2 120 ? 26.283 -62.405 -31.506 1.00 41.18 139 GLN D CA 1
ATOM 11670 C C . GLN D 2 120 ? 25.594 -61.519 -32.522 1.00 40.83 139 GLN D C 1
ATOM 11671 O O . GLN D 2 120 ? 24.816 -62.003 -33.332 1.00 40.59 139 GLN D O 1
ATOM 11677 N N . LEU D 2 121 ? 25.871 -60.216 -32.439 1.00 45.54 140 LEU D N 1
ATOM 11678 C CA . LEU D 2 121 ? 25.277 -59.212 -33.309 1.00 43.35 140 LEU D CA 1
ATOM 11679 C C . LEU D 2 121 ? 26.359 -58.377 -33.954 1.00 44.37 140 LEU D C 1
ATOM 11680 O O . LEU D 2 121 ? 27.291 -57.925 -33.282 1.00 45.76 140 LEU D O 1
ATOM 11685 N N . LEU D 2 122 ? 26.244 -58.191 -35.265 1.00 41.56 141 LEU D N 1
ATOM 11686 C CA . LEU D 2 122 ? 27.003 -57.164 -35.938 1.00 40.56 141 LEU D CA 1
ATOM 11687 C C . LEU D 2 122 ? 26.026 -56.084 -36.374 1.00 41.99 141 LEU D C 1
ATOM 11688 O O . LEU D 2 122 ? 25.085 -56.359 -37.140 1.00 35.98 141 LEU D O 1
ATOM 11693 N N . LEU D 2 123 ? 26.231 -54.865 -35.861 1.00 36.56 142 LEU D N 1
ATOM 11694 C CA . LEU D 2 123 ? 25.470 -53.700 -36.317 1.00 33.38 142 LEU D CA 1
ATOM 11695 C C . LEU D 2 123 ? 26.398 -52.797 -37.152 1.00 30.57 142 LEU D C 1
ATOM 11696 O O . LEU D 2 123 ? 27.527 -52.580 -36.782 1.00 32.45 142 LEU D O 1
ATOM 11701 N N . GLU D 2 124 ? 25.944 -52.292 -38.285 1.00 27.78 143 GLU D N 1
ATOM 11702 C CA . GLU D 2 124 ? 26.827 -51.455 -39.101 1.00 29.14 143 GLU D CA 1
ATOM 11703 C C . GLU D 2 124 ? 26.062 -50.297 -39.694 1.00 29.39 143 GLU D C 1
ATOM 11704 O O . GLU D 2 124 ? 25.004 -50.513 -40.277 1.00 28.70 143 GLU D O 1
ATOM 11710 N N . LEU D 2 125 ? 26.593 -49.080 -39.531 1.00 24.50 144 LEU D N 1
ATOM 11711 C CA . LEU D 2 125 ? 25.976 -47.881 -40.093 1.00 25.49 144 LEU D CA 1
ATOM 11712 C C . LEU D 2 125 ? 26.884 -47.480 -41.224 1.00 21.31 144 LEU D C 1
ATOM 11713 O O . LEU D 2 125 ? 28.105 -47.426 -41.027 1.00 25.20 144 LEU D O 1
ATOM 11718 N N . TYR D 2 126 ? 26.311 -47.245 -42.403 1.00 21.79 145 TYR D N 1
ATOM 11719 C CA . TYR D 2 126 ? 27.147 -46.907 -43.598 1.00 23.91 145 TYR D CA 1
ATOM 11720 C C . TYR D 2 126 ? 26.418 -45.957 -44.537 1.00 22.70 145 TYR D C 1
ATOM 11721 O O . TYR D 2 126 ? 25.188 -45.850 -44.481 1.00 25.98 145 TYR D O 1
ATOM 11730 N N . ASN D 2 127 ? 27.175 -45.274 -45.404 1.00 22.27 146 ASN D N 1
ATOM 11731 C CA . ASN D 2 127 ? 26.592 -44.389 -46.398 1.00 24.86 146 ASN D CA 1
ATOM 11732 C C . ASN D 2 127 ? 26.317 -45.114 -47.752 1.00 25.75 146 ASN D C 1
ATOM 11733 O O . ASN D 2 127 ? 26.431 -46.342 -47.834 1.00 25.28 146 ASN D O 1
ATOM 11738 N N . GLU D 2 128 ? 25.934 -44.381 -48.788 1.00 25.81 147 GLU D N 1
ATOM 11739 C CA . GLU D 2 128 ? 25.588 -45.014 -50.083 1.00 26.70 147 GLU D CA 1
ATOM 11740 C C . GLU D 2 128 ? 26.776 -45.639 -50.825 1.00 29.15 147 GLU D C 1
ATOM 11741 O O . GLU D 2 128 ? 26.579 -46.325 -51.832 1.00 28.27 147 GLU D O 1
ATOM 11747 N N . ASN D 2 129 ? 27.987 -45.400 -50.332 1.00 31.13 148 ASN D N 1
ATOM 11748 C CA . ASN D 2 129 ? 29.205 -45.987 -50.898 1.00 26.75 148 ASN D CA 1
ATOM 11749 C C . ASN D 2 129 ? 29.708 -47.086 -50.007 1.00 29.47 148 ASN D C 1
ATOM 11750 O O . ASN D 2 129 ? 30.771 -47.634 -50.235 1.00 28.40 148 ASN D O 1
ATOM 11755 N N . ARG D 2 130 ? 28.885 -47.432 -49.019 1.00 27.52 149 ARG D N 1
ATOM 11756 C CA . ARG D 2 130 ? 29.194 -48.432 -47.978 1.00 26.94 149 ARG D CA 1
ATOM 11757 C C . ARG D 2 130 ? 30.410 -48.038 -47.134 1.00 26.25 149 ARG D C 1
ATOM 11758 O O . ARG D 2 130 ? 31.048 -48.894 -46.558 1.00 28.12 149 ARG D O 1
ATOM 11766 N N . ALA D 2 131 ? 30.739 -46.742 -47.079 1.00 27.58 150 ALA D N 1
ATOM 11767 C CA . ALA D 2 131 ? 31.836 -46.253 -46.226 1.00 26.68 150 ALA D CA 1
ATOM 11768 C C . ALA D 2 131 ? 31.301 -46.304 -44.783 1.00 28.65 150 ALA D C 1
ATOM 11769 O O . ALA D 2 131 ? 30.120 -45.992 -44.553 1.00 26.46 150 ALA D O 1
ATOM 11771 N N . THR D 2 132 ? 32.145 -46.711 -43.833 1.00 27.96 151 THR D N 1
ATOM 11772 C CA . THR D 2 132 ? 31.715 -46.951 -42.441 1.00 26.00 151 THR D CA 1
ATOM 11773 C C . THR D 2 132 ? 31.458 -45.655 -41.697 1.00 28.66 151 THR D C 1
ATOM 11774 O O . THR D 2 132 ? 32.308 -44.758 -41.684 1.00 27.19 151 THR D O 1
ATOM 11778 N N . VAL D 2 133 ? 30.267 -45.569 -41.118 1.00 26.50 152 VAL D N 1
ATOM 11779 C CA . VAL D 2 133 ? 29.935 -44.545 -40.134 1.00 25.94 152 VAL D CA 1
ATOM 11780 C C . VAL D 2 133 ? 30.142 -45.143 -38.726 1.00 27.67 152 VAL D C 1
ATOM 11781 O O . VAL D 2 133 ? 30.806 -44.532 -37.884 1.00 24.09 152 VAL D O 1
ATOM 11785 N N . ALA D 2 134 ? 29.632 -46.356 -38.486 1.00 25.51 153 ALA D N 1
ATOM 11786 C CA . ALA D 2 134 ? 29.836 -47.004 -37.192 1.00 29.76 153 ALA D CA 1
ATOM 11787 C C . ALA D 2 134 ? 29.757 -48.529 -37.394 1.00 31.39 153 ALA D C 1
ATOM 11788 O O . ALA D 2 134 ? 29.124 -48.996 -38.346 1.00 27.09 153 ALA D O 1
ATOM 11790 N N . CYS D 2 135 ? 30.435 -49.277 -36.531 1.00 26.83 154 CYS D N 1
ATOM 11791 C CA . CYS D 2 135 ? 30.467 -50.747 -36.612 1.00 32.15 154 CYS D CA 1
ATOM 11792 C C . CYS D 2 135 ? 30.520 -51.210 -35.190 1.00 29.35 154 CYS D C 1
ATOM 11793 O O . CYS D 2 135 ? 31.499 -50.921 -34.498 1.00 29.67 154 CYS D O 1
ATOM 11796 N N . ALA D 2 136 ? 29.497 -51.941 -34.752 1.00 33.29 155 ALA D N 1
ATOM 11797 C CA . ALA D 2 136 ? 29.493 -52.478 -33.395 1.00 30.94 155 ALA D CA 1
ATOM 11798 C C . ALA D 2 136 ? 29.385 -53.986 -33.457 1.00 35.56 155 ALA D C 1
ATOM 11799 O O . ALA D 2 136 ? 28.548 -54.559 -34.170 1.00 33.88 155 ALA D O 1
ATOM 11801 N N . ASN D 2 137 ? 30.224 -54.610 -32.653 1.00 37.96 156 ASN D N 1
ATOM 11802 C CA . ASN D 2 137 ? 30.303 -56.027 -32.579 1.00 40.30 156 ASN D CA 1
ATOM 11803 C C . ASN D 2 137 ? 29.878 -56.398 -31.150 1.00 36.33 156 ASN D C 1
ATOM 11804 O O . ASN D 2 137 ? 30.588 -56.108 -30.200 1.00 33.72 156 ASN D O 1
ATOM 11809 N N . ALA D 2 138 ? 28.694 -56.995 -31.021 1.00 35.65 157 ALA D N 1
ATOM 11810 C CA . ALA D 2 138 ? 28.004 -57.101 -29.745 1.00 36.11 157 ALA D CA 1
ATOM 11811 C C . ALA D 2 138 ? 27.664 -58.544 -29.305 1.00 41.85 157 ALA D C 1
ATOM 11812 O O . ALA D 2 138 ? 27.469 -59.445 -30.143 1.00 37.99 157 ALA D O 1
ATOM 11814 N N . THR D 2 139 ? 27.595 -58.738 -27.987 1.00 41.45 158 THR D N 1
ATOM 11815 C CA . THR D 2 139 ? 27.142 -59.996 -27.364 1.00 39.10 158 THR D CA 1
ATOM 11816 C C . THR D 2 139 ? 25.912 -59.708 -26.516 1.00 41.97 158 THR D C 1
ATOM 11817 O O . THR D 2 139 ? 25.952 -58.886 -25.580 1.00 40.82 158 THR D O 1
ATOM 11821 N N . VAL D 2 140 ? 24.807 -60.359 -26.878 1.00 39.71 159 VAL D N 1
ATOM 11822 C CA . VAL D 2 140 ? 23.555 -60.247 -26.156 1.00 39.16 159 VAL D CA 1
ATOM 11823 C C . VAL D 2 140 ? 23.297 -61.531 -25.347 1.00 44.21 159 VAL D C 1
ATOM 11824 O O . VAL D 2 140 ? 23.105 -62.616 -25.920 1.00 44.36 159 VAL D O 1
ATOM 11828 N N . THR D 2 141 ? 23.276 -61.405 -24.024 1.00 43.29 160 THR D N 1
ATOM 11829 C CA . THR D 2 141 ? 23.013 -62.557 -23.150 1.00 43.18 160 THR D CA 1
ATOM 11830 C C . THR D 2 141 ? 21.631 -62.466 -22.504 1.00 48.56 160 THR D C 1
ATOM 11831 O O . THR D 2 141 ? 21.370 -61.534 -21.744 1.00 53.99 160 THR D O 1
ATOM 11835 N N . SER D 2 142 ? 20.745 -63.404 -22.848 1.00 47.16 161 SER D N 1
ATOM 11836 C CA . SER D 2 142 ? 19.436 -63.518 -22.199 1.00 47.50 161 SER D CA 1
ATOM 11837 C C . SER D 2 142 ? 19.460 -64.653 -21.178 1.00 51.72 161 SER D C 1
ATOM 11838 O O . SER D 2 142 ? 19.878 -65.766 -21.495 1.00 46.93 161 SER D O 1
ATOM 11841 N N . SER D 2 143 ? 19.020 -64.364 -19.956 1.00 59.03 162 SER D N 1
ATOM 11842 C CA . SER D 2 143 ? 18.907 -65.390 -18.906 1.00 66.70 162 SER D CA 1
ATOM 11843 C C . SER D 2 143 ? 17.709 -65.129 -17.998 1.00 65.43 162 SER D C 1
ATOM 11844 O O . SER D 2 143 ? 17.295 -63.986 -17.852 1.00 75.44 162 SER D O 1
ATOM 11847 N N . GLU D 2 144 ? 17.167 -66.185 -17.386 1.00 81.27 163 GLU D N 1
ATOM 11848 C CA . GLU D 2 144 ? 15.898 -66.130 -16.608 1.00 85.40 163 GLU D CA 1
ATOM 11849 C C . GLU D 2 144 ? 15.796 -65.030 -15.522 1.00 78.70 163 GLU D C 1
ATOM 11850 O O . GLU D 2 144 ? 16.782 -64.688 -14.869 1.00 74.63 163 GLU D O 1
ATOM 11856 N N . PHE D 2 145 ? 14.593 -64.488 -15.342 1.00 77.55 164 PHE D N 1
ATOM 11857 C CA . PHE D 2 145 ? 14.385 -63.327 -14.480 1.00 75.88 164 PHE D CA 1
ATOM 11858 C C . PHE D 2 145 ? 12.947 -63.310 -13.969 1.00 68.35 164 PHE D C 1
ATOM 11859 O O . PHE D 2 145 ? 12.706 -63.459 -12.769 1.00 68.07 164 PHE D O 1
#